Protein 5VKV (pdb70)

Nearest PDB structures (foldseek):
  5vkv-assembly1_A  TM=8.725E-01  e=1.472E-22  Thermus thermophilus HB8
  5vkv-assembly1_A  TM=9.016E-01  e=1.190E-23  Thermus thermophilus HB8
  6rw8-assembly1_A  TM=1.552E-01  e=3.972E+00  Xenorhabdus nematophila
  5vkv-assembly1_A  TM=8.978E-01  e=5.930E-21  Thermus thermophilus HB8
  5vkv-assembly1_A  TM=8.792E-01  e=1.315E-22  Thermus thermophilus HB8

Structure (mmCIF, N/CA/C/O backbone):
data_5VKV
#
_entry.id   5VKV
#
loop_
_atom_site.group_PDB
_atom_site.id
_atom_site.type_symbol
_atom_site.label_atom_id
_atom_site.label_alt_id
_atom_site.label_comp_id
_atom_site.label_asym_id
_atom_site.label_entity_id
_atom_site.label_seq_id
_atom_site.pdbx_PDB_ins_code
_atom_site.Cartn_x
_atom_site.Cartn_y
_atom_site.Cartn_z
_atom_site.occupancy
_atom_site.B_iso_or_equiv
_atom_site.auth_seq_id
_atom_site.auth_comp_id
_atom_site.auth_asym_id
_atom_site.auth_atom_id
_atom_site.pdbx_PDB_model_num
ATOM 1 N N . MET A 1 1 ? 167.194 -23.948 -17.124 1.00 0.00 1 MET A N 1
ATOM 2 C CA . MET A 1 1 ? 168.499 -24.053 -17.830 1.00 0.00 1 MET A CA 1
ATOM 3 C C . MET A 1 1 ? 169.249 -22.727 -17.769 1.00 0.00 1 MET A C 1
ATOM 4 O O . MET A 1 1 ? 170.447 -22.663 -18.043 1.00 0.00 1 MET A O 1
ATOM 20 N N . SER A 1 2 ? 168.528 -21.672 -17.410 1.00 0.00 2 SER A N 1
ATOM 21 C CA . SER A 1 2 ? 169.113 -20.341 -17.301 1.00 0.00 2 SER A CA 1
ATOM 22 C C . SER A 1 2 ? 169.471 -20.036 -15.851 1.00 0.00 2 SER A C 1
ATOM 23 O O . SER A 1 2 ? 168.699 -20.332 -14.939 1.00 0.00 2 SER A O 1
ATOM 31 N N . LEU A 1 3 ? 170.640 -19.445 -15.638 1.00 0.00 3 LEU A N 1
ATOM 32 C CA . LEU A 1 3 ? 171.082 -19.112 -14.290 1.00 0.00 3 LEU A CA 1
ATOM 33 C C . LEU A 1 3 ? 171.228 -17.604 -14.118 1.00 0.00 3 LEU A C 1
ATOM 34 O O . LEU A 1 3 ? 172.211 -17.008 -14.564 1.00 0.00 3 LEU A O 1
ATOM 50 N N . SER A 1 4 ? 170.243 -16.994 -13.465 1.00 0.00 4 SER A N 1
ATOM 51 C CA . SER A 1 4 ? 170.252 -15.556 -13.219 1.00 0.00 4 SER A CA 1
ATOM 52 C C . SER A 1 4 ? 171.270 -15.194 -12.141 1.00 0.00 4 SER A C 1
ATOM 53 O O . SER A 1 4 ? 171.681 -14.038 -12.023 1.00 0.00 4 SER A O 1
ATOM 61 N N . LEU A 1 5 ? 171.671 -16.194 -11.355 1.00 0.00 5 LEU A N 1
ATOM 62 C CA . LEU A 1 5 ? 172.648 -15.994 -10.290 1.00 0.00 5 LEU A CA 1
ATOM 63 C C . LEU A 1 5 ? 173.996 -15.562 -10.859 1.00 0.00 5 LEU A C 1
ATOM 64 O O . LEU A 1 5 ? 174.762 -14.880 -10.188 1.00 0.00 5 LEU A O 1
ATOM 80 N N . THR A 1 6 ? 174.280 -15.961 -12.099 1.00 0.00 6 THR A N 1
ATOM 81 C CA . THR A 1 6 ? 175.532 -15.592 -12.756 1.00 0.00 6 THR A CA 1
ATOM 82 C C . THR A 1 6 ? 175.649 -14.074 -12.875 1.00 0.00 6 THR A C 1
ATOM 83 O O . THR A 1 6 ? 176.686 -13.493 -12.545 1.00 0.00 6 THR A O 1
ATOM 94 N N . ALA A 1 7 ? 174.577 -13.444 -13.356 1.00 0.00 7 ALA A N 1
ATOM 95 C CA . ALA A 1 7 ? 174.534 -11.992 -13.504 1.00 0.00 7 ALA A CA 1
ATOM 96 C C . ALA A 1 7 ? 174.670 -11.306 -12.149 1.00 0.00 7 ALA A C 1
ATOM 97 O O . ALA A 1 7 ? 175.438 -10.356 -12.002 1.00 0.00 7 ALA A O 1
ATOM 104 N N . ALA A 1 8 ? 173.927 -11.803 -11.162 1.00 0.00 8 ALA A N 1
ATOM 105 C CA . ALA A 1 8 ? 173.966 -11.246 -9.812 1.00 0.00 8 ALA A CA 1
ATOM 106 C C . ALA A 1 8 ? 175.347 -11.427 -9.186 1.00 0.00 8 ALA A C 1
ATOM 107 O O . ALA A 1 8 ? 175.808 -10.584 -8.419 1.00 0.00 8 ALA A O 1
ATOM 114 N N . PHE A 1 9 ? 176.001 -12.531 -9.530 1.00 0.00 9 PHE A N 1
ATOM 115 C CA . PHE A 1 9 ? 177.332 -12.828 -9.017 1.00 0.00 9 PHE A CA 1
ATOM 116 C C . PHE A 1 9 ? 178.340 -11.821 -9.553 1.00 0.00 9 PHE A C 1
ATOM 117 O O . PHE A 1 9 ? 179.087 -11.213 -8.787 1.00 0.00 9 PHE A O 1
ATOM 134 N N . LEU A 1 10 ? 178.361 -11.654 -10.876 1.00 0.00 10 LEU A N 1
ATOM 135 C CA . LEU A 1 10 ? 179.266 -10.695 -11.504 1.00 0.00 10 LEU A CA 1
ATOM 136 C C . LEU A 1 10 ? 178.958 -9.283 -11.012 1.00 0.00 10 LEU A C 1
ATOM 137 O O . LEU A 1 10 ? 179.866 -8.481 -10.794 1.00 0.00 10 LEU A O 1
ATOM 153 N N . ALA A 1 11 ? 177.669 -8.992 -10.834 1.00 0.00 11 ALA A N 1
ATOM 154 C CA . ALA A 1 11 ? 177.237 -7.690 -10.336 1.00 0.00 11 ALA A CA 1
ATOM 155 C C . ALA A 1 11 ? 177.769 -7.455 -8.925 1.00 0.00 11 ALA A C 1
ATOM 156 O O . ALA A 1 11 ? 178.237 -6.364 -8.604 1.00 0.00 11 ALA A O 1
ATOM 163 N N . GLY A 1 12 ? 177.691 -8.491 -8.086 1.00 0.00 12 GLY A N 1
ATOM 164 C CA . GLY A 1 12 ? 178.189 -8.392 -6.724 1.00 0.00 12 GLY A CA 1
ATOM 165 C C . GLY A 1 12 ? 179.671 -8.079 -6.683 1.00 0.00 12 GLY A C 1
ATOM 166 O O . GLY A 1 12 ? 180.119 -7.261 -5.877 1.00 0.00 12 GLY A O 1
ATOM 170 N N . VAL A 1 13 ? 180.434 -8.729 -7.559 1.00 0.00 13 VAL A N 1
ATOM 171 C CA . VAL A 1 13 ? 181.873 -8.498 -7.641 1.00 0.00 13 VAL A CA 1
ATOM 172 C C . VAL A 1 13 ? 182.143 -7.062 -8.087 1.00 0.00 13 VAL A C 1
ATOM 173 O O . VAL A 1 13 ? 183.064 -6.405 -7.597 1.00 0.00 13 VAL A O 1
ATOM 186 N N . LEU A 1 14 ? 181.318 -6.577 -9.013 1.00 0.00 14 LEU A N 1
ATOM 187 C CA . LEU A 1 14 ? 181.448 -5.216 -9.516 1.00 0.00 14 LEU A CA 1
ATOM 188 C C . LEU A 1 14 ? 181.200 -4.207 -8.398 1.00 0.00 14 LEU A C 1
ATOM 189 O O . LEU A 1 14 ? 181.905 -3.206 -8.293 1.00 0.00 14 LEU A O 1
ATOM 205 N N . SER A 1 15 ? 180.199 -4.475 -7.559 1.00 0.00 15 SER A N 1
ATOM 206 C CA . SER A 1 15 ? 179.884 -3.590 -6.438 1.00 0.00 15 SER A CA 1
ATOM 207 C C . SER A 1 15 ? 181.025 -3.571 -5.422 1.00 0.00 15 SER A C 1
ATOM 208 O O . SER A 1 15 ? 181.282 -2.549 -4.784 1.00 0.00 15 SER A O 1
ATOM 216 N N . PHE A 1 16 ? 181.706 -4.707 -5.277 1.00 0.00 16 PHE A N 1
ATOM 217 C CA . PHE A 1 16 ? 182.824 -4.819 -4.346 1.00 0.00 16 PHE A CA 1
ATOM 218 C C . PHE A 1 16 ? 184.019 -4.001 -4.825 1.00 0.00 16 PHE A C 1
ATOM 219 O O . PHE A 1 16 ? 184.739 -3.411 -4.022 1.00 0.00 16 PHE A O 1
ATOM 236 N N . LEU A 1 17 ? 184.229 -3.975 -6.137 1.00 0.00 17 LEU A N 1
ATOM 237 C CA . LEU A 1 17 ? 185.339 -3.219 -6.712 1.00 0.00 17 LEU A CA 1
ATOM 238 C C . LEU A 1 17 ? 184.911 -1.792 -7.050 1.00 0.00 17 LEU A C 1
ATOM 239 O O . LEU A 1 17 ? 185.724 -0.975 -7.480 1.00 0.00 17 LEU A O 1
ATOM 255 N N . SER A 1 18 ? 183.627 -1.503 -6.863 1.00 0.00 18 SER A N 1
ATOM 256 C CA . SER A 1 18 ? 183.094 -0.174 -7.131 1.00 0.00 18 SER A CA 1
ATOM 257 C C . SER A 1 18 ? 183.424 0.772 -5.981 1.00 0.00 18 SER A C 1
ATOM 258 O O . SER A 1 18 ? 183.071 0.505 -4.831 1.00 0.00 18 SER A O 1
ATOM 266 N N . PRO A 1 19 ? 184.090 1.901 -6.279 1.00 0.00 19 PRO A N 1
ATOM 267 C CA . PRO A 1 19 ? 184.471 2.890 -5.261 1.00 0.00 19 PRO A CA 1
ATOM 268 C C . PRO A 1 19 ? 183.266 3.600 -4.649 1.00 0.00 19 PRO A C 1
ATOM 269 O O . PRO A 1 19 ? 183.396 4.339 -3.674 1.00 0.00 19 PRO A O 1
ATOM 280 N N . CYS A 1 20 ? 182.095 3.367 -5.229 1.00 0.00 20 CYS A N 1
ATOM 281 C CA . CYS A 1 20 ? 180.863 3.974 -4.746 1.00 0.00 20 CYS A CA 1
ATOM 282 C C . CYS A 1 20 ? 180.218 3.113 -3.666 1.00 0.00 20 CYS A C 1
ATOM 283 O O . CYS A 1 20 ? 179.320 3.562 -2.958 1.00 0.00 20 CYS A O 1
ATOM 290 N N . VAL A 1 21 ? 180.673 1.869 -3.554 1.00 0.00 21 VAL A N 1
ATOM 291 C CA . VAL A 1 21 ? 180.141 0.951 -2.555 1.00 0.00 21 VAL A CA 1
ATOM 292 C C . VAL A 1 21 ? 181.233 0.555 -1.571 1.00 0.00 21 VAL A C 1
ATOM 293 O O . VAL A 1 21 ? 181.310 1.109 -0.475 1.00 0.00 21 VAL A O 1
ATOM 306 N N . LEU A 1 22 ? 182.083 -0.392 -1.986 1.00 0.00 22 LEU A N 1
ATOM 307 C CA . LEU A 1 22 ? 183.189 -0.884 -1.159 1.00 0.00 22 LEU A CA 1
ATOM 308 C C . LEU A 1 22 ? 182.713 -1.296 0.235 1.00 0.00 22 LEU A C 1
ATOM 309 O O . LEU A 1 22 ? 182.845 -0.532 1.190 1.00 0.00 22 LEU A O 1
ATOM 325 N N . PRO A 1 23 ? 182.178 -2.527 0.375 1.00 0.00 23 PRO A N 1
ATOM 326 C CA . PRO A 1 23 ? 181.667 -3.039 1.660 1.00 0.00 23 PRO A CA 1
ATOM 327 C C . PRO A 1 23 ? 182.700 -2.984 2.786 1.00 0.00 23 PRO A C 1
ATOM 328 O O . PRO A 1 23 ? 182.341 -2.953 3.961 1.00 0.00 23 PRO A O 1
ATOM 339 N N . LEU A 1 24 ? 183.979 -2.981 2.424 1.00 0.00 24 LEU A N 1
ATOM 340 C CA . LEU A 1 24 ? 185.052 -2.908 3.411 1.00 0.00 24 LEU A CA 1
ATOM 341 C C . LEU A 1 24 ? 185.016 -1.578 4.168 1.00 0.00 24 LEU A C 1
ATOM 342 O O . LEU A 1 24 ? 185.466 -1.496 5.311 1.00 0.00 24 LEU A O 1
ATOM 358 N N . VAL A 1 25 ? 184.466 -0.542 3.530 1.00 0.00 25 VAL A N 1
ATOM 359 C CA . VAL A 1 25 ? 184.369 0.778 4.152 1.00 0.00 25 VAL A CA 1
ATOM 360 C C . VAL A 1 25 ? 183.390 0.762 5.340 1.00 0.00 25 VAL A C 1
ATOM 361 O O . VAL A 1 25 ? 183.800 1.040 6.469 1.00 0.00 25 VAL A O 1
ATOM 374 N N . PRO A 1 26 ? 182.085 0.443 5.125 1.00 0.00 26 PRO A N 1
ATOM 375 C CA . PRO A 1 26 ? 181.105 0.385 6.221 1.00 0.00 26 PRO A CA 1
ATOM 376 C C . PRO A 1 26 ? 181.491 -0.627 7.300 1.00 0.00 26 PRO A C 1
ATOM 377 O O . PRO A 1 26 ? 181.243 -0.402 8.485 1.00 0.00 26 PRO A O 1
ATOM 388 N N . THR A 1 27 ? 182.101 -1.740 6.889 1.00 0.00 27 THR A N 1
ATOM 389 C CA . THR A 1 27 ? 182.526 -2.774 7.831 1.00 0.00 27 THR A CA 1
ATOM 390 C C . THR A 1 27 ? 183.615 -2.249 8.766 1.00 0.00 27 THR A C 1
ATOM 391 O O . THR A 1 27 ? 183.647 -2.591 9.950 1.00 0.00 27 THR A O 1
ATOM 402 N N . TYR A 1 28 ? 184.498 -1.407 8.232 1.00 0.00 28 TYR A N 1
ATOM 403 C CA . TYR A 1 28 ? 185.579 -0.830 9.025 1.00 0.00 28 TYR A CA 1
ATOM 404 C C . TYR A 1 28 ? 185.021 0.107 10.089 1.00 0.00 28 TYR A C 1
ATOM 405 O O . TYR A 1 28 ? 185.620 0.287 11.148 1.00 0.00 28 TYR A O 1
ATOM 423 N N . LEU A 1 29 ? 183.870 0.701 9.799 1.00 0.00 29 LEU A N 1
ATOM 424 C CA . LEU A 1 29 ? 183.221 1.602 10.740 1.00 0.00 29 LEU A CA 1
ATOM 425 C C . LEU A 1 29 ? 182.369 0.807 11.723 1.00 0.00 29 LEU A C 1
ATOM 426 O O . LEU A 1 29 ? 182.269 1.158 12.899 1.00 0.00 29 LEU A O 1
ATOM 442 N N . PHE A 1 30 ? 181.749 -0.263 11.227 1.00 0.00 30 PHE A N 1
ATOM 443 C CA . PHE A 1 30 ? 180.924 -1.132 12.062 1.00 0.00 30 PHE A CA 1
ATOM 444 C C . PHE A 1 30 ? 181.770 -1.796 13.143 1.00 0.00 30 PHE A C 1
ATOM 445 O O . PHE A 1 30 ? 181.371 -1.856 14.306 1.00 0.00 30 PHE A O 1
ATOM 462 N N . TYR A 1 31 ? 182.947 -2.284 12.754 1.00 0.00 31 TYR A N 1
ATOM 463 C CA . TYR A 1 31 ? 183.851 -2.929 13.700 1.00 0.00 31 TYR A CA 1
ATOM 464 C C . TYR A 1 31 ? 184.510 -1.895 14.610 1.00 0.00 31 TYR A C 1
ATOM 465 O O . TYR A 1 31 ? 184.971 -2.221 15.702 1.00 0.00 31 TYR A O 1
ATOM 483 N N . LEU A 1 32 ? 184.540 -0.644 14.154 1.00 0.00 32 LEU A N 1
ATOM 484 C CA . LEU A 1 32 ? 185.127 0.442 14.933 1.00 0.00 32 LEU A CA 1
ATOM 485 C C . LEU A 1 32 ? 184.185 0.858 16.060 1.00 0.00 32 LEU A C 1
ATOM 486 O O . LEU A 1 32 ? 184.598 1.497 17.027 1.00 0.00 32 LEU A O 1
ATOM 502 N N . GLY A 1 33 ? 182.913 0.491 15.922 1.00 0.00 33 GLY A N 1
ATOM 503 C CA . GLY A 1 33 ? 181.930 0.811 16.939 1.00 0.00 33 GLY A CA 1
ATOM 504 C C . GLY A 1 33 ? 181.838 -0.276 17.989 1.00 0.00 33 GLY A C 1
ATOM 505 O O . GLY A 1 33 ? 181.107 -0.145 18.972 1.00 0.00 33 GLY A O 1
ATOM 509 N N . GLY A 1 34 ? 182.579 -1.360 17.773 1.00 0.00 34 GLY A N 1
ATOM 510 C CA . GLY A 1 34 ? 182.578 -2.469 18.709 1.00 0.00 34 GLY A CA 1
ATOM 511 C C . GLY A 1 34 ? 181.427 -3.427 18.478 1.00 0.00 34 GLY A C 1
ATOM 512 O O . GLY A 1 34 ? 181.647 -4.609 18.209 1.00 0.00 34 GLY A O 1
ATOM 516 N N . ALA A 1 35 ? 180.202 -2.902 18.574 1.00 0.00 35 ALA A N 1
ATOM 517 C CA . ALA A 1 35 ? 178.985 -3.693 18.389 1.00 0.00 35 ALA A CA 1
ATOM 518 C C . ALA A 1 35 ? 178.936 -4.864 19.374 1.00 0.00 35 ALA A C 1
ATOM 519 O O . ALA A 1 35 ? 178.825 -4.660 20.582 1.00 0.00 35 ALA A O 1
ATOM 526 N N . ARG A 1 36 ? 179.024 -6.084 18.855 1.00 0.00 36 ARG A N 1
ATOM 527 C CA . ARG A 1 36 ? 178.996 -7.277 19.696 1.00 0.00 36 ARG A CA 1
ATOM 528 C C . ARG A 1 36 ? 180.126 -8.231 19.318 1.00 0.00 36 ARG A C 1
ATOM 529 O O . ARG A 1 36 ? 180.723 -8.876 20.178 1.00 0.00 36 ARG A O 1
ATOM 550 N N . GLY A 1 37 ? 180.414 -8.311 18.022 1.00 0.00 37 GLY A N 1
ATOM 551 C CA . GLY A 1 37 ? 181.464 -9.193 17.545 1.00 0.00 37 GLY A CA 1
ATOM 552 C C . GLY A 1 37 ? 180.907 -10.420 16.854 1.00 0.00 37 GLY A C 1
ATOM 553 O O . GLY A 1 37 ? 181.604 -11.419 16.684 1.00 0.00 37 GLY A O 1
ATOM 557 N N . ARG A 1 38 ? 179.641 -10.342 16.456 1.00 0.00 38 ARG A N 1
ATOM 558 C CA . ARG A 1 38 ? 178.974 -11.450 15.779 1.00 0.00 38 ARG A CA 1
ATOM 559 C C . ARG A 1 38 ? 178.682 -11.093 14.321 1.00 0.00 38 ARG A C 1
ATOM 560 O O . ARG A 1 38 ? 177.678 -10.441 14.025 1.00 0.00 38 ARG A O 1
ATOM 581 N N . PRO A 1 39 ? 179.556 -11.517 13.389 1.00 0.00 39 PRO A N 1
ATOM 582 C CA . PRO A 1 39 ? 179.389 -11.225 11.960 1.00 0.00 39 PRO A CA 1
ATOM 583 C C . PRO A 1 39 ? 178.210 -11.967 11.335 1.00 0.00 39 PRO A C 1
ATOM 584 O O . PRO A 1 39 ? 177.566 -11.457 10.421 1.00 0.00 39 PRO A O 1
ATOM 595 N N . LEU A 1 40 ? 177.927 -13.165 11.841 1.00 0.00 40 LEU A N 1
ATOM 596 C CA . LEU A 1 40 ? 176.823 -13.977 11.332 1.00 0.00 40 LEU A CA 1
ATOM 597 C C . LEU A 1 40 ? 175.478 -13.299 11.586 1.00 0.00 40 LEU A C 1
ATOM 598 O O . LEU A 1 40 ? 174.620 -13.250 10.703 1.00 0.00 40 LEU A O 1
ATOM 614 N N . PHE A 1 41 ? 175.306 -12.771 12.794 1.00 0.00 41 PHE A N 1
ATOM 615 C CA . PHE A 1 41 ? 174.066 -12.098 13.163 1.00 0.00 41 PHE A CA 1
ATOM 616 C C . PHE A 1 41 ? 173.970 -10.734 12.492 1.00 0.00 41 PHE A C 1
ATOM 617 O O . PHE A 1 41 ? 172.885 -10.305 12.099 1.00 0.00 41 PHE A O 1
ATOM 634 N N . ASN A 1 42 ? 175.110 -10.060 12.359 1.00 0.00 42 ASN A N 1
ATOM 635 C CA . ASN A 1 42 ? 175.151 -8.752 11.712 1.00 0.00 42 ASN A CA 1
ATOM 636 C C . ASN A 1 42 ? 174.784 -8.883 10.238 1.00 0.00 42 ASN A C 1
ATOM 637 O O . ASN A 1 42 ? 174.031 -8.070 9.700 1.00 0.00 42 ASN A O 1
ATOM 648 N N . ALA A 1 43 ? 175.314 -9.923 9.592 1.00 0.00 43 ALA A N 1
ATOM 649 C CA . ALA A 1 43 ? 175.032 -10.177 8.185 1.00 0.00 43 ALA A CA 1
ATOM 650 C C . ALA A 1 43 ? 173.562 -10.520 7.986 1.00 0.00 43 ALA A C 1
ATOM 651 O O . ALA A 1 43 ? 172.893 -9.923 7.149 1.00 0.00 43 ALA A O 1
ATOM 658 N N . LEU A 1 44 ? 173.070 -11.491 8.759 1.00 0.00 44 LEU A N 1
ATOM 659 C CA . LEU A 1 44 ? 171.668 -11.907 8.676 1.00 0.00 44 LEU A CA 1
ATOM 660 C C . LEU A 1 44 ? 170.727 -10.723 8.879 1.00 0.00 44 LEU A C 1
ATOM 661 O O . LEU A 1 44 ? 169.725 -10.590 8.172 1.00 0.00 44 LEU A O 1
ATOM 677 N N . PHE A 1 45 ? 171.056 -9.866 9.844 1.00 0.00 45 PHE A N 1
ATOM 678 C CA . PHE A 1 45 ? 170.244 -8.688 10.134 1.00 0.00 45 PHE A CA 1
ATOM 679 C C . PHE A 1 45 ? 170.235 -7.730 8.949 1.00 0.00 45 PHE A C 1
ATOM 680 O O . PHE A 1 45 ? 169.183 -7.213 8.568 1.00 0.00 45 PHE A O 1
ATOM 697 N N . PHE A 1 46 ? 171.410 -7.498 8.367 1.00 0.00 46 PHE A N 1
ATOM 698 C CA . PHE A 1 46 ? 171.528 -6.613 7.214 1.00 0.00 46 PHE A CA 1
ATOM 699 C C . PHE A 1 46 ? 170.814 -7.208 6.005 1.00 0.00 46 PHE A C 1
ATOM 700 O O . PHE A 1 46 ? 170.151 -6.493 5.254 1.00 0.00 46 PHE A O 1
ATOM 717 N N . ILE A 1 47 ? 170.953 -8.522 5.826 1.00 0.00 47 ILE A N 1
ATOM 718 C CA . ILE A 1 47 ? 170.308 -9.225 4.720 1.00 0.00 47 ILE A CA 1
ATOM 719 C C . ILE A 1 47 ? 168.790 -9.084 4.807 1.00 0.00 47 ILE A C 1
ATOM 720 O O . ILE A 1 47 ? 168.132 -8.742 3.822 1.00 0.00 47 ILE A O 1
ATOM 736 N N . LEU A 1 48 ? 168.242 -9.340 5.993 1.00 0.00 48 LEU A N 1
ATOM 737 C CA . LEU A 1 48 ? 166.803 -9.243 6.206 1.00 0.00 48 LEU A CA 1
ATOM 738 C C . LEU A 1 48 ? 166.327 -7.804 6.055 1.00 0.00 48 LEU A C 1
ATOM 739 O O . LEU A 1 48 ? 165.318 -7.547 5.398 1.00 0.00 48 LEU A O 1
ATOM 755 N N . GLY A 1 49 ? 167.055 -6.873 6.671 1.00 0.00 49 GLY A N 1
ATOM 756 C CA . GLY A 1 49 ? 166.698 -5.468 6.582 1.00 0.00 49 GLY A CA 1
ATOM 757 C C . GLY A 1 49 ? 166.696 -4.962 5.154 1.00 0.00 49 GLY A C 1
ATOM 758 O O . GLY A 1 49 ? 165.736 -4.328 4.720 1.00 0.00 49 GLY A O 1
ATOM 762 N N . PHE A 1 50 ? 167.765 -5.258 4.416 1.00 0.00 50 PHE A N 1
ATOM 763 C CA . PHE A 1 50 ? 167.880 -4.827 3.026 1.00 0.00 50 PHE A CA 1
ATOM 764 C C . PHE A 1 50 ? 166.833 -5.510 2.154 1.00 0.00 50 PHE A C 1
ATOM 765 O O . PHE A 1 50 ? 166.227 -4.875 1.290 1.00 0.00 50 PHE A O 1
ATOM 782 N N . GLY A 1 51 ? 166.623 -6.806 2.385 1.00 0.00 51 GLY A N 1
ATOM 783 C CA . GLY A 1 51 ? 165.637 -7.547 1.619 1.00 0.00 51 GLY A CA 1
ATOM 784 C C . GLY A 1 51 ? 164.239 -6.999 1.810 1.00 0.00 51 GLY A C 1
ATOM 785 O O . GLY A 1 51 ? 163.493 -6.838 0.844 1.00 0.00 51 GLY A O 1
ATOM 789 N N . ALA A 1 52 ? 163.886 -6.704 3.060 1.00 0.00 52 ALA A N 1
ATOM 790 C CA . ALA A 1 52 ? 162.571 -6.158 3.382 1.00 0.00 52 ALA A CA 1
ATOM 791 C C . ALA A 1 52 ? 162.339 -4.829 2.671 1.00 0.00 52 ALA A C 1
ATOM 792 O O . ALA A 1 52 ? 161.280 -4.608 2.083 1.00 0.00 52 ALA A O 1
ATOM 799 N N . VAL A 1 53 ? 163.339 -3.951 2.722 1.00 0.00 53 VAL A N 1
ATOM 800 C CA . VAL A 1 53 ? 163.244 -2.643 2.078 1.00 0.00 53 VAL A CA 1
ATOM 801 C C . VAL A 1 53 ? 163.152 -2.783 0.560 1.00 0.00 53 VAL A C 1
ATOM 802 O O . VAL A 1 53 ? 162.357 -2.099 -0.084 1.00 0.00 53 VAL A O 1
ATOM 815 N N . PHE A 1 54 ? 163.955 -3.682 -0.005 1.00 0.00 54 PHE A N 1
ATOM 816 C CA . PHE A 1 54 ? 163.961 -3.904 -1.450 1.00 0.00 54 PHE A CA 1
ATOM 817 C C . PHE A 1 54 ? 162.623 -4.451 -1.938 1.00 0.00 54 PHE A C 1
ATOM 818 O O . PHE A 1 54 ? 162.238 -4.233 -3.085 1.00 0.00 54 PHE A O 1
ATOM 835 N N . PHE A 1 55 ? 161.921 -5.166 -1.068 1.00 0.00 55 PHE A N 1
ATOM 836 C CA . PHE A 1 55 ? 160.624 -5.729 -1.419 1.00 0.00 55 PHE A CA 1
ATOM 837 C C . PHE A 1 55 ? 159.512 -4.707 -1.207 1.00 0.00 55 PHE A C 1
ATOM 838 O O . PHE A 1 55 ? 158.663 -4.511 -2.080 1.00 0.00 55 PHE A O 1
ATOM 855 N N . LEU A 1 56 ? 159.532 -4.038 -0.054 1.00 0.00 56 LEU A N 1
ATOM 856 C CA . LEU A 1 56 ? 158.517 -3.037 0.266 1.00 0.00 56 LEU A CA 1
ATOM 857 C C . LEU A 1 56 ? 158.597 -1.850 -0.688 1.00 0.00 56 LEU A C 1
ATOM 858 O O . LEU A 1 56 ? 157.573 -1.309 -1.098 1.00 0.00 56 LEU A O 1
ATOM 874 N N . LEU A 1 57 ? 159.815 -1.446 -1.034 1.00 0.00 57 LEU A N 1
ATOM 875 C CA . LEU A 1 57 ? 160.009 -0.329 -1.951 1.00 0.00 57 LEU A CA 1
ATOM 876 C C . LEU A 1 57 ? 159.963 -0.811 -3.396 1.00 0.00 57 LEU A C 1
ATOM 877 O O . LEU A 1 57 ? 159.745 -0.024 -4.311 1.00 0.00 57 LEU A O 1
ATOM 893 N N . GLY A 1 58 ? 160.157 -2.112 -3.592 1.00 0.00 58 GLY A N 1
ATOM 894 C CA . GLY A 1 58 ? 160.121 -2.679 -4.930 1.00 0.00 58 GLY A CA 1
ATOM 895 C C . GLY A 1 58 ? 158.708 -2.784 -5.470 1.00 0.00 58 GLY A C 1
ATOM 896 O O . GLY A 1 58 ? 158.497 -2.767 -6.682 1.00 0.00 58 GLY A O 1
ATOM 900 N N . LEU A 1 59 ? 157.742 -2.897 -4.562 1.00 0.00 59 LEU A N 1
ATOM 901 C CA . LEU A 1 59 ? 156.329 -2.995 -4.935 1.00 0.00 59 LEU A CA 1
ATOM 902 C C . LEU A 1 59 ? 155.842 -1.742 -5.687 1.00 0.00 59 LEU A C 1
ATOM 903 O O . LEU A 1 59 ? 155.345 -1.858 -6.810 1.00 0.00 59 LEU A O 1
ATOM 919 N N . PRO A 1 60 ? 155.977 -0.521 -5.098 1.00 0.00 60 PRO A N 1
ATOM 920 C CA . PRO A 1 60 ? 155.532 0.721 -5.751 1.00 0.00 60 PRO A CA 1
ATOM 921 C C . PRO A 1 60 ? 156.326 1.054 -7.013 1.00 0.00 60 PRO A C 1
ATOM 922 O O . PRO A 1 60 ? 155.915 1.908 -7.797 1.00 0.00 60 PRO A O 1
ATOM 933 N N . PHE A 1 61 ? 157.461 0.380 -7.205 1.00 0.00 61 PHE A N 1
ATOM 934 C CA . PHE A 1 61 ? 158.307 0.604 -8.379 1.00 0.00 61 PHE A CA 1
ATOM 935 C C . PHE A 1 61 ? 157.563 0.277 -9.674 1.00 0.00 61 PHE A C 1
ATOM 936 O O . PHE A 1 61 ? 157.967 0.705 -10.755 1.00 0.00 61 PHE A O 1
ATOM 953 N N . THR A 1 62 ? 156.473 -0.478 -9.558 1.00 0.00 62 THR A N 1
ATOM 954 C CA . THR A 1 62 ? 155.664 -0.835 -10.715 1.00 0.00 62 THR A CA 1
ATOM 955 C C . THR A 1 62 ? 154.891 0.385 -11.215 1.00 0.00 62 THR A C 1
ATOM 956 O O . THR A 1 62 ? 154.785 0.622 -12.418 1.00 0.00 62 THR A O 1
ATOM 967 N N . LEU A 1 63 ? 154.362 1.159 -10.270 1.00 0.00 63 LEU A N 1
ATOM 968 C CA . LEU A 1 63 ? 153.600 2.361 -10.591 1.00 0.00 63 LEU A CA 1
ATOM 969 C C . LEU A 1 63 ? 154.521 3.575 -10.708 1.00 0.00 63 LEU A C 1
ATOM 970 O O . LEU A 1 63 ? 154.174 4.569 -11.347 1.00 0.00 63 LEU A O 1
ATOM 986 N N . LEU A 1 64 ? 155.700 3.481 -10.094 1.00 0.00 64 LEU A N 1
ATOM 987 C CA . LEU A 1 64 ? 156.681 4.566 -10.132 1.00 0.00 64 LEU A CA 1
ATOM 988 C C . LEU A 1 64 ? 157.257 4.730 -11.535 1.00 0.00 64 LEU A C 1
ATOM 989 O O . LEU A 1 64 ? 157.836 5.768 -11.858 1.00 0.00 64 LEU A O 1
ATOM 1005 N N . GLY A 1 65 ? 157.096 3.699 -12.367 1.00 0.00 65 GLY A N 1
ATOM 1006 C CA . GLY A 1 65 ? 157.594 3.754 -13.731 1.00 0.00 65 GLY A CA 1
ATOM 1007 C C . GLY A 1 65 ? 156.907 4.837 -14.542 1.00 0.00 65 GLY A C 1
ATOM 1008 O O . GLY A 1 65 ? 157.463 5.342 -15.517 1.00 0.00 65 GLY A O 1
ATOM 1012 N N . GLY A 1 66 ? 155.692 5.198 -14.127 1.00 0.00 66 GLY A N 1
ATOM 1013 C CA . GLY A 1 66 ? 154.944 6.237 -14.812 1.00 0.00 66 GLY A CA 1
ATOM 1014 C C . GLY A 1 66 ? 155.471 7.624 -14.496 1.00 0.00 66 GLY A C 1
ATOM 1015 O O . GLY A 1 66 ? 155.258 8.566 -15.260 1.00 0.00 66 GLY A O 1
ATOM 1019 N N . LEU A 1 67 ? 156.172 7.748 -13.369 1.00 0.00 67 LEU A N 1
ATOM 1020 C CA . LEU A 1 67 ? 156.739 9.027 -12.949 1.00 0.00 67 LEU A CA 1
ATOM 1021 C C . LEU A 1 67 ? 158.031 9.316 -13.705 1.00 0.00 67 LEU A C 1
ATOM 1022 O O . LEU A 1 67 ? 158.461 10.465 -13.803 1.00 0.00 67 LEU A O 1
ATOM 1038 N N . LEU A 1 68 ? 158.639 8.260 -14.246 1.00 0.00 68 LEU A N 1
ATOM 1039 C CA . LEU A 1 68 ? 159.886 8.384 -15.001 1.00 0.00 68 LEU A CA 1
ATOM 1040 C C . LEU A 1 68 ? 159.678 9.208 -16.269 1.00 0.00 68 LEU A C 1
ATOM 1041 O O . LEU A 1 68 ? 160.635 9.708 -16.859 1.00 0.00 68 LEU A O 1
ATOM 1057 N N . PHE A 1 69 ? 158.419 9.326 -16.690 1.00 0.00 69 PHE A N 1
ATOM 1058 C CA . PHE A 1 69 ? 158.068 10.102 -17.876 1.00 0.00 69 PHE A CA 1
ATOM 1059 C C . PHE A 1 69 ? 158.263 11.598 -17.624 1.00 0.00 69 PHE A C 1
ATOM 1060 O O . PHE A 1 69 ? 158.319 12.393 -18.562 1.00 0.00 69 PHE A O 1
ATOM 1077 N N . GLU A 1 70 ? 158.345 11.975 -16.349 1.00 0.00 70 GLU A N 1
ATOM 1078 C CA . GLU A 1 70 ? 158.552 13.367 -15.971 1.00 0.00 70 GLU A CA 1
ATOM 1079 C C . GLU A 1 70 ? 160.037 13.616 -15.691 1.00 0.00 70 GLU A C 1
ATOM 1080 O O . GLU A 1 70 ? 160.898 13.205 -16.470 1.00 0.00 70 GLU A O 1
ATOM 1092 N N . HIS A 1 71 ? 160.341 14.286 -14.583 1.00 0.00 71 HIS A N 1
ATOM 1093 C CA . HIS A 1 71 ? 161.725 14.566 -14.222 1.00 0.00 71 HIS A CA 1
ATOM 1094 C C . HIS A 1 71 ? 161.881 14.666 -12.711 1.00 0.00 71 HIS A C 1
ATOM 1095 O O . HIS A 1 71 ? 161.174 15.426 -12.052 1.00 0.00 71 HIS A O 1
ATOM 1109 N N . ARG A 1 72 ? 162.811 13.886 -12.170 1.00 0.00 72 ARG A N 1
ATOM 1110 C CA . ARG A 1 72 ? 163.066 13.871 -10.734 1.00 0.00 72 ARG A CA 1
ATOM 1111 C C . ARG A 1 72 ? 164.568 13.919 -10.454 1.00 0.00 72 ARG A C 1
ATOM 1112 O O . ARG A 1 72 ? 165.059 13.285 -9.518 1.00 0.00 72 ARG A O 1
ATOM 1133 N N . GLN A 1 73 ? 165.289 14.690 -11.265 1.00 0.00 73 GLN A N 1
ATOM 1134 C CA . GLN A 1 73 ? 166.739 14.825 -11.125 1.00 0.00 73 GLN A CA 1
ATOM 1135 C C . GLN A 1 73 ? 167.110 15.540 -9.826 1.00 0.00 73 GLN A C 1
ATOM 1136 O O . GLN A 1 73 ? 168.248 15.456 -9.365 1.00 0.00 73 GLN A O 1
ATOM 1150 N N . THR A 1 74 ? 166.140 16.237 -9.240 1.00 0.00 74 THR A N 1
ATOM 1151 C CA . THR A 1 74 ? 166.349 16.962 -7.992 1.00 0.00 74 THR A CA 1
ATOM 1152 C C . THR A 1 74 ? 166.641 16.006 -6.833 1.00 0.00 74 THR A C 1
ATOM 1153 O O . THR A 1 74 ? 167.169 16.414 -5.798 1.00 0.00 74 THR A O 1
ATOM 1164 N N . LEU A 1 75 ? 166.302 14.731 -7.018 1.00 0.00 75 LEU A N 1
ATOM 1165 C CA . LEU A 1 75 ? 166.538 13.717 -5.993 1.00 0.00 75 LEU A CA 1
ATOM 1166 C C . LEU A 1 75 ? 168.022 13.363 -5.918 1.00 0.00 75 LEU A C 1
ATOM 1167 O O . LEU A 1 75 ? 168.504 12.882 -4.893 1.00 0.00 75 LEU A O 1
ATOM 1183 N N . ALA A 1 76 ? 168.742 13.613 -7.010 1.00 0.00 76 ALA A N 1
ATOM 1184 C CA . ALA A 1 76 ? 170.172 13.331 -7.065 1.00 0.00 76 ALA A CA 1
ATOM 1185 C C . ALA A 1 76 ? 170.956 14.401 -6.316 1.00 0.00 76 ALA A C 1
ATOM 1186 O O . ALA A 1 76 ? 172.072 14.163 -5.853 1.00 0.00 76 ALA A O 1
ATOM 1193 N N . ARG A 1 77 ? 170.356 15.582 -6.198 1.00 0.00 77 ARG A N 1
ATOM 1194 C CA . ARG A 1 77 ? 170.985 16.698 -5.503 1.00 0.00 77 ARG A CA 1
ATOM 1195 C C . ARG A 1 77 ? 171.009 16.457 -3.998 1.00 0.00 77 ARG A C 1
ATOM 1196 O O . ARG A 1 77 ? 171.948 16.862 -3.313 1.00 0.00 77 ARG A O 1
ATOM 1217 N N . VAL A 1 78 ? 169.976 15.784 -3.496 1.00 0.00 78 VAL A N 1
ATOM 1218 C CA . VAL A 1 78 ? 169.874 15.480 -2.071 1.00 0.00 78 VAL A CA 1
ATOM 1219 C C . VAL A 1 78 ? 171.029 14.584 -1.625 1.00 0.00 78 VAL A C 1
ATOM 1220 O O . VAL A 1 78 ? 171.556 14.739 -0.521 1.00 0.00 78 VAL A O 1
ATOM 1233 N N . GLY A 1 79 ? 171.427 13.660 -2.500 1.00 0.00 79 GLY A N 1
ATOM 1234 C CA . GLY A 1 79 ? 172.527 12.760 -2.191 1.00 0.00 79 GLY A CA 1
ATOM 1235 C C . GLY A 1 79 ? 173.837 13.502 -2.012 1.00 0.00 79 GLY A C 1
ATOM 1236 O O . GLY A 1 79 ? 174.651 13.145 -1.159 1.00 0.00 79 GLY A O 1
ATOM 1240 N N . GLY A 1 80 ? 174.035 14.545 -2.815 1.00 0.00 80 GLY A N 1
ATOM 1241 C CA . GLY A 1 80 ? 175.248 15.337 -2.722 1.00 0.00 80 GLY A CA 1
ATOM 1242 C C . GLY A 1 80 ? 175.332 16.083 -1.407 1.00 0.00 80 GLY A C 1
ATOM 1243 O O . GLY A 1 80 ? 176.395 16.146 -0.791 1.00 0.00 80 GLY A O 1
ATOM 1247 N N . VAL A 1 81 ? 174.201 16.640 -0.975 1.00 0.00 81 VAL A N 1
ATOM 1248 C CA . VAL A 1 81 ? 174.136 17.378 0.285 1.00 0.00 81 VAL A CA 1
ATOM 1249 C C . VAL A 1 81 ? 174.508 16.475 1.460 1.00 0.00 81 VAL A C 1
ATOM 1250 O O . VAL A 1 81 ? 175.267 16.873 2.348 1.00 0.00 81 VAL A O 1
ATOM 1263 N N . VAL A 1 82 ? 173.975 15.253 1.453 1.00 0.00 82 VAL A N 1
ATOM 1264 C CA . VAL A 1 82 ? 174.256 14.287 2.512 1.00 0.00 82 VAL A CA 1
ATOM 1265 C C . VAL A 1 82 ? 175.739 13.916 2.522 1.00 0.00 82 VAL A C 1
ATOM 1266 O O . VAL A 1 82 ? 176.354 13.801 3.584 1.00 0.00 82 VAL A O 1
ATOM 1279 N N . LEU A 1 83 ? 176.308 13.739 1.330 1.00 0.00 83 LEU A N 1
ATOM 1280 C CA . LEU A 1 83 ? 177.720 13.393 1.196 1.00 0.00 83 LEU A CA 1
ATOM 1281 C C . LEU A 1 83 ? 178.606 14.506 1.754 1.00 0.00 83 LEU A C 1
ATOM 1282 O O . LEU A 1 83 ? 179.583 14.237 2.454 1.00 0.00 83 LEU A O 1
ATOM 1298 N N . VAL A 1 84 ? 178.260 15.755 1.443 1.00 0.00 84 VAL A N 1
ATOM 1299 C CA . VAL A 1 84 ? 179.019 16.904 1.933 1.00 0.00 84 VAL A CA 1
ATOM 1300 C C . VAL A 1 84 ? 178.957 16.973 3.459 1.00 0.00 84 VAL A C 1
ATOM 1301 O O . VAL A 1 84 ? 179.974 17.183 4.124 1.00 0.00 84 VAL A O 1
ATOM 1314 N N . LEU A 1 85 ? 177.756 16.783 4.007 1.00 0.00 85 LEU A N 1
ATOM 1315 C CA . LEU A 1 85 ? 177.560 16.808 5.455 1.00 0.00 85 LEU A CA 1
ATOM 1316 C C . LEU A 1 85 ? 178.365 15.700 6.128 1.00 0.00 85 LEU A C 1
ATOM 1317 O O . LEU A 1 85 ? 178.972 15.911 7.179 1.00 0.00 85 LEU A O 1
ATOM 1333 N N . PHE A 1 86 ? 178.369 14.517 5.515 1.00 0.00 86 PHE A N 1
ATOM 1334 C CA . PHE A 1 86 ? 179.114 13.383 6.052 1.00 0.00 86 PHE A CA 1
ATOM 1335 C C . PHE A 1 86 ? 180.613 13.648 5.993 1.00 0.00 86 PHE A C 1
ATOM 1336 O O . PHE A 1 86 ? 181.345 13.309 6.922 1.00 0.00 86 PHE A O 1
ATOM 1353 N N . GLY A 1 87 ? 181.064 14.254 4.896 1.00 0.00 87 GLY A N 1
ATOM 1354 C CA . GLY A 1 87 ? 182.472 14.579 4.746 1.00 0.00 87 GLY A CA 1
ATOM 1355 C C . GLY A 1 87 ? 182.949 15.538 5.821 1.00 0.00 87 GLY A C 1
ATOM 1356 O O . GLY A 1 87 ? 184.053 15.395 6.344 1.00 0.00 87 GLY A O 1
ATOM 1360 N N . LEU A 1 88 ? 182.103 16.511 6.158 1.00 0.00 88 LEU A N 1
ATOM 1361 C CA . LEU A 1 88 ? 182.432 17.491 7.189 1.00 0.00 88 LEU A CA 1
ATOM 1362 C C . LEU A 1 88 ? 182.598 16.812 8.545 1.00 0.00 88 LEU A C 1
ATOM 1363 O O . LEU A 1 88 ? 183.503 17.145 9.311 1.00 0.00 88 LEU A O 1
ATOM 1379 N N . TYR A 1 89 ? 181.720 15.855 8.834 1.00 0.00 89 TYR A N 1
ATOM 1380 C CA . TYR A 1 89 ? 181.781 15.122 10.094 1.00 0.00 89 TYR A CA 1
ATOM 1381 C C . TYR A 1 89 ? 182.975 14.173 10.104 1.00 0.00 89 TYR A C 1
ATOM 1382 O O . TYR A 1 89 ? 183.563 13.909 11.153 1.00 0.00 89 TYR A O 1
ATOM 1400 N N . MET A 1 90 ? 183.332 13.667 8.923 1.00 0.00 90 MET A N 1
ATOM 1401 C CA . MET A 1 90 ? 184.470 12.763 8.783 1.00 0.00 90 MET A CA 1
ATOM 1402 C C . MET A 1 90 ? 185.775 13.498 9.077 1.00 0.00 90 MET A C 1
ATOM 1403 O O . MET A 1 90 ? 186.759 12.891 9.499 1.00 0.00 90 MET A O 1
ATOM 1417 N N . LEU A 1 91 ? 185.775 14.811 8.839 1.00 0.00 91 LEU A N 1
ATOM 1418 C CA . LEU A 1 91 ? 186.947 15.648 9.102 1.00 0.00 91 LEU A CA 1
ATOM 1419 C C . LEU A 1 91 ? 187.208 15.770 10.603 1.00 0.00 91 LEU A C 1
ATOM 1420 O O . LEU A 1 91 ? 188.243 16.291 11.021 1.00 0.00 91 LEU A O 1
ATOM 1436 N N . GLY A 1 92 ? 186.262 15.294 11.411 1.00 0.00 92 GLY A N 1
ATOM 1437 C CA . GLY A 1 92 ? 186.412 15.358 12.852 1.00 0.00 92 GLY A CA 1
ATOM 1438 C C . GLY A 1 92 ? 186.041 16.710 13.422 1.00 0.00 92 GLY A C 1
ATOM 1439 O O . GLY A 1 92 ? 186.301 16.987 14.592 1.00 0.00 92 GLY A O 1
ATOM 1443 N N . LEU A 1 93 ? 185.425 17.554 12.603 1.00 0.00 93 LEU A N 1
ATOM 1444 C CA . LEU A 1 93 ? 185.032 18.883 13.044 1.00 0.00 93 LEU A CA 1
ATOM 1445 C C . LEU A 1 93 ? 183.575 18.899 13.483 1.00 0.00 93 LEU A C 1
ATOM 1446 O O . LEU A 1 93 ? 182.735 18.198 12.916 1.00 0.00 93 LEU A O 1
ATOM 1462 N N . ARG A 1 94 ? 183.283 19.702 14.495 1.00 0.00 94 ARG A N 1
ATOM 1463 C CA . ARG A 1 94 ? 181.930 19.810 15.016 1.00 0.00 94 ARG A CA 1
ATOM 1464 C C . ARG A 1 94 ? 181.301 21.140 14.607 1.00 0.00 94 ARG A C 1
ATOM 1465 O O . ARG A 1 94 ? 181.974 22.172 14.591 1.00 0.00 94 ARG A O 1
ATOM 1486 N N . PRO A 1 95 ? 179.999 21.127 14.260 1.00 0.00 95 PRO A N 1
ATOM 1487 C CA . PRO A 1 95 ? 179.275 22.338 13.846 1.00 0.00 95 PRO A CA 1
ATOM 1488 C C . PRO A 1 95 ? 179.106 23.342 14.986 1.00 0.00 95 PRO A C 1
ATOM 1489 O O . PRO A 1 95 ? 179.155 24.554 14.773 1.00 0.00 95 PRO A O 1
ATOM 1500 N N . ARG A 1 96 ? 178.903 22.831 16.194 1.00 0.00 96 ARG A N 1
ATOM 1501 C CA . ARG A 1 96 ? 178.729 23.679 17.364 1.00 0.00 96 ARG A CA 1
ATOM 1502 C C . ARG A 1 96 ? 180.036 23.788 18.142 1.00 0.00 96 ARG A C 1
ATOM 1503 O O . ARG A 1 96 ? 180.434 22.853 18.840 1.00 0.00 96 ARG A O 1
ATOM 1524 N N . TRP A 1 97 ? 180.699 24.934 18.024 1.00 0.00 97 TRP A N 1
ATOM 1525 C CA . TRP A 1 97 ? 181.965 25.158 18.715 1.00 0.00 97 TRP A CA 1
ATOM 1526 C C . TRP A 1 97 ? 181.732 25.603 20.156 1.00 0.00 97 TRP A C 1
ATOM 1527 O O . TRP A 1 97 ? 182.089 26.715 20.548 1.00 0.00 97 TRP A O 1
ATOM 1548 N N . GLY A 1 98 ? 181.125 24.718 20.935 1.00 0.00 98 GLY A N 1
ATOM 1549 C CA . GLY A 1 98 ? 180.842 25.002 22.329 1.00 0.00 98 GLY A CA 1
ATOM 1550 C C . GLY A 1 98 ? 180.402 23.759 23.068 1.00 0.00 98 GLY A C 1
ATOM 1551 O O . GLY A 1 98 ? 179.328 23.730 23.669 1.00 0.00 98 GLY A O 1
ATOM 1555 N N . VAL A 1 99 ? 181.233 22.726 23.012 1.00 0.00 99 VAL A N 1
ATOM 1556 C CA . VAL A 1 99 ? 180.931 21.460 23.667 1.00 0.00 99 VAL A CA 1
ATOM 1557 C C . VAL A 1 99 ? 181.284 21.510 25.150 1.00 0.00 99 VAL A C 1
ATOM 1558 O O . VAL A 1 99 ? 182.426 21.787 25.519 1.00 0.00 99 VAL A O 1
ATOM 1571 N N . SER A 1 100 ? 180.293 21.248 25.994 1.00 0.00 100 SER A N 1
ATOM 1572 C CA . SER A 1 100 ? 180.489 21.253 27.436 1.00 0.00 100 SER A CA 1
ATOM 1573 C C . SER A 1 100 ? 180.987 19.894 27.924 1.00 0.00 100 SER A C 1
ATOM 1574 O O . SER A 1 100 ? 181.100 18.945 27.148 1.00 0.00 100 SER A O 1
ATOM 1582 N N . LEU A 1 101 ? 181.284 19.809 29.216 1.00 0.00 101 LEU A N 1
ATOM 1583 C CA . LEU A 1 101 ? 181.760 18.567 29.811 1.00 0.00 101 LEU A CA 1
ATOM 1584 C C . LEU A 1 101 ? 180.685 17.967 30.712 1.00 0.00 101 LEU A C 1
ATOM 1585 O O . LEU A 1 101 ? 179.635 18.579 30.913 1.00 0.00 101 LEU A O 1
ATOM 1601 N N . ARG A 1 102 ? 180.959 16.774 31.251 1.00 0.00 102 ARG A N 1
ATOM 1602 C CA . ARG A 1 102 ? 180.014 16.067 32.124 1.00 0.00 102 ARG A CA 1
ATOM 1603 C C . ARG A 1 102 ? 178.715 15.768 31.379 1.00 0.00 102 ARG A C 1
ATOM 1604 O O . ARG A 1 102 ? 177.623 16.130 31.820 1.00 0.00 102 ARG A O 1
ATOM 1625 N N . TYR A 1 103 ? 178.856 15.095 30.245 1.00 0.00 103 TYR A N 1
ATOM 1626 C CA . TYR A 1 103 ? 177.722 14.739 29.403 1.00 0.00 103 TYR A CA 1
ATOM 1627 C C . TYR A 1 103 ? 177.298 13.293 29.639 1.00 0.00 103 TYR A C 1
ATOM 1628 O O . TYR A 1 103 ? 177.909 12.573 30.431 1.00 0.00 103 TYR A O 1
ATOM 1646 N N . GLU A 1 104 ? 176.250 12.871 28.943 1.00 0.00 104 GLU A N 1
ATOM 1647 C CA . GLU A 1 104 ? 175.750 11.510 29.067 1.00 0.00 104 GLU A CA 1
ATOM 1648 C C . GLU A 1 104 ? 175.992 10.728 27.780 1.00 0.00 104 GLU A C 1
ATOM 1649 O O . GLU A 1 104 ? 176.128 11.310 26.703 1.00 0.00 104 GLU A O 1
ATOM 1661 N N . GLY A 1 105 ? 176.041 9.408 27.901 1.00 0.00 105 GLY A N 1
ATOM 1662 C CA . GLY A 1 105 ? 176.267 8.559 26.746 1.00 0.00 105 GLY A CA 1
ATOM 1663 C C . GLY A 1 105 ? 175.991 7.103 27.052 1.00 0.00 105 GLY A C 1
ATOM 1664 O O . GLY A 1 105 ? 175.014 6.540 26.560 1.00 0.00 105 GLY A O 1
ATOM 1668 N N . GLU A 1 106 ? 176.855 6.508 27.880 1.00 0.00 106 GLU A N 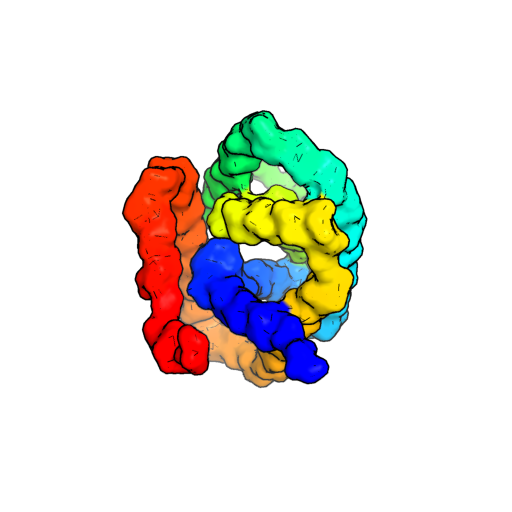1
ATOM 1669 C CA . GLU A 1 106 ? 176.733 5.103 28.283 1.00 0.00 106 GLU A CA 1
ATOM 1670 C C . GLU A 1 106 ? 176.848 4.164 27.082 1.00 0.00 106 GLU A C 1
ATOM 1671 O O . GLU A 1 106 ? 177.949 3.783 26.684 1.00 0.00 106 GLU A O 1
ATOM 1683 N N . THR A 1 107 ? 175.710 3.799 26.505 1.00 0.00 107 THR A N 1
ATOM 1684 C CA . THR A 1 107 ? 175.682 2.909 25.355 1.00 0.00 107 THR A CA 1
ATOM 1685 C C . THR A 1 107 ? 175.812 3.694 24.052 1.00 0.00 107 THR A C 1
ATOM 1686 O O . THR A 1 107 ? 174.904 3.692 23.219 1.00 0.00 107 THR A O 1
ATOM 1697 N N . SER A 1 108 ? 176.946 4.366 23.882 1.00 0.00 108 SER A N 1
ATOM 1698 C CA . SER A 1 108 ? 177.199 5.156 22.682 1.00 0.00 108 SER A CA 1
ATOM 1699 C C . SER A 1 108 ? 177.815 4.302 21.575 1.00 0.00 108 SER A C 1
ATOM 1700 O O . SER A 1 108 ? 177.866 4.717 20.417 1.00 0.00 108 SER A O 1
ATOM 1708 N N . ARG A 1 109 ? 178.278 3.107 21.937 1.00 0.00 109 ARG A N 1
ATOM 1709 C CA . ARG A 1 109 ? 178.889 2.190 20.972 1.00 0.00 109 ARG A CA 1
ATOM 1710 C C . ARG A 1 109 ? 177.867 1.675 19.941 1.00 0.00 109 ARG A C 1
ATOM 1711 O O . ARG A 1 109 ? 178.111 1.778 18.737 1.00 0.00 109 ARG A O 1
ATOM 1732 N N . PRO A 1 110 ? 176.704 1.114 20.378 1.00 0.00 110 PRO A N 1
ATOM 1733 C CA . PRO A 1 110 ? 175.678 0.611 19.445 1.00 0.00 110 PRO A CA 1
ATOM 1734 C C . PRO A 1 110 ? 175.046 1.721 18.605 1.00 0.00 110 PRO A C 1
ATOM 1735 O O . PRO A 1 110 ? 174.395 1.450 17.593 1.00 0.00 110 PRO A O 1
ATOM 1746 N N . LEU A 1 111 ? 175.245 2.967 19.028 1.00 0.00 111 LEU A N 1
ATOM 1747 C CA . LEU A 1 111 ? 174.701 4.120 18.319 1.00 0.00 111 LEU A CA 1
ATOM 1748 C C . LEU A 1 111 ? 175.377 4.286 16.962 1.00 0.00 111 LEU A C 1
ATOM 1749 O O . LEU A 1 111 ? 174.722 4.605 15.970 1.00 0.00 111 LEU A O 1
ATOM 1765 N N . GLY A 1 112 ? 176.690 4.057 16.922 1.00 0.00 112 GLY A N 1
ATOM 1766 C CA . GLY A 1 112 ? 177.425 4.170 15.673 1.00 0.00 112 GLY A CA 1
ATOM 1767 C C . GLY A 1 112 ? 177.057 3.064 14.707 1.00 0.00 112 GLY A C 1
ATOM 1768 O O . GLY A 1 112 ? 177.061 3.259 13.491 1.00 0.00 112 GLY A O 1
ATOM 1772 N N . ALA A 1 113 ? 176.726 1.900 15.259 1.00 0.00 113 ALA A N 1
ATOM 1773 C CA . ALA A 1 113 ? 176.338 0.747 14.459 1.00 0.00 113 ALA A CA 1
ATOM 1774 C C . ALA A 1 113 ? 174.959 0.957 13.840 1.00 0.00 113 ALA A C 1
ATOM 1775 O O . ALA A 1 113 ? 174.755 0.708 12.651 1.00 0.00 113 ALA A O 1
ATOM 1782 N N . PHE A 1 114 ? 174.014 1.424 14.654 1.00 0.00 114 PHE A N 1
ATOM 1783 C CA . PHE A 1 114 ? 172.653 1.671 14.184 1.00 0.00 114 PHE A CA 1
ATOM 1784 C C . PHE A 1 114 ? 172.616 2.834 13.200 1.00 0.00 114 PHE A C 1
ATOM 1785 O O . PHE A 1 114 ? 171.886 2.795 12.207 1.00 0.00 114 PHE A O 1
ATOM 1802 N N . LEU A 1 115 ? 173.407 3.867 13.480 1.00 0.00 115 LEU A N 1
ATOM 1803 C CA . LEU A 1 115 ? 173.471 5.036 12.611 1.00 0.00 115 LEU A CA 1
ATOM 1804 C C . LEU A 1 115 ? 174.053 4.668 11.251 1.00 0.00 115 LEU A C 1
ATOM 1805 O O . LEU A 1 115 ? 173.576 5.140 10.221 1.00 0.00 115 LEU A O 1
ATOM 1821 N N . LEU A 1 116 ? 175.078 3.814 11.251 1.00 0.00 116 LEU A N 1
ATOM 1822 C CA . LEU A 1 116 ? 175.710 3.381 10.007 1.00 0.00 116 LEU A CA 1
ATOM 1823 C C . LEU A 1 116 ? 174.726 2.581 9.157 1.00 0.00 116 LEU A C 1
ATOM 1824 O O . LEU A 1 116 ? 174.762 2.643 7.927 1.00 0.00 116 LEU A O 1
ATOM 1840 N N . GLY A 1 117 ? 173.844 1.833 9.822 1.00 0.00 117 GLY A N 1
ATOM 1841 C CA . GLY A 1 117 ? 172.843 1.058 9.110 1.00 0.00 117 GLY A CA 1
ATOM 1842 C C . GLY A 1 117 ? 171.853 1.960 8.402 1.00 0.00 117 GLY A C 1
ATOM 1843 O O . GLY A 1 117 ? 171.569 1.779 7.217 1.00 0.00 117 GLY A O 1
ATOM 1847 N N . ALA A 1 118 ? 171.333 2.941 9.138 1.00 0.00 118 ALA A N 1
ATOM 1848 C CA . ALA A 1 118 ? 170.385 3.902 8.582 1.00 0.00 118 ALA A CA 1
ATOM 1849 C C . ALA A 1 118 ? 171.053 4.762 7.511 1.00 0.00 118 ALA A C 1
ATOM 1850 O O . ALA A 1 118 ? 170.400 5.218 6.572 1.00 0.00 118 ALA A O 1
ATOM 1857 N N . THR A 1 119 ? 172.359 4.978 7.664 1.00 0.00 119 THR A N 1
ATOM 1858 C CA . THR A 1 119 ? 173.130 5.765 6.706 1.00 0.00 119 THR A CA 1
ATOM 1859 C C . THR A 1 119 ? 173.111 5.111 5.327 1.00 0.00 119 THR A C 1
ATOM 1860 O O . THR A 1 119 ? 172.911 5.781 4.319 1.00 0.00 119 THR A O 1
ATOM 1871 N N . LEU A 1 120 ? 173.312 3.797 5.293 1.00 0.00 120 LEU A N 1
ATOM 1872 C CA . LEU A 1 120 ? 173.317 3.057 4.034 1.00 0.00 120 LEU A CA 1
ATOM 1873 C C . LEU A 1 120 ? 171.918 2.986 3.424 1.00 0.00 120 LEU A C 1
ATOM 1874 O O . LEU A 1 120 ? 171.766 2.756 2.226 1.00 0.00 120 LEU A O 1
ATOM 1890 N N . ALA A 1 121 ? 170.900 3.172 4.257 1.00 0.00 121 ALA A N 1
ATOM 1891 C CA . ALA A 1 121 ? 169.519 3.137 3.791 1.00 0.00 121 ALA A CA 1
ATOM 1892 C C . ALA A 1 121 ? 169.076 4.496 3.251 1.00 0.00 121 ALA A C 1
ATOM 1893 O O . ALA A 1 121 ? 168.386 4.574 2.236 1.00 0.00 121 ALA A O 1
ATOM 1900 N N . LEU A 1 122 ? 169.474 5.563 3.938 1.00 0.00 122 LEU A N 1
ATOM 1901 C CA . LEU A 1 122 ? 169.107 6.919 3.532 1.00 0.00 122 LEU A CA 1
ATOM 1902 C C . LEU A 1 122 ? 170.080 7.483 2.498 1.00 0.00 122 LEU A C 1
ATOM 1903 O O . LEU A 1 122 ? 169.690 8.261 1.627 1.00 0.00 122 LEU A O 1
ATOM 1919 N N . GLY A 1 123 ? 171.345 7.096 2.603 1.00 0.00 123 GLY A N 1
ATOM 1920 C CA . GLY A 1 123 ? 172.350 7.578 1.673 1.00 0.00 123 GLY A CA 1
ATOM 1921 C C . GLY A 1 123 ? 172.331 6.823 0.361 1.00 0.00 123 GLY A C 1
ATOM 1922 O O . GLY A 1 123 ? 172.987 5.792 0.222 1.00 0.00 123 GLY A O 1
ATOM 1926 N N . TRP A 1 124 ? 171.578 7.337 -0.604 1.00 0.00 124 TRP A N 1
ATOM 1927 C CA . TRP A 1 124 ? 171.480 6.699 -1.908 1.00 0.00 124 TRP A CA 1
ATOM 1928 C C . TRP A 1 124 ? 172.667 7.069 -2.784 1.00 0.00 124 TRP A C 1
ATOM 1929 O O . TRP A 1 124 ? 173.038 8.239 -2.885 1.00 0.00 124 TRP A O 1
ATOM 1950 N N . THR A 1 125 ? 173.258 6.063 -3.412 1.00 0.00 125 THR A N 1
ATOM 1951 C CA . THR A 1 125 ? 174.402 6.269 -4.281 1.00 0.00 125 THR A CA 1
ATOM 1952 C C . THR A 1 125 ? 173.951 6.671 -5.686 1.00 0.00 125 THR A C 1
ATOM 1953 O O . THR A 1 125 ? 173.358 5.866 -6.406 1.00 0.00 125 THR A O 1
ATOM 1964 N N . PRO A 1 126 ? 174.249 7.920 -6.101 1.00 0.00 126 PRO A N 1
ATOM 1965 C CA . PRO A 1 126 ? 173.854 8.438 -7.422 1.00 0.00 126 PRO A CA 1
ATOM 1966 C C . PRO A 1 126 ? 174.505 7.682 -8.577 1.00 0.00 126 PRO A C 1
ATOM 1967 O O . PRO A 1 126 ? 173.997 7.682 -9.698 1.00 0.00 126 PRO A O 1
ATOM 1978 N N . CYS A 1 127 ? 175.622 7.031 -8.288 1.00 0.00 127 CYS A N 1
ATOM 1979 C CA . CYS A 1 127 ? 176.357 6.262 -9.287 1.00 0.00 127 CYS A CA 1
ATOM 1980 C C . CYS A 1 127 ? 175.597 5.000 -9.682 1.00 0.00 127 CYS A C 1
ATOM 1981 O O . CYS A 1 127 ? 175.768 4.480 -10.783 1.00 0.00 127 CYS A O 1
ATOM 1988 N N . ILE A 1 128 ? 174.754 4.514 -8.777 1.00 0.00 128 ILE A N 1
ATOM 1989 C CA . ILE A 1 128 ? 173.973 3.311 -9.032 1.00 0.00 128 ILE A CA 1
ATOM 1990 C C . ILE A 1 128 ? 172.525 3.676 -9.368 1.00 0.00 128 ILE A C 1
ATOM 1991 O O . ILE A 1 128 ? 171.684 2.804 -9.590 1.00 0.00 128 ILE A O 1
ATOM 2007 N N . GLY A 1 129 ? 172.254 4.980 -9.417 1.00 0.00 129 GLY A N 1
ATOM 2008 C CA . GLY A 1 129 ? 170.919 5.463 -9.739 1.00 0.00 129 GLY A CA 1
ATOM 2009 C C . GLY A 1 129 ? 170.464 5.042 -11.128 1.00 0.00 129 GLY A C 1
ATOM 2010 O O . GLY A 1 129 ? 169.441 4.370 -11.260 1.00 0.00 129 GLY A O 1
ATOM 2014 N N . PRO A 1 130 ? 171.199 5.436 -12.194 1.00 0.00 130 PRO A N 1
ATOM 2015 C CA . PRO A 1 130 ? 170.859 5.063 -13.576 1.00 0.00 130 PRO A CA 1
ATOM 2016 C C . PRO A 1 130 ? 170.790 3.550 -13.768 1.00 0.00 130 PRO A C 1
ATOM 2017 O O . PRO A 1 130 ? 169.972 3.049 -14.539 1.00 0.00 130 PRO A O 1
ATOM 2028 N N . ILE A 1 131 ? 171.654 2.831 -13.055 1.00 0.00 131 ILE A N 1
ATOM 2029 C CA . ILE A 1 131 ? 171.700 1.376 -13.138 1.00 0.00 131 ILE A CA 1
ATOM 2030 C C . ILE A 1 131 ? 170.434 0.758 -12.545 1.00 0.00 131 ILE A C 1
ATOM 2031 O O . ILE A 1 131 ? 169.857 -0.166 -13.118 1.00 0.00 131 ILE A O 1
ATOM 2047 N N . LEU A 1 132 ? 170.001 1.279 -11.398 1.00 0.00 132 LEU A N 1
ATOM 2048 C CA . LEU A 1 132 ? 168.796 0.782 -10.742 1.00 0.00 132 LEU A CA 1
ATOM 2049 C C . LEU A 1 132 ? 167.551 1.235 -11.499 1.00 0.00 132 LEU A C 1
ATOM 2050 O O . LEU A 1 132 ? 166.573 0.493 -11.602 1.00 0.00 132 LEU A O 1
ATOM 2066 N N . GLY A 1 133 ? 167.593 2.462 -12.017 1.00 0.00 133 GLY A N 1
ATOM 2067 C CA . GLY A 1 133 ? 166.476 2.992 -12.784 1.00 0.00 133 GLY A CA 1
ATOM 2068 C C . GLY A 1 133 ? 166.195 2.172 -14.028 1.00 0.00 133 GLY A C 1
ATOM 2069 O O . GLY A 1 133 ? 165.049 2.066 -14.464 1.00 0.00 133 GLY A O 1
ATOM 2073 N N . ALA A 1 134 ? 167.249 1.582 -14.592 1.00 0.00 134 ALA A N 1
ATOM 2074 C CA . ALA A 1 134 ? 167.125 0.750 -15.785 1.00 0.00 134 ALA A CA 1
ATOM 2075 C C . ALA A 1 134 ? 166.423 -0.567 -15.461 1.00 0.00 134 ALA A C 1
ATOM 2076 O O . ALA A 1 134 ? 165.863 -1.220 -16.344 1.00 0.00 134 ALA A O 1
ATOM 2083 N N . ILE A 1 135 ? 166.455 -0.947 -14.187 1.00 0.00 135 ILE A N 1
ATOM 2084 C CA . ILE A 1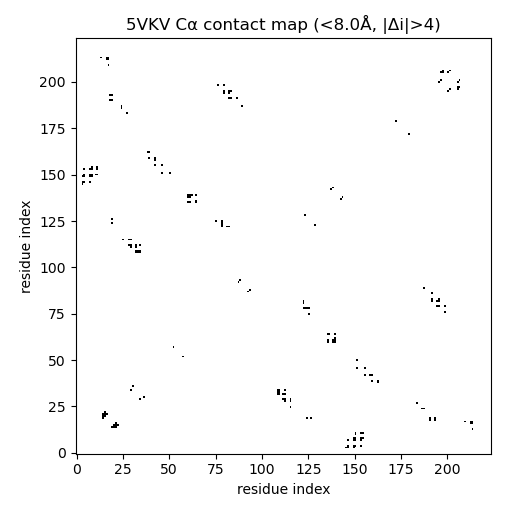 135 ? 165.825 -2.180 -13.733 1.00 0.00 135 ILE A CA 1
ATOM 2085 C C . ILE A 1 135 ? 164.317 -1.987 -13.568 1.00 0.00 135 ILE A C 1
ATOM 2086 O O . ILE A 1 135 ? 163.538 -2.921 -13.762 1.00 0.00 135 ILE A O 1
ATOM 2102 N N . LEU A 1 136 ? 163.910 -0.762 -13.232 1.00 0.00 136 LEU A N 1
ATOM 2103 C CA . LEU A 1 136 ? 162.492 -0.445 -13.049 1.00 0.00 136 LEU A CA 1
ATOM 2104 C C . LEU A 1 136 ? 161.727 -0.633 -14.357 1.00 0.00 136 LEU A C 1
ATOM 2105 O O . LEU A 1 136 ? 160.597 -1.123 -14.360 1.00 0.00 136 LEU A O 1
ATOM 2121 N N . THR A 1 137 ? 162.354 -0.241 -15.465 1.00 0.00 137 THR A N 1
ATOM 2122 C CA . THR A 1 137 ? 161.752 -0.384 -16.788 1.00 0.00 137 THR A CA 1
ATOM 2123 C C . THR A 1 137 ? 161.568 -1.858 -17.153 1.00 0.00 137 THR A C 1
ATOM 2124 O O . THR A 1 137 ? 160.718 -2.205 -17.972 1.00 0.00 137 THR A O 1
ATOM 2135 N N . LEU A 1 138 ? 162.369 -2.720 -16.530 1.00 0.00 138 LEU A N 1
ATOM 2136 C CA . LEU A 1 138 ? 162.299 -4.156 -16.777 1.00 0.00 138 LEU A CA 1
ATOM 2137 C C . LEU A 1 138 ? 161.255 -4.810 -15.874 1.00 0.00 138 LEU A C 1
ATOM 2138 O O . LEU A 1 138 ? 160.598 -5.775 -16.265 1.00 0.00 138 LEU A O 1
ATOM 2154 N N . THR A 1 139 ? 161.104 -4.280 -14.662 1.00 0.00 139 THR A N 1
ATOM 2155 C CA . THR A 1 139 ? 160.134 -4.815 -13.713 1.00 0.00 139 THR A CA 1
ATOM 2156 C C . THR A 1 139 ? 158.724 -4.311 -14.015 1.00 0.00 139 THR A C 1
ATOM 2157 O O . THR A 1 139 ? 157.739 -4.875 -13.542 1.00 0.00 139 THR A O 1
ATOM 2168 N N . ALA A 1 140 ? 158.637 -3.244 -14.805 1.00 0.00 140 ALA A N 1
ATOM 2169 C CA . ALA A 1 140 ? 157.350 -2.668 -15.179 1.00 0.00 140 ALA A CA 1
ATOM 2170 C C . ALA A 1 140 ? 156.659 -3.518 -16.240 1.00 0.00 140 ALA A C 1
ATOM 2171 O O . ALA A 1 140 ? 155.433 -3.560 -16.317 1.00 0.00 140 ALA A O 1
ATOM 2178 N N . VAL A 1 141 ? 157.459 -4.196 -17.057 1.00 0.00 141 VAL A N 1
ATOM 2179 C CA . VAL A 1 141 ? 156.930 -5.047 -18.117 1.00 0.00 141 VAL A CA 1
ATOM 2180 C C . VAL A 1 141 ? 156.943 -6.518 -17.705 1.00 0.00 141 VAL A C 1
ATOM 2181 O O . VAL A 1 141 ? 156.581 -7.395 -18.490 1.00 0.00 141 VAL A O 1
ATOM 2194 N N . GLY A 1 142 ? 157.359 -6.781 -16.471 1.00 0.00 142 GLY A N 1
ATOM 2195 C CA . GLY A 1 142 ? 157.413 -8.145 -15.981 1.00 0.00 142 GLY A CA 1
ATOM 2196 C C . GLY A 1 142 ? 157.760 -8.218 -14.509 1.00 0.00 142 GLY A C 1
ATOM 2197 O O . GLY A 1 142 ? 156.875 -8.196 -13.655 1.00 0.00 142 GLY A O 1
ATOM 2201 N N . GLY A 1 143 ? 159.051 -8.301 -14.208 1.00 0.00 143 GLY A N 1
ATOM 2202 C CA . GLY A 1 143 ? 159.483 -8.375 -12.826 1.00 0.00 143 GLY A CA 1
ATOM 2203 C C . GLY A 1 143 ? 160.787 -9.127 -12.668 1.00 0.00 143 GLY A C 1
ATOM 2204 O O . GLY A 1 143 ? 161.604 -9.162 -13.588 1.00 0.00 143 GLY A O 1
ATOM 2208 N N . GLY A 1 144 ? 160.980 -9.729 -11.501 1.00 0.00 144 GLY A N 1
ATOM 2209 C CA . GLY A 1 144 ? 162.195 -10.477 -11.241 1.00 0.00 144 GLY A CA 1
ATOM 2210 C C . GLY A 1 144 ? 162.353 -10.823 -9.776 1.00 0.00 144 GLY A C 1
ATOM 2211 O O . GLY A 1 144 ? 163.300 -10.380 -9.126 1.00 0.00 144 GLY A O 1
ATOM 2215 N N . VAL A 1 145 ? 161.420 -11.617 -9.255 1.00 0.00 145 VAL A N 1
ATOM 2216 C CA . VAL A 1 145 ? 161.451 -12.027 -7.852 1.00 0.00 145 VAL A CA 1
ATOM 2217 C C . VAL A 1 145 ? 162.708 -12.840 -7.556 1.00 0.00 145 VAL A C 1
ATOM 2218 O O . VAL A 1 145 ? 163.420 -12.573 -6.586 1.00 0.00 145 VAL A O 1
ATOM 2231 N N . GLY A 1 146 ? 162.974 -13.835 -8.399 1.00 0.00 146 GLY A N 1
ATOM 2232 C CA . GLY A 1 146 ? 164.156 -14.660 -8.227 1.00 0.00 146 GLY A CA 1
ATOM 2233 C C . GLY A 1 146 ? 165.433 -13.870 -8.434 1.00 0.00 146 GLY A C 1
ATOM 2234 O O . GLY A 1 146 ? 166.464 -14.180 -7.841 1.00 0.00 146 GLY A O 1
ATOM 2238 N N . PHE A 1 147 ? 165.354 -12.836 -9.269 1.00 0.00 147 PHE A N 1
ATOM 2239 C CA . PHE A 1 147 ? 166.505 -11.985 -9.554 1.00 0.00 147 PHE A CA 1
ATOM 2240 C C . PHE A 1 147 ? 166.915 -11.210 -8.309 1.00 0.00 147 PHE A C 1
ATOM 2241 O O . PHE A 1 147 ? 168.101 -11.101 -7.996 1.00 0.00 147 PHE A O 1
ATOM 2258 N N . LEU A 1 148 ? 165.924 -10.666 -7.608 1.00 0.00 148 LEU A N 1
ATOM 2259 C CA . LEU A 1 148 ? 166.177 -9.916 -6.384 1.00 0.00 148 LEU A CA 1
ATOM 2260 C C . LEU A 1 148 ? 166.821 -10.813 -5.336 1.00 0.00 148 LEU A C 1
ATOM 2261 O O . LEU A 1 148 ? 167.759 -10.406 -4.650 1.00 0.00 148 LEU A O 1
ATOM 2277 N N . LEU A 1 149 ? 166.316 -12.038 -5.222 1.00 0.00 149 LEU A N 1
ATOM 2278 C CA . LEU A 1 149 ? 166.855 -12.999 -4.268 1.00 0.00 149 LEU A CA 1
ATOM 2279 C C . LEU A 1 149 ? 168.276 -13.390 -4.654 1.00 0.00 149 LEU A C 1
ATOM 2280 O O . LEU A 1 149 ? 169.140 -13.543 -3.791 1.00 0.00 149 LEU A O 1
ATOM 2296 N N . ALA A 1 150 ? 168.508 -13.546 -5.958 1.00 0.00 150 ALA A N 1
ATOM 2297 C CA . ALA A 1 150 ? 169.829 -13.891 -6.470 1.00 0.00 150 ALA A CA 1
ATOM 2298 C C . ALA A 1 150 ? 170.839 -12.805 -6.120 1.00 0.00 150 ALA A C 1
ATOM 2299 O O . ALA A 1 150 ? 171.982 -13.098 -5.789 1.00 0.00 150 ALA A O 1
ATOM 2306 N N . TYR A 1 151 ? 170.404 -11.548 -6.197 1.00 0.00 151 TYR A N 1
ATOM 2307 C CA . TYR A 1 151 ? 171.266 -10.414 -5.872 1.00 0.00 151 TYR A CA 1
ATOM 2308 C C . TYR A 1 151 ? 171.698 -10.468 -4.409 1.00 0.00 151 TYR A C 1
ATOM 2309 O O . TYR A 1 151 ? 172.880 -10.311 -4.095 1.00 0.00 151 TYR A O 1
ATOM 2327 N N . ILE A 1 152 ? 170.735 -10.694 -3.518 1.00 0.00 152 ILE A N 1
ATOM 2328 C CA . ILE A 1 152 ? 171.026 -10.781 -2.092 1.00 0.00 152 ILE A CA 1
ATOM 2329 C C . ILE A 1 152 ? 171.912 -11.990 -1.803 1.00 0.00 152 ILE A C 1
ATOM 2330 O O . ILE A 1 152 ? 172.909 -11.887 -1.090 1.00 0.00 152 ILE A O 1
ATOM 2346 N N . LEU A 1 153 ? 171.544 -13.137 -2.372 1.00 0.00 153 LEU A N 1
ATOM 2347 C CA . LEU A 1 153 ? 172.312 -14.365 -2.190 1.00 0.00 153 LEU A CA 1
ATOM 2348 C C . LEU A 1 153 ? 173.723 -14.214 -2.750 1.00 0.00 153 LEU A C 1
ATOM 2349 O O . LEU A 1 153 ? 174.682 -14.729 -2.174 1.00 0.00 153 LEU A O 1
ATOM 2365 N N . GLY A 1 154 ? 173.839 -13.509 -3.876 1.00 0.00 154 GLY A N 1
ATOM 2366 C CA . GLY A 1 154 ? 175.133 -13.278 -4.490 1.00 0.00 154 GLY A CA 1
ATOM 2367 C C . GLY A 1 154 ? 176.074 -12.533 -3.569 1.00 0.00 154 GLY A C 1
ATOM 2368 O O . GLY A 1 154 ? 177.265 -12.813 -3.545 1.00 0.00 154 GLY A O 1
ATOM 2372 N N . LEU A 1 155 ? 175.539 -11.564 -2.828 1.00 0.00 155 LEU A N 1
ATOM 2373 C CA . LEU A 1 155 ? 176.342 -10.795 -1.880 1.00 0.00 155 LEU A CA 1
ATOM 2374 C C . LEU A 1 155 ? 176.548 -11.573 -0.580 1.00 0.00 155 LEU A C 1
ATOM 2375 O O . LEU A 1 155 ? 177.529 -11.357 0.133 1.00 0.00 155 LEU A O 1
ATOM 2391 N N . ALA A 1 156 ? 175.613 -12.469 -0.275 1.00 0.00 156 ALA A N 1
ATOM 2392 C CA . ALA A 1 156 ? 175.695 -13.289 0.931 1.00 0.00 156 ALA A CA 1
ATOM 2393 C C . ALA A 1 156 ? 176.901 -14.223 0.881 1.00 0.00 156 ALA A C 1
ATOM 2394 O O . ALA A 1 156 ? 177.547 -14.462 1.902 1.00 0.00 156 ALA A O 1
ATOM 2401 N N . VAL A 1 157 ? 177.193 -14.749 -0.312 1.00 0.00 157 VAL A N 1
ATOM 2402 C CA . VAL A 1 157 ? 178.324 -15.659 -0.504 1.00 0.00 157 VAL A CA 1
ATOM 2403 C C . VAL A 1 157 ? 179.649 -15.036 -0.022 1.00 0.00 157 VAL A C 1
ATOM 2404 O O . VAL A 1 157 ? 180.263 -15.559 0.910 1.00 0.00 157 VAL A O 1
ATOM 2417 N N . PRO A 1 158 ? 180.118 -13.913 -0.629 1.00 0.00 158 PRO A N 1
ATOM 2418 C CA . PRO A 1 158 ? 181.366 -13.261 -0.209 1.00 0.00 158 PRO A CA 1
ATOM 2419 C C . PRO A 1 158 ? 181.324 -12.813 1.248 1.00 0.00 158 PRO A C 1
ATOM 2420 O O . PRO A 1 158 ? 182.328 -12.893 1.952 1.00 0.00 158 PRO A O 1
ATOM 2431 N N . PHE A 1 159 ? 180.156 -12.352 1.696 1.00 0.00 159 PHE A N 1
ATOM 2432 C CA . PHE A 1 159 ? 179.992 -11.890 3.070 1.00 0.00 159 PHE A CA 1
ATOM 2433 C C . PHE A 1 159 ? 180.269 -13.010 4.067 1.00 0.00 159 PHE A C 1
ATOM 2434 O O . PHE A 1 159 ? 180.971 -12.804 5.057 1.00 0.00 159 PHE A O 1
ATOM 2451 N N . PHE A 1 160 ? 179.731 -14.196 3.798 1.00 0.00 160 PHE A N 1
ATOM 2452 C CA . PHE A 1 160 ? 179.935 -15.341 4.681 1.00 0.00 160 PHE A CA 1
ATOM 2453 C C . PHE A 1 160 ? 181.399 -15.767 4.682 1.00 0.00 160 PHE A C 1
ATOM 2454 O O . PHE A 1 160 ? 181.957 -16.095 5.731 1.00 0.00 160 PHE A O 1
ATOM 2471 N N . VAL A 1 161 ? 182.022 -15.748 3.504 1.00 0.00 161 VAL A N 1
ATOM 2472 C CA . VAL A 1 161 ? 183.429 -16.119 3.377 1.00 0.00 161 VAL A CA 1
ATOM 2473 C C . VAL A 1 161 ? 184.313 -15.140 4.151 1.00 0.00 161 VAL A C 1
ATOM 2474 O O . VAL A 1 161 ? 185.218 -15.550 4.882 1.00 0.00 161 VAL A O 1
ATOM 2487 N N . VAL A 1 162 ? 184.040 -13.845 3.993 1.00 0.00 162 VAL A N 1
ATOM 2488 C CA . VAL A 1 162 ? 184.802 -12.812 4.688 1.00 0.00 162 VAL A CA 1
ATOM 2489 C C . VAL A 1 162 ? 184.589 -12.911 6.199 1.00 0.00 162 VAL A C 1
ATOM 2490 O O . VAL A 1 162 ? 185.530 -12.760 6.972 1.00 0.00 162 VAL A O 1
ATOM 2503 N N . ALA A 1 163 ? 183.349 -13.181 6.609 1.00 0.00 163 ALA A N 1
ATOM 2504 C CA . ALA A 1 163 ? 183.014 -13.313 8.027 1.00 0.00 163 ALA A CA 1
ATOM 2505 C C . ALA A 1 163 ? 183.828 -14.419 8.695 1.00 0.00 163 ALA A C 1
ATOM 2506 O O . ALA A 1 163 ? 184.304 -14.258 9.819 1.00 0.00 163 ALA A O 1
ATOM 2513 N N . LEU A 1 164 ? 183.984 -15.540 7.997 1.00 0.00 164 LEU A N 1
ATOM 2514 C CA . LEU A 1 164 ? 184.738 -16.670 8.527 1.00 0.00 164 LEU A CA 1
ATOM 2515 C C . LEU A 1 164 ? 186.238 -16.393 8.504 1.00 0.00 164 LEU A C 1
ATOM 2516 O O . LEU A 1 164 ? 186.956 -16.752 9.438 1.00 0.00 164 LEU A O 1
ATOM 2532 N N . PHE A 1 165 ? 186.707 -15.749 7.440 1.00 0.00 165 PHE A N 1
ATOM 2533 C CA . PHE A 1 165 ? 188.125 -15.427 7.312 1.00 0.00 165 PHE A CA 1
ATOM 2534 C C . PHE A 1 165 ? 188.523 -14.331 8.297 1.00 0.00 165 PHE A C 1
ATOM 2535 O O . PHE A 1 165 ? 189.672 -14.266 8.736 1.00 0.00 165 PHE A O 1
ATOM 2552 N N . ALA A 1 166 ? 187.556 -13.485 8.654 1.00 0.00 166 ALA A N 1
ATOM 2553 C CA . ALA A 1 166 ? 187.785 -12.392 9.596 1.00 0.00 166 ALA A CA 1
ATOM 2554 C C . ALA A 1 166 ? 188.142 -12.915 10.985 1.00 0.00 166 ALA A C 1
ATOM 2555 O O . ALA A 1 166 ? 188.689 -12.182 11.804 1.00 0.00 166 ALA A O 1
ATOM 2562 N N . ASP A 1 167 ? 187.825 -14.182 11.246 1.00 0.00 167 ASP A N 1
ATOM 2563 C CA . ASP A 1 167 ? 188.121 -14.799 12.537 1.00 0.00 167 ASP A CA 1
ATOM 2564 C C . ASP A 1 167 ? 189.626 -14.844 12.791 1.00 0.00 167 ASP A C 1
ATOM 2565 O O . ASP A 1 167 ? 190.092 -14.493 13.874 1.00 0.00 167 ASP A O 1
ATOM 2574 N N . ARG A 1 168 ? 190.383 -15.278 11.786 1.00 0.00 168 ARG A N 1
ATOM 2575 C CA . ARG A 1 168 ? 191.836 -15.359 11.905 1.00 0.00 168 ARG A CA 1
ATOM 2576 C C . ARG A 1 168 ? 192.470 -13.979 11.741 1.00 0.00 168 ARG A C 1
ATOM 2577 O O . ARG A 1 168 ? 193.480 -13.669 12.374 1.00 0.00 168 ARG A O 1
ATOM 2598 N N . ILE A 1 169 ? 191.863 -13.151 10.892 1.00 0.00 169 ILE A N 1
ATOM 2599 C CA . ILE A 1 169 ? 192.360 -11.797 10.649 1.00 0.00 169 ILE A CA 1
ATOM 2600 C C . ILE A 1 169 ? 192.147 -10.906 11.880 1.00 0.00 169 ILE A C 1
ATOM 2601 O O . ILE A 1 169 ? 192.850 -9.911 12.068 1.00 0.00 169 ILE A O 1
ATOM 2617 N N . LYS A 1 170 ? 191.185 -11.282 12.725 1.00 0.00 170 LYS A N 1
ATOM 2618 C CA . LYS A 1 170 ? 190.885 -10.531 13.945 1.00 0.00 170 LYS A CA 1
ATOM 2619 C C . LYS A 1 170 ? 192.107 -10.465 14.859 1.00 0.00 170 LYS A C 1
ATOM 2620 O O . LYS A 1 170 ? 192.373 -9.434 15.480 1.00 0.00 170 LYS A O 1
ATOM 2639 N N . GLY A 1 171 ? 192.848 -11.569 14.936 1.00 0.00 171 GLY A N 1
ATOM 2640 C CA . GLY A 1 171 ? 194.042 -11.606 15.762 1.00 0.00 171 GLY A CA 1
ATOM 2641 C C . GLY A 1 171 ? 195.162 -10.779 15.164 1.00 0.00 171 GLY A C 1
ATOM 2642 O O . GLY A 1 171 ? 196.061 -10.328 15.874 1.00 0.00 171 GLY A O 1
ATOM 2646 N N . TRP A 1 172 ? 195.101 -10.581 13.849 1.00 0.00 172 TRP A N 1
ATOM 2647 C CA . TRP A 1 172 ? 196.105 -9.799 13.142 1.00 0.00 172 TRP A CA 1
ATOM 2648 C C . TRP A 1 172 ? 195.824 -8.303 13.264 1.00 0.00 172 TRP A C 1
ATOM 2649 O O . TRP A 1 172 ? 196.747 -7.506 13.383 1.00 0.00 172 TRP A O 1
ATOM 2670 N N . LEU A 1 173 ? 194.547 -7.929 13.223 1.00 0.00 173 LEU A N 1
ATOM 2671 C CA . LEU A 1 173 ? 194.148 -6.521 13.332 1.00 0.00 173 LEU A CA 1
ATOM 2672 C C . LEU A 1 173 ? 194.756 -5.853 14.567 1.00 0.00 173 LEU A C 1
ATOM 2673 O O . LEU A 1 173 ? 195.154 -4.689 14.519 1.00 0.00 173 LEU A O 1
ATOM 2689 N N . ARG A 1 174 ? 194.828 -6.596 15.665 1.00 0.00 174 ARG A N 1
ATOM 2690 C CA . ARG A 1 174 ? 195.391 -6.074 16.907 1.00 0.00 174 ARG A CA 1
ATOM 2691 C C . ARG A 1 174 ? 196.907 -6.274 16.963 1.00 0.00 174 ARG A C 1
ATOM 2692 O O . ARG A 1 174 ? 197.593 -5.662 17.782 1.00 0.00 174 ARG A O 1
ATOM 2713 N N . ARG A 1 175 ? 197.421 -7.137 16.093 1.00 0.00 175 ARG A N 1
ATOM 2714 C CA . ARG A 1 175 ? 198.853 -7.422 16.041 1.00 0.00 175 ARG A CA 1
ATOM 2715 C C . ARG A 1 175 ? 199.573 -6.496 15.058 1.00 0.00 175 ARG A C 1
ATOM 2716 O O . ARG A 1 175 ? 200.767 -6.237 15.208 1.00 0.00 175 ARG A O 1
ATOM 2737 N N . ALA A 1 176 ? 198.843 -6.027 14.041 1.00 0.00 176 ALA A N 1
ATOM 2738 C CA . ALA A 1 176 ? 199.392 -5.122 13.027 1.00 0.00 176 ALA A CA 1
ATOM 2739 C C . ALA A 1 176 ? 200.046 -3.895 13.658 1.00 0.00 176 ALA A C 1
ATOM 2740 O O . ALA A 1 176 ? 201.256 -3.699 13.546 1.00 0.00 176 ALA A O 1
ATOM 2747 N N . GLY A 1 177 ? 199.240 -3.060 14.304 1.00 0.00 177 GLY A N 1
ATOM 2748 C CA . GLY A 1 177 ? 199.772 -1.874 14.944 1.00 0.00 177 GLY A CA 1
ATOM 2749 C C . GLY A 1 177 ? 198.994 -0.622 14.599 1.00 0.00 177 GLY A C 1
ATOM 2750 O O . GLY A 1 177 ? 197.780 -0.565 14.789 1.00 0.00 177 GLY A O 1
ATOM 2754 N N . ARG A 1 178 ? 199.695 0.381 14.081 1.00 0.00 178 ARG A N 1
ATOM 2755 C CA . ARG A 1 178 ? 199.068 1.649 13.717 1.00 0.00 178 ARG A CA 1
ATOM 2756 C C . ARG A 1 178 ? 198.806 1.729 12.213 1.00 0.00 178 ARG A C 1
ATOM 2757 O O . ARG A 1 178 ? 198.285 2.730 11.718 1.00 0.00 178 ARG A O 1
ATOM 2778 N N . ILE A 1 179 ? 199.163 0.668 11.493 1.00 0.00 179 ILE A N 1
ATOM 2779 C CA . ILE A 1 179 ? 198.965 0.617 10.045 1.00 0.00 179 ILE A CA 1
ATOM 2780 C C . ILE A 1 179 ? 197.475 0.590 9.700 1.00 0.00 179 ILE A C 1
ATOM 2781 O O . ILE A 1 179 ? 197.047 1.156 8.692 1.00 0.00 179 ILE A O 1
ATOM 2797 N N . SER A 1 180 ? 196.689 -0.055 10.559 1.00 0.00 180 SER A N 1
ATOM 2798 C CA . SER A 1 180 ? 195.245 -0.153 10.369 1.00 0.00 180 SER A CA 1
ATOM 2799 C C . SER A 1 180 ? 194.580 1.221 10.446 1.00 0.00 180 SER A C 1
ATOM 2800 O O . SER A 1 180 ? 193.469 1.411 9.953 1.00 0.00 180 SER A O 1
ATOM 2808 N N . HIS A 1 181 ? 195.270 2.178 11.060 1.00 0.00 181 HIS A N 1
ATOM 2809 C CA . HIS A 1 181 ? 194.744 3.531 11.200 1.00 0.00 181 HIS A CA 1
ATOM 2810 C C . HIS A 1 181 ? 195.023 4.354 9.946 1.00 0.00 181 HIS A C 1
ATOM 2811 O O . HIS A 1 181 ? 194.346 5.347 9.682 1.00 0.00 181 HIS A O 1
ATOM 2825 N N . TYR A 1 182 ? 196.016 3.928 9.171 1.00 0.00 182 TYR A N 1
ATOM 2826 C CA . TYR A 1 182 ? 196.384 4.623 7.942 1.00 0.00 182 TYR A CA 1
ATOM 2827 C C . TYR A 1 182 ? 195.340 4.382 6.859 1.00 0.00 182 TYR A C 1
ATOM 2828 O O . TYR A 1 182 ? 194.902 5.312 6.184 1.00 0.00 182 TYR A O 1
ATOM 2846 N N . VAL A 1 183 ? 194.937 3.124 6.710 1.00 0.00 183 VAL A N 1
ATOM 2847 C CA . VAL A 1 183 ? 193.939 2.749 5.714 1.00 0.00 183 VAL A CA 1
ATOM 2848 C C . VAL A 1 183 ? 192.541 3.202 6.135 1.00 0.00 183 VAL A C 1
ATOM 2849 O O . VAL A 1 183 ? 191.639 3.317 5.304 1.00 0.00 183 VAL A O 1
ATOM 2862 N N . GLU A 1 184 ? 192.379 3.466 7.431 1.00 0.00 184 GLU A N 1
ATOM 2863 C CA . GLU A 1 184 ? 191.100 3.910 7.977 1.00 0.00 184 GLU A CA 1
ATOM 2864 C C . GLU A 1 184 ? 190.723 5.279 7.422 1.00 0.00 184 GLU A C 1
ATOM 2865 O O . GLU A 1 184 ? 189.614 5.477 6.926 1.00 0.00 184 GLU A O 1
ATOM 2877 N N . VAL A 1 185 ? 191.657 6.220 7.508 1.00 0.00 185 VAL A N 1
ATOM 2878 C CA . VAL A 1 185 ? 191.421 7.573 7.020 1.00 0.00 185 VAL A CA 1
ATOM 2879 C C . VAL A 1 185 ? 191.634 7.669 5.509 1.00 0.00 185 VAL A C 1
ATOM 2880 O O . VAL A 1 185 ? 191.020 8.502 4.846 1.00 0.00 185 VAL A O 1
ATOM 2893 N N . LEU A 1 186 ? 192.500 6.806 4.972 1.00 0.00 186 LEU A N 1
ATOM 2894 C CA . LEU A 1 186 ? 192.792 6.794 3.537 1.00 0.00 186 LEU A CA 1
ATOM 2895 C C . LEU A 1 186 ? 191.527 6.556 2.719 1.00 0.00 186 LEU A C 1
ATOM 2896 O O . LEU A 1 186 ? 191.237 7.299 1.780 1.00 0.00 186 LEU A O 1
ATOM 2912 N N . ALA A 1 187 ? 190.783 5.512 3.081 1.00 0.00 187 ALA A N 1
ATOM 2913 C CA . ALA A 1 187 ? 189.544 5.175 2.388 1.00 0.00 187 ALA A CA 1
ATOM 2914 C C . ALA A 1 187 ? 188.526 6.304 2.519 1.00 0.00 187 ALA A C 1
ATOM 2915 O O . ALA A 1 187 ? 187.762 6.574 1.591 1.00 0.00 187 ALA A O 1
ATOM 2922 N N . GLY A 1 188 ? 188.530 6.963 3.676 1.00 0.00 188 GLY A N 1
ATOM 2923 C CA . GLY A 1 188 ? 187.615 8.066 3.912 1.00 0.00 188 GLY A CA 1
ATOM 2924 C C . GLY A 1 188 ? 187.892 9.245 3.000 1.00 0.00 188 GLY A C 1
ATOM 2925 O O . GLY A 1 188 ? 186.963 9.852 2.465 1.00 0.00 188 GLY A O 1
ATOM 2929 N N . VAL A 1 189 ? 189.173 9.565 2.818 1.00 0.00 189 VAL A N 1
ATOM 2930 C CA . VAL A 1 189 ? 189.576 10.673 1.954 1.00 0.00 189 VAL A CA 1
ATOM 2931 C C . VAL A 1 189 ? 189.150 10.415 0.510 1.00 0.00 189 VAL A C 1
ATOM 2932 O O . VAL A 1 189 ? 188.571 11.288 -0.143 1.00 0.00 189 VAL A O 1
ATOM 2945 N N . VAL A 1 190 ? 189.432 9.209 0.017 1.00 0.00 190 VAL A N 1
ATOM 2946 C CA . VAL A 1 190 ? 189.075 8.840 -1.350 1.00 0.00 190 VAL A CA 1
ATOM 2947 C C . VAL A 1 190 ? 187.560 8.879 -1.547 1.00 0.00 190 VAL A C 1
ATOM 2948 O O . VAL A 1 190 ? 187.077 9.325 -2.587 1.00 0.00 190 VAL A O 1
ATOM 2961 N N . LEU A 1 191 ? 186.819 8.425 -0.536 1.00 0.00 191 LEU A N 1
ATOM 2962 C CA . LEU A 1 191 ? 185.358 8.417 -0.593 1.00 0.00 191 LEU A CA 1
ATOM 2963 C C . LEU A 1 191 ? 184.815 9.828 -0.803 1.00 0.00 191 LEU A C 1
ATOM 2964 O O . LEU A 1 191 ? 183.949 10.049 -1.651 1.00 0.00 191 LEU A O 1
ATOM 2980 N N . VAL A 1 192 ? 185.338 10.782 -0.035 1.00 0.00 192 VAL A N 1
ATOM 2981 C CA . VAL A 1 192 ? 184.911 12.174 -0.149 1.00 0.00 192 VAL A CA 1
ATOM 2982 C C . VAL A 1 192 ? 185.323 12.749 -1.504 1.00 0.00 192 VAL A C 1
ATOM 2983 O O . VAL A 1 192 ? 184.558 13.478 -2.137 1.00 0.00 192 VAL A O 1
ATOM 2996 N N . LEU A 1 193 ? 186.534 12.405 -1.945 1.00 0.00 193 LEU A N 1
ATOM 2997 C CA . LEU A 1 193 ? 187.048 12.874 -3.230 1.00 0.00 193 LEU A CA 1
ATOM 2998 C C . LEU A 1 193 ? 186.163 12.396 -4.380 1.00 0.00 193 LEU A C 1
ATOM 2999 O O . LEU A 1 193 ? 185.805 13.178 -5.258 1.00 0.00 193 LEU A O 1
ATOM 3015 N N . VAL A 1 194 ? 185.804 11.114 -4.368 1.00 0.00 194 VAL A N 1
ATOM 3016 C CA . VAL A 1 194 ? 184.949 10.558 -5.413 1.00 0.00 194 VAL A CA 1
ATOM 3017 C C . VAL A 1 194 ? 183.549 11.165 -5.330 1.00 0.00 194 VAL A C 1
ATOM 3018 O O . VAL A 1 194 ? 182.948 11.505 -6.349 1.00 0.00 194 VAL A O 1
ATOM 3031 N N . GLY A 1 195 ? 183.046 11.321 -4.106 1.00 0.00 195 GLY A N 1
ATOM 3032 C CA . GLY A 1 195 ? 181.728 11.898 -3.908 1.00 0.00 195 GLY A CA 1
ATOM 3033 C C . GLY A 1 195 ? 181.633 13.330 -4.406 1.00 0.00 195 GLY A C 1
ATOM 3034 O O . GLY A 1 195 ? 180.657 13.701 -5.060 1.00 0.00 195 GLY A O 1
ATOM 3038 N N . VAL A 1 196 ? 182.653 14.138 -4.112 1.00 0.00 196 VAL A N 1
ATOM 3039 C CA . VAL A 1 196 ? 182.662 15.534 -4.537 1.00 0.00 196 VAL A CA 1
ATOM 3040 C C . VAL A 1 196 ? 182.911 15.655 -6.046 1.00 0.00 196 VAL A C 1
ATOM 3041 O O . VAL A 1 196 ? 182.385 16.561 -6.700 1.00 0.00 196 VAL A O 1
ATOM 3054 N N . LEU A 1 197 ? 183.694 14.727 -6.599 1.00 0.00 197 LEU A N 1
ATOM 3055 C CA . LEU A 1 197 ? 184.003 14.732 -8.026 1.00 0.00 197 LEU A CA 1
ATOM 3056 C C . LEU A 1 197 ? 182.811 14.254 -8.848 1.00 0.00 197 LEU A C 1
ATOM 3057 O O . LEU A 1 197 ? 182.713 14.546 -10.037 1.00 0.00 197 LEU A O 1
ATOM 3073 N N . LEU A 1 198 ? 181.916 13.504 -8.217 1.00 0.00 198 LEU A N 1
ATOM 3074 C CA . LEU A 1 198 ? 180.730 13.008 -8.902 1.00 0.00 198 LEU A CA 1
ATOM 3075 C C . LEU A 1 198 ? 179.626 14.057 -8.878 1.00 0.00 198 LEU A C 1
ATOM 3076 O O . LEU A 1 198 ? 178.909 14.234 -9.863 1.00 0.00 198 LEU A O 1
ATOM 3092 N N . PHE A 1 199 ? 179.500 14.756 -7.750 1.00 0.00 199 PHE A N 1
ATOM 3093 C CA . PHE A 1 199 ? 178.485 15.794 -7.605 1.00 0.00 199 PHE A CA 1
ATOM 3094 C C . PHE A 1 199 ? 178.774 16.977 -8.522 1.00 0.00 199 PHE A C 1
ATOM 3095 O O . PHE A 1 199 ? 177.888 17.460 -9.224 1.00 0.00 199 PHE A O 1
ATOM 3112 N N . THR A 1 200 ? 180.018 17.442 -8.511 1.00 0.00 200 THR A N 1
ATOM 3113 C CA . THR A 1 200 ? 180.410 18.572 -9.344 1.00 0.00 200 THR A CA 1
ATOM 3114 C C . THR A 1 200 ? 180.772 18.119 -10.757 1.00 0.00 200 THR A C 1
ATOM 3115 O O . THR A 1 200 ? 180.765 18.916 -11.695 1.00 0.00 200 THR A O 1
ATOM 3126 N N . GLY A 1 201 ? 181.085 16.834 -10.901 1.00 0.00 201 GLY A N 1
ATOM 3127 C CA . GLY A 1 201 ? 181.437 16.295 -12.202 1.00 0.00 201 GLY A CA 1
ATOM 3128 C C . GLY A 1 201 ? 180.221 16.042 -13.065 1.00 0.00 201 GLY A C 1
ATOM 3129 O O . GLY A 1 201 ? 180.181 16.459 -14.222 1.00 0.00 201 GLY A O 1
ATOM 3133 N N . THR A 1 202 ? 179.221 15.370 -12.491 1.00 0.00 202 THR A N 1
ATOM 3134 C CA . THR A 1 202 ? 177.982 15.055 -13.201 1.00 0.00 202 THR A CA 1
ATOM 3135 C C . THR A 1 202 ? 178.256 14.251 -14.484 1.00 0.00 202 THR A C 1
ATOM 3136 O O . THR A 1 202 ? 179.019 13.282 -14.468 1.00 0.00 202 THR A O 1
ATOM 3147 N N . PHE A 1 203 ? 177.629 14.655 -15.586 1.00 0.00 203 PHE A N 1
ATOM 3148 C CA . PHE A 1 203 ? 177.795 13.986 -16.874 1.00 0.00 203 PHE A CA 1
ATOM 3149 C C . PHE A 1 203 ? 179.077 14.444 -17.573 1.00 0.00 203 PHE A C 1
ATOM 3150 O O . PHE A 1 203 ? 179.052 15.341 -18.416 1.00 0.00 203 PHE A O 1
ATOM 3167 N N . THR A 1 204 ? 180.195 13.826 -17.221 1.00 0.00 204 THR A N 1
ATOM 3168 C CA . THR A 1 204 ? 181.478 14.179 -17.816 1.00 0.00 204 THR A CA 1
ATOM 3169 C C . THR A 1 204 ? 182.414 12.967 -17.840 1.00 0.00 204 THR A C 1
ATOM 3170 O O . THR A 1 204 ? 181.958 11.828 -17.713 1.00 0.00 204 THR A O 1
ATOM 3181 N N . ALA A 1 205 ? 183.719 13.216 -17.997 1.00 0.00 205 ALA A N 1
ATOM 3182 C CA . ALA A 1 205 ? 184.728 12.154 -18.029 1.00 0.00 205 ALA A CA 1
ATOM 3183 C C . ALA A 1 205 ? 184.735 11.338 -16.735 1.00 0.00 205 ALA A C 1
ATOM 3184 O O . ALA A 1 205 ? 185.317 10.256 -16.678 1.00 0.00 205 ALA A O 1
ATOM 3191 N N . LEU A 1 206 ? 184.082 11.867 -15.705 1.00 0.00 206 LEU A N 1
ATOM 3192 C CA . LEU A 1 206 ? 183.998 11.194 -14.413 1.00 0.00 206 LEU A CA 1
ATOM 3193 C C . LEU A 1 206 ? 183.167 9.915 -14.525 1.00 0.00 206 LEU A C 1
ATOM 3194 O O . LEU A 1 206 ? 183.431 8.931 -13.834 1.00 0.00 206 LEU A O 1
ATOM 3210 N N . ASN A 1 207 ? 182.162 9.937 -15.402 1.00 0.00 207 ASN A N 1
ATOM 3211 C CA . ASN A 1 207 ? 181.306 8.772 -15.618 1.00 0.00 207 ASN A CA 1
ATOM 3212 C C . ASN A 1 207 ? 182.075 7.681 -16.359 1.00 0.00 207 ASN A C 1
ATOM 3213 O O . ASN A 1 207 ? 181.811 6.491 -16.187 1.00 0.00 207 ASN A O 1
ATOM 3224 N N . THR A 1 208 ? 183.046 8.100 -17.166 1.00 0.00 208 THR A N 1
ATOM 3225 C CA . THR A 1 208 ? 183.867 7.169 -17.929 1.00 0.00 208 THR A CA 1
ATOM 3226 C C . THR A 1 208 ? 185.019 6.641 -17.079 1.00 0.00 208 THR A C 1
ATOM 3227 O O . THR A 1 208 ? 185.583 5.585 -17.366 1.00 0.00 208 THR A O 1
ATOM 3238 N N . PHE A 1 209 ? 185.358 7.384 -16.023 1.00 0.00 209 PHE A N 1
ATOM 3239 C CA . PHE A 1 209 ? 186.440 6.996 -15.120 1.00 0.00 209 PHE A CA 1
ATOM 3240 C C . PHE A 1 209 ? 186.078 5.733 -14.349 1.00 0.00 209 PHE A C 1
ATOM 3241 O O . PHE A 1 209 ? 186.954 5.024 -13.854 1.00 0.00 209 PHE A O 1
ATOM 3258 N N . PHE A 1 210 ? 184.780 5.456 -14.252 1.00 0.00 210 PHE A N 1
ATOM 3259 C CA . PHE A 1 210 ? 184.295 4.269 -13.556 1.00 0.00 210 PHE A CA 1
ATOM 3260 C C . PHE A 1 210 ? 184.697 2.998 -14.302 1.00 0.00 210 PHE A C 1
ATOM 3261 O O . PHE A 1 210 ? 184.713 1.908 -13.730 1.00 0.00 210 PHE A O 1
ATOM 3278 N N . LEU A 1 211 ? 185.033 3.154 -15.581 1.00 0.00 211 LEU A N 1
ATOM 3279 C CA . LEU A 1 211 ? 185.450 2.031 -16.413 1.00 0.00 211 LEU A CA 1
ATOM 3280 C C . LEU A 1 211 ? 186.949 1.776 -16.265 1.00 0.00 211 LEU A C 1
ATOM 3281 O O . LEU A 1 211 ? 187.464 0.759 -16.730 1.00 0.00 211 LEU A O 1
ATOM 3297 N N . ARG A 1 212 ? 187.646 2.710 -15.620 1.00 0.00 212 ARG A N 1
ATOM 3298 C CA . ARG A 1 212 ? 189.084 2.581 -15.400 1.00 0.00 212 ARG A CA 1
ATOM 3299 C C . ARG A 1 212 ? 189.360 1.695 -14.188 1.00 0.00 212 ARG A C 1
ATOM 3300 O O . ARG A 1 212 ? 190.447 1.137 -14.046 1.00 0.00 212 ARG A O 1
ATOM 3321 N N . ILE A 1 213 ? 188.365 1.580 -13.311 1.00 0.00 213 ILE A N 1
ATOM 3322 C CA . ILE A 1 213 ? 188.488 0.757 -12.112 1.00 0.00 213 ILE A CA 1
ATOM 3323 C C . ILE A 1 213 ? 188.085 -0.687 -12.413 1.00 0.00 213 ILE A C 1
ATOM 3324 O O . ILE A 1 213 ? 188.521 -1.621 -11.737 1.00 0.00 213 ILE A O 1
ATOM 3340 N N . THR A 1 214 ? 187.253 -0.862 -13.436 1.00 0.00 214 THR A N 1
ATOM 3341 C CA . THR A 1 214 ? 186.805 -2.188 -13.838 1.00 0.00 214 THR A CA 1
ATOM 3342 C C . THR A 1 214 ? 187.951 -2.962 -14.490 1.00 0.00 214 THR A C 1
ATOM 3343 O O . THR A 1 214 ? 188.505 -2.526 -15.501 1.00 0.00 214 THR A O 1
ATOM 3354 N N . PRO A 1 215 ? 188.324 -4.120 -13.917 1.00 0.00 215 PRO A N 1
ATOM 3355 C CA . PRO A 1 215 ? 189.418 -4.941 -14.443 1.00 0.00 215 PRO A CA 1
ATOM 3356 C C . PRO A 1 215 ? 189.103 -5.535 -15.813 1.00 0.00 215 PRO A C 1
ATOM 3357 O O . PRO A 1 215 ? 188.046 -6.137 -16.018 1.00 0.00 215 PRO A O 1
ATOM 3368 N N . GLU A 1 216 ? 190.037 -5.373 -16.746 1.00 0.00 216 GLU A N 1
ATOM 3369 C CA . GLU A 1 216 ? 189.869 -5.887 -18.102 1.00 0.00 216 GLU A CA 1
ATOM 3370 C C . GLU A 1 216 ? 189.909 -7.414 -18.124 1.00 0.00 216 GLU A C 1
ATOM 3371 O O . GLU A 1 216 ? 189.427 -8.039 -19.067 1.00 0.00 216 GLU A O 1
ATOM 3383 N N . TRP A 1 217 ? 190.472 -8.004 -17.070 1.00 0.00 217 TRP A N 1
ATOM 3384 C CA . TRP A 1 217 ? 190.572 -9.458 -16.965 1.00 0.00 217 TRP A CA 1
ATOM 3385 C C . TRP A 1 217 ? 189.199 -10.096 -16.753 1.00 0.00 217 TRP A C 1
ATOM 3386 O O . TRP A 1 217 ? 189.022 -11.295 -16.970 1.00 0.00 217 TRP A O 1
ATOM 3407 N N . LEU A 1 218 ? 188.231 -9.292 -16.321 1.00 0.00 218 LEU A N 1
ATOM 3408 C CA . LEU A 1 218 ? 186.875 -9.783 -16.101 1.00 0.00 218 LEU A CA 1
ATOM 3409 C C . LEU A 1 218 ? 186.042 -9.623 -17.370 1.00 0.00 218 LEU A C 1
ATOM 3410 O O . LEU A 1 218 ? 185.154 -10.429 -17.648 1.00 0.00 218 LEU A O 1
ATOM 3426 N N . GLN A 1 219 ? 186.342 -8.578 -18.140 1.00 0.00 219 GLN A N 1
ATOM 3427 C CA . GLN A 1 219 ? 185.631 -8.312 -19.388 1.00 0.00 219 GLN A CA 1
ATOM 3428 C C . GLN A 1 219 ? 186.068 -9.291 -20.475 1.00 0.00 219 GLN A C 1
ATOM 3429 O O . GLN A 1 219 ? 185.268 -9.699 -21.316 1.00 0.00 219 GLN A O 1
ATOM 3443 N N . ARG A 1 220 ? 187.345 -9.668 -20.445 1.00 0.00 220 ARG A N 1
ATOM 3444 C CA . ARG A 1 220 ? 187.894 -10.611 -21.419 1.00 0.00 220 ARG A CA 1
ATOM 3445 C C . ARG A 1 220 ? 187.456 -12.040 -21.100 1.00 0.00 220 ARG A C 1
ATOM 3446 O O . ARG A 1 220 ? 187.674 -12.960 -21.888 1.00 0.00 220 ARG A O 1
ATOM 3467 N N . TYR A 1 221 ? 186.833 -12.215 -19.939 1.00 0.00 221 TYR A N 1
ATOM 3468 C CA . TYR A 1 221 ? 186.373 -13.527 -19.505 1.00 0.00 221 TYR A CA 1
ATOM 3469 C C . TYR A 1 221 ? 184.914 -13.758 -19.888 1.00 0.00 221 TYR A C 1
ATOM 3470 O O . TYR A 1 221 ? 184.287 -14.715 -19.431 1.00 0.00 221 TYR A O 1
ATOM 3488 N N . LEU A 1 222 ? 184.376 -12.880 -20.724 1.00 0.00 222 LEU A N 1
ATOM 3489 C CA . LEU A 1 222 ? 182.996 -13.006 -21.165 1.00 0.00 222 LEU A CA 1
ATOM 3490 C C . LEU A 1 222 ? 182.925 -13.779 -22.479 1.00 0.00 222 LEU A C 1
ATOM 3491 O O . LEU A 1 222 ? 183.579 -13.416 -23.456 1.00 0.00 222 LEU A O 1
ATOM 3507 N N . PRO A 1 223 ? 182.132 -14.865 -22.514 1.00 0.00 223 PRO A N 1
ATOM 3508 C CA . PRO A 1 223 ? 181.978 -15.693 -23.716 1.00 0.00 223 PRO A CA 1
ATOM 3509 C C . PRO A 1 223 ? 181.216 -14.974 -24.827 1.00 0.00 223 PRO A C 1
ATOM 3510 O O . PRO A 1 223 ? 181.467 -15.195 -26.011 1.00 0.00 223 PRO A O 1
ATOM 3521 N N . SER A 1 224 ? 180.280 -14.119 -24.436 1.00 0.00 224 SER A N 1
ATOM 3522 C CA . SER A 1 224 ? 179.484 -13.361 -25.391 1.00 0.00 224 SER A CA 1
ATOM 3523 C C . SER A 1 224 ? 180.213 -12.091 -25.821 1.00 0.00 224 SER A C 1
ATOM 3524 O O . SER A 1 224 ? 180.667 -11.341 -24.931 1.00 0.00 224 SER A O 1
ATOM 3532 N N . MET A 1 1 ? 169.246 -23.710 -19.952 1.00 0.00 1 MET A N 2
ATOM 3533 C CA . MET A 1 1 ? 169.406 -23.039 -18.638 1.00 0.00 1 MET A CA 2
ATOM 3534 C C . MET A 1 1 ? 169.452 -21.524 -18.810 1.00 0.00 1 MET A C 2
ATOM 3535 O O . MET A 1 1 ? 169.384 -21.016 -19.930 1.00 0.00 1 MET A O 2
ATOM 3551 N N . SER A 1 2 ? 169.562 -20.806 -17.698 1.00 0.00 2 SER A N 2
ATOM 3552 C CA . SER A 1 2 ? 169.615 -19.350 -17.734 1.00 0.00 2 SER A CA 2
ATOM 3553 C C . SER A 1 2 ? 170.957 -18.837 -17.218 1.00 0.00 2 SER A C 2
ATOM 3554 O O . SER A 1 2 ? 171.823 -19.618 -16.826 1.00 0.00 2 SER A O 2
ATOM 3562 N N . LEU A 1 3 ? 171.114 -17.517 -17.210 1.00 0.00 3 LEU A N 2
ATOM 3563 C CA . LEU A 1 3 ? 172.353 -16.895 -16.755 1.00 0.00 3 LEU A CA 2
ATOM 3564 C C . LEU A 1 3 ? 172.088 -15.894 -15.631 1.00 0.00 3 LEU A C 2
ATOM 3565 O O . LEU A 1 3 ? 172.907 -15.016 -15.364 1.00 0.00 3 LEU A O 2
ATOM 3581 N N . SER A 1 4 ? 170.939 -16.040 -14.976 1.00 0.00 4 SER A N 2
ATOM 3582 C CA . SER A 1 4 ? 170.551 -15.155 -13.883 1.00 0.00 4 SER A CA 2
ATOM 3583 C C . SER A 1 4 ? 171.473 -15.330 -12.680 1.00 0.00 4 SER A C 2
ATOM 3584 O O . SER A 1 4 ? 171.763 -14.374 -11.960 1.00 0.00 4 SER A O 2
ATOM 3592 N N . LEU A 1 5 ? 171.934 -16.558 -12.474 1.00 0.00 5 LEU A N 2
ATOM 3593 C CA . LEU A 1 5 ? 172.827 -16.870 -11.365 1.00 0.00 5 LEU A CA 2
ATOM 3594 C C . LEU A 1 5 ? 174.228 -16.334 -11.639 1.00 0.00 5 LEU A C 2
ATOM 3595 O O . LEU A 1 5 ? 174.836 -15.696 -10.779 1.00 0.00 5 LEU A O 2
ATOM 3611 N N . THR A 1 6 ? 174.738 -16.603 -12.841 1.00 0.00 6 THR A N 2
ATOM 3612 C CA . THR A 1 6 ? 176.057 -16.129 -13.244 1.00 0.00 6 THR A CA 2
ATOM 3613 C C . THR A 1 6 ? 176.119 -14.603 -13.206 1.00 0.00 6 THR A C 2
ATOM 3614 O O . THR A 1 6 ? 177.120 -14.025 -12.775 1.00 0.00 6 THR A O 2
ATOM 3625 N N . ALA A 1 7 ? 175.041 -13.961 -13.663 1.00 0.00 7 ALA A N 2
ATOM 3626 C CA . ALA A 1 7 ? 174.953 -12.504 -13.664 1.00 0.00 7 ALA A CA 2
ATOM 3627 C C . ALA A 1 7 ? 174.979 -11.962 -12.241 1.00 0.00 7 ALA A C 2
ATOM 3628 O O . ALA A 1 7 ? 175.732 -11.038 -11.939 1.00 0.00 7 ALA A O 2
ATOM 3635 N N . ALA A 1 8 ? 174.153 -12.548 -11.374 1.00 0.00 8 ALA A N 2
ATOM 3636 C CA . ALA A 1 8 ? 174.081 -12.140 -9.972 1.00 0.00 8 ALA A CA 2
ATOM 3637 C C . ALA A 1 8 ? 175.437 -12.281 -9.287 1.00 0.00 8 ALA A C 2
ATOM 3638 O O . ALA A 1 8 ? 175.808 -11.460 -8.445 1.00 0.00 8 ALA A O 2
ATOM 3645 N N . PHE A 1 9 ? 176.175 -13.322 -9.660 1.00 0.00 9 PHE A N 2
ATOM 3646 C CA . PHE A 1 9 ? 177.493 -13.567 -9.090 1.00 0.00 9 PHE A CA 2
ATOM 3647 C C . PHE A 1 9 ? 178.480 -12.503 -9.560 1.00 0.00 9 PHE A C 2
ATOM 3648 O O . PHE A 1 9 ? 179.164 -11.876 -8.748 1.00 0.00 9 PHE A O 2
ATOM 3665 N N . LEU A 1 10 ? 178.550 -12.305 -10.877 1.00 0.00 10 LEU A N 2
ATOM 3666 C CA . LEU A 1 10 ? 179.442 -11.302 -11.453 1.00 0.00 10 LEU A CA 2
ATOM 3667 C C . LEU A 1 10 ? 179.096 -9.913 -10.924 1.00 0.00 10 LEU A C 2
ATOM 3668 O O . LEU A 1 10 ? 179.985 -9.106 -10.661 1.00 0.00 10 LEU A O 2
ATOM 3684 N N . ALA A 1 11 ? 177.799 -9.644 -10.764 1.00 0.00 11 ALA A N 2
ATOM 3685 C CA . ALA A 1 11 ? 177.335 -8.361 -10.246 1.00 0.00 11 ALA A CA 2
ATOM 3686 C C . ALA A 1 11 ? 177.866 -8.122 -8.837 1.00 0.00 11 ALA A C 2
ATOM 3687 O O . ALA A 1 11 ? 178.335 -7.029 -8.523 1.00 0.00 11 ALA A O 2
ATOM 3694 N N . GLY A 1 12 ? 177.794 -9.155 -7.994 1.00 0.00 12 GLY A N 2
ATOM 3695 C CA . GLY A 1 12 ? 178.286 -9.045 -6.631 1.00 0.00 12 GLY A CA 2
ATOM 3696 C C . GLY A 1 12 ? 179.759 -8.689 -6.581 1.00 0.00 12 GLY A C 2
ATOM 3697 O O . GLY A 1 12 ? 180.172 -7.819 -5.811 1.00 0.00 12 GLY A O 2
ATOM 3701 N N . VAL A 1 13 ? 180.550 -9.348 -7.421 1.00 0.00 13 VAL A N 2
ATOM 3702 C CA . VAL A 1 13 ? 181.985 -9.083 -7.478 1.00 0.00 13 VAL A CA 2
ATOM 3703 C C . VAL A 1 13 ? 182.247 -7.706 -8.089 1.00 0.00 13 VAL A C 2
ATOM 3704 O O . VAL A 1 13 ? 183.172 -7.003 -7.688 1.00 0.00 13 VAL A O 2
ATOM 3717 N N . LEU A 1 14 ? 181.415 -7.324 -9.054 1.00 0.00 14 LEU A N 2
ATOM 3718 C CA . LEU A 1 14 ? 181.543 -6.027 -9.710 1.00 0.00 14 LEU A CA 2
ATOM 3719 C C . LEU A 1 14 ? 181.303 -4.894 -8.719 1.00 0.00 14 LEU A C 2
ATOM 3720 O O . LEU A 1 14 ? 182.024 -3.902 -8.720 1.00 0.00 14 LEU A O 2
ATOM 3736 N N . SER A 1 15 ? 180.285 -5.045 -7.873 1.00 0.00 15 SER A N 2
ATOM 3737 C CA . SER A 1 15 ? 179.975 -4.031 -6.869 1.00 0.00 15 SER A CA 2
ATOM 3738 C C . SER A 1 15 ? 181.090 -3.942 -5.829 1.00 0.00 15 SER A C 2
ATOM 3739 O O . SER A 1 15 ? 181.378 -2.867 -5.304 1.00 0.00 15 SER A O 2
ATOM 3747 N N . PHE A 1 16 ? 181.718 -5.080 -5.542 1.00 0.00 16 PHE A N 2
ATOM 3748 C CA . PHE A 1 16 ? 182.804 -5.133 -4.570 1.00 0.00 16 PHE A CA 2
ATOM 3749 C C . PHE A 1 16 ? 184.093 -4.547 -5.139 1.00 0.00 16 PHE A C 2
ATOM 3750 O O . PHE A 1 16 ? 184.895 -3.971 -4.405 1.00 0.00 16 PHE A O 2
ATOM 3767 N N . LEU A 1 17 ? 184.297 -4.703 -6.443 1.00 0.00 17 LEU A N 2
ATOM 3768 C CA . LEU A 1 17 ? 185.495 -4.180 -7.092 1.00 0.00 17 LEU A CA 2
ATOM 3769 C C . LEU A 1 17 ? 185.244 -2.800 -7.689 1.00 0.00 17 LEU A C 2
ATOM 3770 O O . LEU A 1 17 ? 186.143 -2.197 -8.276 1.00 0.00 17 LEU A O 2
ATOM 3786 N N . SER A 1 18 ? 184.014 -2.318 -7.555 1.00 0.00 18 SER A N 2
ATOM 3787 C CA . SER A 1 18 ? 183.648 -1.003 -8.065 1.00 0.00 18 SER A CA 2
ATOM 3788 C C . SER A 1 18 ? 184.454 0.084 -7.358 1.00 0.00 18 SER A C 2
ATOM 3789 O O . SER A 1 18 ? 184.737 -0.020 -6.162 1.00 0.00 18 SER A O 2
ATOM 3797 N N . PRO A 1 19 ? 184.833 1.148 -8.090 1.00 0.00 19 PRO A N 2
ATOM 3798 C CA . PRO A 1 19 ? 185.616 2.254 -7.528 1.00 0.00 19 PRO A CA 2
ATOM 3799 C C . PRO A 1 19 ? 184.847 3.048 -6.472 1.00 0.00 19 PRO A C 2
ATOM 3800 O O . PRO A 1 19 ? 185.409 3.918 -5.812 1.00 0.00 19 PRO A O 2
ATOM 3811 N N . CYS A 1 20 ? 183.558 2.747 -6.333 1.00 0.00 20 CYS A N 2
ATOM 3812 C CA . CYS A 1 20 ? 182.710 3.422 -5.358 1.00 0.00 20 CYS A CA 2
ATOM 3813 C C . CYS A 1 20 ? 183.184 3.144 -3.940 1.00 0.00 20 CYS A C 2
ATOM 3814 O O . CYS A 1 20 ? 183.319 4.067 -3.137 1.00 0.00 20 CYS A O 2
ATOM 3821 N N . VAL A 1 21 ? 183.446 1.862 -3.652 1.00 0.00 21 VAL A N 2
ATOM 3822 C CA . VAL A 1 21 ? 183.899 1.428 -2.328 1.00 0.00 21 VAL A CA 2
ATOM 3823 C C . VAL A 1 21 ? 182.766 1.527 -1.302 1.00 0.00 21 VAL A C 2
ATOM 3824 O O . VAL A 1 21 ? 182.004 2.494 -1.279 1.00 0.00 21 VAL A O 2
ATOM 3837 N N . LEU A 1 22 ? 182.642 0.510 -0.464 1.00 0.00 22 LEU A N 2
ATOM 3838 C CA . LEU A 1 22 ? 181.600 0.491 0.550 1.00 0.00 22 LEU A CA 2
ATOM 3839 C C . LEU A 1 22 ? 182.188 0.777 1.927 1.00 0.00 22 LEU A C 2
ATOM 3840 O O . LEU A 1 22 ? 183.157 0.137 2.338 1.00 0.00 22 LEU A O 2
ATOM 3856 N N . PRO A 1 23 ? 181.604 1.744 2.665 1.00 0.00 23 PRO A N 2
ATOM 3857 C CA . PRO A 1 23 ? 182.084 2.119 4.002 1.00 0.00 23 PRO A CA 2
ATOM 3858 C C . PRO A 1 23 ? 181.927 0.992 5.014 1.00 0.00 23 PRO A C 2
ATOM 3859 O O . PRO A 1 23 ? 182.571 0.988 6.058 1.00 0.00 23 PRO A O 2
ATOM 3870 N N . LEU A 1 24 ? 181.074 0.032 4.685 1.00 0.00 24 LEU A N 2
ATOM 3871 C CA . LEU A 1 24 ? 180.821 -1.108 5.553 1.00 0.00 24 LEU A CA 2
ATOM 3872 C C . LEU A 1 24 ? 181.989 -2.092 5.529 1.00 0.00 24 LEU A C 2
ATOM 3873 O O . LEU A 1 24 ? 182.064 -2.990 6.361 1.00 0.00 24 LEU A O 2
ATOM 3889 N N . VAL A 1 25 ? 182.898 -1.918 4.574 1.00 0.00 25 VAL A N 2
ATOM 3890 C CA . VAL A 1 25 ? 184.054 -2.803 4.453 1.00 0.00 25 VAL A CA 2
ATOM 3891 C C . VAL A 1 25 ? 185.119 -2.502 5.527 1.00 0.00 25 VAL A C 2
ATOM 3892 O O . VAL A 1 25 ? 185.431 -3.375 6.336 1.00 0.00 25 VAL A O 2
ATOM 3905 N N . PRO A 1 26 ? 185.692 -1.270 5.577 1.00 0.00 26 PRO A N 2
ATOM 3906 C CA . PRO A 1 26 ? 186.717 -0.931 6.576 1.00 0.00 26 PRO A CA 2
ATOM 3907 C C . PRO A 1 26 ? 186.156 -0.750 7.990 1.00 0.00 26 PRO A C 2
ATOM 3908 O O . PRO A 1 26 ? 186.818 -1.085 8.974 1.00 0.00 26 PRO A O 2
ATOM 3919 N N . THR A 1 27 ? 184.936 -0.228 8.087 1.00 0.00 27 THR A N 2
ATOM 3920 C CA . THR A 1 27 ? 184.302 0.004 9.383 1.00 0.00 27 THR A CA 2
ATOM 3921 C C . THR A 1 27 ? 183.897 -1.307 10.064 1.00 0.00 27 THR A C 2
ATOM 3922 O O . THR A 1 27 ? 183.687 -1.340 11.276 1.00 0.00 27 THR A O 2
ATOM 3933 N N . TYR A 1 28 ? 183.814 -2.388 9.290 1.00 0.00 28 TYR A N 2
ATOM 3934 C CA . TYR A 1 28 ? 183.436 -3.691 9.838 1.00 0.00 28 TYR A CA 2
ATOM 3935 C C . TYR A 1 28 ? 184.499 -4.214 10.803 1.00 0.00 28 TYR A C 2
ATOM 3936 O O . TYR A 1 28 ? 184.219 -5.064 11.647 1.00 0.00 28 TYR A O 2
ATOM 3954 N N . LEU A 1 29 ? 185.714 -3.696 10.674 1.00 0.00 29 LEU A N 2
ATOM 3955 C CA . LEU A 1 29 ? 186.813 -4.109 11.536 1.00 0.00 29 LEU A CA 2
ATOM 3956 C C . LEU A 1 29 ? 186.766 -3.369 12.865 1.00 0.00 29 LEU A C 2
ATOM 3957 O O . LEU A 1 29 ? 186.788 -3.988 13.929 1.00 0.00 29 LEU A O 2
ATOM 3973 N N . PHE A 1 30 ? 186.702 -2.038 12.798 1.00 0.00 30 PHE A N 2
ATOM 3974 C CA . PHE A 1 30 ? 186.637 -1.216 14.003 1.00 0.00 30 PHE A CA 2
ATOM 3975 C C . PHE A 1 30 ? 185.371 -1.523 14.789 1.00 0.00 30 PHE A C 2
ATOM 3976 O O . PHE A 1 30 ? 185.336 -1.374 16.008 1.00 0.00 30 PHE A O 2
ATOM 3993 N N . TYR A 1 31 ? 184.331 -1.943 14.074 1.00 0.00 31 TYR A N 2
ATOM 3994 C CA . TYR A 1 31 ? 183.066 -2.304 14.701 1.00 0.00 31 TYR A CA 2
ATOM 3995 C C . TYR A 1 31 ? 183.257 -3.461 15.678 1.00 0.00 31 TYR A C 2
ATOM 3996 O O . TYR A 1 31 ? 182.728 -3.437 16.787 1.00 0.00 31 TYR A O 2
ATOM 4014 N N . LEU A 1 32 ? 184.032 -4.461 15.266 1.00 0.00 32 LEU A N 2
ATOM 4015 C CA . LEU A 1 32 ? 184.287 -5.627 16.108 1.00 0.00 32 LEU A CA 2
ATOM 4016 C C . LEU A 1 32 ? 185.250 -5.284 17.239 1.00 0.00 32 LEU A C 2
ATOM 4017 O O . LEU A 1 32 ? 185.291 -5.968 18.261 1.00 0.00 32 LEU A O 2
ATOM 4033 N N . GLY A 1 33 ? 186.031 -4.226 17.048 1.00 0.00 33 GLY A N 2
ATOM 4034 C CA . GLY A 1 33 ? 186.961 -3.795 18.076 1.00 0.00 33 GLY A CA 2
ATOM 4035 C C . GLY A 1 33 ? 186.293 -2.862 19.064 1.00 0.00 33 GLY A C 2
ATOM 4036 O O . GLY A 1 33 ? 186.863 -2.523 20.102 1.00 0.00 33 GLY A O 2
ATOM 4040 N N . GLY A 1 34 ? 185.076 -2.444 18.730 1.00 0.00 34 GLY A N 2
ATOM 4041 C CA . GLY A 1 34 ? 184.321 -1.554 19.589 1.00 0.00 34 GLY A CA 2
ATOM 4042 C C . GLY A 1 34 ? 183.157 -2.257 20.256 1.00 0.00 34 GLY A C 2
ATOM 4043 O O . GLY A 1 34 ? 182.946 -2.114 21.461 1.00 0.00 34 GLY A O 2
ATOM 4047 N N . ALA A 1 35 ? 182.397 -3.017 19.474 1.00 0.00 35 ALA A N 2
ATOM 4048 C CA . ALA A 1 35 ? 181.255 -3.751 19.998 1.00 0.00 35 ALA A CA 2
ATOM 4049 C C . ALA A 1 35 ? 181.459 -5.250 19.824 1.00 0.00 35 ALA A C 2
ATOM 4050 O O . ALA A 1 35 ? 181.700 -5.729 18.716 1.00 0.00 35 ALA A O 2
ATOM 4057 N N . ARG A 1 36 ? 181.367 -5.986 20.924 1.00 0.00 36 ARG A N 2
ATOM 4058 C CA . ARG A 1 36 ? 181.541 -7.432 20.891 1.00 0.00 36 ARG A CA 2
ATOM 4059 C C . ARG A 1 36 ? 180.289 -8.120 20.357 1.00 0.00 36 ARG A C 2
ATOM 4060 O O . ARG A 1 36 ? 179.409 -8.519 21.119 1.00 0.00 36 ARG A O 2
ATOM 4081 N N . GLY A 1 37 ? 180.216 -8.245 19.040 1.00 0.00 37 GLY A N 2
ATOM 4082 C CA . GLY A 1 37 ? 179.080 -8.887 18.413 1.00 0.00 37 GLY A CA 2
ATOM 4083 C C . GLY A 1 37 ? 179.501 -9.802 17.285 1.00 0.00 37 GLY A C 2
ATOM 4084 O O . GLY A 1 37 ? 180.669 -9.818 16.899 1.00 0.00 37 GLY A O 2
ATOM 4088 N N . ARG A 1 38 ? 178.556 -10.562 16.754 1.00 0.00 38 ARG A N 2
ATOM 4089 C CA . ARG A 1 38 ? 178.852 -11.481 15.665 1.00 0.00 38 ARG A CA 2
ATOM 4090 C C . ARG A 1 38 ? 178.513 -10.851 14.315 1.00 0.00 38 ARG A C 2
ATOM 4091 O O . ARG A 1 38 ? 177.382 -10.407 14.102 1.00 0.00 38 ARG A O 2
ATOM 4112 N N . PRO A 1 39 ? 179.494 -10.801 13.388 1.00 0.00 39 PRO A N 2
ATOM 4113 C CA . PRO A 1 39 ? 179.299 -10.224 12.047 1.00 0.00 39 PRO A CA 2
ATOM 4114 C C . PRO A 1 39 ? 178.144 -10.869 11.289 1.00 0.00 39 PRO A C 2
ATOM 4115 O O . PRO A 1 39 ? 177.490 -10.222 10.473 1.00 0.00 39 PRO A O 2
ATOM 4126 N N . LEU A 1 40 ? 177.904 -12.147 11.567 1.00 0.00 40 LEU A N 2
ATOM 4127 C CA . LEU A 1 40 ? 176.826 -12.890 10.920 1.00 0.00 40 LEU A CA 2
ATOM 4128 C C . LEU A 1 40 ? 175.464 -12.305 11.283 1.00 0.00 40 LEU A C 2
ATOM 4129 O O . LEU A 1 40 ? 174.574 -12.213 10.436 1.00 0.00 40 LEU A O 2
ATOM 4145 N N . PHE A 1 41 ? 175.309 -11.899 12.542 1.00 0.00 41 PHE A N 2
ATOM 4146 C CA . PHE A 1 41 ? 174.053 -11.319 13.007 1.00 0.00 41 PHE A CA 2
ATOM 4147 C C . PHE A 1 41 ? 173.882 -9.914 12.445 1.00 0.00 41 PHE A C 2
ATOM 4148 O O . PHE A 1 41 ? 172.774 -9.505 12.099 1.00 0.00 41 PHE A O 2
ATOM 4165 N N . ASN A 1 42 ? 174.993 -9.185 12.354 1.00 0.00 42 ASN A N 2
ATOM 4166 C CA . ASN A 1 42 ? 174.978 -7.830 11.812 1.00 0.00 42 ASN A CA 2
ATOM 4167 C C . ASN A 1 42 ? 174.590 -7.860 10.338 1.00 0.00 42 ASN A C 2
ATOM 4168 O O . ASN A 1 42 ? 173.781 -7.054 9.880 1.00 0.00 42 ASN A O 2
ATOM 4179 N N . ALA A 1 43 ? 175.173 -8.809 9.604 1.00 0.00 43 ALA A N 2
ATOM 4180 C CA . ALA A 1 43 ? 174.886 -8.966 8.183 1.00 0.00 43 ALA A CA 2
ATOM 4181 C C . ALA A 1 43 ? 173.424 -9.337 7.968 1.00 0.00 43 ALA A C 2
ATOM 4182 O O . ALA A 1 43 ? 172.737 -8.722 7.155 1.00 0.00 43 ALA A O 2
ATOM 4189 N N . LEU A 1 44 ? 172.956 -10.344 8.708 1.00 0.00 44 LEU A N 2
ATOM 4190 C CA . LEU A 1 44 ? 171.568 -10.795 8.615 1.00 0.00 44 LEU A CA 2
ATOM 4191 C C . LEU A 1 44 ? 170.599 -9.642 8.869 1.00 0.00 44 LEU A C 2
ATOM 4192 O O . LEU A 1 44 ? 169.624 -9.466 8.137 1.00 0.00 44 LEU A O 2
ATOM 4208 N N . PHE A 1 45 ? 170.883 -8.854 9.904 1.00 0.00 45 PHE A N 2
ATOM 4209 C CA . PHE A 1 45 ? 170.042 -7.715 10.257 1.00 0.00 45 PHE A CA 2
ATOM 4210 C C . PHE A 1 45 ? 170.071 -6.649 9.167 1.00 0.00 45 PHE A C 2
ATOM 4211 O O . PHE A 1 45 ? 169.028 -6.116 8.782 1.00 0.00 45 PHE A O 2
ATOM 4228 N N . PHE A 1 46 ? 171.270 -6.341 8.674 1.00 0.00 46 PHE A N 2
ATOM 4229 C CA . PHE A 1 46 ? 171.434 -5.341 7.623 1.00 0.00 46 PHE A CA 2
ATOM 4230 C C . PHE A 1 46 ? 170.721 -5.765 6.344 1.00 0.00 46 PHE A C 2
ATOM 4231 O O . PHE A 1 46 ? 170.070 -4.948 5.689 1.00 0.00 46 PHE A O 2
ATOM 4248 N N . ILE A 1 47 ? 170.847 -7.043 5.993 1.00 0.00 47 ILE A N 2
ATOM 4249 C CA . ILE A 1 47 ? 170.204 -7.574 4.796 1.00 0.00 47 ILE A CA 2
ATOM 4250 C C . ILE A 1 47 ? 168.683 -7.525 4.937 1.00 0.00 47 ILE A C 2
ATOM 4251 O O . ILE A 1 47 ? 167.981 -7.144 4.001 1.00 0.00 47 ILE A O 2
ATOM 4267 N N . LEU A 1 48 ? 168.181 -7.902 6.113 1.00 0.00 48 LEU A N 2
ATOM 4268 C CA . LEU A 1 48 ? 166.742 -7.880 6.369 1.00 0.00 48 LEU A CA 2
ATOM 4269 C C . LEU A 1 48 ? 166.210 -6.455 6.273 1.00 0.00 48 LEU A C 2
ATOM 4270 O O . LEU A 1 48 ? 165.158 -6.216 5.677 1.00 0.00 48 LEU A O 2
ATOM 4286 N N . GLY A 1 49 ? 166.945 -5.516 6.867 1.00 0.00 49 GLY A N 2
ATOM 4287 C CA . GLY A 1 49 ? 166.549 -4.119 6.822 1.00 0.00 49 GLY A CA 2
ATOM 4288 C C . GLY A 1 49 ? 166.505 -3.585 5.404 1.00 0.00 49 GLY A C 2
ATOM 4289 O O . GLY A 1 49 ? 165.553 -2.903 5.023 1.00 0.00 49 GLY A O 2
ATOM 4293 N N . PHE A 1 50 ? 167.529 -3.908 4.617 1.00 0.00 50 PHE A N 2
ATOM 4294 C CA . PHE A 1 50 ? 167.597 -3.463 3.229 1.00 0.00 50 PHE A CA 2
ATOM 4295 C C . PHE A 1 50 ? 166.531 -4.157 2.390 1.00 0.00 50 PHE A C 2
ATOM 4296 O O . PHE A 1 50 ? 165.954 -3.553 1.484 1.00 0.00 50 PHE A O 2
ATOM 4313 N N . GLY A 1 51 ? 166.277 -5.429 2.694 1.00 0.00 51 GLY A N 2
ATOM 4314 C CA . GLY A 1 51 ? 165.261 -6.177 1.978 1.00 0.00 51 GLY A CA 2
ATOM 4315 C C . GLY A 1 51 ? 163.886 -5.576 2.179 1.00 0.00 51 GLY A C 2
ATOM 4316 O O . GLY A 1 51 ? 163.107 -5.461 1.232 1.00 0.00 51 GLY A O 2
ATOM 4320 N N . ALA A 1 52 ? 163.594 -5.186 3.419 1.00 0.00 52 ALA A N 2
ATOM 4321 C CA . ALA A 1 52 ? 162.317 -4.568 3.752 1.00 0.00 52 ALA A CA 2
ATOM 4322 C C . ALA A 1 52 ? 162.140 -3.260 2.990 1.00 0.00 52 ALA A C 2
ATOM 4323 O O . ALA A 1 52 ? 161.070 -2.992 2.447 1.00 0.00 52 ALA A O 2
ATOM 4330 N N . VAL A 1 53 ? 163.200 -2.457 2.947 1.00 0.00 53 VAL A N 2
ATOM 4331 C CA . VAL A 1 53 ? 163.167 -1.179 2.239 1.00 0.00 53 VAL A CA 2
ATOM 4332 C C . VAL A 1 53 ? 162.955 -1.396 0.740 1.00 0.00 53 VAL A C 2
ATOM 4333 O O . VAL A 1 53 ? 162.163 -0.696 0.110 1.00 0.00 53 VAL A O 2
ATOM 4346 N N . PHE A 1 54 ? 163.660 -2.377 0.180 1.00 0.00 54 PHE A N 2
ATOM 4347 C CA . PHE A 1 54 ? 163.546 -2.683 -1.243 1.00 0.00 54 PHE A CA 2
ATOM 4348 C C . PHE A 1 54 ? 162.138 -3.154 -1.596 1.00 0.00 54 PHE A C 2
ATOM 4349 O O . PHE A 1 54 ? 161.629 -2.848 -2.670 1.00 0.00 54 PHE A O 2
ATOM 4366 N N . PHE A 1 55 ? 161.517 -3.901 -0.690 1.00 0.00 55 PHE A N 2
ATOM 4367 C CA . PHE A 1 55 ? 160.163 -4.394 -0.918 1.00 0.00 55 PHE A CA 2
ATOM 4368 C C . PHE A 1 55 ? 159.137 -3.288 -0.711 1.00 0.00 55 PHE A C 2
ATOM 4369 O O . PHE A 1 55 ? 158.219 -3.125 -1.516 1.00 0.00 55 PHE A O 2
ATOM 4386 N N . LEU A 1 56 ? 159.305 -2.520 0.365 1.00 0.00 56 LEU A N 2
ATOM 4387 C CA . LEU A 1 56 ? 158.395 -1.423 0.676 1.00 0.00 56 LEU A CA 2
ATOM 4388 C C . LEU A 1 56 ? 158.433 -0.358 -0.412 1.00 0.00 56 LEU A C 2
ATOM 4389 O O . LEU A 1 56 ? 157.441 0.320 -0.656 1.00 0.00 56 LEU A O 2
ATOM 4405 N N . LEU A 1 57 ? 159.588 -0.203 -1.052 1.00 0.00 57 LEU A N 2
ATOM 4406 C CA . LEU A 1 57 ? 159.738 0.768 -2.129 1.00 0.00 57 LEU A CA 2
ATOM 4407 C C . LEU A 1 57 ? 159.384 0.135 -3.472 1.00 0.00 57 LEU A C 2
ATOM 4408 O O . LEU A 1 57 ? 159.075 0.833 -4.434 1.00 0.00 57 LEU A O 2
ATOM 4424 N N . GLY A 1 58 ? 159.427 -1.196 -3.523 1.00 0.00 58 GLY A N 2
ATOM 4425 C CA . GLY A 1 58 ? 159.105 -1.913 -4.745 1.00 0.00 58 GLY A CA 2
ATOM 4426 C C . GLY A 1 58 ? 157.623 -1.883 -5.062 1.00 0.00 58 GLY A C 2
ATOM 4427 O O . GLY A 1 58 ? 157.233 -1.905 -6.227 1.00 0.00 58 GLY A O 2
ATOM 4431 N N . LEU A 1 59 ? 156.798 -1.837 -4.018 1.00 0.00 59 LEU A N 2
ATOM 4432 C CA . LEU A 1 59 ? 155.344 -1.794 -4.183 1.00 0.00 59 LEU A CA 2
ATOM 4433 C C . LEU A 1 59 ? 154.899 -0.521 -4.926 1.00 0.00 59 LEU A C 2
ATOM 4434 O O . LEU A 1 59 ? 154.247 -0.614 -5.969 1.00 0.00 59 LEU A O 2
ATOM 4450 N N . PRO A 1 60 ? 155.238 0.692 -4.415 1.00 0.00 60 PRO A N 2
ATOM 4451 C CA . PRO A 1 60 ? 154.858 1.947 -5.073 1.00 0.00 60 PRO A CA 2
ATOM 4452 C C . PRO A 1 60 ? 155.684 2.221 -6.328 1.00 0.00 60 PRO A C 2
ATOM 4453 O O . PRO A 1 60 ? 155.334 3.094 -7.122 1.00 0.00 60 PRO A O 2
ATOM 4464 N N . PHE A 1 61 ? 156.781 1.479 -6.496 1.00 0.00 61 PHE A N 2
ATOM 4465 C CA . PHE A 1 61 ? 157.655 1.641 -7.659 1.00 0.00 61 PHE A CA 2
ATOM 4466 C C . PHE A 1 61 ? 156.884 1.456 -8.963 1.00 0.00 61 PHE A C 2
ATOM 4467 O O . PHE A 1 61 ? 157.212 2.071 -9.977 1.00 0.00 61 PHE A O 2
ATOM 4484 N N . THR A 1 62 ? 155.860 0.606 -8.932 1.00 0.00 62 THR A N 2
ATOM 4485 C CA . THR A 1 62 ? 155.033 0.360 -10.108 1.00 0.00 62 THR A CA 2
ATOM 4486 C C . THR A 1 62 ? 154.282 1.626 -10.520 1.00 0.00 62 THR A C 2
ATOM 4487 O O . THR A 1 62 ? 154.033 1.854 -11.703 1.00 0.00 62 THR A O 2
ATOM 4498 N N . LEU A 1 63 ? 153.933 2.450 -9.536 1.00 0.00 63 LEU A N 2
ATOM 4499 C CA . LEU A 1 63 ? 153.224 3.699 -9.797 1.00 0.00 63 LEU A CA 2
ATOM 4500 C C . LEU A 1 63 ? 154.219 4.815 -10.097 1.00 0.00 63 LEU A C 2
ATOM 4501 O O . LEU A 1 63 ? 153.887 5.802 -10.755 1.00 0.00 63 LEU A O 2
ATOM 4517 N N . LEU A 1 64 ? 155.449 4.642 -9.616 1.00 0.00 64 LEU A N 2
ATOM 4518 C CA . LEU A 1 64 ? 156.507 5.622 -9.832 1.00 0.00 64 LEU A CA 2
ATOM 4519 C C . LEU A 1 64 ? 156.934 5.650 -11.295 1.00 0.00 64 LEU A C 2
ATOM 4520 O O . LEU A 1 64 ? 157.564 6.605 -11.745 1.00 0.00 64 LEU A O 2
ATOM 4536 N N . GLY A 1 65 ? 156.590 4.589 -12.031 1.00 0.00 65 GLY A N 2
ATOM 4537 C CA . GLY A 1 65 ? 156.926 4.516 -13.444 1.00 0.00 65 GLY A CA 2
ATOM 4538 C C . GLY A 1 65 ? 156.312 5.656 -14.236 1.00 0.00 65 GLY A C 2
ATOM 4539 O O . GLY A 1 65 ? 156.866 6.090 -15.244 1.00 0.00 65 GLY A O 2
ATOM 4543 N N . GLY A 1 66 ? 155.164 6.143 -13.768 1.00 0.00 66 GLY A N 2
ATOM 4544 C CA . GLY A 1 66 ? 154.498 7.250 -14.432 1.00 0.00 66 GLY A CA 2
ATOM 4545 C C . GLY A 1 66 ? 155.197 8.569 -14.171 1.00 0.00 66 GLY A C 2
ATOM 4546 O O . GLY A 1 66 ? 155.166 9.472 -15.006 1.00 0.00 66 GLY A O 2
ATOM 4550 N N . LEU A 1 67 ? 155.839 8.674 -13.010 1.00 0.00 67 LEU A N 2
ATOM 4551 C CA . LEU A 1 67 ? 156.559 9.887 -12.635 1.00 0.00 67 LEU A CA 2
ATOM 4552 C C . LEU A 1 67 ? 157.956 9.888 -13.240 1.00 0.00 67 LEU A C 2
ATOM 4553 O O . LEU A 1 67 ? 158.579 10.940 -13.392 1.00 0.00 67 LEU A O 2
ATOM 4569 N N . LEU A 1 68 ? 158.443 8.697 -13.589 1.00 0.00 68 LEU A N 2
ATOM 4570 C CA . LEU A 1 68 ? 159.761 8.545 -14.197 1.00 0.00 68 LEU A CA 2
ATOM 4571 C C . LEU A 1 68 ? 159.794 9.208 -15.570 1.00 0.00 68 LEU A C 2
ATOM 4572 O O . LEU A 1 68 ? 160.863 9.498 -16.105 1.00 0.00 68 LEU A O 2
ATOM 4588 N N . PHE A 1 69 ? 158.608 9.431 -16.137 1.00 0.00 69 PHE A N 2
ATOM 4589 C CA . PHE A 1 69 ? 158.479 10.077 -17.437 1.00 0.00 69 PHE A CA 2
ATOM 4590 C C . PHE A 1 69 ? 158.927 11.535 -17.369 1.00 0.00 69 PHE A C 2
ATOM 4591 O O . PHE A 1 69 ? 159.191 12.163 -18.394 1.00 0.00 69 PHE A O 2
ATOM 4608 N N . GLU A 1 70 ? 158.993 12.074 -16.155 1.00 0.00 70 GLU A N 2
ATOM 4609 C CA . GLU A 1 70 ? 159.430 13.447 -15.952 1.00 0.00 70 GLU A CA 2
ATOM 4610 C C . GLU A 1 70 ? 160.928 13.473 -15.642 1.00 0.00 70 GLU A C 2
ATOM 4611 O O . GLU A 1 70 ? 161.751 13.191 -16.513 1.00 0.00 70 GLU A O 2
ATOM 4623 N N . HIS A 1 71 ? 161.279 13.801 -14.401 1.00 0.00 71 HIS A N 2
ATOM 4624 C CA . HIS A 1 71 ? 162.677 13.846 -13.992 1.00 0.00 71 HIS A CA 2
ATOM 4625 C C . HIS A 1 71 ? 162.800 13.810 -12.475 1.00 0.00 71 HIS A C 2
ATOM 4626 O O . HIS A 1 71 ? 161.929 14.309 -11.762 1.00 0.00 71 HIS A O 2
ATOM 4640 N N . ARG A 1 72 ? 163.885 13.220 -11.991 1.00 0.00 72 ARG A N 2
ATOM 4641 C CA . ARG A 1 72 ? 164.123 13.113 -10.558 1.00 0.00 72 ARG A CA 2
ATOM 4642 C C . ARG A 1 72 ? 165.471 13.722 -10.182 1.00 0.00 72 ARG A C 2
ATOM 4643 O O . ARG A 1 72 ? 166.297 13.080 -9.532 1.00 0.00 72 ARG A O 2
ATOM 4664 N N . GLN A 1 73 ? 165.682 14.970 -10.589 1.00 0.00 73 GLN A N 2
ATOM 4665 C CA . GLN A 1 73 ? 166.931 15.671 -10.297 1.00 0.00 73 GLN A CA 2
ATOM 4666 C C . GLN A 1 73 ? 166.971 16.127 -8.843 1.00 0.00 73 GLN A C 2
ATOM 4667 O O . GLN A 1 73 ? 168.037 16.432 -8.309 1.00 0.00 73 GLN A O 2
ATOM 4681 N N . THR A 1 74 ? 165.804 16.172 -8.209 1.00 0.00 74 THR A N 2
ATOM 4682 C CA . THR A 1 74 ? 165.698 16.580 -6.815 1.00 0.00 74 THR A CA 2
ATOM 4683 C C . THR A 1 74 ? 166.371 15.566 -5.896 1.00 0.00 74 THR A C 2
ATOM 4684 O O . THR A 1 74 ? 166.841 15.909 -4.812 1.00 0.00 74 THR A O 2
ATOM 4695 N N . LEU A 1 75 ? 166.425 14.315 -6.347 1.00 0.00 75 LEU A N 2
ATOM 4696 C CA . LEU A 1 75 ? 167.039 13.244 -5.569 1.00 0.00 75 LEU A CA 2
ATOM 4697 C C . LEU A 1 75 ? 168.560 13.322 -5.641 1.00 0.00 75 LEU A C 2
ATOM 4698 O O . LEU A 1 75 ? 169.258 12.811 -4.765 1.00 0.00 75 LEU A O 2
ATOM 4714 N N . ALA A 1 76 ? 169.070 13.974 -6.684 1.00 0.00 76 ALA A N 2
ATOM 4715 C CA . ALA A 1 76 ? 170.510 14.130 -6.860 1.00 0.00 76 ALA A CA 2
ATOM 4716 C C . ALA A 1 76 ? 171.077 15.059 -5.794 1.00 0.00 76 ALA A C 2
ATOM 4717 O O . ALA A 1 76 ? 172.214 14.899 -5.353 1.00 0.00 76 ALA A O 2
ATOM 4724 N N . ARG A 1 77 ? 170.265 16.028 -5.382 1.00 0.00 77 ARG A N 2
ATOM 4725 C CA . ARG A 1 77 ? 170.667 16.988 -4.360 1.00 0.00 77 ARG A CA 2
ATOM 4726 C C . ARG A 1 77 ? 170.690 16.332 -2.982 1.00 0.00 77 ARG A C 2
ATOM 4727 O O . ARG A 1 77 ? 171.559 16.630 -2.163 1.00 0.00 77 ARG A O 2
ATOM 4748 N N . VAL A 1 78 ? 169.738 15.429 -2.740 1.00 0.00 78 VAL A N 2
ATOM 4749 C CA . VAL A 1 78 ? 169.646 14.727 -1.459 1.00 0.00 78 VAL A CA 2
ATOM 4750 C C . VAL A 1 78 ? 170.936 13.963 -1.163 1.00 0.00 78 VAL A C 2
ATOM 4751 O O . VAL A 1 78 ? 171.450 14.012 -0.042 1.00 0.00 78 VAL A O 2
ATOM 4764 N N . GLY A 1 79 ? 171.452 13.264 -2.173 1.00 0.00 79 GLY A N 2
ATOM 4765 C CA . GLY A 1 79 ? 172.689 12.516 -2.007 1.00 0.00 79 GLY A CA 2
ATOM 4766 C C . GLY A 1 79 ? 173.851 13.418 -1.639 1.00 0.00 79 GLY A C 2
ATOM 4767 O O . GLY A 1 79 ? 174.681 13.065 -0.799 1.00 0.00 79 GLY A O 2
ATOM 4771 N N . GLY A 1 80 ? 173.899 14.593 -2.262 1.00 0.00 80 GLY A N 2
ATOM 4772 C CA . GLY A 1 80 ? 174.955 15.548 -1.980 1.00 0.00 80 GLY A CA 2
ATOM 4773 C C . GLY A 1 80 ? 174.875 16.078 -0.562 1.00 0.00 80 GLY A C 2
ATOM 4774 O O . GLY A 1 80 ? 175.898 16.267 0.094 1.00 0.00 80 GLY A O 2
ATOM 4778 N N . VAL A 1 81 ? 173.651 16.309 -0.087 1.00 0.00 81 VAL A N 2
ATOM 4779 C CA . VAL A 1 81 ? 173.432 16.811 1.269 1.00 0.00 81 VAL A CA 2
ATOM 4780 C C . VAL A 1 81 ? 173.950 15.814 2.307 1.00 0.00 81 VAL A C 2
ATOM 4781 O O . VAL A 1 81 ? 174.593 16.199 3.285 1.00 0.00 81 VAL A O 2
ATOM 4794 N N . VAL A 1 82 ? 173.675 14.530 2.081 1.00 0.00 82 VAL A N 2
ATOM 4795 C CA . VAL A 1 82 ? 174.121 13.476 2.990 1.00 0.00 82 VAL A CA 2
ATOM 4796 C C . VAL A 1 82 ? 175.649 13.425 3.044 1.00 0.00 82 VAL A C 2
ATOM 4797 O O . VAL A 1 82 ? 176.236 13.218 4.109 1.00 0.00 82 VAL A O 2
ATOM 4810 N N . LEU A 1 83 ? 176.283 13.627 1.892 1.00 0.00 83 LEU A N 2
ATOM 4811 C CA . LEU A 1 83 ? 177.739 13.619 1.806 1.00 0.00 83 LEU A CA 2
ATOM 4812 C C . LEU A 1 83 ? 178.334 14.774 2.611 1.00 0.00 83 LEU A C 2
ATOM 4813 O O . LEU A 1 83 ? 179.317 14.597 3.331 1.00 0.00 83 LEU A O 2
ATOM 4829 N N . VAL A 1 84 ? 177.727 15.954 2.491 1.00 0.00 84 VAL A N 2
ATOM 4830 C CA . VAL A 1 84 ? 178.190 17.127 3.230 1.00 0.00 84 VAL A CA 2
ATOM 4831 C C . VAL A 1 84 ? 177.974 16.927 4.733 1.00 0.00 84 VAL A C 2
ATOM 4832 O O . VAL A 1 84 ? 178.818 17.306 5.547 1.00 0.00 84 VAL A O 2
ATOM 4845 N N . LEU A 1 85 ? 176.842 16.319 5.087 1.00 0.00 85 LEU A N 2
ATOM 4846 C CA . LEU A 1 85 ? 176.518 16.044 6.486 1.00 0.00 85 LEU A CA 2
ATOM 4847 C C . LEU A 1 85 ? 177.556 15.113 7.106 1.00 0.00 85 LEU A C 2
ATOM 4848 O O . LEU A 1 85 ? 177.997 15.325 8.238 1.00 0.00 85 LEU A O 2
ATOM 4864 N N . PHE A 1 86 ? 177.945 14.081 6.357 1.00 0.00 86 PHE A N 2
ATOM 4865 C CA . PHE A 1 86 ? 178.945 13.129 6.830 1.00 0.00 86 PHE A CA 2
ATOM 4866 C C . PHE A 1 86 ? 180.305 13.804 6.956 1.00 0.00 86 PHE A C 2
ATOM 4867 O O . PHE A 1 86 ? 181.069 13.509 7.876 1.00 0.00 86 PHE A O 2
ATOM 4884 N N . GLY A 1 87 ? 180.601 14.712 6.028 1.00 0.00 87 GLY A N 2
ATOM 4885 C CA . GLY A 1 87 ? 181.859 15.438 6.069 1.00 0.00 87 GLY A CA 2
ATOM 4886 C C . GLY A 1 87 ? 181.956 16.325 7.298 1.00 0.00 87 GLY A C 2
ATOM 4887 O O . GLY A 1 87 ? 183.013 16.419 7.923 1.00 0.00 87 GLY A O 2
ATOM 4891 N N . LEU A 1 88 ? 180.841 16.965 7.647 1.00 0.00 88 LEU A N 2
ATOM 4892 C CA . LEU A 1 88 ? 180.786 17.837 8.816 1.00 0.00 88 LEU A CA 2
ATOM 4893 C C . LEU A 1 88 ? 181.012 17.038 10.100 1.00 0.00 88 LEU A C 2
ATOM 4894 O O . LEU A 1 88 ? 181.651 17.519 11.036 1.00 0.00 88 LEU A O 2
ATOM 4910 N N . TYR A 1 89 ? 180.488 15.814 10.133 1.00 0.00 89 TYR A N 2
ATOM 4911 C CA . TYR A 1 89 ? 180.651 14.948 11.294 1.00 0.00 89 TYR A CA 2
ATOM 4912 C C . TYR A 1 89 ? 182.062 14.369 11.334 1.00 0.00 89 TYR A C 2
ATOM 4913 O O . TYR A 1 89 ? 182.613 14.126 12.408 1.00 0.00 89 TYR A O 2
ATOM 4931 N N . MET A 1 90 ? 182.644 14.159 10.154 1.00 0.00 90 MET A N 2
ATOM 4932 C CA . MET A 1 90 ? 184.000 13.627 10.045 1.00 0.00 90 MET A CA 2
ATOM 4933 C C . MET A 1 90 ? 185.020 14.652 10.532 1.00 0.00 90 MET A C 2
ATOM 4934 O O . MET A 1 90 ? 186.119 14.294 10.956 1.00 0.00 90 MET A O 2
ATOM 4948 N N . LEU A 1 91 ? 184.648 15.931 10.461 1.00 0.00 91 LEU A N 2
ATOM 4949 C CA . LEU A 1 91 ? 185.514 17.018 10.915 1.00 0.00 91 LEU A CA 2
ATOM 4950 C C . LEU A 1 91 ? 185.666 17.000 12.438 1.00 0.00 91 LEU A C 2
ATOM 4951 O O . LEU A 1 91 ? 186.502 17.711 12.995 1.00 0.00 91 LEU A O 2
ATOM 4967 N N . GLY A 1 92 ? 184.843 16.190 13.100 1.00 0.00 92 GLY A N 2
ATOM 4968 C CA . GLY A 1 92 ? 184.903 16.086 14.545 1.00 0.00 92 GLY A CA 2
ATOM 4969 C C . GLY A 1 92 ? 184.133 17.185 15.241 1.00 0.00 92 GLY A C 2
ATOM 4970 O O . GLY A 1 92 ? 184.418 17.514 16.392 1.00 0.00 92 GLY A O 2
ATOM 4974 N N . LEU A 1 93 ? 183.156 17.760 14.547 1.00 0.00 93 LEU A N 2
ATOM 4975 C CA . LEU A 1 93 ? 182.346 18.828 15.113 1.00 0.00 93 LEU A CA 2
ATOM 4976 C C . LEU A 1 93 ? 181.341 18.271 16.115 1.00 0.00 93 LEU A C 2
ATOM 4977 O O . LEU A 1 93 ? 180.445 17.509 15.750 1.00 0.00 93 LEU A O 2
ATOM 4993 N N . ARG A 1 94 ? 181.502 18.652 17.376 1.00 0.00 94 ARG A N 2
ATOM 4994 C CA . ARG A 1 94 ? 180.609 18.199 18.434 1.00 0.00 94 ARG A CA 2
ATOM 4995 C C . ARG A 1 94 ? 179.227 18.833 18.279 1.00 0.00 94 ARG A C 2
ATOM 4996 O O . ARG A 1 94 ? 179.116 20.017 17.958 1.00 0.00 94 ARG A O 2
ATOM 5017 N N . PRO A 1 95 ? 178.158 18.045 18.491 1.00 0.00 95 PRO A N 2
ATOM 5018 C CA . PRO A 1 95 ? 176.781 18.538 18.379 1.00 0.00 95 PRO A CA 2
ATOM 5019 C C . PRO A 1 95 ? 176.420 19.513 19.500 1.00 0.00 95 PRO A C 2
ATOM 5020 O O . PRO A 1 95 ? 177.116 19.596 20.513 1.00 0.00 95 PRO A O 2
ATOM 5031 N N . ARG A 1 96 ? 175.331 20.246 19.312 1.00 0.00 96 ARG A N 2
ATOM 5032 C CA . ARG A 1 96 ? 174.888 21.209 20.310 1.00 0.00 96 ARG A CA 2
ATOM 5033 C C . ARG A 1 96 ? 173.960 20.544 21.320 1.00 0.00 96 ARG A C 2
ATOM 5034 O O . ARG A 1 96 ? 173.384 19.492 21.040 1.00 0.00 96 ARG A O 2
ATOM 5055 N N . TRP A 1 97 ? 173.827 21.170 22.493 1.00 0.00 97 TRP A N 2
ATOM 5056 C CA . TRP A 1 97 ? 172.975 20.656 23.568 1.00 0.00 97 TRP A CA 2
ATOM 5057 C C . TRP A 1 97 ? 173.463 19.295 24.062 1.00 0.00 97 TRP A C 2
ATOM 5058 O O . TRP A 1 97 ? 172.669 18.434 24.447 1.00 0.00 97 TRP A O 2
ATOM 5079 N N . GLY A 1 98 ? 174.781 19.117 24.053 1.00 0.00 98 GLY A N 2
ATOM 5080 C CA . GLY A 1 98 ? 175.376 17.872 24.508 1.00 0.00 98 GLY A CA 2
ATOM 5081 C C . GLY A 1 98 ? 176.687 18.106 25.230 1.00 0.00 98 GLY A C 2
ATOM 5082 O O . GLY A 1 98 ? 177.686 17.444 24.953 1.00 0.00 98 GLY A O 2
ATOM 5086 N N . VAL A 1 99 ? 176.686 19.068 26.148 1.00 0.00 99 VAL A N 2
ATOM 5087 C CA . VAL A 1 99 ? 177.882 19.402 26.915 1.00 0.00 99 VAL A CA 2
ATOM 5088 C C . VAL A 1 99 ? 177.748 18.948 28.369 1.00 0.00 99 VAL A C 2
ATOM 5089 O O . VAL A 1 99 ? 178.718 18.508 28.986 1.00 0.00 99 VAL A O 2
ATOM 5102 N N . SER A 1 100 ? 176.542 19.068 28.913 1.00 0.00 100 SER A N 2
ATOM 5103 C CA . SER A 1 100 ? 176.277 18.667 30.292 1.00 0.00 100 SER A CA 2
ATOM 5104 C C . SER A 1 100 ? 175.905 17.190 30.366 1.00 0.00 100 SER A C 2
ATOM 5105 O O . SER A 1 100 ? 176.067 16.547 31.403 1.00 0.00 100 SER A O 2
ATOM 5113 N N . LEU A 1 101 ? 175.403 16.664 29.257 1.00 0.00 101 LEU A N 2
ATOM 5114 C CA . LEU A 1 101 ? 174.996 15.270 29.181 1.00 0.00 101 LEU A CA 2
ATOM 5115 C C . LEU A 1 101 ? 175.486 14.652 27.878 1.00 0.00 101 LEU A C 2
ATOM 5116 O O . LEU A 1 101 ? 175.347 15.250 26.811 1.00 0.00 101 LEU A O 2
ATOM 5132 N N . ARG A 1 102 ? 176.062 13.460 27.967 1.00 0.00 102 ARG A N 2
ATOM 5133 C CA . ARG A 1 102 ? 176.582 12.776 26.788 1.00 0.00 102 ARG A CA 2
ATOM 5134 C C . ARG A 1 102 ? 175.888 11.434 26.591 1.00 0.00 102 ARG A C 2
ATOM 5135 O O . ARG A 1 102 ? 174.986 11.072 27.346 1.00 0.00 102 ARG A O 2
ATOM 5156 N N . TYR A 1 103 ? 176.315 10.695 25.575 1.00 0.00 103 TYR A N 2
ATOM 5157 C CA . TYR A 1 103 ? 175.735 9.391 25.290 1.00 0.00 103 TYR A CA 2
ATOM 5158 C C . TYR A 1 103 ? 176.626 8.280 25.830 1.00 0.00 103 TYR A C 2
ATOM 5159 O O . TYR A 1 103 ? 177.360 7.633 25.084 1.00 0.00 103 TYR A O 2
ATOM 5177 N N . GLU A 1 104 ? 176.561 8.077 27.140 1.00 0.00 104 GLU A N 2
ATOM 5178 C CA . GLU A 1 104 ? 177.356 7.051 27.798 1.00 0.00 104 GLU A CA 2
ATOM 5179 C C . GLU A 1 104 ? 176.608 5.724 27.828 1.00 0.00 104 GLU A C 2
ATOM 5180 O O . GLU A 1 104 ? 175.411 5.682 28.108 1.00 0.00 104 GLU A O 2
ATOM 5192 N N . GLY A 1 105 ? 177.321 4.646 27.538 1.00 0.00 105 GLY A N 2
ATOM 5193 C CA . GLY A 1 105 ? 176.711 3.333 27.533 1.00 0.00 105 GLY A CA 2
ATOM 5194 C C . GLY A 1 105 ? 177.556 2.322 26.791 1.00 0.00 105 GLY A C 2
ATOM 5195 O O . GLY A 1 105 ? 178.730 2.571 26.516 1.00 0.00 105 GLY A O 2
ATOM 5199 N N . GLU A 1 106 ? 176.964 1.180 26.469 1.00 0.00 106 GLU A N 2
ATOM 5200 C CA . GLU A 1 106 ? 177.674 0.128 25.750 1.00 0.00 106 GLU A CA 2
ATOM 5201 C C . GLU A 1 106 ? 177.049 -0.109 24.378 1.00 0.00 106 GLU A C 2
ATOM 5202 O O . GLU A 1 106 ? 177.678 -0.674 23.484 1.00 0.00 106 GLU A O 2
ATOM 5214 N N . THR A 1 107 ? 175.807 0.335 24.217 1.00 0.00 107 THR A N 2
ATOM 5215 C CA . THR A 1 107 ? 175.083 0.173 22.963 1.00 0.00 107 THR A CA 2
ATOM 5216 C C . THR A 1 107 ? 175.293 1.368 22.034 1.00 0.00 107 THR A C 2
ATOM 5217 O O . THR A 1 107 ? 174.575 1.533 21.046 1.00 0.00 107 THR A O 2
ATOM 5228 N N . SER A 1 108 ? 176.280 2.197 22.356 1.00 0.00 108 SER A N 2
ATOM 5229 C CA . SER A 1 108 ? 176.595 3.374 21.555 1.00 0.00 108 SER A CA 2
ATOM 5230 C C . SER A 1 108 ? 177.256 2.978 20.235 1.00 0.00 108 SER A C 2
ATOM 5231 O O . SER A 1 108 ? 177.054 3.626 19.209 1.00 0.00 108 SER A O 2
ATOM 5239 N N . ARG A 1 109 ? 178.041 1.903 20.272 1.00 0.00 109 ARG A N 2
ATOM 5240 C CA . ARG A 1 109 ? 178.733 1.411 19.082 1.00 0.00 109 ARG A CA 2
ATOM 5241 C C . ARG A 1 109 ? 177.770 0.729 18.095 1.00 0.00 109 ARG A C 2
ATOM 5242 O O . ARG A 1 109 ? 177.752 1.091 16.917 1.00 0.00 109 ARG A O 2
ATOM 5263 N N . PRO A 1 110 ? 176.953 -0.267 18.538 1.00 0.00 110 PRO A N 2
ATOM 5264 C CA . PRO A 1 110 ? 175.998 -0.952 17.650 1.00 0.00 110 PRO A CA 2
ATOM 5265 C C . PRO A 1 110 ? 174.993 0.007 17.018 1.00 0.00 110 PRO A C 2
ATOM 5266 O O . PRO A 1 110 ? 174.504 -0.230 15.913 1.00 0.00 110 PRO A O 2
ATOM 5277 N N . LEU A 1 111 ? 174.692 1.094 17.721 1.00 0.00 111 LEU A N 2
ATOM 5278 C CA . LEU A 1 111 ? 173.746 2.087 17.225 1.00 0.00 111 LEU A CA 2
ATOM 5279 C C . LEU A 1 111 ? 174.371 2.935 16.120 1.00 0.00 111 LEU A C 2
ATOM 5280 O O . LEU A 1 111 ? 173.668 3.453 15.251 1.00 0.00 111 LEU A O 2
ATOM 5296 N N . GLY A 1 112 ? 175.697 3.068 16.153 1.00 0.00 112 GLY A N 2
ATOM 5297 C CA . GLY A 1 112 ? 176.393 3.838 15.135 1.00 0.00 112 GLY A CA 2
ATOM 5298 C C . GLY A 1 112 ? 176.329 3.157 13.784 1.00 0.00 112 GLY A C 2
ATOM 5299 O O . GLY A 1 112 ? 176.274 3.815 12.745 1.00 0.00 112 GLY A O 2
ATOM 5303 N N . ALA A 1 113 ? 176.322 1.826 13.808 1.00 0.00 113 ALA A N 2
ATOM 5304 C CA . ALA A 1 113 ? 176.245 1.033 12.585 1.00 0.00 113 ALA A CA 2
ATOM 5305 C C . ALA A 1 113 ? 174.868 1.166 11.946 1.00 0.00 113 ALA A C 2
ATOM 5306 O O . ALA A 1 113 ? 174.732 1.131 10.725 1.00 0.00 113 ALA A O 2
ATOM 5313 N N . PHE A 1 114 ? 173.851 1.329 12.787 1.00 0.00 114 PHE A N 2
ATOM 5314 C CA . PHE A 1 114 ? 172.477 1.470 12.316 1.00 0.00 114 PHE A CA 2
ATOM 5315 C C . PHE A 1 114 ? 172.269 2.821 11.645 1.00 0.00 114 PHE A C 2
ATOM 5316 O O . PHE A 1 114 ? 171.517 2.934 10.676 1.00 0.00 114 PHE A O 2
ATOM 5333 N N . LEU A 1 115 ? 172.942 3.845 12.161 1.00 0.00 115 LEU A N 2
ATOM 5334 C CA . LEU A 1 115 ? 172.829 5.185 11.599 1.00 0.00 115 LEU A CA 2
ATOM 5335 C C . LEU A 1 115 ? 173.493 5.249 10.230 1.00 0.00 115 LEU A C 2
ATOM 5336 O O . LEU A 1 115 ? 173.034 5.969 9.341 1.00 0.00 115 LEU A O 2
ATOM 5352 N N . LEU A 1 116 ? 174.566 4.479 10.062 1.00 0.00 116 LEU A N 2
ATOM 5353 C CA . LEU A 1 116 ? 175.287 4.435 8.794 1.00 0.00 116 LEU A CA 2
ATOM 5354 C C . LEU A 1 116 ? 174.442 3.751 7.721 1.00 0.00 116 LEU A C 2
ATOM 5355 O O . LEU A 1 116 ? 174.652 3.950 6.526 1.00 0.00 116 LEU A O 2
ATOM 5371 N N . GLY A 1 117 ? 173.482 2.943 8.164 1.00 0.00 117 GLY A N 2
ATOM 5372 C CA . GLY A 1 117 ? 172.603 2.258 7.238 1.00 0.00 117 GLY A CA 2
ATOM 5373 C C . GLY A 1 117 ? 171.454 3.143 6.805 1.00 0.00 117 GLY A C 2
ATOM 5374 O O . GLY A 1 117 ? 171.000 3.073 5.664 1.00 0.00 117 GLY A O 2
ATOM 5378 N N . ALA A 1 118 ? 170.991 3.987 7.724 1.00 0.00 118 ALA A N 2
ATOM 5379 C CA . ALA A 1 118 ? 169.891 4.903 7.445 1.00 0.00 118 ALA A CA 2
ATOM 5380 C C . ALA A 1 118 ? 170.314 5.991 6.463 1.00 0.00 118 ALA A C 2
ATOM 5381 O O . ALA A 1 118 ? 169.572 6.331 5.542 1.00 0.00 118 ALA A O 2
ATOM 5388 N N . THR A 1 119 ? 171.517 6.528 6.657 1.00 0.00 119 THR A N 2
ATOM 5389 C CA . THR A 1 119 ? 172.031 7.580 5.787 1.00 0.00 119 THR A CA 2
ATOM 5390 C C . THR A 1 119 ? 172.264 7.067 4.369 1.00 0.00 119 THR A C 2
ATOM 5391 O O . THR A 1 119 ? 171.983 7.768 3.395 1.00 0.00 119 THR A O 2
ATOM 5402 N N . LEU A 1 120 ? 172.767 5.840 4.257 1.00 0.00 120 LEU A N 2
ATOM 5403 C CA . LEU A 1 120 ? 173.030 5.234 2.953 1.00 0.00 120 LEU A CA 2
ATOM 5404 C C . LEU A 1 120 ? 171.724 4.913 2.231 1.00 0.00 120 LEU A C 2
ATOM 5405 O O . LEU A 1 120 ? 171.695 4.780 1.009 1.00 0.00 120 LEU A O 2
ATOM 5421 N N . ALA A 1 121 ? 170.646 4.788 2.998 1.00 0.00 121 ALA A N 2
ATOM 5422 C CA . ALA A 1 121 ? 169.332 4.498 2.434 1.00 0.00 121 ALA A CA 2
ATOM 5423 C C . ALA A 1 121 ? 168.651 5.779 1.960 1.00 0.00 121 ALA A C 2
ATOM 5424 O O . ALA A 1 121 ? 167.952 5.783 0.949 1.00 0.00 121 ALA A O 2
ATOM 5431 N N . LEU A 1 122 ? 168.861 6.861 2.701 1.00 0.00 122 LEU A N 2
ATOM 5432 C CA . LEU A 1 122 ? 168.267 8.151 2.361 1.00 0.00 122 LEU A CA 2
ATOM 5433 C C . LEU A 1 122 ? 169.071 8.865 1.279 1.00 0.00 122 LEU A C 2
ATOM 5434 O O . LEU A 1 122 ? 168.502 9.498 0.390 1.00 0.00 122 LEU A O 2
ATOM 5450 N N . GLY A 1 123 ? 170.395 8.773 1.363 1.00 0.00 123 GLY A N 2
ATOM 5451 C CA . GLY A 1 123 ? 171.244 9.408 0.371 1.00 0.00 123 GLY A CA 2
ATOM 5452 C C . GLY A 1 123 ? 171.374 8.567 -0.879 1.00 0.00 123 GLY A C 2
ATOM 5453 O O . GLY A 1 123 ? 171.738 9.077 -1.942 1.00 0.00 123 GLY A O 2
ATOM 5457 N N . TRP A 1 124 ? 171.066 7.275 -0.736 1.00 0.00 124 TRP A N 2
ATOM 5458 C CA . TRP A 1 124 ? 171.135 6.312 -1.836 1.00 0.00 124 TRP A CA 2
ATOM 5459 C C . TRP A 1 124 ? 172.567 6.155 -2.345 1.00 0.00 124 TRP A C 2
ATOM 5460 O O . TRP A 1 124 ? 173.518 6.630 -1.725 1.00 0.00 124 TRP A O 2
ATOM 5481 N N . THR A 1 125 ? 172.717 5.460 -3.463 1.00 0.00 125 THR A N 2
ATOM 5482 C CA . THR A 1 125 ? 174.029 5.245 -4.051 1.00 0.00 125 THR A CA 2
ATOM 5483 C C . THR A 1 125 ? 173.998 5.508 -5.553 1.00 0.00 125 THR A C 2
ATOM 5484 O O . THR A 1 125 ? 173.439 4.718 -6.314 1.00 0.00 125 THR A O 2
ATOM 5495 N N . PRO A 1 126 ? 174.604 6.628 -5.996 1.00 0.00 126 PRO A N 2
ATOM 5496 C CA . PRO A 1 126 ? 174.649 7.008 -7.419 1.00 0.00 126 PRO A CA 2
ATOM 5497 C C . PRO A 1 126 ? 175.295 5.941 -8.300 1.00 0.00 126 PRO A C 2
ATOM 5498 O O . PRO A 1 126 ? 175.038 5.878 -9.503 1.00 0.00 126 PRO A O 2
ATOM 5509 N N . CYS A 1 127 ? 176.124 5.096 -7.692 1.00 0.00 127 CYS A N 2
ATOM 5510 C CA . CYS A 1 127 ? 176.801 4.026 -8.418 1.00 0.00 127 CYS A CA 2
ATOM 5511 C C . CYS A 1 127 ? 175.808 2.964 -8.879 1.00 0.00 127 CYS A C 2
ATOM 5512 O O . CYS A 1 127 ? 176.089 2.194 -9.795 1.00 0.00 127 CYS A O 2
ATOM 5519 N N . ILE A 1 128 ? 174.645 2.929 -8.238 1.00 0.00 128 ILE A N 2
ATOM 5520 C CA . ILE A 1 128 ? 173.608 1.969 -8.595 1.00 0.00 128 ILE A CA 2
ATOM 5521 C C . ILE A 1 128 ? 172.517 2.656 -9.415 1.00 0.00 128 ILE A C 2
ATOM 5522 O O . ILE A 1 128 ? 171.502 2.051 -9.752 1.00 0.00 128 ILE A O 2
ATOM 5538 N N . GLY A 1 129 ? 172.748 3.928 -9.742 1.00 0.00 129 GLY A N 2
ATOM 5539 C CA . GLY A 1 129 ? 171.792 4.694 -10.532 1.00 0.00 129 GLY A CA 2
ATOM 5540 C C . GLY A 1 129 ? 171.487 4.042 -11.870 1.00 0.00 129 GLY A C 2
ATOM 5541 O O . GLY A 1 129 ? 170.343 3.658 -12.120 1.00 0.00 129 GLY A O 2
ATOM 5545 N N . PRO A 1 130 ? 172.491 3.915 -12.765 1.00 0.00 130 PRO A N 2
ATOM 5546 C CA . PRO A 1 130 ? 172.303 3.276 -14.074 1.00 0.00 130 PRO A CA 2
ATOM 5547 C C . PRO A 1 130 ? 171.815 1.836 -13.947 1.00 0.00 130 PRO A C 2
ATOM 5548 O O . PRO A 1 130 ? 170.997 1.378 -14.740 1.00 0.00 130 PRO A O 2
ATOM 5559 N N . ILE A 1 131 ? 172.320 1.134 -12.933 1.00 0.00 131 ILE A N 2
ATOM 5560 C CA . ILE A 1 131 ? 171.938 -0.254 -12.695 1.00 0.00 131 ILE A CA 2
ATOM 5561 C C . ILE A 1 131 ? 170.457 -0.356 -12.334 1.00 0.00 131 ILE A C 2
ATOM 5562 O O . ILE A 1 131 ? 169.743 -1.219 -12.843 1.00 0.00 131 ILE A O 2
ATOM 5578 N N . LEU A 1 132 ? 169.998 0.538 -11.458 1.00 0.00 132 LEU A N 2
ATOM 5579 C CA . LEU A 1 132 ? 168.599 0.556 -11.047 1.00 0.00 132 LEU A CA 2
ATOM 5580 C C . LEU A 1 132 ? 167.710 0.964 -12.216 1.00 0.00 132 LEU A C 2
ATOM 5581 O O . LEU A 1 132 ? 166.644 0.387 -12.427 1.00 0.00 132 LEU A O 2
ATOM 5597 N N . GLY A 1 133 ? 168.150 1.972 -12.967 1.00 0.00 133 GLY A N 2
ATOM 5598 C CA . GLY A 1 133 ? 167.397 2.423 -14.125 1.00 0.00 133 GLY A CA 2
ATOM 5599 C C . GLY A 1 133 ? 167.256 1.330 -15.168 1.00 0.00 133 GLY A C 2
ATOM 5600 O O . GLY A 1 133 ? 166.182 1.138 -15.735 1.00 0.00 133 GLY A O 2
ATOM 5604 N N . ALA A 1 134 ? 168.348 0.608 -15.413 1.00 0.00 134 ALA A N 2
ATOM 5605 C CA . ALA A 1 134 ? 168.347 -0.484 -16.379 1.00 0.00 134 ALA A CA 2
ATOM 5606 C C . ALA A 1 134 ? 167.494 -1.651 -15.885 1.00 0.00 134 ALA A C 2
ATOM 5607 O O . ALA A 1 134 ? 166.848 -2.339 -16.677 1.00 0.00 134 ALA A O 2
ATOM 5614 N N . ILE A 1 135 ? 167.496 -1.863 -14.571 1.00 0.00 135 ILE A N 2
ATOM 5615 C CA . ILE A 1 135 ? 166.723 -2.942 -13.965 1.00 0.00 135 ILE A CA 2
ATOM 5616 C C . ILE A 1 135 ? 165.222 -2.631 -13.997 1.00 0.00 135 ILE A C 2
ATOM 5617 O O . ILE A 1 135 ? 164.391 -3.540 -14.009 1.00 0.00 135 ILE A O 2
ATOM 5633 N N . LEU A 1 136 ? 164.883 -1.341 -14.025 1.00 0.00 136 LEU A N 2
ATOM 5634 C CA . LEU A 1 136 ? 163.486 -0.916 -14.057 1.00 0.00 136 LEU A CA 2
ATOM 5635 C C . LEU A 1 136 ? 162.827 -1.308 -15.376 1.00 0.00 136 LEU A C 2
ATOM 5636 O O . LEU A 1 136 ? 161.642 -1.644 -15.408 1.00 0.00 136 LEU A O 2
ATOM 5652 N N . THR A 1 137 ? 163.598 -1.257 -16.460 1.00 0.00 137 THR A N 2
ATOM 5653 C CA . THR A 1 137 ? 163.092 -1.639 -17.776 1.00 0.00 137 THR A CA 2
ATOM 5654 C C . THR A 1 137 ? 162.718 -3.122 -17.805 1.00 0.00 137 THR A C 2
ATOM 5655 O O . THR A 1 137 ? 161.914 -3.553 -18.632 1.00 0.00 137 THR A O 2
ATOM 5666 N N . LEU A 1 138 ? 163.303 -3.898 -16.893 1.00 0.00 138 LEU A N 2
ATOM 5667 C CA . LEU A 1 138 ? 163.017 -5.326 -16.799 1.00 0.00 138 LEU A CA 2
ATOM 5668 C C . LEU A 1 138 ? 161.709 -5.554 -16.043 1.00 0.00 138 LEU A C 2
ATOM 5669 O O . LEU A 1 138 ? 160.882 -6.372 -16.448 1.00 0.00 138 LEU A O 2
ATOM 5685 N N . THR A 1 139 ? 161.523 -4.811 -14.951 1.00 0.00 139 THR A N 2
ATOM 5686 C CA . THR A 1 139 ? 160.312 -4.921 -14.139 1.00 0.00 139 THR A CA 2
ATOM 5687 C C . THR A 1 139 ? 159.098 -4.367 -14.883 1.00 0.00 139 THR A C 2
ATOM 5688 O O . THR A 1 139 ? 157.955 -4.628 -14.510 1.00 0.00 139 THR A O 2
ATOM 5699 N N . ALA A 1 140 ? 159.360 -3.594 -15.937 1.00 0.00 140 ALA A N 2
ATOM 5700 C CA . ALA A 1 140 ? 158.298 -3.012 -16.751 1.00 0.00 140 ALA A CA 2
ATOM 5701 C C . ALA A 1 140 ? 157.622 -4.083 -17.604 1.00 0.00 140 ALA A C 2
ATOM 5702 O O . ALA A 1 140 ? 156.457 -3.950 -17.977 1.00 0.00 140 ALA A O 2
ATOM 5709 N N . VAL A 1 141 ? 158.365 -5.141 -17.909 1.00 0.00 141 VAL A N 2
ATOM 5710 C CA . VAL A 1 141 ? 157.845 -6.242 -18.716 1.00 0.00 141 VAL A CA 2
ATOM 5711 C C . VAL A 1 141 ? 157.388 -7.398 -17.826 1.00 0.00 141 VAL A C 2
ATOM 5712 O O . VAL A 1 141 ? 156.613 -8.256 -18.249 1.00 0.00 141 VAL A O 2
ATOM 5725 N N . GLY A 1 142 ? 157.874 -7.411 -16.591 1.00 0.00 142 GLY A N 2
ATOM 5726 C CA . GLY A 1 142 ? 157.513 -8.459 -15.658 1.00 0.00 142 GLY A CA 2
ATOM 5727 C C . GLY A 1 142 ? 158.583 -8.683 -14.608 1.00 0.00 142 GLY A C 2
ATOM 5728 O O . GLY A 1 142 ? 158.989 -7.748 -13.921 1.00 0.00 142 GLY A O 2
ATOM 5732 N N . GLY A 1 143 ? 159.041 -9.921 -14.486 1.00 0.00 143 GLY A N 2
ATOM 5733 C CA . GLY A 1 143 ? 160.068 -10.235 -13.512 1.00 0.00 143 GLY A CA 2
ATOM 5734 C C . GLY A 1 143 ? 159.657 -11.362 -12.588 1.00 0.00 143 GLY A C 2
ATOM 5735 O O . GLY A 1 143 ? 158.858 -12.218 -12.967 1.00 0.00 143 GLY A O 2
ATOM 5739 N N . GLY A 1 144 ? 160.197 -11.362 -11.375 1.00 0.00 144 GLY A N 2
ATOM 5740 C CA . GLY A 1 144 ? 159.865 -12.398 -10.418 1.00 0.00 144 GLY A CA 2
ATOM 5741 C C . GLY A 1 144 ? 160.701 -12.302 -9.161 1.00 0.00 144 GLY A C 2
ATOM 5742 O O . GLY A 1 144 ? 161.680 -11.556 -9.118 1.00 0.00 144 GLY A O 2
ATOM 5746 N N . VAL A 1 145 ? 160.324 -13.064 -8.139 1.00 0.00 145 VAL A N 2
ATOM 5747 C CA . VAL A 1 145 ? 161.046 -13.059 -6.870 1.00 0.00 145 VAL A CA 2
ATOM 5748 C C . VAL A 1 145 ? 162.363 -13.824 -6.976 1.00 0.00 145 VAL A C 2
ATOM 5749 O O . VAL A 1 145 ? 163.290 -13.593 -6.195 1.00 0.00 145 VAL A O 2
ATOM 5762 N N . GLY A 1 146 ? 162.435 -14.737 -7.945 1.00 0.00 146 GLY A N 2
ATOM 5763 C CA . GLY A 1 146 ? 163.643 -15.520 -8.149 1.00 0.00 146 GLY A CA 2
ATOM 5764 C C . GLY A 1 146 ? 164.837 -14.664 -8.516 1.00 0.00 146 GLY A C 2
ATOM 5765 O O . GLY A 1 146 ? 165.971 -14.997 -8.178 1.00 0.00 146 GLY A O 2
ATOM 5769 N N . PHE A 1 147 ? 164.578 -13.547 -9.196 1.00 0.00 147 PHE A N 2
ATOM 5770 C CA . PHE A 1 147 ? 165.638 -12.630 -9.607 1.00 0.00 147 PHE A CA 2
ATOM 5771 C C . PHE A 1 147 ? 166.321 -12.013 -8.392 1.00 0.00 147 PHE A C 2
ATOM 5772 O O . PHE A 1 147 ? 167.548 -12.009 -8.296 1.00 0.00 147 PHE A O 2
ATOM 5789 N N . LEU A 1 148 ? 165.517 -11.496 -7.468 1.00 0.00 148 LEU A N 2
ATOM 5790 C CA . LEU A 1 148 ? 166.043 -10.885 -6.253 1.00 0.00 148 LEU A CA 2
ATOM 5791 C C . LEU A 1 148 ? 166.780 -11.918 -5.409 1.00 0.00 148 LEU A C 2
ATOM 5792 O O . LEU A 1 148 ? 167.853 -11.641 -4.875 1.00 0.00 148 LEU A O 2
ATOM 5808 N N . LEU A 1 149 ? 166.199 -13.114 -5.296 1.00 0.00 149 LEU A N 2
ATOM 5809 C CA . LEU A 1 149 ? 166.809 -14.193 -4.523 1.00 0.00 149 LEU A CA 2
ATOM 5810 C C . LEU A 1 149 ? 168.160 -14.593 -5.110 1.00 0.00 149 LEU A C 2
ATOM 5811 O O . LEU A 1 149 ? 169.114 -14.852 -4.370 1.00 0.00 149 LEU A O 2
ATOM 5827 N N . ALA A 1 150 ? 168.239 -14.647 -6.442 1.00 0.00 150 ALA A N 2
ATOM 5828 C CA . ALA A 1 150 ? 169.480 -14.994 -7.125 1.00 0.00 150 ALA A CA 2
ATOM 5829 C C . ALA A 1 150 ? 170.563 -13.967 -6.817 1.00 0.00 150 ALA A C 2
ATOM 5830 O O . ALA A 1 150 ? 171.708 -14.322 -6.534 1.00 0.00 150 ALA A O 2
ATOM 5837 N N . TYR A 1 151 ? 170.185 -12.691 -6.864 1.00 0.00 151 TYR A N 2
ATOM 5838 C CA . TYR A 1 151 ? 171.116 -11.602 -6.586 1.00 0.00 151 TYR A CA 2
ATOM 5839 C C . TYR A 1 151 ? 171.585 -11.640 -5.135 1.00 0.00 151 TYR A C 2
ATOM 5840 O O . TYR A 1 151 ? 172.752 -11.375 -4.846 1.00 0.00 151 TYR A O 2
ATOM 5858 N N . ILE A 1 152 ? 170.670 -11.975 -4.228 1.00 0.00 152 ILE A N 2
ATOM 5859 C CA . ILE A 1 152 ? 170.999 -12.071 -2.810 1.00 0.00 152 ILE A CA 2
ATOM 5860 C C . ILE A 1 152 ? 172.041 -13.166 -2.584 1.00 0.00 152 ILE A C 2
ATOM 5861 O O . ILE A 1 152 ? 173.029 -12.954 -1.883 1.00 0.00 152 ILE A O 2
ATOM 5877 N N . LEU A 1 153 ? 171.826 -14.335 -3.190 1.00 0.00 153 LEU A N 2
ATOM 5878 C CA . LEU A 1 153 ? 172.765 -15.445 -3.056 1.00 0.00 153 LEU A CA 2
ATOM 5879 C C . LEU A 1 153 ? 174.114 -15.092 -3.681 1.00 0.00 153 LEU A C 2
ATOM 5880 O O . LEU A 1 153 ? 175.167 -15.454 -3.149 1.00 0.00 153 LEU A O 2
ATOM 5896 N N . GLY A 1 154 ? 174.067 -14.381 -4.810 1.00 0.00 154 GLY A N 2
ATOM 5897 C CA . GLY A 1 154 ? 175.284 -13.968 -5.490 1.00 0.00 154 GLY A CA 2
ATOM 5898 C C . GLY A 1 154 ? 176.172 -13.107 -4.614 1.00 0.00 154 GLY A C 2
ATOM 5899 O O . GLY A 1 154 ? 177.392 -13.239 -4.649 1.00 0.00 154 GLY A O 2
ATOM 5903 N N . LEU A 1 155 ? 175.559 -12.217 -3.835 1.00 0.00 155 LEU A N 2
ATOM 5904 C CA . LEU A 1 155 ? 176.306 -11.345 -2.930 1.00 0.00 155 LEU A CA 2
ATOM 5905 C C . LEU A 1 155 ? 176.598 -12.057 -1.608 1.00 0.00 155 LEU A C 2
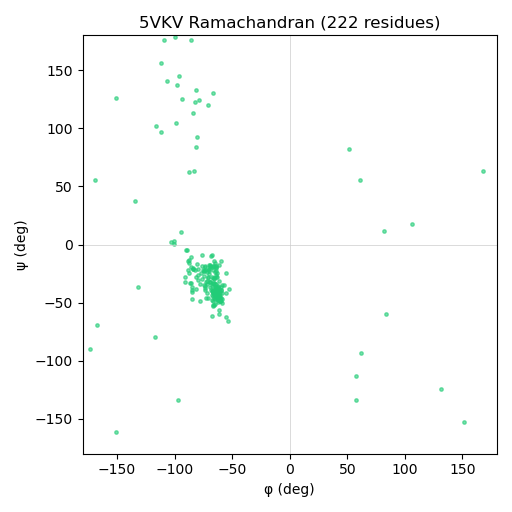ATOM 5906 O O . LEU A 1 155 ? 177.519 -11.681 -0.879 1.00 0.00 155 LEU A O 2
ATOM 5922 N N . ALA A 1 156 ? 175.801 -13.080 -1.309 1.00 0.00 156 ALA A N 2
ATOM 5923 C CA . ALA A 1 156 ? 175.968 -13.868 -0.090 1.00 0.00 156 ALA A CA 2
ATOM 5924 C C . ALA A 1 156 ? 177.323 -14.571 -0.061 1.00 0.00 156 ALA A C 2
ATOM 5925 O O . ALA A 1 156 ? 177.992 -14.590 0.976 1.00 0.00 156 ALA A O 2
ATOM 5932 N N . VAL A 1 157 ? 177.717 -15.148 -1.201 1.00 0.00 157 VAL A N 2
ATOM 5933 C CA . VAL A 1 157 ? 179.004 -15.855 -1.303 1.00 0.00 157 VAL A CA 2
ATOM 5934 C C . VAL A 1 157 ? 180.189 -14.970 -0.878 1.00 0.00 157 VAL A C 2
ATOM 5935 O O . VAL A 1 157 ? 180.931 -15.345 0.033 1.00 0.00 157 VAL A O 2
ATOM 5948 N N . PRO A 1 158 ? 180.394 -13.785 -1.511 1.00 0.00 158 PRO A N 2
ATOM 5949 C CA . PRO A 1 158 ? 181.504 -12.889 -1.158 1.00 0.00 158 PRO A CA 2
ATOM 5950 C C . PRO A 1 158 ? 181.416 -12.381 0.277 1.00 0.00 158 PRO A C 2
ATOM 5951 O O . PRO A 1 158 ? 182.427 -12.301 0.973 1.00 0.00 158 PRO A O 2
ATOM 5962 N N . PHE A 1 159 ? 180.201 -12.050 0.717 1.00 0.00 159 PHE A N 2
ATOM 5963 C CA . PHE A 1 159 ? 179.988 -11.540 2.069 1.00 0.00 159 PHE A CA 2
ATOM 5964 C C . PHE A 1 159 ? 180.444 -12.545 3.121 1.00 0.00 159 PHE A C 2
ATOM 5965 O O . PHE A 1 159 ? 181.108 -12.174 4.088 1.00 0.00 159 PHE A O 2
ATOM 5982 N N . PHE A 1 160 ? 180.098 -13.815 2.924 1.00 0.00 160 PHE A N 2
ATOM 5983 C CA . PHE A 1 160 ? 180.478 -14.861 3.867 1.00 0.00 160 PHE A CA 2
ATOM 5984 C C . PHE A 1 160 ? 181.988 -15.069 3.875 1.00 0.00 160 PHE A C 2
ATOM 5985 O O . PHE A 1 160 ? 182.599 -15.184 4.939 1.00 0.00 160 PHE A O 2
ATOM 6002 N N . VAL A 1 161 ? 182.587 -15.107 2.686 1.00 0.00 161 VAL A N 2
ATOM 6003 C CA . VAL A 1 161 ? 184.031 -15.294 2.563 1.00 0.00 161 VAL A CA 2
ATOM 6004 C C . VAL A 1 161 ? 184.782 -14.151 3.246 1.00 0.00 161 VAL A C 2
ATOM 6005 O O . VAL A 1 161 ? 185.745 -14.381 3.983 1.00 0.00 161 VAL A O 2
ATOM 6018 N N . VAL A 1 162 ? 184.328 -12.921 3.009 1.00 0.00 162 VAL A N 2
ATOM 6019 C CA . VAL A 1 162 ? 184.953 -11.748 3.606 1.00 0.00 162 VAL A CA 2
ATOM 6020 C C . VAL A 1 162 ? 184.766 -11.744 5.122 1.00 0.00 162 VAL A C 2
ATOM 6021 O O . VAL A 1 162 ? 185.719 -11.517 5.859 1.00 0.00 162 VAL A O 2
ATOM 6034 N N . ALA A 1 163 ? 183.543 -12.010 5.581 1.00 0.00 163 ALA A N 2
ATOM 6035 C CA . ALA A 1 163 ? 183.239 -12.038 7.016 1.00 0.00 163 ALA A CA 2
ATOM 6036 C C . ALA A 1 163 ? 184.166 -12.987 7.774 1.00 0.00 163 ALA A C 2
ATOM 6037 O O . ALA A 1 163 ? 184.583 -12.697 8.895 1.00 0.00 163 ALA A O 2
ATOM 6044 N N . LEU A 1 164 ? 184.486 -14.119 7.155 1.00 0.00 164 LEU A N 2
ATOM 6045 C CA . LEU A 1 164 ? 185.359 -15.109 7.774 1.00 0.00 164 LEU A CA 2
ATOM 6046 C C . LEU A 1 164 ? 186.820 -14.667 7.745 1.00 0.00 164 LEU A C 2
ATOM 6047 O O . LEU A 1 164 ? 187.517 -14.733 8.760 1.00 0.00 164 LEU A O 2
ATOM 6063 N N . PHE A 1 165 ? 187.280 -14.203 6.585 1.00 0.00 165 PHE A N 2
ATOM 6064 C CA . PHE A 1 165 ? 188.668 -13.768 6.437 1.00 0.00 165 PHE A CA 2
ATOM 6065 C C . PHE A 1 165 ? 188.931 -12.471 7.199 1.00 0.00 165 PHE A C 2
ATOM 6066 O O . PHE A 1 165 ? 190.062 -12.199 7.600 1.00 0.00 165 PHE A O 2
ATOM 6083 N N . ALA A 1 166 ? 187.877 -11.680 7.402 1.00 0.00 166 ALA A N 2
ATOM 6084 C CA . ALA A 1 166 ? 187.983 -10.416 8.129 1.00 0.00 166 ALA A CA 2
ATOM 6085 C C . ALA A 1 166 ? 188.372 -10.650 9.584 1.00 0.00 166 ALA A C 2
ATOM 6086 O O . ALA A 1 166 ? 188.958 -9.783 10.223 1.00 0.00 166 ALA A O 2
ATOM 6093 N N . ASP A 1 167 ? 188.042 -11.831 10.099 1.00 0.00 167 ASP A N 2
ATOM 6094 C CA . ASP A 1 167 ? 188.362 -12.179 11.481 1.00 0.00 167 ASP A CA 2
ATOM 6095 C C . ASP A 1 167 ? 189.834 -12.556 11.619 1.00 0.00 167 ASP A C 2
ATOM 6096 O O . ASP A 1 167 ? 190.498 -12.157 12.575 1.00 0.00 167 ASP A O 2
ATOM 6105 N N . ARG A 1 168 ? 190.332 -13.326 10.657 1.00 0.00 168 ARG A N 2
ATOM 6106 C CA . ARG A 1 168 ? 191.726 -13.764 10.659 1.00 0.00 168 ARG A CA 2
ATOM 6107 C C . ARG A 1 168 ? 192.676 -12.574 10.564 1.00 0.00 168 ARG A C 2
ATOM 6108 O O . ARG A 1 168 ? 193.653 -12.480 11.309 1.00 0.00 168 ARG A O 2
ATOM 6129 N N . ILE A 1 169 ? 192.375 -11.660 9.648 1.00 0.00 169 ILE A N 2
ATOM 6130 C CA . ILE A 1 169 ? 193.202 -10.477 9.449 1.00 0.00 169 ILE A CA 2
ATOM 6131 C C . ILE A 1 169 ? 192.986 -9.444 10.556 1.00 0.00 169 ILE A C 2
ATOM 6132 O O . ILE A 1 169 ? 193.833 -8.583 10.781 1.00 0.00 169 ILE A O 2
ATOM 6148 N N . LYS A 1 170 ? 191.850 -9.543 11.247 1.00 0.00 170 LYS A N 2
ATOM 6149 C CA . LYS A 1 170 ? 191.519 -8.619 12.332 1.00 0.00 170 LYS A CA 2
ATOM 6150 C C . LYS A 1 170 ? 192.540 -8.716 13.460 1.00 0.00 170 LYS A C 2
ATOM 6151 O O . LYS A 1 170 ? 192.953 -7.700 14.025 1.00 0.00 170 LYS A O 2
ATOM 6170 N N . GLY A 1 171 ? 192.945 -9.941 13.781 1.00 0.00 171 GLY A N 2
ATOM 6171 C CA . GLY A 1 171 ? 193.925 -10.151 14.833 1.00 0.00 171 GLY A CA 2
ATOM 6172 C C . GLY A 1 171 ? 195.275 -9.560 14.478 1.00 0.00 171 GLY A C 2
ATOM 6173 O O . GLY A 1 171 ? 195.956 -8.991 15.330 1.00 0.00 171 GLY A O 2
ATOM 6177 N N . TRP A 1 172 ? 195.655 -9.688 13.210 1.00 0.00 172 TRP A N 2
ATOM 6178 C CA . TRP A 1 172 ? 196.928 -9.160 12.739 1.00 0.00 172 TRP A CA 2
ATOM 6179 C C . TRP A 1 172 ? 196.870 -7.645 12.583 1.00 0.00 172 TRP A C 2
ATOM 6180 O O . TRP A 1 172 ? 197.878 -6.963 12.733 1.00 0.00 172 TRP A O 2
ATOM 6201 N N . LEU A 1 173 ? 195.685 -7.126 12.271 1.00 0.00 173 LEU A N 2
ATOM 6202 C CA . LEU A 1 173 ? 195.494 -5.684 12.113 1.00 0.00 173 LEU A CA 2
ATOM 6203 C C . LEU A 1 173 ? 195.826 -4.940 13.407 1.00 0.00 173 LEU A C 2
ATOM 6204 O O . LEU A 1 173 ? 196.311 -3.810 13.375 1.00 0.00 173 LEU A O 2
ATOM 6220 N N . ARG A 1 174 ? 195.568 -5.582 14.543 1.00 0.00 174 ARG A N 2
ATOM 6221 C CA . ARG A 1 174 ? 195.852 -4.980 15.843 1.00 0.00 174 ARG A CA 2
ATOM 6222 C C . ARG A 1 174 ? 197.308 -5.215 16.244 1.00 0.00 174 ARG A C 2
ATOM 6223 O O . ARG A 1 174 ? 197.839 -4.537 17.122 1.00 0.00 174 ARG A O 2
ATOM 6244 N N . ARG A 1 175 ? 197.947 -6.178 15.590 1.00 0.00 175 ARG A N 2
ATOM 6245 C CA . ARG A 1 175 ? 199.339 -6.505 15.876 1.00 0.00 175 ARG A CA 2
ATOM 6246 C C . ARG A 1 175 ? 200.282 -5.703 14.982 1.00 0.00 175 ARG A C 2
ATOM 6247 O O . ARG A 1 175 ? 201.446 -5.497 15.323 1.00 0.00 175 ARG A O 2
ATOM 6268 N N . ALA A 1 176 ? 199.774 -5.275 13.825 1.00 0.00 176 ALA A N 2
ATOM 6269 C CA . ALA A 1 176 ? 200.557 -4.482 12.879 1.00 0.00 176 ALA A CA 2
ATOM 6270 C C . ALA A 1 176 ? 201.042 -3.184 13.516 1.00 0.00 176 ALA A C 2
ATOM 6271 O O . ALA A 1 176 ? 202.218 -2.834 13.422 1.00 0.00 176 ALA A O 2
ATOM 6278 N N . GLY A 1 177 ? 200.126 -2.467 14.158 1.00 0.00 177 GLY A N 2
ATOM 6279 C CA . GLY A 1 177 ? 200.487 -1.223 14.806 1.00 0.00 177 GLY A CA 2
ATOM 6280 C C . GLY A 1 177 ? 199.523 -0.101 14.488 1.00 0.00 177 GLY A C 2
ATOM 6281 O O . GLY A 1 177 ? 198.309 -0.270 14.586 1.00 0.00 177 GLY A O 2
ATOM 6285 N N . ARG A 1 178 ? 200.064 1.046 14.098 1.00 0.00 178 ARG A N 2
ATOM 6286 C CA . ARG A 1 178 ? 199.246 2.207 13.767 1.00 0.00 178 ARG A CA 2
ATOM 6287 C C . ARG A 1 178 ? 199.066 2.342 12.256 1.00 0.00 178 ARG A C 2
ATOM 6288 O O . ARG A 1 178 ? 198.347 3.222 11.782 1.00 0.00 178 ARG A O 2
ATOM 6309 N N . ILE A 1 179 ? 199.715 1.455 11.506 1.00 0.00 179 ILE A N 2
ATOM 6310 C CA . ILE A 1 179 ? 199.640 1.477 10.049 1.00 0.00 179 ILE A CA 2
ATOM 6311 C C . ILE A 1 179 ? 198.251 1.071 9.560 1.00 0.00 179 ILE A C 2
ATOM 6312 O O . ILE A 1 179 ? 197.777 1.561 8.533 1.00 0.00 179 ILE A O 2
ATOM 6328 N N . SER A 1 180 ? 197.598 0.187 10.307 1.00 0.00 180 SER A N 2
ATOM 6329 C CA . SER A 1 180 ? 196.261 -0.280 9.964 1.00 0.00 180 SER A CA 2
ATOM 6330 C C . SER A 1 180 ? 195.253 0.868 9.973 1.00 0.00 180 SER A C 2
ATOM 6331 O O . SER A 1 180 ? 194.243 0.826 9.271 1.00 0.00 180 SER A O 2
ATOM 6339 N N . HIS A 1 181 ? 195.538 1.896 10.770 1.00 0.00 181 HIS A N 2
ATOM 6340 C CA . HIS A 1 181 ? 194.659 3.057 10.864 1.00 0.00 181 HIS A CA 2
ATOM 6341 C C . HIS A 1 181 ? 194.726 3.890 9.588 1.00 0.00 181 HIS A C 2
ATOM 6342 O O . HIS A 1 181 ? 193.749 4.533 9.203 1.00 0.00 181 HIS A O 2
ATOM 6356 N N . TYR A 1 182 ? 195.879 3.861 8.926 1.00 0.00 182 TYR A N 2
ATOM 6357 C CA . TYR A 1 182 ? 196.072 4.615 7.693 1.00 0.00 182 TYR A CA 2
ATOM 6358 C C . TYR A 1 182 ? 195.227 4.035 6.566 1.00 0.00 182 TYR A C 2
ATOM 6359 O O . TYR A 1 182 ? 194.753 4.762 5.696 1.00 0.00 182 TYR A O 2
ATOM 6377 N N . VAL A 1 183 ? 195.034 2.722 6.595 1.00 0.00 183 VAL A N 2
ATOM 6378 C CA . VAL A 1 183 ? 194.235 2.045 5.582 1.00 0.00 183 VAL A CA 2
ATOM 6379 C C . VAL A 1 183 ? 192.742 2.271 5.835 1.00 0.00 183 VAL A C 2
ATOM 6380 O O . VAL A 1 183 ? 191.922 2.177 4.920 1.00 0.00 183 VAL A O 2
ATOM 6393 N N . GLU A 1 184 ? 192.402 2.592 7.079 1.00 0.00 184 GLU A N 2
ATOM 6394 C CA . GLU A 1 184 ? 191.014 2.840 7.455 1.00 0.00 184 GLU A CA 2
ATOM 6395 C C . GLU A 1 184 ? 190.568 4.220 6.979 1.00 0.00 184 GLU A C 2
ATOM 6396 O O . GLU A 1 184 ? 189.491 4.368 6.400 1.00 0.00 184 GLU A O 2
ATOM 6408 N N . VAL A 1 185 ? 191.405 5.226 7.220 1.00 0.00 185 VAL A N 2
ATOM 6409 C CA . VAL A 1 185 ? 191.091 6.594 6.819 1.00 0.00 185 VAL A CA 2
ATOM 6410 C C . VAL A 1 185 ? 191.258 6.795 5.314 1.00 0.00 185 VAL A C 2
ATOM 6411 O O . VAL A 1 185 ? 190.607 7.658 4.724 1.00 0.00 185 VAL A O 2
ATOM 6424 N N . LEU A 1 186 ? 192.123 5.990 4.696 1.00 0.00 186 LEU A N 2
ATOM 6425 C CA . LEU A 1 186 ? 192.375 6.085 3.259 1.00 0.00 186 LEU A CA 2
ATOM 6426 C C . LEU A 1 186 ? 191.099 5.838 2.461 1.00 0.00 186 LEU A C 2
ATOM 6427 O O . LEU A 1 186 ? 190.776 6.597 1.547 1.00 0.00 186 LEU A O 2
ATOM 6443 N N . ALA A 1 187 ? 190.376 4.776 2.818 1.00 0.00 187 ALA A N 2
ATOM 6444 C CA . ALA A 1 187 ? 189.130 4.434 2.137 1.00 0.00 187 ALA A CA 2
ATOM 6445 C C . ALA A 1 187 ? 188.085 5.527 2.335 1.00 0.00 187 ALA A C 2
ATOM 6446 O O . ALA A 1 187 ? 187.273 5.794 1.446 1.00 0.00 187 ALA A O 2
ATOM 6453 N N . GLY A 1 188 ? 188.116 6.160 3.506 1.00 0.00 188 GLY A N 2
ATOM 6454 C CA . GLY A 1 188 ? 187.178 7.226 3.805 1.00 0.00 188 GLY A CA 2
ATOM 6455 C C . GLY A 1 188 ? 187.423 8.457 2.953 1.00 0.00 188 GLY A C 2
ATOM 6456 O O . GLY A 1 188 ? 186.478 9.063 2.449 1.00 0.00 188 GLY A O 2
ATOM 6460 N N . VAL A 1 189 ? 188.694 8.822 2.791 1.00 0.00 189 VAL A N 2
ATOM 6461 C CA . VAL A 1 189 ? 189.067 9.982 1.983 1.00 0.00 189 VAL A CA 2
ATOM 6462 C C . VAL A 1 189 ? 188.616 9.801 0.535 1.00 0.00 189 VAL A C 2
ATOM 6463 O O . VAL A 1 189 ? 188.062 10.720 -0.073 1.00 0.00 189 VAL A O 2
ATOM 6476 N N . VAL A 1 190 ? 188.844 8.606 -0.007 1.00 0.00 190 VAL A N 2
ATOM 6477 C CA . VAL A 1 190 ? 188.459 8.303 -1.383 1.00 0.00 190 VAL A CA 2
ATOM 6478 C C . VAL A 1 190 ? 186.944 8.391 -1.557 1.00 0.00 190 VAL A C 2
ATOM 6479 O O . VAL A 1 190 ? 186.461 8.935 -2.550 1.00 0.00 190 VAL A O 2
ATOM 6492 N N . LEU A 1 191 ? 186.203 7.865 -0.583 1.00 0.00 191 LEU A N 2
ATOM 6493 C CA . LEU A 1 191 ? 184.744 7.896 -0.628 1.00 0.00 191 LEU A CA 2
ATOM 6494 C C . LEU A 1 191 ? 184.236 9.333 -0.685 1.00 0.00 191 LEU A C 2
ATOM 6495 O O . LEU A 1 191 ? 183.324 9.648 -1.451 1.00 0.00 191 LEU A O 2
ATOM 6511 N N . VAL A 1 192 ? 184.841 10.205 0.118 1.00 0.00 192 VAL A N 2
ATOM 6512 C CA . VAL A 1 192 ? 184.458 11.611 0.139 1.00 0.00 192 VAL A CA 2
ATOM 6513 C C . VAL A 1 192 ? 184.830 12.279 -1.184 1.00 0.00 192 VAL A C 2
ATOM 6514 O O . VAL A 1 192 ? 184.037 13.031 -1.750 1.00 0.00 192 VAL A O 2
ATOM 6527 N N . LEU A 1 193 ? 186.035 11.988 -1.677 1.00 0.00 193 LEU A N 2
ATOM 6528 C CA . LEU A 1 193 ? 186.503 12.548 -2.943 1.00 0.00 193 LEU A CA 2
ATOM 6529 C C . LEU A 1 193 ? 185.562 12.177 -4.083 1.00 0.00 193 LEU A C 2
ATOM 6530 O O . LEU A 1 193 ? 185.194 13.030 -4.886 1.00 0.00 193 LEU A O 2
ATOM 6546 N N . VAL A 1 194 ? 185.165 10.907 -4.141 1.00 0.00 194 VAL A N 2
ATOM 6547 C CA . VAL A 1 194 ? 184.250 10.443 -5.181 1.00 0.00 194 VAL A CA 2
ATOM 6548 C C . VAL A 1 194 ? 182.902 11.156 -5.067 1.00 0.00 194 VAL A C 2
ATOM 6549 O O . VAL A 1 194 ? 182.330 11.583 -6.071 1.00 0.00 194 VAL A O 2
ATOM 6562 N N . GLY A 1 195 ? 182.415 11.305 -3.836 1.00 0.00 195 GLY A N 2
ATOM 6563 C CA . GLY A 1 195 ? 181.146 11.979 -3.613 1.00 0.00 195 GLY A CA 2
ATOM 6564 C C . GLY A 1 195 ? 181.175 13.428 -4.066 1.00 0.00 195 GLY A C 2
ATOM 6565 O O . GLY A 1 195 ? 180.216 13.919 -4.666 1.00 0.00 195 GLY A O 2
ATOM 6569 N N . VAL A 1 196 ? 182.286 14.107 -3.794 1.00 0.00 196 VAL A N 2
ATOM 6570 C CA . VAL A 1 196 ? 182.442 15.506 -4.178 1.00 0.00 196 VAL A CA 2
ATOM 6571 C C . VAL A 1 196 ? 182.703 15.638 -5.680 1.00 0.00 196 VAL A C 2
ATOM 6572 O O . VAL A 1 196 ? 182.148 16.521 -6.337 1.00 0.00 196 VAL A O 2
ATOM 6585 N N . LEU A 1 197 ? 183.532 14.747 -6.222 1.00 0.00 197 LEU A N 2
ATOM 6586 C CA . LEU A 1 197 ? 183.861 14.764 -7.647 1.00 0.00 197 LEU A CA 2
ATOM 6587 C C . LEU A 1 197 ? 182.634 14.455 -8.499 1.00 0.00 197 LEU A C 2
ATOM 6588 O O . LEU A 1 197 ? 182.581 14.811 -9.673 1.00 0.00 197 LEU A O 2
ATOM 6604 N N . LEU A 1 198 ? 181.659 13.773 -7.914 1.00 0.00 198 LEU A N 2
ATOM 6605 C CA . LEU A 1 198 ? 180.437 13.443 -8.627 1.00 0.00 198 LEU A CA 2
ATOM 6606 C C . LEU A 1 198 ? 179.443 14.599 -8.562 1.00 0.00 198 LEU A C 2
ATOM 6607 O O . LEU A 1 198 ? 178.866 14.985 -9.577 1.00 0.00 198 LEU A O 2
ATOM 6623 N N . PHE A 1 199 ? 179.263 15.158 -7.363 1.00 0.00 199 PHE A N 2
ATOM 6624 C CA . PHE A 1 199 ? 178.329 16.265 -7.168 1.00 0.00 199 PHE A CA 2
ATOM 6625 C C . PHE A 1 199 ? 178.820 17.549 -7.832 1.00 0.00 199 PHE A C 2
ATOM 6626 O O . PHE A 1 199 ? 178.076 18.202 -8.558 1.00 0.00 199 PHE A O 2
ATOM 6643 N N . THR A 1 200 ? 180.072 17.910 -7.580 1.00 0.00 200 THR A N 2
ATOM 6644 C CA . THR A 1 200 ? 180.641 19.125 -8.156 1.00 0.00 200 THR A CA 2
ATOM 6645 C C . THR A 1 200 ? 181.181 18.867 -9.560 1.00 0.00 200 THR A C 2
ATOM 6646 O O . THR A 1 200 ? 181.487 19.800 -10.301 1.00 0.00 200 THR A O 2
ATOM 6657 N N . GLY A 1 201 ? 181.301 17.594 -9.911 1.00 0.00 201 GLY A N 2
ATOM 6658 C CA . GLY A 1 201 ? 181.796 17.230 -11.225 1.00 0.00 201 GLY A CA 2
ATOM 6659 C C . GLY A 1 201 ? 180.689 17.130 -12.253 1.00 0.00 201 GLY A C 2
ATOM 6660 O O . GLY A 1 201 ? 180.664 17.899 -13.212 1.00 0.00 201 GLY A O 2
ATOM 6664 N N . THR A 1 202 ? 179.766 16.185 -12.037 1.00 0.00 202 THR A N 2
ATOM 6665 C CA . THR A 1 202 ? 178.640 15.964 -12.950 1.00 0.00 202 THR A CA 2
ATOM 6666 C C . THR A 1 202 ? 179.111 15.821 -14.399 1.00 0.00 202 THR A C 2
ATOM 6667 O O . THR A 1 202 ? 178.569 16.452 -15.307 1.00 0.00 202 THR A O 2
ATOM 6678 N N . PHE A 1 203 ? 180.120 14.984 -14.616 1.00 0.00 203 PHE A N 2
ATOM 6679 C CA . PHE A 1 203 ? 180.660 14.783 -15.956 1.00 0.00 203 PHE A CA 2
ATOM 6680 C C . PHE A 1 203 ? 180.536 13.331 -16.397 1.00 0.00 203 PHE A C 2
ATOM 6681 O O . PHE A 1 203 ? 180.569 12.416 -15.576 1.00 0.00 203 PHE A O 2
ATOM 6698 N N . THR A 1 204 ? 180.406 13.134 -17.705 1.00 0.00 204 THR A N 2
ATOM 6699 C CA . THR A 1 204 ? 180.270 11.799 -18.276 1.00 0.00 204 THR A CA 2
ATOM 6700 C C . THR A 1 204 ? 181.605 11.053 -18.273 1.00 0.00 204 THR A C 2
ATOM 6701 O O . THR A 1 204 ? 181.639 9.839 -18.058 1.00 0.00 204 THR A O 2
ATOM 6712 N N . ALA A 1 205 ? 182.698 11.784 -18.505 1.00 0.00 205 ALA A N 2
ATOM 6713 C CA . ALA A 1 205 ? 184.041 11.198 -18.530 1.00 0.00 205 ALA A CA 2
ATOM 6714 C C . ALA A 1 205 ? 184.388 10.543 -17.197 1.00 0.00 205 ALA A C 2
ATOM 6715 O O . ALA A 1 205 ? 185.185 9.605 -17.141 1.00 0.00 205 ALA A O 2
ATOM 6722 N N . LEU A 1 206 ? 183.777 11.041 -16.128 1.00 0.00 206 LEU A N 2
ATOM 6723 C CA . LEU A 1 206 ? 184.008 10.504 -14.794 1.00 0.00 206 LEU A CA 2
ATOM 6724 C C . LEU A 1 206 ? 183.452 9.088 -14.692 1.00 0.00 206 LEU A C 2
ATOM 6725 O O . LEU A 1 206 ? 184.057 8.215 -14.072 1.00 0.00 206 LEU A O 2
ATOM 6741 N N . ASN A 1 207 ? 182.300 8.866 -15.319 1.00 0.00 207 ASN A N 2
ATOM 6742 C CA . ASN A 1 207 ? 181.667 7.552 -15.318 1.00 0.00 207 ASN A CA 2
ATOM 6743 C C . ASN A 1 207 ? 182.409 6.608 -16.257 1.00 0.00 207 ASN A C 2
ATOM 6744 O O . ASN A 1 207 ? 182.434 5.397 -16.043 1.00 0.00 207 ASN A O 2
ATOM 6755 N N . THR A 1 208 ? 183.020 7.173 -17.299 1.00 0.00 208 THR A N 2
ATOM 6756 C CA . THR A 1 208 ? 183.776 6.382 -18.264 1.00 0.00 208 THR A CA 2
ATOM 6757 C C . THR A 1 208 ? 185.034 5.812 -17.620 1.00 0.00 208 THR A C 2
ATOM 6758 O O . THR A 1 208 ? 185.388 4.654 -17.840 1.00 0.00 208 THR A O 2
ATOM 6769 N N . PHE A 1 209 ? 185.699 6.632 -16.810 1.00 0.00 209 PHE A N 2
ATOM 6770 C CA . PHE A 1 209 ? 186.914 6.208 -16.125 1.00 0.00 209 PHE A CA 2
ATOM 6771 C C . PHE A 1 209 ? 186.595 5.187 -15.043 1.00 0.00 209 PHE A C 2
ATOM 6772 O O . PHE A 1 209 ? 187.426 4.345 -14.708 1.00 0.00 209 PHE A O 2
ATOM 6789 N N . PHE A 1 210 ? 185.379 5.259 -14.508 1.00 0.00 210 PHE A N 2
ATOM 6790 C CA . PHE A 1 210 ? 184.942 4.335 -13.468 1.00 0.00 210 PHE A CA 2
ATOM 6791 C C . PHE A 1 210 ? 184.691 2.947 -14.051 1.00 0.00 210 PHE A C 2
ATOM 6792 O O . PHE A 1 210 ? 184.756 1.944 -13.341 1.00 0.00 210 PHE A O 2
ATOM 6809 N N . LEU A 1 211 ? 184.412 2.897 -15.349 1.00 0.00 211 LEU A N 2
ATOM 6810 C CA . LEU A 1 211 ? 184.164 1.632 -16.030 1.00 0.00 211 LEU A CA 2
ATOM 6811 C C . LEU A 1 211 ? 185.480 0.947 -16.384 1.00 0.00 211 LEU A C 2
ATOM 6812 O O . LEU A 1 211 ? 185.530 -0.269 -16.565 1.00 0.00 211 LEU A O 2
ATOM 6828 N N . ARG A 1 212 ? 186.549 1.739 -16.467 1.00 0.00 212 ARG A N 2
ATOM 6829 C CA . ARG A 1 212 ? 187.874 1.214 -16.790 1.00 0.00 212 ARG A CA 2
ATOM 6830 C C . ARG A 1 212 ? 188.517 0.579 -15.560 1.00 0.00 212 ARG A C 2
ATOM 6831 O O . ARG A 1 212 ? 189.578 -0.038 -15.647 1.00 0.00 212 ARG A O 2
ATOM 6852 N N . ILE A 1 213 ? 187.865 0.744 -14.414 1.00 0.00 213 ILE A N 2
ATOM 6853 C CA . ILE A 1 213 ? 188.354 0.181 -13.163 1.00 0.00 213 ILE A CA 2
ATOM 6854 C C . ILE A 1 213 ? 187.948 -1.293 -13.054 1.00 0.00 213 ILE A C 2
ATOM 6855 O O . ILE A 1 213 ? 188.481 -2.040 -12.232 1.00 0.00 213 ILE A O 2
ATOM 6871 N N . THR A 1 214 ? 187.005 -1.701 -13.900 1.00 0.00 214 THR A N 2
ATOM 6872 C CA . THR A 1 214 ? 186.537 -3.082 -13.922 1.00 0.00 214 THR A CA 2
ATOM 6873 C C . THR A 1 214 ? 187.653 -4.015 -14.380 1.00 0.00 214 THR A C 2
ATOM 6874 O O . THR A 1 214 ? 188.147 -3.887 -15.502 1.00 0.00 214 THR A O 2
ATOM 6885 N N . PRO A 1 215 ? 188.073 -4.959 -13.517 1.00 0.00 215 PRO A N 2
ATOM 6886 C CA . PRO A 1 215 ? 189.135 -5.912 -13.854 1.00 0.00 215 PRO A CA 2
ATOM 6887 C C . PRO A 1 215 ? 188.798 -6.724 -15.099 1.00 0.00 215 PRO A C 2
ATOM 6888 O O . PRO A 1 215 ? 187.719 -7.316 -15.193 1.00 0.00 215 PRO A O 2
ATOM 6899 N N . GLU A 1 216 ? 189.729 -6.755 -16.051 1.00 0.00 216 GLU A N 2
ATOM 6900 C CA . GLU A 1 216 ? 189.532 -7.489 -17.299 1.00 0.00 216 GLU A CA 2
ATOM 6901 C C . GLU A 1 216 ? 189.399 -8.988 -17.044 1.00 0.00 216 GLU A C 2
ATOM 6902 O O . GLU A 1 216 ? 188.916 -9.730 -17.896 1.00 0.00 216 GLU A O 2
ATOM 6914 N N . TRP A 1 217 ? 189.821 -9.421 -15.858 1.00 0.00 217 TRP A N 2
ATOM 6915 C CA . TRP A 1 217 ? 189.740 -10.827 -15.472 1.00 0.00 217 TRP A CA 2
ATOM 6916 C C . TRP A 1 217 ? 188.290 -11.247 -15.247 1.00 0.00 217 TRP A C 2
ATOM 6917 O O . TRP A 1 217 ? 187.959 -12.429 -15.308 1.00 0.00 217 TRP A O 2
ATOM 6938 N N . LEU A 1 218 ? 187.430 -10.266 -14.987 1.00 0.00 218 LEU A N 2
ATOM 6939 C CA . LEU A 1 218 ? 186.013 -10.530 -14.770 1.00 0.00 218 LEU A CA 2
ATOM 6940 C C . LEU A 1 218 ? 185.258 -10.491 -16.094 1.00 0.00 218 LEU A C 2
ATOM 6941 O O . LEU A 1 218 ? 184.270 -11.202 -16.279 1.00 0.00 218 LEU A O 2
ATOM 6957 N N . GLN A 1 219 ? 185.735 -9.660 -17.018 1.00 0.00 219 GLN A N 2
ATOM 6958 C CA . GLN A 1 219 ? 185.115 -9.537 -18.333 1.00 0.00 219 GLN A CA 2
ATOM 6959 C C . GLN A 1 219 ? 185.546 -10.692 -19.232 1.00 0.00 219 GLN A C 2
ATOM 6960 O O . GLN A 1 219 ? 184.843 -11.055 -20.172 1.00 0.00 219 GLN A O 2
ATOM 6974 N N . ARG A 1 220 ? 186.710 -11.267 -18.929 1.00 0.00 220 ARG A N 2
ATOM 6975 C CA . ARG A 1 220 ? 187.241 -12.394 -19.694 1.00 0.00 220 ARG A CA 2
ATOM 6976 C C . ARG A 1 220 ? 186.558 -13.696 -19.286 1.00 0.00 220 ARG A C 2
ATOM 6977 O O . ARG A 1 220 ? 186.856 -14.759 -19.828 1.00 0.00 220 ARG A O 2
ATOM 6998 N N . TYR A 1 221 ? 185.642 -13.605 -18.328 1.00 0.00 221 TYR A N 2
ATOM 6999 C CA . TYR A 1 221 ? 184.912 -14.771 -17.852 1.00 0.00 221 TYR A CA 2
ATOM 7000 C C . TYR A 1 221 ? 183.640 -14.989 -18.669 1.00 0.00 221 TYR A C 2
ATOM 7001 O O . TYR A 1 221 ? 182.753 -15.746 -18.272 1.00 0.00 221 TYR A O 2
ATOM 7019 N N . LEU A 1 222 ? 183.559 -14.300 -19.804 1.00 0.00 222 LEU A N 2
ATOM 7020 C CA . LEU A 1 222 ? 182.417 -14.412 -20.702 1.00 0.00 222 LEU A CA 2
ATOM 7021 C C . LEU A 1 222 ? 182.342 -15.816 -21.304 1.00 0.00 222 LEU A C 2
ATOM 7022 O O . LEU A 1 222 ? 183.370 -16.413 -21.636 1.00 0.00 222 LEU A O 2
ATOM 7038 N N . PRO A 1 223 ? 181.126 -16.368 -21.459 1.00 0.00 223 PRO A N 2
ATOM 7039 C CA . PRO A 1 223 ? 180.940 -17.704 -22.028 1.00 0.00 223 PRO A CA 2
ATOM 7040 C C . PRO A 1 223 ? 181.028 -17.710 -23.556 1.00 0.00 223 PRO A C 2
ATOM 7041 O O . PRO A 1 223 ? 180.135 -18.214 -24.238 1.00 0.00 223 PRO A O 2
ATOM 7052 N N . SER A 1 224 ? 182.124 -17.153 -24.079 1.00 0.00 224 SER A N 2
ATOM 7053 C CA . SER A 1 224 ? 182.361 -17.074 -25.522 1.00 0.00 224 SER A CA 2
ATOM 7054 C C . SER A 1 224 ? 181.216 -16.357 -26.241 1.00 0.00 224 SER A C 2
ATOM 7055 O O . SER A 1 224 ? 180.739 -15.330 -25.715 1.00 0.00 224 SER A O 2
ATOM 7063 N N . MET A 1 1 ? 168.954 -19.900 -19.609 1.00 0.00 1 MET A N 3
ATOM 7064 C CA . MET A 1 1 ? 168.615 -18.711 -18.780 1.00 0.00 1 MET A CA 3
ATOM 7065 C C . MET A 1 1 ? 169.176 -18.864 -17.371 1.00 0.00 1 MET A C 3
ATOM 7066 O O . MET A 1 1 ? 169.027 -17.979 -16.527 1.00 0.00 1 MET A O 3
ATOM 7082 N N . SER A 1 2 ? 169.830 -19.996 -17.131 1.00 0.00 2 SER A N 3
ATOM 7083 C CA . SER A 1 2 ? 170.430 -20.278 -15.829 1.00 0.00 2 SER A CA 3
ATOM 7084 C C . SER A 1 2 ? 171.782 -19.577 -15.699 1.00 0.00 2 SER A C 3
ATOM 7085 O O . SER A 1 2 ? 172.815 -20.219 -15.508 1.00 0.00 2 SER A O 3
ATOM 7093 N N . LEU A 1 3 ? 171.761 -18.253 -15.802 1.00 0.00 3 LEU A N 3
ATOM 7094 C CA . LEU A 1 3 ? 172.976 -17.452 -15.711 1.00 0.00 3 LEU A CA 3
ATOM 7095 C C . LEU A 1 3 ? 172.795 -16.295 -14.733 1.00 0.00 3 LEU A C 3
ATOM 7096 O O . LEU A 1 3 ? 173.538 -15.312 -14.768 1.00 0.00 3 LEU A O 3
ATOM 7112 N N . SER A 1 4 ? 171.802 -16.423 -13.861 1.00 0.00 4 SER A N 3
ATOM 7113 C CA . SER A 1 4 ? 171.504 -15.397 -12.869 1.00 0.00 4 SER A CA 3
ATOM 7114 C C . SER A 1 4 ? 172.618 -15.300 -11.828 1.00 0.00 4 SER A C 3
ATOM 7115 O O . SER A 1 4 ? 172.922 -14.215 -11.333 1.00 0.00 4 SER A O 3
ATOM 7123 N N . LEU A 1 5 ? 173.222 -16.442 -11.509 1.00 0.00 5 LEU A N 3
ATOM 7124 C CA . LEU A 1 5 ? 174.306 -16.488 -10.533 1.00 0.00 5 LEU A CA 3
ATOM 7125 C C . LEU A 1 5 ? 175.547 -15.785 -11.067 1.00 0.00 5 LEU A C 3
ATOM 7126 O O . LEU A 1 5 ? 176.191 -15.021 -10.351 1.00 0.00 5 LEU A O 3
ATOM 7142 N N . THR A 1 6 ? 175.878 -16.044 -12.330 1.00 0.00 6 THR A N 3
ATOM 7143 C CA . THR A 1 6 ? 177.036 -15.424 -12.961 1.00 0.00 6 THR A CA 3
ATOM 7144 C C . THR A 1 6 ? 176.883 -13.906 -12.999 1.00 0.00 6 THR A C 3
ATOM 7145 O O . THR A 1 6 ? 177.836 -13.172 -12.728 1.00 0.00 6 THR A O 3
ATOM 7156 N N . ALA A 1 7 ? 175.677 -13.449 -13.332 1.00 0.00 7 ALA A N 3
ATOM 7157 C CA . ALA A 1 7 ? 175.378 -12.021 -13.385 1.00 0.00 7 ALA A CA 3
ATOM 7158 C C . ALA A 1 7 ? 175.538 -11.377 -12.011 1.00 0.00 7 ALA A C 3
ATOM 7159 O O . ALA A 1 7 ? 176.144 -10.312 -11.881 1.00 0.00 7 ALA A O 3
ATOM 7166 N N . ALA A 1 8 ? 174.997 -12.036 -10.987 1.00 0.00 8 ALA A N 3
ATOM 7167 C CA . ALA A 1 8 ? 175.082 -11.537 -9.617 1.00 0.00 8 ALA A CA 3
ATOM 7168 C C . ALA A 1 8 ? 176.524 -11.550 -9.121 1.00 0.00 8 ALA A C 3
ATOM 7169 O O . ALA A 1 8 ? 176.936 -10.678 -8.356 1.00 0.00 8 ALA A O 3
ATOM 7176 N N . PHE A 1 9 ? 177.288 -12.537 -9.576 1.00 0.00 9 PHE A N 3
ATOM 7177 C CA . PHE A 1 9 ? 178.685 -12.665 -9.182 1.00 0.00 9 PHE A CA 3
ATOM 7178 C C . PHE A 1 9 ? 179.520 -11.542 -9.783 1.00 0.00 9 PHE A C 3
ATOM 7179 O O . PHE A 1 9 ? 180.294 -10.896 -9.078 1.00 0.00 9 PHE A O 3
ATOM 7196 N N . LEU A 1 10 ? 179.365 -11.319 -11.088 1.00 0.00 10 LEU A N 3
ATOM 7197 C CA . LEU A 1 10 ? 180.096 -10.256 -11.771 1.00 0.00 10 LEU A CA 3
ATOM 7198 C C . LEU A 1 10 ? 179.784 -8.902 -11.141 1.00 0.00 10 LEU A C 3
ATOM 7199 O O . LEU A 1 10 ? 180.680 -8.081 -10.939 1.00 0.00 10 LEU A O 3
ATOM 7215 N N . ALA A 1 11 ? 178.508 -8.680 -10.824 1.00 0.00 11 ALA A N 3
ATOM 7216 C CA . ALA A 1 11 ? 178.084 -7.437 -10.188 1.00 0.00 11 ALA A CA 3
ATOM 7217 C C . ALA A 1 11 ? 178.733 -7.298 -8.815 1.00 0.00 11 ALA A C 3
ATOM 7218 O O . ALA A 1 11 ? 179.183 -6.215 -8.438 1.00 0.00 11 ALA A O 3
ATOM 7225 N N . GLY A 1 12 ? 178.782 -8.404 -8.075 1.00 0.00 12 GLY A N 3
ATOM 7226 C CA . GLY A 1 12 ? 179.392 -8.401 -6.756 1.00 0.00 12 GLY A CA 3
ATOM 7227 C C . GLY A 1 12 ? 180.871 -8.084 -6.809 1.00 0.00 12 GLY A C 3
ATOM 7228 O O . GLY A 1 12 ? 181.367 -7.295 -6.006 1.00 0.00 12 GLY A O 3
ATOM 7232 N N . VAL A 1 13 ? 181.573 -8.694 -7.759 1.00 0.00 13 VAL A N 3
ATOM 7233 C CA . VAL A 1 13 ? 183.002 -8.457 -7.924 1.00 0.00 13 VAL A CA 3
ATOM 7234 C C . VAL A 1 13 ? 183.256 -6.994 -8.279 1.00 0.00 13 VAL A C 3
ATOM 7235 O O . VAL A 1 13 ? 184.168 -6.364 -7.742 1.00 0.00 13 VAL A O 3
ATOM 7248 N N . LEU A 1 14 ? 182.429 -6.454 -9.172 1.00 0.00 14 LEU A N 3
ATOM 7249 C CA . LEU A 1 14 ? 182.553 -5.061 -9.580 1.00 0.00 14 LEU A CA 3
ATOM 7250 C C . LEU A 1 14 ? 182.294 -4.133 -8.396 1.00 0.00 14 LEU A C 3
ATOM 7251 O O . LEU A 1 14 ? 183.006 -3.152 -8.202 1.00 0.00 14 LEU A O 3
ATOM 7267 N N . SER A 1 15 ? 181.279 -4.458 -7.597 1.00 0.00 15 SER A N 3
ATOM 7268 C CA . SER A 1 15 ? 180.950 -3.658 -6.423 1.00 0.00 15 SER A CA 3
ATOM 7269 C C . SER A 1 15 ? 182.068 -3.730 -5.389 1.00 0.00 15 SER A C 3
ATOM 7270 O O . SER A 1 15 ? 182.423 -2.723 -4.783 1.00 0.00 15 SER A O 3
ATOM 7278 N N . PHE A 1 16 ? 182.623 -4.925 -5.196 1.00 0.00 16 PHE A N 3
ATOM 7279 C CA . PHE A 1 16 ? 183.708 -5.123 -4.238 1.00 0.00 16 PHE A CA 3
ATOM 7280 C C . PHE A 1 16 ? 184.939 -4.318 -4.634 1.00 0.00 16 PHE A C 3
ATOM 7281 O O . PHE A 1 16 ? 185.628 -3.763 -3.781 1.00 0.00 16 PHE A O 3
ATOM 7298 N N . LEU A 1 17 ? 185.218 -4.272 -5.930 1.00 0.00 17 LEU A N 3
ATOM 7299 C CA . LEU A 1 17 ? 186.360 -3.520 -6.427 1.00 0.00 17 LEU A CA 3
ATOM 7300 C C . LEU A 1 17 ? 186.034 -2.034 -6.530 1.00 0.00 17 LEU A C 3
ATOM 7301 O O . LEU A 1 17 ? 186.927 -1.204 -6.690 1.00 0.00 17 LEU A O 3
ATOM 7317 N N . SER A 1 18 ? 184.752 -1.701 -6.437 1.00 0.00 18 SER A N 3
ATOM 7318 C CA . SER A 1 18 ? 184.320 -0.314 -6.510 1.00 0.00 18 SER A CA 3
ATOM 7319 C C . SER A 1 18 ? 184.440 0.360 -5.141 1.00 0.00 18 SER A C 3
ATOM 7320 O O . SER A 1 18 ? 184.087 -0.229 -4.119 1.00 0.00 18 SER A O 3
ATOM 7328 N N . PRO A 1 19 ? 184.937 1.612 -5.102 1.00 0.00 19 PRO A N 3
ATOM 7329 C CA . PRO A 1 19 ? 185.093 2.363 -3.851 1.00 0.00 19 PRO A CA 3
ATOM 7330 C C . PRO A 1 19 ? 183.752 2.680 -3.189 1.00 0.00 19 PRO A C 3
ATOM 7331 O O . PRO A 1 19 ? 183.706 3.161 -2.058 1.00 0.00 19 PRO A O 3
ATOM 7342 N N . CYS A 1 20 ? 182.665 2.403 -3.900 1.00 0.00 20 CYS A N 3
ATOM 7343 C CA . CYS A 1 20 ? 181.322 2.649 -3.387 1.00 0.00 20 CYS A CA 3
ATOM 7344 C C . CYS A 1 20 ? 181.020 1.760 -2.185 1.00 0.00 20 CYS A C 3
ATOM 7345 O O . CYS A 1 20 ? 180.176 2.090 -1.355 1.00 0.00 20 CYS A O 3
ATOM 7352 N N . VAL A 1 21 ? 181.712 0.629 -2.099 1.00 0.00 21 VAL A N 3
ATOM 7353 C CA . VAL A 1 21 ? 181.521 -0.293 -0.988 1.00 0.00 21 VAL A CA 3
ATOM 7354 C C . VAL A 1 21 ? 182.765 -0.310 -0.092 1.00 0.00 21 VAL A C 3
ATOM 7355 O O . VAL A 1 21 ? 182.968 -1.225 0.706 1.00 0.00 21 VAL A O 3
ATOM 7368 N N . LEU A 1 22 ? 183.590 0.725 -0.229 1.00 0.00 22 LEU A N 3
ATOM 7369 C CA . LEU A 1 22 ? 184.807 0.858 0.572 1.00 0.00 22 LEU A CA 3
ATOM 7370 C C . LEU A 1 22 ? 184.482 1.213 2.031 1.00 0.00 22 LEU A C 3
ATOM 7371 O O . LEU A 1 22 ? 185.021 0.588 2.944 1.00 0.00 22 LEU A O 3
ATOM 7387 N N . PRO A 1 23 ? 183.606 2.224 2.289 1.00 0.00 23 PRO A N 3
ATOM 7388 C CA . PRO A 1 23 ? 183.228 2.609 3.661 1.00 0.00 23 PRO A CA 3
ATOM 7389 C C . PRO A 1 23 ? 182.585 1.460 4.442 1.00 0.00 23 PRO A C 3
ATOM 7390 O O . PRO A 1 23 ? 182.469 1.523 5.666 1.00 0.00 23 PRO A O 3
ATOM 7401 N N . LEU A 1 24 ? 182.173 0.415 3.730 1.00 0.00 24 LEU A N 3
ATOM 7402 C CA . LEU A 1 24 ? 181.552 -0.752 4.351 1.00 0.00 24 LEU A CA 3
ATOM 7403 C C . LEU A 1 24 ? 182.590 -1.618 5.071 1.00 0.00 24 LEU A C 3
ATOM 7404 O O . LEU A 1 24 ? 182.237 -2.511 5.839 1.00 0.00 24 LEU A O 3
ATOM 7420 N N . VAL A 1 25 ? 183.867 -1.354 4.813 1.00 0.00 25 VAL A N 3
ATOM 7421 C CA . VAL A 1 25 ? 184.943 -2.113 5.444 1.00 0.00 25 VAL A CA 3
ATOM 7422 C C . VAL A 1 25 ? 185.165 -1.657 6.898 1.00 0.00 25 VAL A C 3
ATOM 7423 O O . VAL A 1 25 ? 185.061 -2.470 7.817 1.00 0.00 25 VAL A O 3
ATOM 7436 N N . PRO A 1 26 ? 185.465 -0.352 7.142 1.00 0.00 26 PRO A N 3
ATOM 7437 C CA . PRO A 1 26 ? 185.679 0.163 8.506 1.00 0.00 26 PRO A CA 3
ATOM 7438 C C . PRO A 1 26 ? 184.429 0.059 9.380 1.00 0.00 26 PRO A C 3
ATOM 7439 O O . PRO A 1 26 ? 184.527 -0.103 10.597 1.00 0.00 26 PRO A O 3
ATOM 7450 N N . THR A 1 27 ? 183.256 0.148 8.756 1.00 0.00 27 THR A N 3
ATOM 7451 C CA . THR A 1 27 ? 181.995 0.063 9.486 1.00 0.00 27 THR A CA 3
ATOM 7452 C C . THR A 1 27 ? 181.802 -1.327 10.079 1.00 0.00 27 THR A C 3
ATOM 7453 O O . THR A 1 27 ? 181.205 -1.472 11.147 1.00 0.00 27 THR A O 3
ATOM 7464 N N . TYR A 1 28 ? 182.317 -2.343 9.391 1.00 0.00 28 TYR A N 3
ATOM 7465 C CA . TYR A 1 28 ? 182.205 -3.715 9.867 1.00 0.00 28 TYR A CA 3
ATOM 7466 C C . TYR A 1 28 ? 182.983 -3.890 11.161 1.00 0.00 28 TYR A C 3
ATOM 7467 O O . TYR A 1 28 ? 182.529 -4.569 12.079 1.00 0.00 28 TYR A O 3
ATOM 7485 N N . LEU A 1 29 ? 184.154 -3.264 11.231 1.00 0.00 29 LEU A N 3
ATOM 7486 C CA . LEU A 1 29 ? 184.988 -3.336 12.424 1.00 0.00 29 LEU A CA 3
ATOM 7487 C C . LEU A 1 29 ? 184.315 -2.611 13.582 1.00 0.00 29 LEU A C 3
ATOM 7488 O O . LEU A 1 29 ? 184.395 -3.049 14.730 1.00 0.00 29 LEU A O 3
ATOM 7504 N N . PHE A 1 30 ? 183.646 -1.503 13.272 1.00 0.00 30 PHE A N 3
ATOM 7505 C CA . PHE A 1 30 ? 182.937 -0.732 14.286 1.00 0.00 30 PHE A CA 3
ATOM 7506 C C . PHE A 1 30 ? 181.750 -1.530 14.810 1.00 0.00 30 PHE A C 3
ATOM 7507 O O . PHE A 1 30 ? 181.443 -1.495 16.001 1.00 0.00 30 PHE A O 3
ATOM 7524 N N . TYR A 1 31 ? 181.081 -2.241 13.907 1.00 0.00 31 TYR A N 3
ATOM 7525 C CA . TYR A 1 31 ? 179.944 -3.075 14.278 1.00 0.00 31 TYR A CA 3
ATOM 7526 C C . TYR A 1 31 ? 180.410 -4.273 15.100 1.00 0.00 31 TYR A C 3
ATOM 7527 O O . TYR A 1 31 ? 179.750 -4.668 16.058 1.00 0.00 31 TYR A O 3
ATOM 7545 N N . LEU A 1 32 ? 181.557 -4.837 14.724 1.00 0.00 32 LEU A N 3
ATOM 7546 C CA . LEU A 1 32 ? 182.123 -5.981 15.439 1.00 0.00 32 LEU A CA 3
ATOM 7547 C C . LEU A 1 32 ? 182.547 -5.575 16.846 1.00 0.00 32 LEU A C 3
ATOM 7548 O O . LEU A 1 32 ? 182.445 -6.360 17.788 1.00 0.00 32 LEU A O 3
ATOM 7564 N N . GLY A 1 33 ? 183.025 -4.340 16.979 1.00 0.00 33 GLY A N 3
ATOM 7565 C CA . GLY A 1 33 ? 183.437 -3.835 18.276 1.00 0.00 33 GLY A CA 3
ATOM 7566 C C . GLY A 1 33 ? 182.277 -3.219 19.036 1.00 0.00 33 GLY A C 3
ATOM 7567 O O . GLY A 1 33 ? 182.453 -2.679 20.127 1.00 0.00 33 GLY A O 3
ATOM 7571 N N . GLY A 1 34 ? 181.083 -3.316 18.456 1.00 0.00 34 GLY A N 3
ATOM 7572 C CA . GLY A 1 34 ? 179.894 -2.772 19.083 1.00 0.00 34 GLY A CA 3
ATOM 7573 C C . GLY A 1 34 ? 179.188 -3.790 19.955 1.00 0.00 34 GLY A C 3
ATOM 7574 O O . GLY A 1 34 ? 178.004 -4.066 19.757 1.00 0.00 34 GLY A O 3
ATOM 7578 N N . ALA A 1 35 ? 179.929 -4.343 20.921 1.00 0.00 35 ALA A N 3
ATOM 7579 C CA . ALA A 1 35 ? 179.408 -5.347 21.853 1.00 0.00 35 ALA A CA 3
ATOM 7580 C C . ALA A 1 35 ? 178.981 -6.625 21.126 1.00 0.00 35 ALA A C 3
ATOM 7581 O O . ALA A 1 35 ? 179.819 -7.450 20.761 1.00 0.00 35 ALA A O 3
ATOM 7588 N N . ARG A 1 36 ? 177.681 -6.780 20.910 1.00 0.00 36 ARG A N 3
ATOM 7589 C CA . ARG A 1 36 ? 177.151 -7.961 20.236 1.00 0.00 36 ARG A CA 3
ATOM 7590 C C . ARG A 1 36 ? 177.065 -7.739 18.728 1.00 0.00 36 ARG A C 3
ATOM 7591 O O . ARG A 1 36 ? 175.987 -7.802 18.134 1.00 0.00 36 ARG A O 3
ATOM 7612 N N . GLY A 1 37 ? 178.215 -7.484 18.115 1.00 0.00 37 GLY A N 3
ATOM 7613 C CA . GLY A 1 37 ? 178.264 -7.259 16.683 1.00 0.00 37 GLY A CA 3
ATOM 7614 C C . GLY A 1 37 ? 178.789 -8.462 15.932 1.00 0.00 37 GLY A C 3
ATOM 7615 O O . GLY A 1 37 ? 179.936 -8.473 15.484 1.00 0.00 37 GLY A O 3
ATOM 7619 N N . ARG A 1 38 ? 177.948 -9.478 15.790 1.00 0.00 38 ARG A N 3
ATOM 7620 C CA . ARG A 1 38 ? 178.335 -10.696 15.089 1.00 0.00 38 ARG A CA 3
ATOM 7621 C C . ARG A 1 38 ? 178.151 -10.539 13.579 1.00 0.00 38 ARG A C 3
ATOM 7622 O O . ARG A 1 38 ? 177.139 -10.005 13.125 1.00 0.00 38 ARG A O 3
ATOM 7643 N N . PRO A 1 39 ? 179.133 -11.017 12.785 1.00 0.00 39 PRO A N 3
ATOM 7644 C CA . PRO A 1 39 ? 179.090 -10.928 11.318 1.00 0.00 39 PRO A CA 3
ATOM 7645 C C . PRO A 1 39 ? 177.844 -11.577 10.725 1.00 0.00 39 PRO A C 3
ATOM 7646 O O . PRO A 1 39 ? 177.175 -10.992 9.874 1.00 0.00 39 PRO A O 3
ATOM 7657 N N . LEU A 1 40 ? 177.540 -12.785 11.188 1.00 0.00 40 LEU A N 3
ATOM 7658 C CA . LEU A 1 40 ? 176.378 -13.526 10.708 1.00 0.00 40 LEU A CA 3
ATOM 7659 C C . LEU A 1 40 ? 175.084 -12.783 11.020 1.00 0.00 40 LEU A C 3
ATOM 7660 O O . LEU A 1 40 ? 174.163 -12.764 10.207 1.00 0.00 40 LEU A O 3
ATOM 7676 N N . PHE A 1 41 ? 175.023 -12.168 12.199 1.00 0.00 41 PHE A N 3
ATOM 7677 C CA . PHE A 1 41 ? 173.838 -11.422 12.606 1.00 0.00 41 PHE A CA 3
ATOM 7678 C C . PHE A 1 41 ? 173.708 -10.144 11.787 1.00 0.00 41 PHE A C 3
ATOM 7679 O O . PHE A 1 41 ? 172.605 -9.752 11.401 1.00 0.00 41 PHE A O 3
ATOM 7696 N N . ASN A 1 42 ? 174.843 -9.501 11.524 1.00 0.00 42 ASN A N 3
ATOM 7697 C CA . ASN A 1 42 ? 174.866 -8.277 10.731 1.00 0.00 42 ASN A CA 3
ATOM 7698 C C . ASN A 1 42 ? 174.419 -8.566 9.303 1.00 0.00 42 ASN A C 3
ATOM 7699 O O . ASN A 1 42 ? 173.598 -7.843 8.743 1.00 0.00 42 ASN A O 3
ATOM 7710 N N . ALA A 1 43 ? 174.954 -9.640 8.727 1.00 0.00 43 ALA A N 3
ATOM 7711 C CA . ALA A 1 43 ? 174.603 -10.039 7.366 1.00 0.00 43 ALA A CA 3
ATOM 7712 C C . ALA A 1 43 ? 173.139 -10.468 7.286 1.00 0.00 43 ALA A C 3
ATOM 7713 O O . ALA A 1 43 ? 172.461 -10.202 6.295 1.00 0.00 43 ALA A O 3
ATOM 7720 N N . LEU A 1 44 ? 172.660 -11.114 8.347 1.00 0.00 44 LEU A N 3
ATOM 7721 C CA . LEU A 1 44 ? 171.276 -11.578 8.405 1.00 0.00 44 LEU A CA 3
ATOM 7722 C C . LEU A 1 44 ? 170.314 -10.398 8.463 1.00 0.00 44 LEU A C 3
ATOM 7723 O O . LEU A 1 44 ? 169.331 -10.348 7.720 1.00 0.00 44 LEU A O 3
ATOM 7739 N N . PHE A 1 45 ? 170.602 -9.450 9.351 1.00 0.00 45 PHE A N 3
ATOM 7740 C CA . PHE A 1 45 ? 169.762 -8.268 9.499 1.00 0.00 45 PHE A CA 3
ATOM 7741 C C . PHE A 1 45 ? 169.834 -7.404 8.248 1.00 0.00 45 PHE A C 3
ATOM 7742 O O . PHE A 1 45 ? 168.886 -6.692 7.928 1.00 0.00 45 PHE A O 3
ATOM 7759 N N . PHE A 1 46 ? 170.961 -7.476 7.546 1.00 0.00 46 PHE A N 3
ATOM 7760 C CA . PHE A 1 46 ? 171.149 -6.720 6.315 1.00 0.00 46 PHE A CA 3
ATOM 7761 C C . PHE A 1 46 ? 170.165 -7.182 5.248 1.00 0.00 46 PHE A C 3
ATOM 7762 O O . PHE A 1 46 ? 169.461 -6.368 4.654 1.00 0.00 46 PHE A O 3
ATOM 7779 N N . ILE A 1 47 ? 170.106 -8.493 5.024 1.00 0.00 47 ILE A N 3
ATOM 7780 C CA . ILE A 1 47 ? 169.200 -9.055 4.027 1.00 0.00 47 ILE A CA 3
ATOM 7781 C C . ILE A 1 47 ? 167.745 -8.825 4.424 1.00 0.00 47 ILE A C 3
ATOM 7782 O O . ILE A 1 47 ? 166.901 -8.526 3.580 1.00 0.00 47 ILE A O 3
ATOM 7798 N N . LEU A 1 48 ? 167.458 -8.955 5.714 1.00 0.00 48 LEU A N 3
ATOM 7799 C CA . LEU A 1 48 ? 166.103 -8.759 6.217 1.00 0.00 48 LEU A CA 3
ATOM 7800 C C . LEU A 1 48 ? 165.685 -7.294 6.116 1.00 0.00 48 LEU A C 3
ATOM 7801 O O . LEU A 1 48 ? 164.621 -6.985 5.576 1.00 0.00 48 LEU A O 3
ATOM 7817 N N . GLY A 1 49 ? 166.520 -6.403 6.650 1.00 0.00 49 GLY A N 3
ATOM 7818 C CA . GLY A 1 49 ? 166.231 -4.979 6.591 1.00 0.00 49 GLY A CA 3
ATOM 7819 C C . GLY A 1 49 ? 166.088 -4.483 5.166 1.00 0.00 49 GLY A C 3
ATOM 7820 O O . GLY A 1 49 ? 165.171 -3.722 4.856 1.00 0.00 49 GLY A O 3
ATOM 7824 N N . PHE A 1 50 ? 166.988 -4.927 4.291 1.00 0.00 50 PHE A N 3
ATOM 7825 C CA . PHE A 1 50 ? 166.949 -4.531 2.890 1.00 0.00 50 PHE A CA 3
ATOM 7826 C C . PHE A 1 50 ? 165.741 -5.140 2.194 1.00 0.00 50 PHE A C 3
ATOM 7827 O O . PHE A 1 50 ? 165.133 -4.509 1.331 1.00 0.00 50 PHE A O 3
ATOM 7844 N N . GLY A 1 51 ? 165.403 -6.373 2.569 1.00 0.00 51 GLY A N 3
ATOM 7845 C CA . GLY A 1 51 ? 164.254 -7.041 1.988 1.00 0.00 51 GLY A CA 3
ATOM 7846 C C . GLY A 1 51 ? 162.971 -6.287 2.270 1.00 0.00 51 GLY A C 3
ATOM 7847 O O . GLY A 1 51 ? 162.154 -6.085 1.375 1.00 0.00 51 GLY A O 3
ATOM 7851 N N . ALA A 1 52 ? 162.803 -5.866 3.523 1.00 0.00 52 ALA A N 3
ATOM 7852 C CA . ALA A 1 52 ? 161.624 -5.110 3.929 1.00 0.00 52 ALA A CA 3
ATOM 7853 C C . ALA A 1 52 ? 161.521 -3.806 3.145 1.00 0.00 52 ALA A C 3
ATOM 7854 O O . ALA A 1 52 ? 160.447 -3.439 2.667 1.00 0.00 52 ALA A O 3
ATOM 7861 N N . VAL A 1 53 ? 162.649 -3.113 3.010 1.00 0.00 53 VAL A N 3
ATOM 7862 C CA . VAL A 1 53 ? 162.693 -1.853 2.276 1.00 0.00 53 VAL A CA 3
ATOM 7863 C C . VAL A 1 53 ? 162.407 -2.073 0.791 1.00 0.00 53 VAL A C 3
ATOM 7864 O O . VAL A 1 53 ? 161.625 -1.338 0.189 1.00 0.00 53 VAL A O 3
ATOM 7877 N N . PHE A 1 54 ? 163.033 -3.094 0.212 1.00 0.00 54 PHE A N 3
ATOM 7878 C CA . PHE A 1 54 ? 162.843 -3.404 -1.202 1.00 0.00 54 PHE A CA 3
ATOM 7879 C C . PHE A 1 54 ? 161.399 -3.796 -1.493 1.00 0.00 54 PHE A C 3
ATOM 7880 O O . PHE A 1 54 ? 160.900 -3.571 -2.591 1.00 0.00 54 PHE A O 3
ATOM 7897 N N . PHE A 1 55 ? 160.734 -4.391 -0.510 1.00 0.00 55 PHE A N 3
ATOM 7898 C CA . PHE A 1 55 ? 159.343 -4.792 -0.669 1.00 0.00 55 PHE A CA 3
ATOM 7899 C C . PHE A 1 55 ? 158.417 -3.592 -0.521 1.00 0.00 55 PHE A C 3
ATOM 7900 O O . PHE A 1 55 ? 157.498 -3.404 -1.318 1.00 0.00 55 PHE A O 3
ATOM 7917 N N . LEU A 1 56 ? 158.676 -2.768 0.493 1.00 0.00 56 LEU A N 3
ATOM 7918 C CA . LEU A 1 56 ? 157.864 -1.581 0.736 1.00 0.00 56 LEU A CA 3
ATOM 7919 C C . LEU A 1 56 ? 158.030 -0.575 -0.397 1.00 0.00 56 LEU A C 3
ATOM 7920 O O . LEU A 1 56 ? 157.110 0.178 -0.704 1.00 0.00 56 LEU A O 3
ATOM 7936 N N . LEU A 1 57 ? 159.211 -0.556 -1.009 1.00 0.00 57 LEU A N 3
ATOM 7937 C CA . LEU A 1 57 ? 159.478 0.343 -2.126 1.00 0.00 57 LEU A CA 3
ATOM 7938 C C . LEU A 1 57 ? 159.095 -0.324 -3.446 1.00 0.00 57 LEU A C 3
ATOM 7939 O O . LEU A 1 57 ? 158.910 0.345 -4.460 1.00 0.00 57 LEU A O 3
ATOM 7955 N N . GLY A 1 58 ? 158.973 -1.649 -3.415 1.00 0.00 58 GLY A N 3
ATOM 7956 C CA . GLY A 1 58 ? 158.599 -2.397 -4.602 1.00 0.00 58 GLY A CA 3
ATOM 7957 C C . GLY A 1 58 ? 157.127 -2.254 -4.926 1.00 0.00 58 GLY A C 3
ATOM 7958 O O . GLY A 1 58 ? 156.728 -2.347 -6.084 1.00 0.00 58 GLY A O 3
ATOM 7962 N N . LEU A 1 59 ? 156.315 -2.049 -3.893 1.00 0.00 59 LEU A N 3
ATOM 7963 C CA . LEU A 1 59 ? 154.873 -1.866 -4.072 1.00 0.00 59 LEU A CA 3
ATOM 7964 C C . LEU A 1 59 ? 154.573 -0.631 -4.941 1.00 0.00 59 LEU A C 3
ATOM 7965 O O . LEU A 1 59 ? 153.887 -0.747 -5.952 1.00 0.00 59 LEU A O 3
ATOM 7981 N N . PRO A 1 60 ? 155.076 0.572 -4.562 1.00 0.00 60 PRO A N 3
ATOM 7982 C CA . PRO A 1 60 ? 154.853 1.793 -5.343 1.00 0.00 60 PRO A CA 3
ATOM 7983 C C . PRO A 1 60 ? 155.606 1.786 -6.673 1.00 0.00 60 PRO A C 3
ATOM 7984 O O . PRO A 1 60 ? 155.353 2.632 -7.528 1.00 0.00 60 PRO A O 3
ATOM 7995 N N . PHE A 1 61 ? 156.544 0.844 -6.831 1.00 0.00 61 PHE A N 3
ATOM 7996 C CA . PHE A 1 61 ? 157.342 0.721 -8.059 1.00 0.00 61 PHE A CA 3
ATOM 7997 C C . PHE A 1 61 ? 156.466 0.709 -9.312 1.00 0.00 61 PHE A C 3
ATOM 7998 O O . PHE A 1 61 ? 156.869 1.219 -10.357 1.00 0.00 61 PHE A O 3
ATOM 8015 N N . THR A 1 62 ? 155.275 0.123 -9.205 1.00 0.00 62 THR A N 3
ATOM 8016 C CA . THR A 1 62 ? 154.342 0.066 -10.327 1.00 0.00 62 THR A CA 3
ATOM 8017 C C . THR A 1 62 ? 153.943 1.471 -10.775 1.00 0.00 62 THR A C 3
ATOM 8018 O O . THR A 1 62 ? 153.845 1.753 -11.967 1.00 0.00 62 THR A O 3
ATOM 8029 N N . LEU A 1 63 ? 153.730 2.351 -9.803 1.00 0.00 63 LEU A N 3
ATOM 8030 C CA . LEU A 1 63 ? 153.349 3.729 -10.082 1.00 0.00 63 LEU A CA 3
ATOM 8031 C C . LEU A 1 63 ? 154.585 4.585 -10.353 1.00 0.00 63 LEU A C 3
ATOM 8032 O O . LEU A 1 63 ? 154.492 5.653 -10.959 1.00 0.00 63 LEU A O 3
ATOM 8048 N N . LEU A 1 64 ? 155.743 4.101 -9.911 1.00 0.00 64 LEU A N 3
ATOM 8049 C CA . LEU A 1 64 ? 157.001 4.816 -10.102 1.00 0.00 64 LEU A CA 3
ATOM 8050 C C . LEU A 1 64 ? 157.433 4.776 -11.563 1.00 0.00 64 LEU A C 3
ATOM 8051 O O . LEU A 1 64 ? 158.256 5.581 -11.998 1.00 0.00 64 LEU A O 3
ATOM 8067 N N . GLY A 1 65 ? 156.866 3.835 -12.319 1.00 0.00 65 GLY A N 3
ATOM 8068 C CA . GLY A 1 65 ? 157.187 3.715 -13.730 1.00 0.00 65 GLY A CA 3
ATOM 8069 C C . GLY A 1 65 ? 156.755 4.941 -14.511 1.00 0.00 65 GLY A C 3
ATOM 8070 O O . GLY A 1 65 ? 157.393 5.321 -15.493 1.00 0.00 65 GLY A O 3
ATOM 8074 N N . GLY A 1 66 ? 155.665 5.559 -14.065 1.00 0.00 66 GLY A N 3
ATOM 8075 C CA . GLY A 1 66 ? 155.166 6.755 -14.717 1.00 0.00 66 GLY A CA 3
ATOM 8076 C C . GLY A 1 66 ? 155.921 7.994 -14.275 1.00 0.00 66 GLY A C 3
ATOM 8077 O O . GLY A 1 66 ? 155.959 8.996 -14.986 1.00 0.00 66 GLY A O 3
ATOM 8081 N N . LEU A 1 67 ? 156.535 7.916 -13.097 1.00 0.00 67 LEU A N 3
ATOM 8082 C CA . LEU A 1 67 ? 157.297 9.031 -12.550 1.00 0.00 67 LEU A CA 3
ATOM 8083 C C . LEU A 1 67 ? 158.704 9.067 -13.134 1.00 0.00 67 LEU A C 3
ATOM 8084 O O . LEU A 1 67 ? 159.373 10.098 -13.094 1.00 0.00 67 LEU A O 3
ATOM 8100 N N . LEU A 1 68 ? 159.156 7.932 -13.663 1.00 0.00 68 LEU A N 3
ATOM 8101 C CA . LEU A 1 68 ? 160.484 7.842 -14.266 1.00 0.00 68 LEU A CA 3
ATOM 8102 C C . LEU A 1 68 ? 160.564 8.686 -15.535 1.00 0.00 68 LEU A C 3
ATOM 8103 O O . LEU A 1 68 ? 161.649 9.085 -15.957 1.00 0.00 68 LEU A O 3
ATOM 8119 N N . PHE A 1 69 ? 159.407 8.956 -16.133 1.00 0.00 69 PHE A N 3
ATOM 8120 C CA . PHE A 1 69 ? 159.337 9.757 -17.350 1.00 0.00 69 PHE A CA 3
ATOM 8121 C C . PHE A 1 69 ? 159.664 11.219 -17.058 1.00 0.00 69 PHE A C 3
ATOM 8122 O O . PHE A 1 69 ? 160.323 11.890 -17.852 1.00 0.00 69 PHE A O 3
ATOM 8139 N N . GLU A 1 70 ? 159.196 11.705 -15.915 1.00 0.00 70 GLU A N 3
ATOM 8140 C CA . GLU A 1 70 ? 159.452 13.079 -15.509 1.00 0.00 70 GLU A CA 3
ATOM 8141 C C . GLU A 1 70 ? 160.137 13.105 -14.147 1.00 0.00 70 GLU A C 3
ATOM 8142 O O . GLU A 1 70 ? 159.585 13.619 -13.173 1.00 0.00 70 GLU A O 3
ATOM 8154 N N . HIS A 1 71 ? 161.336 12.537 -14.086 1.00 0.00 71 HIS A N 3
ATOM 8155 C CA . HIS A 1 71 ? 162.093 12.493 -12.840 1.00 0.00 71 HIS A CA 3
ATOM 8156 C C . HIS A 1 71 ? 162.755 13.835 -12.562 1.00 0.00 71 HIS A C 3
ATOM 8157 O O . HIS A 1 71 ? 163.055 14.598 -13.481 1.00 0.00 71 HIS A O 3
ATOM 8171 N N . ARG A 1 72 ? 162.985 14.117 -11.287 1.00 0.00 72 ARG A N 3
ATOM 8172 C CA . ARG A 1 72 ? 163.597 15.373 -10.883 1.00 0.00 72 ARG A CA 3
ATOM 8173 C C . ARG A 1 72 ? 165.019 15.154 -10.380 1.00 0.00 72 ARG A C 3
ATOM 8174 O O . ARG A 1 72 ? 165.265 14.296 -9.533 1.00 0.00 72 ARG A O 3
ATOM 8195 N N . GLN A 1 73 ? 165.953 15.942 -10.904 1.00 0.00 73 GLN A N 3
ATOM 8196 C CA . GLN A 1 73 ? 167.353 15.838 -10.505 1.00 0.00 73 GLN A CA 3
ATOM 8197 C C . GLN A 1 73 ? 167.565 16.419 -9.110 1.00 0.00 73 GLN A C 3
ATOM 8198 O O . GLN A 1 73 ? 168.528 16.076 -8.427 1.00 0.00 73 GLN A O 3
ATOM 8212 N N . THR A 1 74 ? 166.648 17.287 -8.690 1.00 0.00 74 THR A N 3
ATOM 8213 C CA . THR A 1 74 ? 166.718 17.915 -7.376 1.00 0.00 74 THR A CA 3
ATOM 8214 C C . THR A 1 74 ? 166.585 16.880 -6.258 1.00 0.00 74 THR A C 3
ATOM 8215 O O . THR A 1 74 ? 167.075 17.086 -5.148 1.00 0.00 74 THR A O 3
ATOM 8226 N N . LEU A 1 75 ? 165.926 15.766 -6.562 1.00 0.00 75 LEU A N 3
ATOM 8227 C CA . LEU A 1 75 ? 165.738 14.699 -5.586 1.00 0.00 75 LEU A CA 3
ATOM 8228 C C . LEU A 1 75 ? 166.991 13.831 -5.486 1.00 0.00 75 LEU A C 3
ATOM 8229 O O . LEU A 1 75 ? 167.292 13.278 -4.429 1.00 0.00 75 LEU A O 3
ATOM 8245 N N . ALA A 1 76 ? 167.719 13.725 -6.592 1.00 0.00 76 ALA A N 3
ATOM 8246 C CA . ALA A 1 76 ? 168.944 12.930 -6.630 1.00 0.00 76 ALA A CA 3
ATOM 8247 C C . ALA A 1 76 ? 170.101 13.682 -5.982 1.00 0.00 76 ALA A C 3
ATOM 8248 O O . ALA A 1 76 ? 171.081 13.079 -5.546 1.00 0.00 76 ALA A O 3
ATOM 8255 N N . ARG A 1 77 ? 169.975 15.005 -5.917 1.00 0.00 77 ARG A N 3
ATOM 8256 C CA . ARG A 1 77 ? 171.004 15.849 -5.321 1.00 0.00 77 ARG A CA 3
ATOM 8257 C C . ARG A 1 77 ? 171.073 15.651 -3.810 1.00 0.00 77 ARG A C 3
ATOM 8258 O O . ARG A 1 77 ? 172.102 15.916 -3.190 1.00 0.00 77 ARG A O 3
ATOM 8279 N N . VAL A 1 78 ? 169.974 15.179 -3.224 1.00 0.00 78 VAL A N 3
ATOM 8280 C CA . VAL A 1 78 ? 169.916 14.935 -1.785 1.00 0.00 78 VAL A CA 3
ATOM 8281 C C . VAL A 1 78 ? 170.915 13.848 -1.388 1.00 0.00 78 VAL A C 3
ATOM 8282 O O . VAL A 1 78 ? 171.537 13.918 -0.327 1.00 0.00 78 VAL A O 3
ATOM 8295 N N . GLY A 1 79 ? 171.074 12.854 -2.261 1.00 0.00 79 GLY A N 3
ATOM 8296 C CA . GLY A 1 79 ? 172.014 11.778 -1.998 1.00 0.00 79 GLY A CA 3
ATOM 8297 C C . GLY A 1 79 ? 173.444 12.276 -1.977 1.00 0.00 79 GLY A C 3
ATOM 8298 O O . GLY A 1 79 ? 174.269 11.797 -1.195 1.00 0.00 79 GLY A O 3
ATOM 8302 N N . GLY A 1 80 ? 173.734 13.251 -2.834 1.00 0.00 80 GLY A N 3
ATOM 8303 C CA . GLY A 1 80 ? 175.066 13.824 -2.884 1.00 0.00 80 GLY A CA 3
ATOM 8304 C C . GLY A 1 80 ? 175.392 14.569 -1.610 1.00 0.00 80 GLY A C 3
ATOM 8305 O O . GLY A 1 80 ? 176.521 14.519 -1.124 1.00 0.00 80 GLY A O 3
ATOM 8309 N N . VAL A 1 81 ? 174.391 15.265 -1.069 1.00 0.00 81 VAL A N 3
ATOM 8310 C CA . VAL A 1 81 ? 174.551 16.008 0.176 1.00 0.00 81 VAL A CA 3
ATOM 8311 C C . VAL A 1 81 ? 174.944 15.059 1.307 1.00 0.00 81 VAL A C 3
ATOM 8312 O O . VAL A 1 81 ? 175.836 15.358 2.103 1.00 0.00 81 VAL A O 3
ATOM 8325 N N . VAL A 1 82 ? 174.273 13.907 1.361 1.00 0.00 82 VAL A N 3
ATOM 8326 C CA . VAL A 1 82 ? 174.561 12.901 2.378 1.00 0.00 82 VAL A CA 3
ATOM 8327 C C . VAL A 1 82 ? 175.998 12.397 2.239 1.00 0.00 82 VAL A C 3
ATOM 8328 O O . VAL A 1 82 ? 176.690 12.183 3.234 1.00 0.00 82 VAL A O 3
ATOM 8341 N N . LEU A 1 83 ? 176.442 12.219 0.997 1.00 0.00 83 LEU A N 3
ATOM 8342 C CA . LEU A 1 83 ? 177.803 11.761 0.728 1.00 0.00 83 LEU A CA 3
ATOM 8343 C C . LEU A 1 83 ? 178.821 12.780 1.236 1.00 0.00 83 LEU A C 3
ATOM 8344 O O . LEU A 1 83 ? 179.824 12.413 1.850 1.00 0.00 83 LEU A O 3
ATOM 8360 N N . VAL A 1 84 ? 178.554 14.059 0.977 1.00 0.00 84 VAL A N 3
ATOM 8361 C CA . VAL A 1 84 ? 179.434 15.130 1.433 1.00 0.00 84 VAL A CA 3
ATOM 8362 C C . VAL A 1 84 ? 179.481 15.155 2.961 1.00 0.00 84 VAL A C 3
ATOM 8363 O O . VAL A 1 84 ? 180.548 15.297 3.561 1.00 0.00 84 VAL A O 3
ATOM 8376 N N . LEU A 1 85 ? 178.313 15.007 3.585 1.00 0.00 85 LEU A N 3
ATOM 8377 C CA . LEU A 1 85 ? 178.221 14.987 5.041 1.00 0.00 85 LEU A CA 3
ATOM 8378 C C . LEU A 1 85 ? 178.989 13.796 5.608 1.00 0.00 85 LEU A C 3
ATOM 8379 O O . LEU A 1 85 ? 179.661 13.914 6.635 1.00 0.00 85 LEU A O 3
ATOM 8395 N N . PHE A 1 86 ? 178.882 12.646 4.942 1.00 0.00 86 PHE A N 3
ATOM 8396 C CA . PHE A 1 86 ? 179.595 11.449 5.373 1.00 0.00 86 PHE A CA 3
ATOM 8397 C C . PHE A 1 86 ? 181.099 11.678 5.285 1.00 0.00 86 PHE A C 3
ATOM 8398 O O . PHE A 1 86 ? 181.848 11.276 6.175 1.00 0.00 86 PHE A O 3
ATOM 8415 N N . GLY A 1 87 ? 181.528 12.323 4.203 1.00 0.00 87 GLY A N 3
ATOM 8416 C CA . GLY A 1 87 ? 182.940 12.620 4.023 1.00 0.00 87 GLY A CA 3
ATOM 8417 C C . GLY A 1 87 ? 183.480 13.479 5.149 1.00 0.00 87 GLY A C 3
ATOM 8418 O O . GLY A 1 87 ? 184.589 13.258 5.631 1.00 0.00 87 GLY A O 3
ATOM 8422 N N . LEU A 1 88 ? 182.682 14.453 5.578 1.00 0.00 88 LEU A N 3
ATOM 8423 C CA . LEU A 1 88 ? 183.068 15.341 6.668 1.00 0.00 88 LEU A CA 3
ATOM 8424 C C . LEU A 1 88 ? 183.187 14.567 7.978 1.00 0.00 88 LEU A C 3
ATOM 8425 O O . LEU A 1 88 ? 184.068 14.839 8.791 1.00 0.00 88 LEU A O 3
ATOM 8441 N N . TYR A 1 89 ? 182.299 13.599 8.175 1.00 0.00 89 TYR A N 3
ATOM 8442 C CA . TYR A 1 89 ? 182.320 12.778 9.380 1.00 0.00 89 TYR A CA 3
ATOM 8443 C C . TYR A 1 89 ? 183.503 11.817 9.355 1.00 0.00 89 TYR A C 3
ATOM 8444 O O . TYR A 1 89 ? 184.114 11.540 10.386 1.00 0.00 89 TYR A O 3
ATOM 8462 N N . MET A 1 90 ? 183.827 11.317 8.163 1.00 0.00 90 MET A N 3
ATOM 8463 C CA . MET A 1 90 ? 184.947 10.397 7.995 1.00 0.00 90 MET A CA 3
ATOM 8464 C C . MET A 1 90 ? 186.278 11.119 8.192 1.00 0.00 90 MET A C 3
ATOM 8465 O O . MET A 1 90 ? 187.295 10.491 8.482 1.00 0.00 90 MET A O 3
ATOM 8479 N N . LEU A 1 91 ? 186.261 12.440 8.021 1.00 0.00 91 LEU A N 3
ATOM 8480 C CA . LEU A 1 91 ? 187.455 13.263 8.202 1.00 0.00 91 LEU A CA 3
ATOM 8481 C C . LEU A 1 91 ? 187.846 13.348 9.678 1.00 0.00 91 LEU A C 3
ATOM 8482 O O . LEU A 1 91 ? 188.857 13.958 10.027 1.00 0.00 91 LEU A O 3
ATOM 8498 N N . GLY A 1 92 ? 187.035 12.738 10.535 1.00 0.00 92 GLY A N 3
ATOM 8499 C CA . GLY A 1 92 ? 187.311 12.748 11.956 1.00 0.00 92 GLY A CA 3
ATOM 8500 C C . GLY A 1 92 ? 186.711 13.942 12.664 1.00 0.00 92 GLY A C 3
ATOM 8501 O O . GLY A 1 92 ? 187.028 14.200 13.824 1.00 0.00 92 GLY A O 3
ATOM 8505 N N . LEU A 1 93 ? 185.851 14.683 11.972 1.00 0.00 93 LEU A N 3
ATOM 8506 C CA . LEU A 1 93 ? 185.213 15.848 12.564 1.00 0.00 93 LEU A CA 3
ATOM 8507 C C . LEU A 1 93 ? 184.072 15.426 13.478 1.00 0.00 93 LEU A C 3
ATOM 8508 O O . LEU A 1 93 ? 183.136 14.750 13.049 1.00 0.00 93 LEU A O 3
ATOM 8524 N N . ARG A 1 94 ? 184.156 15.829 14.738 1.00 0.00 94 ARG A N 3
ATOM 8525 C CA . ARG A 1 94 ? 183.140 15.483 15.717 1.00 0.00 94 ARG A CA 3
ATOM 8526 C C . ARG A 1 94 ? 182.452 16.736 16.249 1.00 0.00 94 ARG A C 3
ATOM 8527 O O . ARG A 1 94 ? 183.112 17.732 16.549 1.00 0.00 94 ARG A O 3
ATOM 8548 N N . PRO A 1 95 ? 181.113 16.706 16.354 1.00 0.00 95 PRO A N 3
ATOM 8549 C CA . PRO A 1 95 ? 180.331 17.843 16.853 1.00 0.00 95 PRO A CA 3
ATOM 8550 C C . PRO A 1 95 ? 180.534 18.084 18.351 1.00 0.00 95 PRO A C 3
ATOM 8551 O O . PRO A 1 95 ? 180.007 17.350 19.186 1.00 0.00 95 PRO A O 3
ATOM 8562 N N . ARG A 1 96 ? 181.303 19.119 18.683 1.00 0.00 96 ARG A N 3
ATOM 8563 C CA . ARG A 1 96 ? 181.566 19.460 20.079 1.00 0.00 96 ARG A CA 3
ATOM 8564 C C . ARG A 1 96 ? 180.395 20.232 20.678 1.00 0.00 96 ARG A C 3
ATOM 8565 O O . ARG A 1 96 ? 180.212 20.258 21.895 1.00 0.00 96 ARG A O 3
ATOM 8586 N N . TRP A 1 97 ? 179.607 20.865 19.814 1.00 0.00 97 TRP A N 3
ATOM 8587 C CA . TRP A 1 97 ? 178.448 21.624 20.256 1.00 0.00 97 TRP A CA 3
ATOM 8588 C C . TRP A 1 97 ? 177.216 21.248 19.444 1.00 0.00 97 TRP A C 3
ATOM 8589 O O . TRP A 1 97 ? 177.202 21.372 18.220 1.00 0.00 97 TRP A O 3
ATOM 8610 N N . GLY A 1 98 ? 176.184 20.788 20.138 1.00 0.00 98 GLY A N 3
ATOM 8611 C CA . GLY A 1 98 ? 174.956 20.395 19.481 1.00 0.00 98 GLY A CA 3
ATOM 8612 C C . GLY A 1 98 ? 173.926 19.887 20.467 1.00 0.00 98 GLY A C 3
ATOM 8613 O O . GLY A 1 98 ? 173.671 20.525 21.489 1.00 0.00 98 GLY A O 3
ATOM 8617 N N . VAL A 1 99 ? 173.340 18.735 20.172 1.00 0.00 99 VAL A N 3
ATOM 8618 C CA . VAL A 1 99 ? 172.336 18.147 21.048 1.00 0.00 99 VAL A CA 3
ATOM 8619 C C . VAL A 1 99 ? 172.956 17.097 21.967 1.00 0.00 99 VAL A C 3
ATOM 8620 O O . VAL A 1 99 ? 173.071 15.926 21.604 1.00 0.00 99 VAL A O 3
ATOM 8633 N N . SER A 1 100 ? 173.356 17.524 23.160 1.00 0.00 100 SER A N 3
ATOM 8634 C CA . SER A 1 100 ? 173.967 16.626 24.134 1.00 0.00 100 SER A CA 3
ATOM 8635 C C . SER A 1 100 ? 172.914 15.981 25.033 1.00 0.00 100 SER A C 3
ATOM 8636 O O . SER A 1 100 ? 173.013 16.032 26.261 1.00 0.00 100 SER A O 3
ATOM 8644 N N . LEU A 1 101 ? 171.908 15.372 24.421 1.00 0.00 101 LEU A N 3
ATOM 8645 C CA . LEU A 1 101 ? 170.846 14.717 25.173 1.00 0.00 101 LEU A CA 3
ATOM 8646 C C . LEU A 1 101 ? 170.944 13.203 25.028 1.00 0.00 101 LEU A C 3
ATOM 8647 O O . LEU A 1 101 ? 170.204 12.587 24.262 1.00 0.00 101 LEU A O 3
ATOM 8663 N N . ARG A 1 102 ? 171.868 12.612 25.773 1.00 0.00 102 ARG A N 3
ATOM 8664 C CA . ARG A 1 102 ? 172.083 11.175 25.732 1.00 0.00 102 ARG A CA 3
ATOM 8665 C C . ARG A 1 102 ? 172.237 10.615 27.141 1.00 0.00 102 ARG A C 3
ATOM 8666 O O . ARG A 1 102 ? 172.301 11.370 28.113 1.00 0.00 102 ARG A O 3
ATOM 8687 N N . TYR A 1 103 ? 172.302 9.294 27.248 1.00 0.00 103 TYR A N 3
ATOM 8688 C CA . TYR A 1 103 ? 172.452 8.642 28.543 1.00 0.00 103 TYR A CA 3
ATOM 8689 C C . TYR A 1 103 ? 173.923 8.407 28.870 1.00 0.00 103 TYR A C 3
ATOM 8690 O O . TYR A 1 103 ? 174.257 7.983 29.978 1.00 0.00 103 TYR A O 3
ATOM 8708 N N . GLU A 1 104 ? 174.791 8.703 27.896 1.00 0.00 104 GLU A N 3
ATOM 8709 C CA . GLU A 1 104 ? 176.238 8.537 28.047 1.00 0.00 104 GLU A CA 3
ATOM 8710 C C . GLU A 1 104 ? 176.607 7.071 28.295 1.00 0.00 104 GLU A C 3
ATOM 8711 O O . GLU A 1 104 ? 175.856 6.163 27.934 1.00 0.00 104 GLU A O 3
ATOM 8723 N N . GLY A 1 105 ? 177.773 6.844 28.890 1.00 0.00 105 GLY A N 3
ATOM 8724 C CA . GLY A 1 105 ? 178.209 5.489 29.168 1.00 0.00 105 GLY A CA 3
ATOM 8725 C C . GLY A 1 105 ? 179.039 4.911 28.041 1.00 0.00 105 GLY A C 3
ATOM 8726 O O . GLY A 1 105 ? 179.957 5.561 27.542 1.00 0.00 105 GLY A O 3
ATOM 8730 N N . GLU A 1 106 ? 178.724 3.685 27.639 1.00 0.00 106 GLU A N 3
ATOM 8731 C CA . GLU A 1 106 ? 179.450 3.026 26.559 1.00 0.00 106 GLU A CA 3
ATOM 8732 C C . GLU A 1 106 ? 178.495 2.579 25.457 1.00 0.00 106 GLU A C 3
ATOM 8733 O O . GLU A 1 106 ? 178.853 1.773 24.598 1.00 0.00 106 GLU A O 3
ATOM 8745 N N . THR A 1 107 ? 177.279 3.114 25.485 1.00 0.00 107 THR A N 3
ATOM 8746 C CA . THR A 1 107 ? 176.266 2.779 24.490 1.00 0.00 107 THR A CA 3
ATOM 8747 C C . THR A 1 107 ? 176.366 3.695 23.275 1.00 0.00 107 THR A C 3
ATOM 8748 O O . THR A 1 107 ? 175.568 3.598 22.342 1.00 0.00 107 THR A O 3
ATOM 8759 N N . SER A 1 108 ? 177.353 4.584 23.293 1.00 0.00 108 SER A N 3
ATOM 8760 C CA . SER A 1 108 ? 177.575 5.517 22.196 1.00 0.00 108 SER A CA 3
ATOM 8761 C C . SER A 1 108 ? 178.285 4.830 21.028 1.00 0.00 108 SER A C 3
ATOM 8762 O O . SER A 1 108 ? 178.236 5.308 19.896 1.00 0.00 108 SER A O 3
ATOM 8770 N N . ARG A 1 109 ? 178.947 3.711 21.313 1.00 0.00 109 ARG A N 3
ATOM 8771 C CA . ARG A 1 109 ? 179.666 2.962 20.281 1.00 0.00 109 ARG A CA 3
ATOM 8772 C C . ARG A 1 109 ? 178.709 2.126 19.416 1.00 0.00 109 ARG A C 3
ATOM 8773 O O . ARG A 1 109 ? 178.695 2.290 18.196 1.00 0.00 109 ARG A O 3
ATOM 8794 N N . PRO A 1 110 ? 177.888 1.223 20.020 1.00 0.00 110 PRO A N 3
ATOM 8795 C CA . PRO A 1 110 ? 176.942 0.395 19.255 1.00 0.00 110 PRO A CA 3
ATOM 8796 C C . PRO A 1 110 ? 175.896 1.237 18.527 1.00 0.00 110 PRO A C 3
ATOM 8797 O O . PRO A 1 110 ? 175.479 0.902 17.417 1.00 0.00 110 PRO A O 3
ATOM 8808 N N . LEU A 1 111 ? 175.485 2.334 19.153 1.00 0.00 111 LEU A N 3
ATOM 8809 C CA . LEU A 1 111 ? 174.489 3.219 18.565 1.00 0.00 111 LEU A CA 3
ATOM 8810 C C . LEU A 1 111 ? 175.126 4.166 17.551 1.00 0.00 111 LEU A C 3
ATOM 8811 O O . LEU A 1 111 ? 174.445 4.692 16.672 1.00 0.00 111 LEU A O 3
ATOM 8827 N N . GLY A 1 112 ? 176.435 4.373 17.676 1.00 0.00 112 GLY A N 3
ATOM 8828 C CA . GLY A 1 112 ? 177.143 5.240 16.748 1.00 0.00 112 GLY A CA 3
ATOM 8829 C C . GLY A 1 112 ? 177.205 4.632 15.363 1.00 0.00 112 GLY A C 3
ATOM 8830 O O . GLY A 1 112 ? 177.022 5.324 14.360 1.00 0.00 112 GLY A O 3
ATOM 8834 N N . ALA A 1 113 ? 177.451 3.327 15.316 1.00 0.00 113 ALA A N 3
ATOM 8835 C CA . ALA A 1 113 ? 177.516 2.601 14.054 1.00 0.00 113 ALA A CA 3
ATOM 8836 C C . ALA A 1 113 ? 176.123 2.448 13.453 1.00 0.00 113 ALA A C 3
ATOM 8837 O O . ALA A 1 113 ? 175.959 2.461 12.232 1.00 0.00 113 ALA A O 3
ATOM 8844 N N . PHE A 1 114 ? 175.123 2.304 14.317 1.00 0.00 114 PHE A N 3
ATOM 8845 C CA . PHE A 1 114 ? 173.741 2.151 13.870 1.00 0.00 114 PHE A CA 3
ATOM 8846 C C . PHE A 1 114 ? 173.204 3.455 13.294 1.00 0.00 114 PHE A C 3
ATOM 8847 O O . PHE A 1 114 ? 172.435 3.445 12.334 1.00 0.00 114 PHE A O 3
ATOM 8864 N N . LEU A 1 115 ? 173.612 4.577 13.883 1.00 0.00 115 LEU A N 3
ATOM 8865 C CA . LEU A 1 115 ? 173.176 5.888 13.410 1.00 0.00 115 LEU A CA 3
ATOM 8866 C C . LEU A 1 115 ? 173.750 6.181 12.029 1.00 0.00 115 LEU A C 3
ATOM 8867 O O . LEU A 1 115 ? 173.025 6.585 11.122 1.00 0.00 115 LEU A O 3
ATOM 8883 N N . LEU A 1 116 ? 175.055 5.967 11.876 1.00 0.00 116 LEU A N 3
ATOM 8884 C CA . LEU A 1 116 ? 175.718 6.205 10.599 1.00 0.00 116 LEU A CA 3
ATOM 8885 C C . LEU A 1 116 ? 175.235 5.203 9.552 1.00 0.00 116 LEU A C 3
ATOM 8886 O O . LEU A 1 116 ? 175.202 5.507 8.359 1.00 0.00 116 LEU A O 3
ATOM 8902 N N . GLY A 1 117 ? 174.854 4.013 10.011 1.00 0.00 117 GLY A N 3
ATOM 8903 C CA . GLY A 1 117 ? 174.350 2.994 9.110 1.00 0.00 117 GLY A CA 3
ATOM 8904 C C . GLY A 1 117 ? 172.960 3.335 8.615 1.00 0.00 117 GLY A C 3
ATOM 8905 O O . GLY A 1 117 ? 172.690 3.280 7.414 1.00 0.00 117 GLY A O 3
ATOM 8909 N N . ALA A 1 118 ? 172.076 3.692 9.547 1.00 0.00 118 ALA A N 3
ATOM 8910 C CA . ALA A 1 118 ? 170.707 4.068 9.210 1.00 0.00 118 ALA A CA 3
ATOM 8911 C C . ALA A 1 118 ? 170.691 5.301 8.312 1.00 0.00 118 ALA A C 3
ATOM 8912 O O . ALA A 1 118 ? 169.858 5.414 7.413 1.00 0.00 118 ALA A O 3
ATOM 8919 N N . THR A 1 119 ? 171.620 6.223 8.560 1.00 0.00 119 THR A N 3
ATOM 8920 C CA . THR A 1 119 ? 171.723 7.441 7.763 1.00 0.00 119 THR A CA 3
ATOM 8921 C C . THR A 1 119 ? 172.098 7.116 6.317 1.00 0.00 119 THR A C 3
ATOM 8922 O O . THR A 1 119 ? 171.531 7.672 5.377 1.00 0.00 119 THR A O 3
ATOM 8933 N N . LEU A 1 120 ? 173.051 6.202 6.144 1.00 0.00 120 LEU A N 3
ATOM 8934 C CA . LEU A 1 120 ? 173.490 5.802 4.811 1.00 0.00 120 LEU A CA 3
ATOM 8935 C C . LEU A 1 120 ? 172.392 5.024 4.089 1.00 0.00 120 LEU A C 3
ATOM 8936 O O . LEU A 1 120 ? 172.305 5.053 2.865 1.00 0.00 120 LEU A O 3
ATOM 8952 N N . ALA A 1 121 ? 171.564 4.323 4.859 1.00 0.00 121 ALA A N 3
ATOM 8953 C CA . ALA A 1 121 ? 170.462 3.551 4.294 1.00 0.00 121 ALA A CA 3
ATOM 8954 C C . ALA A 1 121 ? 169.297 4.460 3.911 1.00 0.00 121 ALA A C 3
ATOM 8955 O O . ALA A 1 121 ? 168.561 4.179 2.967 1.00 0.00 121 ALA A O 3
ATOM 8962 N N . LEU A 1 122 ? 169.130 5.547 4.661 1.00 0.00 122 LEU A N 3
ATOM 8963 C CA . LEU A 1 122 ? 168.061 6.506 4.400 1.00 0.00 122 LEU A CA 3
ATOM 8964 C C . LEU A 1 122 ? 168.427 7.433 3.247 1.00 0.00 122 LEU A C 3
ATOM 8965 O O . LEU A 1 122 ? 167.552 7.993 2.586 1.00 0.00 122 LEU A O 3
ATOM 8981 N N . GLY A 1 123 ? 169.723 7.601 3.020 1.00 0.00 123 GLY A N 3
ATOM 8982 C CA . GLY A 1 123 ? 170.184 8.451 1.940 1.00 0.00 123 GLY A CA 3
ATOM 8983 C C . GLY A 1 123 ? 170.280 7.694 0.632 1.00 0.00 123 GLY A C 3
ATOM 8984 O O . GLY A 1 123 ? 170.334 6.465 0.624 1.00 0.00 123 GLY A O 3
ATOM 8988 N N . TRP A 1 124 ? 170.296 8.414 -0.482 1.00 0.00 124 TRP A N 3
ATOM 8989 C CA . TRP A 1 124 ? 170.385 7.770 -1.784 1.00 0.00 124 TRP A CA 3
ATOM 8990 C C . TRP A 1 124 ? 171.821 7.746 -2.283 1.00 0.00 124 TRP A C 3
ATOM 8991 O O . TRP A 1 124 ? 172.452 8.789 -2.437 1.00 0.00 124 TRP A O 3
ATOM 9012 N N . THR A 1 125 ? 172.335 6.549 -2.528 1.00 0.00 125 THR A N 3
ATOM 9013 C CA . THR A 1 125 ? 173.695 6.387 -3.015 1.00 0.00 125 THR A CA 3
ATOM 9014 C C . THR A 1 125 ? 173.764 6.621 -4.523 1.00 0.00 125 THR A C 3
ATOM 9015 O O . THR A 1 125 ? 173.206 5.847 -5.300 1.00 0.00 125 THR A O 3
ATOM 9026 N N . PRO A 1 126 ? 174.460 7.691 -4.957 1.00 0.00 126 PRO A N 3
ATOM 9027 C CA . PRO A 1 126 ? 174.600 8.025 -6.384 1.00 0.00 126 PRO A CA 3
ATOM 9028 C C . PRO A 1 126 ? 175.274 6.917 -7.193 1.00 0.00 126 PRO A C 3
ATOM 9029 O O . PRO A 1 126 ? 175.182 6.890 -8.419 1.00 0.00 126 PRO A O 3
ATOM 9040 N N . CYS A 1 127 ? 175.941 5.998 -6.502 1.00 0.00 127 CYS A N 3
ATOM 9041 C CA . CYS A 1 127 ? 176.625 4.891 -7.160 1.00 0.00 127 CYS A CA 3
ATOM 9042 C C . CYS A 1 127 ? 175.630 3.819 -7.598 1.00 0.00 127 CYS A C 3
ATOM 9043 O O . CYS A 1 127 ? 175.876 3.086 -8.553 1.00 0.00 127 CYS A O 3
ATOM 9050 N N . ILE A 1 128 ? 174.501 3.739 -6.901 1.00 0.00 128 ILE A N 3
ATOM 9051 C CA . ILE A 1 128 ? 173.480 2.748 -7.219 1.00 0.00 128 ILE A CA 3
ATOM 9052 C C . ILE A 1 128 ? 172.342 3.370 -8.038 1.00 0.00 128 ILE A C 3
ATOM 9053 O O . ILE A 1 128 ? 171.437 2.669 -8.492 1.00 0.00 128 ILE A O 3
ATOM 9069 N N . GLY A 1 129 ? 172.416 4.686 -8.233 1.00 0.00 129 GLY A N 3
ATOM 9070 C CA . GLY A 1 129 ? 171.402 5.399 -9.002 1.00 0.00 129 GLY A CA 3
ATOM 9071 C C . GLY A 1 129 ? 171.223 4.850 -10.411 1.00 0.00 129 GLY A C 3
ATOM 9072 O O . GLY A 1 129 ? 170.151 4.343 -10.741 1.00 0.00 129 GLY A O 3
ATOM 9076 N N . PRO A 1 130 ? 172.262 4.944 -11.275 1.00 0.00 130 PRO A N 3
ATOM 9077 C CA . PRO A 1 130 ? 172.193 4.430 -12.652 1.00 0.00 130 PRO A CA 3
ATOM 9078 C C . PRO A 1 130 ? 171.875 2.938 -12.701 1.00 0.00 130 PRO A C 3
ATOM 9079 O O . PRO A 1 130 ? 171.134 2.482 -13.571 1.00 0.00 130 PRO A O 3
ATOM 9090 N N . ILE A 1 131 ? 172.438 2.188 -11.757 1.00 0.00 131 ILE A N 3
ATOM 9091 C CA . ILE A 1 131 ? 172.213 0.750 -11.683 1.00 0.00 131 ILE A CA 3
ATOM 9092 C C . ILE A 1 131 ? 170.736 0.442 -11.447 1.00 0.00 131 ILE A C 3
ATOM 9093 O O . ILE A 1 131 ? 170.159 -0.415 -12.116 1.00 0.00 131 ILE A O 3
ATOM 9109 N N . LEU A 1 132 ? 170.128 1.156 -10.504 1.00 0.00 132 LEU A N 3
ATOM 9110 C CA . LEU A 1 132 ? 168.719 0.961 -10.183 1.00 0.00 132 LEU A CA 3
ATOM 9111 C C . LEU A 1 132 ? 167.832 1.317 -11.374 1.00 0.00 132 LEU A C 3
ATOM 9112 O O . LEU A 1 132 ? 166.845 0.631 -11.646 1.00 0.00 132 LEU A O 3
ATOM 9128 N N . GLY A 1 133 ? 168.189 2.391 -12.074 1.00 0.00 133 GLY A N 3
ATOM 9129 C CA . GLY A 1 133 ? 167.428 2.802 -13.243 1.00 0.00 133 GLY A CA 3
ATOM 9130 C C . GLY A 1 133 ? 167.464 1.752 -14.335 1.00 0.00 133 GLY A C 3
ATOM 9131 O O . GLY A 1 133 ? 166.472 1.531 -15.029 1.00 0.00 133 GLY A O 3
ATOM 9135 N N . ALA A 1 134 ? 168.612 1.093 -14.475 1.00 0.00 134 ALA A N 3
ATOM 9136 C CA . ALA A 1 134 ? 168.786 0.046 -15.475 1.00 0.00 134 ALA A CA 3
ATOM 9137 C C . ALA A 1 134 ? 167.943 -1.181 -15.137 1.00 0.00 134 ALA A C 3
ATOM 9138 O O . ALA A 1 134 ? 167.352 -1.798 -16.023 1.00 0.00 134 ALA A O 3
ATOM 9145 N N . ILE A 1 135 ? 167.887 -1.525 -13.850 1.00 0.00 135 ILE A N 3
ATOM 9146 C CA . ILE A 1 135 ? 167.108 -2.676 -13.392 1.00 0.00 135 ILE A CA 3
ATOM 9147 C C . ILE A 1 135 ? 165.616 -2.478 -13.673 1.00 0.00 135 ILE A C 3
ATOM 9148 O O . ILE A 1 135 ? 164.895 -3.439 -13.957 1.00 0.00 135 ILE A O 3
ATOM 9164 N N . LEU A 1 136 ? 165.163 -1.229 -13.607 1.00 0.00 136 LEU A N 3
ATOM 9165 C CA . LEU A 1 136 ? 163.760 -0.902 -13.864 1.00 0.00 136 LEU A CA 3
ATOM 9166 C C . LEU A 1 136 ? 163.378 -1.213 -15.313 1.00 0.00 136 LEU A C 3
ATOM 9167 O O . LEU A 1 136 ? 162.250 -1.615 -15.594 1.00 0.00 136 LEU A O 3
ATOM 9183 N N . THR A 1 137 ? 164.320 -1.015 -16.228 1.00 0.00 137 THR A N 3
ATOM 9184 C CA . THR A 1 137 ? 164.081 -1.297 -17.640 1.00 0.00 137 THR A CA 3
ATOM 9185 C C . THR A 1 137 ? 164.335 -2.770 -17.952 1.00 0.00 137 THR A C 3
ATOM 9186 O O . THR A 1 137 ? 163.824 -3.301 -18.936 1.00 0.00 137 THR A O 3
ATOM 9197 N N . LEU A 1 138 ? 165.126 -3.420 -17.103 1.00 0.00 138 LEU A N 3
ATOM 9198 C CA . LEU A 1 138 ? 165.449 -4.834 -17.280 1.00 0.00 138 LEU A CA 3
ATOM 9199 C C . LEU A 1 138 ? 164.274 -5.718 -16.873 1.00 0.00 138 LEU A C 3
ATOM 9200 O O . LEU A 1 138 ? 164.093 -6.809 -17.412 1.00 0.00 138 LEU A O 3
ATOM 9216 N N . THR A 1 139 ? 163.473 -5.243 -15.924 1.00 0.00 139 THR A N 3
ATOM 9217 C CA . THR A 1 139 ? 162.311 -5.994 -15.459 1.00 0.00 139 THR A CA 3
ATOM 9218 C C . THR A 1 139 ? 161.129 -5.801 -16.406 1.00 0.00 139 THR A C 3
ATOM 9219 O O . THR A 1 139 ? 160.162 -6.560 -16.376 1.00 0.00 139 THR A O 3
ATOM 9230 N N . ALA A 1 140 ? 161.221 -4.775 -17.250 1.00 0.00 140 ALA A N 3
ATOM 9231 C CA . ALA A 1 140 ? 160.174 -4.481 -18.221 1.00 0.00 140 ALA A CA 3
ATOM 9232 C C . ALA A 1 140 ? 160.263 -5.429 -19.412 1.00 0.00 140 ALA A C 3
ATOM 9233 O O . ALA A 1 140 ? 159.262 -5.727 -20.063 1.00 0.00 140 ALA A O 3
ATOM 9240 N N . VAL A 1 141 ? 161.475 -5.895 -19.693 1.00 0.00 141 VAL A N 3
ATOM 9241 C CA . VAL A 1 141 ? 161.706 -6.814 -20.801 1.00 0.00 141 VAL A CA 3
ATOM 9242 C C . VAL A 1 141 ? 161.878 -8.247 -20.297 1.00 0.00 141 VAL A C 3
ATOM 9243 O O . VAL A 1 141 ? 162.169 -9.160 -21.071 1.00 0.00 141 VAL A O 3
ATOM 9256 N N . GLY A 1 142 ? 161.693 -8.432 -18.994 1.00 0.00 142 GLY A N 3
ATOM 9257 C CA . GLY A 1 142 ? 161.830 -9.746 -18.396 1.00 0.00 142 GLY A CA 3
ATOM 9258 C C . GLY A 1 142 ? 161.336 -9.777 -16.962 1.00 0.00 142 GLY A C 3
ATOM 9259 O O . GLY A 1 142 ? 162.058 -9.392 -16.040 1.00 0.00 142 GLY A O 3
ATOM 9263 N N . GLY A 1 143 ? 160.102 -10.229 -16.775 1.00 0.00 143 GLY A N 3
ATOM 9264 C CA . GLY A 1 143 ? 159.529 -10.296 -15.440 1.00 0.00 143 GLY A CA 3
ATOM 9265 C C . GLY A 1 143 ? 159.890 -11.577 -14.712 1.00 0.00 143 GLY A C 3
ATOM 9266 O O . GLY A 1 143 ? 159.100 -12.519 -14.672 1.00 0.00 143 GLY A O 3
ATOM 9270 N N . GLY A 1 144 ? 161.085 -11.608 -14.136 1.00 0.00 144 GLY A N 3
ATOM 9271 C CA . GLY A 1 144 ? 161.528 -12.785 -13.411 1.00 0.00 144 GLY A CA 3
ATOM 9272 C C . GLY A 1 144 ? 161.937 -12.469 -11.986 1.00 0.00 144 GLY A C 3
ATOM 9273 O O . GLY A 1 144 ? 162.995 -11.886 -11.754 1.00 0.00 144 GLY A O 3
ATOM 9277 N N . VAL A 1 145 ? 161.100 -12.862 -11.029 1.00 0.00 145 VAL A N 3
ATOM 9278 C CA . VAL A 1 145 ? 161.380 -12.619 -9.613 1.00 0.00 145 VAL A CA 3
ATOM 9279 C C . VAL A 1 145 ? 162.554 -13.469 -9.132 1.00 0.00 145 VAL A C 3
ATOM 9280 O O . VAL A 1 145 ? 163.228 -13.128 -8.157 1.00 0.00 145 VAL A O 3
ATOM 9293 N N . GLY A 1 146 ? 162.797 -14.577 -9.830 1.00 0.00 146 GLY A N 3
ATOM 9294 C CA . GLY A 1 146 ? 163.893 -15.456 -9.472 1.00 0.00 146 GLY A CA 3
ATOM 9295 C C . GLY A 1 146 ? 165.242 -14.795 -9.667 1.00 0.00 146 GLY A C 3
ATOM 9296 O O . GLY A 1 146 ? 166.191 -15.088 -8.940 1.00 0.00 146 GLY A O 3
ATOM 9300 N N . PHE A 1 147 ? 165.320 -13.886 -10.639 1.00 0.00 147 PHE A N 3
ATOM 9301 C CA . PHE A 1 147 ? 166.559 -13.172 -10.929 1.00 0.00 147 PHE A CA 3
ATOM 9302 C C . PHE A 1 147 ? 166.938 -12.262 -9.768 1.00 0.00 147 PHE A C 3
ATOM 9303 O O . PHE A 1 147 ? 168.098 -12.202 -9.369 1.00 0.00 147 PHE A O 3
ATOM 9320 N N . LEU A 1 148 ? 165.948 -11.560 -9.225 1.00 0.00 148 LEU A N 3
ATOM 9321 C CA . LEU A 1 148 ? 166.184 -10.654 -8.107 1.00 0.00 148 LEU A CA 3
ATOM 9322 C C . LEU A 1 148 ? 166.614 -11.424 -6.865 1.00 0.00 148 LEU A C 3
ATOM 9323 O O . LEU A 1 148 ? 167.498 -10.983 -6.130 1.00 0.00 148 LEU A O 3
ATOM 9339 N N . LEU A 1 149 ? 165.984 -12.574 -6.634 1.00 0.00 149 LEU A N 3
ATOM 9340 C CA . LEU A 1 149 ? 166.321 -13.410 -5.484 1.00 0.00 149 LEU A CA 3
ATOM 9341 C C . LEU A 1 149 ? 167.730 -13.973 -5.633 1.00 0.00 149 LEU A C 3
ATOM 9342 O O . LEU A 1 149 ? 168.498 -14.013 -4.668 1.00 0.00 149 LEU A O 3
ATOM 9358 N N . ALA A 1 150 ? 168.059 -14.409 -6.848 1.00 0.00 150 ALA A N 3
ATOM 9359 C CA . ALA A 1 150 ? 169.380 -14.953 -7.136 1.00 0.00 150 ALA A CA 3
ATOM 9360 C C . ALA A 1 150 ? 170.447 -13.884 -6.951 1.00 0.00 150 ALA A C 3
ATOM 9361 O O . ALA A 1 150 ? 171.568 -14.182 -6.556 1.00 0.00 150 ALA A O 3
ATOM 9368 N N . TYR A 1 151 ? 170.087 -12.638 -7.241 1.00 0.00 151 TYR A N 3
ATOM 9369 C CA . TYR A 1 151 ? 171.008 -11.519 -7.087 1.00 0.00 151 TYR A CA 3
ATOM 9370 C C . TYR A 1 151 ? 171.403 -11.343 -5.628 1.00 0.00 151 TYR A C 3
ATOM 9371 O O . TYR A 1 151 ? 172.592 -11.261 -5.305 1.00 0.00 151 TYR A O 3
ATOM 9389 N N . ILE A 1 152 ? 170.407 -11.308 -4.748 1.00 0.00 152 ILE A N 3
ATOM 9390 C CA . ILE A 1 152 ? 170.654 -11.148 -3.320 1.00 0.00 152 ILE A CA 3
ATOM 9391 C C . ILE A 1 152 ? 171.495 -12.306 -2.789 1.00 0.00 152 ILE A C 3
ATOM 9392 O O . ILE A 1 152 ? 172.451 -12.104 -2.043 1.00 0.00 152 ILE A O 3
ATOM 9408 N N . LEU A 1 153 ? 171.145 -13.520 -3.197 1.00 0.00 153 LEU A N 3
ATOM 9409 C CA . LEU A 1 153 ? 171.874 -14.704 -2.758 1.00 0.00 153 LEU A CA 3
ATOM 9410 C C . LEU A 1 153 ? 173.272 -14.751 -3.360 1.00 0.00 153 LEU A C 3
ATOM 9411 O O . LEU A 1 153 ? 174.205 -15.232 -2.720 1.00 0.00 153 LEU A O 3
ATOM 9427 N N . GLY A 1 154 ? 173.408 -14.259 -4.593 1.00 0.00 154 GLY A N 3
ATOM 9428 C CA . GLY A 1 154 ? 174.699 -14.234 -5.256 1.00 0.00 154 GLY A CA 3
ATOM 9429 C C . GLY A 1 154 ? 175.717 -13.420 -4.489 1.00 0.00 154 GLY A C 3
ATOM 9430 O O . GLY A 1 154 ? 176.895 -13.760 -4.463 1.00 0.00 154 GLY A O 3
ATOM 9434 N N . LEU A 1 155 ? 175.264 -12.326 -3.885 1.00 0.00 155 LEU A N 3
ATOM 9435 C CA . LEU A 1 155 ? 176.140 -11.472 -3.088 1.00 0.00 155 LEU A CA 3
ATOM 9436 C C . LEU A 1 155 ? 176.231 -11.975 -1.646 1.00 0.00 155 LEU A C 3
ATOM 9437 O O . LEU A 1 155 ? 177.197 -11.683 -0.933 1.00 0.00 155 LEU A O 3
ATOM 9453 N N . ALA A 1 156 ? 175.222 -12.734 -1.231 1.00 0.00 156 ALA A N 3
ATOM 9454 C CA . ALA A 1 156 ? 175.174 -13.295 0.117 1.00 0.00 156 ALA A CA 3
ATOM 9455 C C . ALA A 1 156 ? 176.351 -14.233 0.391 1.00 0.00 156 ALA A C 3
ATOM 9456 O O . ALA A 1 156 ? 177.029 -14.099 1.412 1.00 0.00 156 ALA A O 3
ATOM 9463 N N . VAL A 1 157 ? 176.595 -15.174 -0.525 1.00 0.00 157 VAL A N 3
ATOM 9464 C CA . VAL A 1 157 ? 177.690 -16.142 -0.364 1.00 0.00 157 VAL A CA 3
ATOM 9465 C C . VAL A 1 157 ? 179.055 -15.453 -0.130 1.00 0.00 157 VAL A C 3
ATOM 9466 O O . VAL A 1 157 ? 179.748 -15.799 0.830 1.00 0.00 157 VAL A O 3
ATOM 9479 N N . PRO A 1 158 ? 179.473 -14.480 -0.983 1.00 0.00 158 PRO A N 3
ATOM 9480 C CA . PRO A 1 158 ? 180.748 -13.773 -0.798 1.00 0.00 158 PRO A CA 3
ATOM 9481 C C . PRO A 1 158 ? 180.824 -13.058 0.544 1.00 0.00 158 PRO A C 3
ATOM 9482 O O . PRO A 1 158 ? 181.863 -13.078 1.203 1.00 0.00 158 PRO A O 3
ATOM 9493 N N . PHE A 1 159 ? 179.716 -12.435 0.949 1.00 0.00 159 PHE A N 3
ATOM 9494 C CA . PHE A 1 159 ? 179.668 -11.706 2.212 1.00 0.00 159 PHE A CA 3
ATOM 9495 C C . PHE A 1 159 ? 179.948 -12.625 3.393 1.00 0.00 159 PHE A C 3
ATOM 9496 O O . PHE A 1 159 ? 180.657 -12.244 4.321 1.00 0.00 159 PHE A O 3
ATOM 9513 N N . PHE A 1 160 ? 179.402 -13.835 3.346 1.00 0.00 160 PHE A N 3
ATOM 9514 C CA . PHE A 1 160 ? 179.603 -14.805 4.417 1.00 0.00 160 PHE A CA 3
ATOM 9515 C C . PHE A 1 160 ? 181.066 -15.229 4.496 1.00 0.00 160 PHE A C 3
ATOM 9516 O O . PHE A 1 160 ? 181.637 -15.309 5.581 1.00 0.00 160 PHE A O 3
ATOM 9533 N N . VAL A 1 161 ? 181.672 -15.479 3.338 1.00 0.00 161 VAL A N 3
ATOM 9534 C CA . VAL A 1 161 ? 183.074 -15.885 3.280 1.00 0.00 161 VAL A CA 3
ATOM 9535 C C . VAL A 1 161 ? 183.983 -14.778 3.817 1.00 0.00 161 VAL A C 3
ATOM 9536 O O . VAL A 1 161 ? 184.905 -15.039 4.591 1.00 0.00 161 VAL A O 3
ATOM 9549 N N . VAL A 1 162 ? 183.705 -13.540 3.410 1.00 0.00 162 VAL A N 3
ATOM 9550 C CA . VAL A 1 162 ? 184.494 -12.396 3.852 1.00 0.00 162 VAL A CA 3
ATOM 9551 C C . VAL A 1 162 ? 184.293 -12.139 5.346 1.00 0.00 162 VAL A C 3
ATOM 9552 O O . VAL A 1 162 ? 185.262 -11.993 6.086 1.00 0.00 162 VAL A O 3
ATOM 9565 N N . ALA A 1 163 ? 183.032 -12.096 5.778 1.00 0.00 163 ALA A N 3
ATOM 9566 C CA . ALA A 1 163 ? 182.700 -11.860 7.184 1.00 0.00 163 ALA A CA 3
ATOM 9567 C C . ALA A 1 163 ? 183.335 -12.907 8.096 1.00 0.00 163 ALA A C 3
ATOM 9568 O O . ALA A 1 163 ? 183.686 -12.614 9.239 1.00 0.00 163 ALA A O 3
ATOM 9575 N N . LEU A 1 164 ? 183.476 -14.125 7.587 1.00 0.00 164 LEU A N 3
ATOM 9576 C CA . LEU A 1 164 ? 184.069 -15.209 8.356 1.00 0.00 164 LEU A CA 3
ATOM 9577 C C . LEU A 1 164 ? 185.565 -14.993 8.555 1.00 0.00 164 LEU A C 3
ATOM 9578 O O . LEU A 1 164 ? 186.069 -15.089 9.675 1.00 0.00 164 LEU A O 3
ATOM 9594 N N . PHE A 1 165 ? 186.271 -14.686 7.471 1.00 0.00 165 PHE A N 3
ATOM 9595 C CA . PHE A 1 165 ? 187.713 -14.462 7.542 1.00 0.00 165 PHE A CA 3
ATOM 9596 C C . PHE A 1 165 ? 188.023 -13.148 8.250 1.00 0.00 165 PHE A C 3
ATOM 9597 O O . PHE A 1 165 ? 189.024 -13.037 8.961 1.00 0.00 165 PHE A O 3
ATOM 9614 N N . ALA A 1 166 ? 187.149 -12.160 8.067 1.00 0.00 166 ALA A N 3
ATOM 9615 C CA . ALA A 1 166 ? 187.319 -10.855 8.699 1.00 0.00 166 ALA A CA 3
ATOM 9616 C C . ALA A 1 166 ? 187.120 -10.948 10.208 1.00 0.00 166 ALA A C 3
ATOM 9617 O O . ALA A 1 166 ? 187.578 -10.089 10.955 1.00 0.00 166 ALA A O 3
ATOM 9624 N N . ASP A 1 167 ? 186.431 -11.997 10.648 1.00 0.00 167 ASP A N 3
ATOM 9625 C CA . ASP A 1 167 ? 186.170 -12.207 12.068 1.00 0.00 167 ASP A CA 3
ATOM 9626 C C . ASP A 1 167 ? 187.437 -12.634 12.804 1.00 0.00 167 ASP A C 3
ATOM 9627 O O . ASP A 1 167 ? 187.652 -12.257 13.956 1.00 0.00 167 ASP A O 3
ATOM 9636 N N . ARG A 1 168 ? 188.270 -13.419 12.131 1.00 0.00 168 ARG A N 3
ATOM 9637 C CA . ARG A 1 168 ? 189.512 -13.903 12.722 1.00 0.00 168 ARG A CA 3
ATOM 9638 C C . ARG A 1 168 ? 190.634 -12.882 12.563 1.00 0.00 168 ARG A C 3
ATOM 9639 O O . ARG A 1 168 ? 191.399 -12.636 13.497 1.00 0.00 168 ARG A O 3
ATOM 9660 N N . ILE A 1 169 ? 190.725 -12.282 11.380 1.00 0.00 169 ILE A N 3
ATOM 9661 C CA . ILE A 1 169 ? 191.758 -11.288 11.107 1.00 0.00 169 ILE A CA 3
ATOM 9662 C C . ILE A 1 169 ? 191.525 -10.007 11.916 1.00 0.00 169 ILE A C 3
ATOM 9663 O O . ILE A 1 169 ? 192.447 -9.218 12.118 1.00 0.00 169 ILE A O 3
ATOM 9679 N N . LYS A 1 170 ? 190.287 -9.819 12.379 1.00 0.00 170 LYS A N 3
ATOM 9680 C CA . LYS A 1 170 ? 189.921 -8.646 13.174 1.00 0.00 170 LYS A CA 3
ATOM 9681 C C . LYS A 1 170 ? 190.787 -8.533 14.429 1.00 0.00 170 LYS A C 3
ATOM 9682 O O . LYS A 1 170 ? 191.150 -7.434 14.841 1.00 0.00 170 LYS A O 3
ATOM 9701 N N . GLY A 1 171 ? 191.124 -9.676 15.023 1.00 0.00 171 GLY A N 3
ATOM 9702 C CA . GLY A 1 171 ? 191.949 -9.677 16.220 1.00 0.00 171 GLY A CA 3
ATOM 9703 C C . GLY A 1 171 ? 193.381 -9.268 15.940 1.00 0.00 171 GLY A C 3
ATOM 9704 O O . GLY A 1 171 ? 194.050 -8.693 16.797 1.00 0.00 171 GLY A O 3
ATOM 9708 N N . TRP A 1 172 ? 193.854 -9.567 14.735 1.00 0.00 172 TRP A N 3
ATOM 9709 C CA . TRP A 1 172 ? 195.216 -9.231 14.340 1.00 0.00 172 TRP A CA 3
ATOM 9710 C C . TRP A 1 172 ? 195.300 -7.818 13.772 1.00 0.00 172 TRP A C 3
ATOM 9711 O O . TRP A 1 172 ? 196.172 -7.038 14.152 1.00 0.00 172 TRP A O 3
ATOM 9732 N N . LEU A 1 173 ? 194.383 -7.492 12.864 1.00 0.00 173 LEU A N 3
ATOM 9733 C CA . LEU A 1 173 ? 194.353 -6.175 12.231 1.00 0.00 173 LEU A CA 3
ATOM 9734 C C . LEU A 1 173 ? 194.004 -5.076 13.231 1.00 0.00 173 LEU A C 3
ATOM 9735 O O . LEU A 1 173 ? 194.201 -3.896 12.953 1.00 0.00 173 LEU A O 3
ATOM 9751 N N . ARG A 1 174 ? 193.462 -5.468 14.379 1.00 0.00 174 ARG A N 3
ATOM 9752 C CA . ARG A 1 174 ? 193.104 -4.518 15.429 1.00 0.00 174 ARG A CA 3
ATOM 9753 C C . ARG A 1 174 ? 194.315 -3.688 15.852 1.00 0.00 174 ARG A C 3
ATOM 9754 O O . ARG A 1 174 ? 194.271 -2.458 15.854 1.00 0.00 174 ARG A O 3
ATOM 9775 N N . ARG A 1 175 ? 195.398 -4.373 16.204 1.00 0.00 175 ARG A N 3
ATOM 9776 C CA . ARG A 1 175 ? 196.621 -3.702 16.633 1.00 0.00 175 ARG A CA 3
ATOM 9777 C C . ARG A 1 175 ? 197.584 -3.500 15.464 1.00 0.00 175 ARG A C 3
ATOM 9778 O O . ARG A 1 175 ? 198.515 -2.701 15.547 1.00 0.00 175 ARG A O 3
ATOM 9799 N N . ALA A 1 176 ? 197.354 -4.224 14.371 1.00 0.00 176 ALA A N 3
ATOM 9800 C CA . ALA A 1 176 ? 198.206 -4.117 13.188 1.00 0.00 176 ALA A CA 3
ATOM 9801 C C . ALA A 1 176 ? 197.643 -3.119 12.180 1.00 0.00 176 ALA A C 3
ATOM 9802 O O . ALA A 1 176 ? 198.183 -2.958 11.087 1.00 0.00 176 ALA A O 3
ATOM 9809 N N . GLY A 1 177 ? 196.559 -2.447 12.554 1.00 0.00 177 GLY A N 3
ATOM 9810 C CA . GLY A 1 177 ? 195.939 -1.474 11.669 1.00 0.00 177 GLY A CA 3
ATOM 9811 C C . GLY A 1 177 ? 196.610 -0.115 11.732 1.00 0.00 177 GLY A C 3
ATOM 9812 O O . GLY A 1 177 ? 196.101 0.861 11.184 1.00 0.00 177 GLY A O 3
ATOM 9816 N N . ARG A 1 178 ? 197.752 -0.057 12.408 1.00 0.00 178 ARG A N 3
ATOM 9817 C CA . ARG A 1 178 ? 198.509 1.182 12.539 1.00 0.00 178 ARG A CA 3
ATOM 9818 C C . ARG A 1 178 ? 199.083 1.605 11.192 1.00 0.00 178 ARG A C 3
ATOM 9819 O O . ARG A 1 178 ? 199.110 2.788 10.860 1.00 0.00 178 ARG A O 3
ATOM 9840 N N . ILE A 1 179 ? 199.536 0.627 10.416 1.00 0.00 179 ILE A N 3
ATOM 9841 C CA . ILE A 1 179 ? 200.104 0.899 9.100 1.00 0.00 179 ILE A CA 3
ATOM 9842 C C . ILE A 1 179 ? 198.995 1.075 8.066 1.00 0.00 179 ILE A C 3
ATOM 9843 O O . ILE A 1 179 ? 199.149 1.812 7.089 1.00 0.00 179 ILE A O 3
ATOM 9859 N N . SER A 1 180 ? 197.870 0.401 8.298 1.00 0.00 180 SER A N 3
ATOM 9860 C CA . SER A 1 180 ? 196.718 0.479 7.405 1.00 0.00 180 SER A CA 3
ATOM 9861 C C . SER A 1 180 ? 196.084 1.866 7.446 1.00 0.00 180 SER A C 3
ATOM 9862 O O . SER A 1 180 ? 195.305 2.225 6.563 1.00 0.00 180 SER A O 3
ATOM 9870 N N . HIS A 1 181 ? 196.419 2.636 8.482 1.00 0.00 181 HIS A N 3
ATOM 9871 C CA . HIS A 1 181 ? 195.893 3.989 8.646 1.00 0.00 181 HIS A CA 3
ATOM 9872 C C . HIS A 1 181 ? 196.217 4.858 7.435 1.00 0.00 181 HIS A C 3
ATOM 9873 O O . HIS A 1 181 ? 195.444 5.746 7.077 1.00 0.00 181 HIS A O 3
ATOM 9887 N N . TYR A 1 182 ? 197.359 4.594 6.801 1.00 0.00 182 TYR A N 3
ATOM 9888 C CA . TYR A 1 182 ? 197.770 5.351 5.622 1.00 0.00 182 TYR A CA 3
ATOM 9889 C C . TYR A 1 182 ? 196.803 5.105 4.468 1.00 0.00 182 TYR A C 3
ATOM 9890 O O . TYR A 1 182 ? 196.387 6.037 3.778 1.00 0.00 182 TYR A O 3
ATOM 9908 N N . VAL A 1 183 ? 196.443 3.841 4.278 1.00 0.00 183 VAL A N 3
ATOM 9909 C CA . VAL A 1 183 ? 195.518 3.452 3.220 1.00 0.00 183 VAL A CA 3
ATOM 9910 C C . VAL A 1 183 ? 194.092 3.896 3.555 1.00 0.00 183 VAL A C 3
ATOM 9911 O O . VAL A 1 183 ? 193.242 4.021 2.674 1.00 0.00 183 VAL A O 3
ATOM 9924 N N . GLU A 1 184 ? 193.851 4.159 4.835 1.00 0.00 184 GLU A N 3
ATOM 9925 C CA . GLU A 1 184 ? 192.539 4.595 5.295 1.00 0.00 184 GLU A CA 3
ATOM 9926 C C . GLU A 1 184 ? 192.324 6.064 4.951 1.00 0.00 184 GLU A C 3
ATOM 9927 O O . GLU A 1 184 ? 191.258 6.450 4.466 1.00 0.00 184 GLU A O 3
ATOM 9939 N N . VAL A 1 185 ? 193.345 6.879 5.205 1.00 0.00 185 VAL A N 3
ATOM 9940 C CA . VAL A 1 185 ? 193.279 8.306 4.908 1.00 0.00 185 VAL A CA 3
ATOM 9941 C C . VAL A 1 185 ? 193.233 8.538 3.399 1.00 0.00 185 VAL A C 3
ATOM 9942 O O . VAL A 1 185 ? 192.484 9.387 2.918 1.00 0.00 185 VAL A O 3
ATOM 9955 N N . LEU A 1 186 ? 194.035 7.773 2.659 1.00 0.00 186 LEU A N 3
ATOM 9956 C CA . LEU A 1 186 ? 194.075 7.891 1.204 1.00 0.00 186 LEU A CA 3
ATOM 9957 C C . LEU A 1 186 ? 192.711 7.582 0.600 1.00 0.00 186 LEU A C 3
ATOM 9958 O O . LEU A 1 186 ? 192.215 8.334 -0.241 1.00 0.00 186 LEU A O 3
ATOM 9974 N N . ALA A 1 187 ? 192.108 6.474 1.036 1.00 0.00 187 ALA A N 3
ATOM 9975 C CA . ALA A 1 187 ? 190.792 6.080 0.550 1.00 0.00 187 ALA A CA 3
ATOM 9976 C C . ALA A 1 187 ? 189.754 7.134 0.915 1.00 0.00 187 ALA A C 3
ATOM 9977 O O . ALA A 1 187 ? 188.833 7.405 0.145 1.00 0.00 187 ALA A O 3
ATOM 9984 N N . GLY A 1 188 ? 189.918 7.725 2.099 1.00 0.00 188 GLY A N 3
ATOM 9985 C CA . GLY A 1 188 ? 189.009 8.762 2.548 1.00 0.00 188 GLY A CA 3
ATOM 9986 C C . GLY A 1 188 ? 189.067 9.989 1.661 1.00 0.00 188 GLY A C 3
ATOM 9987 O O . GLY A 1 188 ? 188.032 10.519 1.261 1.00 0.00 188 GLY A O 3
ATOM 9991 N N . VAL A 1 189 ? 190.284 10.433 1.347 1.00 0.00 189 VAL A N 3
ATOM 9992 C CA . VAL A 1 189 ? 190.477 11.597 0.487 1.00 0.00 189 VAL A CA 3
ATOM 9993 C C . VAL A 1 189 ? 189.899 11.340 -0.904 1.00 0.00 189 VAL A C 3
ATOM 9994 O O . VAL A 1 189 ? 189.151 12.163 -1.433 1.00 0.00 189 VAL A O 3
ATOM 10007 N N . VAL A 1 190 ? 190.247 10.191 -1.487 1.00 0.00 190 VAL A N 3
ATOM 10008 C CA . VAL A 1 190 ? 189.753 9.824 -2.811 1.00 0.00 190 VAL A CA 3
ATOM 10009 C C . VAL A 1 190 ? 188.223 9.757 -2.824 1.00 0.00 190 VAL A C 3
ATOM 10010 O O . VAL A 1 190 ? 187.587 10.165 -3.797 1.00 0.00 190 VAL A O 3
ATOM 10023 N N . LEU A 1 191 ? 187.645 9.251 -1.734 1.00 0.00 191 LEU A N 3
ATOM 10024 C CA . LEU A 1 191 ? 186.193 9.144 -1.609 1.00 0.00 191 LEU A CA 3
ATOM 10025 C C . LEU A 1 191 ? 185.543 10.523 -1.654 1.00 0.00 191 LEU A C 3
ATOM 10026 O O . LEU A 1 191 ? 184.554 10.731 -2.355 1.00 0.00 191 LEU A O 3
ATOM 10042 N N . VAL A 1 192 ? 186.105 11.466 -0.903 1.00 0.00 192 VAL A N 3
ATOM 10043 C CA . VAL A 1 192 ? 185.582 12.827 -0.878 1.00 0.00 192 VAL A CA 3
ATOM 10044 C C . VAL A 1 192 ? 185.770 13.491 -2.241 1.00 0.00 192 VAL A C 3
ATOM 10045 O O . VAL A 1 192 ? 184.900 14.229 -2.709 1.00 0.00 192 VAL A O 3
ATOM 10058 N N . LEU A 1 193 ? 186.911 13.212 -2.873 1.00 0.00 193 LEU A N 3
ATOM 10059 C CA . LEU A 1 193 ? 187.224 13.760 -4.190 1.00 0.00 193 LEU A CA 3
ATOM 10060 C C . LEU A 1 193 ? 186.176 13.357 -5.221 1.00 0.00 193 LEU A C 3
ATOM 10061 O O . LEU A 1 193 ? 185.591 14.212 -5.884 1.00 0.00 193 LEU A O 3
ATOM 10077 N N . VAL A 1 194 ? 185.929 12.055 -5.344 1.00 0.00 194 VAL A N 3
ATOM 10078 C CA . VAL A 1 194 ? 184.949 11.566 -6.305 1.00 0.00 194 VAL A CA 3
ATOM 10079 C C . VAL A 1 194 ? 183.534 11.967 -5.891 1.00 0.00 194 VAL A C 3
ATOM 10080 O O . VAL A 1 194 ? 182.666 12.177 -6.739 1.00 0.00 194 VAL A O 3
ATOM 10093 N N . GLY A 1 195 ? 183.320 12.094 -4.583 1.00 0.00 195 GLY A N 3
ATOM 10094 C CA . GLY A 1 195 ? 182.022 12.484 -4.073 1.00 0.00 195 GLY A CA 3
ATOM 10095 C C . GLY A 1 195 ? 181.655 13.903 -4.451 1.00 0.00 195 GLY A C 3
ATOM 10096 O O . GLY A 1 195 ? 180.546 14.158 -4.922 1.00 0.00 195 GLY A O 3
ATOM 10100 N N . VAL A 1 196 ? 182.589 14.832 -4.262 1.00 0.00 196 VAL A N 3
ATOM 10101 C CA . VAL A 1 196 ? 182.342 16.227 -4.593 1.00 0.00 196 VAL A CA 3
ATOM 10102 C C . VAL A 1 196 ? 182.315 16.429 -6.111 1.00 0.00 196 VAL A C 3
ATOM 10103 O O . VAL A 1 196 ? 181.589 17.284 -6.619 1.00 0.00 196 VAL A O 3
ATOM 10116 N N . LEU A 1 197 ? 183.096 15.619 -6.829 1.00 0.00 197 LEU A N 3
ATOM 10117 C CA . LEU A 1 197 ? 183.159 15.700 -8.283 1.00 0.00 197 LEU A CA 3
ATOM 10118 C C . LEU A 1 197 ? 181.840 15.271 -8.918 1.00 0.00 197 LEU A C 3
ATOM 10119 O O . LEU A 1 197 ? 181.409 15.848 -9.914 1.00 0.00 197 LEU A O 3
ATOM 10135 N N . LEU A 1 198 ? 181.207 14.254 -8.345 1.00 0.00 198 LEU A N 3
ATOM 10136 C CA . LEU A 1 198 ? 179.934 13.773 -8.865 1.00 0.00 198 LEU A CA 3
ATOM 10137 C C . LEU A 1 198 ? 178.802 14.721 -8.484 1.00 0.00 198 LEU A C 3
ATOM 10138 O O . LEU A 1 198 ? 177.850 14.897 -9.246 1.00 0.00 198 LEU A O 3
ATOM 10154 N N . PHE A 1 199 ? 178.915 15.337 -7.308 1.00 0.00 199 PHE A N 3
ATOM 10155 C CA . PHE A 1 199 ? 177.901 16.279 -6.839 1.00 0.00 199 PHE A CA 3
ATOM 10156 C C . PHE A 1 199 ? 177.872 17.524 -7.717 1.00 0.00 199 PHE A C 3
ATOM 10157 O O . PHE A 1 199 ? 176.805 17.972 -8.138 1.00 0.00 199 PHE A O 3
ATOM 10174 N N . THR A 1 200 ? 179.047 18.078 -7.994 1.00 0.00 200 THR A N 3
ATOM 10175 C CA . THR A 1 200 ? 179.140 19.271 -8.826 1.00 0.00 200 THR A CA 3
ATOM 10176 C C . THR A 1 200 ? 179.083 18.915 -10.312 1.00 0.00 200 THR A C 3
ATOM 10177 O O . THR A 1 200 ? 178.947 19.791 -11.167 1.00 0.00 200 THR A O 3
ATOM 10188 N N . GLY A 1 201 ? 179.193 17.625 -10.610 1.00 0.00 201 GLY A N 3
ATOM 10189 C CA . GLY A 1 201 ? 179.152 17.172 -11.985 1.00 0.00 201 GLY A CA 3
ATOM 10190 C C . GLY A 1 201 ? 177.742 16.903 -12.466 1.00 0.00 201 GLY A C 3
ATOM 10191 O O . GLY A 1 201 ? 177.335 17.415 -13.509 1.00 0.00 201 GLY A O 3
ATOM 10195 N N . THR A 1 202 ? 176.997 16.101 -11.696 1.00 0.00 202 THR A N 3
ATOM 10196 C CA . THR A 1 202 ? 175.618 15.743 -12.040 1.00 0.00 202 THR A CA 3
ATOM 10197 C C . THR A 1 202 ? 175.533 15.157 -13.453 1.00 0.00 202 THR A C 3
ATOM 10198 O O . THR A 1 202 ? 174.575 15.405 -14.187 1.00 0.00 202 THR A O 3
ATOM 10209 N N . PHE A 1 203 ? 176.537 14.370 -13.820 1.00 0.00 203 PHE A N 3
ATOM 10210 C CA . PHE A 1 203 ? 176.585 13.762 -15.141 1.00 0.00 203 PHE A CA 3
ATOM 10211 C C . PHE A 1 203 ? 177.089 12.326 -15.055 1.00 0.00 203 PHE A C 3
ATOM 10212 O O . PHE A 1 203 ? 177.185 11.757 -13.966 1.00 0.00 203 PHE A O 3
ATOM 10229 N N . THR A 1 204 ? 177.419 11.752 -16.207 1.00 0.00 204 THR A N 3
ATOM 10230 C CA . THR A 1 204 ? 177.912 10.382 -16.277 1.00 0.00 204 THR A CA 3
ATOM 10231 C C . THR A 1 204 ? 179.379 10.287 -15.855 1.00 0.00 204 THR A C 3
ATOM 10232 O O . THR A 1 204 ? 180.220 9.791 -16.605 1.00 0.00 204 THR A O 3
ATOM 10243 N N . ALA A 1 205 ? 179.672 10.757 -14.646 1.00 0.00 205 ALA A N 3
ATOM 10244 C CA . ALA A 1 205 ? 181.029 10.729 -14.112 1.00 0.00 205 ALA A CA 3
ATOM 10245 C C . ALA A 1 205 ? 181.354 9.364 -13.517 1.00 0.00 205 ALA A C 3
ATOM 10246 O O . ALA A 1 205 ? 182.519 9.012 -13.344 1.00 0.00 205 ALA A O 3
ATOM 10253 N N . LEU A 1 206 ? 180.315 8.595 -13.206 1.00 0.00 206 LEU A N 3
ATOM 10254 C CA . LEU A 1 206 ? 180.499 7.268 -12.636 1.00 0.00 206 LEU A CA 3
ATOM 10255 C C . LEU A 1 206 ? 181.056 6.305 -13.676 1.00 0.00 206 LEU A C 3
ATOM 10256 O O . LEU A 1 206 ? 181.827 5.408 -13.349 1.00 0.00 206 LEU A O 3
ATOM 10272 N N . ASN A 1 207 ? 180.674 6.506 -14.935 1.00 0.00 207 ASN A N 3
ATOM 10273 C CA . ASN A 1 207 ? 181.140 5.648 -16.023 1.00 0.00 207 ASN A CA 3
ATOM 10274 C C . ASN A 1 207 ? 182.622 5.878 -16.305 1.00 0.00 207 ASN A C 3
ATOM 10275 O O . ASN A 1 207 ? 183.370 4.930 -16.538 1.00 0.00 207 ASN A O 3
ATOM 10286 N N . THR A 1 208 ? 183.039 7.140 -16.274 1.00 0.00 208 THR A N 3
ATOM 10287 C CA . THR A 1 208 ? 184.431 7.493 -16.525 1.00 0.00 208 THR A CA 3
ATOM 10288 C C . THR A 1 208 ? 185.329 7.009 -15.393 1.00 0.00 208 THR A C 3
ATOM 10289 O O . THR A 1 208 ? 186.487 6.658 -15.613 1.00 0.00 208 THR A O 3
ATOM 10300 N N . PHE A 1 209 ? 184.783 6.988 -14.181 1.00 0.00 209 PHE A N 3
ATOM 10301 C CA . PHE A 1 209 ? 185.533 6.541 -13.017 1.00 0.00 209 PHE A CA 3
ATOM 10302 C C . PHE A 1 209 ? 185.555 5.020 -12.932 1.00 0.00 209 PHE A C 3
ATOM 10303 O O . PHE A 1 209 ? 186.601 4.425 -12.678 1.00 0.00 209 PHE A O 3
ATOM 10320 N N . PHE A 1 210 ? 184.404 4.392 -13.164 1.00 0.00 210 PHE A N 3
ATOM 10321 C CA . PHE A 1 210 ? 184.297 2.932 -13.109 1.00 0.00 210 PHE A CA 3
ATOM 10322 C C . PHE A 1 210 ? 185.187 2.268 -14.153 1.00 0.00 210 PHE A C 3
ATOM 10323 O O . PHE A 1 210 ? 185.718 1.183 -13.920 1.00 0.00 210 PHE A O 3
ATOM 10340 N N . LEU A 1 211 ? 185.362 2.926 -15.295 1.00 0.00 211 LEU A N 3
ATOM 10341 C CA . LEU A 1 211 ? 186.199 2.393 -16.369 1.00 0.00 211 LEU A CA 3
ATOM 10342 C C . LEU A 1 211 ? 187.670 2.346 -15.952 1.00 0.00 211 LEU A C 3
ATOM 10343 O O . LEU A 1 211 ? 188.473 1.641 -16.559 1.00 0.00 211 LEU A O 3
ATOM 10359 N N . ARG A 1 212 ? 188.014 3.099 -14.911 1.00 0.00 212 ARG A N 3
ATOM 10360 C CA . ARG A 1 212 ? 189.383 3.136 -14.411 1.00 0.00 212 ARG A CA 3
ATOM 10361 C C . ARG A 1 212 ? 189.584 2.107 -13.301 1.00 0.00 212 ARG A C 3
ATOM 10362 O O . ARG A 1 212 ? 190.702 1.659 -13.053 1.00 0.00 212 ARG A O 3
ATOM 10383 N N . ILE A 1 213 ? 188.494 1.739 -12.637 1.00 0.00 213 ILE A N 3
ATOM 10384 C CA . ILE A 1 213 ? 188.554 0.767 -11.549 1.00 0.00 213 ILE A CA 3
ATOM 10385 C C . ILE A 1 213 ? 188.307 -0.652 -12.059 1.00 0.00 213 ILE A C 3
ATOM 10386 O O . ILE A 1 213 ? 188.646 -1.631 -11.392 1.00 0.00 213 ILE A O 3
ATOM 10402 N N . THR A 1 214 ? 187.710 -0.759 -13.241 1.00 0.00 214 THR A N 3
ATOM 10403 C CA . THR A 1 214 ? 187.432 -2.057 -13.847 1.00 0.00 214 THR A CA 3
ATOM 10404 C C . THR A 1 214 ? 188.727 -2.729 -14.304 1.00 0.00 214 THR A C 3
ATOM 10405 O O . THR A 1 214 ? 189.456 -2.185 -15.134 1.00 0.00 214 THR A O 3
ATOM 10416 N N . PRO A 1 215 ? 189.032 -3.922 -13.762 1.00 0.00 215 PRO A N 3
ATOM 10417 C CA . PRO A 1 215 ? 190.241 -4.662 -14.125 1.00 0.00 215 PRO A CA 3
ATOM 10418 C C . PRO A 1 215 ? 190.150 -5.257 -15.528 1.00 0.00 215 PRO A C 3
ATOM 10419 O O . PRO A 1 215 ? 189.062 -5.578 -16.009 1.00 0.00 215 PRO A O 3
ATOM 10430 N N . GLU A 1 216 ? 191.300 -5.414 -16.180 1.00 0.00 216 GLU A N 3
ATOM 10431 C CA . GLU A 1 216 ? 191.345 -5.970 -17.529 1.00 0.00 216 GLU A CA 3
ATOM 10432 C C . GLU A 1 216 ? 190.977 -7.453 -17.532 1.00 0.00 216 GLU A C 3
ATOM 10433 O O . GLU A 1 216 ? 190.659 -8.020 -18.576 1.00 0.00 216 GLU A O 3
ATOM 10445 N N . TRP A 1 217 ? 191.011 -8.070 -16.355 1.00 0.00 217 TRP A N 3
ATOM 10446 C CA . TRP A 1 217 ? 190.672 -9.483 -16.217 1.00 0.00 217 TRP A CA 3
ATOM 10447 C C . TRP A 1 217 ? 189.178 -9.715 -16.432 1.00 0.00 217 TRP A C 3
ATOM 10448 O O . TRP A 1 217 ? 188.760 -10.805 -16.818 1.00 0.00 217 TRP A O 3
ATOM 10469 N N . LEU A 1 218 ? 188.380 -8.683 -16.182 1.00 0.00 218 LEU A N 3
ATOM 10470 C CA . LEU A 1 218 ? 186.936 -8.775 -16.365 1.00 0.00 218 LEU A CA 3
ATOM 10471 C C . LEU A 1 218 ? 186.572 -8.546 -17.829 1.00 0.00 218 LEU A C 3
ATOM 10472 O O . LEU A 1 218 ? 185.523 -8.985 -18.296 1.00 0.00 218 LEU A O 3
ATOM 10488 N N . GLN A 1 219 ? 187.454 -7.857 -18.546 1.00 0.00 219 GLN A N 3
ATOM 10489 C CA . GLN A 1 219 ? 187.243 -7.576 -19.960 1.00 0.00 219 GLN A CA 3
ATOM 10490 C C . GLN A 1 219 ? 187.568 -8.807 -20.801 1.00 0.00 219 GLN A C 3
ATOM 10491 O O . GLN A 1 219 ? 187.096 -8.948 -21.927 1.00 0.00 219 GLN A O 3
ATOM 10505 N N . ARG A 1 220 ? 188.377 -9.701 -20.235 1.00 0.00 220 ARG A N 3
ATOM 10506 C CA . ARG A 1 220 ? 188.767 -10.933 -20.918 1.00 0.00 220 ARG A CA 3
ATOM 10507 C C . ARG A 1 220 ? 187.680 -11.996 -20.789 1.00 0.00 220 ARG A C 3
ATOM 10508 O O . ARG A 1 220 ? 187.801 -13.092 -21.336 1.00 0.00 220 ARG A O 3
ATOM 10529 N N . TYR A 1 221 ? 186.621 -11.670 -20.055 1.00 0.00 221 TYR A N 3
ATOM 10530 C CA . TYR A 1 221 ? 185.513 -12.594 -19.863 1.00 0.00 221 TYR A CA 3
ATOM 10531 C C . TYR A 1 221 ? 184.414 -12.338 -20.884 1.00 0.00 221 TYR A C 3
ATOM 10532 O O . TYR A 1 221 ? 183.462 -13.113 -21.000 1.00 0.00 221 TYR A O 3
ATOM 10550 N N . LEU A 1 222 ? 184.549 -11.245 -21.621 1.00 0.00 222 LEU A N 3
ATOM 10551 C CA . LEU A 1 222 ? 183.576 -10.889 -22.641 1.00 0.00 222 LEU A CA 3
ATOM 10552 C C . LEU A 1 222 ? 184.021 -11.394 -24.010 1.00 0.00 222 LEU A C 3
ATOM 10553 O O . LEU A 1 222 ? 185.193 -11.262 -24.374 1.00 0.00 222 LEU A O 3
ATOM 10569 N N . PRO A 1 223 ? 183.092 -11.987 -24.782 1.00 0.00 223 PRO A N 3
ATOM 10570 C CA . PRO A 1 223 ? 183.393 -12.520 -26.117 1.00 0.00 223 PRO A CA 3
ATOM 10571 C C . PRO A 1 223 ? 183.669 -11.420 -27.145 1.00 0.00 223 PRO A C 3
ATOM 10572 O O . PRO A 1 223 ? 182.819 -11.097 -27.975 1.00 0.00 223 PRO A O 3
ATOM 10583 N N . SER A 1 224 ? 184.866 -10.853 -27.083 1.00 0.00 224 SER A N 3
ATOM 10584 C CA . SER A 1 224 ? 185.263 -9.792 -28.000 1.00 0.00 224 SER A CA 3
ATOM 10585 C C . SER A 1 224 ? 185.892 -10.368 -29.266 1.00 0.00 224 SER A C 3
ATOM 10586 O O . SER A 1 224 ? 185.440 -10.001 -30.371 1.00 0.00 224 SER A O 3
ATOM 10594 N N . MET A 1 1 ? 167.007 -23.017 -16.172 1.00 0.00 1 MET A N 4
ATOM 10595 C CA . MET A 1 1 ? 168.170 -22.244 -16.677 1.00 0.00 1 MET A CA 4
ATOM 10596 C C . MET A 1 1 ? 169.088 -21.835 -15.527 1.00 0.00 1 MET A C 4
ATOM 10597 O O . MET A 1 1 ? 168.653 -21.724 -14.381 1.00 0.00 1 MET A O 4
ATOM 10613 N N . SER A 1 2 ? 170.362 -21.618 -15.840 1.00 0.00 2 SER A N 4
ATOM 10614 C CA . SER A 1 2 ? 171.340 -21.223 -14.833 1.00 0.00 2 SER A CA 4
ATOM 10615 C C . SER A 1 2 ? 171.861 -19.813 -15.100 1.00 0.00 2 SER A C 4
ATOM 10616 O O . SER A 1 2 ? 172.953 -19.450 -14.662 1.00 0.00 2 SER A O 4
ATOM 10624 N N . LEU A 1 3 ? 171.063 -19.017 -15.811 1.00 0.00 3 LEU A N 4
ATOM 10625 C CA . LEU A 1 3 ? 171.447 -17.646 -16.146 1.00 0.00 3 LEU A CA 4
ATOM 10626 C C . LEU A 1 3 ? 171.358 -16.727 -14.930 1.00 0.00 3 LEU A C 4
ATOM 10627 O O . LEU A 1 3 ? 171.999 -15.675 -14.887 1.00 0.00 3 LEU A O 4
ATOM 10643 N N . SER A 1 4 ? 170.562 -17.132 -13.944 1.00 0.00 4 SER A N 4
ATOM 10644 C CA . SER A 1 4 ? 170.397 -16.359 -12.721 1.00 0.00 4 SER A CA 4
ATOM 10645 C C . SER A 1 4 ? 171.688 -16.355 -11.909 1.00 0.00 4 SER A C 4
ATOM 10646 O O . SER A 1 4 ? 171.989 -15.393 -11.203 1.00 0.00 4 SER A O 4
ATOM 10654 N N . LEU A 1 5 ? 172.451 -17.439 -12.028 1.00 0.00 5 LEU A N 4
ATOM 10655 C CA . LEU A 1 5 ? 173.713 -17.574 -11.308 1.00 0.00 5 LEU A CA 4
ATOM 10656 C C . LEU A 1 5 ? 174.789 -16.695 -11.938 1.00 0.00 5 LEU A C 4
ATOM 10657 O O . LEU A 1 5 ? 175.542 -16.028 -11.230 1.00 0.00 5 LEU A O 4
ATOM 10673 N N . THR A 1 6 ? 174.863 -16.707 -13.269 1.00 0.00 6 THR A N 4
ATOM 10674 C CA . THR A 1 6 ? 175.838 -15.893 -13.992 1.00 0.00 6 THR A CA 4
ATOM 10675 C C . THR A 1 6 ? 175.658 -14.413 -13.661 1.00 0.00 6 THR A C 4
ATOM 10676 O O . THR A 1 6 ? 176.631 -13.705 -13.388 1.00 0.00 6 THR A O 4
ATOM 10687 N N . ALA A 1 7 ? 174.406 -13.956 -13.693 1.00 0.00 7 ALA A N 4
ATOM 10688 C CA . ALA A 1 7 ? 174.085 -12.567 -13.379 1.00 0.00 7 ALA A CA 4
ATOM 10689 C C . ALA A 1 7 ? 174.428 -12.243 -11.929 1.00 0.00 7 ALA A C 4
ATOM 10690 O O . ALA A 1 7 ? 175.061 -11.225 -11.650 1.00 0.00 7 ALA A O 4
ATOM 10697 N N . ALA A 1 8 ? 174.001 -13.114 -11.015 1.00 0.00 8 ALA A N 4
ATOM 10698 C CA . ALA A 1 8 ? 174.268 -12.937 -9.589 1.00 0.00 8 ALA A CA 4
ATOM 10699 C C . ALA A 1 8 ? 175.767 -12.869 -9.310 1.00 0.00 8 ALA A C 4
ATOM 10700 O O . ALA A 1 8 ? 176.221 -12.061 -8.500 1.00 0.00 8 ALA A O 4
ATOM 10707 N N . PHE A 1 9 ? 176.527 -13.717 -9.996 1.00 0.00 9 PHE A N 4
ATOM 10708 C CA . PHE A 1 9 ? 177.972 -13.750 -9.825 1.00 0.00 9 PHE A CA 4
ATOM 10709 C C . PHE A 1 9 ? 178.600 -12.458 -10.337 1.00 0.00 9 PHE A C 4
ATOM 10710 O O . PHE A 1 9 ? 179.406 -11.839 -9.643 1.00 0.00 9 PHE A O 4
ATOM 10727 N N . LEU A 1 10 ? 178.232 -12.067 -11.560 1.00 0.00 10 LEU A N 4
ATOM 10728 C CA . LEU A 1 10 ? 178.743 -10.829 -12.152 1.00 0.00 10 LEU A CA 4
ATOM 10729 C C . LEU A 1 10 ? 178.416 -9.633 -11.262 1.00 0.00 10 LEU A C 4
ATOM 10730 O O . LEU A 1 10 ? 179.265 -8.776 -11.030 1.00 0.00 10 LEU A O 4
ATOM 10746 N N . ALA A 1 11 ? 177.182 -9.590 -10.759 1.00 0.00 11 ALA A N 4
ATOM 10747 C CA . ALA A 1 11 ? 176.747 -8.507 -9.884 1.00 0.00 11 ALA A CA 4
ATOM 10748 C C . ALA A 1 11 ? 177.576 -8.469 -8.606 1.00 0.00 11 ALA A C 4
ATOM 10749 O O . ALA A 1 11 ? 178.021 -7.403 -8.180 1.00 0.00 11 ALA A O 4
ATOM 10756 N N . GLY A 1 12 ? 177.776 -9.641 -8.002 1.00 0.00 12 GLY A N 4
ATOM 10757 C CA . GLY A 1 12 ? 178.564 -9.729 -6.784 1.00 0.00 12 GLY A CA 4
ATOM 10758 C C . GLY A 1 12 ? 179.983 -9.236 -6.982 1.00 0.00 12 GLY A C 4
ATOM 10759 O O . GLY A 1 12 ? 180.502 -8.475 -6.164 1.00 0.00 12 GLY A O 4
ATOM 10763 N N . VAL A 1 13 ? 180.605 -9.656 -8.079 1.00 0.00 13 VAL A N 4
ATOM 10764 C CA . VAL A 1 13 ? 181.969 -9.244 -8.385 1.00 0.00 13 VAL A CA 4
ATOM 10765 C C . VAL A 1 13 ? 182.019 -7.753 -8.716 1.00 0.00 13 VAL A C 4
ATOM 10766 O O . VAL A 1 13 ? 182.946 -7.052 -8.307 1.00 0.00 13 VAL A O 4
ATOM 10779 N N . LEU A 1 14 ? 181.014 -7.270 -9.444 1.00 0.00 14 LEU A N 4
ATOM 10780 C CA . LEU A 1 14 ? 180.944 -5.859 -9.816 1.00 0.00 14 LEU A CA 4
ATOM 10781 C C . LEU A 1 14 ? 180.868 -4.973 -8.576 1.00 0.00 14 LEU A C 4
ATOM 10782 O O . LEU A 1 14 ? 181.584 -3.980 -8.477 1.00 0.00 14 LEU A O 4
ATOM 10798 N N . SER A 1 15 ? 180.002 -5.336 -7.630 1.00 0.00 15 SER A N 4
ATOM 10799 C CA . SER A 1 15 ? 179.852 -4.564 -6.397 1.00 0.00 15 SER A CA 4
ATOM 10800 C C . SER A 1 15 ? 181.134 -4.592 -5.570 1.00 0.00 15 SER A C 4
ATOM 10801 O O . SER A 1 15 ? 181.492 -3.604 -4.933 1.00 0.00 15 SER A O 4
ATOM 10809 N N . PHE A 1 16 ? 181.822 -5.731 -5.586 1.00 0.00 16 PHE A N 4
ATOM 10810 C CA . PHE A 1 16 ? 183.065 -5.886 -4.835 1.00 0.00 16 PHE A CA 4
ATOM 10811 C C . PHE A 1 16 ? 184.211 -5.100 -5.469 1.00 0.00 16 PHE A C 4
ATOM 10812 O O . PHE A 1 16 ? 185.044 -4.531 -4.765 1.00 0.00 16 PHE A O 4
ATOM 10829 N N . LEU A 1 17 ? 184.260 -5.082 -6.798 1.00 0.00 17 LEU A N 4
ATOM 10830 C CA . LEU A 1 17 ? 185.309 -4.351 -7.508 1.00 0.00 17 LEU A CA 4
ATOM 10831 C C . LEU A 1 17 ? 184.974 -2.863 -7.605 1.00 0.00 17 LEU A C 4
ATOM 10832 O O . LEU A 1 17 ? 185.818 -2.049 -7.981 1.00 0.00 17 LEU A O 4
ATOM 10848 N N . SER A 1 18 ? 183.737 -2.514 -7.273 1.00 0.00 18 SER A N 4
ATOM 10849 C CA . SER A 1 18 ? 183.300 -1.126 -7.308 1.00 0.00 18 SER A CA 4
ATOM 10850 C C . SER A 1 18 ? 183.618 -0.435 -5.985 1.00 0.00 18 SER A C 4
ATOM 10851 O O . SER A 1 18 ? 183.360 -0.981 -4.916 1.00 0.00 18 SER A O 4
ATOM 10859 N N . PRO A 1 19 ? 184.183 0.784 -6.044 1.00 0.00 19 PRO A N 4
ATOM 10860 C CA . PRO A 1 19 ? 184.534 1.554 -4.843 1.00 0.00 19 PRO A CA 4
ATOM 10861 C C . PRO A 1 19 ? 183.305 2.101 -4.118 1.00 0.00 19 PRO A C 4
ATOM 10862 O O . PRO A 1 19 ? 183.409 2.655 -3.024 1.00 0.00 19 PRO A O 4
ATOM 10873 N N . CYS A 1 20 ? 182.145 1.954 -4.742 1.00 0.00 20 CYS A N 4
ATOM 10874 C CA . CYS A 1 20 ? 180.899 2.429 -4.162 1.00 0.00 20 CYS A CA 4
ATOM 10875 C C . CYS A 1 20 ? 180.066 1.258 -3.656 1.00 0.00 20 CYS A C 4
ATOM 10876 O O . CYS A 1 20 ? 180.094 0.175 -4.241 1.00 0.00 20 CYS A O 4
ATOM 10883 N N . VAL A 1 21 ? 179.315 1.495 -2.576 1.00 0.00 21 VAL A N 4
ATOM 10884 C CA . VAL A 1 21 ? 178.463 0.472 -1.959 1.00 0.00 21 VAL A CA 4
ATOM 10885 C C . VAL A 1 21 ? 179.298 -0.716 -1.480 1.00 0.00 21 VAL A C 4
ATOM 10886 O O . VAL A 1 21 ? 179.182 -1.832 -1.994 1.00 0.00 21 VAL A O 4
ATOM 10899 N N . LEU A 1 22 ? 180.149 -0.467 -0.492 1.00 0.00 22 LEU A N 4
ATOM 10900 C CA . LEU A 1 22 ? 181.001 -1.510 0.057 1.00 0.00 22 LEU A CA 4
ATOM 10901 C C . LEU A 1 22 ? 180.536 -1.889 1.460 1.00 0.00 22 LEU A C 4
ATOM 10902 O O . LEU A 1 22 ? 180.574 -1.064 2.374 1.00 0.00 22 LEU A O 4
ATOM 10918 N N . PRO A 1 23 ? 180.098 -3.148 1.652 1.00 0.00 23 PRO A N 4
ATOM 10919 C CA . PRO A 1 23 ? 179.612 -3.632 2.953 1.00 0.00 23 PRO A CA 4
ATOM 10920 C C . PRO A 1 23 ? 180.715 -3.704 4.003 1.00 0.00 23 PRO A C 4
ATOM 10921 O O . PRO A 1 23 ? 180.445 -3.668 5.202 1.00 0.00 23 PRO A O 4
ATOM 10932 N N . LEU A 1 24 ? 181.954 -3.827 3.540 1.00 0.00 24 LEU A N 4
ATOM 10933 C CA . LEU A 1 24 ? 183.115 -3.891 4.425 1.00 0.00 24 LEU A CA 4
ATOM 10934 C C . LEU A 1 24 ? 183.348 -2.558 5.141 1.00 0.00 24 LEU A C 4
ATOM 10935 O O . LEU A 1 24 ? 184.032 -2.508 6.164 1.00 0.00 24 LEU A O 4
ATOM 10951 N N . VAL A 1 25 ? 182.777 -1.483 4.599 1.00 0.00 25 VAL A N 4
ATOM 10952 C CA . VAL A 1 25 ? 182.924 -0.151 5.188 1.00 0.00 25 VAL A CA 4
ATOM 10953 C C . VAL A 1 25 ? 182.261 -0.077 6.575 1.00 0.00 25 VAL A C 4
ATOM 10954 O O . VAL A 1 25 ? 182.945 0.204 7.561 1.00 0.00 25 VAL A O 4
ATOM 10967 N N . PRO A 1 26 ? 180.927 -0.319 6.691 1.00 0.00 26 PRO A N 4
ATOM 10968 C CA . PRO A 1 26 ? 180.240 -0.287 7.990 1.00 0.00 26 PRO A CA 4
ATOM 10969 C C . PRO A 1 26 ? 180.807 -1.308 8.979 1.00 0.00 26 PRO A C 4
ATOM 10970 O O . PRO A 1 26 ? 180.697 -1.131 10.192 1.00 0.00 26 PRO A O 4
ATOM 10981 N N . THR A 1 27 ? 181.415 -2.376 8.455 1.00 0.00 27 THR A N 4
ATOM 10982 C CA . THR A 1 27 ? 182.007 -3.410 9.300 1.00 0.00 27 THR A CA 4
ATOM 10983 C C . THR A 1 27 ? 183.181 -2.851 10.099 1.00 0.00 27 THR A C 4
ATOM 10984 O O . THR A 1 27 ? 183.354 -3.172 11.277 1.00 0.00 27 THR A O 4
ATOM 10995 N N . TYR A 1 28 ? 183.980 -2.004 9.454 1.00 0.00 28 TYR A N 4
ATOM 10996 C CA . TYR A 1 28 ? 185.134 -1.400 10.109 1.00 0.00 28 TYR A CA 4
ATOM 10997 C C . TYR A 1 28 ? 184.690 -0.409 11.179 1.00 0.00 28 TYR A C 4
ATOM 10998 O O . TYR A 1 28 ? 185.367 -0.230 12.190 1.00 0.00 28 TYR A O 4
ATOM 11016 N N . LEU A 1 29 ? 183.546 0.226 10.954 1.00 0.00 29 LEU A N 4
ATOM 11017 C CA . LEU A 1 29 ? 183.009 1.188 11.910 1.00 0.00 29 LEU A CA 4
ATOM 11018 C C . LEU A 1 29 ? 182.375 0.463 13.094 1.00 0.00 29 LEU A C 4
ATOM 11019 O O . LEU A 1 29 ? 182.530 0.879 14.243 1.00 0.00 29 LEU A O 4
ATOM 11035 N N . PHE A 1 30 ? 181.650 -0.615 12.800 1.00 0.00 30 PHE A N 4
ATOM 11036 C CA . PHE A 1 30 ? 181.005 -1.415 13.841 1.00 0.00 30 PHE A CA 4
ATOM 11037 C C . PHE A 1 30 ? 182.034 -1.970 14.822 1.00 0.00 30 PHE A C 4
ATOM 11038 O O . PHE A 1 30 ? 181.813 -1.968 16.034 1.00 0.00 30 PHE A O 4
ATOM 11055 N N . TYR A 1 31 ? 183.162 -2.442 14.295 1.00 0.00 31 TYR A N 4
ATOM 11056 C CA . TYR A 1 31 ? 184.224 -2.986 15.135 1.00 0.00 31 TYR A CA 4
ATOM 11057 C C . TYR A 1 31 ? 184.967 -1.869 15.860 1.00 0.00 31 TYR A C 4
ATOM 11058 O O . TYR A 1 31 ? 185.501 -2.074 16.950 1.00 0.00 31 TYR A O 4
ATOM 11076 N N . LEU A 1 32 ? 184.999 -0.689 15.245 1.00 0.00 32 LEU A N 4
ATOM 11077 C CA . LEU A 1 32 ? 185.662 0.468 15.836 1.00 0.00 32 LEU A CA 4
ATOM 11078 C C . LEU A 1 32 ? 184.857 0.990 17.020 1.00 0.00 32 LEU A C 4
ATOM 11079 O O . LEU A 1 32 ? 185.408 1.569 17.956 1.00 0.00 32 LEU A O 4
ATOM 11095 N N . GLY A 1 33 ? 183.543 0.784 16.963 1.00 0.00 33 GLY A N 4
ATOM 11096 C CA . GLY A 1 33 ? 182.676 1.220 18.037 1.00 0.00 33 GLY A CA 4
ATOM 11097 C C . GLY A 1 33 ? 182.800 0.338 19.262 1.00 0.00 33 GLY A C 4
ATOM 11098 O O . GLY A 1 33 ? 182.663 0.808 20.391 1.00 0.00 33 GLY A O 4
ATOM 11102 N N . GLY A 1 34 ? 183.071 -0.944 19.036 1.00 0.00 34 GLY A N 4
ATOM 11103 C CA . GLY A 1 34 ? 183.212 -1.877 20.137 1.00 0.00 34 GLY A CA 4
ATOM 11104 C C . GLY A 1 34 ? 181.911 -2.574 20.470 1.00 0.00 34 GLY A C 4
ATOM 11105 O O . GLY A 1 34 ? 181.185 -2.150 21.368 1.00 0.00 34 GLY A O 4
ATOM 11109 N N . ALA A 1 35 ? 181.610 -3.644 19.743 1.00 0.00 35 ALA A N 4
ATOM 11110 C CA . ALA A 1 35 ? 180.382 -4.394 19.971 1.00 0.00 35 ALA A CA 4
ATOM 11111 C C . ALA A 1 35 ? 180.675 -5.866 20.236 1.00 0.00 35 ALA A C 4
ATOM 11112 O O . ALA A 1 35 ? 180.477 -6.350 21.349 1.00 0.00 35 ALA A O 4
ATOM 11119 N N . ARG A 1 36 ? 181.148 -6.565 19.199 1.00 0.00 36 ARG A N 4
ATOM 11120 C CA . ARG A 1 36 ? 181.474 -7.994 19.289 1.00 0.00 36 ARG A CA 4
ATOM 11121 C C . ARG A 1 36 ? 180.257 -8.815 19.723 1.00 0.00 36 ARG A C 4
ATOM 11122 O O . ARG A 1 36 ? 180.376 -9.773 20.489 1.00 0.00 36 ARG A O 4
ATOM 11143 N N . GLY A 1 37 ? 179.085 -8.439 19.215 1.00 0.00 37 GLY A N 4
ATOM 11144 C CA . GLY A 1 37 ? 177.863 -9.143 19.562 1.00 0.00 37 GLY A CA 4
ATOM 11145 C C . GLY A 1 37 ? 177.385 -10.051 18.448 1.00 0.00 37 GLY A C 4
ATOM 11146 O O . GLY A 1 37 ? 176.290 -9.862 17.922 1.00 0.00 37 GLY A O 4
ATOM 11150 N N . ARG A 1 38 ? 178.218 -11.034 18.100 1.00 0.00 38 ARG A N 4
ATOM 11151 C CA . ARG A 1 38 ? 177.911 -12.001 17.039 1.00 0.00 38 ARG A CA 4
ATOM 11152 C C . ARG A 1 38 ? 177.658 -11.303 15.698 1.00 0.00 38 ARG A C 4
ATOM 11153 O O . ARG A 1 38 ? 176.509 -11.083 15.307 1.00 0.00 38 ARG A O 4
ATOM 11174 N N . PRO A 1 39 ? 178.740 -10.970 14.961 1.00 0.00 39 PRO A N 4
ATOM 11175 C CA . PRO A 1 39 ? 178.641 -10.294 13.657 1.00 0.00 39 PRO A CA 4
ATOM 11176 C C . PRO A 1 39 ? 177.798 -11.077 12.653 1.00 0.00 39 PRO A C 4
ATOM 11177 O O . PRO A 1 39 ? 177.157 -10.492 11.781 1.00 0.00 39 PRO A O 4
ATOM 11188 N N . LEU A 1 40 ? 177.802 -12.401 12.788 1.00 0.00 40 LEU A N 4
ATOM 11189 C CA . LEU A 1 40 ? 177.036 -13.273 11.901 1.00 0.00 40 LEU A CA 4
ATOM 11190 C C . LEU A 1 40 ? 175.533 -13.009 12.022 1.00 0.00 40 LEU A C 4
ATOM 11191 O O . LEU A 1 40 ? 174.808 -13.034 11.027 1.00 0.00 40 LEU A O 4
ATOM 11207 N N . PHE A 1 41 ? 175.072 -12.750 13.245 1.00 0.00 41 PHE A N 4
ATOM 11208 C CA . PHE A 1 41 ? 173.657 -12.484 13.480 1.00 0.00 41 PHE A CA 4
ATOM 11209 C C . PHE A 1 41 ? 173.302 -11.064 13.051 1.00 0.00 41 PHE A C 4
ATOM 11210 O O . PHE A 1 41 ? 172.219 -10.820 12.514 1.00 0.00 41 PHE A O 4
ATOM 11227 N N . ASN A 1 42 ? 174.226 -10.136 13.286 1.00 0.00 42 ASN A N 4
ATOM 11228 C CA . ASN A 1 42 ? 174.019 -8.740 12.905 1.00 0.00 42 ASN A CA 4
ATOM 11229 C C . ASN A 1 42 ? 173.947 -8.613 11.387 1.00 0.00 42 ASN A C 4
ATOM 11230 O O . ASN A 1 42 ? 173.190 -7.801 10.855 1.00 0.00 42 ASN A O 4
ATOM 11241 N N . ALA A 1 43 ? 174.750 -9.427 10.700 1.00 0.00 43 ALA A N 4
ATOM 11242 C CA . ALA A 1 43 ? 174.777 -9.437 9.243 1.00 0.00 43 ALA A CA 4
ATOM 11243 C C . ALA A 1 43 ? 173.416 -9.832 8.684 1.00 0.00 43 ALA A C 4
ATOM 11244 O O . ALA A 1 43 ? 172.842 -9.110 7.871 1.00 0.00 43 ALA A O 4
ATOM 11251 N N . LEU A 1 44 ? 172.916 -10.987 9.122 1.00 0.00 44 LEU A N 4
ATOM 11252 C CA . LEU A 1 44 ? 171.611 -11.481 8.678 1.00 0.00 44 LEU A CA 4
ATOM 11253 C C . LEU A 1 44 ? 170.511 -10.460 8.955 1.00 0.00 44 LEU A C 4
ATOM 11254 O O . LEU A 1 44 ? 169.616 -10.266 8.131 1.00 0.00 44 LEU A O 4
ATOM 11270 N N . PHE A 1 45 ? 170.586 -9.803 10.112 1.00 0.00 45 PHE A N 4
ATOM 11271 C CA . PHE A 1 45 ? 169.597 -8.795 10.484 1.00 0.00 45 PHE A CA 4
ATOM 11272 C C . PHE A 1 45 ? 169.640 -7.611 9.521 1.00 0.00 45 PHE A C 4
ATOM 11273 O O . PHE A 1 45 ? 168.600 -7.141 9.056 1.00 0.00 45 PHE A O 4
ATOM 11290 N N . PHE A 1 46 ? 170.848 -7.140 9.225 1.00 0.00 46 PHE A N 4
ATOM 11291 C CA . PHE A 1 46 ? 171.031 -6.015 8.314 1.00 0.00 46 PHE A CA 4
ATOM 11292 C C . PHE A 1 46 ? 170.553 -6.368 6.908 1.00 0.00 46 PHE A C 4
ATOM 11293 O O . PHE A 1 46 ? 169.894 -5.563 6.250 1.00 0.00 46 PHE A O 4
ATOM 11310 N N . ILE A 1 47 ? 170.886 -7.575 6.457 1.00 0.00 47 ILE A N 4
ATOM 11311 C CA . ILE A 1 47 ? 170.479 -8.032 5.131 1.00 0.00 47 ILE A CA 4
ATOM 11312 C C . ILE A 1 47 ? 168.957 -8.160 5.048 1.00 0.00 47 ILE A C 4
ATOM 11313 O O . ILE A 1 47 ? 168.352 -7.785 4.043 1.00 0.00 47 ILE A O 4
ATOM 11329 N N . LEU A 1 48 ? 168.340 -8.682 6.111 1.00 0.00 48 LEU A N 4
ATOM 11330 C CA . LEU A 1 48 ? 166.887 -8.833 6.147 1.00 0.00 48 LEU A CA 4
ATOM 11331 C C . LEU A 1 48 ? 166.217 -7.465 6.130 1.00 0.00 48 LEU A C 4
ATOM 11332 O O . LEU A 1 48 ? 165.262 -7.241 5.382 1.00 0.00 48 LEU A O 4
ATOM 11348 N N . GLY A 1 49 ? 166.725 -6.554 6.958 1.00 0.00 49 GLY A N 4
ATOM 11349 C CA . GLY A 1 49 ? 166.177 -5.212 7.011 1.00 0.00 49 GLY A CA 4
ATOM 11350 C C . GLY A 1 49 ? 166.291 -4.506 5.676 1.00 0.00 49 GLY A C 4
ATOM 11351 O O . GLY A 1 49 ? 165.347 -3.854 5.230 1.00 0.00 49 GLY A O 4
ATOM 11355 N N . PHE A 1 50 ? 167.446 -4.650 5.030 1.00 0.00 50 PHE A N 4
ATOM 11356 C CA . PHE A 1 50 ? 167.683 -4.033 3.730 1.00 0.00 50 PHE A CA 4
ATOM 11357 C C . PHE A 1 50 ? 166.797 -4.660 2.659 1.00 0.00 50 PHE A C 4
ATOM 11358 O O . PHE A 1 50 ? 166.261 -3.960 1.800 1.00 0.00 50 PHE A O 4
ATOM 11375 N N . GLY A 1 51 ? 166.651 -5.984 2.715 1.00 0.00 51 GLY A N 4
ATOM 11376 C CA . GLY A 1 51 ? 165.815 -6.685 1.755 1.00 0.00 51 GLY A CA 4
ATOM 11377 C C . GLY A 1 51 ? 164.368 -6.245 1.840 1.00 0.00 51 GLY A C 4
ATOM 11378 O O . GLY A 1 51 ? 163.696 -6.091 0.818 1.00 0.00 51 GLY A O 4
ATOM 11382 N N . ALA A 1 52 ? 163.896 -6.030 3.066 1.00 0.00 52 ALA A N 4
ATOM 11383 C CA . ALA A 1 52 ? 162.527 -5.588 3.297 1.00 0.00 52 ALA A CA 4
ATOM 11384 C C . ALA A 1 52 ? 162.308 -4.185 2.742 1.00 0.00 52 ALA A C 4
ATOM 11385 O O . ALA A 1 52 ? 161.333 -3.940 2.033 1.00 0.00 52 ALA A O 4
ATOM 11392 N N . VAL A 1 53 ? 163.227 -3.272 3.058 1.00 0.00 53 VAL A N 4
ATOM 11393 C CA . VAL A 1 53 ? 163.135 -1.890 2.588 1.00 0.00 53 VAL A CA 4
ATOM 11394 C C . VAL A 1 53 ? 163.186 -1.825 1.060 1.00 0.00 53 VAL A C 4
ATOM 11395 O O . VAL A 1 53 ? 162.452 -1.054 0.438 1.00 0.00 53 VAL A O 4
ATOM 11408 N N . PHE A 1 54 ? 164.046 -2.646 0.462 1.00 0.00 54 PHE A N 4
ATOM 11409 C CA . PHE A 1 54 ? 164.188 -2.677 -0.992 1.00 0.00 54 PHE A CA 4
ATOM 11410 C C . PHE A 1 54 ? 162.919 -3.199 -1.663 1.00 0.00 54 PHE A C 4
ATOM 11411 O O . PHE A 1 54 ? 162.452 -2.623 -2.642 1.00 0.00 54 PHE A O 4
ATOM 11428 N N . PHE A 1 55 ? 162.372 -4.289 -1.137 1.00 0.00 55 PHE A N 4
ATOM 11429 C CA . PHE A 1 55 ? 161.155 -4.876 -1.696 1.00 0.00 55 PHE A CA 4
ATOM 11430 C C . PHE A 1 55 ? 159.947 -3.968 -1.477 1.00 0.00 55 PHE A C 4
ATOM 11431 O O . PHE A 1 55 ? 159.098 -3.835 -2.357 1.00 0.00 55 PHE A O 4
ATOM 11448 N N . LEU A 1 56 ? 159.885 -3.331 -0.308 1.00 0.00 56 LEU A N 4
ATOM 11449 C CA . LEU A 1 56 ? 158.777 -2.435 0.016 1.00 0.00 56 LEU A CA 4
ATOM 11450 C C . LEU A 1 56 ? 158.789 -1.199 -0.880 1.00 0.00 56 LEU A C 4
ATOM 11451 O O . LEU A 1 56 ? 157.738 -0.654 -1.206 1.00 0.00 56 LEU A O 4
ATOM 11467 N N . LEU A 1 57 ? 159.983 -0.752 -1.265 1.00 0.00 57 LEU A N 4
ATOM 11468 C CA . LEU A 1 57 ? 160.116 0.412 -2.138 1.00 0.00 57 LEU A CA 4
ATOM 11469 C C . LEU A 1 57 ? 160.098 -0.007 -3.608 1.00 0.00 57 LEU A C 4
ATOM 11470 O O . LEU A 1 57 ? 159.856 0.810 -4.497 1.00 0.00 57 LEU A O 4
ATOM 11486 N N . GLY A 1 58 ? 160.358 -1.289 -3.856 1.00 0.00 58 GLY A N 4
ATOM 11487 C CA . GLY A 1 58 ? 160.356 -1.807 -5.214 1.00 0.00 58 GLY A CA 4
ATOM 11488 C C . GLY A 1 58 ? 158.954 -2.068 -5.728 1.00 0.00 58 GLY A C 4
ATOM 11489 O O . GLY A 1 58 ? 158.721 -2.063 -6.935 1.00 0.00 58 GLY A O 4
ATOM 11493 N N . LEU A 1 59 ? 158.024 -2.306 -4.805 1.00 0.00 59 LEU A N 4
ATOM 11494 C CA . LEU A 1 59 ? 156.626 -2.557 -5.161 1.00 0.00 59 LEU A CA 4
ATOM 11495 C C . LEU A 1 59 ? 155.993 -1.336 -5.854 1.00 0.00 59 LEU A C 4
ATOM 11496 O O . LEU A 1 59 ? 155.488 -1.459 -6.974 1.00 0.00 59 LEU A O 4
ATOM 11512 N N . PRO A 1 60 ? 156.003 -0.134 -5.214 1.00 0.00 60 PRO A N 4
ATOM 11513 C CA . PRO A 1 60 ? 155.428 1.076 -5.819 1.00 0.00 60 PRO A CA 4
ATOM 11514 C C . PRO A 1 60 ? 156.250 1.591 -7.000 1.00 0.00 60 PRO A C 4
ATOM 11515 O O . PRO A 1 60 ? 155.780 2.425 -7.773 1.00 0.00 60 PRO A O 4
ATOM 11526 N N . PHE A 1 61 ? 157.478 1.083 -7.134 1.00 0.00 61 PHE A N 4
ATOM 11527 C CA . PHE A 1 61 ? 158.369 1.488 -8.221 1.00 0.00 61 PHE A CA 4
ATOM 11528 C C . PHE A 1 61 ? 157.797 1.096 -9.584 1.00 0.00 61 PHE A C 4
ATOM 11529 O O . PHE A 1 61 ? 158.189 1.649 -10.611 1.00 0.00 61 PHE A O 4
ATOM 11546 N N . THR A 1 62 ? 156.866 0.143 -9.586 1.00 0.00 62 THR A N 4
ATOM 11547 C CA . THR A 1 62 ? 156.232 -0.302 -10.822 1.00 0.00 62 THR A CA 4
ATOM 11548 C C . THR A 1 62 ? 155.441 0.837 -11.462 1.00 0.00 62 THR A C 4
ATOM 11549 O O . THR A 1 62 ? 155.525 1.068 -12.668 1.00 0.00 62 THR A O 4
ATOM 11560 N N . LEU A 1 63 ? 154.676 1.554 -10.640 1.00 0.00 63 LEU A N 4
ATOM 11561 C CA . LEU A 1 63 ? 153.873 2.672 -11.123 1.00 0.00 63 LEU A CA 4
ATOM 11562 C C . LEU A 1 63 ? 154.671 3.976 -11.094 1.00 0.00 63 LEU A C 4
ATOM 11563 O O . LEU A 1 63 ? 154.345 4.930 -11.799 1.00 0.00 63 LEU A O 4
ATOM 11579 N N . LEU A 1 64 ? 155.724 4.009 -10.278 1.00 0.00 64 LEU A N 4
ATOM 11580 C CA . LEU A 1 64 ? 156.568 5.197 -10.166 1.00 0.00 64 LEU A CA 4
ATOM 11581 C C . LEU A 1 64 ? 157.505 5.311 -11.366 1.00 0.00 64 LEU A C 4
ATOM 11582 O O . LEU A 1 64 ? 158.048 6.382 -11.640 1.00 0.00 64 LEU A O 4
ATOM 11598 N N . GLY A 1 65 ? 157.685 4.199 -12.082 1.00 0.00 65 GLY A N 4
ATOM 11599 C CA . GLY A 1 65 ? 158.545 4.194 -13.255 1.00 0.00 65 GLY A CA 4
ATOM 11600 C C . GLY A 1 65 ? 158.026 5.111 -14.346 1.00 0.00 65 GLY A C 4
ATOM 11601 O O . GLY A 1 65 ? 158.797 5.612 -15.163 1.00 0.00 65 GLY A O 4
ATOM 11605 N N . GLY A 1 66 ? 156.713 5.333 -14.354 1.00 0.00 66 GLY A N 4
ATOM 11606 C CA . GLY A 1 66 ? 156.112 6.212 -15.340 1.00 0.00 66 GLY A CA 4
ATOM 11607 C C . GLY A 1 66 ? 156.303 7.672 -14.982 1.00 0.00 66 GLY A C 4
ATOM 11608 O O . GLY A 1 66 ? 156.292 8.541 -15.854 1.00 0.00 66 GLY A O 4
ATOM 11612 N N . LEU A 1 67 ? 156.490 7.937 -13.692 1.00 0.00 67 LEU A N 4
ATOM 11613 C CA . LEU A 1 67 ? 156.691 9.298 -13.207 1.00 0.00 67 LEU A CA 4
ATOM 11614 C C . LEU A 1 67 ? 158.168 9.677 -13.264 1.00 0.00 67 LEU A C 4
ATOM 11615 O O . LEU A 1 67 ? 158.514 10.860 -13.274 1.00 0.00 67 LEU A O 4
ATOM 11631 N N . LEU A 1 68 ? 159.032 8.660 -13.306 1.00 0.00 68 LEU A N 4
ATOM 11632 C CA . LEU A 1 68 ? 160.480 8.867 -13.384 1.00 0.00 68 LEU A CA 4
ATOM 11633 C C . LEU A 1 68 ? 160.854 9.569 -14.687 1.00 0.00 68 LEU A C 4
ATOM 11634 O O . LEU A 1 68 ? 161.945 10.123 -14.816 1.00 0.00 68 LEU A O 4
ATOM 11650 N N . PHE A 1 69 ? 159.943 9.507 -15.659 1.00 0.00 69 PHE A N 4
ATOM 11651 C CA . PHE A 1 69 ? 160.140 10.149 -16.954 1.00 0.00 69 PHE A CA 4
ATOM 11652 C C . PHE A 1 69 ? 160.191 11.669 -16.805 1.00 0.00 69 PHE A C 4
ATOM 11653 O O . PHE A 1 69 ? 160.642 12.377 -17.707 1.00 0.00 69 PHE A O 4
ATOM 11670 N N . GLU A 1 70 ? 159.705 12.163 -15.668 1.00 0.00 70 GLU A N 4
ATOM 11671 C CA . GLU A 1 70 ? 159.714 13.591 -15.385 1.00 0.00 70 GLU A CA 4
ATOM 11672 C C . GLU A 1 70 ? 161.064 14.009 -14.802 1.00 0.00 70 GLU A C 4
ATOM 11673 O O . GLU A 1 70 ? 161.955 13.186 -14.602 1.00 0.00 70 GLU A O 4
ATOM 11685 N N . HIS A 1 71 ? 161.199 15.295 -14.521 1.00 0.00 71 HIS A N 4
ATOM 11686 C CA . HIS A 1 71 ? 162.435 15.846 -13.967 1.00 0.00 71 HIS A CA 4
ATOM 11687 C C . HIS A 1 71 ? 162.526 15.601 -12.459 1.00 0.00 71 HIS A C 4
ATOM 11688 O O . HIS A 1 71 ? 162.378 16.524 -11.659 1.00 0.00 71 HIS A O 4
ATOM 11702 N N . ARG A 1 72 ? 162.768 14.352 -12.077 1.00 0.00 72 ARG A N 4
ATOM 11703 C CA . ARG A 1 72 ? 162.878 14.000 -10.663 1.00 0.00 72 ARG A CA 4
ATOM 11704 C C . ARG A 1 72 ? 164.293 13.543 -10.311 1.00 0.00 72 ARG A C 4
ATOM 11705 O O . ARG A 1 72 ? 164.496 12.802 -9.348 1.00 0.00 72 ARG A O 4
ATOM 11726 N N . GLN A 1 73 ? 165.270 14.000 -11.088 1.00 0.00 73 GLN A N 4
ATOM 11727 C CA . GLN A 1 73 ? 166.668 13.640 -10.858 1.00 0.00 73 GLN A CA 4
ATOM 11728 C C . GLN A 1 73 ? 167.260 14.453 -9.710 1.00 0.00 73 GLN A C 4
ATOM 11729 O O . GLN A 1 73 ? 168.287 14.083 -9.137 1.00 0.00 73 GLN A O 4
ATOM 11743 N N . THR A 1 74 ? 166.600 15.559 -9.376 1.00 0.00 74 THR A N 4
ATOM 11744 C CA . THR A 1 74 ? 167.046 16.433 -8.296 1.00 0.00 74 THR A CA 4
ATOM 11745 C C . THR A 1 74 ? 166.992 15.724 -6.945 1.00 0.00 74 THR A C 4
ATOM 11746 O O . THR A 1 74 ? 167.654 16.136 -5.994 1.00 0.00 74 THR A O 4
ATOM 11757 N N . LEU A 1 75 ? 166.200 14.656 -6.872 1.00 0.00 75 LEU A N 4
ATOM 11758 C CA . LEU A 1 75 ? 166.066 13.881 -5.643 1.00 0.00 75 LEU A CA 4
ATOM 11759 C C . LEU A 1 75 ? 167.372 13.163 -5.314 1.00 0.00 75 LEU A C 4
ATOM 11760 O O . LEU A 1 75 ? 167.676 12.907 -4.150 1.00 0.00 75 LEU A O 4
ATOM 11776 N N . ALA A 1 76 ? 168.147 12.848 -6.347 1.00 0.00 76 ALA A N 4
ATOM 11777 C CA . ALA A 1 76 ? 169.424 12.173 -6.164 1.00 0.00 76 ALA A CA 4
ATOM 11778 C C . ALA A 1 76 ? 170.525 13.187 -5.872 1.00 0.00 76 ALA A C 4
ATOM 11779 O O . ALA A 1 76 ? 171.540 12.856 -5.259 1.00 0.00 76 ALA A O 4
ATOM 11786 N N . ARG A 1 77 ? 170.296 14.428 -6.300 1.00 0.00 77 ARG A N 4
ATOM 11787 C CA . ARG A 1 77 ? 171.254 15.514 -6.095 1.00 0.00 77 ARG A CA 4
ATOM 11788 C C . ARG A 1 77 ? 171.429 15.821 -4.611 1.00 0.00 77 ARG A C 4
ATOM 11789 O O . ARG A 1 77 ? 172.495 16.262 -4.179 1.00 0.00 77 ARG A O 4
ATOM 11810 N N . VAL A 1 78 ? 170.375 15.578 -3.833 1.00 0.00 78 VAL A N 4
ATOM 11811 C CA . VAL A 1 78 ? 170.406 15.816 -2.389 1.00 0.00 78 VAL A CA 4
ATOM 11812 C C . VAL A 1 78 ? 171.432 14.905 -1.715 1.00 0.00 78 VAL A C 4
ATOM 11813 O O . VAL A 1 78 ? 171.908 15.193 -0.614 1.00 0.00 78 VAL A O 4
ATOM 11826 N N . GLY A 1 79 ? 171.772 13.806 -2.394 1.00 0.00 79 GLY A N 4
ATOM 11827 C CA . GLY A 1 79 ? 172.751 12.872 -1.869 1.00 0.00 79 GLY A CA 4
ATOM 11828 C C . GLY A 1 79 ? 174.134 13.488 -1.802 1.00 0.00 79 GLY A C 4
ATOM 11829 O O . GLY A 1 79 ? 174.938 13.137 -0.943 1.00 0.00 79 GLY A O 4
ATOM 11833 N N . GLY A 1 80 ? 174.406 14.422 -2.707 1.00 0.00 80 GLY A N 4
ATOM 11834 C CA . GLY A 1 80 ? 175.692 15.086 -2.714 1.00 0.00 80 GLY A CA 4
ATOM 11835 C C . GLY A 1 80 ? 175.800 16.080 -1.578 1.00 0.00 80 GLY A C 4
ATOM 11836 O O . GLY A 1 80 ? 176.852 16.210 -0.955 1.00 0.00 80 GLY A O 4
ATOM 11840 N N . VAL A 1 81 ? 174.695 16.774 -1.310 1.00 0.00 81 VAL A N 4
ATOM 11841 C CA . VAL A 1 81 ? 174.638 17.762 -0.235 1.00 0.00 81 VAL A CA 4
ATOM 11842 C C . VAL A 1 81 ? 174.958 17.123 1.115 1.00 0.00 81 VAL A C 4
ATOM 11843 O O . VAL A 1 81 ? 175.792 17.628 1.872 1.00 0.00 81 VAL A O 4
ATOM 11856 N N . VAL A 1 82 ? 174.307 15.999 1.408 1.00 0.00 82 VAL A N 4
ATOM 11857 C CA . VAL A 1 82 ? 174.533 15.301 2.670 1.00 0.00 82 VAL A CA 4
ATOM 11858 C C . VAL A 1 82 ? 175.929 14.682 2.714 1.00 0.00 82 VAL A C 4
ATOM 11859 O O . VAL A 1 82 ? 176.538 14.580 3.780 1.00 0.00 82 VAL A O 4
ATOM 11872 N N . LEU A 1 83 ? 176.437 14.282 1.548 1.00 0.00 83 LEU A N 4
ATOM 11873 C CA . LEU A 1 83 ? 177.769 13.692 1.449 1.00 0.00 83 LEU A CA 4
ATOM 11874 C C . LEU A 1 83 ? 178.840 14.711 1.833 1.00 0.00 83 LEU A C 4
ATOM 11875 O O . LEU A 1 83 ? 179.785 14.392 2.555 1.00 0.00 83 LEU A O 4
ATOM 11891 N N . VAL A 1 84 ? 178.683 15.943 1.348 1.00 0.00 84 VAL A N 4
ATOM 11892 C CA . VAL A 1 84 ? 179.629 17.011 1.659 1.00 0.00 84 VAL A CA 4
ATOM 11893 C C . VAL A 1 84 ? 179.580 17.342 3.150 1.00 0.00 84 VAL A C 4
ATOM 11894 O O . VAL A 1 84 ? 180.614 17.569 3.782 1.00 0.00 84 VAL A O 4
ATOM 11907 N N . LEU A 1 85 ? 178.369 17.353 3.708 1.00 0.00 85 LEU A N 4
ATOM 11908 C CA . LEU A 1 85 ? 178.179 17.635 5.131 1.00 0.00 85 LEU A CA 4
ATOM 11909 C C . LEU A 1 85 ? 178.903 16.597 5.987 1.00 0.00 85 LEU A C 4
ATOM 11910 O O . LEU A 1 85 ? 179.519 16.933 7.001 1.00 0.00 85 LEU A O 4
ATOM 11926 N N . PHE A 1 86 ? 178.824 15.333 5.573 1.00 0.00 86 PHE A N 4
ATOM 11927 C CA . PHE A 1 86 ? 179.488 14.251 6.294 1.00 0.00 86 PHE A CA 4
ATOM 11928 C C . PHE A 1 86 ? 181.003 14.408 6.211 1.00 0.00 86 PHE A C 4
ATOM 11929 O O . PHE A 1 86 ? 181.717 14.139 7.176 1.00 0.00 86 PHE A O 4
ATOM 11946 N N . GLY A 1 87 ? 181.486 14.851 5.050 1.00 0.00 87 GLY A N 4
ATOM 11947 C CA . GLY A 1 87 ? 182.909 15.067 4.869 1.00 0.00 87 GLY A CA 4
ATOM 11948 C C . GLY A 1 87 ? 183.425 16.181 5.759 1.00 0.00 87 GLY A C 4
ATOM 11949 O O . GLY A 1 87 ? 184.515 16.083 6.324 1.00 0.00 87 GLY A O 4
ATOM 11953 N N . LEU A 1 88 ? 182.629 17.243 5.892 1.00 0.00 88 LEU A N 4
ATOM 11954 C CA . LEU A 1 88 ? 182.995 18.379 6.737 1.00 0.00 88 LEU A CA 4
ATOM 11955 C C . LEU A 1 88 ? 183.100 17.951 8.199 1.00 0.00 88 LEU A C 4
ATOM 11956 O O . LEU A 1 88 ? 183.995 18.390 8.920 1.00 0.00 88 LEU A O 4
ATOM 11972 N N . TYR A 1 89 ? 182.179 17.094 8.628 1.00 0.00 89 TYR A N 4
ATOM 11973 C CA . TYR A 1 89 ? 182.183 16.597 10.001 1.00 0.00 89 TYR A CA 4
ATOM 11974 C C . TYR A 1 89 ? 183.342 15.623 10.216 1.00 0.00 89 TYR A C 4
ATOM 11975 O O . TYR A 1 89 ? 183.906 15.548 11.308 1.00 0.00 89 TYR A O 4
ATOM 11993 N N . MET A 1 90 ? 183.701 14.891 9.160 1.00 0.00 90 MET A N 4
ATOM 11994 C CA . MET A 1 90 ? 184.804 13.934 9.229 1.00 0.00 90 MET A CA 4
ATOM 11995 C C . MET A 1 90 ? 186.152 14.657 9.277 1.00 0.00 90 MET A C 4
ATOM 11996 O O . MET A 1 90 ? 187.158 14.082 9.687 1.00 0.00 90 MET A O 4
ATOM 12010 N N . LEU A 1 91 ? 186.160 15.923 8.846 1.00 0.00 91 LEU A N 4
ATOM 12011 C CA . LEU A 1 91 ? 187.373 16.753 8.867 1.00 0.00 91 LEU A CA 4
ATOM 12012 C C . LEU A 1 91 ? 187.810 17.066 10.300 1.00 0.00 91 LEU A C 4
ATOM 12013 O O . LEU A 1 91 ? 188.841 17.700 10.522 1.00 0.00 91 LEU A O 4
ATOM 12029 N N . GLY A 1 92 ? 187.017 16.621 11.269 1.00 0.00 92 GLY A N 4
ATOM 12030 C CA . GLY A 1 92 ? 187.342 16.862 12.658 1.00 0.00 92 GLY A CA 4
ATOM 12031 C C . GLY A 1 92 ? 186.432 17.875 13.314 1.00 0.00 92 GLY A C 4
ATOM 12032 O O . GLY A 1 92 ? 186.673 18.275 14.454 1.00 0.00 92 GLY A O 4
ATOM 12036 N N . LEU A 1 93 ? 185.391 18.309 12.600 1.00 0.00 93 LEU A N 4
ATOM 12037 C CA . LEU A 1 93 ? 184.444 19.277 13.145 1.00 0.00 93 LEU A CA 4
ATOM 12038 C C . LEU A 1 93 ? 183.742 18.705 14.370 1.00 0.00 93 LEU A C 4
ATOM 12039 O O . LEU A 1 93 ? 183.084 17.666 14.294 1.00 0.00 93 LEU A O 4
ATOM 12055 N N . ARG A 1 94 ? 183.885 19.385 15.497 1.00 0.00 94 ARG A N 4
ATOM 12056 C CA . ARG A 1 94 ? 183.271 18.936 16.735 1.00 0.00 94 ARG A CA 4
ATOM 12057 C C . ARG A 1 94 ? 182.413 20.040 17.341 1.00 0.00 94 ARG A C 4
ATOM 12058 O O . ARG A 1 94 ? 182.760 21.217 17.258 1.00 0.00 94 ARG A O 4
ATOM 12079 N N . PRO A 1 95 ? 181.271 19.672 17.944 1.00 0.00 95 PRO A N 4
ATOM 12080 C CA . PRO A 1 95 ? 180.374 20.637 18.575 1.00 0.00 95 PRO A CA 4
ATOM 12081 C C . PRO A 1 95 ? 180.896 21.102 19.934 1.00 0.00 95 PRO A C 4
ATOM 12082 O O . PRO A 1 95 ? 181.973 20.694 20.371 1.00 0.00 95 PRO A O 4
ATOM 12093 N N . ARG A 1 96 ? 180.129 21.955 20.598 1.00 0.00 96 ARG A N 4
ATOM 12094 C CA . ARG A 1 96 ? 180.524 22.483 21.901 1.00 0.00 96 ARG A CA 4
ATOM 12095 C C . ARG A 1 96 ? 180.109 21.545 23.030 1.00 0.00 96 ARG A C 4
ATOM 12096 O O . ARG A 1 96 ? 180.893 21.255 23.933 1.00 0.00 96 ARG A O 4
ATOM 12117 N N . TRP A 1 97 ? 178.869 21.080 22.972 1.00 0.00 97 TRP A N 4
ATOM 12118 C CA . TRP A 1 97 ? 178.330 20.188 23.992 1.00 0.00 97 TRP A CA 4
ATOM 12119 C C . TRP A 1 97 ? 177.839 18.890 23.364 1.00 0.00 97 TRP A C 4
ATOM 12120 O O . TRP A 1 97 ? 177.657 18.809 22.149 1.00 0.00 97 TRP A O 4
ATOM 12141 N N . GLY A 1 98 ? 177.619 17.880 24.197 1.00 0.00 98 GLY A N 4
ATOM 12142 C CA . GLY A 1 98 ? 177.146 16.602 23.699 1.00 0.00 98 GLY A CA 4
ATOM 12143 C C . GLY A 1 98 ? 176.799 15.640 24.817 1.00 0.00 98 GLY A C 4
ATOM 12144 O O . GLY A 1 98 ? 175.789 15.808 25.497 1.00 0.00 98 GLY A O 4
ATOM 12148 N N . VAL A 1 99 ? 177.644 14.637 25.014 1.00 0.00 99 VAL A N 4
ATOM 12149 C CA . VAL A 1 99 ? 177.422 13.642 26.057 1.00 0.00 99 VAL A CA 4
ATOM 12150 C C . VAL A 1 99 ? 178.604 13.602 27.032 1.00 0.00 99 VAL A C 4
ATOM 12151 O O . VAL A 1 99 ? 178.419 13.567 28.249 1.00 0.00 99 VAL A O 4
ATOM 12164 N N . SER A 1 100 ? 179.815 13.623 26.487 1.00 0.00 100 SER A N 4
ATOM 12165 C CA . SER A 1 100 ? 181.028 13.588 27.293 1.00 0.00 100 SER A CA 4
ATOM 12166 C C . SER A 1 100 ? 181.341 14.962 27.886 1.00 0.00 100 SER A C 4
ATOM 12167 O O . SER A 1 100 ? 182.135 15.724 27.330 1.00 0.00 100 SER A O 4
ATOM 12175 N N . LEU A 1 101 ? 180.721 15.271 29.020 1.00 0.00 101 LEU A N 4
ATOM 12176 C CA . LEU A 1 101 ? 180.938 16.552 29.689 1.00 0.00 101 LEU A CA 4
ATOM 12177 C C . LEU A 1 101 ? 182.122 16.469 30.654 1.00 0.00 101 LEU A C 4
ATOM 12178 O O . LEU A 1 101 ? 181.942 16.529 31.872 1.00 0.00 101 LEU A O 4
ATOM 12194 N N . ARG A 1 102 ? 183.327 16.330 30.084 1.00 0.00 102 ARG A N 4
ATOM 12195 C CA . ARG A 1 102 ? 184.578 16.228 30.852 1.00 0.00 102 ARG A CA 4
ATOM 12196 C C . ARG A 1 102 ? 184.670 14.890 31.583 1.00 0.00 102 ARG A C 4
ATOM 12197 O O . ARG A 1 102 ? 185.447 14.015 31.205 1.00 0.00 102 ARG A O 4
ATOM 12218 N N . TYR A 1 103 ? 183.866 14.739 32.625 1.00 0.00 103 TYR A N 4
ATOM 12219 C CA . TYR A 1 103 ? 183.854 13.516 33.410 1.00 0.00 103 TYR A CA 4
ATOM 12220 C C . TYR A 1 103 ? 182.638 12.670 33.049 1.00 0.00 103 TYR A C 4
ATOM 12221 O O . TYR A 1 103 ? 181.715 13.158 32.397 1.00 0.00 103 TYR A O 4
ATOM 12239 N N . GLU A 1 104 ? 182.651 11.405 33.478 1.00 0.00 104 GLU A N 4
ATOM 12240 C CA . GLU A 1 104 ? 181.560 10.467 33.194 1.00 0.00 104 GLU A CA 4
ATOM 12241 C C . GLU A 1 104 ? 181.413 10.241 31.689 1.00 0.00 104 GLU A C 4
ATOM 12242 O O . GLU A 1 104 ? 180.336 10.423 31.119 1.00 0.00 104 GLU A O 4
ATOM 12254 N N . GLY A 1 105 ? 182.510 9.845 31.051 1.00 0.00 105 GLY A N 4
ATOM 12255 C CA . GLY A 1 105 ? 182.493 9.594 29.624 1.00 0.00 105 GLY A CA 4
ATOM 12256 C C . GLY A 1 105 ? 182.039 8.186 29.305 1.00 0.00 105 GLY A C 4
ATOM 12257 O O . GLY A 1 105 ? 182.616 7.218 29.798 1.00 0.00 105 GLY A O 4
ATOM 12261 N N . GLU A 1 106 ? 181.005 8.066 28.482 1.00 0.00 106 GLU A N 4
ATOM 12262 C CA . GLU A 1 106 ? 180.477 6.757 28.114 1.00 0.00 106 GLU A CA 4
ATOM 12263 C C . GLU A 1 106 ? 180.791 6.427 26.657 1.00 0.00 106 GLU A C 4
ATOM 12264 O O . GLU A 1 106 ? 181.095 7.315 25.858 1.00 0.00 106 GLU A O 4
ATOM 12276 N N . THR A 1 107 ? 180.709 5.145 26.323 1.00 0.00 107 THR A N 4
ATOM 12277 C CA . THR A 1 107 ? 180.983 4.681 24.970 1.00 0.00 107 THR A CA 4
ATOM 12278 C C . THR A 1 107 ? 179.778 4.885 24.055 1.00 0.00 107 THR A C 4
ATOM 12279 O O . THR A 1 107 ? 178.921 4.011 23.934 1.00 0.00 107 THR A O 4
ATOM 12290 N N . SER A 1 108 ? 179.719 6.045 23.412 1.00 0.00 108 SER A N 4
ATOM 12291 C CA . SER A 1 108 ? 178.621 6.365 22.504 1.00 0.00 108 SER A CA 4
ATOM 12292 C C . SER A 1 108 ? 178.928 5.893 21.083 1.00 0.00 108 SER A C 4
ATOM 12293 O O . SER A 1 108 ? 178.101 6.025 20.182 1.00 0.00 108 SER A O 4
ATOM 12301 N N . ARG A 1 109 ? 180.122 5.336 20.899 1.00 0.00 109 ARG A N 4
ATOM 12302 C CA . ARG A 1 109 ? 180.558 4.842 19.592 1.00 0.00 109 ARG A CA 4
ATOM 12303 C C . ARG A 1 109 ? 179.698 3.664 19.094 1.00 0.00 109 ARG A C 4
ATOM 12304 O O . ARG A 1 109 ? 179.193 3.716 17.973 1.00 0.00 109 ARG A O 4
ATOM 12325 N N . PRO A 1 110 ? 179.521 2.578 19.896 1.00 0.00 110 PRO A N 4
ATOM 12326 C CA . PRO A 1 110 ? 178.705 1.422 19.483 1.00 0.00 110 PRO A CA 4
ATOM 12327 C C . PRO A 1 110 ? 177.268 1.809 19.144 1.00 0.00 110 PRO A C 4
ATOM 12328 O O . PRO A 1 110 ? 176.664 1.253 18.226 1.00 0.00 110 PRO A O 4
ATOM 12339 N N . LEU A 1 111 ? 176.728 2.770 19.890 1.00 0.00 111 LEU A N 4
ATOM 12340 C CA . LEU A 1 111 ? 175.366 3.238 19.665 1.00 0.00 111 LEU A CA 4
ATOM 12341 C C . LEU A 1 111 ? 175.307 4.121 18.421 1.00 0.00 111 LEU A C 4
ATOM 12342 O O . LEU A 1 111 ? 174.296 4.158 17.717 1.00 0.00 111 LEU A O 4
ATOM 12358 N N . GLY A 1 112 ? 176.404 4.826 18.152 1.00 0.00 112 GLY A N 4
ATOM 12359 C CA . GLY A 1 112 ? 176.471 5.681 16.983 1.00 0.00 112 GLY A CA 4
ATOM 12360 C C . GLY A 1 112 ? 176.632 4.868 15.714 1.00 0.00 112 GLY A C 4
ATOM 12361 O O . GLY A 1 112 ? 176.244 5.305 14.632 1.00 0.00 112 GLY A O 4
ATOM 12365 N N . ALA A 1 113 ? 177.204 3.674 15.861 1.00 0.00 113 ALA A N 4
ATOM 12366 C CA . ALA A 1 113 ? 177.416 2.769 14.737 1.00 0.00 113 ALA A CA 4
ATOM 12367 C C . ALA A 1 113 ? 176.086 2.318 14.144 1.00 0.00 113 ALA A C 4
ATOM 12368 O O . ALA A 1 113 ? 175.957 2.165 12.930 1.00 0.00 113 ALA A O 4
ATOM 12375 N N . PHE A 1 114 ? 175.096 2.114 15.011 1.00 0.00 114 PHE A N 4
ATOM 12376 C CA . PHE A 1 114 ? 173.773 1.691 14.566 1.00 0.00 114 PHE A CA 4
ATOM 12377 C C . PHE A 1 114 ? 173.059 2.829 13.844 1.00 0.00 114 PHE A C 4
ATOM 12378 O O . PHE A 1 114 ? 172.405 2.614 12.822 1.00 0.00 114 PHE A O 4
ATOM 12395 N N . LEU A 1 115 ? 173.197 4.043 14.375 1.00 0.00 115 LEU A N 4
ATOM 12396 C CA . LEU A 1 115 ? 172.574 5.213 13.765 1.00 0.00 115 LEU A CA 4
ATOM 12397 C C . LEU A 1 115 ? 173.244 5.537 12.433 1.00 0.00 115 LEU A C 4
ATOM 12398 O O . LEU A 1 115 ? 172.583 5.961 11.481 1.00 0.00 115 LEU A O 4
ATOM 12414 N N . LEU A 1 116 ? 174.559 5.330 12.368 1.00 0.00 116 LEU A N 4
ATOM 12415 C CA . LEU A 1 116 ? 175.315 5.575 11.142 1.00 0.00 116 LEU A CA 4
ATOM 12416 C C . LEU A 1 116 ? 174.997 4.503 10.103 1.00 0.00 116 LEU A C 4
ATOM 12417 O O . LEU A 1 116 ? 175.182 4.703 8.905 1.00 0.00 116 LEU A O 4
ATOM 12433 N N . GLY A 1 117 ? 174.518 3.358 10.579 1.00 0.00 117 GLY A N 4
ATOM 12434 C CA . GLY A 1 117 ? 174.150 2.281 9.684 1.00 0.00 117 GLY A CA 4
ATOM 12435 C C . GLY A 1 117 ? 172.784 2.518 9.082 1.00 0.00 117 GLY A C 4
ATOM 12436 O O . GLY A 1 117 ? 172.582 2.329 7.883 1.00 0.00 117 GLY A O 4
ATOM 12440 N N . ALA A 1 118 ? 171.842 2.934 9.926 1.00 0.00 118 ALA A N 4
ATOM 12441 C CA . ALA A 1 118 ? 170.481 3.224 9.486 1.00 0.00 118 ALA A CA 4
ATOM 12442 C C . ALA A 1 118 ? 170.459 4.376 8.485 1.00 0.00 118 ALA A C 4
ATOM 12443 O O . ALA A 1 118 ? 169.721 4.335 7.501 1.00 0.00 118 ALA A O 4
ATOM 12450 N N . THR A 1 119 ? 171.277 5.396 8.735 1.00 0.00 119 THR A N 4
ATOM 12451 C CA . THR A 1 119 ? 171.352 6.553 7.846 1.00 0.00 119 THR A CA 4
ATOM 12452 C C . THR A 1 119 ? 171.904 6.157 6.480 1.00 0.00 119 THR A C 4
ATOM 12453 O O . THR A 1 119 ? 171.440 6.644 5.449 1.00 0.00 119 THR A O 4
ATOM 12464 N N . LEU A 1 120 ? 172.892 5.264 6.477 1.00 0.00 120 LEU A N 4
ATOM 12465 C CA . LEU A 1 120 ? 173.496 4.795 5.231 1.00 0.00 120 LEU A CA 4
ATOM 12466 C C . LEU A 1 120 ? 172.533 3.882 4.476 1.00 0.00 120 LEU A C 4
ATOM 12467 O O . LEU A 1 120 ? 172.627 3.739 3.258 1.00 0.00 120 LEU A O 4
ATOM 12483 N N . ALA A 1 121 ? 171.613 3.260 5.209 1.00 0.00 121 ALA A N 4
ATOM 12484 C CA . ALA A 1 121 ? 170.621 2.377 4.607 1.00 0.00 121 ALA A CA 4
ATOM 12485 C C . ALA A 1 121 ? 169.484 3.191 4.002 1.00 0.00 121 ALA A C 4
ATOM 12486 O O . ALA A 1 121 ? 168.913 2.817 2.979 1.00 0.00 121 ALA A O 4
ATOM 12493 N N . LEU A 1 122 ? 169.155 4.301 4.659 1.00 0.00 122 LEU A N 4
ATOM 12494 C CA . LEU A 1 122 ? 168.099 5.188 4.185 1.00 0.00 122 LEU A CA 4
ATOM 12495 C C . LEU A 1 122 ? 168.611 6.057 3.044 1.00 0.00 122 LEU A C 4
ATOM 12496 O O . LEU A 1 122 ? 167.839 6.523 2.205 1.00 0.00 122 LEU A O 4
ATOM 12512 N N . GLY A 1 123 ? 169.920 6.283 3.033 1.00 0.00 123 GLY A N 4
ATOM 12513 C CA . GLY A 1 123 ? 170.528 7.075 1.985 1.00 0.00 123 GLY A CA 4
ATOM 12514 C C . GLY A 1 123 ? 170.663 6.292 0.696 1.00 0.00 123 GLY A C 4
ATOM 12515 O O . GLY A 1 123 ? 170.629 5.062 0.699 1.00 0.00 123 GLY A O 4
ATOM 12519 N N . TRP A 1 124 ? 170.820 6.998 -0.410 1.00 0.00 124 TRP A N 4
ATOM 12520 C CA . TRP A 1 124 ? 170.943 6.359 -1.710 1.00 0.00 124 TRP A CA 4
ATOM 12521 C C . TRP A 1 124 ? 172.339 6.557 -2.281 1.00 0.00 124 TRP A C 4
ATOM 12522 O O . TRP A 1 124 ? 173.030 7.521 -1.947 1.00 0.00 124 TRP A O 4
ATOM 12543 N N . THR A 1 125 ? 172.749 5.642 -3.143 1.00 0.00 125 THR A N 4
ATOM 12544 C CA . THR A 1 125 ? 174.054 5.721 -3.769 1.00 0.00 125 THR A CA 4
ATOM 12545 C C . THR A 1 125 ? 173.917 6.068 -5.252 1.00 0.00 125 THR A C 4
ATOM 12546 O O . THR A 1 125 ? 173.551 5.215 -6.062 1.00 0.00 125 THR A O 4
ATOM 12557 N N . PRO A 1 126 ? 174.214 7.331 -5.622 1.00 0.00 126 PRO A N 4
ATOM 12558 C CA . PRO A 1 126 ? 174.112 7.808 -7.014 1.00 0.00 126 PRO A CA 4
ATOM 12559 C C . PRO A 1 126 ? 175.025 7.053 -7.977 1.00 0.00 126 PRO A C 4
ATOM 12560 O O . PRO A 1 126 ? 174.828 7.090 -9.190 1.00 0.00 126 PRO A O 4
ATOM 12571 N N . CYS A 1 127 ? 176.022 6.373 -7.426 1.00 0.00 127 CYS A N 4
ATOM 12572 C CA . CYS A 1 127 ? 176.976 5.604 -8.219 1.00 0.00 127 CYS A CA 4
ATOM 12573 C C . CYS A 1 127 ? 176.291 4.444 -8.929 1.00 0.00 127 CYS A C 4
ATOM 12574 O O . CYS A 1 127 ? 176.624 4.117 -10.064 1.00 0.00 127 CYS A O 4
ATOM 12581 N N . ILE A 1 128 ? 175.332 3.828 -8.251 1.00 0.00 128 ILE A N 4
ATOM 12582 C CA . ILE A 1 128 ? 174.607 2.700 -8.815 1.00 0.00 128 ILE A CA 4
ATOM 12583 C C . ILE A 1 128 ? 173.218 3.116 -9.286 1.00 0.00 128 ILE A C 4
ATOM 12584 O O . ILE A 1 128 ? 172.425 2.280 -9.716 1.00 0.00 128 ILE A O 4
ATOM 12600 N N . GLY A 1 129 ? 172.937 4.418 -9.204 1.00 0.00 129 GLY A N 4
ATOM 12601 C CA . GLY A 1 129 ? 171.645 4.942 -9.623 1.00 0.00 129 GLY A CA 4
ATOM 12602 C C . GLY A 1 129 ? 171.336 4.647 -11.081 1.00 0.00 129 GLY A C 4
ATOM 12603 O O . GLY A 1 129 ? 170.429 3.866 -11.372 1.00 0.00 129 GLY A O 4
ATOM 12607 N N . PRO A 1 130 ? 172.067 5.269 -12.030 1.00 0.00 130 PRO A N 4
ATOM 12608 C CA . PRO A 1 130 ? 171.856 5.034 -13.464 1.00 0.00 130 PRO A CA 4
ATOM 12609 C C . PRO A 1 130 ? 172.085 3.571 -13.841 1.00 0.00 130 PRO A C 4
ATOM 12610 O O . PRO A 1 130 ? 171.449 3.051 -14.757 1.00 0.00 130 PRO A O 4
ATOM 12621 N N . ILE A 1 131 ? 172.998 2.918 -13.122 1.00 0.00 131 ILE A N 4
ATOM 12622 C CA . ILE A 1 131 ? 173.312 1.513 -13.367 1.00 0.00 131 ILE A CA 4
ATOM 12623 C C . ILE A 1 131 ? 172.097 0.627 -13.092 1.00 0.00 131 ILE A C 4
ATOM 12624 O O . ILE A 1 131 ? 171.657 -0.122 -13.965 1.00 0.00 131 ILE A O 4
ATOM 12640 N N . LEU A 1 132 ? 171.552 0.723 -11.881 1.00 0.00 132 LEU A N 4
ATOM 12641 C CA . LEU A 1 132 ? 170.390 -0.075 -11.505 1.00 0.00 132 LEU A CA 4
ATOM 12642 C C . LEU A 1 132 ? 169.161 0.356 -12.297 1.00 0.00 132 LEU A C 4
ATOM 12643 O O . LEU A 1 132 ? 168.318 -0.469 -12.645 1.00 0.00 132 LEU A O 4
ATOM 12659 N N . GLY A 1 133 ? 169.070 1.655 -12.582 1.00 0.00 133 GLY A N 4
ATOM 12660 C CA . GLY A 1 133 ? 167.950 2.172 -13.349 1.00 0.00 133 GLY A CA 4
ATOM 12661 C C . GLY A 1 133 ? 167.888 1.580 -14.744 1.00 0.00 133 GLY A C 4
ATOM 12662 O O . GLY A 1 133 ? 166.805 1.331 -15.272 1.00 0.00 133 GLY A O 4
ATOM 12666 N N . ALA A 1 134 ? 169.060 1.351 -15.336 1.00 0.00 134 ALA A N 4
ATOM 12667 C CA . ALA A 1 134 ? 169.150 0.776 -16.675 1.00 0.00 134 ALA A CA 4
ATOM 12668 C C . ALA A 1 134 ? 168.859 -0.722 -16.650 1.00 0.00 134 ALA A C 4
ATOM 12669 O O . ALA A 1 134 ? 168.245 -1.261 -17.571 1.00 0.00 134 ALA A O 4
ATOM 12676 N N . ILE A 1 135 ? 169.307 -1.390 -15.589 1.00 0.00 135 ILE A N 4
ATOM 12677 C CA . ILE A 1 135 ? 169.093 -2.828 -15.442 1.00 0.00 135 ILE A CA 4
ATOM 12678 C C . ILE A 1 135 ? 167.620 -3.137 -15.164 1.00 0.00 135 ILE A C 4
ATOM 12679 O O . ILE A 1 135 ? 167.088 -4.143 -15.638 1.00 0.00 135 ILE A O 4
ATOM 12695 N N . LEU A 1 136 ? 166.957 -2.252 -14.413 1.00 0.00 136 LEU A N 4
ATOM 12696 C CA . LEU A 1 136 ? 165.542 -2.432 -14.080 1.00 0.00 136 LEU A CA 4
ATOM 12697 C C . LEU A 1 136 ? 164.675 -2.436 -15.341 1.00 0.00 136 LEU A C 4
ATOM 12698 O O . LEU A 1 136 ? 163.630 -3.088 -15.383 1.00 0.00 136 LEU A O 4
ATOM 12714 N N . THR A 1 137 ? 165.115 -1.708 -16.368 1.00 0.00 137 THR A N 4
ATOM 12715 C CA . THR A 1 137 ? 164.388 -1.648 -17.634 1.00 0.00 137 THR A CA 4
ATOM 12716 C C . THR A 1 137 ? 164.473 -2.984 -18.371 1.00 0.00 137 THR A C 4
ATOM 12717 O O . THR A 1 137 ? 163.586 -3.335 -19.150 1.00 0.00 137 THR A O 4
ATOM 12728 N N . LEU A 1 138 ? 165.544 -3.727 -18.112 1.00 0.00 138 LEU A N 4
ATOM 12729 C CA . LEU A 1 138 ? 165.749 -5.023 -18.748 1.00 0.00 138 LEU A CA 4
ATOM 12730 C C . LEU A 1 138 ? 165.012 -6.125 -17.989 1.00 0.00 138 LEU A C 4
ATOM 12731 O O . LEU A 1 138 ? 164.435 -7.028 -18.598 1.00 0.00 138 LEU A O 4
ATOM 12747 N N . THR A 1 139 ? 165.019 -6.036 -16.659 1.00 0.00 139 THR A N 4
ATOM 12748 C CA . THR A 1 139 ? 164.346 -7.027 -15.818 1.00 0.00 139 THR A CA 4
ATOM 12749 C C . THR A 1 139 ? 162.824 -6.920 -15.935 1.00 0.00 139 THR A C 4
ATOM 12750 O O . THR A 1 139 ? 162.098 -7.836 -15.545 1.00 0.00 139 THR A O 4
ATOM 12761 N N . ALA A 1 140 ? 162.352 -5.795 -16.468 1.00 0.00 140 ALA A N 4
ATOM 12762 C CA . ALA A 1 140 ? 160.923 -5.570 -16.650 1.00 0.00 140 ALA A CA 4
ATOM 12763 C C . ALA A 1 140 ? 160.397 -6.366 -17.839 1.00 0.00 140 ALA A C 4
ATOM 12764 O O . ALA A 1 140 ? 159.232 -6.760 -17.872 1.00 0.00 140 ALA A O 4
ATOM 12771 N N . VAL A 1 141 ? 161.267 -6.594 -18.817 1.00 0.00 141 VAL A N 4
ATOM 12772 C CA . VAL A 1 141 ? 160.903 -7.349 -20.010 1.00 0.00 141 VAL A CA 4
ATOM 12773 C C . VAL A 1 141 ? 161.328 -8.809 -19.872 1.00 0.00 141 VAL A C 4
ATOM 12774 O O . VAL A 1 141 ? 160.668 -9.714 -20.383 1.00 0.00 141 VAL A O 4
ATOM 12787 N N . GLY A 1 142 ? 162.437 -9.031 -19.171 1.00 0.00 142 GLY A N 4
ATOM 12788 C CA . GLY A 1 142 ? 162.932 -10.380 -18.969 1.00 0.00 142 GLY A CA 4
ATOM 12789 C C . GLY A 1 142 ? 163.682 -10.528 -17.660 1.00 0.00 142 GLY A C 4
ATOM 12790 O O . GLY A 1 142 ? 164.892 -10.313 -17.604 1.00 0.00 142 GLY A O 4
ATOM 12794 N N . GLY A 1 143 ? 162.964 -10.891 -16.603 1.00 0.00 143 GLY A N 4
ATOM 12795 C CA . GLY A 1 143 ? 163.590 -11.060 -15.304 1.00 0.00 143 GLY A CA 4
ATOM 12796 C C . GLY A 1 143 ? 162.731 -11.855 -14.343 1.00 0.00 143 GLY A C 4
ATOM 12797 O O . GLY A 1 143 ? 162.728 -13.085 -14.376 1.00 0.00 143 GLY A O 4
ATOM 12801 N N . GLY A 1 144 ? 162.000 -11.155 -13.483 1.00 0.00 144 GLY A N 4
ATOM 12802 C CA . GLY A 1 144 ? 161.141 -11.827 -12.523 1.00 0.00 144 GLY A CA 4
ATOM 12803 C C . GLY A 1 144 ? 161.630 -11.668 -11.096 1.00 0.00 144 GLY A C 4
ATOM 12804 O O . GLY A 1 144 ? 162.654 -11.029 -10.851 1.00 0.00 144 GLY A O 4
ATOM 12808 N N . VAL A 1 145 ? 160.901 -12.259 -10.149 1.00 0.00 145 VAL A N 4
ATOM 12809 C CA . VAL A 1 145 ? 161.264 -12.180 -8.735 1.00 0.00 145 VAL A CA 4
ATOM 12810 C C . VAL A 1 145 ? 162.452 -13.089 -8.423 1.00 0.00 145 VAL A C 4
ATOM 12811 O O . VAL A 1 145 ? 163.259 -12.789 -7.539 1.00 0.00 145 VAL A O 4
ATOM 12824 N N . GLY A 1 146 ? 162.557 -14.198 -9.157 1.00 0.00 146 GLY A N 4
ATOM 12825 C CA . GLY A 1 146 ? 163.657 -15.129 -8.955 1.00 0.00 146 GLY A CA 4
ATOM 12826 C C . GLY A 1 146 ? 165.012 -14.493 -9.194 1.00 0.00 146 GLY A C 4
ATOM 12827 O O . GLY A 1 146 ? 165.993 -14.846 -8.540 1.00 0.00 146 GLY A O 4
ATOM 12831 N N . PHE A 1 147 ? 165.064 -13.542 -10.125 1.00 0.00 147 PHE A N 4
ATOM 12832 C CA . PHE A 1 147 ? 166.308 -12.847 -10.441 1.00 0.00 147 PHE A CA 4
ATOM 12833 C C . PHE A 1 147 ? 166.742 -11.975 -9.270 1.00 0.00 147 PHE A C 4
ATOM 12834 O O . PHE A 1 147 ? 167.924 -11.910 -8.936 1.00 0.00 147 PHE A O 4
ATOM 12851 N N . LEU A 1 148 ? 165.771 -11.309 -8.648 1.00 0.00 148 LEU A N 4
ATOM 12852 C CA . LEU A 1 148 ? 166.043 -10.449 -7.500 1.00 0.00 148 LEU A CA 4
ATOM 12853 C C . LEU A 1 148 ? 166.611 -11.265 -6.345 1.00 0.00 148 LEU A C 4
ATOM 12854 O O . LEU A 1 148 ? 167.563 -10.842 -5.685 1.00 0.00 148 LEU A O 4
ATOM 12870 N N . LEU A 1 149 ? 166.030 -12.442 -6.113 1.00 0.00 149 LEU A N 4
ATOM 12871 C CA . LEU A 1 149 ? 166.487 -13.326 -5.046 1.00 0.00 149 LEU A CA 4
ATOM 12872 C C . LEU A 1 149 ? 167.895 -13.832 -5.338 1.00 0.00 149 LEU A C 4
ATOM 12873 O O . LEU A 1 149 ? 168.727 -13.939 -4.434 1.00 0.00 149 LEU A O 4
ATOM 12889 N N . ALA A 1 150 ? 168.149 -14.147 -6.609 1.00 0.00 150 ALA A N 4
ATOM 12890 C CA . ALA A 1 150 ? 169.461 -14.619 -7.033 1.00 0.00 150 ALA A CA 4
ATOM 12891 C C . ALA A 1 150 ? 170.510 -13.541 -6.808 1.00 0.00 150 ALA A C 4
ATOM 12892 O O . ALA A 1 150 ? 171.619 -13.831 -6.381 1.00 0.00 150 ALA A O 4
ATOM 12899 N N . TYR A 1 151 ? 170.144 -12.293 -7.094 1.00 0.00 151 TYR A N 4
ATOM 12900 C CA . TYR A 1 151 ? 171.054 -11.163 -6.913 1.00 0.00 151 TYR A CA 4
ATOM 12901 C C . TYR A 1 151 ? 171.462 -11.017 -5.448 1.00 0.00 151 TYR A C 4
ATOM 12902 O O . TYR A 1 151 ? 172.640 -10.824 -5.140 1.00 0.00 151 TYR A O 4
ATOM 12920 N N . ILE A 1 152 ? 170.482 -11.123 -4.548 1.00 0.00 152 ILE A N 4
ATOM 12921 C CA . ILE A 1 152 ? 170.745 -11.012 -3.114 1.00 0.00 152 ILE A CA 4
ATOM 12922 C C . ILE A 1 152 ? 171.638 -12.158 -2.640 1.00 0.00 152 ILE A C 4
ATOM 12923 O O . ILE A 1 152 ? 172.644 -11.933 -1.965 1.00 0.00 152 ILE A O 4
ATOM 12939 N N . LEU A 1 153 ? 171.275 -13.383 -3.013 1.00 0.00 153 LEU A N 4
ATOM 12940 C CA . LEU A 1 153 ? 172.049 -14.558 -2.620 1.00 0.00 153 LEU A CA 4
ATOM 12941 C C . LEU A 1 153 ? 173.429 -14.548 -3.278 1.00 0.00 153 LEU A C 4
ATOM 12942 O O . LEU A 1 153 ? 174.408 -14.994 -2.683 1.00 0.00 153 LEU A O 4
ATOM 12958 N N . GLY A 1 154 ? 173.491 -14.037 -4.504 1.00 0.00 154 GLY A N 4
ATOM 12959 C CA . GLY A 1 154 ? 174.751 -13.956 -5.222 1.00 0.00 154 GLY A CA 4
ATOM 12960 C C . GLY A 1 154 ? 175.769 -13.102 -4.496 1.00 0.00 154 GLY A C 4
ATOM 12961 O O . GLY A 1 154 ? 176.928 -13.480 -4.395 1.00 0.00 154 GLY A O 4
ATOM 12965 N N . LEU A 1 155 ? 175.333 -11.943 -4.003 1.00 0.00 155 LEU A N 4
ATOM 12966 C CA . LEU A 1 155 ? 176.217 -11.047 -3.258 1.00 0.00 155 LEU A CA 4
ATOM 12967 C C . LEU A 1 155 ? 176.501 -11.609 -1.865 1.00 0.00 155 LEU A C 4
ATOM 12968 O O . LEU A 1 155 ? 177.551 -11.346 -1.272 1.00 0.00 155 LEU A O 4
ATOM 12984 N N . ALA A 1 156 ? 175.549 -12.383 -1.349 1.00 0.00 156 ALA A N 4
ATOM 12985 C CA . ALA A 1 156 ? 175.683 -12.999 -0.034 1.00 0.00 156 ALA A CA 4
ATOM 12986 C C . ALA A 1 156 ? 176.832 -14.004 -0.003 1.00 0.00 156 ALA A C 4
ATOM 12987 O O . ALA A 1 156 ? 177.511 -14.135 1.013 1.00 0.00 156 ALA A O 4
ATOM 12994 N N . VAL A 1 157 ? 177.039 -14.710 -1.120 1.00 0.00 157 VAL A N 4
ATOM 12995 C CA . VAL A 1 157 ? 178.114 -15.703 -1.218 1.00 0.00 157 VAL A CA 4
ATOM 12996 C C . VAL A 1 157 ? 179.487 -15.088 -0.881 1.00 0.00 157 VAL A C 4
ATOM 12997 O O . VAL A 1 157 ? 180.118 -15.508 0.090 1.00 0.00 157 VAL A O 4
ATOM 13010 N N . PRO A 1 158 ? 179.985 -14.093 -1.662 1.00 0.00 158 PRO A N 4
ATOM 13011 C CA . PRO A 1 158 ? 181.277 -13.455 -1.381 1.00 0.00 158 PRO A CA 4
ATOM 13012 C C . PRO A 1 158 ? 181.305 -12.788 -0.009 1.00 0.00 158 PRO A C 4
ATOM 13013 O O . PRO A 1 158 ? 182.331 -12.804 0.669 1.00 0.00 158 PRO A O 4
ATOM 13024 N N . PHE A 1 159 ? 180.173 -12.208 0.399 1.00 0.00 159 PHE A N 4
ATOM 13025 C CA . PHE A 1 159 ? 180.081 -11.549 1.700 1.00 0.00 159 PHE A CA 4
ATOM 13026 C C . PHE A 1 159 ? 180.375 -12.530 2.830 1.00 0.00 159 PHE A C 4
ATOM 13027 O O . PHE A 1 159 ? 181.144 -12.227 3.742 1.00 0.00 159 PHE A O 4
ATOM 13044 N N . PHE A 1 160 ? 179.766 -13.713 2.762 1.00 0.00 160 PHE A N 4
ATOM 13045 C CA . PHE A 1 160 ? 179.966 -14.733 3.786 1.00 0.00 160 PHE A CA 4
ATOM 13046 C C . PHE A 1 160 ? 181.420 -15.195 3.819 1.00 0.00 160 PHE A C 4
ATOM 13047 O O . PHE A 1 160 ? 181.982 -15.412 4.892 1.00 0.00 160 PHE A O 4
ATOM 13064 N N . VAL A 1 161 ? 182.025 -15.331 2.640 1.00 0.00 161 VAL A N 4
ATOM 13065 C CA . VAL A 1 161 ? 183.423 -15.748 2.542 1.00 0.00 161 VAL A CA 4
ATOM 13066 C C . VAL A 1 161 ? 184.330 -14.734 3.241 1.00 0.00 161 VAL A C 4
ATOM 13067 O O . VAL A 1 161 ? 185.245 -15.106 3.982 1.00 0.00 161 VAL A O 4
ATOM 13080 N N . VAL A 1 162 ? 184.061 -13.450 3.012 1.00 0.00 162 VAL A N 4
ATOM 13081 C CA . VAL A 1 162 ? 184.841 -12.384 3.630 1.00 0.00 162 VAL A CA 4
ATOM 13082 C C . VAL A 1 162 ? 184.594 -12.340 5.137 1.00 0.00 162 VAL A C 4
ATOM 13083 O O . VAL A 1 162 ? 185.517 -12.110 5.911 1.00 0.00 162 VAL A O 4
ATOM 13096 N N . ALA A 1 163 ? 183.346 -12.567 5.543 1.00 0.00 163 ALA A N 4
ATOM 13097 C CA . ALA A 1 163 ? 182.985 -12.565 6.961 1.00 0.00 163 ALA A CA 4
ATOM 13098 C C . ALA A 1 163 ? 183.789 -13.604 7.740 1.00 0.00 163 ALA A C 4
ATOM 13099 O O . ALA A 1 163 ? 184.154 -13.382 8.894 1.00 0.00 163 ALA A O 4
ATOM 13106 N N . LEU A 1 164 ? 184.062 -14.735 7.100 1.00 0.00 164 LEU A N 4
ATOM 13107 C CA . LEU A 1 164 ? 184.824 -15.807 7.732 1.00 0.00 164 LEU A CA 4
ATOM 13108 C C . LEU A 1 164 ? 186.321 -15.504 7.716 1.00 0.00 164 LEU A C 4
ATOM 13109 O O . LEU A 1 164 ? 187.015 -15.713 8.711 1.00 0.00 164 LEU A O 4
ATOM 13125 N N . PHE A 1 165 ? 186.812 -15.000 6.585 1.00 0.00 165 PHE A N 4
ATOM 13126 C CA . PHE A 1 165 ? 188.232 -14.672 6.454 1.00 0.00 165 PHE A CA 4
ATOM 13127 C C . PHE A 1 165 ? 188.591 -13.434 7.272 1.00 0.00 165 PHE A C 4
ATOM 13128 O O . PHE A 1 165 ? 189.761 -13.203 7.584 1.00 0.00 165 PHE A O 4
ATOM 13145 N N . ALA A 1 166 ? 187.576 -12.643 7.621 1.00 0.00 166 ALA A N 4
ATOM 13146 C CA . ALA A 1 166 ? 187.772 -11.435 8.420 1.00 0.00 166 ALA A CA 4
ATOM 13147 C C . ALA A 1 166 ? 188.248 -11.777 9.826 1.00 0.00 166 ALA A C 4
ATOM 13148 O O . ALA A 1 166 ? 188.810 -10.933 10.523 1.00 0.00 166 ALA A O 4
ATOM 13155 N N . ASP A 1 167 ? 188.021 -13.024 10.238 1.00 0.00 167 ASP A N 4
ATOM 13156 C CA . ASP A 1 167 ? 188.434 -13.486 11.560 1.00 0.00 167 ASP A CA 4
ATOM 13157 C C . ASP A 1 167 ? 189.953 -13.463 11.691 1.00 0.00 167 ASP A C 4
ATOM 13158 O O . ASP A 1 167 ? 190.489 -13.096 12.737 1.00 0.00 167 ASP A O 4
ATOM 13167 N N . ARG A 1 168 ? 190.641 -13.855 10.622 1.00 0.00 168 ARG A N 4
ATOM 13168 C CA . ARG A 1 168 ? 192.103 -13.867 10.611 1.00 0.00 168 ARG A CA 4
ATOM 13169 C C . ARG A 1 168 ? 192.654 -12.441 10.629 1.00 0.00 168 ARG A C 4
ATOM 13170 O O . ARG A 1 168 ? 193.782 -12.202 11.062 1.00 0.00 168 ARG A O 4
ATOM 13191 N N . ILE A 1 169 ? 191.843 -11.497 10.160 1.00 0.00 169 ILE A N 4
ATOM 13192 C CA . ILE A 1 169 ? 192.235 -10.094 10.129 1.00 0.00 169 ILE A CA 4
ATOM 13193 C C . ILE A 1 169 ? 191.981 -9.438 11.489 1.00 0.00 169 ILE A C 4
ATOM 13194 O O . ILE A 1 169 ? 192.603 -8.431 11.827 1.00 0.00 169 ILE A O 4
ATOM 13210 N N . LYS A 1 170 ? 191.077 -10.029 12.271 1.00 0.00 170 LYS A N 4
ATOM 13211 C CA . LYS A 1 170 ? 190.749 -9.509 13.600 1.00 0.00 170 LYS A CA 4
ATOM 13212 C C . LYS A 1 170 ? 191.971 -9.555 14.516 1.00 0.00 170 LYS A C 4
ATOM 13213 O O . LYS A 1 170 ? 192.191 -8.648 15.318 1.00 0.00 170 LYS A O 4
ATOM 13232 N N . GLY A 1 171 ? 192.760 -10.618 14.389 1.00 0.00 171 GLY A N 4
ATOM 13233 C CA . GLY A 1 171 ? 193.959 -10.751 15.197 1.00 0.00 171 GLY A CA 4
ATOM 13234 C C . GLY A 1 171 ? 195.075 -9.854 14.703 1.00 0.00 171 GLY A C 4
ATOM 13235 O O . GLY A 1 171 ? 195.841 -9.305 15.494 1.00 0.00 171 GLY A O 4
ATOM 13239 N N . TRP A 1 172 ? 195.158 -9.703 13.384 1.00 0.00 172 TRP A N 4
ATOM 13240 C CA . TRP A 1 172 ? 196.184 -8.867 12.769 1.00 0.00 172 TRP A CA 4
ATOM 13241 C C . TRP A 1 172 ? 195.885 -7.381 12.960 1.00 0.00 172 TRP A C 4
ATOM 13242 O O . TRP A 1 172 ? 196.797 -6.557 12.956 1.00 0.00 172 TRP A O 4
ATOM 13263 N N . LEU A 1 173 ? 194.604 -7.045 13.106 1.00 0.00 173 LEU A N 4
ATOM 13264 C CA . LEU A 1 173 ? 194.184 -5.656 13.317 1.00 0.00 173 LEU A CA 4
ATOM 13265 C C . LEU A 1 173 ? 194.851 -5.054 14.555 1.00 0.00 173 LEU A C 4
ATOM 13266 O O . LEU A 1 173 ? 195.205 -3.873 14.568 1.00 0.00 173 LEU A O 4
ATOM 13282 N N . ARG A 1 174 ? 195.024 -5.876 15.587 1.00 0.00 174 ARG A N 4
ATOM 13283 C CA . ARG A 1 174 ? 195.650 -5.428 16.827 1.00 0.00 174 ARG A CA 4
ATOM 13284 C C . ARG A 1 174 ? 197.172 -5.564 16.757 1.00 0.00 174 ARG A C 4
ATOM 13285 O O . ARG A 1 174 ? 197.895 -4.920 17.515 1.00 0.00 174 ARG A O 4
ATOM 13306 N N . ARG A 1 175 ? 197.647 -6.409 15.846 1.00 0.00 175 ARG A N 4
ATOM 13307 C CA . ARG A 1 175 ? 199.083 -6.624 15.670 1.00 0.00 175 ARG A CA 4
ATOM 13308 C C . ARG A 1 175 ? 199.689 -5.551 14.763 1.00 0.00 175 ARG A C 4
ATOM 13309 O O . ARG A 1 175 ? 200.843 -5.161 14.938 1.00 0.00 175 ARG A O 4
ATOM 13330 N N . ALA A 1 176 ? 198.908 -5.101 13.781 1.00 0.00 176 ALA A N 4
ATOM 13331 C CA . ALA A 1 176 ? 199.350 -4.071 12.841 1.00 0.00 176 ALA A CA 4
ATOM 13332 C C . ALA A 1 176 ? 199.650 -2.750 13.547 1.00 0.00 176 ALA A C 4
ATOM 13333 O O . ALA A 1 176 ? 200.792 -2.291 13.557 1.00 0.00 176 ALA A O 4
ATOM 13340 N N . GLY A 1 177 ? 198.619 -2.130 14.118 1.00 0.00 177 GLY A N 4
ATOM 13341 C CA . GLY A 1 177 ? 198.806 -0.868 14.820 1.00 0.00 177 GLY A CA 4
ATOM 13342 C C . GLY A 1 177 ? 198.889 0.325 13.883 1.00 0.00 177 GLY A C 4
ATOM 13343 O O . GLY A 1 177 ? 198.022 1.199 13.904 1.00 0.00 177 GLY A O 4
ATOM 13347 N N . ARG A 1 178 ? 199.931 0.356 13.060 1.00 0.00 178 ARG A N 4
ATOM 13348 C CA . ARG A 1 178 ? 200.134 1.452 12.117 1.00 0.00 178 ARG A CA 4
ATOM 13349 C C . ARG A 1 178 ? 199.284 1.268 10.862 1.00 0.00 178 ARG A C 4
ATOM 13350 O O . ARG A 1 178 ? 198.714 2.230 10.340 1.00 0.00 178 ARG A O 4
ATOM 13371 N N . ILE A 1 179 ? 199.195 0.029 10.386 1.00 0.00 179 ILE A N 4
ATOM 13372 C CA . ILE A 1 179 ? 198.417 -0.278 9.187 1.00 0.00 179 ILE A CA 4
ATOM 13373 C C . ILE A 1 179 ? 196.919 -0.113 9.447 1.00 0.00 179 ILE A C 4
ATOM 13374 O O . ILE A 1 179 ? 196.162 0.257 8.550 1.00 0.00 179 ILE A O 4
ATOM 13390 N N . SER A 1 180 ? 196.503 -0.374 10.687 1.00 0.00 180 SER A N 4
ATOM 13391 C CA . SER A 1 180 ? 195.098 -0.246 11.076 1.00 0.00 180 SER A CA 4
ATOM 13392 C C . SER A 1 180 ? 194.622 1.201 10.950 1.00 0.00 180 SER A C 4
ATOM 13393 O O . SER A 1 180 ? 193.437 1.464 10.745 1.00 0.00 180 SER A O 4
ATOM 13401 N N . HIS A 1 181 ? 195.560 2.136 11.070 1.00 0.00 181 HIS A N 4
ATOM 13402 C CA . HIS A 1 181 ? 195.242 3.554 10.964 1.00 0.00 181 HIS A CA 4
ATOM 13403 C C . HIS A 1 181 ? 195.229 4.008 9.505 1.00 0.00 181 HIS A C 4
ATOM 13404 O O . HIS A 1 181 ? 194.603 5.010 9.163 1.00 0.00 181 HIS A O 4
ATOM 13418 N N . TYR A 1 182 ? 195.914 3.257 8.644 1.00 0.00 182 TYR A N 4
ATOM 13419 C CA . TYR A 1 182 ? 195.977 3.590 7.222 1.00 0.00 182 TYR A CA 4
ATOM 13420 C C . TYR A 1 182 ? 194.670 3.232 6.523 1.00 0.00 182 TYR A C 4
ATOM 13421 O O . TYR A 1 182 ? 194.290 3.866 5.536 1.00 0.00 182 TYR A O 4
ATOM 13439 N N . VAL A 1 183 ? 193.982 2.219 7.048 1.00 0.00 183 VAL A N 4
ATOM 13440 C CA . VAL A 1 183 ? 192.708 1.778 6.484 1.00 0.00 183 VAL A CA 4
ATOM 13441 C C . VAL A 1 183 ? 191.643 2.867 6.636 1.00 0.00 183 VAL A C 4
ATOM 13442 O O . VAL A 1 183 ? 190.693 2.937 5.856 1.00 0.00 183 VAL A O 4
ATOM 13455 N N . GLU A 1 184 ? 191.821 3.730 7.634 1.00 0.00 184 GLU A N 4
ATOM 13456 C CA . GLU A 1 184 ? 190.880 4.818 7.882 1.00 0.00 184 GLU A CA 4
ATOM 13457 C C . GLU A 1 184 ? 191.172 6.005 6.968 1.00 0.00 184 GLU A C 4
ATOM 13458 O O . GLU A 1 184 ? 190.254 6.665 6.484 1.00 0.00 184 GLU A O 4
ATOM 13470 N N . VAL A 1 185 ? 192.456 6.269 6.736 1.00 0.00 185 VAL A N 4
ATOM 13471 C CA . VAL A 1 185 ? 192.869 7.377 5.877 1.00 0.00 185 VAL A CA 4
ATOM 13472 C C . VAL A 1 185 ? 192.552 7.078 4.411 1.00 0.00 185 VAL A C 4
ATOM 13473 O O . VAL A 1 185 ? 191.995 7.924 3.707 1.00 0.00 185 VAL A O 4
ATOM 13486 N N . LEU A 1 186 ? 192.892 5.867 3.964 1.00 0.00 186 LEU A N 4
ATOM 13487 C CA . LEU A 1 186 ? 192.648 5.459 2.579 1.00 0.00 186 LEU A CA 4
ATOM 13488 C C . LEU A 1 186 ? 191.156 5.456 2.257 1.00 0.00 186 LEU A C 4
ATOM 13489 O O . LEU A 1 186 ? 190.725 6.073 1.281 1.00 0.00 186 LEU A O 4
ATOM 13505 N N . ALA A 1 187 ? 190.371 4.764 3.085 1.00 0.00 187 ALA A N 4
ATOM 13506 C CA . ALA A 1 187 ? 188.925 4.687 2.882 1.00 0.00 187 ALA A CA 4
ATOM 13507 C C . ALA A 1 187 ? 188.278 6.059 3.032 1.00 0.00 187 ALA A C 4
ATOM 13508 O O . ALA A 1 187 ? 187.312 6.374 2.338 1.00 0.00 187 ALA A O 4
ATOM 13515 N N . GLY A 1 188 ? 188.816 6.868 3.944 1.00 0.00 188 GLY A N 4
ATOM 13516 C CA . GLY A 1 188 ? 188.290 8.204 4.164 1.00 0.00 188 GLY A CA 4
ATOM 13517 C C . GLY A 1 188 ? 188.415 9.080 2.931 1.00 0.00 188 GLY A C 4
ATOM 13518 O O . GLY A 1 188 ? 187.443 9.710 2.513 1.00 0.00 188 GLY A O 4
ATOM 13522 N N . VAL A 1 189 ? 189.616 9.117 2.351 1.00 0.00 189 VAL A N 4
ATOM 13523 C CA . VAL A 1 189 ? 189.862 9.912 1.149 1.00 0.00 189 VAL A CA 4
ATOM 13524 C C . VAL A 1 189 ? 188.998 9.422 -0.011 1.00 0.00 189 VAL A C 4
ATOM 13525 O O . VAL A 1 189 ? 188.361 10.223 -0.698 1.00 0.00 189 VAL A O 4
ATOM 13538 N N . VAL A 1 190 ? 188.973 8.106 -0.217 1.00 0.00 190 VAL A N 4
ATOM 13539 C CA . VAL A 1 190 ? 188.183 7.513 -1.295 1.00 0.00 190 VAL A CA 4
ATOM 13540 C C . VAL A 1 190 ? 186.700 7.855 -1.136 1.00 0.00 190 VAL A C 4
ATOM 13541 O O . VAL A 1 190 ? 186.036 8.205 -2.111 1.00 0.00 190 VAL A O 4
ATOM 13554 N N . LEU A 1 191 ? 186.197 7.767 0.097 1.00 0.00 191 LEU A N 4
ATOM 13555 C CA . LEU A 1 191 ? 184.794 8.073 0.384 1.00 0.00 191 LEU A CA 4
ATOM 13556 C C . LEU A 1 191 ? 184.445 9.502 -0.025 1.00 0.00 191 LEU A C 4
ATOM 13557 O O . LEU A 1 191 ? 183.446 9.736 -0.709 1.00 0.00 191 LEU A O 4
ATOM 13573 N N . VAL A 1 192 ? 185.278 10.457 0.388 1.00 0.00 192 VAL A N 4
ATOM 13574 C CA . VAL A 1 192 ? 185.051 11.859 0.053 1.00 0.00 192 VAL A CA 4
ATOM 13575 C C . VAL A 1 192 ? 185.196 12.079 -1.453 1.00 0.00 192 VAL A C 4
ATOM 13576 O O . VAL A 1 192 ? 184.411 12.813 -2.058 1.00 0.00 192 VAL A O 4
ATOM 13589 N N . LEU A 1 193 ? 186.198 11.430 -2.051 1.00 0.00 193 LEU A N 4
ATOM 13590 C CA . LEU A 1 193 ? 186.436 11.540 -3.490 1.00 0.00 193 LEU A CA 4
ATOM 13591 C C . LEU A 1 193 ? 185.211 11.083 -4.275 1.00 0.00 193 LEU A C 4
ATOM 13592 O O . LEU A 1 193 ? 184.742 11.789 -5.165 1.00 0.00 193 LEU A O 4
ATOM 13608 N N . VAL A 1 194 ? 184.694 9.900 -3.935 1.00 0.00 194 VAL A N 4
ATOM 13609 C CA . VAL A 1 194 ? 183.518 9.359 -4.610 1.00 0.00 194 VAL A CA 4
ATOM 13610 C C . VAL A 1 194 ? 182.320 10.288 -4.421 1.00 0.00 194 VAL A C 4
ATOM 13611 O O . VAL A 1 194 ? 181.549 10.511 -5.353 1.00 0.00 194 VAL A O 4
ATOM 13624 N N . GLY A 1 195 ? 182.184 10.843 -3.217 1.00 0.00 195 GLY A N 4
ATOM 13625 C CA . GLY A 1 195 ? 181.088 11.756 -2.933 1.00 0.00 195 GLY A CA 4
ATOM 13626 C C . GLY A 1 195 ? 181.072 12.956 -3.863 1.00 0.00 195 GLY A C 4
ATOM 13627 O O . GLY A 1 195 ? 180.030 13.300 -4.429 1.00 0.00 195 GLY A O 4
ATOM 13631 N N . VAL A 1 196 ? 182.228 13.591 -4.034 1.00 0.00 196 VAL A N 4
ATOM 13632 C CA . VAL A 1 196 ? 182.331 14.754 -4.911 1.00 0.00 196 VAL A CA 4
ATOM 13633 C C . VAL A 1 196 ? 182.278 14.326 -6.376 1.00 0.00 196 VAL A C 4
ATOM 13634 O O . VAL A 1 196 ? 181.722 15.033 -7.219 1.00 0.00 196 VAL A O 4
ATOM 13647 N N . LEU A 1 197 ? 182.853 13.158 -6.668 1.00 0.00 197 LEU A N 4
ATOM 13648 C CA . LEU A 1 197 ? 182.865 12.613 -8.026 1.00 0.00 197 LEU A CA 4
ATOM 13649 C C . LEU A 1 197 ? 181.446 12.330 -8.506 1.00 0.00 197 LEU A C 4
ATOM 13650 O O . LEU A 1 197 ? 181.172 12.340 -9.702 1.00 0.00 197 LEU A O 4
ATOM 13666 N N . LEU A 1 198 ? 180.555 12.042 -7.567 1.00 0.00 198 LEU A N 4
ATOM 13667 C CA . LEU A 1 198 ? 179.163 11.776 -7.895 1.00 0.00 198 LEU A CA 4
ATOM 13668 C C . LEU A 1 198 ? 178.398 13.078 -8.108 1.00 0.00 198 LEU A C 4
ATOM 13669 O O . LEU A 1 198 ? 177.609 13.196 -9.048 1.00 0.00 198 LEU A O 4
ATOM 13685 N N . PHE A 1 199 ? 178.643 14.060 -7.243 1.00 0.00 199 PHE A N 4
ATOM 13686 C CA . PHE A 1 199 ? 177.965 15.351 -7.342 1.00 0.00 199 PHE A CA 4
ATOM 13687 C C . PHE A 1 199 ? 178.447 16.154 -8.546 1.00 0.00 199 PHE A C 4
ATOM 13688 O O . PHE A 1 199 ? 177.657 16.524 -9.409 1.00 0.00 199 PHE A O 4
ATOM 13705 N N . THR A 1 200 ? 179.749 16.417 -8.609 1.00 0.00 200 THR A N 4
ATOM 13706 C CA . THR A 1 200 ? 180.312 17.195 -9.707 1.00 0.00 200 THR A CA 4
ATOM 13707 C C . THR A 1 200 ? 180.541 16.337 -10.948 1.00 0.00 200 THR A C 4
ATOM 13708 O O . THR A 1 200 ? 180.846 16.852 -12.022 1.00 0.00 200 THR A O 4
ATOM 13719 N N . GLY A 1 201 ? 180.388 15.028 -10.793 1.00 0.00 201 GLY A N 4
ATOM 13720 C CA . GLY A 1 201 ? 180.579 14.126 -11.909 1.00 0.00 201 GLY A CA 4
ATOM 13721 C C . GLY A 1 201 ? 179.333 13.986 -12.759 1.00 0.00 201 GLY A C 4
ATOM 13722 O O . GLY A 1 201 ? 179.383 14.200 -13.974 1.00 0.00 201 GLY A O 4
ATOM 13726 N N . THR A 1 202 ? 178.217 13.632 -12.113 1.00 0.00 202 THR A N 4
ATOM 13727 C CA . THR A 1 202 ? 176.929 13.450 -12.791 1.00 0.00 202 THR A CA 4
ATOM 13728 C C . THR A 1 202 ? 176.956 12.242 -13.735 1.00 0.00 202 THR A C 4
ATOM 13729 O O . THR A 1 202 ? 176.350 11.211 -13.446 1.00 0.00 202 THR A O 4
ATOM 13740 N N . PHE A 1 203 ? 177.662 12.378 -14.852 1.00 0.00 203 PHE A N 4
ATOM 13741 C CA . PHE A 1 203 ? 177.779 11.305 -15.834 1.00 0.00 203 PHE A CA 4
ATOM 13742 C C . PHE A 1 203 ? 178.936 11.577 -16.787 1.00 0.00 203 PHE A C 4
ATOM 13743 O O . PHE A 1 203 ? 179.785 10.717 -17.001 1.00 0.00 203 PHE A O 4
ATOM 13760 N N . THR A 1 204 ? 178.966 12.784 -17.345 1.00 0.00 204 THR A N 4
ATOM 13761 C CA . THR A 1 204 ? 180.016 13.179 -18.276 1.00 0.00 204 THR A CA 4
ATOM 13762 C C . THR A 1 204 ? 181.395 13.105 -17.623 1.00 0.00 204 THR A C 4
ATOM 13763 O O . THR A 1 204 ? 182.336 12.568 -18.203 1.00 0.00 204 THR A O 4
ATOM 13774 N N . ALA A 1 205 ? 181.503 13.638 -16.408 1.00 0.00 205 ALA A N 4
ATOM 13775 C CA . ALA A 1 205 ? 182.768 13.624 -15.685 1.00 0.00 205 ALA A CA 4
ATOM 13776 C C . ALA A 1 205 ? 182.948 12.307 -14.937 1.00 0.00 205 ALA A C 4
ATOM 13777 O O . ALA A 1 205 ? 184.065 11.934 -14.572 1.00 0.00 205 ALA A O 4
ATOM 13784 N N . LEU A 1 206 ? 181.841 11.604 -14.720 1.00 0.00 206 LEU A N 4
ATOM 13785 C CA . LEU A 1 206 ? 181.872 10.327 -14.018 1.00 0.00 206 LEU A CA 4
ATOM 13786 C C . LEU A 1 206 ? 182.378 9.214 -14.934 1.00 0.00 206 LEU A C 4
ATOM 13787 O O . LEU A 1 206 ? 183.097 8.322 -14.490 1.00 0.00 206 LEU A O 4
ATOM 13803 N N . ASN A 1 207 ? 182.004 9.276 -16.213 1.00 0.00 207 ASN A N 4
ATOM 13804 C CA . ASN A 1 207 ? 182.428 8.270 -17.189 1.00 0.00 207 ASN A CA 4
ATOM 13805 C C . ASN A 1 207 ? 183.945 8.278 -17.357 1.00 0.00 207 ASN A C 4
ATOM 13806 O O . ASN A 1 207 ? 184.564 7.224 -17.498 1.00 0.00 207 ASN A O 4
ATOM 13817 N N . THR A 1 208 ? 184.527 9.475 -17.361 1.00 0.00 208 THR A N 4
ATOM 13818 C CA . THR A 1 208 ? 185.974 9.632 -17.488 1.00 0.00 208 THR A CA 4
ATOM 13819 C C . THR A 1 208 ? 186.713 8.884 -16.382 1.00 0.00 208 THR A C 4
ATOM 13820 O O . THR A 1 208 ? 187.769 8.297 -16.610 1.00 0.00 208 THR A O 4
ATOM 13831 N N . PHE A 1 209 ? 186.143 8.906 -15.181 1.00 0.00 209 PHE A N 4
ATOM 13832 C CA . PHE A 1 209 ? 186.745 8.232 -14.039 1.00 0.00 209 PHE A CA 4
ATOM 13833 C C . PHE A 1 209 ? 186.310 6.773 -13.969 1.00 0.00 209 PHE A C 4
ATOM 13834 O O . PHE A 1 209 ? 187.011 5.933 -13.403 1.00 0.00 209 PHE A O 4
ATOM 13851 N N . PHE A 1 210 ? 185.152 6.475 -14.556 1.00 0.00 210 PHE A N 4
ATOM 13852 C CA . PHE A 1 210 ? 184.624 5.113 -14.568 1.00 0.00 210 PHE A CA 4
ATOM 13853 C C . PHE A 1 210 ? 185.492 4.199 -15.424 1.00 0.00 210 PHE A C 4
ATOM 13854 O O . PHE A 1 210 ? 185.411 2.980 -15.311 1.00 0.00 210 PHE A O 4
ATOM 13871 N N . LEU A 1 211 ? 186.323 4.800 -16.274 1.00 0.00 211 LEU A N 4
ATOM 13872 C CA . LEU A 1 211 ? 187.223 4.043 -17.139 1.00 0.00 211 LEU A CA 4
ATOM 13873 C C . LEU A 1 211 ? 188.201 3.211 -16.307 1.00 0.00 211 LEU A C 4
ATOM 13874 O O . LEU A 1 211 ? 188.638 2.139 -16.726 1.00 0.00 211 LEU A O 4
ATOM 13890 N N . ARG A 1 212 ? 188.543 3.717 -15.126 1.00 0.00 212 ARG A N 4
ATOM 13891 C CA . ARG A 1 212 ? 189.453 3.014 -14.226 1.00 0.00 212 ARG A CA 4
ATOM 13892 C C . ARG A 1 212 ? 188.674 2.146 -13.240 1.00 0.00 212 ARG A C 4
ATOM 13893 O O . ARG A 1 212 ? 189.259 1.421 -12.435 1.00 0.00 212 ARG A O 4
ATOM 13914 N N . ILE A 1 213 ? 187.350 2.229 -13.309 1.00 0.00 213 ILE A N 4
ATOM 13915 C CA . ILE A 1 213 ? 186.479 1.465 -12.421 1.00 0.00 213 ILE A CA 4
ATOM 13916 C C . ILE A 1 213 ? 185.872 0.262 -13.151 1.00 0.00 213 ILE A C 4
ATOM 13917 O O . ILE A 1 213 ? 185.422 -0.697 -12.521 1.00 0.00 213 ILE A O 4
ATOM 13933 N N . THR A 1 214 ? 185.864 0.321 -14.481 1.00 0.00 214 THR A N 4
ATOM 13934 C CA . THR A 1 214 ? 185.324 -0.761 -15.299 1.00 0.00 214 THR A CA 4
ATOM 13935 C C . THR A 1 214 ? 186.083 -2.062 -15.057 1.00 0.00 214 THR A C 4
ATOM 13936 O O . THR A 1 214 ? 187.290 -2.137 -15.286 1.00 0.00 214 THR A O 4
ATOM 13947 N N . PRO A 1 215 ? 185.381 -3.109 -14.590 1.00 0.00 215 PRO A N 4
ATOM 13948 C CA . PRO A 1 215 ? 186.000 -4.406 -14.317 1.00 0.00 215 PRO A CA 4
ATOM 13949 C C . PRO A 1 215 ? 186.406 -5.132 -15.594 1.00 0.00 215 PRO A C 4
ATOM 13950 O O . PRO A 1 215 ? 185.790 -4.952 -16.650 1.00 0.00 215 PRO A O 4
ATOM 13961 N N . GLU A 1 216 ? 187.438 -5.965 -15.491 1.00 0.00 216 GLU A N 4
ATOM 13962 C CA . GLU A 1 216 ? 187.934 -6.721 -16.639 1.00 0.00 216 GLU A CA 4
ATOM 13963 C C . GLU A 1 216 ? 186.889 -7.713 -17.139 1.00 0.00 216 GLU A C 4
ATOM 13964 O O . GLU A 1 216 ? 186.914 -8.117 -18.298 1.00 0.00 216 GLU A O 4
ATOM 13976 N N . TRP A 1 217 ? 185.957 -8.080 -16.263 1.00 0.00 217 TRP A N 4
ATOM 13977 C CA . TRP A 1 217 ? 184.895 -9.022 -16.609 1.00 0.00 217 TRP A CA 4
ATOM 13978 C C . TRP A 1 217 ? 183.991 -8.461 -17.704 1.00 0.00 217 TRP A C 4
ATOM 13979 O O . TRP A 1 217 ? 183.351 -9.214 -18.438 1.00 0.00 217 TRP A O 4
ATOM 14000 N N . LEU A 1 218 ? 183.940 -7.137 -17.808 1.00 0.00 218 LEU A N 4
ATOM 14001 C CA . LEU A 1 218 ? 183.118 -6.488 -18.821 1.00 0.00 218 LEU A CA 4
ATOM 14002 C C . LEU A 1 218 ? 183.915 -6.291 -20.106 1.00 0.00 218 LEU A C 4
ATOM 14003 O O . LEU A 1 218 ? 183.352 -6.250 -21.200 1.00 0.00 218 LEU A O 4
ATOM 14019 N N . GLN A 1 219 ? 185.234 -6.180 -19.967 1.00 0.00 219 GLN A N 4
ATOM 14020 C CA . GLN A 1 219 ? 186.111 -5.996 -21.119 1.00 0.00 219 GLN A CA 4
ATOM 14021 C C . GLN A 1 219 ? 186.384 -7.334 -21.797 1.00 0.00 219 GLN A C 4
ATOM 14022 O O . GLN A 1 219 ? 186.495 -7.408 -23.020 1.00 0.00 219 GLN A O 4
ATOM 14036 N N . ARG A 1 220 ? 186.483 -8.390 -20.993 1.00 0.00 220 ARG A N 4
ATOM 14037 C CA . ARG A 1 220 ? 186.732 -9.733 -21.512 1.00 0.00 220 ARG A CA 4
ATOM 14038 C C . ARG A 1 220 ? 185.478 -10.309 -22.166 1.00 0.00 220 ARG A C 4
ATOM 14039 O O . ARG A 1 220 ? 185.517 -11.380 -22.772 1.00 0.00 220 ARG A O 4
ATOM 14060 N N . TYR A 1 221 ? 184.362 -9.597 -22.031 1.00 0.00 221 TYR A N 4
ATOM 14061 C CA . TYR A 1 221 ? 183.103 -10.034 -22.623 1.00 0.00 221 TYR A CA 4
ATOM 14062 C C . TYR A 1 221 ? 182.983 -9.517 -24.053 1.00 0.00 221 TYR A C 4
ATOM 14063 O O . TYR A 1 221 ? 182.081 -9.909 -24.796 1.00 0.00 221 TYR A O 4
ATOM 14081 N N . LEU A 1 222 ? 183.895 -8.634 -24.431 1.00 0.00 222 LEU A N 4
ATOM 14082 C CA . LEU A 1 222 ? 183.895 -8.068 -25.770 1.00 0.00 222 LEU A CA 4
ATOM 14083 C C . LEU A 1 222 ? 184.729 -8.933 -26.710 1.00 0.00 222 LEU A C 4
ATOM 14084 O O . LEU A 1 222 ? 185.872 -9.269 -26.397 1.00 0.00 222 LEU A O 4
ATOM 14100 N N . PRO A 1 223 ? 184.162 -9.312 -27.876 1.00 0.00 223 PRO A N 4
ATOM 14101 C CA . PRO A 1 223 ? 184.857 -10.151 -28.866 1.00 0.00 223 PRO A CA 4
ATOM 14102 C C . PRO A 1 223 ? 186.171 -9.534 -29.340 1.00 0.00 223 PRO A C 4
ATOM 14103 O O . PRO A 1 223 ? 187.158 -10.237 -29.555 1.00 0.00 223 PRO A O 4
ATOM 14114 N N . SER A 1 224 ? 186.173 -8.220 -29.512 1.00 0.00 224 SER A N 4
ATOM 14115 C CA . SER A 1 224 ? 187.364 -7.510 -29.957 1.00 0.00 224 SER A CA 4
ATOM 14116 C C . SER A 1 224 ? 187.803 -6.490 -28.911 1.00 0.00 224 SER A C 4
ATOM 14117 O O . SER A 1 224 ? 186.921 -5.960 -28.201 1.00 0.00 224 SER A O 4
ATOM 14125 N N . MET A 1 1 ? 172.280 -23.402 -12.602 1.00 0.00 1 MET A N 5
ATOM 14126 C CA . MET A 1 1 ? 172.803 -23.261 -13.988 1.00 0.00 1 MET A CA 5
ATOM 14127 C C . MET A 1 1 ? 171.991 -22.234 -14.773 1.00 0.00 1 MET A C 5
ATOM 14128 O O . MET A 1 1 ? 171.925 -22.280 -16.002 1.00 0.00 1 MET A O 5
ATOM 14144 N N . SER A 1 2 ? 171.371 -21.313 -14.049 1.00 0.00 2 SER A N 5
ATOM 14145 C CA . SER A 1 2 ? 170.565 -20.264 -14.663 1.00 0.00 2 SER A CA 5
ATOM 14146 C C . SER A 1 2 ? 171.410 -19.024 -14.951 1.00 0.00 2 SER A C 5
ATOM 14147 O O . SER A 1 2 ? 172.428 -18.794 -14.296 1.00 0.00 2 SER A O 5
ATOM 14155 N N . LEU A 1 3 ? 170.974 -18.220 -15.918 1.00 0.00 3 LEU A N 5
ATOM 14156 C CA . LEU A 1 3 ? 171.701 -17.006 -16.290 1.00 0.00 3 LEU A CA 5
ATOM 14157 C C . LEU A 1 3 ? 171.486 -15.890 -15.270 1.00 0.00 3 LEU A C 5
ATOM 14158 O O . LEU A 1 3 ? 172.286 -14.955 -15.184 1.00 0.00 3 LEU A O 5
ATOM 14174 N N . SER A 1 4 ? 170.407 -15.997 -14.499 1.00 0.00 4 SER A N 5
ATOM 14175 C CA . SER A 1 4 ? 170.092 -15.008 -13.475 1.00 0.00 4 SER A CA 5
ATOM 14176 C C . SER A 1 4 ? 171.090 -15.088 -12.323 1.00 0.00 4 SER A C 5
ATOM 14177 O O . SER A 1 4 ? 171.332 -14.103 -11.625 1.00 0.00 4 SER A O 5
ATOM 14185 N N . LEU A 1 5 ? 171.674 -16.270 -12.139 1.00 0.00 5 LEU A N 5
ATOM 14186 C CA . LEU A 1 5 ? 172.649 -16.490 -11.077 1.00 0.00 5 LEU A CA 5
ATOM 14187 C C . LEU A 1 5 ? 174.002 -15.902 -11.462 1.00 0.00 5 LEU A C 5
ATOM 14188 O O . LEU A 1 5 ? 174.640 -15.223 -10.658 1.00 0.00 5 LEU A O 5
ATOM 14204 N N . THR A 1 6 ? 174.438 -16.167 -12.692 1.00 0.00 6 THR A N 5
ATOM 14205 C CA . THR A 1 6 ? 175.709 -15.644 -13.185 1.00 0.00 6 THR A CA 5
ATOM 14206 C C . THR A 1 6 ? 175.707 -14.116 -13.176 1.00 0.00 6 THR A C 5
ATOM 14207 O O . THR A 1 6 ? 176.714 -13.488 -12.844 1.00 0.00 6 THR A O 5
ATOM 14218 N N . ALA A 1 7 ? 174.569 -13.531 -13.553 1.00 0.00 7 ALA A N 5
ATOM 14219 C CA . ALA A 1 7 ? 174.416 -12.077 -13.568 1.00 0.00 7 ALA A CA 5
ATOM 14220 C C . ALA A 1 7 ? 174.560 -11.504 -12.161 1.00 0.00 7 ALA A C 5
ATOM 14221 O O . ALA A 1 7 ? 175.264 -10.516 -11.955 1.00 0.00 7 ALA A O 5
ATOM 14228 N N . ALA A 1 8 ? 173.890 -12.137 -11.197 1.00 0.00 8 ALA A N 5
ATOM 14229 C CA . ALA A 1 8 ? 173.949 -11.702 -9.804 1.00 0.00 8 ALA A CA 5
ATOM 14230 C C . ALA A 1 8 ? 175.368 -11.819 -9.261 1.00 0.00 8 ALA A C 5
ATOM 14231 O O . ALA A 1 8 ? 175.808 -10.998 -8.457 1.00 0.00 8 ALA A O 5
ATOM 14238 N N . PHE A 1 9 ? 176.077 -12.847 -9.715 1.00 0.00 9 PHE A N 5
ATOM 14239 C CA . PHE A 1 9 ? 177.454 -13.072 -9.293 1.00 0.00 9 PHE A CA 5
ATOM 14240 C C . PHE A 1 9 ? 178.348 -11.941 -9.790 1.00 0.00 9 PHE A C 5
ATOM 14241 O O . PHE A 1 9 ? 179.098 -11.348 -9.014 1.00 0.00 9 PHE A O 5
ATOM 14258 N N . LEU A 1 10 ? 178.273 -11.657 -11.092 1.00 0.00 10 LEU A N 5
ATOM 14259 C CA . LEU A 1 10 ? 179.057 -10.572 -11.682 1.00 0.00 10 LEU A CA 5
ATOM 14260 C C . LEU A 1 10 ? 178.706 -9.244 -11.018 1.00 0.00 10 LEU A C 5
ATOM 14261 O O . LEU A 1 10 ? 179.580 -8.412 -10.776 1.00 0.00 10 LEU A O 5
ATOM 14277 N N . ALA A 1 11 ? 177.418 -9.057 -10.725 1.00 0.00 11 ALA A N 5
ATOM 14278 C CA . ALA A 1 11 ? 176.947 -7.845 -10.062 1.00 0.00 11 ALA A CA 5
ATOM 14279 C C . ALA A 1 11 ? 177.594 -7.704 -8.689 1.00 0.00 11 ALA A C 5
ATOM 14280 O O . ALA A 1 11 ? 178.032 -6.617 -8.308 1.00 0.00 11 ALA A O 5
ATOM 14287 N N . GLY A 1 12 ? 177.645 -8.813 -7.950 1.00 0.00 12 GLY A N 5
ATOM 14288 C CA . GLY A 1 12 ? 178.261 -8.805 -6.636 1.00 0.00 12 GLY A CA 5
ATOM 14289 C C . GLY A 1 12 ? 179.730 -8.446 -6.705 1.00 0.00 12 GLY A C 5
ATOM 14290 O O . GLY A 1 12 ? 180.224 -7.658 -5.897 1.00 0.00 12 GLY A O 5
ATOM 14294 N N . VAL A 1 13 ? 180.430 -9.015 -7.685 1.00 0.00 13 VAL A N 5
ATOM 14295 C CA . VAL A 1 13 ? 181.851 -8.740 -7.873 1.00 0.00 13 VAL A CA 5
ATOM 14296 C C . VAL A 1 13 ? 182.061 -7.277 -8.267 1.00 0.00 13 VAL A C 5
ATOM 14297 O O . VAL A 1 13 ? 182.981 -6.620 -7.779 1.00 0.00 13 VAL A O 5
ATOM 14310 N N . LEU A 1 14 ? 181.195 -6.769 -9.142 1.00 0.00 14 LEU A N 5
ATOM 14311 C CA . LEU A 1 14 ? 181.282 -5.378 -9.579 1.00 0.00 14 LEU A CA 5
ATOM 14312 C C . LEU A 1 14 ? 181.044 -4.434 -8.404 1.00 0.00 14 LEU A C 5
ATOM 14313 O O . LEU A 1 14 ? 181.734 -3.429 -8.258 1.00 0.00 14 LEU A O 5
ATOM 14329 N N . SER A 1 15 ? 180.065 -4.767 -7.564 1.00 0.00 15 SER A N 5
ATOM 14330 C CA . SER A 1 15 ? 179.752 -3.951 -6.395 1.00 0.00 15 SER A CA 5
ATOM 14331 C C . SER A 1 15 ? 180.922 -3.940 -5.415 1.00 0.00 15 SER A C 5
ATOM 14332 O O . SER A 1 15 ? 181.191 -2.927 -4.773 1.00 0.00 15 SER A O 5
ATOM 14340 N N . PHE A 1 16 ? 181.613 -5.071 -5.309 1.00 0.00 16 PHE A N 5
ATOM 14341 C CA . PHE A 1 16 ? 182.760 -5.186 -4.416 1.00 0.00 16 PHE A CA 5
ATOM 14342 C C . PHE A 1 16 ? 183.955 -4.404 -4.957 1.00 0.00 16 PHE A C 5
ATOM 14343 O O . PHE A 1 16 ? 184.725 -3.826 -4.193 1.00 0.00 16 PHE A O 5
ATOM 14360 N N . LEU A 1 17 ? 184.112 -4.399 -6.278 1.00 0.00 17 LEU A N 5
ATOM 14361 C CA . LEU A 1 17 ? 185.209 -3.674 -6.912 1.00 0.00 17 LEU A CA 5
ATOM 14362 C C . LEU A 1 17 ? 184.836 -2.211 -7.150 1.00 0.00 17 LEU A C 5
ATOM 14363 O O . LEU A 1 17 ? 185.657 -1.418 -7.609 1.00 0.00 17 LEU A O 5
ATOM 14379 N N . SER A 1 18 ? 183.588 -1.867 -6.851 1.00 0.00 18 SER A N 5
ATOM 14380 C CA . SER A 1 18 ? 183.104 -0.500 -7.014 1.00 0.00 18 SER A CA 5
ATOM 14381 C C . SER A 1 18 ? 183.763 0.433 -6.001 1.00 0.00 18 SER A C 5
ATOM 14382 O O . SER A 1 18 ? 183.612 0.253 -4.792 1.00 0.00 18 SER A O 5
ATOM 14390 N N . PRO A 1 19 ? 184.489 1.464 -6.484 1.00 0.00 19 PRO A N 5
ATOM 14391 C CA . PRO A 1 19 ? 185.177 2.430 -5.616 1.00 0.00 19 PRO A CA 5
ATOM 14392 C C . PRO A 1 19 ? 184.208 3.304 -4.823 1.00 0.00 19 PRO A C 5
ATOM 14393 O O . PRO A 1 19 ? 184.616 4.064 -3.950 1.00 0.00 19 PRO A O 5
ATOM 14404 N N . CYS A 1 20 ? 182.924 3.194 -5.141 1.00 0.00 20 CYS A N 5
ATOM 14405 C CA . CYS A 1 20 ? 181.894 3.965 -4.456 1.00 0.00 20 CYS A CA 5
ATOM 14406 C C . CYS A 1 20 ? 181.655 3.423 -3.051 1.00 0.00 20 CYS A C 5
ATOM 14407 O O . CYS A 1 20 ? 181.204 4.148 -2.167 1.00 0.00 20 CYS A O 5
ATOM 14414 N N . VAL A 1 21 ? 181.955 2.142 -2.849 1.00 0.00 21 VAL A N 5
ATOM 14415 C CA . VAL A 1 21 ? 181.757 1.515 -1.548 1.00 0.00 21 VAL A CA 5
ATOM 14416 C C . VAL A 1 21 ? 183.000 0.748 -1.096 1.00 0.00 21 VAL A C 5
ATOM 14417 O O . VAL A 1 21 ? 182.980 0.075 -0.066 1.00 0.00 21 VAL A O 5
ATOM 14430 N N . LEU A 1 22 ? 184.081 0.860 -1.864 1.00 0.00 22 LEU A N 5
ATOM 14431 C CA . LEU A 1 22 ? 185.334 0.176 -1.537 1.00 0.00 22 LEU A CA 5
ATOM 14432 C C . LEU A 1 22 ? 186.022 0.796 -0.309 1.00 0.00 22 LEU A C 5
ATOM 14433 O O . LEU A 1 22 ? 186.334 0.080 0.641 1.00 0.00 22 LEU A O 5
ATOM 14449 N N . PRO A 1 23 ? 186.275 2.133 -0.294 1.00 0.00 23 PRO A N 5
ATOM 14450 C CA . PRO A 1 23 ? 186.919 2.789 0.854 1.00 0.00 23 PRO A CA 5
ATOM 14451 C C . PRO A 1 23 ? 186.019 2.821 2.087 1.00 0.00 23 PRO A C 5
ATOM 14452 O O . PRO A 1 23 ? 186.477 3.100 3.192 1.00 0.00 23 PRO A O 5
ATOM 14463 N N . LEU A 1 24 ? 184.733 2.553 1.881 1.00 0.00 24 LEU A N 5
ATOM 14464 C CA . LEU A 1 24 ? 183.768 2.550 2.974 1.00 0.00 24 LEU A CA 5
ATOM 14465 C C . LEU A 1 24 ? 183.805 1.233 3.749 1.00 0.00 24 LEU A C 5
ATOM 14466 O O . LEU A 1 24 ? 183.279 1.151 4.859 1.00 0.00 24 LEU A O 5
ATOM 14482 N N . VAL A 1 25 ? 184.414 0.200 3.162 1.00 0.00 25 VAL A N 5
ATOM 14483 C CA . VAL A 1 25 ? 184.528 -1.098 3.830 1.00 0.00 25 VAL A CA 5
ATOM 14484 C C . VAL A 1 25 ? 185.363 -0.992 5.118 1.00 0.00 25 VAL A C 5
ATOM 14485 O O . VAL A 1 25 ? 184.889 -1.380 6.187 1.00 0.00 25 VAL A O 5
ATOM 14498 N N . PRO A 1 26 ? 186.620 -0.473 5.049 1.00 0.00 26 PRO A N 5
ATOM 14499 C CA . PRO A 1 26 ? 187.473 -0.318 6.239 1.00 0.00 26 PRO A CA 5
ATOM 14500 C C . PRO A 1 26 ? 186.825 0.556 7.314 1.00 0.00 26 PRO A C 5
ATOM 14501 O O . PRO A 1 26 ? 187.028 0.337 8.509 1.00 0.00 26 PRO A O 5
ATOM 14512 N N . THR A 1 27 ? 186.045 1.545 6.884 1.00 0.00 27 THR A N 5
ATOM 14513 C CA . THR A 1 27 ? 185.367 2.442 7.812 1.00 0.00 27 THR A CA 5
ATOM 14514 C C . THR A 1 27 ? 184.197 1.738 8.495 1.00 0.00 27 THR A C 5
ATOM 14515 O O . THR A 1 27 ? 183.929 1.962 9.675 1.00 0.00 27 THR A O 5
ATOM 14526 N N . TYR A 1 28 ? 183.508 0.879 7.744 1.00 0.00 28 TYR A N 5
ATOM 14527 C CA . TYR A 1 28 ? 182.371 0.134 8.278 1.00 0.00 28 TYR A CA 5
ATOM 14528 C C . TYR A 1 28 ? 182.821 -0.865 9.338 1.00 0.00 28 TYR A C 5
ATOM 14529 O O . TYR A 1 28 ? 182.063 -1.197 10.249 1.00 0.00 28 TYR A O 5
ATOM 14547 N N . LEU A 1 29 ? 184.059 -1.339 9.215 1.00 0.00 29 LEU A N 5
ATOM 14548 C CA . LEU A 1 29 ? 184.616 -2.289 10.172 1.00 0.00 29 LEU A CA 5
ATOM 14549 C C . LEU A 1 29 ? 184.707 -1.666 11.559 1.00 0.00 29 LEU A C 5
ATOM 14550 O O . LEU A 1 29 ? 184.469 -2.334 12.565 1.00 0.00 29 LEU A O 5
ATOM 14566 N N . PHE A 1 30 ? 185.046 -0.381 11.608 1.00 0.00 30 PHE A N 5
ATOM 14567 C CA . PHE A 1 30 ? 185.148 0.326 12.879 1.00 0.00 30 PHE A CA 5
ATOM 14568 C C . PHE A 1 30 ? 183.759 0.572 13.453 1.00 0.00 30 PHE A C 5
ATOM 14569 O O . PHE A 1 30 ? 183.562 0.531 14.666 1.00 0.00 30 PHE A O 5
ATOM 14586 N N . TYR A 1 31 ? 182.798 0.829 12.568 1.00 0.00 31 TYR A N 5
ATOM 14587 C CA . TYR A 1 31 ? 181.419 1.057 12.981 1.00 0.00 31 TYR A CA 5
ATOM 14588 C C . TYR A 1 31 ? 180.822 -0.220 13.563 1.00 0.00 31 TYR A C 5
ATOM 14589 O O . TYR A 1 31 ? 180.056 -0.176 14.525 1.00 0.00 31 TYR A O 5
ATOM 14607 N N . LEU A 1 32 ? 181.185 -1.360 12.979 1.00 0.00 32 LEU A N 5
ATOM 14608 C CA . LEU A 1 32 ? 180.702 -2.651 13.459 1.00 0.00 32 LEU A CA 5
ATOM 14609 C C . LEU A 1 32 ? 181.413 -3.032 14.753 1.00 0.00 32 LEU A C 5
ATOM 14610 O O . LEU A 1 32 ? 180.973 -3.927 15.473 1.00 0.00 32 LEU A O 5
ATOM 14626 N N . GLY A 1 33 ? 182.515 -2.341 15.041 1.00 0.00 33 GLY A N 5
ATOM 14627 C CA . GLY A 1 33 ? 183.268 -2.597 16.257 1.00 0.00 33 GLY A CA 5
ATOM 14628 C C . GLY A 1 33 ? 182.492 -2.195 17.493 1.00 0.00 33 GLY A C 5
ATOM 14629 O O . GLY A 1 33 ? 182.723 -2.724 18.581 1.00 0.00 33 GLY A O 5
ATOM 14633 N N . GLY A 1 34 ? 181.563 -1.255 17.322 1.00 0.00 34 GLY A N 5
ATOM 14634 C CA . GLY A 1 34 ? 180.740 -0.807 18.431 1.00 0.00 34 GLY A CA 5
ATOM 14635 C C . GLY A 1 34 ? 179.686 -1.834 18.792 1.00 0.00 34 GLY A C 5
ATOM 14636 O O . GLY A 1 34 ? 179.096 -1.786 19.870 1.00 0.00 34 GLY A O 5
ATOM 14640 N N . ALA A 1 35 ? 179.457 -2.769 17.875 1.00 0.00 35 ALA A N 5
ATOM 14641 C CA . ALA A 1 35 ? 178.485 -3.833 18.075 1.00 0.00 35 ALA A CA 5
ATOM 14642 C C . ALA A 1 35 ? 179.140 -5.189 17.836 1.00 0.00 35 ALA A C 5
ATOM 14643 O O . ALA A 1 35 ? 178.638 -6.009 17.064 1.00 0.00 35 ALA A O 5
ATOM 14650 N N . ARG A 1 36 ? 180.274 -5.411 18.498 1.00 0.00 36 ARG A N 5
ATOM 14651 C CA . ARG A 1 36 ? 181.019 -6.662 18.365 1.00 0.00 36 ARG A CA 5
ATOM 14652 C C . ARG A 1 36 ? 180.319 -7.808 19.095 1.00 0.00 36 ARG A C 5
ATOM 14653 O O . ARG A 1 36 ? 180.787 -8.286 20.129 1.00 0.00 36 ARG A O 5
ATOM 14674 N N . GLY A 1 37 ? 179.193 -8.239 18.546 1.00 0.00 37 GLY A N 5
ATOM 14675 C CA . GLY A 1 37 ? 178.436 -9.326 19.131 1.00 0.00 37 GLY A CA 5
ATOM 14676 C C . GLY A 1 37 ? 177.755 -10.162 18.071 1.00 0.00 37 GLY A C 5
ATOM 14677 O O . GLY A 1 37 ? 176.591 -9.925 17.748 1.00 0.00 37 GLY A O 5
ATOM 14681 N N . ARG A 1 38 ? 178.498 -11.128 17.524 1.00 0.00 38 ARG A N 5
ATOM 14682 C CA . ARG A 1 38 ? 177.997 -12.021 16.473 1.00 0.00 38 ARG A CA 5
ATOM 14683 C C . ARG A 1 38 ? 177.722 -11.251 15.178 1.00 0.00 38 ARG A C 5
ATOM 14684 O O . ARG A 1 38 ? 176.616 -10.745 14.965 1.00 0.00 38 ARG A O 5
ATOM 14705 N N . PRO A 1 39 ? 178.728 -11.169 14.284 1.00 0.00 39 PRO A N 5
ATOM 14706 C CA . PRO A 1 39 ? 178.592 -10.453 13.008 1.00 0.00 39 PRO A CA 5
ATOM 14707 C C . PRO A 1 39 ? 177.550 -11.089 12.090 1.00 0.00 39 PRO A C 5
ATOM 14708 O O . PRO A 1 39 ? 176.904 -10.399 11.304 1.00 0.00 39 PRO A O 5
ATOM 14719 N N . LEU A 1 40 ? 177.387 -12.404 12.208 1.00 0.00 40 LEU A N 5
ATOM 14720 C CA . LEU A 1 40 ? 176.426 -13.144 11.394 1.00 0.00 40 LEU A CA 5
ATOM 14721 C C . LEU A 1 40 ? 174.997 -12.679 11.664 1.00 0.00 40 LEU A C 5
ATOM 14722 O O . LEU A 1 40 ? 174.198 -12.537 10.737 1.00 0.00 40 LEU A O 5
ATOM 14738 N N . PHE A 1 41 ? 174.684 -12.435 12.933 1.00 0.00 41 PHE A N 5
ATOM 14739 C CA . PHE A 1 41 ? 173.348 -11.983 13.315 1.00 0.00 41 PHE A CA 5
ATOM 14740 C C . PHE A 1 41 ? 173.130 -10.535 12.892 1.00 0.00 41 PHE A C 5
ATOM 14741 O O . PHE A 1 41 ? 172.036 -10.159 12.471 1.00 0.00 41 PHE A O 5
ATOM 14758 N N . ASN A 1 42 ? 174.181 -9.727 13.003 1.00 0.00 42 ASN A N 5
ATOM 14759 C CA . ASN A 1 42 ? 174.110 -8.319 12.621 1.00 0.00 42 ASN A CA 5
ATOM 14760 C C . ASN A 1 42 ? 173.933 -8.186 11.112 1.00 0.00 42 ASN A C 5
ATOM 14761 O O . ASN A 1 42 ? 173.125 -7.388 10.635 1.00 0.00 42 ASN A O 5
ATOM 14772 N N . ALA A 1 43 ? 174.698 -8.982 10.368 1.00 0.00 43 ALA A N 5
ATOM 14773 C CA . ALA A 1 43 ? 174.627 -8.976 8.912 1.00 0.00 43 ALA A CA 5
ATOM 14774 C C . ALA A 1 43 ? 173.256 -9.440 8.436 1.00 0.00 43 ALA A C 5
ATOM 14775 O O . ALA A 1 43 ? 172.624 -8.781 7.612 1.00 0.00 43 ALA A O 5
ATOM 14782 N N . LEU A 1 44 ? 172.808 -10.585 8.953 1.00 0.00 44 LEU A N 5
ATOM 14783 C CA . LEU A 1 44 ? 171.501 -11.138 8.597 1.00 0.00 44 LEU A CA 5
ATOM 14784 C C . LEU A 1 44 ? 170.385 -10.132 8.862 1.00 0.00 44 LEU A C 5
ATOM 14785 O O . LEU A 1 44 ? 169.476 -9.975 8.047 1.00 0.00 44 LEU A O 5
ATOM 14801 N N . PHE A 1 45 ? 170.461 -9.451 10.003 1.00 0.00 45 PHE A N 5
ATOM 14802 C CA . PHE A 1 45 ? 169.458 -8.454 10.365 1.00 0.00 45 PHE A CA 5
ATOM 14803 C C . PHE A 1 45 ? 169.466 -7.291 9.377 1.00 0.00 45 PHE A C 5
ATOM 14804 O O . PHE A 1 45 ? 168.410 -6.795 8.985 1.00 0.00 45 PHE A O 5
ATOM 14821 N N . PHE A 1 46 ? 170.660 -6.858 8.977 1.00 0.00 46 PHE A N 5
ATOM 14822 C CA . PHE A 1 46 ? 170.792 -5.764 8.018 1.00 0.00 46 PHE A CA 5
ATOM 14823 C C . PHE A 1 46 ? 170.226 -6.176 6.660 1.00 0.00 46 PHE A C 5
ATOM 14824 O O . PHE A 1 46 ? 169.549 -5.388 5.997 1.00 0.00 46 PHE A O 5
ATOM 14841 N N . ILE A 1 47 ? 170.510 -7.414 6.254 1.00 0.00 47 ILE A N 5
ATOM 14842 C CA . ILE A 1 47 ? 170.007 -7.939 4.987 1.00 0.00 47 ILE A CA 5
ATOM 14843 C C . ILE A 1 47 ? 168.481 -7.994 5.015 1.00 0.00 47 ILE A C 5
ATOM 14844 O O . ILE A 1 47 ? 167.818 -7.631 4.043 1.00 0.00 47 ILE A O 5
ATOM 14860 N N . LEU A 1 48 ? 167.932 -8.439 6.145 1.00 0.00 48 LEU A N 5
ATOM 14861 C CA . LEU A 1 48 ? 166.484 -8.525 6.307 1.00 0.00 48 LEU A CA 5
ATOM 14862 C C . LEU A 1 48 ? 165.859 -7.137 6.256 1.00 0.00 48 LEU A C 5
ATOM 14863 O O . LEU A 1 48 ? 164.830 -6.937 5.611 1.00 0.00 48 LEU A O 5
ATOM 14879 N N . GLY A 1 49 ? 166.483 -6.182 6.948 1.00 0.00 49 GLY A N 5
ATOM 14880 C CA . GLY A 1 49 ? 165.989 -4.816 6.945 1.00 0.00 49 GLY A CA 5
ATOM 14881 C C . GLY A 1 49 ? 165.950 -4.238 5.546 1.00 0.00 49 GLY A C 5
ATOM 14882 O O . GLY A 1 49 ? 164.973 -3.599 5.155 1.00 0.00 49 GLY A O 5
ATOM 14886 N N . PHE A 1 50 ? 167.015 -4.479 4.783 1.00 0.00 50 PHE A N 5
ATOM 14887 C CA . PHE A 1 50 ? 167.098 -3.995 3.410 1.00 0.00 50 PHE A CA 5
ATOM 14888 C C . PHE A 1 50 ? 166.082 -4.719 2.533 1.00 0.00 50 PHE A C 5
ATOM 14889 O O . PHE A 1 50 ? 165.489 -4.123 1.632 1.00 0.00 50 PHE A O 5
ATOM 14906 N N . GLY A 1 51 ? 165.895 -6.009 2.803 1.00 0.00 51 GLY A N 5
ATOM 14907 C CA . GLY A 1 51 ? 164.934 -6.797 2.057 1.00 0.00 51 GLY A CA 5
ATOM 14908 C C . GLY A 1 51 ? 163.526 -6.283 2.256 1.00 0.00 51 GLY A C 5
ATOM 14909 O O . GLY A 1 51 ? 162.745 -6.208 1.308 1.00 0.00 51 GLY A O 5
ATOM 14913 N N . ALA A 1 52 ? 163.202 -5.932 3.501 1.00 0.00 52 ALA A N 5
ATOM 14914 C CA . ALA A 1 52 ? 161.888 -5.392 3.833 1.00 0.00 52 ALA A CA 5
ATOM 14915 C C . ALA A 1 52 ? 161.608 -4.128 3.029 1.00 0.00 52 ALA A C 5
ATOM 14916 O O . ALA A 1 52 ? 160.524 -3.971 2.470 1.00 0.00 52 ALA A O 5
ATOM 14923 N N . VAL A 1 53 ? 162.594 -3.234 2.975 1.00 0.00 53 VAL A N 5
ATOM 14924 C CA . VAL A 1 53 ? 162.457 -1.986 2.225 1.00 0.00 53 VAL A CA 5
ATOM 14925 C C . VAL A 1 53 ? 162.278 -2.265 0.734 1.00 0.00 53 VAL A C 5
ATOM 14926 O O . VAL A 1 53 ? 161.434 -1.655 0.078 1.00 0.00 53 VAL A O 5
ATOM 14939 N N . PHE A 1 54 ? 163.064 -3.203 0.208 1.00 0.00 54 PHE A N 5
ATOM 14940 C CA . PHE A 1 54 ? 162.993 -3.561 -1.206 1.00 0.00 54 PHE A CA 5
ATOM 14941 C C . PHE A 1 54 ? 161.653 -4.210 -1.551 1.00 0.00 54 PHE A C 5
ATOM 14942 O O . PHE A 1 54 ? 161.192 -4.128 -2.686 1.00 0.00 54 PHE A O 5
ATOM 14959 N N . PHE A 1 55 ? 161.041 -4.866 -0.573 1.00 0.00 55 PHE A N 5
ATOM 14960 C CA . PHE A 1 55 ? 159.749 -5.508 -0.783 1.00 0.00 55 PHE A CA 5
ATOM 14961 C C . PHE A 1 55 ? 158.618 -4.495 -0.640 1.00 0.00 55 PHE A C 5
ATOM 14962 O O . PHE A 1 55 ? 157.724 -4.427 -1.489 1.00 0.00 55 PHE A O 5
ATOM 14979 N N . LEU A 1 56 ? 158.674 -3.701 0.430 1.00 0.00 56 LEU A N 5
ATOM 14980 C CA . LEU A 1 56 ? 157.657 -2.686 0.692 1.00 0.00 56 LEU A CA 5
ATOM 14981 C C . LEU A 1 56 ? 157.634 -1.643 -0.417 1.00 0.00 56 LEU A C 5
ATOM 14982 O O . LEU A 1 56 ? 156.576 -1.125 -0.760 1.00 0.00 56 LEU A O 5
ATOM 14998 N N . LEU A 1 57 ? 158.806 -1.320 -0.960 1.00 0.00 57 LEU A N 5
ATOM 14999 C CA . LEU A 1 57 ? 158.895 -0.357 -2.051 1.00 0.00 57 LEU A CA 5
ATOM 15000 C C . LEU A 1 57 ? 158.769 -1.062 -3.397 1.00 0.00 57 LEU A C 5
ATOM 15001 O O . LEU A 1 57 ? 158.476 -0.433 -4.412 1.00 0.00 57 LEU A O 5
ATOM 15017 N N . GLY A 1 58 ? 158.985 -2.374 -3.391 1.00 0.00 58 GLY A N 5
ATOM 15018 C CA . GLY A 1 58 ? 158.891 -3.158 -4.611 1.00 0.00 58 GLY A CA 5
ATOM 15019 C C . GLY A 1 58 ? 157.473 -3.248 -5.131 1.00 0.00 58 GLY A C 5
ATOM 15020 O O . GLY A 1 58 ? 157.252 -3.264 -6.341 1.00 0.00 58 GLY A O 5
ATOM 15024 N N . LEU A 1 59 ? 156.509 -3.317 -4.216 1.00 0.00 59 LEU A N 5
ATOM 15025 C CA . LEU A 1 59 ? 155.096 -3.390 -4.596 1.00 0.00 59 LEU A CA 5
ATOM 15026 C C . LEU A 1 59 ? 154.646 -2.119 -5.346 1.00 0.00 59 LEU A C 5
ATOM 15027 O O . LEU A 1 59 ? 154.137 -2.216 -6.466 1.00 0.00 59 LEU A O 5
ATOM 15043 N N . PRO A 1 60 ? 154.820 -0.905 -4.757 1.00 0.00 60 PRO A N 5
ATOM 15044 C CA . PRO A 1 60 ? 154.431 0.353 -5.410 1.00 0.00 60 PRO A CA 5
ATOM 15045 C C . PRO A 1 60 ? 155.332 0.705 -6.590 1.00 0.00 60 PRO A C 5
ATOM 15046 O O . PRO A 1 60 ? 154.998 1.577 -7.389 1.00 0.00 60 PRO A O 5
ATOM 15057 N N . PHE A 1 61 ? 156.476 0.026 -6.691 1.00 0.00 61 PHE A N 5
ATOM 15058 C CA . PHE A 1 61 ? 157.426 0.266 -7.779 1.00 0.00 61 PHE A CA 5
ATOM 15059 C C . PHE A 1 61 ? 156.781 0.010 -9.139 1.00 0.00 61 PHE A C 5
ATOM 15060 O O . PHE A 1 61 ? 157.201 0.573 -10.148 1.00 0.00 61 PHE A O 5
ATOM 15077 N N . THR A 1 62 ? 155.760 -0.842 -9.157 1.00 0.00 62 THR A N 5
ATOM 15078 C CA . THR A 1 62 ? 155.047 -1.152 -10.388 1.00 0.00 62 THR A CA 5
ATOM 15079 C C . THR A 1 62 ? 154.258 0.066 -10.868 1.00 0.00 62 THR A C 5
ATOM 15080 O O . THR A 1 62 ? 154.124 0.302 -12.067 1.00 0.00 62 THR A O 5
ATOM 15091 N N . LEU A 1 63 ? 153.743 0.841 -9.916 1.00 0.00 63 LEU A N 5
ATOM 15092 C CA . LEU A 1 63 ? 152.973 2.039 -10.233 1.00 0.00 63 LEU A CA 5
ATOM 15093 C C . LEU A 1 63 ? 153.892 3.248 -10.367 1.00 0.00 63 LEU A C 5
ATOM 15094 O O . LEU A 1 63 ? 153.528 4.254 -10.977 1.00 0.00 63 LEU A O 5
ATOM 15110 N N . LEU A 1 64 ? 155.092 3.139 -9.799 1.00 0.00 64 LEU A N 5
ATOM 15111 C CA . LEU A 1 64 ? 156.073 4.220 -9.853 1.00 0.00 64 LEU A CA 5
ATOM 15112 C C . LEU A 1 64 ? 156.567 4.434 -11.279 1.00 0.00 64 LEU A C 5
ATOM 15113 O O . LEU A 1 64 ? 157.134 5.480 -11.593 1.00 0.00 64 LEU A O 5
ATOM 15129 N N . GLY A 1 65 ? 156.351 3.437 -12.139 1.00 0.00 65 GLY A N 5
ATOM 15130 C CA . GLY A 1 65 ? 156.766 3.545 -13.529 1.00 0.00 65 GLY A CA 5
ATOM 15131 C C . GLY A 1 65 ? 156.092 4.708 -14.232 1.00 0.00 65 GLY A C 5
ATOM 15132 O O . GLY A 1 65 ? 156.640 5.272 -15.178 1.00 0.00 65 GLY A O 5
ATOM 15136 N N . GLY A 1 66 ? 154.901 5.070 -13.761 1.00 0.00 66 GLY A N 5
ATOM 15137 C CA . GLY A 1 66 ? 154.178 6.184 -14.346 1.00 0.00 66 GLY A CA 5
ATOM 15138 C C . GLY A 1 66 ? 154.724 7.514 -13.870 1.00 0.00 66 GLY A C 5
ATOM 15139 O O . GLY A 1 66 ? 154.550 8.540 -14.525 1.00 0.00 66 GLY A O 5
ATOM 15143 N N . LEU A 1 67 ? 155.398 7.487 -12.723 1.00 0.00 67 LEU A N 5
ATOM 15144 C CA . LEU A 1 67 ? 155.986 8.687 -12.144 1.00 0.00 67 LEU A CA 5
ATOM 15145 C C . LEU A 1 67 ? 157.385 8.917 -12.704 1.00 0.00 67 LEU A C 5
ATOM 15146 O O . LEU A 1 67 ? 157.904 10.033 -12.658 1.00 0.00 67 LEU A O 5
ATOM 15162 N N . LEU A 1 68 ? 157.986 7.850 -13.237 1.00 0.00 68 LEU A N 5
ATOM 15163 C CA . LEU A 1 68 ? 159.325 7.919 -13.826 1.00 0.00 68 LEU A CA 5
ATOM 15164 C C . LEU A 1 68 ? 159.348 8.874 -15.017 1.00 0.00 68 LEU A C 5
ATOM 15165 O O . LEU A 1 68 ? 160.412 9.330 -15.435 1.00 0.00 68 LEU A O 5
ATOM 15181 N N . PHE A 1 69 ? 158.165 9.152 -15.568 1.00 0.00 69 PHE A N 5
ATOM 15182 C CA . PHE A 1 69 ? 158.026 10.066 -16.699 1.00 0.00 69 PHE A CA 5
ATOM 15183 C C . PHE A 1 69 ? 158.529 11.463 -16.332 1.00 0.00 69 PHE A C 5
ATOM 15184 O O . PHE A 1 69 ? 158.934 12.238 -17.197 1.00 0.00 69 PHE A O 5
ATOM 15201 N N . GLU A 1 70 ? 158.484 11.780 -15.040 1.00 0.00 70 GLU A N 5
ATOM 15202 C CA . GLU A 1 70 ? 158.957 13.067 -14.550 1.00 0.00 70 GLU A CA 5
ATOM 15203 C C . GLU A 1 70 ? 160.381 12.921 -14.021 1.00 0.00 70 GLU A C 5
ATOM 15204 O O . GLU A 1 70 ? 160.648 12.076 -13.166 1.00 0.00 70 GLU A O 5
ATOM 15216 N N . HIS A 1 71 ? 161.293 13.736 -14.536 1.00 0.00 71 HIS A N 5
ATOM 15217 C CA . HIS A 1 71 ? 162.691 13.675 -14.119 1.00 0.00 71 HIS A CA 5
ATOM 15218 C C . HIS A 1 71 ? 162.886 14.282 -12.732 1.00 0.00 71 HIS A C 5
ATOM 15219 O O . HIS A 1 71 ? 162.992 15.501 -12.581 1.00 0.00 71 HIS A O 5
ATOM 15233 N N . ARG A 1 72 ? 162.946 13.421 -11.722 1.00 0.00 72 ARG A N 5
ATOM 15234 C CA . ARG A 1 72 ? 163.132 13.862 -10.346 1.00 0.00 72 ARG A CA 5
ATOM 15235 C C . ARG A 1 72 ? 164.617 14.005 -10.013 1.00 0.00 72 ARG A C 5
ATOM 15236 O O . ARG A 1 72 ? 165.148 13.290 -9.161 1.00 0.00 72 ARG A O 5
ATOM 15257 N N . GLN A 1 73 ? 165.277 14.944 -10.686 1.00 0.00 73 GLN A N 5
ATOM 15258 C CA . GLN A 1 73 ? 166.701 15.197 -10.470 1.00 0.00 73 GLN A CA 5
ATOM 15259 C C . GLN A 1 73 ? 166.953 15.775 -9.078 1.00 0.00 73 GLN A C 5
ATOM 15260 O O . GLN A 1 73 ? 168.067 15.714 -8.558 1.00 0.00 73 GLN A O 5
ATOM 15274 N N . THR A 1 74 ? 165.900 16.325 -8.479 1.00 0.00 74 THR A N 5
ATOM 15275 C CA . THR A 1 74 ? 165.985 16.917 -7.149 1.00 0.00 74 THR A CA 5
ATOM 15276 C C . THR A 1 74 ? 166.184 15.845 -6.075 1.00 0.00 74 THR A C 5
ATOM 15277 O O . THR A 1 74 ? 166.606 16.144 -4.958 1.00 0.00 74 THR A O 5
ATOM 15288 N N . LEU A 1 75 ? 165.887 14.593 -6.423 1.00 0.00 75 LEU A N 5
ATOM 15289 C CA . LEU A 1 75 ? 166.034 13.486 -5.485 1.00 0.00 75 LEU A CA 5
ATOM 15290 C C . LEU A 1 75 ? 167.468 12.965 -5.479 1.00 0.00 75 LEU A C 5
ATOM 15291 O O . LEU A 1 75 ? 167.911 12.352 -4.509 1.00 0.00 75 LEU A O 5
ATOM 15307 N N . ALA A 1 76 ? 168.192 13.220 -6.565 1.00 0.00 76 ALA A N 5
ATOM 15308 C CA . ALA A 1 76 ? 169.578 12.777 -6.678 1.00 0.00 76 ALA A CA 5
ATOM 15309 C C . ALA A 1 76 ? 170.516 13.737 -5.953 1.00 0.00 76 ALA A C 5
ATOM 15310 O O . ALA A 1 76 ? 171.624 13.365 -5.564 1.00 0.00 76 ALA A O 5
ATOM 15317 N N . ARG A 1 77 ? 170.055 14.972 -5.767 1.00 0.00 77 ARG A N 5
ATOM 15318 C CA . ARG A 1 77 ? 170.841 15.997 -5.083 1.00 0.00 77 ARG A CA 5
ATOM 15319 C C . ARG A 1 77 ? 171.016 15.654 -3.604 1.00 0.00 77 ARG A C 5
ATOM 15320 O O . ARG A 1 77 ? 172.000 16.052 -2.978 1.00 0.00 77 ARG A O 5
ATOM 15341 N N . VAL A 1 78 ? 170.059 14.904 -3.057 1.00 0.00 78 VAL A N 5
ATOM 15342 C CA . VAL A 1 78 ? 170.102 14.498 -1.654 1.00 0.00 78 VAL A CA 5
ATOM 15343 C C . VAL A 1 78 ? 171.319 13.612 -1.382 1.00 0.00 78 VAL A C 5
ATOM 15344 O O . VAL A 1 78 ? 171.892 13.646 -0.291 1.00 0.00 78 VAL A O 5
ATOM 15357 N N . GLY A 1 79 ? 171.714 12.827 -2.385 1.00 0.00 79 GLY A N 5
ATOM 15358 C CA . GLY A 1 79 ? 172.869 11.955 -2.240 1.00 0.00 79 GLY A CA 5
ATOM 15359 C C . GLY A 1 79 ? 174.151 12.738 -2.041 1.00 0.00 79 GLY A C 5
ATOM 15360 O O . GLY A 1 79 ? 175.041 12.314 -1.300 1.00 0.00 79 GLY A O 5
ATOM 15364 N N . GLY A 1 80 ? 174.239 13.894 -2.696 1.00 0.00 80 GLY A N 5
ATOM 15365 C CA . GLY A 1 80 ? 175.415 14.735 -2.568 1.00 0.00 80 GLY A CA 5
ATOM 15366 C C . GLY A 1 80 ? 175.550 15.298 -1.169 1.00 0.00 80 GLY A C 5
ATOM 15367 O O . GLY A 1 80 ? 176.655 15.391 -0.634 1.00 0.00 80 GLY A O 5
ATOM 15371 N N . VAL A 1 81 ? 174.417 15.671 -0.578 1.00 0.00 81 VAL A N 5
ATOM 15372 C CA . VAL A 1 81 ? 174.394 16.215 0.779 1.00 0.00 81 VAL A CA 5
ATOM 15373 C C . VAL A 1 81 ? 174.900 15.176 1.780 1.00 0.00 81 VAL A C 5
ATOM 15374 O O . VAL A 1 81 ? 175.656 15.501 2.699 1.00 0.00 81 VAL A O 5
ATOM 15387 N N . VAL A 1 82 ? 174.485 13.923 1.588 1.00 0.00 82 VAL A N 5
ATOM 15388 C CA . VAL A 1 82 ? 174.907 12.830 2.461 1.00 0.00 82 VAL A CA 5
ATOM 15389 C C . VAL A 1 82 ? 176.420 12.619 2.358 1.00 0.00 82 VAL A C 5
ATOM 15390 O O . VAL A 1 82 ? 177.095 12.388 3.364 1.00 0.00 82 VAL A O 5
ATOM 15403 N N . LEU A 1 83 ? 176.946 12.711 1.135 1.00 0.00 83 LEU A N 5
ATOM 15404 C CA . LEU A 1 83 ? 178.380 12.547 0.901 1.00 0.00 83 LEU A CA 5
ATOM 15405 C C . LEU A 1 83 ? 179.172 13.640 1.614 1.00 0.00 83 LEU A C 5
ATOM 15406 O O . LEU A 1 83 ? 180.210 13.369 2.222 1.00 0.00 83 LEU A O 5
ATOM 15422 N N . VAL A 1 84 ? 178.677 14.877 1.537 1.00 0.00 84 VAL A N 5
ATOM 15423 C CA . VAL A 1 84 ? 179.331 16.008 2.192 1.00 0.00 84 VAL A CA 5
ATOM 15424 C C . VAL A 1 84 ? 179.320 15.824 3.708 1.00 0.00 84 VAL A C 5
ATOM 15425 O O . VAL A 1 84 ? 180.327 16.059 4.379 1.00 0.00 84 VAL A O 5
ATOM 15438 N N . LEU A 1 85 ? 178.176 15.391 4.240 1.00 0.00 85 LEU A N 5
ATOM 15439 C CA . LEU A 1 85 ? 178.033 15.163 5.675 1.00 0.00 85 LEU A CA 5
ATOM 15440 C C . LEU A 1 85 ? 179.014 14.098 6.159 1.00 0.00 85 LEU A C 5
ATOM 15441 O O . LEU A 1 85 ? 179.646 14.259 7.204 1.00 0.00 85 LEU A O 5
ATOM 15457 N N . PHE A 1 86 ? 179.145 13.014 5.393 1.00 0.00 86 PHE A N 5
ATOM 15458 C CA . PHE A 1 86 ? 180.066 11.939 5.750 1.00 0.00 86 PHE A CA 5
ATOM 15459 C C . PHE A 1 86 ? 181.513 12.422 5.683 1.00 0.00 86 PHE A C 5
ATOM 15460 O O . PHE A 1 86 ? 182.311 12.126 6.571 1.00 0.00 86 PHE A O 5
ATOM 15477 N N . GLY A 1 87 ? 181.844 13.167 4.628 1.00 0.00 87 GLY A N 5
ATOM 15478 C CA . GLY A 1 87 ? 183.193 13.690 4.477 1.00 0.00 87 GLY A CA 5
ATOM 15479 C C . GLY A 1 87 ? 183.564 14.648 5.595 1.00 0.00 87 GLY A C 5
ATOM 15480 O O . GLY A 1 87 ? 184.688 14.624 6.101 1.00 0.00 87 GLY A O 5
ATOM 15484 N N . LEU A 1 88 ? 182.608 15.486 5.988 1.00 0.00 88 LEU A N 5
ATOM 15485 C CA . LEU A 1 88 ? 182.823 16.448 7.064 1.00 0.00 88 LEU A CA 5
ATOM 15486 C C . LEU A 1 88 ? 183.101 15.728 8.381 1.00 0.00 88 LEU A C 5
ATOM 15487 O O . LEU A 1 88 ? 183.906 16.188 9.192 1.00 0.00 88 LEU A O 5
ATOM 15503 N N . TYR A 1 89 ? 182.430 14.598 8.591 1.00 0.00 89 TYR A N 5
ATOM 15504 C CA . TYR A 1 89 ? 182.629 13.812 9.803 1.00 0.00 89 TYR A CA 5
ATOM 15505 C C . TYR A 1 89 ? 183.959 13.065 9.737 1.00 0.00 89 TYR A C 5
ATOM 15506 O O . TYR A 1 89 ? 184.594 12.818 10.762 1.00 0.00 89 TYR A O 5
ATOM 15524 N N . MET A 1 90 ? 184.379 12.718 8.519 1.00 0.00 90 MET A N 5
ATOM 15525 C CA . MET A 1 90 ? 185.647 12.023 8.308 1.00 0.00 90 MET A CA 5
ATOM 15526 C C . MET A 1 90 ? 186.816 12.936 8.663 1.00 0.00 90 MET A C 5
ATOM 15527 O O . MET A 1 90 ? 187.890 12.468 9.040 1.00 0.00 90 MET A O 5
ATOM 15541 N N . LEU A 1 91 ? 186.596 14.244 8.523 1.00 0.00 91 LEU A N 5
ATOM 15542 C CA . LEU A 1 91 ? 187.613 15.245 8.853 1.00 0.00 91 LEU A CA 5
ATOM 15543 C C . LEU A 1 91 ? 187.897 15.273 10.357 1.00 0.00 91 LEU A C 5
ATOM 15544 O O . LEU A 1 91 ? 188.850 15.914 10.803 1.00 0.00 91 LEU A O 5
ATOM 15560 N N . GLY A 1 92 ? 187.065 14.583 11.137 1.00 0.00 92 GLY A N 5
ATOM 15561 C CA . GLY A 1 92 ? 187.255 14.542 12.575 1.00 0.00 92 GLY A CA 5
ATOM 15562 C C . GLY A 1 92 ? 186.641 15.727 13.294 1.00 0.00 92 GLY A C 5
ATOM 15563 O O . GLY A 1 92 ? 187.021 16.033 14.425 1.00 0.00 92 GLY A O 5
ATOM 15567 N N . LEU A 1 93 ? 185.695 16.398 12.648 1.00 0.00 93 LEU A N 5
ATOM 15568 C CA . LEU A 1 93 ? 185.039 17.550 13.253 1.00 0.00 93 LEU A CA 5
ATOM 15569 C C . LEU A 1 93 ? 183.986 17.100 14.260 1.00 0.00 93 LEU A C 5
ATOM 15570 O O . LEU A 1 93 ? 183.077 16.341 13.925 1.00 0.00 93 LEU A O 5
ATOM 15586 N N . ARG A 1 94 ? 184.109 17.575 15.494 1.00 0.00 94 ARG A N 5
ATOM 15587 C CA . ARG A 1 94 ? 183.173 17.211 16.549 1.00 0.00 94 ARG A CA 5
ATOM 15588 C C . ARG A 1 94 ? 182.625 18.459 17.238 1.00 0.00 94 ARG A C 5
ATOM 15589 O O . ARG A 1 94 ? 183.390 19.272 17.758 1.00 0.00 94 ARG A O 5
ATOM 15610 N N . PRO A 1 95 ? 181.290 18.634 17.236 1.00 0.00 95 PRO A N 5
ATOM 15611 C CA . PRO A 1 95 ? 180.650 19.788 17.873 1.00 0.00 95 PRO A CA 5
ATOM 15612 C C . PRO A 1 95 ? 180.659 19.691 19.400 1.00 0.00 95 PRO A C 5
ATOM 15613 O O . PRO A 1 95 ? 179.893 18.926 19.993 1.00 0.00 95 PRO A O 5
ATOM 15624 N N . ARG A 1 96 ? 181.531 20.471 20.033 1.00 0.00 96 ARG A N 5
ATOM 15625 C CA . ARG A 1 96 ? 181.646 20.472 21.490 1.00 0.00 96 ARG A CA 5
ATOM 15626 C C . ARG A 1 96 ? 180.519 21.274 22.139 1.00 0.00 96 ARG A C 5
ATOM 15627 O O . ARG A 1 96 ? 180.223 21.089 23.321 1.00 0.00 96 ARG A O 5
ATOM 15648 N N . TRP A 1 97 ? 179.903 22.159 21.349 1.00 0.00 97 TRP A N 5
ATOM 15649 C CA . TRP A 1 97 ? 178.794 23.005 21.806 1.00 0.00 97 TRP A CA 5
ATOM 15650 C C . TRP A 1 97 ? 179.241 24.005 22.874 1.00 0.00 97 TRP A C 5
ATOM 15651 O O . TRP A 1 97 ? 179.663 25.115 22.551 1.00 0.00 97 TRP A O 5
ATOM 15672 N N . GLY A 1 98 ? 179.152 23.606 24.139 1.00 0.00 98 GLY A N 5
ATOM 15673 C CA . GLY A 1 98 ? 179.537 24.490 25.227 1.00 0.00 98 GLY A CA 5
ATOM 15674 C C . GLY A 1 98 ? 178.407 25.415 25.634 1.00 0.00 98 GLY A C 5
ATOM 15675 O O . GLY A 1 98 ? 178.454 26.617 25.374 1.00 0.00 98 GLY A O 5
ATOM 15679 N N . VAL A 1 99 ? 177.388 24.853 26.273 1.00 0.00 99 VAL A N 5
ATOM 15680 C CA . VAL A 1 99 ? 176.234 25.632 26.708 1.00 0.00 99 VAL A CA 5
ATOM 15681 C C . VAL A 1 99 ? 176.044 25.546 28.222 1.00 0.00 99 VAL A C 5
ATOM 15682 O O . VAL A 1 99 ? 176.578 26.362 28.972 1.00 0.00 99 VAL A O 5
ATOM 15695 N N . SER A 1 100 ? 175.279 24.554 28.664 1.00 0.00 100 SER A N 5
ATOM 15696 C CA . SER A 1 100 ? 175.018 24.359 30.083 1.00 0.00 100 SER A CA 5
ATOM 15697 C C . SER A 1 100 ? 176.027 23.388 30.690 1.00 0.00 100 SER A C 5
ATOM 15698 O O . SER A 1 100 ? 176.532 22.497 30.004 1.00 0.00 100 SER A O 5
ATOM 15706 N N . LEU A 1 101 ? 176.316 23.557 31.976 1.00 0.00 101 LEU A N 5
ATOM 15707 C CA . LEU A 1 101 ? 177.263 22.685 32.663 1.00 0.00 101 LEU A CA 5
ATOM 15708 C C . LEU A 1 101 ? 176.563 21.431 33.172 1.00 0.00 101 LEU A C 5
ATOM 15709 O O . LEU A 1 101 ? 176.229 21.327 34.354 1.00 0.00 101 LEU A O 5
ATOM 15725 N N . ARG A 1 102 ? 176.336 20.485 32.271 1.00 0.00 102 ARG A N 5
ATOM 15726 C CA . ARG A 1 102 ? 175.675 19.235 32.620 1.00 0.00 102 ARG A CA 5
ATOM 15727 C C . ARG A 1 102 ? 176.506 18.043 32.158 1.00 0.00 102 ARG A C 5
ATOM 15728 O O . ARG A 1 102 ? 177.571 18.210 31.566 1.00 0.00 102 ARG A O 5
ATOM 15749 N N . TYR A 1 103 ? 176.015 16.838 32.429 1.00 0.00 103 TYR A N 5
ATOM 15750 C CA . TYR A 1 103 ? 176.724 15.627 32.037 1.00 0.00 103 TYR A CA 5
ATOM 15751 C C . TYR A 1 103 ? 175.898 14.809 31.054 1.00 0.00 103 TYR A C 5
ATOM 15752 O O . TYR A 1 103 ? 174.774 14.406 31.354 1.00 0.00 103 TYR A O 5
ATOM 15770 N N . GLU A 1 104 ? 176.465 14.561 29.880 1.00 0.00 104 GLU A N 5
ATOM 15771 C CA . GLU A 1 104 ? 175.777 13.799 28.846 1.00 0.00 104 GLU A CA 5
ATOM 15772 C C . GLU A 1 104 ? 176.181 12.327 28.879 1.00 0.00 104 GLU A C 5
ATOM 15773 O O . GLU A 1 104 ? 176.949 11.863 28.035 1.00 0.00 104 GLU A O 5
ATOM 15785 N N . GLY A 1 105 ? 175.657 11.595 29.854 1.00 0.00 105 GLY A N 5
ATOM 15786 C CA . GLY A 1 105 ? 175.968 10.181 29.968 1.00 0.00 105 GLY A CA 5
ATOM 15787 C C . GLY A 1 105 ? 175.037 9.330 29.130 1.00 0.00 105 GLY A C 5
ATOM 15788 O O . GLY A 1 105 ? 174.193 8.610 29.664 1.00 0.00 105 GLY A O 5
ATOM 15792 N N . GLU A 1 106 ? 175.183 9.418 27.812 1.00 0.00 106 GLU A N 5
ATOM 15793 C CA . GLU A 1 106 ? 174.340 8.659 26.897 1.00 0.00 106 GLU A CA 5
ATOM 15794 C C . GLU A 1 106 ? 175.177 7.736 26.016 1.00 0.00 106 GLU A C 5
ATOM 15795 O O . GLU A 1 106 ? 176.351 8.002 25.757 1.00 0.00 106 GLU A O 5
ATOM 15807 N N . THR A 1 107 ? 174.562 6.653 25.557 1.00 0.00 107 THR A N 5
ATOM 15808 C CA . THR A 1 107 ? 175.237 5.685 24.703 1.00 0.00 107 THR A CA 5
ATOM 15809 C C . THR A 1 107 ? 175.191 6.119 23.238 1.00 0.00 107 THR A C 5
ATOM 15810 O O . THR A 1 107 ? 174.491 5.521 22.419 1.00 0.00 107 THR A O 5
ATOM 15821 N N . SER A 1 108 ? 175.955 7.158 22.915 1.00 0.00 108 SER A N 5
ATOM 15822 C CA . SER A 1 108 ? 176.002 7.694 21.559 1.00 0.00 108 SER A CA 5
ATOM 15823 C C . SER A 1 108 ? 176.854 6.831 20.627 1.00 0.00 108 SER A C 5
ATOM 15824 O O . SER A 1 108 ? 176.817 7.006 19.412 1.00 0.00 108 SER A O 5
ATOM 15832 N N . ARG A 1 109 ? 177.620 5.905 21.194 1.00 0.00 109 ARG A N 5
ATOM 15833 C CA . ARG A 1 109 ? 178.480 5.033 20.394 1.00 0.00 109 ARG A CA 5
ATOM 15834 C C . ARG A 1 109 ? 177.676 3.953 19.649 1.00 0.00 109 ARG A C 5
ATOM 15835 O O . ARG A 1 109 ? 177.732 3.893 18.419 1.00 0.00 109 ARG A O 5
ATOM 15856 N N . PRO A 1 110 ? 176.908 3.087 20.359 1.00 0.00 110 PRO A N 5
ATOM 15857 C CA . PRO A 1 110 ? 176.121 2.028 19.709 1.00 0.00 110 PRO A CA 5
ATOM 15858 C C . PRO A 1 110 ? 175.018 2.590 18.816 1.00 0.00 110 PRO A C 5
ATOM 15859 O O . PRO A 1 110 ? 174.769 2.080 17.723 1.00 0.00 110 PRO A O 5
ATOM 15870 N N . LEU A 1 111 ? 174.364 3.648 19.286 1.00 0.00 111 LEU A N 5
ATOM 15871 C CA . LEU A 1 111 ? 173.289 4.277 18.526 1.00 0.00 111 LEU A CA 5
ATOM 15872 C C . LEU A 1 111 ? 173.853 5.078 17.361 1.00 0.00 111 LEU A C 5
ATOM 15873 O O . LEU A 1 111 ? 173.209 5.206 16.322 1.00 0.00 111 LEU A O 5
ATOM 15889 N N . GLY A 1 112 ? 175.059 5.610 17.540 1.00 0.00 112 GLY A N 5
ATOM 15890 C CA . GLY A 1 112 ? 175.697 6.382 16.489 1.00 0.00 112 GLY A CA 5
ATOM 15891 C C . GLY A 1 112 ? 176.006 5.536 15.273 1.00 0.00 112 GLY A C 5
ATOM 15892 O O . GLY A 1 112 ? 175.813 5.974 14.141 1.00 0.00 112 GLY A O 5
ATOM 15896 N N . ALA A 1 113 ? 176.470 4.313 15.512 1.00 0.00 113 ALA A N 5
ATOM 15897 C CA . ALA A 1 113 ? 176.797 3.390 14.432 1.00 0.00 113 ALA A CA 5
ATOM 15898 C C . ALA A 1 113 ? 175.537 2.939 13.701 1.00 0.00 113 ALA A C 5
ATOM 15899 O O . ALA A 1 113 ? 175.569 2.655 12.504 1.00 0.00 113 ALA A O 5
ATOM 15906 N N . PHE A 1 114 ? 174.428 2.880 14.430 1.00 0.00 114 PHE A N 5
ATOM 15907 C CA . PHE A 1 114 ? 173.156 2.464 13.855 1.00 0.00 114 PHE A CA 5
ATOM 15908 C C . PHE A 1 114 ? 172.495 3.613 13.101 1.00 0.00 114 PHE A C 5
ATOM 15909 O O . PHE A 1 114 ? 172.010 3.432 11.983 1.00 0.00 114 PHE A O 5
ATOM 15926 N N . LEU A 1 115 ? 172.480 4.797 13.713 1.00 0.00 115 LEU A N 5
ATOM 15927 C CA . LEU A 1 115 ? 171.879 5.972 13.088 1.00 0.00 115 LEU A CA 5
ATOM 15928 C C . LEU A 1 115 ? 172.655 6.382 11.844 1.00 0.00 115 LEU A C 5
ATOM 15929 O O . LEU A 1 115 ? 172.062 6.689 10.812 1.00 0.00 115 LEU A O 5
ATOM 15945 N N . LEU A 1 116 ? 173.986 6.373 11.941 1.00 0.00 116 LEU A N 5
ATOM 15946 C CA . LEU A 1 116 ? 174.835 6.733 10.807 1.00 0.00 116 LEU A CA 5
ATOM 15947 C C . LEU A 1 116 ? 174.782 5.641 9.742 1.00 0.00 116 LEU A C 5
ATOM 15948 O O . LEU A 1 116 ? 175.060 5.888 8.566 1.00 0.00 116 LEU A O 5
ATOM 15964 N N . GLY A 1 117 ? 174.426 4.433 10.166 1.00 0.00 117 GLY A N 5
ATOM 15965 C CA . GLY A 1 117 ? 174.312 3.323 9.243 1.00 0.00 117 GLY A CA 5
ATOM 15966 C C . GLY A 1 117 ? 173.020 3.394 8.459 1.00 0.00 117 GLY A C 5
ATOM 15967 O O . GLY A 1 117 ? 173.012 3.210 7.243 1.00 0.00 117 GLY A O 5
ATOM 15971 N N . ALA A 1 118 ? 171.919 3.653 9.168 1.00 0.00 118 ALA A N 5
ATOM 15972 C CA . ALA A 1 118 ? 170.604 3.777 8.543 1.00 0.00 118 ALA A CA 5
ATOM 15973 C C . ALA A 1 118 ? 170.594 4.878 7.486 1.00 0.00 118 ALA A C 5
ATOM 15974 O O . ALA A 1 118 ? 169.974 4.731 6.432 1.00 0.00 118 ALA A O 5
ATOM 15981 N N . THR A 1 119 ? 171.287 5.979 7.772 1.00 0.00 119 THR A N 5
ATOM 15982 C CA . THR A 1 119 ? 171.359 7.098 6.837 1.00 0.00 119 THR A CA 5
ATOM 15983 C C . THR A 1 119 ? 172.162 6.721 5.597 1.00 0.00 119 THR A C 5
ATOM 15984 O O . THR A 1 119 ? 171.849 7.153 4.489 1.00 0.00 119 THR A O 5
ATOM 15995 N N . LEU A 1 120 ? 173.199 5.912 5.790 1.00 0.00 120 LEU A N 5
ATOM 15996 C CA . LEU A 1 120 ? 174.042 5.474 4.684 1.00 0.00 120 LEU A CA 5
ATOM 15997 C C . LEU A 1 120 ? 173.328 4.411 3.858 1.00 0.00 120 LEU A C 5
ATOM 15998 O O . LEU A 1 120 ? 173.515 4.325 2.646 1.00 0.00 120 LEU A O 5
ATOM 16014 N N . ALA A 1 121 ? 172.516 3.597 4.527 1.00 0.00 121 ALA A N 5
ATOM 16015 C CA . ALA A 1 121 ? 171.759 2.545 3.856 1.00 0.00 121 ALA A CA 5
ATOM 16016 C C . ALA A 1 121 ? 170.638 3.143 3.012 1.00 0.00 121 ALA A C 5
ATOM 16017 O O . ALA A 1 121 ? 170.446 2.761 1.859 1.00 0.00 121 ALA A O 5
ATOM 16024 N N . LEU A 1 122 ? 169.889 4.071 3.604 1.00 0.00 122 LEU A N 5
ATOM 16025 C CA . LEU A 1 122 ? 168.795 4.732 2.898 1.00 0.00 122 LEU A CA 5
ATOM 16026 C C . LEU A 1 122 ? 169.333 5.716 1.863 1.00 0.00 122 LEU A C 5
ATOM 16027 O O . LEU A 1 122 ? 168.654 6.047 0.890 1.00 0.00 122 LEU A O 5
ATOM 16043 N N . GLY A 1 123 ? 170.558 6.185 2.084 1.00 0.00 123 GLY A N 5
ATOM 16044 C CA . GLY A 1 123 ? 171.180 7.112 1.158 1.00 0.00 123 GLY A CA 5
ATOM 16045 C C . GLY A 1 123 ? 171.732 6.402 -0.060 1.00 0.00 123 GLY A C 5
ATOM 16046 O O . GLY A 1 123 ? 172.890 5.987 -0.071 1.00 0.00 123 GLY A O 5
ATOM 16050 N N . TRP A 1 124 ? 170.893 6.254 -1.082 1.00 0.00 124 TRP A N 5
ATOM 16051 C CA . TRP A 1 124 ? 171.284 5.577 -2.313 1.00 0.00 124 TRP A CA 5
ATOM 16052 C C . TRP A 1 124 ? 172.473 6.261 -2.980 1.00 0.00 124 TRP A C 5
ATOM 16053 O O . TRP A 1 124 ? 172.450 7.465 -3.241 1.00 0.00 124 TRP A O 5
ATOM 16074 N N . THR A 1 125 ? 173.511 5.478 -3.252 1.00 0.00 125 THR A N 5
ATOM 16075 C CA . THR A 1 125 ? 174.714 5.989 -3.886 1.00 0.00 125 THR A CA 5
ATOM 16076 C C . THR A 1 125 ? 174.479 6.275 -5.368 1.00 0.00 125 THR A C 5
ATOM 16077 O O . THR A 1 125 ? 173.900 5.455 -6.080 1.00 0.00 125 THR A O 5
ATOM 16088 N N . PRO A 1 126 ? 174.947 7.438 -5.855 1.00 0.00 126 PRO A N 5
ATOM 16089 C CA . PRO A 1 126 ? 174.778 7.838 -7.261 1.00 0.00 126 PRO A CA 5
ATOM 16090 C C . PRO A 1 126 ? 175.504 6.916 -8.238 1.00 0.00 126 PRO A C 5
ATOM 16091 O O . PRO A 1 126 ? 175.184 6.879 -9.425 1.00 0.00 126 PRO A O 5
ATOM 16102 N N . CYS A 1 127 ? 176.474 6.163 -7.730 1.00 0.00 127 CYS A N 5
ATOM 16103 C CA . CYS A 1 127 ? 177.243 5.240 -8.558 1.00 0.00 127 CYS A CA 5
ATOM 16104 C C . CYS A 1 127 ? 176.410 4.020 -8.939 1.00 0.00 127 CYS A C 5
ATOM 16105 O O . CYS A 1 127 ? 176.774 3.266 -9.840 1.00 0.00 127 CYS A O 5
ATOM 16112 N N . ILE A 1 128 ? 175.291 3.825 -8.246 1.00 0.00 128 ILE A N 5
ATOM 16113 C CA . ILE A 1 128 ? 174.409 2.702 -8.530 1.00 0.00 128 ILE A CA 5
ATOM 16114 C C . ILE A 1 128 ? 173.260 3.144 -9.435 1.00 0.00 128 ILE A C 5
ATOM 16115 O O . ILE A 1 128 ? 172.449 2.326 -9.864 1.00 0.00 128 ILE A O 5
ATOM 16131 N N . GLY A 1 129 ? 173.216 4.447 -9.728 1.00 0.00 129 GLY A N 5
ATOM 16132 C CA . GLY A 1 129 ? 172.177 5.006 -10.586 1.00 0.00 129 GLY A CA 5
ATOM 16133 C C . GLY A 1 129 ? 172.037 4.270 -11.911 1.00 0.00 129 GLY A C 5
ATOM 16134 O O . GLY A 1 129 ? 170.959 3.755 -12.213 1.00 0.00 129 GLY A O 5
ATOM 16138 N N . PRO A 1 130 ? 173.110 4.214 -12.732 1.00 0.00 130 PRO A N 5
ATOM 16139 C CA . PRO A 1 130 ? 173.080 3.511 -14.025 1.00 0.00 130 PRO A CA 5
ATOM 16140 C C . PRO A 1 130 ? 172.684 2.044 -13.876 1.00 0.00 130 PRO A C 5
ATOM 16141 O O . PRO A 1 130 ? 171.909 1.516 -14.675 1.00 0.00 130 PRO A O 5
ATOM 16152 N N . ILE A 1 131 ? 173.219 1.396 -12.844 1.00 0.00 131 ILE A N 5
ATOM 16153 C CA . ILE A 1 131 ? 172.929 -0.011 -12.580 1.00 0.00 131 ILE A CA 5
ATOM 16154 C C . ILE A 1 131 ? 171.458 -0.208 -12.215 1.00 0.00 131 ILE A C 5
ATOM 16155 O O . ILE A 1 131 ? 170.796 -1.096 -12.750 1.00 0.00 131 ILE A O 5
ATOM 16171 N N . LEU A 1 132 ? 170.952 0.628 -11.308 1.00 0.00 132 LEU A N 5
ATOM 16172 C CA . LEU A 1 132 ? 169.556 0.545 -10.882 1.00 0.00 132 LEU A CA 5
ATOM 16173 C C . LEU A 1 132 ? 168.623 0.797 -12.058 1.00 0.00 132 LEU A C 5
ATOM 16174 O O . LEU A 1 132 ? 167.630 0.089 -12.234 1.00 0.00 132 LEU A O 5
ATOM 16190 N N . GLY A 1 133 ? 168.946 1.815 -12.856 1.00 0.00 133 GLY A N 5
ATOM 16191 C CA . GLY A 1 133 ? 168.142 2.131 -14.027 1.00 0.00 133 GLY A CA 5
ATOM 16192 C C . GLY A 1 133 ? 168.062 0.962 -14.988 1.00 0.00 133 GLY A C 5
ATOM 16193 O O . GLY A 1 133 ? 167.011 0.703 -15.578 1.00 0.00 133 GLY A O 5
ATOM 16197 N N . ALA A 1 134 ? 169.179 0.249 -15.136 1.00 0.00 134 ALA A N 5
ATOM 16198 C CA . ALA A 1 134 ? 169.243 -0.914 -16.014 1.00 0.00 134 ALA A CA 5
ATOM 16199 C C . ALA A 1 134 ? 168.359 -2.039 -15.483 1.00 0.00 134 ALA A C 5
ATOM 16200 O O . ALA A 1 134 ? 167.676 -2.720 -16.248 1.00 0.00 134 ALA A O 5
ATOM 16207 N N . ILE A 1 135 ? 168.379 -2.226 -14.163 1.00 0.00 135 ILE A N 5
ATOM 16208 C CA . ILE A 1 135 ? 167.567 -3.257 -13.519 1.00 0.00 135 ILE A CA 5
ATOM 16209 C C . ILE A 1 135 ? 166.081 -2.938 -13.683 1.00 0.00 135 ILE A C 5
ATOM 16210 O O . ILE A 1 135 ? 165.259 -3.836 -13.885 1.00 0.00 135 ILE A O 5
ATOM 16226 N N . LEU A 1 136 ? 165.747 -1.651 -13.608 1.00 0.00 136 LEU A N 5
ATOM 16227 C CA . LEU A 1 136 ? 164.364 -1.204 -13.758 1.00 0.00 136 LEU A CA 5
ATOM 16228 C C . LEU A 1 136 ? 163.841 -1.507 -15.158 1.00 0.00 136 LEU A C 5
ATOM 16229 O O . LEU A 1 136 ? 162.651 -1.757 -15.343 1.00 0.00 136 LEU A O 5
ATOM 16245 N N . THR A 1 137 ? 164.737 -1.480 -16.141 1.00 0.00 137 THR A N 5
ATOM 16246 C CA . THR A 1 137 ? 164.364 -1.777 -17.521 1.00 0.00 137 THR A CA 5
ATOM 16247 C C . THR A 1 137 ? 163.922 -3.235 -17.661 1.00 0.00 137 THR A C 5
ATOM 16248 O O . THR A 1 137 ? 163.070 -3.562 -18.485 1.00 0.00 137 THR A O 5
ATOM 16259 N N . LEU A 1 138 ? 164.499 -4.104 -16.835 1.00 0.00 138 LEU A N 5
ATOM 16260 C CA . LEU A 1 138 ? 164.170 -5.524 -16.863 1.00 0.00 138 LEU A CA 5
ATOM 16261 C C . LEU A 1 138 ? 162.913 -5.810 -16.047 1.00 0.00 138 LEU A C 5
ATOM 16262 O O . LEU A 1 138 ? 162.091 -6.645 -16.427 1.00 0.00 138 LEU A O 5
ATOM 16278 N N . THR A 1 139 ? 162.759 -5.103 -14.929 1.00 0.00 139 THR A N 5
ATOM 16279 C CA . THR A 1 139 ? 161.593 -5.287 -14.067 1.00 0.00 139 THR A CA 5
ATOM 16280 C C . THR A 1 139 ? 160.340 -4.702 -14.712 1.00 0.00 139 THR A C 5
ATOM 16281 O O . THR A 1 139 ? 159.220 -5.060 -14.351 1.00 0.00 139 THR A O 5
ATOM 16292 N N . ALA A 1 140 ? 160.540 -3.795 -15.668 1.00 0.00 140 ALA A N 5
ATOM 16293 C CA . ALA A 1 140 ? 159.433 -3.170 -16.384 1.00 0.00 140 ALA A CA 5
ATOM 16294 C C . ALA A 1 140 ? 158.729 -4.188 -17.275 1.00 0.00 140 ALA A C 5
ATOM 16295 O O . ALA A 1 140 ? 157.542 -4.056 -17.572 1.00 0.00 140 ALA A O 5
ATOM 16302 N N . VAL A 1 141 ? 159.477 -5.199 -17.707 1.00 0.00 141 VAL A N 5
ATOM 16303 C CA . VAL A 1 141 ? 158.930 -6.249 -18.557 1.00 0.00 141 VAL A CA 5
ATOM 16304 C C . VAL A 1 141 ? 158.472 -7.432 -17.707 1.00 0.00 141 VAL A C 5
ATOM 16305 O O . VAL A 1 141 ? 157.547 -8.156 -18.074 1.00 0.00 141 VAL A O 5
ATOM 16318 N N . GLY A 1 142 ? 159.130 -7.623 -16.569 1.00 0.00 142 GLY A N 5
ATOM 16319 C CA . GLY A 1 142 ? 158.776 -8.712 -15.680 1.00 0.00 142 GLY A CA 5
ATOM 16320 C C . GLY A 1 142 ? 159.974 -9.275 -14.946 1.00 0.00 142 GLY A C 5
ATOM 16321 O O . GLY A 1 142 ? 160.371 -8.757 -13.902 1.00 0.00 142 GLY A O 5
ATOM 16325 N N . GLY A 1 143 ? 160.553 -10.339 -15.488 1.00 0.00 143 GLY A N 5
ATOM 16326 C CA . GLY A 1 143 ? 161.708 -10.954 -14.861 1.00 0.00 143 GLY A CA 5
ATOM 16327 C C . GLY A 1 143 ? 161.342 -12.193 -14.069 1.00 0.00 143 GLY A C 5
ATOM 16328 O O . GLY A 1 143 ? 161.731 -13.304 -14.429 1.00 0.00 143 GLY A O 5
ATOM 16332 N N . GLY A 1 144 ? 160.591 -12.003 -12.991 1.00 0.00 144 GLY A N 5
ATOM 16333 C CA . GLY A 1 144 ? 160.182 -13.126 -12.168 1.00 0.00 144 GLY A CA 5
ATOM 16334 C C . GLY A 1 144 ? 160.805 -13.096 -10.785 1.00 0.00 144 GLY A C 5
ATOM 16335 O O . GLY A 1 144 ? 161.785 -12.388 -10.555 1.00 0.00 144 GLY A O 5
ATOM 16339 N N . VAL A 1 145 ? 160.238 -13.878 -9.865 1.00 0.00 145 VAL A N 5
ATOM 16340 C CA . VAL A 1 145 ? 160.740 -13.943 -8.493 1.00 0.00 145 VAL A CA 5
ATOM 16341 C C . VAL A 1 145 ? 162.120 -14.607 -8.438 1.00 0.00 145 VAL A C 5
ATOM 16342 O O . VAL A 1 145 ? 162.907 -14.355 -7.520 1.00 0.00 145 VAL A O 5
ATOM 16355 N N . GLY A 1 146 ? 162.404 -15.454 -9.429 1.00 0.00 146 GLY A N 5
ATOM 16356 C CA . GLY A 1 146 ? 163.685 -16.134 -9.492 1.00 0.00 146 GLY A CA 5
ATOM 16357 C C . GLY A 1 146 ? 164.854 -15.173 -9.578 1.00 0.00 146 GLY A C 5
ATOM 16358 O O . GLY A 1 146 ? 165.918 -15.443 -9.029 1.00 0.00 146 GLY A O 5
ATOM 16362 N N . PHE A 1 147 ? 164.652 -14.045 -10.259 1.00 0.00 147 PHE A N 5
ATOM 16363 C CA . PHE A 1 147 ? 165.704 -13.042 -10.405 1.00 0.00 147 PHE A CA 5
ATOM 16364 C C . PHE A 1 147 ? 166.040 -12.422 -9.052 1.00 0.00 147 PHE A C 5
ATOM 16365 O O . PHE A 1 147 ? 167.210 -12.228 -8.720 1.00 0.00 147 PHE A O 5
ATOM 16382 N N . LEU A 1 148 ? 165.002 -12.115 -8.278 1.00 0.00 148 LEU A N 5
ATOM 16383 C CA . LEU A 1 148 ? 165.181 -11.528 -6.955 1.00 0.00 148 LEU A CA 5
ATOM 16384 C C . LEU A 1 148 ? 165.916 -12.498 -6.035 1.00 0.00 148 LEU A C 5
ATOM 16385 O O . LEU A 1 148 ? 166.846 -12.107 -5.328 1.00 0.00 148 LEU A O 5
ATOM 16401 N N . LEU A 1 149 ? 165.501 -13.764 -6.053 1.00 0.00 149 LEU A N 5
ATOM 16402 C CA . LEU A 1 149 ? 166.133 -14.791 -5.226 1.00 0.00 149 LEU A CA 5
ATOM 16403 C C . LEU A 1 149 ? 167.582 -15.016 -5.647 1.00 0.00 149 LEU A C 5
ATOM 16404 O O . LEU A 1 149 ? 168.460 -15.197 -4.799 1.00 0.00 149 LEU A O 5
ATOM 16420 N N . ALA A 1 150 ? 167.819 -15.013 -6.960 1.00 0.00 150 ALA A N 5
ATOM 16421 C CA . ALA A 1 150 ? 169.161 -15.199 -7.500 1.00 0.00 150 ALA A CA 5
ATOM 16422 C C . ALA A 1 150 ? 170.092 -14.092 -7.026 1.00 0.00 150 ALA A C 5
ATOM 16423 O O . ALA A 1 150 ? 171.239 -14.350 -6.678 1.00 0.00 150 ALA A O 5
ATOM 16430 N N . TYR A 1 151 ? 169.584 -12.861 -7.009 1.00 0.00 151 TYR A N 5
ATOM 16431 C CA . TYR A 1 151 ? 170.371 -11.712 -6.569 1.00 0.00 151 TYR A CA 5
ATOM 16432 C C . TYR A 1 151 ? 170.752 -11.842 -5.098 1.00 0.00 151 TYR A C 5
ATOM 16433 O O . TYR A 1 151 ? 171.897 -11.573 -4.724 1.00 0.00 151 TYR A O 5
ATOM 16451 N N . ILE A 1 152 ? 169.790 -12.259 -4.274 1.00 0.00 152 ILE A N 5
ATOM 16452 C CA . ILE A 1 152 ? 170.024 -12.438 -2.843 1.00 0.00 152 ILE A CA 5
ATOM 16453 C C . ILE A 1 152 ? 171.078 -13.517 -2.598 1.00 0.00 152 ILE A C 5
ATOM 16454 O O . ILE A 1 152 ? 172.047 -13.299 -1.871 1.00 0.00 152 ILE A O 5
ATOM 16470 N N . LEU A 1 153 ? 170.888 -14.678 -3.218 1.00 0.00 153 LEU A N 5
ATOM 16471 C CA . LEU A 1 153 ? 171.821 -15.787 -3.056 1.00 0.00 153 LEU A CA 5
ATOM 16472 C C . LEU A 1 153 ? 173.170 -15.481 -3.702 1.00 0.00 153 LEU A C 5
ATOM 16473 O O . LEU A 1 153 ? 174.208 -15.931 -3.215 1.00 0.00 153 LEU A O 5
ATOM 16489 N N . GLY A 1 154 ? 173.148 -14.718 -4.795 1.00 0.00 154 GLY A N 5
ATOM 16490 C CA . GLY A 1 154 ? 174.376 -14.352 -5.479 1.00 0.00 154 GLY A CA 5
ATOM 16491 C C . GLY A 1 154 ? 175.316 -13.561 -4.592 1.00 0.00 154 GLY A C 5
ATOM 16492 O O . GLY A 1 154 ? 176.514 -13.818 -4.576 1.00 0.00 154 GLY A O 5
ATOM 16496 N N . LEU A 1 155 ? 174.772 -12.585 -3.866 1.00 0.00 155 LEU A N 5
ATOM 16497 C CA . LEU A 1 155 ? 175.579 -11.771 -2.956 1.00 0.00 155 LEU A CA 5
ATOM 16498 C C . LEU A 1 155 ? 175.838 -12.512 -1.643 1.00 0.00 155 LEU A C 5
ATOM 16499 O O . LEU A 1 155 ? 176.785 -12.198 -0.919 1.00 0.00 155 LEU A O 5
ATOM 16515 N N . ALA A 1 156 ? 174.987 -13.489 -1.343 1.00 0.00 156 ALA A N 5
ATOM 16516 C CA . ALA A 1 156 ? 175.124 -14.289 -0.128 1.00 0.00 156 ALA A CA 5
ATOM 16517 C C . ALA A 1 156 ? 176.395 -15.138 -0.157 1.00 0.00 156 ALA A C 5
ATOM 16518 O O . ALA A 1 156 ? 177.045 -15.321 0.872 1.00 0.00 156 ALA A O 5
ATOM 16525 N N . VAL A 1 157 ? 176.743 -15.658 -1.338 1.00 0.00 157 VAL A N 5
ATOM 16526 C CA . VAL A 1 157 ? 177.942 -16.486 -1.492 1.00 0.00 157 VAL A CA 5
ATOM 16527 C C . VAL A 1 157 ? 179.213 -15.735 -1.051 1.00 0.00 157 VAL A C 5
ATOM 16528 O O . VAL A 1 157 ? 179.919 -16.208 -0.157 1.00 0.00 157 VAL A O 5
ATOM 16541 N N . PRO A 1 158 ? 179.544 -14.571 -1.673 1.00 0.00 158 PRO A N 5
ATOM 16542 C CA . PRO A 1 158 ? 180.721 -13.785 -1.284 1.00 0.00 158 PRO A CA 5
ATOM 16543 C C . PRO A 1 158 ? 180.663 -13.345 0.176 1.00 0.00 158 PRO A C 5
ATOM 16544 O O . PRO A 1 158 ? 181.685 -13.309 0.855 1.00 0.00 158 PRO A O 5
ATOM 16555 N N . PHE A 1 159 ? 179.466 -13.014 0.660 1.00 0.00 159 PHE A N 5
ATOM 16556 C CA . PHE A 1 159 ? 179.303 -12.588 2.046 1.00 0.00 159 PHE A CA 5
ATOM 16557 C C . PHE A 1 159 ? 179.663 -13.718 3.012 1.00 0.00 159 PHE A C 5
ATOM 16558 O O . PHE A 1 159 ? 180.262 -13.478 4.060 1.00 0.00 159 PHE A O 5
ATOM 16575 N N . PHE A 1 160 ? 179.300 -14.947 2.648 1.00 0.00 160 PHE A N 5
ATOM 16576 C CA . PHE A 1 160 ? 179.589 -16.114 3.481 1.00 0.00 160 PHE A CA 5
ATOM 16577 C C . PHE A 1 160 ? 181.092 -16.367 3.587 1.00 0.00 160 PHE A C 5
ATOM 16578 O O . PHE A 1 160 ? 181.621 -16.541 4.687 1.00 0.00 160 PHE A O 5
ATOM 16595 N N . VAL A 1 161 ? 181.783 -16.382 2.445 1.00 0.00 161 VAL A N 5
ATOM 16596 C CA . VAL A 1 161 ? 183.225 -16.617 2.448 1.00 0.00 161 VAL A CA 5
ATOM 16597 C C . VAL A 1 161 ? 183.969 -15.462 3.122 1.00 0.00 161 VAL A C 5
ATOM 16598 O O . VAL A 1 161 ? 185.005 -15.671 3.756 1.00 0.00 161 VAL A O 5
ATOM 16611 N N . VAL A 1 162 ? 183.436 -14.245 2.986 1.00 0.00 162 VAL A N 5
ATOM 16612 C CA . VAL A 1 162 ? 184.036 -13.074 3.612 1.00 0.00 162 VAL A CA 5
ATOM 16613 C C . VAL A 1 162 ? 183.904 -13.172 5.132 1.00 0.00 162 VAL A C 5
ATOM 16614 O O . VAL A 1 162 ? 184.850 -12.885 5.861 1.00 0.00 162 VAL A O 5
ATOM 16627 N N . ALA A 1 163 ? 182.724 -13.587 5.599 1.00 0.00 163 ALA A N 5
ATOM 16628 C CA . ALA A 1 163 ? 182.474 -13.745 7.031 1.00 0.00 163 ALA A CA 5
ATOM 16629 C C . ALA A 1 163 ? 183.433 -14.764 7.644 1.00 0.00 163 ALA A C 5
ATOM 16630 O O . ALA A 1 163 ? 183.841 -14.628 8.798 1.00 0.00 163 ALA A O 5
ATOM 16637 N N . LEU A 1 164 ? 183.787 -15.785 6.866 1.00 0.00 164 LEU A N 5
ATOM 16638 C CA . LEU A 1 164 ? 184.713 -16.814 7.330 1.00 0.00 164 LEU A CA 5
ATOM 16639 C C . LEU A 1 164 ? 186.149 -16.294 7.326 1.00 0.00 164 LEU A C 5
ATOM 16640 O O . LEU A 1 164 ? 186.890 -16.486 8.291 1.00 0.00 164 LEU A O 5
ATOM 16656 N N . PHE A 1 165 ? 186.535 -15.624 6.239 1.00 0.00 165 PHE A N 5
ATOM 16657 C CA . PHE A 1 165 ? 187.885 -15.073 6.116 1.00 0.00 165 PHE A CA 5
ATOM 16658 C C . PHE A 1 165 ? 188.094 -13.909 7.084 1.00 0.00 165 PHE A C 5
ATOM 16659 O O . PHE A 1 165 ? 189.229 -13.539 7.388 1.00 0.00 165 PHE A O 5
ATOM 16676 N N . ALA A 1 166 ? 186.989 -13.335 7.560 1.00 0.00 166 ALA A N 5
ATOM 16677 C CA . ALA A 1 166 ? 187.036 -12.226 8.511 1.00 0.00 166 ALA A CA 5
ATOM 16678 C C . ALA A 1 166 ? 187.672 -12.662 9.828 1.00 0.00 166 ALA A C 5
ATOM 16679 O O . ALA A 1 166 ? 188.112 -11.828 10.617 1.00 0.00 166 ALA A O 5
ATOM 16686 N N . ASP A 1 167 ? 187.707 -13.975 10.058 1.00 0.00 167 ASP A N 5
ATOM 16687 C CA . ASP A 1 167 ? 188.303 -14.531 11.270 1.00 0.00 167 ASP A CA 5
ATOM 16688 C C . ASP A 1 167 ? 189.786 -14.176 11.347 1.00 0.00 167 ASP A C 5
ATOM 16689 O O . ASP A 1 167 ? 190.301 -13.852 12.416 1.00 0.00 167 ASP A O 5
ATOM 16698 N N . ARG A 1 168 ? 190.464 -14.241 10.202 1.00 0.00 168 ARG A N 5
ATOM 16699 C CA . ARG A 1 168 ? 191.885 -13.907 10.132 1.00 0.00 168 ARG A CA 5
ATOM 16700 C C . ARG A 1 168 ? 192.092 -12.411 10.349 1.00 0.00 168 ARG A C 5
ATOM 16701 O O . ARG A 1 168 ? 193.065 -11.990 10.979 1.00 0.00 168 ARG A O 5
ATOM 16722 N N . ILE A 1 169 ? 191.158 -11.611 9.836 1.00 0.00 169 ILE A N 5
ATOM 16723 C CA . ILE A 1 169 ? 191.227 -10.160 9.977 1.00 0.00 169 ILE A CA 5
ATOM 16724 C C . ILE A 1 169 ? 190.956 -9.752 11.427 1.00 0.00 169 ILE A C 5
ATOM 16725 O O . ILE A 1 169 ? 191.474 -8.743 11.905 1.00 0.00 169 ILE A O 5
ATOM 16741 N N . LYS A 1 170 ? 190.144 -10.551 12.120 1.00 0.00 170 LYS A N 5
ATOM 16742 C CA . LYS A 1 170 ? 189.814 -10.294 13.521 1.00 0.00 170 LYS A CA 5
ATOM 16743 C C . LYS A 1 170 ? 191.075 -10.321 14.379 1.00 0.00 170 LYS A C 5
ATOM 16744 O O . LYS A 1 170 ? 191.206 -9.553 15.332 1.00 0.00 170 LYS A O 5
ATOM 16763 N N . GLY A 1 171 ? 191.994 -11.221 14.039 1.00 0.00 171 GLY A N 5
ATOM 16764 C CA . GLY A 1 171 ? 193.241 -11.317 14.774 1.00 0.00 171 GLY A CA 5
ATOM 16765 C C . GLY A 1 171 ? 194.241 -10.277 14.314 1.00 0.00 171 GLY A C 5
ATOM 16766 O O . GLY A 1 171 ? 195.020 -9.756 15.112 1.00 0.00 171 GLY A O 5
ATOM 16770 N N . TRP A 1 172 ? 194.208 -9.972 13.020 1.00 0.00 172 TRP A N 5
ATOM 16771 C CA . TRP A 1 172 ? 195.111 -8.983 12.439 1.00 0.00 172 TRP A CA 5
ATOM 16772 C C . TRP A 1 172 ? 194.762 -7.570 12.902 1.00 0.00 172 TRP A C 5
ATOM 16773 O O . TRP A 1 172 ? 195.618 -6.693 12.914 1.00 0.00 172 TRP A O 5
ATOM 16794 N N . LEU A 1 173 ? 193.500 -7.354 13.263 1.00 0.00 173 LEU A N 5
ATOM 16795 C CA . LEU A 1 173 ? 193.043 -6.046 13.737 1.00 0.00 173 LEU A CA 5
ATOM 16796 C C . LEU A 1 173 ? 193.892 -5.545 14.907 1.00 0.00 173 LEU A C 5
ATOM 16797 O O . LEU A 1 173 ? 194.180 -4.352 15.010 1.00 0.00 173 LEU A O 5
ATOM 16813 N N . ARG A 1 174 ? 194.294 -6.462 15.782 1.00 0.00 174 ARG A N 5
ATOM 16814 C CA . ARG A 1 174 ? 195.112 -6.110 16.941 1.00 0.00 174 ARG A CA 5
ATOM 16815 C C . ARG A 1 174 ? 196.600 -6.121 16.596 1.00 0.00 174 ARG A C 5
ATOM 16816 O O . ARG A 1 174 ? 197.413 -5.523 17.300 1.00 0.00 174 ARG A O 5
ATOM 16837 N N . ARG A 1 175 ? 196.952 -6.808 15.514 1.00 0.00 175 ARG A N 5
ATOM 16838 C CA . ARG A 1 175 ? 198.345 -6.903 15.081 1.00 0.00 175 ARG A CA 5
ATOM 16839 C C . ARG A 1 175 ? 198.739 -5.722 14.194 1.00 0.00 175 ARG A C 5
ATOM 16840 O O . ARG A 1 175 ? 199.872 -5.245 14.259 1.00 0.00 175 ARG A O 5
ATOM 16861 N N . ALA A 1 176 ? 197.808 -5.274 13.353 1.00 0.00 176 ALA A N 5
ATOM 16862 C CA . ALA A 1 176 ? 198.047 -4.149 12.450 1.00 0.00 176 ALA A CA 5
ATOM 16863 C C . ALA A 1 176 ? 198.417 -2.879 13.211 1.00 0.00 176 ALA A C 5
ATOM 16864 O O . ALA A 1 176 ? 199.559 -2.422 13.150 1.00 0.00 176 ALA A O 5
ATOM 16871 N N . GLY A 1 177 ? 197.445 -2.307 13.919 1.00 0.00 177 GLY A N 5
ATOM 16872 C CA . GLY A 1 177 ? 197.690 -1.095 14.684 1.00 0.00 177 GLY A CA 5
ATOM 16873 C C . GLY A 1 177 ? 197.925 0.126 13.812 1.00 0.00 177 GLY A C 5
ATOM 16874 O O . GLY A 1 177 ? 197.000 0.896 13.547 1.00 0.00 177 GLY A O 5
ATOM 16878 N N . ARG A 1 178 ? 199.163 0.289 13.353 1.00 0.00 178 ARG A N 5
ATOM 16879 C CA . ARG A 1 178 ? 199.537 1.426 12.516 1.00 0.00 178 ARG A CA 5
ATOM 16880 C C . ARG A 1 178 ? 198.873 1.345 11.146 1.00 0.00 178 ARG A C 5
ATOM 16881 O O . ARG A 1 178 ? 198.419 2.356 10.610 1.00 0.00 178 ARG A O 5
ATOM 16902 N N . ILE A 1 179 ? 198.819 0.137 10.589 1.00 0.00 179 ILE A N 5
ATOM 16903 C CA . ILE A 1 179 ? 198.209 -0.081 9.278 1.00 0.00 179 ILE A CA 5
ATOM 16904 C C . ILE A 1 179 ? 196.743 0.346 9.284 1.00 0.00 179 ILE A C 5
ATOM 16905 O O . ILE A 1 179 ? 196.290 1.046 8.379 1.00 0.00 179 ILE A O 5
ATOM 16921 N N . SER A 1 180 ? 196.016 -0.064 10.320 1.00 0.00 180 SER A N 5
ATOM 16922 C CA . SER A 1 180 ? 194.603 0.274 10.450 1.00 0.00 180 SER A CA 5
ATOM 16923 C C . SER A 1 180 ? 194.405 1.785 10.529 1.00 0.00 180 SER A C 5
ATOM 16924 O O . SER A 1 180 ? 193.492 2.332 9.912 1.00 0.00 180 SER A O 5
ATOM 16932 N N . HIS A 1 181 ? 195.278 2.455 11.279 1.00 0.00 181 HIS A N 5
ATOM 16933 C CA . HIS A 1 181 ? 195.200 3.905 11.441 1.00 0.00 181 HIS A CA 5
ATOM 16934 C C . HIS A 1 181 ? 195.476 4.625 10.123 1.00 0.00 181 HIS A C 5
ATOM 16935 O O . HIS A 1 181 ? 194.917 5.691 9.863 1.00 0.00 181 HIS A O 5
ATOM 16949 N N . TYR A 1 182 ? 196.335 4.039 9.293 1.00 0.00 182 TYR A N 5
ATOM 16950 C CA . TYR A 1 182 ? 196.671 4.628 7.999 1.00 0.00 182 TYR A CA 5
ATOM 16951 C C . TYR A 1 182 ? 195.488 4.540 7.039 1.00 0.00 182 TYR A C 5
ATOM 16952 O O . TYR A 1 182 ? 195.177 5.499 6.333 1.00 0.00 182 TYR A O 5
ATOM 16970 N N . VAL A 1 183 ? 194.824 3.385 7.027 1.00 0.00 183 VAL A N 5
ATOM 16971 C CA . VAL A 1 183 ? 193.667 3.170 6.158 1.00 0.00 183 VAL A CA 5
ATOM 16972 C C . VAL A 1 183 ? 192.464 3.988 6.640 1.00 0.00 183 VAL A C 5
ATOM 16973 O O . VAL A 1 183 ? 191.539 4.268 5.875 1.00 0.00 183 VAL A O 5
ATOM 16986 N N . GLU A 1 184 ? 192.503 4.392 7.907 1.00 0.00 184 GLU A N 5
ATOM 16987 C CA . GLU A 1 184 ? 191.425 5.179 8.499 1.00 0.00 184 GLU A CA 5
ATOM 16988 C C . GLU A 1 184 ? 191.366 6.567 7.870 1.00 0.00 184 GLU A C 5
ATOM 16989 O O . GLU A 1 184 ? 190.314 7.011 7.412 1.00 0.00 184 GLU A O 5
ATOM 17001 N N . VAL A 1 185 ? 192.510 7.246 7.848 1.00 0.00 185 VAL A N 5
ATOM 17002 C CA . VAL A 1 185 ? 192.590 8.585 7.277 1.00 0.00 185 VAL A CA 5
ATOM 17003 C C . VAL A 1 185 ? 192.568 8.533 5.750 1.00 0.00 185 VAL A C 5
ATOM 17004 O O . VAL A 1 185 ? 192.051 9.443 5.100 1.00 0.00 185 VAL A O 5
ATOM 17017 N N . LEU A 1 186 ? 193.122 7.461 5.183 1.00 0.00 186 LEU A N 5
ATOM 17018 C CA . LEU A 1 186 ? 193.160 7.291 3.730 1.00 0.00 186 LEU A CA 5
ATOM 17019 C C . LEU A 1 186 ? 191.754 7.312 3.143 1.00 0.00 186 LEU A C 5
ATOM 17020 O O . LEU A 1 186 ? 191.493 8.012 2.162 1.00 0.00 186 LEU A O 5
ATOM 17036 N N . ALA A 1 187 ? 190.851 6.544 3.752 1.00 0.00 187 ALA A N 5
ATOM 17037 C CA . ALA A 1 187 ? 189.466 6.479 3.296 1.00 0.00 187 ALA A CA 5
ATOM 17038 C C . ALA A 1 187 ? 188.790 7.838 3.428 1.00 0.00 187 ALA A C 5
ATOM 17039 O O . ALA A 1 187 ? 187.946 8.203 2.611 1.00 0.00 187 ALA A O 5
ATOM 17046 N N . GLY A 1 188 ? 189.178 8.586 4.457 1.00 0.00 188 GLY A N 5
ATOM 17047 C CA . GLY A 1 188 ? 188.610 9.902 4.683 1.00 0.00 188 GLY A CA 5
ATOM 17048 C C . GLY A 1 188 ? 188.990 10.890 3.597 1.00 0.00 188 GLY A C 5
ATOM 17049 O O . GLY A 1 188 ? 188.137 11.620 3.091 1.00 0.00 188 GLY A O 5
ATOM 17053 N N . VAL A 1 189 ? 190.272 10.905 3.233 1.00 0.00 189 VAL A N 5
ATOM 17054 C CA . VAL A 1 189 ? 190.769 11.810 2.195 1.00 0.00 189 VAL A CA 5
ATOM 17055 C C . VAL A 1 189 ? 190.098 11.523 0.854 1.00 0.00 189 VAL A C 5
ATOM 17056 O O . VAL A 1 189 ? 189.630 12.440 0.174 1.00 0.00 189 VAL A O 5
ATOM 17069 N N . VAL A 1 190 ? 190.050 10.246 0.482 1.00 0.00 190 VAL A N 5
ATOM 17070 C CA . VAL A 1 190 ? 189.436 9.841 -0.776 1.00 0.00 190 VAL A CA 5
ATOM 17071 C C . VAL A 1 190 ? 187.948 10.185 -0.788 1.00 0.00 190 VAL A C 5
ATOM 17072 O O . VAL A 1 190 ? 187.427 10.657 -1.795 1.00 0.00 190 VAL A O 5
ATOM 17085 N N . LEU A 1 191 ? 187.276 9.963 0.342 1.00 0.00 191 LEU A N 5
ATOM 17086 C CA . LEU A 1 191 ? 185.847 10.255 0.459 1.00 0.00 191 LEU A CA 5
ATOM 17087 C C . LEU A 1 191 ? 185.555 11.726 0.168 1.00 0.00 191 LEU A C 5
ATOM 17088 O O . LEU A 1 191 ? 184.626 12.043 -0.576 1.00 0.00 191 LEU A O 5
ATOM 17104 N N . VAL A 1 192 ? 186.353 12.618 0.751 1.00 0.00 192 VAL A N 5
ATOM 17105 C CA . VAL A 1 192 ? 186.176 14.053 0.540 1.00 0.00 192 VAL A CA 5
ATOM 17106 C C . VAL A 1 192 ? 186.428 14.415 -0.924 1.00 0.00 192 VAL A C 5
ATOM 17107 O O . VAL A 1 192 ? 185.682 15.197 -1.518 1.00 0.00 192 VAL A O 5
ATOM 17120 N N . LEU A 1 193 ? 187.473 13.826 -1.501 1.00 0.00 193 LEU A N 5
ATOM 17121 C CA . LEU A 1 193 ? 187.825 14.081 -2.896 1.00 0.00 193 LEU A CA 5
ATOM 17122 C C . LEU A 1 193 ? 186.729 13.584 -3.839 1.00 0.00 193 LEU A C 5
ATOM 17123 O O . LEU A 1 193 ? 186.358 14.279 -4.785 1.00 0.00 193 LEU A O 5
ATOM 17139 N N . VAL A 1 194 ? 186.212 12.382 -3.579 1.00 0.00 194 VAL A N 5
ATOM 17140 C CA . VAL A 1 194 ? 185.149 11.813 -4.404 1.00 0.00 194 VAL A CA 5
ATOM 17141 C C . VAL A 1 194 ? 183.884 12.661 -4.299 1.00 0.00 194 VAL A C 5
ATOM 17142 O O . VAL A 1 194 ? 183.190 12.873 -5.292 1.00 0.00 194 VAL A O 5
ATOM 17155 N N . GLY A 1 195 ? 183.599 13.155 -3.093 1.00 0.00 195 GLY A N 5
ATOM 17156 C CA . GLY A 1 195 ? 182.428 13.992 -2.888 1.00 0.00 195 GLY A CA 5
ATOM 17157 C C . GLY A 1 195 ? 182.447 15.230 -3.764 1.00 0.00 195 GLY A C 5
ATOM 17158 O O . GLY A 1 195 ? 181.438 15.584 -4.375 1.00 0.00 195 GLY A O 5
ATOM 17162 N N . VAL A 1 196 ? 183.607 15.881 -3.843 1.00 0.00 196 VAL A N 5
ATOM 17163 C CA . VAL A 1 196 ? 183.760 17.079 -4.661 1.00 0.00 196 VAL A CA 5
ATOM 17164 C C . VAL A 1 196 ? 183.792 16.718 -6.147 1.00 0.00 196 VAL A C 5
ATOM 17165 O O . VAL A 1 196 ? 183.202 17.413 -6.978 1.00 0.00 196 VAL A O 5
ATOM 17178 N N . LEU A 1 197 ? 184.473 15.619 -6.475 1.00 0.00 197 LEU A N 5
ATOM 17179 C CA . LEU A 1 197 ? 184.576 15.162 -7.861 1.00 0.00 197 LEU A CA 5
ATOM 17180 C C . LEU A 1 197 ? 183.208 14.763 -8.412 1.00 0.00 197 LEU A C 5
ATOM 17181 O O . LEU A 1 197 ? 182.930 14.955 -9.594 1.00 0.00 197 LEU A O 5
ATOM 17197 N N . LEU A 1 198 ? 182.364 14.199 -7.555 1.00 0.00 198 LEU A N 5
ATOM 17198 C CA . LEU A 1 198 ? 181.025 13.786 -7.961 1.00 0.00 198 LEU A CA 5
ATOM 17199 C C . LEU A 1 198 ? 180.093 14.988 -8.081 1.00 0.00 198 LEU A C 5
ATOM 17200 O O . LEU A 1 198 ? 179.296 15.070 -9.016 1.00 0.00 198 LEU A O 5
ATOM 17216 N N . PHE A 1 199 ? 180.199 15.921 -7.133 1.00 0.00 199 PHE A N 5
ATOM 17217 C CA . PHE A 1 199 ? 179.363 17.122 -7.142 1.00 0.00 199 PHE A CA 5
ATOM 17218 C C . PHE A 1 199 ? 179.667 17.994 -8.359 1.00 0.00 199 PHE A C 5
ATOM 17219 O O . PHE A 1 199 ? 178.759 18.535 -8.987 1.00 0.00 199 PHE A O 5
ATOM 17236 N N . THR A 1 200 ? 180.949 18.131 -8.683 1.00 0.00 200 THR A N 5
ATOM 17237 C CA . THR A 1 200 ? 181.364 18.925 -9.837 1.00 0.00 200 THR A CA 5
ATOM 17238 C C . THR A 1 200 ? 181.287 18.091 -11.115 1.00 0.00 200 THR A C 5
ATOM 17239 O O . THR A 1 200 ? 181.345 18.624 -12.225 1.00 0.00 200 THR A O 5
ATOM 17250 N N . GLY A 1 201 ? 181.153 16.782 -10.948 1.00 0.00 201 GLY A N 5
ATOM 17251 C CA . GLY A 1 201 ? 181.069 15.888 -12.087 1.00 0.00 201 GLY A CA 5
ATOM 17252 C C . GLY A 1 201 ? 179.657 15.755 -12.618 1.00 0.00 201 GLY A C 5
ATOM 17253 O O . GLY A 1 201 ? 179.434 15.885 -13.822 1.00 0.00 201 GLY A O 5
ATOM 17257 N N . THR A 1 202 ? 178.707 15.495 -11.712 1.00 0.00 202 THR A N 5
ATOM 17258 C CA . THR A 1 202 ? 177.290 15.334 -12.064 1.00 0.00 202 THR A CA 5
ATOM 17259 C C . THR A 1 202 ? 177.046 14.029 -12.831 1.00 0.00 202 THR A C 5
ATOM 17260 O O . THR A 1 202 ? 176.365 13.130 -12.339 1.00 0.00 202 THR A O 5
ATOM 17271 N N . PHE A 1 203 ? 177.611 13.932 -14.031 1.00 0.00 203 PHE A N 5
ATOM 17272 C CA . PHE A 1 203 ? 177.467 12.744 -14.863 1.00 0.00 203 PHE A CA 5
ATOM 17273 C C . PHE A 1 203 ? 178.655 12.629 -15.809 1.00 0.00 203 PHE A C 5
ATOM 17274 O O . PHE A 1 203 ? 179.365 13.611 -16.029 1.00 0.00 203 PHE A O 5
ATOM 17291 N N . THR A 1 204 ? 178.875 11.427 -16.354 1.00 0.00 204 THR A N 5
ATOM 17292 C CA . THR A 1 204 ? 179.986 11.159 -17.281 1.00 0.00 204 THR A CA 5
ATOM 17293 C C . THR A 1 204 ? 181.334 11.104 -16.549 1.00 0.00 204 THR A C 5
ATOM 17294 O O . THR A 1 204 ? 182.169 10.240 -16.829 1.00 0.00 204 THR A O 5
ATOM 17305 N N . ALA A 1 205 ? 181.530 12.021 -15.605 1.00 0.00 205 ALA A N 5
ATOM 17306 C CA . ALA A 1 205 ? 182.760 12.084 -14.819 1.00 0.00 205 ALA A CA 5
ATOM 17307 C C . ALA A 1 205 ? 182.964 10.796 -14.024 1.00 0.00 205 ALA A C 5
ATOM 17308 O O . ALA A 1 205 ? 184.089 10.322 -13.861 1.00 0.00 205 ALA A O 5
ATOM 17315 N N . LEU A 1 206 ? 181.863 10.233 -13.540 1.00 0.00 206 LEU A N 5
ATOM 17316 C CA . LEU A 1 206 ? 181.903 8.998 -12.767 1.00 0.00 206 LEU A CA 5
ATOM 17317 C C . LEU A 1 206 ? 181.999 7.782 -13.687 1.00 0.00 206 LEU A C 5
ATOM 17318 O O . LEU A 1 206 ? 182.472 6.722 -13.283 1.00 0.00 206 LEU A O 5
ATOM 17334 N N . ASN A 1 207 ? 181.557 7.951 -14.930 1.00 0.00 207 ASN A N 5
ATOM 17335 C CA . ASN A 1 207 ? 181.576 6.864 -15.903 1.00 0.00 207 ASN A CA 5
ATOM 17336 C C . ASN A 1 207 ? 182.986 6.611 -16.417 1.00 0.00 207 ASN A C 5
ATOM 17337 O O . ASN A 1 207 ? 183.451 5.472 -16.433 1.00 0.00 207 ASN A O 5
ATOM 17348 N N . THR A 1 208 ? 183.658 7.677 -16.844 1.00 0.00 208 THR A N 5
ATOM 17349 C CA . THR A 1 208 ? 185.024 7.569 -17.349 1.00 0.00 208 THR A CA 5
ATOM 17350 C C . THR A 1 208 ? 185.964 7.044 -16.267 1.00 0.00 208 THR A C 5
ATOM 17351 O O . THR A 1 208 ? 186.910 6.313 -16.554 1.00 0.00 208 THR A O 5
ATOM 17362 N N . PHE A 1 209 ? 185.685 7.412 -15.021 1.00 0.00 209 PHE A N 5
ATOM 17363 C CA . PHE A 1 209 ? 186.500 6.973 -13.897 1.00 0.00 209 PHE A CA 5
ATOM 17364 C C . PHE A 1 209 ? 186.232 5.508 -13.567 1.00 0.00 209 PHE A C 5
ATOM 17365 O O . PHE A 1 209 ? 187.145 4.771 -13.199 1.00 0.00 209 PHE A O 5
ATOM 17382 N N . PHE A 1 210 ? 184.977 5.088 -13.707 1.00 0.00 210 PHE A N 5
ATOM 17383 C CA . PHE A 1 210 ? 184.601 3.705 -13.425 1.00 0.00 210 PHE A CA 5
ATOM 17384 C C . PHE A 1 210 ? 185.168 2.762 -14.480 1.00 0.00 210 PHE A C 5
ATOM 17385 O O . PHE A 1 210 ? 185.456 1.601 -14.192 1.00 0.00 210 PHE A O 5
ATOM 17402 N N . LEU A 1 211 ? 185.333 3.269 -15.701 1.00 0.00 211 LEU A N 5
ATOM 17403 C CA . LEU A 1 211 ? 185.876 2.471 -16.799 1.00 0.00 211 LEU A CA 5
ATOM 17404 C C . LEU A 1 211 ? 187.328 2.077 -16.531 1.00 0.00 211 LEU A C 5
ATOM 17405 O O . LEU A 1 211 ? 187.856 1.152 -17.147 1.00 0.00 211 LEU A O 5
ATOM 17421 N N . ARG A 1 212 ? 187.967 2.784 -15.605 1.00 0.00 212 ARG A N 5
ATOM 17422 C CA . ARG A 1 212 ? 189.349 2.499 -15.243 1.00 0.00 212 ARG A CA 5
ATOM 17423 C C . ARG A 1 212 ? 189.402 1.527 -14.066 1.00 0.00 212 ARG A C 5
ATOM 17424 O O . ARG A 1 212 ? 190.474 1.069 -13.671 1.00 0.00 212 ARG A O 5
ATOM 17445 N N . ILE A 1 213 ? 188.234 1.219 -13.510 1.00 0.00 213 ILE A N 5
ATOM 17446 C CA . ILE A 1 213 ? 188.138 0.303 -12.378 1.00 0.00 213 ILE A CA 5
ATOM 17447 C C . ILE A 1 213 ? 187.534 -1.034 -12.814 1.00 0.00 213 ILE A C 5
ATOM 17448 O O . ILE A 1 213 ? 187.572 -2.015 -12.070 1.00 0.00 213 ILE A O 5
ATOM 17464 N N . THR A 1 214 ? 186.973 -1.063 -14.022 1.00 0.00 214 THR A N 5
ATOM 17465 C CA . THR A 1 214 ? 186.376 -2.279 -14.566 1.00 0.00 214 THR A CA 5
ATOM 17466 C C . THR A 1 214 ? 187.386 -3.427 -14.564 1.00 0.00 214 THR A C 5
ATOM 17467 O O . THR A 1 214 ? 188.503 -3.273 -15.062 1.00 0.00 214 THR A O 5
ATOM 17478 N N . PRO A 1 215 ? 187.007 -4.590 -13.995 1.00 0.00 215 PRO A N 5
ATOM 17479 C CA . PRO A 1 215 ? 187.890 -5.760 -13.926 1.00 0.00 215 PRO A CA 5
ATOM 17480 C C . PRO A 1 215 ? 188.380 -6.201 -15.301 1.00 0.00 215 PRO A C 5
ATOM 17481 O O . PRO A 1 215 ? 187.637 -6.145 -16.285 1.00 0.00 215 PRO A O 5
ATOM 17492 N N . GLU A 1 216 ? 189.629 -6.654 -15.359 1.00 0.00 216 GLU A N 5
ATOM 17493 C CA . GLU A 1 216 ? 190.229 -7.110 -16.612 1.00 0.00 216 GLU A CA 5
ATOM 17494 C C . GLU A 1 216 ? 189.465 -8.304 -17.177 1.00 0.00 216 GLU A C 5
ATOM 17495 O O . GLU A 1 216 ? 189.467 -8.542 -18.383 1.00 0.00 216 GLU A O 5
ATOM 17507 N N . TRP A 1 217 ? 188.805 -9.040 -16.290 1.00 0.00 217 TRP A N 5
ATOM 17508 C CA . TRP A 1 217 ? 188.024 -10.205 -16.681 1.00 0.00 217 TRP A CA 5
ATOM 17509 C C . TRP A 1 217 ? 186.774 -9.790 -17.454 1.00 0.00 217 TRP A C 5
ATOM 17510 O O . TRP A 1 217 ? 186.214 -10.579 -18.211 1.00 0.00 217 TRP A O 5
ATOM 17531 N N . LEU A 1 218 ? 186.344 -8.544 -17.264 1.00 0.00 218 LEU A N 5
ATOM 17532 C CA . LEU A 1 218 ? 185.171 -8.027 -17.960 1.00 0.00 218 LEU A CA 5
ATOM 17533 C C . LEU A 1 218 ? 185.558 -7.584 -19.365 1.00 0.00 218 LEU A C 5
ATOM 17534 O O . LEU A 1 218 ? 184.808 -7.779 -20.321 1.00 0.00 218 LEU A O 5
ATOM 17550 N N . GLN A 1 219 ? 186.746 -6.995 -19.479 1.00 0.00 219 GLN A N 5
ATOM 17551 C CA . GLN A 1 219 ? 187.255 -6.528 -20.765 1.00 0.00 219 GLN A CA 5
ATOM 17552 C C . GLN A 1 219 ? 187.641 -7.708 -21.649 1.00 0.00 219 GLN A C 5
ATOM 17553 O O . GLN A 1 219 ? 187.549 -7.638 -22.874 1.00 0.00 219 GLN A O 5
ATOM 17567 N N . ARG A 1 220 ? 188.070 -8.797 -21.014 1.00 0.00 220 ARG A N 5
ATOM 17568 C CA . ARG A 1 220 ? 188.464 -10.003 -21.736 1.00 0.00 220 ARG A CA 5
ATOM 17569 C C . ARG A 1 220 ? 187.240 -10.801 -22.180 1.00 0.00 220 ARG A C 5
ATOM 17570 O O . ARG A 1 220 ? 187.365 -11.838 -22.830 1.00 0.00 220 ARG A O 5
ATOM 17591 N N . TYR A 1 221 ? 186.056 -10.313 -21.821 1.00 0.00 221 TYR A N 5
ATOM 17592 C CA . TYR A 1 221 ? 184.815 -10.978 -22.191 1.00 0.00 221 TYR A CA 5
ATOM 17593 C C . TYR A 1 221 ? 184.177 -10.297 -23.398 1.00 0.00 221 TYR A C 5
ATOM 17594 O O . TYR A 1 221 ? 183.029 -10.576 -23.748 1.00 0.00 221 TYR A O 5
ATOM 17612 N N . LEU A 1 222 ? 184.928 -9.400 -24.026 1.00 0.00 222 LEU A N 5
ATOM 17613 C CA . LEU A 1 222 ? 184.442 -8.688 -25.201 1.00 0.00 222 LEU A CA 5
ATOM 17614 C C . LEU A 1 222 ? 184.711 -9.508 -26.459 1.00 0.00 222 LEU A C 5
ATOM 17615 O O . LEU A 1 222 ? 185.832 -9.970 -26.674 1.00 0.00 222 LEU A O 5
ATOM 17631 N N . PRO A 1 223 ? 183.682 -9.700 -27.305 1.00 0.00 223 PRO A N 5
ATOM 17632 C CA . PRO A 1 223 ? 183.806 -10.485 -28.540 1.00 0.00 223 PRO A CA 5
ATOM 17633 C C . PRO A 1 223 ? 184.771 -9.864 -29.548 1.00 0.00 223 PRO A C 5
ATOM 17634 O O . PRO A 1 223 ? 185.647 -10.551 -30.076 1.00 0.00 223 PRO A O 5
ATOM 17645 N N . SER A 1 224 ? 184.605 -8.567 -29.807 1.00 0.00 224 SER A N 5
ATOM 17646 C CA . SER A 1 224 ? 185.453 -7.841 -30.753 1.00 0.00 224 SER A CA 5
ATOM 17647 C C . SER A 1 224 ? 185.478 -8.530 -32.121 1.00 0.00 224 SER A C 5
ATOM 17648 O O . SER A 1 224 ? 184.386 -8.820 -32.654 1.00 0.00 224 SER A O 5
ATOM 17656 N N . MET A 1 1 ? 174.412 -18.865 -20.646 1.00 0.00 1 MET A N 6
ATOM 17657 C CA . MET A 1 1 ? 173.136 -19.559 -20.338 1.00 0.00 1 MET A CA 6
ATOM 17658 C C . MET A 1 1 ? 172.242 -18.688 -19.464 1.00 0.00 1 MET A C 6
ATOM 17659 O O . MET A 1 1 ? 172.728 -17.940 -18.614 1.00 0.00 1 MET A O 6
ATOM 17675 N N . SER A 1 2 ? 170.936 -18.794 -19.672 1.00 0.00 2 SER A N 6
ATOM 17676 C CA . SER A 1 2 ? 169.969 -18.018 -18.907 1.00 0.00 2 SER A CA 6
ATOM 17677 C C . SER A 1 2 ? 169.715 -18.653 -17.541 1.00 0.00 2 SER A C 6
ATOM 17678 O O . SER A 1 2 ? 168.618 -19.146 -17.268 1.00 0.00 2 SER A O 6
ATOM 17686 N N . LEU A 1 3 ? 170.731 -18.645 -16.686 1.00 0.00 3 LEU A N 6
ATOM 17687 C CA . LEU A 1 3 ? 170.608 -19.217 -15.353 1.00 0.00 3 LEU A CA 6
ATOM 17688 C C . LEU A 1 3 ? 170.832 -18.160 -14.279 1.00 0.00 3 LEU A C 6
ATOM 17689 O O . LEU A 1 3 ? 171.609 -17.220 -14.468 1.00 0.00 3 LEU A O 6
ATOM 17705 N N . SER A 1 4 ? 170.152 -18.329 -13.148 1.00 0.00 4 SER A N 6
ATOM 17706 C CA . SER A 1 4 ? 170.262 -17.397 -12.033 1.00 0.00 4 SER A CA 6
ATOM 17707 C C . SER A 1 4 ? 171.636 -17.485 -11.369 1.00 0.00 4 SER A C 6
ATOM 17708 O O . SER A 1 4 ? 172.106 -16.514 -10.781 1.00 0.00 4 SER A O 6
ATOM 17716 N N . LEU A 1 5 ? 172.271 -18.653 -11.471 1.00 0.00 5 LEU A N 6
ATOM 17717 C CA . LEU A 1 5 ? 173.592 -18.863 -10.881 1.00 0.00 5 LEU A CA 6
ATOM 17718 C C . LEU A 1 5 ? 174.636 -17.974 -11.549 1.00 0.00 5 LEU A C 6
ATOM 17719 O O . LEU A 1 5 ? 175.430 -17.320 -10.873 1.00 0.00 5 LEU A O 6
ATOM 17735 N N . THR A 1 6 ? 174.631 -17.962 -12.880 1.00 0.00 6 THR A N 6
ATOM 17736 C CA . THR A 1 6 ? 175.564 -17.142 -13.644 1.00 0.00 6 THR A CA 6
ATOM 17737 C C . THR A 1 6 ? 175.373 -15.666 -13.320 1.00 0.00 6 THR A C 6
ATOM 17738 O O . THR A 1 6 ? 176.340 -14.937 -13.093 1.00 0.00 6 THR A O 6
ATOM 17749 N N . ALA A 1 7 ? 174.112 -15.234 -13.311 1.00 0.00 7 ALA A N 6
ATOM 17750 C CA . ALA A 1 7 ? 173.769 -13.851 -12.997 1.00 0.00 7 ALA A CA 6
ATOM 17751 C C . ALA A 1 7 ? 174.231 -13.478 -11.591 1.00 0.00 7 ALA A C 6
ATOM 17752 O O . ALA A 1 7 ? 174.817 -12.416 -11.386 1.00 0.00 7 ALA A O 6
ATOM 17759 N N . ALA A 1 8 ? 173.968 -14.362 -10.630 1.00 0.00 8 ALA A N 6
ATOM 17760 C CA . ALA A 1 8 ? 174.366 -14.138 -9.243 1.00 0.00 8 ALA A CA 6
ATOM 17761 C C . ALA A 1 8 ? 175.880 -14.000 -9.124 1.00 0.00 8 ALA A C 6
ATOM 17762 O O . ALA A 1 8 ? 176.381 -13.122 -8.421 1.00 0.00 8 ALA A O 6
ATOM 17769 N N . PHE A 1 9 ? 176.598 -14.870 -9.826 1.00 0.00 9 PHE A N 6
ATOM 17770 C CA . PHE A 1 9 ? 178.056 -14.845 -9.811 1.00 0.00 9 PHE A CA 6
ATOM 17771 C C . PHE A 1 9 ? 178.578 -13.530 -10.382 1.00 0.00 9 PHE A C 6
ATOM 17772 O O . PHE A 1 9 ? 179.409 -12.867 -9.762 1.00 0.00 9 PHE A O 6
ATOM 17789 N N . LEU A 1 10 ? 178.092 -13.161 -11.567 1.00 0.00 10 LEU A N 6
ATOM 17790 C CA . LEU A 1 10 ? 178.505 -11.910 -12.204 1.00 0.00 10 LEU A CA 6
ATOM 17791 C C . LEU A 1 10 ? 178.160 -10.715 -11.320 1.00 0.00 10 LEU A C 6
ATOM 17792 O O . LEU A 1 10 ? 178.939 -9.768 -11.216 1.00 0.00 10 LEU A O 6
ATOM 17808 N N . ALA A 1 11 ? 176.982 -10.766 -10.696 1.00 0.00 11 ALA A N 6
ATOM 17809 C CA . ALA A 1 11 ? 176.541 -9.704 -9.794 1.00 0.00 11 ALA A CA 6
ATOM 17810 C C . ALA A 1 11 ? 177.525 -9.543 -8.642 1.00 0.00 11 ALA A C 6
ATOM 17811 O O . ALA A 1 11 ? 177.915 -8.427 -8.298 1.00 0.00 11 ALA A O 6
ATOM 17818 N N . GLY A 1 12 ? 177.925 -10.669 -8.055 1.00 0.00 12 GLY A N 6
ATOM 17819 C CA . GLY A 1 12 ? 178.875 -10.642 -6.957 1.00 0.00 12 GLY A CA 6
ATOM 17820 C C . GLY A 1 12 ? 180.220 -10.082 -7.382 1.00 0.00 12 GLY A C 6
ATOM 17821 O O . GLY A 1 12 ? 180.816 -9.276 -6.668 1.00 0.00 12 GLY A O 6
ATOM 17825 N N . VAL A 1 13 ? 180.691 -10.500 -8.557 1.00 0.00 13 VAL A N 6
ATOM 17826 C CA . VAL A 1 13 ? 181.967 -10.026 -9.082 1.00 0.00 13 VAL A CA 6
ATOM 17827 C C . VAL A 1 13 ? 181.906 -8.524 -9.369 1.00 0.00 13 VAL A C 6
ATOM 17828 O O . VAL A 1 13 ? 182.841 -7.784 -9.055 1.00 0.00 13 VAL A O 6
ATOM 17841 N N . LEU A 1 14 ? 180.796 -8.079 -9.957 1.00 0.00 14 LEU A N 6
ATOM 17842 C CA . LEU A 1 14 ? 180.613 -6.664 -10.267 1.00 0.00 14 LEU A CA 6
ATOM 17843 C C . LEU A 1 14 ? 180.580 -5.835 -8.987 1.00 0.00 14 LEU A C 6
ATOM 17844 O O . LEU A 1 14 ? 181.145 -4.748 -8.932 1.00 0.00 14 LEU A O 6
ATOM 17860 N N . SER A 1 15 ? 179.920 -6.363 -7.960 1.00 0.00 15 SER A N 6
ATOM 17861 C CA . SER A 1 15 ? 179.829 -5.673 -6.675 1.00 0.00 15 SER A CA 6
ATOM 17862 C C . SER A 1 15 ? 181.187 -5.638 -5.978 1.00 0.00 15 SER A C 6
ATOM 17863 O O . SER A 1 15 ? 181.501 -4.689 -5.264 1.00 0.00 15 SER A O 6
ATOM 17871 N N . PHE A 1 16 ? 181.985 -6.683 -6.189 1.00 0.00 16 PHE A N 6
ATOM 17872 C CA . PHE A 1 16 ? 183.315 -6.771 -5.594 1.00 0.00 16 PHE A CA 6
ATOM 17873 C C . PHE A 1 16 ? 184.253 -5.725 -6.194 1.00 0.00 16 PHE A C 6
ATOM 17874 O O . PHE A 1 16 ? 185.021 -5.084 -5.481 1.00 0.00 16 PHE A O 6
ATOM 17891 N N . LEU A 1 17 ? 184.187 -5.561 -7.514 1.00 0.00 17 LEU A N 6
ATOM 17892 C CA . LEU A 1 17 ? 185.034 -4.589 -8.201 1.00 0.00 17 LEU A CA 6
ATOM 17893 C C . LEU A 1 17 ? 184.414 -3.195 -8.184 1.00 0.00 17 LEU A C 6
ATOM 17894 O O . LEU A 1 17 ? 185.056 -2.222 -8.575 1.00 0.00 17 LEU A O 6
ATOM 17910 N N . SER A 1 18 ? 183.162 -3.106 -7.747 1.00 0.00 18 SER A N 6
ATOM 17911 C CA . SER A 1 18 ? 182.465 -1.827 -7.674 1.00 0.00 18 SER A CA 6
ATOM 17912 C C . SER A 1 18 ? 183.112 -0.913 -6.636 1.00 0.00 18 SER A C 6
ATOM 17913 O O . SER A 1 18 ? 183.154 -1.238 -5.450 1.00 0.00 18 SER A O 6
ATOM 17921 N N . PRO A 1 19 ? 183.612 0.255 -7.076 1.00 0.00 19 PRO A N 6
ATOM 17922 C CA . PRO A 1 19 ? 184.262 1.223 -6.191 1.00 0.00 19 PRO A CA 6
ATOM 17923 C C . PRO A 1 19 ? 183.260 2.010 -5.350 1.00 0.00 19 PRO A C 6
ATOM 17924 O O . PRO A 1 19 ? 183.640 2.751 -4.444 1.00 0.00 19 PRO A O 6
ATOM 17935 N N . CYS A 1 20 ? 181.978 1.838 -5.652 1.00 0.00 20 CYS A N 6
ATOM 17936 C CA . CYS A 1 20 ? 180.913 2.524 -4.928 1.00 0.00 20 CYS A CA 6
ATOM 17937 C C . CYS A 1 20 ? 180.570 1.791 -3.634 1.00 0.00 20 CYS A C 6
ATOM 17938 O O . CYS A 1 20 ? 179.399 1.610 -3.299 1.00 0.00 20 CYS A O 6
ATOM 17945 N N . VAL A 1 21 ? 181.599 1.385 -2.901 1.00 0.00 21 VAL A N 6
ATOM 17946 C CA . VAL A 1 21 ? 181.416 0.668 -1.647 1.00 0.00 21 VAL A CA 6
ATOM 17947 C C . VAL A 1 21 ? 181.451 1.628 -0.459 1.00 0.00 21 VAL A C 6
ATOM 17948 O O . VAL A 1 21 ? 182.224 1.443 0.482 1.00 0.00 21 VAL A O 6
ATOM 17961 N N . LEU A 1 22 ? 180.598 2.648 -0.509 1.00 0.00 22 LEU A N 6
ATOM 17962 C CA . LEU A 1 22 ? 180.525 3.652 0.552 1.00 0.00 22 LEU A CA 6
ATOM 17963 C C . LEU A 1 22 ? 180.098 3.052 1.899 1.00 0.00 22 LEU A C 6
ATOM 17964 O O . LEU A 1 22 ? 180.760 3.295 2.905 1.00 0.00 22 LEU A O 6
ATOM 17980 N N . PRO A 1 23 ? 178.981 2.277 1.959 1.00 0.00 23 PRO A N 6
ATOM 17981 C CA . PRO A 1 23 ? 178.518 1.662 3.217 1.00 0.00 23 PRO A CA 6
ATOM 17982 C C . PRO A 1 23 ? 179.572 0.767 3.868 1.00 0.00 23 PRO A C 6
ATOM 17983 O O . PRO A 1 23 ? 179.617 0.644 5.090 1.00 0.00 23 PRO A O 6
ATOM 17994 N N . LEU A 1 24 ? 180.406 0.132 3.044 1.00 0.00 24 LEU A N 6
ATOM 17995 C CA . LEU A 1 24 ? 181.463 -0.744 3.543 1.00 0.00 24 LEU A CA 6
ATOM 17996 C C . LEU A 1 24 ? 182.633 0.045 4.137 1.00 0.00 24 LEU A C 6
ATOM 17997 O O . LEU A 1 24 ? 183.491 -0.528 4.809 1.00 0.00 24 LEU A O 6
ATOM 18013 N N . VAL A 1 25 ? 182.673 1.353 3.883 1.00 0.00 25 VAL A N 6
ATOM 18014 C CA . VAL A 1 25 ? 183.741 2.201 4.414 1.00 0.00 25 VAL A CA 6
ATOM 18015 C C . VAL A 1 25 ? 183.688 2.271 5.955 1.00 0.00 25 VAL A C 6
ATOM 18016 O O . VAL A 1 25 ? 184.691 1.984 6.613 1.00 0.00 25 VAL A O 6
ATOM 18029 N N . PRO A 1 26 ? 182.531 2.641 6.568 1.00 0.00 26 PRO A N 6
ATOM 18030 C CA . PRO A 1 26 ? 182.412 2.702 8.033 1.00 0.00 26 PRO A CA 6
ATOM 18031 C C . PRO A 1 26 ? 182.534 1.324 8.684 1.00 0.00 26 PRO A C 6
ATOM 18032 O O . PRO A 1 26 ? 182.873 1.215 9.863 1.00 0.00 26 PRO A O 6
ATOM 18043 N N . THR A 1 27 ? 182.273 0.271 7.903 1.00 0.00 27 THR A N 6
ATOM 18044 C CA . THR A 1 27 ? 182.352 -1.102 8.401 1.00 0.00 27 THR A CA 6
ATOM 18045 C C . THR A 1 27 ? 183.777 -1.463 8.816 1.00 0.00 27 THR A C 6
ATOM 18046 O O . THR A 1 27 ? 183.986 -2.343 9.651 1.00 0.00 27 THR A O 6
ATOM 18057 N N . TYR A 1 28 ? 184.754 -0.772 8.234 1.00 0.00 28 TYR A N 6
ATOM 18058 C CA . TYR A 1 28 ? 186.157 -1.014 8.548 1.00 0.00 28 TYR A CA 6
ATOM 18059 C C . TYR A 1 28 ? 186.469 -0.629 9.992 1.00 0.00 28 TYR A C 6
ATOM 18060 O O . TYR A 1 28 ? 187.317 -1.242 10.636 1.00 0.00 28 TYR A O 6
ATOM 18078 N N . LEU A 1 29 ? 185.769 0.383 10.498 1.00 0.00 29 LEU A N 6
ATOM 18079 C CA . LEU A 1 29 ? 185.974 0.849 11.867 1.00 0.00 29 LEU A CA 6
ATOM 18080 C C . LEU A 1 29 ? 185.117 0.044 12.839 1.00 0.00 29 LEU A C 6
ATOM 18081 O O . LEU A 1 29 ? 185.421 -0.051 14.028 1.00 0.00 29 LEU A O 6
ATOM 18097 N N . PHE A 1 30 ? 184.052 -0.549 12.312 1.00 0.00 30 PHE A N 6
ATOM 18098 C CA . PHE A 1 30 ? 183.128 -1.341 13.116 1.00 0.00 30 PHE A CA 6
ATOM 18099 C C . PHE A 1 30 ? 183.726 -2.699 13.473 1.00 0.00 30 PHE A C 6
ATOM 18100 O O . PHE A 1 30 ? 183.283 -3.348 14.419 1.00 0.00 30 PHE A O 6
ATOM 18117 N N . TYR A 1 31 ? 184.732 -3.129 12.715 1.00 0.00 31 TYR A N 6
ATOM 18118 C CA . TYR A 1 31 ? 185.372 -4.417 12.964 1.00 0.00 31 TYR A CA 6
ATOM 18119 C C . TYR A 1 31 ? 186.413 -4.299 14.076 1.00 0.00 31 TYR A C 6
ATOM 18120 O O . TYR A 1 31 ? 186.788 -5.294 14.696 1.00 0.00 31 TYR A O 6
ATOM 18138 N N . LEU A 1 32 ? 186.878 -3.076 14.321 1.00 0.00 32 LEU A N 6
ATOM 18139 C CA . LEU A 1 32 ? 187.866 -2.827 15.365 1.00 0.00 32 LEU A CA 6
ATOM 18140 C C . LEU A 1 32 ? 187.174 -2.588 16.701 1.00 0.00 32 LEU A C 6
ATOM 18141 O O . LEU A 1 32 ? 187.667 -2.994 17.751 1.00 0.00 32 LEU A O 6
ATOM 18157 N N . GLY A 1 33 ? 186.026 -1.920 16.650 1.00 0.00 33 GLY A N 6
ATOM 18158 C CA . GLY A 1 33 ? 185.271 -1.651 17.858 1.00 0.00 33 GLY A CA 6
ATOM 18159 C C . GLY A 1 33 ? 184.239 -2.727 18.136 1.00 0.00 33 GLY A C 6
ATOM 18160 O O . GLY A 1 33 ? 183.455 -2.620 19.078 1.00 0.00 33 GLY A O 6
ATOM 18164 N N . GLY A 1 34 ? 184.243 -3.770 17.312 1.00 0.00 34 GLY A N 6
ATOM 18165 C CA . GLY A 1 34 ? 183.302 -4.862 17.479 1.00 0.00 34 GLY A CA 6
ATOM 18166 C C . GLY A 1 34 ? 183.865 -5.995 18.313 1.00 0.00 34 GLY A C 6
ATOM 18167 O O . GLY A 1 34 ? 183.841 -7.153 17.896 1.00 0.00 34 GLY A O 6
ATOM 18171 N N . ALA A 1 35 ? 184.375 -5.659 19.493 1.00 0.00 35 ALA A N 6
ATOM 18172 C CA . ALA A 1 35 ? 184.944 -6.655 20.393 1.00 0.00 35 ALA A CA 6
ATOM 18173 C C . ALA A 1 35 ? 183.839 -7.437 21.092 1.00 0.00 35 ALA A C 6
ATOM 18174 O O . ALA A 1 35 ? 182.949 -6.846 21.704 1.00 0.00 35 ALA A O 6
ATOM 18181 N N . ARG A 1 36 ? 183.904 -8.770 20.984 1.00 0.00 36 ARG A N 6
ATOM 18182 C CA . ARG A 1 36 ? 182.909 -9.661 21.591 1.00 0.00 36 ARG A CA 6
ATOM 18183 C C . ARG A 1 36 ? 181.521 -9.413 21.000 1.00 0.00 36 ARG A C 6
ATOM 18184 O O . ARG A 1 36 ? 180.504 -9.560 21.681 1.00 0.00 36 ARG A O 6
ATOM 18205 N N . GLY A 1 37 ? 181.488 -9.043 19.722 1.00 0.00 37 GLY A N 6
ATOM 18206 C CA . GLY A 1 37 ? 180.228 -8.775 19.053 1.00 0.00 37 GLY A CA 6
ATOM 18207 C C . GLY A 1 37 ? 179.793 -9.915 18.155 1.00 0.00 37 GLY A C 6
ATOM 18208 O O . GLY A 1 37 ? 180.369 -11.001 18.194 1.00 0.00 37 GLY A O 6
ATOM 18212 N N . ARG A 1 38 ? 178.779 -9.662 17.332 1.00 0.00 38 ARG A N 6
ATOM 18213 C CA . ARG A 1 38 ? 178.261 -10.681 16.425 1.00 0.00 38 ARG A CA 6
ATOM 18214 C C . ARG A 1 38 ? 178.048 -10.112 15.021 1.00 0.00 38 ARG A C 6
ATOM 18215 O O . ARG A 1 38 ? 176.956 -9.638 14.695 1.00 0.00 38 ARG A O 6
ATOM 18236 N N . PRO A 1 39 ? 179.091 -10.159 14.167 1.00 0.00 39 PRO A N 6
ATOM 18237 C CA . PRO A 1 39 ? 179.014 -9.648 12.792 1.00 0.00 39 PRO A CA 6
ATOM 18238 C C . PRO A 1 39 ? 177.940 -10.353 11.966 1.00 0.00 39 PRO A C 6
ATOM 18239 O O . PRO A 1 39 ? 177.304 -9.737 11.117 1.00 0.00 39 PRO A O 6
ATOM 18250 N N . LEU A 1 40 ? 177.742 -11.642 12.236 1.00 0.00 40 LEU A N 6
ATOM 18251 C CA . LEU A 1 40 ? 176.748 -12.441 11.524 1.00 0.00 40 LEU A CA 6
ATOM 18252 C C . LEU A 1 40 ? 175.336 -11.906 11.745 1.00 0.00 40 LEU A C 6
ATOM 18253 O O . LEU A 1 40 ? 174.559 -11.771 10.799 1.00 0.00 40 LEU A O 6
ATOM 18269 N N . PHE A 1 41 ? 175.010 -11.590 12.997 1.00 0.00 41 PHE A N 6
ATOM 18270 C CA . PHE A 1 41 ? 173.686 -11.079 13.334 1.00 0.00 41 PHE A CA 6
ATOM 18271 C C . PHE A 1 41 ? 173.521 -9.636 12.867 1.00 0.00 41 PHE A C 6
ATOM 18272 O O . PHE A 1 41 ? 172.459 -9.257 12.375 1.00 0.00 41 PHE A O 6
ATOM 18289 N N . ASN A 1 42 ? 174.574 -8.834 13.021 1.00 0.00 42 ASN A N 6
ATOM 18290 C CA . ASN A 1 42 ? 174.538 -7.432 12.602 1.00 0.00 42 ASN A CA 6
ATOM 18291 C C . ASN A 1 42 ? 174.358 -7.327 11.090 1.00 0.00 42 ASN A C 6
ATOM 18292 O O . ASN A 1 42 ? 173.581 -6.507 10.603 1.00 0.00 42 ASN A O 6
ATOM 18303 N N . ALA A 1 43 ? 175.081 -8.175 10.362 1.00 0.00 43 ALA A N 6
ATOM 18304 C CA . ALA A 1 43 ? 175.009 -8.197 8.904 1.00 0.00 43 ALA A CA 6
ATOM 18305 C C . ALA A 1 43 ? 173.625 -8.632 8.436 1.00 0.00 43 ALA A C 6
ATOM 18306 O O . ALA A 1 43 ? 173.002 -7.956 7.622 1.00 0.00 43 ALA A O 6
ATOM 18313 N N . LEU A 1 44 ? 173.150 -9.763 8.961 1.00 0.00 44 LEU A N 6
ATOM 18314 C CA . LEU A 1 44 ? 171.834 -10.289 8.599 1.00 0.00 44 LEU A CA 6
ATOM 18315 C C . LEU A 1 44 ? 170.726 -9.282 8.903 1.00 0.00 44 LEU A C 6
ATOM 18316 O O . LEU A 1 44 ? 169.811 -9.105 8.100 1.00 0.00 44 LEU A O 6
ATOM 18332 N N . PHE A 1 45 ? 170.810 -8.626 10.059 1.00 0.00 45 PHE A N 6
ATOM 18333 C CA . PHE A 1 45 ? 169.806 -7.633 10.445 1.00 0.00 45 PHE A CA 6
ATOM 18334 C C . PHE A 1 45 ? 169.814 -6.450 9.480 1.00 0.00 45 PHE A C 6
ATOM 18335 O O . PHE A 1 45 ? 168.755 -5.957 9.086 1.00 0.00 45 PHE A O 6
ATOM 18352 N N . PHE A 1 46 ? 171.011 -5.993 9.113 1.00 0.00 46 PHE A N 6
ATOM 18353 C CA . PHE A 1 46 ? 171.153 -4.877 8.180 1.00 0.00 46 PHE A CA 6
ATOM 18354 C C . PHE A 1 46 ? 170.617 -5.255 6.800 1.00 0.00 46 PHE A C 6
ATOM 18355 O O . PHE A 1 46 ? 169.941 -4.455 6.150 1.00 0.00 46 PHE A O 6
ATOM 18372 N N . ILE A 1 47 ? 170.925 -6.477 6.357 1.00 0.00 47 ILE A N 6
ATOM 18373 C CA . ILE A 1 47 ? 170.453 -6.965 5.062 1.00 0.00 47 ILE A CA 6
ATOM 18374 C C . ILE A 1 47 ? 168.931 -7.100 5.071 1.00 0.00 47 ILE A C 6
ATOM 18375 O O . ILE A 1 47 ? 168.265 -6.729 4.106 1.00 0.00 47 ILE A O 6
ATOM 18391 N N . LEU A 1 48 ? 168.388 -7.629 6.168 1.00 0.00 48 LEU A N 6
ATOM 18392 C CA . LEU A 1 48 ? 166.944 -7.797 6.305 1.00 0.00 48 LEU A CA 6
ATOM 18393 C C . LEU A 1 48 ? 166.239 -6.447 6.219 1.00 0.00 48 LEU A C 6
ATOM 18394 O O . LEU A 1 48 ? 165.279 -6.289 5.460 1.00 0.00 48 LEU A O 6
ATOM 18410 N N . GLY A 1 49 ? 166.722 -5.483 7.003 1.00 0.00 49 GLY A N 6
ATOM 18411 C CA . GLY A 1 49 ? 166.136 -4.152 7.000 1.00 0.00 49 GLY A CA 6
ATOM 18412 C C . GLY A 1 49 ? 166.180 -3.495 5.634 1.00 0.00 49 GLY A C 6
ATOM 18413 O O . GLY A 1 49 ? 165.183 -2.938 5.174 1.00 0.00 49 GLY A O 6
ATOM 18417 N N . PHE A 1 50 ? 167.333 -3.573 4.975 1.00 0.00 50 PHE A N 6
ATOM 18418 C CA . PHE A 1 50 ? 167.497 -2.980 3.653 1.00 0.00 50 PHE A CA 6
ATOM 18419 C C . PHE A 1 50 ? 166.681 -3.737 2.611 1.00 0.00 50 PHE A C 6
ATOM 18420 O O . PHE A 1 50 ? 166.111 -3.134 1.700 1.00 0.00 50 PHE A O 6
ATOM 18437 N N . GLY A 1 51 ? 166.631 -5.059 2.756 1.00 0.00 51 GLY A N 6
ATOM 18438 C CA . GLY A 1 51 ? 165.871 -5.887 1.834 1.00 0.00 51 GLY A CA 6
ATOM 18439 C C . GLY A 1 51 ? 164.397 -5.546 1.856 1.00 0.00 51 GLY A C 6
ATOM 18440 O O . GLY A 1 51 ? 163.759 -5.455 0.806 1.00 0.00 51 GLY A O 6
ATOM 18444 N N . ALA A 1 52 ? 163.855 -5.360 3.058 1.00 0.00 52 ALA A N 6
ATOM 18445 C CA . ALA A 1 52 ? 162.451 -5.005 3.218 1.00 0.00 52 ALA A CA 6
ATOM 18446 C C . ALA A 1 52 ? 162.155 -3.668 2.551 1.00 0.00 52 ALA A C 6
ATOM 18447 O O . ALA A 1 52 ? 161.141 -3.516 1.872 1.00 0.00 52 ALA A O 6
ATOM 18454 N N . VAL A 1 53 ? 163.052 -2.702 2.747 1.00 0.00 53 VAL A N 6
ATOM 18455 C CA . VAL A 1 53 ? 162.895 -1.377 2.156 1.00 0.00 53 VAL A CA 6
ATOM 18456 C C . VAL A 1 53 ? 162.932 -1.449 0.629 1.00 0.00 53 VAL A C 6
ATOM 18457 O O . VAL A 1 53 ? 162.114 -0.828 -0.049 1.00 0.00 53 VAL A O 6
ATOM 18470 N N . PHE A 1 54 ? 163.873 -2.223 0.095 1.00 0.00 54 PHE A N 6
ATOM 18471 C CA . PHE A 1 54 ? 164.013 -2.368 -1.352 1.00 0.00 54 PHE A CA 6
ATOM 18472 C C . PHE A 1 54 ? 162.800 -3.068 -1.963 1.00 0.00 54 PHE A C 6
ATOM 18473 O O . PHE A 1 54 ? 162.403 -2.762 -3.084 1.00 0.00 54 PHE A O 6
ATOM 18490 N N . PHE A 1 55 ? 162.219 -4.010 -1.227 1.00 0.00 55 PHE A N 6
ATOM 18491 C CA . PHE A 1 55 ? 161.047 -4.733 -1.708 1.00 0.00 55 PHE A CA 6
ATOM 18492 C C . PHE A 1 55 ? 159.793 -3.869 -1.596 1.00 0.00 55 PHE A C 6
ATOM 18493 O O . PHE A 1 55 ? 158.977 -3.822 -2.518 1.00 0.00 55 PHE A O 6
ATOM 18510 N N . LEU A 1 56 ? 159.650 -3.175 -0.466 1.00 0.00 56 LEU A N 6
ATOM 18511 C CA . LEU A 1 56 ? 158.497 -2.307 -0.240 1.00 0.00 56 LEU A CA 6
ATOM 18512 C C . LEU A 1 56 ? 158.507 -1.127 -1.205 1.00 0.00 56 LEU A C 6
ATOM 18513 O O . LEU A 1 56 ? 157.458 -0.589 -1.542 1.00 0.00 56 LEU A O 6
ATOM 18529 N N . LEU A 1 57 ? 159.700 -0.712 -1.630 1.00 0.00 57 LEU A N 6
ATOM 18530 C CA . LEU A 1 57 ? 159.832 0.387 -2.584 1.00 0.00 57 LEU A CA 6
ATOM 18531 C C . LEU A 1 57 ? 159.794 -0.153 -4.009 1.00 0.00 57 LEU A C 6
ATOM 18532 O O . LEU A 1 57 ? 159.553 0.589 -4.959 1.00 0.00 57 LEU A O 6
ATOM 18548 N N . GLY A 1 58 ? 160.033 -1.455 -4.144 1.00 0.00 58 GLY A N 6
ATOM 18549 C CA . GLY A 1 58 ? 160.015 -2.089 -5.450 1.00 0.00 58 GLY A CA 6
ATOM 18550 C C . GLY A 1 58 ? 158.605 -2.273 -5.972 1.00 0.00 58 GLY A C 6
ATOM 18551 O O . GLY A 1 58 ? 158.373 -2.222 -7.179 1.00 0.00 58 GLY A O 6
ATOM 18555 N N . LEU A 1 59 ? 157.664 -2.486 -5.054 1.00 0.00 59 LEU A N 6
ATOM 18556 C CA . LEU A 1 59 ? 156.256 -2.665 -5.414 1.00 0.00 59 LEU A CA 6
ATOM 18557 C C . LEU A 1 59 ? 155.689 -1.431 -6.143 1.00 0.00 59 LEU A C 6
ATOM 18558 O O . LEU A 1 59 ? 155.183 -1.557 -7.260 1.00 0.00 59 LEU A O 6
ATOM 18574 N N . PRO A 1 60 ? 155.762 -0.215 -5.537 1.00 0.00 60 PRO A N 6
ATOM 18575 C CA . PRO A 1 60 ? 155.253 1.008 -6.170 1.00 0.00 60 PRO A CA 6
ATOM 18576 C C . PRO A 1 60 ? 156.135 1.488 -7.321 1.00 0.00 60 PRO A C 6
ATOM 18577 O O . PRO A 1 60 ? 155.726 2.341 -8.105 1.00 0.00 60 PRO A O 6
ATOM 18588 N N . PHE A 1 61 ? 157.347 0.936 -7.412 1.00 0.00 61 PHE A N 6
ATOM 18589 C CA . PHE A 1 61 ? 158.293 1.307 -8.466 1.00 0.00 61 PHE A CA 6
ATOM 18590 C C . PHE A 1 61 ? 157.716 1.029 -9.854 1.00 0.00 61 PHE A C 6
ATOM 18591 O O . PHE A 1 61 ? 158.135 1.638 -10.838 1.00 0.00 61 PHE A O 6
ATOM 18608 N N . THR A 1 62 ? 156.758 0.108 -9.931 1.00 0.00 62 THR A N 6
ATOM 18609 C CA . THR A 1 62 ? 156.117 -0.225 -11.198 1.00 0.00 62 THR A CA 6
ATOM 18610 C C . THR A 1 62 ? 155.318 0.965 -11.723 1.00 0.00 62 THR A C 6
ATOM 18611 O O . THR A 1 62 ? 155.346 1.270 -12.915 1.00 0.00 62 THR A O 6
ATOM 18622 N N . LEU A 1 63 ? 154.614 1.642 -10.819 1.00 0.00 63 LEU A N 6
ATOM 18623 C CA . LEU A 1 63 ? 153.809 2.804 -11.182 1.00 0.00 63 LEU A CA 6
ATOM 18624 C C . LEU A 1 63 ? 154.642 4.083 -11.113 1.00 0.00 63 LEU A C 6
ATOM 18625 O O . LEU A 1 63 ? 154.306 5.089 -11.739 1.00 0.00 63 LEU A O 6
ATOM 18641 N N . LEU A 1 64 ? 155.733 4.036 -10.353 1.00 0.00 64 LEU A N 6
ATOM 18642 C CA . LEU A 1 64 ? 156.617 5.190 -10.208 1.00 0.00 64 LEU A CA 6
ATOM 18643 C C . LEU A 1 64 ? 157.571 5.281 -11.392 1.00 0.00 64 LEU A C 6
ATOM 18644 O O . LEU A 1 64 ? 158.157 6.333 -11.643 1.00 0.00 64 LEU A O 6
ATOM 18660 N N . GLY A 1 65 ? 157.720 4.173 -12.118 1.00 0.00 65 GLY A N 6
ATOM 18661 C CA . GLY A 1 65 ? 158.603 4.141 -13.274 1.00 0.00 65 GLY A CA 6
ATOM 18662 C C . GLY A 1 65 ? 158.180 5.116 -14.357 1.00 0.00 65 GLY A C 6
ATOM 18663 O O . GLY A 1 65 ? 159.022 5.660 -15.071 1.00 0.00 65 GLY A O 6
ATOM 18667 N N . GLY A 1 66 ? 156.873 5.337 -14.475 1.00 0.00 66 GLY A N 6
ATOM 18668 C CA . GLY A 1 66 ? 156.365 6.267 -15.468 1.00 0.00 66 GLY A CA 6
ATOM 18669 C C . GLY A 1 66 ? 156.662 7.706 -15.099 1.00 0.00 66 GLY A C 6
ATOM 18670 O O . GLY A 1 66 ? 156.866 8.550 -15.970 1.00 0.00 66 GLY A O 6
ATOM 18674 N N . LEU A 1 67 ? 156.697 7.981 -13.796 1.00 0.00 67 LEU A N 6
ATOM 18675 C CA . LEU A 1 67 ? 156.983 9.324 -13.302 1.00 0.00 67 LEU A CA 6
ATOM 18676 C C . LEU A 1 67 ? 158.488 9.546 -13.221 1.00 0.00 67 LEU A C 6
ATOM 18677 O O . LEU A 1 67 ? 158.959 10.681 -13.267 1.00 0.00 67 LEU A O 6
ATOM 18693 N N . 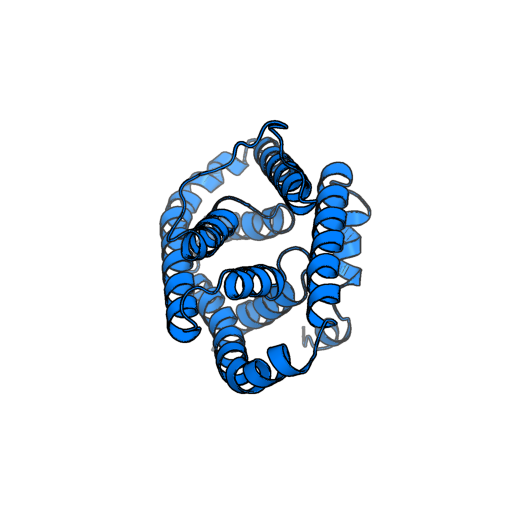LEU A 1 68 ? 159.236 8.449 -13.111 1.00 0.00 68 LEU A N 6
ATOM 18694 C CA . LEU A 1 68 ? 160.695 8.503 -13.029 1.00 0.00 68 LEU A CA 6
ATOM 18695 C C . LEU A 1 68 ? 161.298 8.972 -14.350 1.00 0.00 68 LEU A C 6
ATOM 18696 O O . LEU A 1 68 ? 162.445 9.405 -14.393 1.00 0.00 68 LEU A O 6
ATOM 18712 N N . PHE A 1 69 ? 160.519 8.865 -15.426 1.00 0.00 69 PHE A N 6
ATOM 18713 C CA . PHE A 1 69 ? 160.962 9.289 -16.756 1.00 0.00 69 PHE A CA 6
ATOM 18714 C C . PHE A 1 69 ? 161.343 10.774 -16.768 1.00 0.00 69 PHE A C 6
ATOM 18715 O O . PHE A 1 69 ? 162.088 11.226 -17.639 1.00 0.00 69 PHE A O 6
ATOM 18732 N N . GLU A 1 70 ? 160.820 11.527 -15.804 1.00 0.00 70 GLU A N 6
ATOM 18733 C CA . GLU A 1 70 ? 161.117 12.948 -15.691 1.00 0.00 70 GLU A CA 6
ATOM 18734 C C . GLU A 1 70 ? 161.590 13.280 -14.279 1.00 0.00 70 GLU A C 6
ATOM 18735 O O . GLU A 1 70 ? 161.138 12.668 -13.313 1.00 0.00 70 GLU A O 6
ATOM 18747 N N . HIS A 1 71 ? 162.502 14.250 -14.173 1.00 0.00 71 HIS A N 6
ATOM 18748 C CA . HIS A 1 71 ? 163.048 14.680 -12.879 1.00 0.00 71 HIS A CA 6
ATOM 18749 C C . HIS A 1 71 ? 163.793 13.543 -12.172 1.00 0.00 71 HIS A C 6
ATOM 18750 O O . HIS A 1 71 ? 163.469 13.185 -11.037 1.00 0.00 71 HIS A O 6
ATOM 18764 N N . ARG A 1 72 ? 164.803 12.988 -12.840 1.00 0.00 72 ARG A N 6
ATOM 18765 C CA . ARG A 1 72 ? 165.589 11.895 -12.269 1.00 0.00 72 ARG A CA 6
ATOM 18766 C C . ARG A 1 72 ? 166.773 12.427 -11.463 1.00 0.00 72 ARG A C 6
ATOM 18767 O O . ARG A 1 72 ? 167.227 11.788 -10.513 1.00 0.00 72 ARG A O 6
ATOM 18788 N N . GLN A 1 73 ? 167.263 13.604 -11.843 1.00 0.00 73 GLN A N 6
ATOM 18789 C CA . GLN A 1 73 ? 168.398 14.221 -11.161 1.00 0.00 73 GLN A CA 6
ATOM 18790 C C . GLN A 1 73 ? 168.021 14.691 -9.757 1.00 0.00 73 GLN A C 6
ATOM 18791 O O . GLN A 1 73 ? 168.890 14.882 -8.906 1.00 0.00 73 GLN A O 6
ATOM 18805 N N . THR A 1 74 ? 166.723 14.865 -9.520 1.00 0.00 74 THR A N 6
ATOM 18806 C CA . THR A 1 74 ? 166.222 15.305 -8.221 1.00 0.00 74 THR A CA 6
ATOM 18807 C C . THR A 1 74 ? 166.535 14.286 -7.125 1.00 0.00 74 THR A C 6
ATOM 18808 O O . THR A 1 74 ? 166.765 14.650 -5.974 1.00 0.00 74 THR A O 6
ATOM 18819 N N . LEU A 1 75 ? 166.549 13.007 -7.495 1.00 0.00 75 LEU A N 6
ATOM 18820 C CA . LEU A 1 75 ? 166.837 11.939 -6.542 1.00 0.00 75 LEU A CA 6
ATOM 18821 C C . LEU A 1 75 ? 168.342 11.786 -6.343 1.00 0.00 75 LEU A C 6
ATOM 18822 O O . LEU A 1 75 ? 168.795 11.255 -5.329 1.00 0.00 75 LEU A O 6
ATOM 18838 N N . ALA A 1 76 ? 169.110 12.260 -7.319 1.00 0.00 76 ALA A N 6
ATOM 18839 C CA . ALA A 1 76 ? 170.565 12.189 -7.253 1.00 0.00 76 ALA A CA 6
ATOM 18840 C C . ALA A 1 76 ? 171.118 13.321 -6.393 1.00 0.00 76 ALA A C 6
ATOM 18841 O O . ALA A 1 76 ? 172.178 13.189 -5.779 1.00 0.00 76 ALA A O 6
ATOM 18848 N N . ARG A 1 77 ? 170.387 14.435 -6.355 1.00 0.00 77 ARG A N 6
ATOM 18849 C CA . ARG A 1 77 ? 170.788 15.596 -5.567 1.00 0.00 77 ARG A CA 6
ATOM 18850 C C . ARG A 1 77 ? 170.814 15.264 -4.080 1.00 0.00 77 ARG A C 6
ATOM 18851 O O . ARG A 1 77 ? 171.707 15.709 -3.357 1.00 0.00 77 ARG A O 6
ATOM 18872 N N . VAL A 1 78 ? 169.837 14.476 -3.636 1.00 0.00 78 VAL A N 6
ATOM 18873 C CA . VAL A 1 78 ? 169.756 14.072 -2.235 1.00 0.00 78 VAL A CA 6
ATOM 18874 C C . VAL A 1 78 ? 171.004 13.287 -1.833 1.00 0.00 78 VAL A C 6
ATOM 18875 O O . VAL A 1 78 ? 171.514 13.442 -0.722 1.00 0.00 78 VAL A O 6
ATOM 18888 N N . GLY A 1 79 ? 171.496 12.458 -2.753 1.00 0.00 79 GLY A N 6
ATOM 18889 C CA . GLY A 1 79 ? 172.691 11.673 -2.487 1.00 0.00 79 GLY A CA 6
ATOM 18890 C C . GLY A 1 79 ? 173.907 12.556 -2.294 1.00 0.00 79 GLY A C 6
ATOM 18891 O O . GLY A 1 79 ? 174.744 12.295 -1.429 1.00 0.00 79 GLY A O 6
ATOM 18895 N N . GLY A 1 80 ? 173.995 13.611 -3.101 1.00 0.00 80 GLY A N 6
ATOM 18896 C CA . GLY A 1 80 ? 175.106 14.539 -2.996 1.00 0.00 80 GLY A CA 6
ATOM 18897 C C . GLY A 1 80 ? 175.104 15.263 -1.665 1.00 0.00 80 GLY A C 6
ATOM 18898 O O . GLY A 1 80 ? 176.152 15.428 -1.040 1.00 0.00 80 GLY A O 6
ATOM 18902 N N . VAL A 1 81 ? 173.919 15.695 -1.237 1.00 0.00 81 VAL A N 6
ATOM 18903 C CA . VAL A 1 81 ? 173.766 16.386 0.043 1.00 0.00 81 VAL A CA 6
ATOM 18904 C C . VAL A 1 81 ? 174.242 15.499 1.192 1.00 0.00 81 VAL A C 6
ATOM 18905 O O . VAL A 1 81 ? 174.936 15.962 2.103 1.00 0.00 81 VAL A O 6
ATOM 18918 N N . VAL A 1 82 ? 173.876 14.219 1.142 1.00 0.00 82 VAL A N 6
ATOM 18919 C CA . VAL A 1 82 ? 174.281 13.267 2.170 1.00 0.00 82 VAL A CA 6
ATOM 18920 C C . VAL A 1 82 ? 175.801 13.110 2.182 1.00 0.00 82 VAL A C 6
ATOM 18921 O O . VAL A 1 82 ? 176.413 13.009 3.245 1.00 0.00 82 VAL A O 6
ATOM 18934 N N . LEU A 1 83 ? 176.405 13.105 0.996 1.00 0.00 83 LEU A N 6
ATOM 18935 C CA . LEU A 1 83 ? 177.855 12.976 0.876 1.00 0.00 83 LEU A CA 6
ATOM 18936 C C . LEU A 1 83 ? 178.556 14.143 1.570 1.00 0.00 83 LEU A C 6
ATOM 18937 O O . LEU A 1 83 ? 179.551 13.949 2.269 1.00 0.00 83 LEU A O 6
ATOM 18953 N N . VAL A 1 84 ? 178.025 15.349 1.382 1.00 0.00 84 VAL A N 6
ATOM 18954 C CA . VAL A 1 84 ? 178.590 16.539 2.011 1.00 0.00 84 VAL A CA 6
ATOM 18955 C C . VAL A 1 84 ? 178.437 16.453 3.530 1.00 0.00 84 VAL A C 6
ATOM 18956 O O . VAL A 1 84 ? 179.368 16.760 4.280 1.00 0.00 84 VAL A O 6
ATOM 18969 N N . LEU A 1 85 ? 177.259 16.025 3.976 1.00 0.00 85 LEU A N 6
ATOM 18970 C CA . LEU A 1 85 ? 176.982 15.878 5.403 1.00 0.00 85 LEU A CA 6
ATOM 18971 C C . LEU A 1 85 ? 177.906 14.833 6.025 1.00 0.00 85 LEU A C 6
ATOM 18972 O O . LEU A 1 85 ? 178.400 15.010 7.139 1.00 0.00 85 LEU A O 6
ATOM 18988 N N . PHE A 1 86 ? 178.134 13.742 5.296 1.00 0.00 86 PHE A N 6
ATOM 18989 C CA . PHE A 1 86 ? 179.013 12.675 5.765 1.00 0.00 86 PHE A CA 6
ATOM 18990 C C . PHE A 1 86 ? 180.450 13.173 5.878 1.00 0.00 86 PHE A C 6
ATOM 18991 O O . PHE A 1 86 ? 181.177 12.785 6.792 1.00 0.00 86 PHE A O 6
ATOM 19008 N N . GLY A 1 87 ? 180.853 14.029 4.939 1.00 0.00 87 GLY A N 6
ATOM 19009 C CA . GLY A 1 87 ? 182.194 14.586 4.965 1.00 0.00 87 GLY A CA 6
ATOM 19010 C C . GLY A 1 87 ? 182.443 15.390 6.227 1.00 0.00 87 GLY A C 6
ATOM 19011 O O . GLY A 1 87 ? 183.503 15.282 6.838 1.00 0.00 87 GLY A O 6
ATOM 19015 N N . LEU A 1 88 ? 181.451 16.184 6.624 1.00 0.00 88 LEU A N 6
ATOM 19016 C CA . LEU A 1 88 ? 181.557 16.998 7.831 1.00 0.00 88 LEU A CA 6
ATOM 19017 C C . LEU A 1 88 ? 181.618 16.112 9.073 1.00 0.00 88 LEU A C 6
ATOM 19018 O O . LEU A 1 88 ? 182.304 16.432 10.044 1.00 0.00 88 LEU A O 6
ATOM 19034 N N . TYR A 1 89 ? 180.904 14.990 9.027 1.00 0.00 89 TYR A N 6
ATOM 19035 C CA . TYR A 1 89 ? 180.878 14.045 10.140 1.00 0.00 89 TYR A CA 6
ATOM 19036 C C . TYR A 1 89 ? 182.224 13.336 10.278 1.00 0.00 89 TYR A C 6
ATOM 19037 O O . TYR A 1 89 ? 182.730 13.159 11.386 1.00 0.00 89 TYR A O 6
ATOM 19055 N N . MET A 1 90 ? 182.801 12.933 9.146 1.00 0.00 90 MET A N 6
ATOM 19056 C CA . MET A 1 90 ? 184.094 12.249 9.146 1.00 0.00 90 MET A CA 6
ATOM 19057 C C . MET A 1 90 ? 185.219 13.208 9.532 1.00 0.00 90 MET A C 6
ATOM 19058 O O . MET A 1 90 ? 186.272 12.783 10.004 1.00 0.00 90 MET A O 6
ATOM 19072 N N . LEU A 1 91 ? 184.990 14.503 9.314 1.00 0.00 91 LEU A N 6
ATOM 19073 C CA . LEU A 1 91 ? 185.967 15.536 9.659 1.00 0.00 91 LEU A CA 6
ATOM 19074 C C . LEU A 1 91 ? 186.139 15.656 11.174 1.00 0.00 91 LEU A C 6
ATOM 19075 O O . LEU A 1 91 ? 187.057 16.322 11.651 1.00 0.00 91 LEU A O 6
ATOM 19091 N N . GLY A 1 92 ? 185.249 15.014 11.927 1.00 0.00 92 GLY A N 6
ATOM 19092 C CA . GLY A 1 92 ? 185.331 15.065 13.373 1.00 0.00 92 GLY A CA 6
ATOM 19093 C C . GLY A 1 92 ? 184.466 16.150 13.978 1.00 0.00 92 GLY A C 6
ATOM 19094 O O . GLY A 1 92 ? 184.591 16.456 15.164 1.00 0.00 92 GLY A O 6
ATOM 19098 N N . LEU A 1 93 ? 183.596 16.751 13.170 1.00 0.00 93 LEU A N 6
ATOM 19099 C CA . LEU A 1 93 ? 182.711 17.800 13.661 1.00 0.00 93 LEU A CA 6
ATOM 19100 C C . LEU A 1 93 ? 181.544 17.198 14.434 1.00 0.00 93 LEU A C 6
ATOM 19101 O O . LEU A 1 93 ? 180.822 16.342 13.924 1.00 0.00 93 LEU A O 6
ATOM 19117 N N . ARG A 1 94 ? 181.374 17.651 15.669 1.00 0.00 94 ARG A N 6
ATOM 19118 C CA . ARG A 1 94 ? 180.296 17.175 16.528 1.00 0.00 94 ARG A CA 6
ATOM 19119 C C . ARG A 1 94 ? 178.944 17.715 16.061 1.00 0.00 94 ARG A C 6
ATOM 19120 O O . ARG A 1 94 ? 178.847 18.860 15.618 1.00 0.00 94 ARG A O 6
ATOM 19141 N N . PRO A 1 95 ? 177.880 16.892 16.148 1.00 0.00 95 PRO A N 6
ATOM 19142 C CA . PRO A 1 95 ? 176.533 17.307 15.738 1.00 0.00 95 PRO A CA 6
ATOM 19143 C C . PRO A 1 95 ? 175.961 18.389 16.651 1.00 0.00 95 PRO A C 6
ATOM 19144 O O . PRO A 1 95 ? 176.213 18.398 17.857 1.00 0.00 95 PRO A O 6
ATOM 19155 N N . ARG A 1 96 ? 175.191 19.301 16.071 1.00 0.00 96 ARG A N 6
ATOM 19156 C CA . ARG A 1 96 ? 174.594 20.386 16.836 1.00 0.00 96 ARG A CA 6
ATOM 19157 C C . ARG A 1 96 ? 173.279 19.944 17.466 1.00 0.00 96 ARG A C 6
ATOM 19158 O O . ARG A 1 96 ? 172.468 19.275 16.825 1.00 0.00 96 ARG A O 6
ATOM 19179 N N . TRP A 1 97 ? 173.086 20.333 18.729 1.00 0.00 97 TRP A N 6
ATOM 19180 C CA . TRP A 1 97 ? 171.880 19.992 19.488 1.00 0.00 97 TRP A CA 6
ATOM 19181 C C . TRP A 1 97 ? 171.701 18.478 19.599 1.00 0.00 97 TRP A C 6
ATOM 19182 O O . TRP A 1 97 ? 170.589 17.960 19.488 1.00 0.00 97 TRP A O 6
ATOM 19203 N N . GLY A 1 98 ? 172.807 17.780 19.830 1.00 0.00 98 GLY A N 6
ATOM 19204 C CA . GLY A 1 98 ? 172.768 16.335 19.957 1.00 0.00 98 GLY A CA 6
ATOM 19205 C C . GLY A 1 98 ? 173.957 15.798 20.726 1.00 0.00 98 GLY A C 6
ATOM 19206 O O . GLY A 1 98 ? 174.865 15.205 20.146 1.00 0.00 98 GLY A O 6
ATOM 19210 N N . VAL A 1 99 ? 173.953 16.013 22.035 1.00 0.00 99 VAL A N 6
ATOM 19211 C CA . VAL A 1 99 ? 175.041 15.555 22.887 1.00 0.00 99 VAL A CA 6
ATOM 19212 C C . VAL A 1 99 ? 174.653 14.269 23.621 1.00 0.00 99 VAL A C 6
ATOM 19213 O O . VAL A 1 99 ? 173.491 14.068 23.971 1.00 0.00 99 VAL A O 6
ATOM 19226 N N . SER A 1 100 ? 175.633 13.399 23.846 1.00 0.00 100 SER A N 6
ATOM 19227 C CA . SER A 1 100 ? 175.401 12.138 24.540 1.00 0.00 100 SER A CA 6
ATOM 19228 C C . SER A 1 100 ? 175.485 12.320 26.057 1.00 0.00 100 SER A C 6
ATOM 19229 O O . SER A 1 100 ? 176.037 11.470 26.757 1.00 0.00 100 SER A O 6
ATOM 19237 N N . LEU A 1 101 ? 174.927 13.433 26.547 1.00 0.00 101 LEU A N 6
ATOM 19238 C CA . LEU A 1 101 ? 174.928 13.764 27.976 1.00 0.00 101 LEU A CA 6
ATOM 19239 C C . LEU A 1 101 ? 176.358 13.869 28.518 1.00 0.00 101 LEU A C 6
ATOM 19240 O O . LEU A 1 101 ? 177.061 14.839 28.239 1.00 0.00 101 LEU A O 6
ATOM 19256 N N . ARG A 1 102 ? 176.783 12.871 29.288 1.00 0.00 102 ARG A N 6
ATOM 19257 C CA . ARG A 1 102 ? 178.126 12.857 29.853 1.00 0.00 102 ARG A CA 6
ATOM 19258 C C . ARG A 1 102 ? 178.798 11.517 29.577 1.00 0.00 102 ARG A C 6
ATOM 19259 O O . ARG A 1 102 ? 178.123 10.528 29.282 1.00 0.00 102 ARG A O 6
ATOM 19280 N N . TYR A 1 103 ? 180.123 11.479 29.678 1.00 0.00 103 TYR A N 6
ATOM 19281 C CA . TYR A 1 103 ? 180.866 10.250 29.430 1.00 0.00 103 TYR A CA 6
ATOM 19282 C C . TYR A 1 103 ? 180.827 9.331 30.647 1.00 0.00 103 TYR A C 6
ATOM 19283 O O . TYR A 1 103 ? 181.626 9.472 31.574 1.00 0.00 103 TYR A O 6
ATOM 19301 N N . GLU A 1 104 ? 179.882 8.397 30.640 1.00 0.00 104 GLU A N 6
ATOM 19302 C CA . GLU A 1 104 ? 179.724 7.445 31.730 1.00 0.00 104 GLU A CA 6
ATOM 19303 C C . GLU A 1 104 ? 179.528 6.034 31.181 1.00 0.00 104 GLU A C 6
ATOM 19304 O O . GLU A 1 104 ? 179.392 5.846 29.970 1.00 0.00 104 GLU A O 6
ATOM 19316 N N . GLY A 1 105 ? 179.508 5.046 32.073 1.00 0.00 105 GLY A N 6
ATOM 19317 C CA . GLY A 1 105 ? 179.323 3.666 31.654 1.00 0.00 105 GLY A CA 6
ATOM 19318 C C . GLY A 1 105 ? 177.868 3.331 31.390 1.00 0.00 105 GLY A C 6
ATOM 19319 O O . GLY A 1 105 ? 177.241 2.605 32.161 1.00 0.00 105 GLY A O 6
ATOM 19323 N N . GLU A 1 106 ? 177.327 3.867 30.300 1.00 0.00 106 GLU A N 6
ATOM 19324 C CA . GLU A 1 106 ? 175.935 3.626 29.937 1.00 0.00 106 GLU A CA 6
ATOM 19325 C C . GLU A 1 106 ? 175.826 2.897 28.601 1.00 0.00 106 GLU A C 6
ATOM 19326 O O . GLU A 1 106 ? 174.752 2.859 27.999 1.00 0.00 106 GLU A O 6
ATOM 19338 N N . THR A 1 107 ? 176.938 2.313 28.156 1.00 0.00 107 THR A N 6
ATOM 19339 C CA . THR A 1 107 ? 176.989 1.580 26.888 1.00 0.00 107 THR A CA 6
ATOM 19340 C C . THR A 1 107 ? 176.618 2.481 25.707 1.00 0.00 107 THR A C 6
ATOM 19341 O O . THR A 1 107 ? 175.554 2.333 25.105 1.00 0.00 107 THR A O 6
ATOM 19352 N N . SER A 1 108 ? 177.509 3.410 25.378 1.00 0.00 108 SER A N 6
ATOM 19353 C CA . SER A 1 108 ? 177.281 4.339 24.277 1.00 0.00 108 SER A CA 6
ATOM 19354 C C . SER A 1 108 ? 177.687 3.738 22.930 1.00 0.00 108 SER A C 6
ATOM 19355 O O . SER A 1 108 ? 177.566 4.391 21.893 1.00 0.00 108 SER A O 6
ATOM 19363 N N . ARG A 1 109 ? 178.167 2.496 22.950 1.00 0.00 109 ARG A N 6
ATOM 19364 C CA . ARG A 1 109 ? 178.590 1.812 21.726 1.00 0.00 109 ARG A CA 6
ATOM 19365 C C . ARG A 1 109 ? 177.429 1.633 20.729 1.00 0.00 109 ARG A C 6
ATOM 19366 O O . ARG A 1 109 ? 177.571 1.997 19.560 1.00 0.00 109 ARG A O 6
ATOM 19387 N N . PRO A 1 110 ? 176.266 1.068 21.159 1.00 0.00 110 PRO A N 6
ATOM 19388 C CA . PRO A 1 110 ? 175.108 0.876 20.267 1.00 0.00 110 PRO A CA 6
ATOM 19389 C C . PRO A 1 110 ? 174.606 2.185 19.651 1.00 0.00 110 PRO A C 6
ATOM 19390 O O . PRO A 1 110 ? 174.003 2.179 18.577 1.00 0.00 110 PRO A O 6
ATOM 19401 N N . LEU A 1 111 ? 174.859 3.301 20.333 1.00 0.00 111 LEU A N 6
ATOM 19402 C CA . LEU A 1 111 ? 174.437 4.612 19.843 1.00 0.00 111 LEU A CA 6
ATOM 19403 C C . LEU A 1 111 ? 175.226 4.998 18.597 1.00 0.00 111 LEU A C 6
ATOM 19404 O O . LEU A 1 111 ? 174.697 5.649 17.693 1.00 0.00 111 LEU A O 6
ATOM 19420 N N . GLY A 1 112 ? 176.492 4.586 18.555 1.00 0.00 112 GLY A N 6
ATOM 19421 C CA . GLY A 1 112 ? 177.329 4.879 17.406 1.00 0.00 112 GLY A CA 6
ATOM 19422 C C . GLY A 1 112 ? 176.846 4.150 16.172 1.00 0.00 112 GLY A C 6
ATOM 19423 O O . GLY A 1 112 ? 176.899 4.681 15.062 1.00 0.00 112 GLY A O 6
ATOM 19427 N N . ALA A 1 113 ? 176.360 2.930 16.375 1.00 0.00 113 ALA A N 6
ATOM 19428 C CA . ALA A 1 113 ? 175.841 2.118 15.286 1.00 0.00 113 ALA A CA 6
ATOM 19429 C C . ALA A 1 113 ? 174.470 2.619 14.849 1.00 0.00 113 ALA A C 6
ATOM 19430 O O . ALA A 1 113 ? 174.136 2.583 13.666 1.00 0.00 113 ALA A O 6
ATOM 19437 N N . PHE A 1 114 ? 173.684 3.090 15.814 1.00 0.00 114 PHE A N 6
ATOM 19438 C CA . PHE A 1 114 ? 172.350 3.609 15.531 1.00 0.00 114 PHE A CA 6
ATOM 19439 C C . PHE A 1 114 ? 172.424 4.869 14.676 1.00 0.00 114 PHE A C 6
ATOM 19440 O O . PHE A 1 114 ? 171.707 4.997 13.684 1.00 0.00 114 PHE A O 6
ATOM 19457 N N . LEU A 1 115 ? 173.301 5.795 15.061 1.00 0.00 115 LEU A N 6
ATOM 19458 C CA . LEU A 1 115 ? 173.470 7.044 14.319 1.00 0.00 115 LEU A CA 6
ATOM 19459 C C . LEU A 1 115 ? 174.011 6.766 12.918 1.00 0.00 115 LEU A C 6
ATOM 19460 O O . LEU A 1 115 ? 173.596 7.400 11.946 1.00 0.00 115 LEU A O 6
ATOM 19476 N N . LEU A 1 116 ? 174.931 5.811 12.820 1.00 0.00 116 LEU A N 6
ATOM 19477 C CA . LEU A 1 116 ? 175.512 5.441 11.534 1.00 0.00 116 LEU A CA 6
ATOM 19478 C C . LEU A 1 116 ? 174.474 4.738 10.664 1.00 0.00 116 LEU A C 6
ATOM 19479 O O . LEU A 1 116 ? 174.499 4.851 9.441 1.00 0.00 116 LEU A O 6
ATOM 19495 N N . GLY A 1 117 ? 173.560 4.017 11.308 1.00 0.00 117 GLY A N 6
ATOM 19496 C CA . GLY A 1 117 ? 172.515 3.319 10.583 1.00 0.00 117 GLY A CA 6
ATOM 19497 C C . GLY A 1 117 ? 171.457 4.275 10.079 1.00 0.00 117 GLY A C 6
ATOM 19498 O O . GLY A 1 117 ? 171.011 4.173 8.938 1.00 0.00 117 GLY A O 6
ATOM 19502 N N . ALA A 1 118 ? 171.052 5.202 10.945 1.00 0.00 118 ALA A N 6
ATOM 19503 C CA . ALA A 1 118 ? 170.055 6.210 10.591 1.00 0.00 118 ALA A CA 6
ATOM 19504 C C . ALA A 1 118 ? 170.517 7.032 9.389 1.00 0.00 118 ALA A C 6
ATOM 19505 O O . ALA A 1 118 ? 169.742 7.302 8.471 1.00 0.00 118 ALA A O 6
ATOM 19512 N N . THR A 1 119 ? 171.793 7.410 9.398 1.00 0.00 119 THR A N 6
ATOM 19513 C CA . THR A 1 119 ? 172.367 8.191 8.308 1.00 0.00 119 THR A CA 6
ATOM 19514 C C . THR A 1 119 ? 172.566 7.331 7.058 1.00 0.00 119 THR A C 6
ATOM 19515 O O . THR A 1 119 ? 172.540 7.836 5.938 1.00 0.00 119 THR A O 6
ATOM 19526 N N . LEU A 1 120 ? 172.760 6.029 7.255 1.00 0.00 120 LEU A N 6
ATOM 19527 C CA . LEU A 1 120 ? 172.954 5.107 6.138 1.00 0.00 120 LEU A CA 6
ATOM 19528 C C . LEU A 1 120 ? 171.628 4.804 5.443 1.00 0.00 120 LEU A C 6
ATOM 19529 O O . LEU A 1 120 ? 171.577 4.657 4.225 1.00 0.00 120 LEU A O 6
ATOM 19545 N N . ALA A 1 121 ? 170.557 4.699 6.227 1.00 0.00 121 ALA A N 6
ATOM 19546 C CA . ALA A 1 121 ? 169.231 4.419 5.677 1.00 0.00 121 ALA A CA 6
ATOM 19547 C C . ALA A 1 121 ? 168.662 5.638 4.961 1.00 0.00 121 ALA A C 6
ATOM 19548 O O . ALA A 1 121 ? 168.002 5.513 3.929 1.00 0.00 121 ALA A O 6
ATOM 19555 N N . LEU A 1 122 ? 168.915 6.818 5.518 1.00 0.00 122 LEU A N 6
ATOM 19556 C CA . LEU A 1 122 ? 168.433 8.060 4.925 1.00 0.00 122 LEU A CA 6
ATOM 19557 C C . LEU A 1 122 ? 169.373 8.531 3.818 1.00 0.00 122 LEU A C 6
ATOM 19558 O O . LEU A 1 122 ? 168.995 9.331 2.963 1.00 0.00 122 LEU A O 6
ATOM 19574 N N . GLY A 1 123 ? 170.602 8.026 3.842 1.00 0.00 123 GLY A N 6
ATOM 19575 C CA . GLY A 1 123 ? 171.581 8.405 2.843 1.00 0.00 123 GLY A CA 6
ATOM 19576 C C . GLY A 1 123 ? 171.591 7.473 1.653 1.00 0.00 123 GLY A C 6
ATOM 19577 O O . GLY A 1 123 ? 172.245 6.431 1.678 1.00 0.00 123 GLY A O 6
ATOM 19581 N N . TRP A 1 124 ? 170.871 7.849 0.605 1.00 0.00 124 TRP A N 6
ATOM 19582 C CA . TRP A 1 124 ? 170.800 7.033 -0.599 1.00 0.00 124 TRP A CA 6
ATOM 19583 C C . TRP A 1 124 ? 172.028 7.235 -1.478 1.00 0.00 124 TRP A C 6
ATOM 19584 O O . TRP A 1 124 ? 172.422 8.365 -1.768 1.00 0.00 124 TRP A O 6
ATOM 19605 N N . THR A 1 125 ? 172.625 6.127 -1.899 1.00 0.00 125 THR A N 6
ATOM 19606 C CA . THR A 1 125 ? 173.802 6.162 -2.750 1.00 0.00 125 THR A CA 6
ATOM 19607 C C . THR A 1 125 ? 173.420 6.432 -4.207 1.00 0.00 125 THR A C 6
ATOM 19608 O O . THR A 1 125 ? 172.690 5.650 -4.818 1.00 0.00 125 THR A O 6
ATOM 19619 N N . PRO A 1 126 ? 173.930 7.537 -4.787 1.00 0.00 126 PRO A N 6
ATOM 19620 C CA . PRO A 1 126 ? 173.638 7.919 -6.177 1.00 0.00 126 PRO A CA 6
ATOM 19621 C C . PRO A 1 126 ? 174.222 6.942 -7.198 1.00 0.00 126 PRO A C 6
ATOM 19622 O O . PRO A 1 126 ? 173.833 6.947 -8.364 1.00 0.00 126 PRO A O 6
ATOM 19633 N N . CYS A 1 127 ? 175.157 6.108 -6.748 1.00 0.00 127 CYS A N 6
ATOM 19634 C CA . CYS A 1 127 ? 175.810 5.128 -7.615 1.00 0.00 127 CYS A CA 6
ATOM 19635 C C . CYS A 1 127 ? 174.817 4.111 -8.168 1.00 0.00 127 CYS A C 6
ATOM 19636 O O . CYS A 1 127 ? 175.031 3.544 -9.236 1.00 0.00 127 CYS A O 6
ATOM 19643 N N . ILE A 1 128 ? 173.729 3.880 -7.436 1.00 0.00 128 ILE A N 6
ATOM 19644 C CA . ILE A 1 128 ? 172.718 2.922 -7.865 1.00 0.00 128 ILE A CA 6
ATOM 19645 C C . ILE A 1 128 ? 171.695 3.582 -8.789 1.00 0.00 128 ILE A C 6
ATOM 19646 O O . ILE A 1 128 ? 170.775 2.930 -9.276 1.00 0.00 128 ILE A O 6
ATOM 19662 N N . GLY A 1 129 ? 171.875 4.881 -9.030 1.00 0.00 129 GLY A N 6
ATOM 19663 C CA . GLY A 1 129 ? 170.970 5.619 -9.902 1.00 0.00 129 GLY A CA 6
ATOM 19664 C C . GLY A 1 129 ? 170.922 5.053 -11.315 1.00 0.00 129 GLY A C 6
ATOM 19665 O O . GLY A 1 129 ? 169.873 4.565 -11.745 1.00 0.00 129 GLY A O 6
ATOM 19669 N N . PRO A 1 130 ? 172.040 5.111 -12.070 1.00 0.00 130 PRO A N 6
ATOM 19670 C CA . PRO A 1 130 ? 172.099 4.582 -13.442 1.00 0.00 130 PRO A CA 6
ATOM 19671 C C . PRO A 1 130 ? 171.805 3.083 -13.496 1.00 0.00 130 PRO A C 6
ATOM 19672 O O . PRO A 1 130 ? 171.144 2.605 -14.420 1.00 0.00 130 PRO A O 6
ATOM 19683 N N . ILE A 1 131 ? 172.306 2.353 -12.499 1.00 0.00 131 ILE A N 6
ATOM 19684 C CA . ILE A 1 131 ? 172.096 0.909 -12.412 1.00 0.00 131 ILE A CA 6
ATOM 19685 C C . ILE A 1 131 ? 170.608 0.573 -12.303 1.00 0.00 131 ILE A C 6
ATOM 19686 O O . ILE A 1 131 ? 170.128 -0.366 -12.941 1.00 0.00 131 ILE A O 6
ATOM 19702 N N . LEU A 1 132 ? 169.875 1.352 -11.502 1.00 0.00 132 LEU A N 6
ATOM 19703 C CA . LEU A 1 132 ? 168.441 1.132 -11.331 1.00 0.00 132 LEU A CA 6
ATOM 19704 C C . LEU A 1 132 ? 167.700 1.333 -12.649 1.00 0.00 132 LEU A C 6
ATOM 19705 O O . LEU A 1 132 ? 166.699 0.669 -12.914 1.00 0.00 132 LEU A O 6
ATOM 19721 N N . GLY A 1 133 ? 168.198 2.259 -13.471 1.00 0.00 133 GLY A N 6
ATOM 19722 C CA . GLY A 1 133 ? 167.589 2.520 -14.768 1.00 0.00 133 GLY A CA 6
ATOM 19723 C C . GLY A 1 133 ? 167.617 1.296 -15.665 1.00 0.00 133 GLY A C 6
ATOM 19724 O O . GLY A 1 133 ? 166.663 1.031 -16.400 1.00 0.00 133 GLY A O 6
ATOM 19728 N N . ALA A 1 134 ? 168.714 0.547 -15.596 1.00 0.00 134 ALA A N 6
ATOM 19729 C CA . ALA A 1 134 ? 168.861 -0.669 -16.385 1.00 0.00 134 ALA A CA 6
ATOM 19730 C C . ALA A 1 134 ? 167.929 -1.749 -15.854 1.00 0.00 134 ALA A C 6
ATOM 19731 O O . ALA A 1 134 ? 167.364 -2.534 -16.617 1.00 0.00 134 ALA A O 6
ATOM 19738 N N . ILE A 1 135 ? 167.768 -1.768 -14.531 1.00 0.00 135 ILE A N 6
ATOM 19739 C CA . ILE A 1 135 ? 166.893 -2.729 -13.872 1.00 0.00 135 ILE A CA 6
ATOM 19740 C C . ILE A 1 135 ? 165.435 -2.456 -14.236 1.00 0.00 135 ILE A C 6
ATOM 19741 O O . ILE A 1 135 ? 164.671 -3.381 -14.516 1.00 0.00 135 ILE A O 6
ATOM 19757 N N . LEU A 1 136 ? 165.058 -1.176 -14.247 1.00 0.00 136 LEU A N 6
ATOM 19758 C CA . LEU A 1 136 ? 163.693 -0.781 -14.593 1.00 0.00 136 LEU A CA 6
ATOM 19759 C C . LEU A 1 136 ? 163.366 -1.202 -16.021 1.00 0.00 136 LEU A C 6
ATOM 19760 O O . LEU A 1 136 ? 162.243 -1.604 -16.314 1.00 0.00 136 LEU A O 6
ATOM 19776 N N . THR A 1 137 ? 164.362 -1.105 -16.900 1.00 0.00 137 THR A N 6
ATOM 19777 C CA . THR A 1 137 ? 164.197 -1.501 -18.296 1.00 0.00 137 THR A CA 6
ATOM 19778 C C . THR A 1 137 ? 163.929 -3.005 -18.392 1.00 0.00 137 THR A C 6
ATOM 19779 O O . THR A 1 137 ? 163.111 -3.451 -19.198 1.00 0.00 137 THR A O 6
ATOM 19790 N N . LEU A 1 138 ? 164.609 -3.776 -17.544 1.00 0.00 138 LEU A N 6
ATOM 19791 C CA . LEU A 1 138 ? 164.439 -5.225 -17.517 1.00 0.00 138 LEU A CA 6
ATOM 19792 C C . LEU A 1 138 ? 163.067 -5.595 -16.959 1.00 0.00 138 LEU A C 6
ATOM 19793 O O . LEU A 1 138 ? 162.488 -6.611 -17.337 1.00 0.00 138 LEU A O 6
ATOM 19809 N N . THR A 1 139 ? 162.554 -4.761 -16.059 1.00 0.00 139 THR A N 6
ATOM 19810 C CA . THR A 1 139 ? 161.245 -4.994 -15.459 1.00 0.00 139 THR A CA 6
ATOM 19811 C C . THR A 1 139 ? 160.131 -4.544 -16.408 1.00 0.00 139 THR A C 6
ATOM 19812 O O . THR A 1 139 ? 158.994 -5.004 -16.316 1.00 0.00 139 THR A O 6
ATOM 19823 N N . ALA A 1 140 ? 160.473 -3.645 -17.329 1.00 0.00 140 ALA A N 6
ATOM 19824 C CA . ALA A 1 140 ? 159.513 -3.139 -18.304 1.00 0.00 140 ALA A CA 6
ATOM 19825 C C . ALA A 1 140 ? 159.182 -4.204 -19.346 1.00 0.00 140 ALA A C 6
ATOM 19826 O O . ALA A 1 140 ? 158.078 -4.236 -19.888 1.00 0.00 140 ALA A O 6
ATOM 19833 N N . VAL A 1 141 ? 160.149 -5.074 -19.621 1.00 0.00 141 VAL A N 6
ATOM 19834 C CA . VAL A 1 141 ? 159.963 -6.150 -20.589 1.00 0.00 141 VAL A CA 6
ATOM 19835 C C . VAL A 1 141 ? 159.665 -7.476 -19.885 1.00 0.00 141 VAL A C 6
ATOM 19836 O O . VAL A 1 141 ? 159.565 -8.523 -20.526 1.00 0.00 141 VAL A O 6
ATOM 19849 N N . GLY A 1 142 ? 159.523 -7.419 -18.565 1.00 0.00 142 GLY A N 6
ATOM 19850 C CA . GLY A 1 142 ? 159.243 -8.614 -17.791 1.00 0.00 142 GLY A CA 6
ATOM 19851 C C . GLY A 1 142 ? 159.977 -8.630 -16.464 1.00 0.00 142 GLY A C 6
ATOM 19852 O O . GLY A 1 142 ? 159.481 -8.103 -15.468 1.00 0.00 142 GLY A O 6
ATOM 19856 N N . GLY A 1 143 ? 161.160 -9.232 -16.447 1.00 0.00 143 GLY A N 6
ATOM 19857 C CA . GLY A 1 143 ? 161.941 -9.297 -15.225 1.00 0.00 143 GLY A CA 6
ATOM 19858 C C . GLY A 1 143 ? 161.633 -10.532 -14.404 1.00 0.00 143 GLY A C 6
ATOM 19859 O O . GLY A 1 143 ? 161.748 -11.655 -14.896 1.00 0.00 143 GLY A O 6
ATOM 19863 N N . GLY A 1 144 ? 161.240 -10.330 -13.151 1.00 0.00 144 GLY A N 6
ATOM 19864 C CA . GLY A 1 144 ? 160.921 -11.450 -12.286 1.00 0.00 144 GLY A CA 6
ATOM 19865 C C . GLY A 1 144 ? 161.607 -11.357 -10.936 1.00 0.00 144 GLY A C 6
ATOM 19866 O O . GLY A 1 144 ? 162.609 -10.657 -10.788 1.00 0.00 144 GLY A O 6
ATOM 19870 N N . VAL A 1 145 ? 161.073 -12.075 -9.953 1.00 0.00 145 VAL A N 6
ATOM 19871 C CA . VAL A 1 145 ? 161.632 -12.071 -8.604 1.00 0.00 145 VAL A CA 6
ATOM 19872 C C . VAL A 1 145 ? 162.889 -12.943 -8.519 1.00 0.00 145 VAL A C 6
ATOM 19873 O O . VAL A 1 145 ? 163.735 -12.744 -7.644 1.00 0.00 145 VAL A O 6
ATOM 19886 N N . GLY A 1 146 ? 163.008 -13.903 -9.438 1.00 0.00 146 GLY A N 6
ATOM 19887 C CA . GLY A 1 146 ? 164.165 -14.785 -9.450 1.00 0.00 146 GLY A CA 6
ATOM 19888 C C . GLY A 1 146 ? 165.472 -14.034 -9.588 1.00 0.00 146 GLY A C 6
ATOM 19889 O O . GLY A 1 146 ? 166.468 -14.397 -8.966 1.00 0.00 146 GLY A O 6
ATOM 19893 N N . PHE A 1 147 ? 165.466 -12.973 -10.392 1.00 0.00 147 PHE A N 6
ATOM 19894 C CA . PHE A 1 147 ? 166.664 -12.169 -10.599 1.00 0.00 147 PHE A CA 6
ATOM 19895 C C . PHE A 1 147 ? 167.023 -11.411 -9.325 1.00 0.00 147 PHE A C 6
ATOM 19896 O O . PHE A 1 147 ? 168.193 -11.322 -8.956 1.00 0.00 147 PHE A O 6
ATOM 19913 N N . LEU A 1 148 ? 166.004 -10.869 -8.658 1.00 0.00 148 LEU A N 6
ATOM 19914 C CA . LEU A 1 148 ? 166.208 -10.131 -7.414 1.00 0.00 148 LEU A CA 6
ATOM 19915 C C . LEU A 1 148 ? 166.830 -11.031 -6.352 1.00 0.00 148 LEU A C 6
ATOM 19916 O O . LEU A 1 148 ? 167.788 -10.642 -5.685 1.00 0.00 148 LEU A O 6
ATOM 19932 N N . LEU A 1 149 ? 166.285 -12.240 -6.210 1.00 0.00 149 LEU A N 6
ATOM 19933 C CA . LEU A 1 149 ? 166.798 -13.203 -5.238 1.00 0.00 149 LEU A CA 6
ATOM 19934 C C . LEU A 1 149 ? 168.218 -13.628 -5.597 1.00 0.00 149 LEU A C 6
ATOM 19935 O O . LEU A 1 149 ? 169.073 -13.768 -4.720 1.00 0.00 149 LEU A O 6
ATOM 19951 N N . ALA A 1 150 ? 168.459 -13.832 -6.892 1.00 0.00 150 ALA A N 6
ATOM 19952 C CA . ALA A 1 150 ? 169.777 -14.227 -7.376 1.00 0.00 150 ALA A CA 6
ATOM 19953 C C . ALA A 1 150 ? 170.810 -13.150 -7.070 1.00 0.00 150 ALA A C 6
ATOM 19954 O O . ALA A 1 150 ? 171.930 -13.451 -6.673 1.00 0.00 150 ALA A O 6
ATOM 19961 N N . TYR A 1 151 ? 170.420 -11.892 -7.256 1.00 0.00 151 TYR A N 6
ATOM 19962 C CA . TYR A 1 151 ? 171.311 -10.766 -6.995 1.00 0.00 151 TYR A CA 6
ATOM 19963 C C . TYR A 1 151 ? 171.747 -10.738 -5.532 1.00 0.00 151 TYR A C 6
ATOM 19964 O O . TYR A 1 151 ? 172.928 -10.548 -5.235 1.00 0.00 151 TYR A O 6
ATOM 19982 N N . ILE A 1 152 ? 170.792 -10.938 -4.621 1.00 0.00 152 ILE A N 6
ATOM 19983 C CA . ILE A 1 152 ? 171.092 -10.944 -3.192 1.00 0.00 152 ILE A CA 6
ATOM 19984 C C . ILE A 1 152 ? 172.013 -12.112 -2.848 1.00 0.00 152 ILE A C 6
ATOM 19985 O O . ILE A 1 152 ? 172.989 -11.954 -2.114 1.00 0.00 152 ILE A O 6
ATOM 20001 N N . LEU A 1 153 ? 171.708 -13.285 -3.404 1.00 0.00 153 LEU A N 6
ATOM 20002 C CA . LEU A 1 153 ? 172.518 -14.478 -3.164 1.00 0.00 153 LEU A CA 6
ATOM 20003 C C . LEU A 1 153 ? 173.919 -14.300 -3.742 1.00 0.00 153 LEU A C 6
ATOM 20004 O O . LEU A 1 153 ? 174.903 -14.777 -3.174 1.00 0.00 153 LEU A O 6
ATOM 20020 N N . GLY A 1 154 ? 173.995 -13.614 -4.881 1.00 0.00 154 GLY A N 6
ATOM 20021 C CA . GLY A 1 154 ? 175.272 -13.360 -5.517 1.00 0.00 154 GLY A CA 6
ATOM 20022 C C . GLY A 1 154 ? 176.202 -12.564 -4.630 1.00 0.00 154 GLY A C 6
ATOM 20023 O O . GLY A 1 154 ? 177.375 -12.895 -4.509 1.00 0.00 154 GLY A O 6
ATOM 20027 N N . LEU A 1 155 ? 175.680 -11.501 -4.022 1.00 0.00 155 LEU A N 6
ATOM 20028 C CA . LEU A 1 155 ? 176.471 -10.667 -3.115 1.00 0.00 155 LEU A CA 6
ATOM 20029 C C . LEU A 1 155 ? 176.795 -11.424 -1.827 1.00 0.00 155 LEU A C 6
ATOM 20030 O O . LEU A 1 155 ? 177.827 -11.189 -1.193 1.00 0.00 155 LEU A O 6
ATOM 20046 N N . ALA A 1 156 ? 175.896 -12.329 -1.454 1.00 0.00 156 ALA A N 6
ATOM 20047 C CA . ALA A 1 156 ? 176.063 -13.139 -0.252 1.00 0.00 156 ALA A CA 6
ATOM 20048 C C . ALA A 1 156 ? 177.287 -14.045 -0.351 1.00 0.00 156 ALA A C 6
ATOM 20049 O O . ALA A 1 156 ? 177.960 -14.289 0.653 1.00 0.00 156 ALA A O 6
ATOM 20056 N N . VAL A 1 157 ? 177.568 -14.542 -1.559 1.00 0.00 157 VAL A N 6
ATOM 20057 C CA . VAL A 1 157 ? 178.715 -15.428 -1.780 1.00 0.00 157 VAL A CA 6
ATOM 20058 C C . VAL A 1 157 ? 180.036 -14.788 -1.305 1.00 0.00 157 VAL A C 6
ATOM 20059 O O . VAL A 1 157 ? 180.664 -15.306 -0.381 1.00 0.00 157 VAL A O 6
ATOM 20072 N N . PRO A 1 158 ? 180.489 -13.659 -1.911 1.00 0.00 158 PRO A N 6
ATOM 20073 C CA . PRO A 1 158 ? 181.729 -12.998 -1.491 1.00 0.00 158 PRO A CA 6
ATOM 20074 C C . PRO A 1 158 ? 181.675 -12.530 -0.042 1.00 0.00 158 PRO A C 6
ATOM 20075 O O . PRO A 1 158 ? 182.678 -12.593 0.665 1.00 0.00 158 PRO A O 6
ATOM 20086 N N . PHE A 1 159 ? 180.502 -12.070 0.395 1.00 0.00 159 PHE A N 6
ATOM 20087 C CA . PHE A 1 159 ? 180.329 -11.595 1.767 1.00 0.00 159 PHE A CA 6
ATOM 20088 C C . PHE A 1 159 ? 180.678 -12.686 2.777 1.00 0.00 159 PHE A C 6
ATOM 20089 O O . PHE A 1 159 ? 181.382 -12.432 3.754 1.00 0.00 159 PHE A O 6
ATOM 20106 N N . PHE A 1 160 ? 180.193 -13.902 2.536 1.00 0.00 160 PHE A N 6
ATOM 20107 C CA . PHE A 1 160 ? 180.472 -15.019 3.433 1.00 0.00 160 PHE A CA 6
ATOM 20108 C C . PHE A 1 160 ? 181.936 -15.445 3.333 1.00 0.00 160 PHE A C 6
ATOM 20109 O O . PHE A 1 160 ? 182.550 -15.813 4.335 1.00 0.00 160 PHE A O 6
ATOM 20126 N N . VAL A 1 161 ? 182.493 -15.388 2.123 1.00 0.00 161 VAL A N 6
ATOM 20127 C CA . VAL A 1 161 ? 183.893 -15.752 1.907 1.00 0.00 161 VAL A CA 6
ATOM 20128 C C . VAL A 1 161 ? 184.823 -14.782 2.639 1.00 0.00 161 VAL A C 6
ATOM 20129 O O . VAL A 1 161 ? 185.773 -15.201 3.305 1.00 0.00 161 VAL A O 6
ATOM 20142 N N . VAL A 1 162 ? 184.539 -13.486 2.519 1.00 0.00 162 VAL A N 6
ATOM 20143 C CA . VAL A 1 162 ? 185.341 -12.463 3.183 1.00 0.00 162 VAL A CA 6
ATOM 20144 C C . VAL A 1 162 ? 185.205 -12.578 4.699 1.00 0.00 162 VAL A C 6
ATOM 20145 O O . VAL A 1 162 ? 186.180 -12.421 5.431 1.00 0.00 162 VAL A O 6
ATOM 20158 N N . ALA A 1 163 ? 183.988 -12.865 5.164 1.00 0.00 163 ALA A N 6
ATOM 20159 C CA . ALA A 1 163 ? 183.726 -13.019 6.594 1.00 0.00 163 ALA A CA 6
ATOM 20160 C C . ALA A 1 163 ? 184.545 -14.166 7.188 1.00 0.00 163 ALA A C 6
ATOM 20161 O O . ALA A 1 163 ? 184.982 -14.096 8.335 1.00 0.00 163 ALA A O 6
ATOM 20168 N N . LEU A 1 164 ? 184.749 -15.220 6.399 1.00 0.00 164 LEU A N 6
ATOM 20169 C CA . LEU A 1 164 ? 185.522 -16.374 6.847 1.00 0.00 164 LEU A CA 6
ATOM 20170 C C . LEU A 1 164 ? 187.022 -16.079 6.819 1.00 0.00 164 LEU A C 6
ATOM 20171 O O . LEU A 1 164 ? 187.748 -16.433 7.749 1.00 0.00 164 LEU A O 6
ATOM 20187 N N . PHE A 1 165 ? 187.481 -15.427 5.752 1.00 0.00 165 PHE A N 6
ATOM 20188 C CA . PHE A 1 165 ? 188.900 -15.088 5.612 1.00 0.00 165 PHE A CA 6
ATOM 20189 C C . PHE A 1 165 ? 189.303 -13.971 6.573 1.00 0.00 165 PHE A C 6
ATOM 20190 O O . PHE A 1 165 ? 190.486 -13.788 6.862 1.00 0.00 165 PHE A O 6
ATOM 20207 N N . ALA A 1 166 ? 188.311 -13.228 7.065 1.00 0.00 166 ALA A N 6
ATOM 20208 C CA . ALA A 1 166 ? 188.550 -12.129 8.001 1.00 0.00 166 ALA A CA 6
ATOM 20209 C C . ALA A 1 166 ? 189.199 -12.626 9.290 1.00 0.00 166 ALA A C 6
ATOM 20210 O O . ALA A 1 166 ? 189.788 -11.844 10.036 1.00 0.00 166 ALA A O 6
ATOM 20217 N N . ASP A 1 167 ? 189.087 -13.927 9.546 1.00 0.00 167 ASP A N 6
ATOM 20218 C CA . ASP A 1 167 ? 189.674 -14.530 10.738 1.00 0.00 167 ASP A CA 6
ATOM 20219 C C . ASP A 1 167 ? 191.197 -14.419 10.707 1.00 0.00 167 ASP A C 6
ATOM 20220 O O . ASP A 1 167 ? 191.825 -14.098 11.713 1.00 0.00 167 ASP A O 6
ATOM 20229 N N . ARG A 1 168 ? 191.784 -14.684 9.540 1.00 0.00 168 ARG A N 6
ATOM 20230 C CA . ARG A 1 168 ? 193.233 -14.605 9.375 1.00 0.00 168 ARG A CA 6
ATOM 20231 C C . ARG A 1 168 ? 193.703 -13.153 9.358 1.00 0.00 168 ARG A C 6
ATOM 20232 O O . ARG A 1 168 ? 194.806 -12.841 9.813 1.00 0.00 168 ARG A O 6
ATOM 20253 N N . ILE A 1 169 ? 192.856 -12.266 8.842 1.00 0.00 169 ILE A N 6
ATOM 20254 C CA . ILE A 1 169 ? 193.178 -10.842 8.771 1.00 0.00 169 ILE A CA 6
ATOM 20255 C C . ILE A 1 169 ? 193.116 -10.201 10.160 1.00 0.00 169 ILE A C 6
ATOM 20256 O O . ILE A 1 169 ? 193.791 -9.205 10.427 1.00 0.00 169 ILE A O 6
ATOM 20272 N N . LYS A 1 170 ? 192.310 -10.789 11.045 1.00 0.00 170 LYS A N 6
ATOM 20273 C CA . LYS A 1 170 ? 192.167 -10.288 12.411 1.00 0.00 170 LYS A CA 6
ATOM 20274 C C . LYS A 1 170 ? 193.484 -10.407 13.178 1.00 0.00 170 LYS A C 6
ATOM 20275 O O . LYS A 1 170 ? 193.774 -9.598 14.059 1.00 0.00 170 LYS A O 6
ATOM 20294 N N . GLY A 1 171 ? 194.276 -11.421 12.834 1.00 0.00 171 GLY A N 6
ATOM 20295 C CA . GLY A 1 171 ? 195.559 -11.618 13.491 1.00 0.00 171 GLY A CA 6
ATOM 20296 C C . GLY A 1 171 ? 196.563 -10.557 13.094 1.00 0.00 171 GLY A C 6
ATOM 20297 O O . GLY A 1 171 ? 197.341 -10.080 13.922 1.00 0.00 171 GLY A O 6
ATOM 20301 N N . TRP A 1 172 ? 196.537 -10.186 11.818 1.00 0.00 172 TRP A N 6
ATOM 20302 C CA . TRP A 1 172 ? 197.436 -9.163 11.293 1.00 0.00 172 TRP A CA 6
ATOM 20303 C C . TRP A 1 172 ? 197.003 -7.775 11.749 1.00 0.00 172 TRP A C 6
ATOM 20304 O O . TRP A 1 172 ? 197.811 -6.851 11.795 1.00 0.00 172 TRP A O 6
ATOM 20325 N N . LEU A 1 173 ? 195.718 -7.636 12.073 1.00 0.00 173 LEU A N 6
ATOM 20326 C CA . LEU A 1 173 ? 195.171 -6.364 12.549 1.00 0.00 173 LEU A CA 6
ATOM 20327 C C . LEU A 1 173 ? 195.878 -5.914 13.828 1.00 0.00 173 LEU A C 6
ATOM 20328 O O . LEU A 1 173 ? 196.130 -4.725 14.024 1.00 0.00 173 LEU A O 6
ATOM 20344 N N . ARG A 1 174 ? 196.202 -6.876 14.690 1.00 0.00 174 ARG A N 6
ATOM 20345 C CA . ARG A 1 174 ? 196.891 -6.584 15.945 1.00 0.00 174 ARG A CA 6
ATOM 20346 C C . ARG A 1 174 ? 198.376 -6.310 15.699 1.00 0.00 174 ARG A C 6
ATOM 20347 O O . ARG A 1 174 ? 199.044 -5.672 16.512 1.00 0.00 174 ARG A O 6
ATOM 20368 N N . ARG A 1 175 ? 198.880 -6.801 14.569 1.00 0.00 175 ARG A N 6
ATOM 20369 C CA . ARG A 1 175 ? 200.281 -6.612 14.200 1.00 0.00 175 ARG A CA 6
ATOM 20370 C C . ARG A 1 175 ? 200.484 -5.272 13.495 1.00 0.00 175 ARG A C 6
ATOM 20371 O O . ARG A 1 175 ? 201.546 -4.659 13.607 1.00 0.00 175 ARG A O 6
ATOM 20392 N N . ALA A 1 176 ? 199.464 -4.838 12.758 1.00 0.00 176 ALA A N 6
ATOM 20393 C CA . ALA A 1 176 ? 199.515 -3.571 12.031 1.00 0.00 176 ALA A CA 6
ATOM 20394 C C . ALA A 1 176 ? 199.604 -2.379 12.982 1.00 0.00 176 ALA A C 6
ATOM 20395 O O . ALA A 1 176 ? 200.237 -1.369 12.666 1.00 0.00 176 ALA A O 6
ATOM 20402 N N . GLY A 1 177 ? 198.963 -2.495 14.143 1.00 0.00 177 GLY A N 6
ATOM 20403 C CA . GLY A 1 177 ? 198.996 -1.421 15.122 1.00 0.00 177 GLY A CA 6
ATOM 20404 C C . GLY A 1 177 ? 198.196 -0.207 14.697 1.00 0.00 177 GLY A C 6
ATOM 20405 O O . GLY A 1 177 ? 196.974 -0.174 14.843 1.00 0.00 177 GLY A O 6
ATOM 20409 N N . ARG A 1 178 ? 198.887 0.795 14.164 1.00 0.00 178 ARG A N 6
ATOM 20410 C CA . ARG A 1 178 ? 198.238 2.023 13.723 1.00 0.00 178 ARG A CA 6
ATOM 20411 C C . ARG A 1 178 ? 198.135 2.078 12.201 1.00 0.00 178 ARG A C 6
ATOM 20412 O O . ARG A 1 178 ? 197.512 2.985 11.648 1.00 0.00 178 ARG A O 6
ATOM 20433 N N . ILE A 1 179 ? 198.741 1.101 11.525 1.00 0.00 179 ILE A N 6
ATOM 20434 C CA . ILE A 1 179 ? 198.709 1.050 10.065 1.00 0.00 179 ILE A CA 6
ATOM 20435 C C . ILE A 1 179 ? 197.282 0.841 9.560 1.00 0.00 179 ILE A C 6
ATOM 20436 O O . ILE A 1 179 ? 196.857 1.479 8.597 1.00 0.00 179 ILE A O 6
ATOM 20452 N N . SER A 1 180 ? 196.540 -0.038 10.234 1.00 0.00 180 SER A N 6
ATOM 20453 C CA . SER A 1 180 ? 195.160 -0.330 9.861 1.00 0.00 180 SER A CA 6
ATOM 20454 C C . SER A 1 180 ? 194.287 0.916 9.966 1.00 0.00 180 SER A C 6
ATOM 20455 O O . SER A 1 180 ? 193.360 1.102 9.175 1.00 0.00 180 SER A O 6
ATOM 20463 N N . HIS A 1 181 ? 194.600 1.770 10.936 1.00 0.00 181 HIS A N 6
ATOM 20464 C CA . HIS A 1 181 ? 193.846 3.001 11.157 1.00 0.00 181 HIS A CA 6
ATOM 20465 C C . HIS A 1 181 ? 194.019 3.971 9.994 1.00 0.00 181 HIS A C 6
ATOM 20466 O O . HIS A 1 181 ? 193.102 4.724 9.662 1.00 0.00 181 HIS A O 6
ATOM 20480 N N . TYR A 1 182 ? 195.193 3.943 9.370 1.00 0.00 182 TYR A N 6
ATOM 20481 C CA . TYR A 1 182 ? 195.476 4.823 8.243 1.00 0.00 182 TYR A CA 6
ATOM 20482 C C . TYR A 1 182 ? 194.640 4.432 7.029 1.00 0.00 182 TYR A C 6
ATOM 20483 O O . TYR A 1 182 ? 194.104 5.293 6.335 1.00 0.00 182 TYR A O 6
ATOM 20501 N N . VAL A 1 183 ? 194.517 3.128 6.790 1.00 0.00 183 VAL A N 6
ATOM 20502 C CA . VAL A 1 183 ? 193.738 2.620 5.659 1.00 0.00 183 VAL A CA 6
ATOM 20503 C C . VAL A 1 183 ? 192.245 2.883 5.859 1.00 0.00 183 VAL A C 6
ATOM 20504 O O . VAL A 1 183 ? 191.471 2.895 4.902 1.00 0.00 183 VAL A O 6
ATOM 20517 N N . GLU A 1 184 ? 191.851 3.113 7.109 1.00 0.00 184 GLU A N 6
ATOM 20518 C CA . GLU A 1 184 ? 190.455 3.381 7.436 1.00 0.00 184 GLU A CA 6
ATOM 20519 C C . GLU A 1 184 ? 190.081 4.807 7.051 1.00 0.00 184 GLU A C 6
ATOM 20520 O O . GLU A 1 184 ? 189.052 5.042 6.421 1.00 0.00 184 GLU A O 6
ATOM 20532 N N . VAL A 1 185 ? 190.932 5.758 7.427 1.00 0.00 185 VAL A N 6
ATOM 20533 C CA . VAL A 1 185 ? 190.688 7.162 7.126 1.00 0.00 185 VAL A CA 6
ATOM 20534 C C . VAL A 1 185 ? 191.009 7.479 5.665 1.00 0.00 185 VAL A C 6
ATOM 20535 O O . VAL A 1 185 ? 190.305 8.263 5.027 1.00 0.00 185 VAL A O 6
ATOM 20548 N N . LEU A 1 186 ? 192.064 6.860 5.138 1.00 0.00 186 LEU A N 6
ATOM 20549 C CA . LEU A 1 186 ? 192.478 7.083 3.751 1.00 0.00 186 LEU A CA 6
ATOM 20550 C C . LEU A 1 186 ? 191.363 6.726 2.772 1.00 0.00 186 LEU A C 6
ATOM 20551 O O . LEU A 1 186 ? 191.042 7.513 1.878 1.00 0.00 186 LEU A O 6
ATOM 20567 N N . ALA A 1 187 ? 190.772 5.542 2.946 1.00 0.00 187 ALA A N 6
ATOM 20568 C CA . ALA A 1 187 ? 189.686 5.093 2.075 1.00 0.00 187 ALA A CA 6
ATOM 20569 C C . ALA A 1 187 ? 188.470 6.003 2.207 1.00 0.00 187 ALA A C 6
ATOM 20570 O O . ALA A 1 187 ? 187.741 6.228 1.240 1.00 0.00 187 ALA A O 6
ATOM 20577 N N . GLY A 1 188 ? 188.263 6.524 3.414 1.00 0.00 188 GLY A N 6
ATOM 20578 C CA . GLY A 1 188 ? 187.148 7.419 3.655 1.00 0.00 188 GLY A CA 6
ATOM 20579 C C . GLY A 1 188 ? 187.295 8.719 2.895 1.00 0.00 188 GLY A C 6
ATOM 20580 O O . GLY A 1 188 ? 186.341 9.192 2.275 1.00 0.00 188 GLY A O 6
ATOM 20584 N N . VAL A 1 189 ? 188.499 9.291 2.932 1.00 0.00 189 VAL A N 6
ATOM 20585 C CA . VAL A 1 189 ? 188.777 10.542 2.233 1.00 0.00 189 VAL A CA 6
ATOM 20586 C C . VAL A 1 189 ? 188.555 10.381 0.730 1.00 0.00 189 VAL A C 6
ATOM 20587 O O . VAL A 1 189 ? 187.943 11.240 0.093 1.00 0.00 189 VAL A O 6
ATOM 20600 N N . VAL A 1 190 ? 189.039 9.269 0.175 1.00 0.00 190 VAL A N 6
ATOM 20601 C CA . VAL A 1 190 ? 188.894 8.999 -1.253 1.00 0.00 190 VAL A CA 6
ATOM 20602 C C . VAL A 1 190 ? 187.421 8.920 -1.649 1.00 0.00 190 VAL A C 6
ATOM 20603 O O . VAL A 1 190 ? 187.003 9.542 -2.624 1.00 0.00 190 VAL A O 6
ATOM 20616 N N . LEU A 1 191 ? 186.636 8.166 -0.880 1.00 0.00 191 LEU A N 6
ATOM 20617 C CA . LEU A 1 191 ? 185.210 8.014 -1.160 1.00 0.00 191 LEU A CA 6
ATOM 20618 C C . LEU A 1 191 ? 184.485 9.358 -1.087 1.00 0.00 191 LEU A C 6
ATOM 20619 O O . LEU A 1 191 ? 183.645 9.660 -1.935 1.00 0.00 191 LEU A O 6
ATOM 20635 N N . VAL A 1 192 ? 184.814 10.164 -0.078 1.00 0.00 192 VAL A N 6
ATOM 20636 C CA . VAL A 1 192 ? 184.195 11.480 0.077 1.00 0.00 192 VAL A CA 6
ATOM 20637 C C . VAL A 1 192 ? 184.591 12.392 -1.086 1.00 0.00 192 VAL A C 6
ATOM 20638 O O . VAL A 1 192 ? 183.748 13.094 -1.648 1.00 0.00 192 VAL A O 6
ATOM 20651 N N . LEU A 1 193 ? 185.876 12.373 -1.442 1.00 0.00 193 LEU A N 6
ATOM 20652 C CA . LEU A 1 193 ? 186.383 13.185 -2.546 1.00 0.00 193 LEU A CA 6
ATOM 20653 C C . LEU A 1 193 ? 185.657 12.843 -3.843 1.00 0.00 193 LEU A C 6
ATOM 20654 O O . LEU A 1 193 ? 185.236 13.736 -4.578 1.00 0.00 193 LEU A O 6
ATOM 20670 N N . VAL A 1 194 ? 185.508 11.546 -4.113 1.00 0.00 194 VAL A N 6
ATOM 20671 C CA . VAL A 1 194 ? 184.815 11.092 -5.315 1.00 0.00 194 VAL A CA 6
ATOM 20672 C C . VAL A 1 194 ? 183.354 11.532 -5.288 1.00 0.00 194 VAL A C 6
ATOM 20673 O O . VAL A 1 194 ? 182.807 11.946 -6.305 1.00 0.00 194 VAL A O 6
ATOM 20686 N N . GLY A 1 195 ? 182.734 11.451 -4.111 1.00 0.00 195 GLY A N 6
ATOM 20687 C CA . GLY A 1 195 ? 181.349 11.855 -3.972 1.00 0.00 195 GLY A CA 6
ATOM 20688 C C . GLY A 1 195 ? 181.133 13.311 -4.346 1.00 0.00 195 GLY A C 6
ATOM 20689 O O . GLY A 1 195 ? 180.192 13.641 -5.069 1.00 0.00 195 GLY A O 6
ATOM 20693 N N . VAL A 1 196 ? 182.018 14.179 -3.863 1.00 0.00 196 VAL A N 6
ATOM 20694 C CA . VAL A 1 196 ? 181.930 15.607 -4.156 1.00 0.00 196 VAL A CA 6
ATOM 20695 C C . VAL A 1 196 ? 182.302 15.883 -5.613 1.00 0.00 196 VAL A C 6
ATOM 20696 O O . VAL A 1 196 ? 181.682 16.720 -6.275 1.00 0.00 196 VAL A O 6
ATOM 20709 N N . LEU A 1 197 ? 183.307 15.166 -6.112 1.00 0.00 197 LEU A N 6
ATOM 20710 C CA . LEU A 1 197 ? 183.759 15.329 -7.493 1.00 0.00 197 LEU A CA 6
ATOM 20711 C C . LEU A 1 197 ? 182.726 14.794 -8.484 1.00 0.00 197 LEU A C 6
ATOM 20712 O O . LEU A 1 197 ? 182.701 15.203 -9.643 1.00 0.00 197 LEU A O 6
ATOM 20728 N N . LEU A 1 198 ? 181.883 13.872 -8.030 1.00 0.00 198 LEU A N 6
ATOM 20729 C CA . LEU A 1 198 ? 180.846 13.300 -8.883 1.00 0.00 198 LEU A CA 6
ATOM 20730 C C . LEU A 1 198 ? 179.605 14.186 -8.899 1.00 0.00 198 LEU A C 6
ATOM 20731 O O . LEU A 1 198 ? 179.008 14.403 -9.951 1.00 0.00 198 LEU A O 6
ATOM 20747 N N . PHE A 1 199 ? 179.226 14.707 -7.730 1.00 0.00 199 PHE A N 6
ATOM 20748 C CA . PHE A 1 199 ? 178.050 15.570 -7.624 1.00 0.00 199 PHE A CA 6
ATOM 20749 C C . PHE A 1 199 ? 178.278 16.910 -8.322 1.00 0.00 199 PHE A C 6
ATOM 20750 O O . PHE A 1 199 ? 177.517 17.292 -9.210 1.00 0.00 199 PHE A O 6
ATOM 20767 N N . THR A 1 200 ? 179.330 17.620 -7.921 1.00 0.00 200 THR A N 6
ATOM 20768 C CA . THR A 1 200 ? 179.642 18.916 -8.516 1.00 0.00 200 THR A CA 6
ATOM 20769 C C . THR A 1 200 ? 180.324 18.754 -9.872 1.00 0.00 200 THR A C 6
ATOM 20770 O O . THR A 1 200 ? 180.503 19.723 -10.609 1.00 0.00 200 THR A O 6
ATOM 20781 N N . GLY A 1 201 ? 180.707 17.523 -10.191 1.00 0.00 201 GLY A N 6
ATOM 20782 C CA . GLY A 1 201 ? 181.356 17.254 -11.458 1.00 0.00 201 GLY A CA 6
ATOM 20783 C C . GLY A 1 201 ? 180.366 16.887 -12.543 1.00 0.00 201 GLY A C 6
ATOM 20784 O O . GLY A 1 201 ? 180.330 17.529 -13.594 1.00 0.00 201 GLY A O 6
ATOM 20788 N N . THR A 1 202 ? 179.553 15.857 -12.277 1.00 0.00 202 THR A N 6
ATOM 20789 C CA . THR A 1 202 ? 178.540 15.372 -13.222 1.00 0.00 202 THR A CA 6
ATOM 20790 C C . THR A 1 202 ? 179.183 14.721 -14.450 1.00 0.00 202 THR A C 6
ATOM 20791 O O . THR A 1 202 ? 179.121 13.502 -14.621 1.00 0.00 202 THR A O 6
ATOM 20802 N N . PHE A 1 203 ? 179.806 15.531 -15.296 1.00 0.00 203 PHE A N 6
ATOM 20803 C CA . PHE A 1 203 ? 180.452 15.033 -16.502 1.00 0.00 203 PHE A CA 6
ATOM 20804 C C . PHE A 1 203 ? 181.945 14.855 -16.257 1.00 0.00 203 PHE A C 6
ATOM 20805 O O . PHE A 1 203 ? 182.488 15.416 -15.302 1.00 0.00 203 PHE A O 6
ATOM 20822 N N . THR A 1 204 ? 182.596 14.053 -17.106 1.00 0.00 204 THR A N 6
ATOM 20823 C CA . THR A 1 204 ? 184.035 13.769 -16.989 1.00 0.00 204 THR A CA 6
ATOM 20824 C C . THR A 1 204 ? 184.318 12.810 -15.824 1.00 0.00 204 THR A C 6
ATOM 20825 O O . THR A 1 204 ? 185.130 11.891 -15.948 1.00 0.00 204 THR A O 6
ATOM 20836 N N . ALA A 1 205 ? 183.620 13.009 -14.709 1.00 0.00 205 ALA A N 6
ATOM 20837 C CA . ALA A 1 205 ? 183.796 12.176 -13.526 1.00 0.00 205 ALA A CA 6
ATOM 20838 C C . ALA A 1 205 ? 183.132 10.814 -13.708 1.00 0.00 205 ALA A C 6
ATOM 20839 O O . ALA A 1 205 ? 183.648 9.799 -13.241 1.00 0.00 205 ALA A O 6
ATOM 20846 N N . LEU A 1 206 ? 181.990 10.803 -14.394 1.00 0.00 206 LEU A N 6
ATOM 20847 C CA . LEU A 1 206 ? 181.250 9.565 -14.644 1.00 0.00 206 LEU A CA 6
ATOM 20848 C C . LEU A 1 206 ? 182.089 8.566 -15.439 1.00 0.00 206 LEU A C 6
ATOM 20849 O O . LEU A 1 206 ? 182.131 7.385 -15.106 1.00 0.00 206 LEU A O 6
ATOM 20865 N N . ASN A 1 207 ? 182.764 9.044 -16.485 1.00 0.00 207 ASN A N 6
ATOM 20866 C CA . ASN A 1 207 ? 183.599 8.173 -17.314 1.00 0.00 207 ASN A CA 6
ATOM 20867 C C . ASN A 1 207 ? 184.862 7.749 -16.570 1.00 0.00 207 ASN A C 6
ATOM 20868 O O . ASN A 1 207 ? 185.311 6.610 -16.691 1.00 0.00 207 ASN A O 6
ATOM 20879 N N . THR A 1 208 ? 185.435 8.679 -15.810 1.00 0.00 208 THR A N 6
ATOM 20880 C CA . THR A 1 208 ? 186.643 8.403 -15.034 1.00 0.00 208 THR A CA 6
ATOM 20881 C C . THR A 1 208 ? 186.373 7.350 -13.958 1.00 0.00 208 THR A C 6
ATOM 20882 O O . THR A 1 208 ? 187.173 6.436 -13.757 1.00 0.00 208 THR A O 6
ATOM 20893 N N . PHE A 1 209 ? 185.237 7.474 -13.276 1.00 0.00 209 PHE A N 6
ATOM 20894 C CA . PHE A 1 209 ? 184.874 6.526 -12.227 1.00 0.00 209 PHE A CA 6
ATOM 20895 C C . PHE A 1 209 ? 184.413 5.198 -12.818 1.00 0.00 209 PHE A C 6
ATOM 20896 O O . PHE A 1 209 ? 184.612 4.144 -12.214 1.00 0.00 209 PHE A O 6
ATOM 20913 N N . PHE A 1 210 ? 183.809 5.248 -14.004 1.00 0.00 210 PHE A N 6
ATOM 20914 C CA . PHE A 1 210 ? 183.323 4.037 -14.668 1.00 0.00 210 PHE A CA 6
ATOM 20915 C C . PHE A 1 210 ? 184.474 3.095 -15.013 1.00 0.00 210 PHE A C 6
ATOM 20916 O O . PHE A 1 210 ? 184.277 1.887 -15.136 1.00 0.00 210 PHE A O 6
ATOM 20933 N N . LEU A 1 211 ? 185.676 3.651 -15.155 1.00 0.00 211 LEU A N 6
ATOM 20934 C CA . LEU A 1 211 ? 186.858 2.853 -15.466 1.00 0.00 211 LEU A CA 6
ATOM 20935 C C . LEU A 1 211 ? 187.210 1.935 -14.293 1.00 0.00 211 LEU A C 6
ATOM 20936 O O . LEU A 1 211 ? 187.872 0.911 -14.468 1.00 0.00 211 LEU A O 6
ATOM 20952 N N . ARG A 1 212 ? 186.748 2.304 -13.101 1.00 0.00 212 ARG A N 6
ATOM 20953 C CA . ARG A 1 212 ? 187.005 1.516 -11.903 1.00 0.00 212 ARG A CA 6
ATOM 20954 C C . ARG A 1 212 ? 185.890 0.501 -11.669 1.00 0.00 212 ARG A C 6
ATOM 20955 O O . ARG A 1 212 ? 185.987 -0.344 -10.784 1.00 0.00 212 ARG A O 6
ATOM 20976 N N . ILE A 1 213 ? 184.831 0.590 -12.470 1.00 0.00 213 ILE A N 6
ATOM 20977 C CA . ILE A 1 213 ? 183.698 -0.322 -12.342 1.00 0.00 213 ILE A CA 6
ATOM 20978 C C . ILE A 1 213 ? 183.736 -1.394 -13.429 1.00 0.00 213 ILE A C 6
ATOM 20979 O O . ILE A 1 213 ? 182.824 -2.216 -13.541 1.00 0.00 213 ILE A O 6
ATOM 20995 N N . THR A 1 214 ? 184.792 -1.378 -14.235 1.00 0.00 214 THR A N 6
ATOM 20996 C CA . THR A 1 214 ? 184.943 -2.356 -15.304 1.00 0.00 214 THR A CA 6
ATOM 20997 C C . THR A 1 214 ? 185.275 -3.734 -14.735 1.00 0.00 214 THR A C 6
ATOM 20998 O O . THR A 1 214 ? 186.311 -3.911 -14.092 1.00 0.00 214 THR A O 6
ATOM 21009 N N . PRO A 1 215 ? 184.397 -4.728 -14.960 1.00 0.00 215 PRO A N 6
ATOM 21010 C CA . PRO A 1 215 ? 184.616 -6.090 -14.469 1.00 0.00 215 PRO A CA 6
ATOM 21011 C C . PRO A 1 215 ? 185.720 -6.811 -15.241 1.00 0.00 215 PRO A C 6
ATOM 21012 O O . PRO A 1 215 ? 185.623 -6.998 -16.456 1.00 0.00 215 PRO A O 6
ATOM 21023 N N . GLU A 1 216 ? 186.757 -7.232 -14.522 1.00 0.00 216 GLU A N 6
ATOM 21024 C CA . GLU A 1 216 ? 187.888 -7.928 -15.132 1.00 0.00 216 GLU A CA 6
ATOM 21025 C C . GLU A 1 216 ? 187.468 -9.275 -15.711 1.00 0.00 216 GLU A C 6
ATOM 21026 O O . GLU A 1 216 ? 188.086 -9.777 -16.651 1.00 0.00 216 GLU A O 6
ATOM 21038 N N . TRP A 1 217 ? 186.409 -9.853 -15.153 1.00 0.00 217 TRP A N 6
ATOM 21039 C CA . TRP A 1 217 ? 185.907 -11.140 -15.619 1.00 0.00 217 TRP A CA 6
ATOM 21040 C C . TRP A 1 217 ? 185.212 -10.998 -16.971 1.00 0.00 217 TRP A C 6
ATOM 21041 O O . TRP A 1 217 ? 185.118 -11.957 -17.735 1.00 0.00 217 TRP A O 6
ATOM 21062 N N . LEU A 1 218 ? 184.731 -9.792 -17.265 1.00 0.00 218 LEU A N 6
ATOM 21063 C CA . LEU A 1 218 ? 184.059 -9.533 -18.532 1.00 0.00 218 LEU A CA 6
ATOM 21064 C C . LEU A 1 218 ? 185.092 -9.228 -19.607 1.00 0.00 218 LEU A C 6
ATOM 21065 O O . LEU A 1 218 ? 184.910 -9.570 -20.775 1.00 0.00 218 LEU A O 6
ATOM 21081 N N . GLN A 1 219 ? 186.187 -8.589 -19.196 1.00 0.00 219 GLN A N 6
ATOM 21082 C CA . GLN A 1 219 ? 187.269 -8.250 -20.114 1.00 0.00 219 GLN A CA 6
ATOM 21083 C C . GLN A 1 219 ? 187.957 -9.515 -20.613 1.00 0.00 219 GLN A C 6
ATOM 21084 O O . GLN A 1 219 ? 188.467 -9.556 -21.729 1.00 0.00 219 GLN A O 6
ATOM 21098 N N . ARG A 1 220 ? 187.961 -10.547 -19.771 1.00 0.00 220 ARG A N 6
ATOM 21099 C CA . ARG A 1 220 ? 188.571 -11.826 -20.123 1.00 0.00 220 ARG A CA 6
ATOM 21100 C C . ARG A 1 220 ? 187.647 -12.635 -21.032 1.00 0.00 220 ARG A C 6
ATOM 21101 O O . ARG A 1 220 ? 188.051 -13.648 -21.601 1.00 0.00 220 ARG A O 6
ATOM 21122 N N . TYR A 1 221 ? 186.405 -12.181 -21.160 1.00 0.00 221 TYR A N 6
ATOM 21123 C CA . TYR A 1 221 ? 185.426 -12.857 -22.005 1.00 0.00 221 TYR A CA 6
ATOM 21124 C C . TYR A 1 221 ? 185.487 -12.320 -23.431 1.00 0.00 221 TYR A C 6
ATOM 21125 O O . TYR A 1 221 ? 184.913 -12.904 -24.352 1.00 0.00 221 TYR A O 6
ATOM 21143 N N . LEU A 1 222 ? 186.177 -11.200 -23.604 1.00 0.00 222 LEU A N 6
ATOM 21144 C CA . LEU A 1 222 ? 186.318 -10.585 -24.916 1.00 0.00 222 LEU A CA 6
ATOM 21145 C C . LEU A 1 222 ? 187.623 -11.035 -25.572 1.00 0.00 222 LEU A C 6
ATOM 21146 O O . LEU A 1 222 ? 188.706 -10.748 -25.063 1.00 0.00 222 LEU A O 6
ATOM 21162 N N . PRO A 1 223 ? 187.533 -11.751 -26.711 1.00 0.00 223 PRO A N 6
ATOM 21163 C CA . PRO A 1 223 ? 188.716 -12.243 -27.437 1.00 0.00 223 PRO A CA 6
ATOM 21164 C C . PRO A 1 223 ? 189.632 -11.116 -27.905 1.00 0.00 223 PRO A C 6
ATOM 21165 O O . PRO A 1 223 ? 190.843 -11.154 -27.688 1.00 0.00 223 PRO A O 6
ATOM 21176 N N . SER A 1 224 ? 189.050 -10.118 -28.556 1.00 0.00 224 SER A N 6
ATOM 21177 C CA . SER A 1 224 ? 189.817 -8.983 -29.054 1.00 0.00 224 SER A CA 6
ATOM 21178 C C . SER A 1 224 ? 189.278 -7.675 -28.485 1.00 0.00 224 SER A C 6
ATOM 21179 O O . SER A 1 224 ? 190.055 -6.704 -28.400 1.00 0.00 224 SER A O 6
ATOM 21187 N N . MET A 1 1 ? 166.494 -22.267 -16.981 1.00 0.00 1 MET A N 7
ATOM 21188 C CA . MET A 1 1 ? 167.796 -21.570 -17.135 1.00 0.00 1 MET A CA 7
ATOM 21189 C C . MET A 1 1 ? 168.201 -20.880 -15.836 1.00 0.00 1 MET A C 7
ATOM 21190 O O . MET A 1 1 ? 167.888 -19.709 -15.621 1.00 0.00 1 MET A O 7
ATOM 21206 N N . SER A 1 2 ? 168.902 -21.612 -14.977 1.00 0.00 2 SER A N 7
ATOM 21207 C CA . SER A 1 2 ? 169.351 -21.078 -13.694 1.00 0.00 2 SER A CA 7
ATOM 21208 C C . SER A 1 2 ? 170.586 -20.193 -13.857 1.00 0.00 2 SER A C 7
ATOM 21209 O O . SER A 1 2 ? 171.625 -20.440 -13.245 1.00 0.00 2 SER A O 7
ATOM 21217 N N . LEU A 1 3 ? 170.463 -19.155 -14.678 1.00 0.00 3 LEU A N 7
ATOM 21218 C CA . LEU A 1 3 ? 171.571 -18.236 -14.919 1.00 0.00 3 LEU A CA 7
ATOM 21219 C C . LEU A 1 3 ? 171.458 -16.994 -14.042 1.00 0.00 3 LEU A C 7
ATOM 21220 O O . LEU A 1 3 ? 172.365 -16.161 -14.012 1.00 0.00 3 LEU A O 7
ATOM 21236 N N . SER A 1 4 ? 170.342 -16.877 -13.331 1.00 0.00 4 SER A N 7
ATOM 21237 C CA . SER A 1 4 ? 170.111 -15.743 -12.447 1.00 0.00 4 SER A CA 7
ATOM 21238 C C . SER A 1 4 ? 171.140 -15.725 -11.323 1.00 0.00 4 SER A C 7
ATOM 21239 O O . SER A 1 4 ? 171.607 -14.666 -10.914 1.00 0.00 4 SER A O 7
ATOM 21247 N N . LEU A 1 5 ? 171.491 -16.913 -10.837 1.00 0.00 5 LEU A N 7
ATOM 21248 C CA . LEU A 1 5 ? 172.472 -17.043 -9.766 1.00 0.00 5 LEU A CA 7
ATOM 21249 C C . LEU A 1 5 ? 173.862 -16.668 -10.267 1.00 0.00 5 LEU A C 7
ATOM 21250 O O . LEU A 1 5 ? 174.588 -15.933 -9.602 1.00 0.00 5 LEU A O 7
ATOM 21266 N N . THR A 1 6 ? 174.218 -17.172 -11.448 1.00 0.00 6 THR A N 7
ATOM 21267 C CA . THR A 1 6 ? 175.516 -16.886 -12.048 1.00 0.00 6 THR A CA 7
ATOM 21268 C C . THR A 1 6 ? 175.670 -15.391 -12.311 1.00 0.00 6 THR A C 7
ATOM 21269 O O . THR A 1 6 ? 176.702 -14.797 -11.989 1.00 0.00 6 THR A O 7
ATOM 21280 N N . ALA A 1 7 ? 174.636 -14.794 -12.905 1.00 0.00 7 ALA A N 7
ATOM 21281 C CA . ALA A 1 7 ? 174.637 -13.364 -13.195 1.00 0.00 7 ALA A CA 7
ATOM 21282 C C . ALA A 1 7 ? 174.740 -12.554 -11.906 1.00 0.00 7 ALA A C 7
ATOM 21283 O O . ALA A 1 7 ? 175.481 -11.574 -11.838 1.00 0.00 7 ALA A O 7
ATOM 21290 N N . ALA A 1 8 ? 173.990 -12.976 -10.890 1.00 0.00 8 ALA A N 7
ATOM 21291 C CA . ALA A 1 8 ? 174.000 -12.303 -9.595 1.00 0.00 8 ALA A CA 7
ATOM 21292 C C . ALA A 1 8 ? 175.377 -12.384 -8.952 1.00 0.00 8 ALA A C 7
ATOM 21293 O O . ALA A 1 8 ? 175.900 -11.384 -8.470 1.00 0.00 8 ALA A O 7
ATOM 21300 N N . PHE A 1 9 ? 175.947 -13.586 -8.929 1.00 0.00 9 PHE A N 7
ATOM 21301 C CA . PHE A 1 9 ? 177.277 -13.795 -8.361 1.00 0.00 9 PHE A CA 7
ATOM 21302 C C . PHE A 1 9 ? 178.300 -12.882 -9.036 1.00 0.00 9 PHE A C 7
ATOM 21303 O O . PHE A 1 9 ? 179.102 -12.237 -8.361 1.00 0.00 9 PHE A O 7
ATOM 21320 N N . LEU A 1 10 ? 178.262 -12.828 -10.367 1.00 0.00 10 LEU A N 7
ATOM 21321 C CA . LEU A 1 10 ? 179.175 -11.973 -11.124 1.00 0.00 10 LEU A CA 7
ATOM 21322 C C . LEU A 1 10 ? 178.941 -10.502 -10.780 1.00 0.00 10 LEU A C 7
ATOM 21323 O O . LEU A 1 10 ? 179.890 -9.742 -10.579 1.00 0.00 10 LEU A O 7
ATOM 21339 N N . ALA A 1 11 ? 177.671 -10.107 -10.720 1.00 0.00 11 ALA A N 7
ATOM 21340 C CA . ALA A 1 11 ? 177.308 -8.736 -10.377 1.00 0.00 11 ALA A CA 7
ATOM 21341 C C . ALA A 1 11 ? 177.773 -8.393 -8.967 1.00 0.00 11 ALA A C 7
ATOM 21342 O O . ALA A 1 11 ? 178.242 -7.285 -8.711 1.00 0.00 11 ALA A O 7
ATOM 21349 N N . GLY A 1 12 ? 177.633 -9.357 -8.056 1.00 0.00 12 GLY A N 7
ATOM 21350 C CA . GLY A 1 12 ? 178.056 -9.163 -6.680 1.00 0.00 12 GLY A CA 7
ATOM 21351 C C . GLY A 1 12 ? 179.541 -8.887 -6.575 1.00 0.00 12 GLY A C 7
ATOM 21352 O O . GLY A 1 12 ? 179.967 -8.028 -5.797 1.00 0.00 12 GLY A O 7
ATOM 21356 N N . VAL A 1 13 ? 180.331 -9.611 -7.360 1.00 0.00 13 VAL A N 7
ATOM 21357 C CA . VAL A 1 13 ? 181.776 -9.420 -7.366 1.00 0.00 13 VAL A CA 7
ATOM 21358 C C . VAL A 1 13 ? 182.114 -8.026 -7.893 1.00 0.00 13 VAL A C 7
ATOM 21359 O O . VAL A 1 13 ? 183.040 -7.373 -7.409 1.00 0.00 13 VAL A O 7
ATOM 21372 N N . LEU A 1 14 ? 181.338 -7.563 -8.873 1.00 0.00 14 LEU A N 7
ATOM 21373 C CA . LEU A 1 14 ? 181.548 -6.238 -9.449 1.00 0.00 14 LEU A CA 7
ATOM 21374 C C . LEU A 1 14 ? 181.316 -5.149 -8.403 1.00 0.00 14 LEU A C 7
ATOM 21375 O O . LEU A 1 14 ? 182.087 -4.197 -8.313 1.00 0.00 14 LEU A O 7
ATOM 21391 N N . SER A 1 15 ? 180.254 -5.296 -7.609 1.00 0.00 15 SER A N 7
ATOM 21392 C CA . SER A 1 15 ? 179.946 -4.320 -6.564 1.00 0.00 15 SER A CA 7
ATOM 21393 C C . SER A 1 15 ? 181.056 -4.276 -5.518 1.00 0.00 15 SER A C 7
ATOM 21394 O O . SER A 1 15 ? 181.366 -3.219 -4.974 1.00 0.00 15 SER A O 7
ATOM 21402 N N . PHE A 1 16 ? 181.657 -5.434 -5.244 1.00 0.00 16 PHE A N 7
ATOM 21403 C CA . PHE A 1 16 ? 182.742 -5.520 -4.270 1.00 0.00 16 PHE A CA 7
ATOM 21404 C C . PHE A 1 16 ? 184.018 -4.886 -4.819 1.00 0.00 16 PHE A C 7
ATOM 21405 O O . PHE A 1 16 ? 184.854 -4.398 -4.060 1.00 0.00 16 PHE A O 7
ATOM 21422 N N . LEU A 1 17 ? 184.173 -4.916 -6.139 1.00 0.00 17 LEU A N 7
ATOM 21423 C CA . LEU A 1 17 ? 185.340 -4.320 -6.784 1.00 0.00 17 LEU A CA 7
ATOM 21424 C C . LEU A 1 17 ? 185.117 -2.827 -7.028 1.00 0.00 17 LEU A C 7
ATOM 21425 O O . LEU A 1 17 ? 186.049 -2.090 -7.344 1.00 0.00 17 LEU A O 7
ATOM 21441 N N . SER A 1 18 ? 183.871 -2.396 -6.887 1.00 0.00 18 SER A N 7
ATOM 21442 C CA . SER A 1 18 ? 183.515 -0.996 -7.078 1.00 0.00 18 SER A CA 7
ATOM 21443 C C . SER A 1 18 ? 183.728 -0.213 -5.786 1.00 0.00 18 SER A C 7
ATOM 21444 O O . SER A 1 18 ? 183.359 -0.674 -4.708 1.00 0.00 18 SER A O 7
ATOM 21452 N N . PRO A 1 19 ? 184.328 0.988 -5.876 1.00 0.00 19 PRO A N 7
ATOM 21453 C CA . PRO A 1 19 ? 184.590 1.830 -4.699 1.00 0.00 19 PRO A CA 7
ATOM 21454 C C . PRO A 1 19 ? 183.315 2.410 -4.082 1.00 0.00 19 PRO A C 7
ATOM 21455 O O . PRO A 1 19 ? 183.331 2.911 -2.959 1.00 0.00 19 PRO A O 7
ATOM 21466 N N . CYS A 1 20 ? 182.215 2.347 -4.824 1.00 0.00 20 CYS A N 7
ATOM 21467 C CA . CYS A 1 20 ? 180.937 2.854 -4.339 1.00 0.00 20 CYS A CA 7
ATOM 21468 C C . CYS A 1 20 ? 180.172 1.755 -3.614 1.00 0.00 20 CYS A C 7
ATOM 21469 O O . CYS A 1 20 ? 180.054 0.642 -4.125 1.00 0.00 20 CYS A O 7
ATOM 21476 N N . VAL A 1 21 ? 179.646 2.088 -2.432 1.00 0.00 21 VAL A N 7
ATOM 21477 C CA . VAL A 1 21 ? 178.886 1.140 -1.614 1.00 0.00 21 VAL A CA 7
ATOM 21478 C C . VAL A 1 21 ? 179.753 -0.054 -1.209 1.00 0.00 21 VAL A C 7
ATOM 21479 O O . VAL A 1 21 ? 179.508 -1.190 -1.615 1.00 0.00 21 VAL A O 7
ATOM 21492 N N . LEU A 1 22 ? 180.776 0.213 -0.407 1.00 0.00 22 LEU A N 7
ATOM 21493 C CA . LEU A 1 22 ? 181.668 -0.841 0.051 1.00 0.00 22 LEU A CA 7
ATOM 21494 C C . LEU A 1 22 ? 181.472 -1.111 1.539 1.00 0.00 22 LEU A C 7
ATOM 21495 O O . LEU A 1 22 ? 181.913 -0.326 2.379 1.00 0.00 22 LEU A O 7
ATOM 21511 N N . PRO A 1 23 ? 180.810 -2.236 1.881 1.00 0.00 23 PRO A N 7
ATOM 21512 C CA . PRO A 1 23 ? 180.553 -2.622 3.280 1.00 0.00 23 PRO A CA 7
ATOM 21513 C C . PRO A 1 23 ? 181.836 -2.882 4.068 1.00 0.00 23 PRO A C 7
ATOM 21514 O O . PRO A 1 23 ? 181.814 -2.942 5.299 1.00 0.00 23 PRO A O 7
ATOM 21525 N N . LEU A 1 24 ? 182.948 -3.042 3.355 1.00 0.00 24 LEU A N 7
ATOM 21526 C CA . LEU A 1 24 ? 184.238 -3.287 3.990 1.00 0.00 24 LEU A CA 7
ATOM 21527 C C . LEU A 1 24 ? 184.830 -1.994 4.554 1.00 0.00 24 LEU A C 7
ATOM 21528 O O . LEU A 1 24 ? 185.759 -2.030 5.360 1.00 0.00 24 LEU A O 7
ATOM 21544 N N . VAL A 1 25 ? 184.290 -0.852 4.127 1.00 0.00 25 VAL A N 7
ATOM 21545 C CA . VAL A 1 25 ? 184.765 0.443 4.609 1.00 0.00 25 VAL A CA 7
ATOM 21546 C C . VAL A 1 25 ? 184.337 0.689 6.069 1.00 0.00 25 VAL A C 7
ATOM 21547 O O . VAL A 1 25 ? 185.184 1.002 6.910 1.00 0.00 25 VAL A O 7
ATOM 21560 N N . PRO A 1 26 ? 183.028 0.554 6.411 1.00 0.00 26 PRO A N 7
ATOM 21561 C CA . PRO A 1 26 ? 182.557 0.759 7.788 1.00 0.00 26 PRO A CA 7
ATOM 21562 C C . PRO A 1 26 ? 183.113 -0.282 8.760 1.00 0.00 26 PRO A C 7
ATOM 21563 O O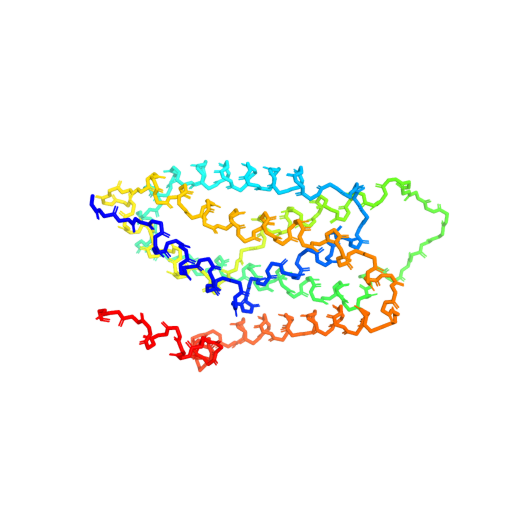 . PRO A 1 26 ? 183.457 0.042 9.898 1.00 0.00 26 PRO A O 7
ATOM 21574 N N . THR A 1 27 ? 183.206 -1.531 8.302 1.00 0.00 27 THR A N 7
ATOM 21575 C CA . THR A 1 27 ? 183.713 -2.619 9.134 1.00 0.00 27 THR A CA 7
ATOM 21576 C C . THR A 1 27 ? 185.188 -2.426 9.479 1.00 0.00 27 THR A C 7
ATOM 21577 O O . THR A 1 27 ? 185.630 -2.798 10.564 1.00 0.00 27 THR A O 7
ATOM 21588 N N . TYR A 1 28 ? 185.945 -1.839 8.552 1.00 0.00 28 TYR A N 7
ATOM 21589 C CA . TYR A 1 28 ? 187.367 -1.593 8.770 1.00 0.00 28 TYR A CA 7
ATOM 21590 C C . TYR A 1 28 ? 187.578 -0.639 9.945 1.00 0.00 28 TYR A C 7
ATOM 21591 O O . TYR A 1 28 ? 188.530 -0.783 10.713 1.00 0.00 28 TYR A O 7
ATOM 21609 N N . LEU A 1 29 ? 186.678 0.329 10.085 1.00 0.00 29 LEU A N 7
ATOM 21610 C CA . LEU A 1 29 ? 186.763 1.292 11.176 1.00 0.00 29 LEU A CA 7
ATOM 21611 C C . LEU A 1 29 ? 186.162 0.712 12.450 1.00 0.00 29 LEU A C 7
ATOM 21612 O O . LEU A 1 29 ? 186.716 0.876 13.535 1.00 0.00 29 LEU A O 7
ATOM 21628 N N . PHE A 1 30 ? 185.021 0.039 12.310 1.00 0.00 30 PHE A N 7
ATOM 21629 C CA . PHE A 1 30 ? 184.344 -0.579 13.452 1.00 0.00 30 PHE A CA 7
ATOM 21630 C C . PHE A 1 30 ? 185.253 -1.579 14.169 1.00 0.00 30 PHE A C 7
ATOM 21631 O O . PHE A 1 30 ? 185.223 -1.686 15.395 1.00 0.00 30 PHE A O 7
ATOM 21648 N N . TYR A 1 31 ? 186.074 -2.300 13.408 1.00 0.00 31 TYR A N 7
ATOM 21649 C CA . TYR A 1 31 ? 186.985 -3.282 13.989 1.00 0.00 31 TYR A CA 7
ATOM 21650 C C . TYR A 1 31 ? 188.118 -2.593 14.744 1.00 0.00 31 TYR A C 7
ATOM 21651 O O . TYR A 1 31 ? 188.605 -3.103 15.751 1.00 0.00 31 TYR A O 7
ATOM 21669 N N . LEU A 1 32 ? 188.528 -1.426 14.254 1.00 0.00 32 LEU A N 7
ATOM 21670 C CA . LEU A 1 32 ? 189.598 -0.661 14.887 1.00 0.00 32 LEU A CA 7
ATOM 21671 C C . LEU A 1 32 ? 189.064 0.107 16.094 1.00 0.00 32 LEU A C 7
ATOM 21672 O O . LEU A 1 32 ? 189.821 0.474 16.993 1.00 0.00 32 LEU A O 7
ATOM 21688 N N . GLY A 1 33 ? 187.757 0.349 16.100 1.00 0.00 33 GLY A N 7
ATOM 21689 C CA . GLY A 1 33 ? 187.132 1.059 17.200 1.00 0.00 33 GLY A CA 7
ATOM 21690 C C . GLY A 1 33 ? 186.927 0.172 18.411 1.00 0.00 33 GLY A C 7
ATOM 21691 O O . GLY A 1 33 ? 186.846 0.656 19.540 1.00 0.00 33 GLY A O 7
ATOM 21695 N N . GLY A 1 34 ? 186.839 -1.133 18.174 1.00 0.00 34 GLY A N 7
ATOM 21696 C CA . GLY A 1 34 ? 186.651 -2.072 19.262 1.00 0.00 34 GLY A CA 7
ATOM 21697 C C . GLY A 1 34 ? 185.277 -2.711 19.262 1.00 0.00 34 GLY A C 7
ATOM 21698 O O . GLY A 1 34 ? 184.647 -2.838 20.313 1.00 0.00 34 GLY A O 7
ATOM 21702 N N . ALA A 1 35 ? 184.806 -3.114 18.089 1.00 0.00 35 ALA A N 7
ATOM 21703 C CA . ALA A 1 35 ? 183.499 -3.748 17.971 1.00 0.00 35 ALA A CA 7
ATOM 21704 C C . ALA A 1 35 ? 183.584 -5.245 18.259 1.00 0.00 35 ALA A C 7
ATOM 21705 O O . ALA A 1 35 ? 183.923 -6.036 17.379 1.00 0.00 35 ALA A O 7
ATOM 21712 N N . ARG A 1 36 ? 183.282 -5.624 19.496 1.00 0.00 36 ARG A N 7
ATOM 21713 C CA . ARG A 1 36 ? 183.321 -7.029 19.891 1.00 0.00 36 ARG A CA 7
ATOM 21714 C C . ARG A 1 36 ? 181.924 -7.638 19.849 1.00 0.00 36 ARG A C 7
ATOM 21715 O O . ARG A 1 36 ? 181.006 -7.164 20.521 1.00 0.00 36 ARG A O 7
ATOM 21736 N N . GLY A 1 37 ? 181.769 -8.694 19.059 1.00 0.00 37 GLY A N 7
ATOM 21737 C CA . GLY A 1 37 ? 180.486 -9.357 18.936 1.00 0.00 37 GLY A CA 7
ATOM 21738 C C . GLY A 1 37 ? 180.492 -10.384 17.825 1.00 0.00 37 GLY A C 7
ATOM 21739 O O . GLY A 1 37 ? 181.554 -10.861 17.424 1.00 0.00 37 GLY A O 7
ATOM 21743 N N . ARG A 1 38 ? 179.313 -10.728 17.320 1.00 0.00 38 ARG A N 7
ATOM 21744 C CA . ARG A 1 38 ? 179.204 -11.705 16.245 1.00 0.00 38 ARG A CA 7
ATOM 21745 C C . ARG A 1 38 ? 178.932 -11.014 14.912 1.00 0.00 38 ARG A C 7
ATOM 21746 O O . ARG A 1 38 ? 177.908 -10.347 14.748 1.00 0.00 38 ARG A O 7
ATOM 21767 N N . PRO A 1 39 ? 179.849 -11.173 13.935 1.00 0.00 39 PRO A N 7
ATOM 21768 C CA . PRO A 1 39 ? 179.710 -10.555 12.609 1.00 0.00 39 PRO A CA 7
ATOM 21769 C C . PRO A 1 39 ? 178.544 -11.132 11.806 1.00 0.00 39 PRO A C 7
ATOM 21770 O O . PRO A 1 39 ? 177.972 -10.452 10.952 1.00 0.00 39 PRO A O 7
ATOM 21781 N N . LEU A 1 40 ? 178.193 -12.383 12.093 1.00 0.00 40 LEU A N 7
ATOM 21782 C CA . LEU A 1 40 ? 177.096 -13.055 11.399 1.00 0.00 40 LEU A CA 7
ATOM 21783 C C . LEU A 1 40 ? 175.750 -12.424 11.755 1.00 0.00 40 LEU A C 7
ATOM 21784 O O . LEU A 1 40 ? 174.857 -12.341 10.915 1.00 0.00 40 LEU A O 7
ATOM 21800 N N . PHE A 1 41 ? 175.612 -11.973 13.001 1.00 0.00 41 PHE A N 7
ATOM 21801 C CA . PHE A 1 41 ? 174.372 -11.344 13.447 1.00 0.00 41 PHE A CA 7
ATOM 21802 C C . PHE A 1 41 ? 174.218 -9.968 12.809 1.00 0.00 41 PHE A C 7
ATOM 21803 O O . PHE A 1 41 ? 173.113 -9.565 12.435 1.00 0.00 41 PHE A O 7
ATOM 21820 N N . ASN A 1 42 ? 175.332 -9.254 12.683 1.00 0.00 42 ASN A N 7
ATOM 21821 C CA . ASN A 1 42 ? 175.327 -7.927 12.079 1.00 0.00 42 ASN A CA 7
ATOM 21822 C C . ASN A 1 42 ? 174.933 -8.017 10.608 1.00 0.00 42 ASN A C 7
ATOM 21823 O O . ASN A 1 42 ? 174.129 -7.223 10.120 1.00 0.00 42 ASN A O 7
ATOM 21834 N N . ALA A 1 43 ? 175.499 -9.000 9.912 1.00 0.00 43 ALA A N 7
ATOM 21835 C CA . ALA A 1 43 ? 175.200 -9.210 8.499 1.00 0.00 43 ALA A CA 7
ATOM 21836 C C . ALA A 1 43 ? 173.750 -9.650 8.315 1.00 0.00 43 ALA A C 7
ATOM 21837 O O . ALA A 1 43 ? 173.072 -9.195 7.396 1.00 0.00 43 ALA A O 7
ATOM 21844 N N . LEU A 1 44 ? 173.284 -10.530 9.202 1.00 0.00 44 LEU A N 7
ATOM 21845 C CA . LEU A 1 44 ? 171.911 -11.031 9.150 1.00 0.00 44 LEU A CA 7
ATOM 21846 C C . LEU A 1 44 ? 170.904 -9.887 9.248 1.00 0.00 44 LEU A C 7
ATOM 21847 O O . LEU A 1 44 ? 169.949 -9.821 8.471 1.00 0.00 44 LEU A O 7
ATOM 21863 N N . PHE A 1 45 ? 171.124 -8.986 10.203 1.00 0.00 45 PHE A N 7
ATOM 21864 C CA . PHE A 1 45 ? 170.232 -7.846 10.386 1.00 0.00 45 PHE A CA 7
ATOM 21865 C C . PHE A 1 45 ? 170.321 -6.891 9.201 1.00 0.00 45 PHE A C 7
ATOM 21866 O O . PHE A 1 45 ? 169.318 -6.306 8.794 1.00 0.00 45 PHE A O 7
ATOM 21883 N N . PHE A 1 46 ? 171.522 -6.736 8.645 1.00 0.00 46 PHE A N 7
ATOM 21884 C CA . PHE A 1 46 ? 171.717 -5.861 7.494 1.00 0.00 46 PHE A CA 7
ATOM 21885 C C . PHE A 1 46 ? 170.964 -6.397 6.279 1.00 0.00 46 PHE A C 7
ATOM 21886 O O . PHE A 1 46 ? 170.331 -5.633 5.548 1.00 0.00 46 PHE A O 7
ATOM 21903 N N . ILE A 1 47 ? 171.040 -7.712 6.067 1.00 0.00 47 ILE A N 7
ATOM 21904 C CA . ILE A 1 47 ? 170.351 -8.352 4.948 1.00 0.00 47 ILE A CA 7
ATOM 21905 C C . ILE A 1 47 ? 168.843 -8.130 5.056 1.00 0.00 47 ILE A C 7
ATOM 21906 O O . ILE A 1 47 ? 168.190 -7.769 4.077 1.00 0.00 47 ILE A O 7
ATOM 21922 N N . LEU A 1 48 ? 168.299 -8.337 6.255 1.00 0.00 48 LEU A N 7
ATOM 21923 C CA . LEU A 1 48 ? 166.871 -8.148 6.481 1.00 0.00 48 LEU A CA 7
ATOM 21924 C C . LEU A 1 48 ? 166.492 -6.682 6.301 1.00 0.00 48 LEU A C 7
ATOM 21925 O O . LEU A 1 48 ? 165.462 -6.371 5.701 1.00 0.00 48 LEU A O 7
ATOM 21941 N N . GLY A 1 49 ? 167.330 -5.790 6.831 1.00 0.00 49 GLY A N 7
ATOM 21942 C CA . GLY A 1 49 ? 167.090 -4.362 6.703 1.00 0.00 49 GLY A CA 7
ATOM 21943 C C . GLY A 1 49 ? 167.058 -3.910 5.255 1.00 0.00 49 GLY A C 7
ATOM 21944 O O . GLY A 1 49 ? 166.144 -3.196 4.843 1.00 0.00 49 GLY A O 7
ATOM 21948 N N . PHE A 1 50 ? 168.056 -4.329 4.479 1.00 0.00 50 PHE A N 7
ATOM 21949 C CA . PHE A 1 50 ? 168.123 -3.963 3.069 1.00 0.00 50 PHE A CA 7
ATOM 21950 C C . PHE A 1 50 ? 167.011 -4.654 2.289 1.00 0.00 50 PHE A C 7
ATOM 21951 O O . PHE A 1 50 ? 166.468 -4.093 1.336 1.00 0.00 50 PHE A O 7
ATOM 21968 N N . GLY A 1 51 ? 166.684 -5.879 2.698 1.00 0.00 51 GLY A N 7
ATOM 21969 C CA . GLY A 1 51 ? 165.618 -6.621 2.053 1.00 0.00 51 GLY A CA 7
ATOM 21970 C C . GLY A 1 51 ? 164.292 -5.904 2.192 1.00 0.00 51 GLY A C 7
ATOM 21971 O O . GLY A 1 51 ? 163.546 -5.765 1.223 1.00 0.00 51 GLY A O 7
ATOM 21975 N N . ALA A 1 52 ? 164.002 -5.450 3.411 1.00 0.00 52 ALA A N 7
ATOM 21976 C CA . ALA A 1 52 ? 162.777 -4.713 3.681 1.00 0.00 52 ALA A CA 7
ATOM 21977 C C . ALA A 1 52 ? 162.728 -3.439 2.849 1.00 0.00 52 ALA A C 7
ATOM 21978 O O . ALA A 1 52 ? 161.692 -3.094 2.290 1.00 0.00 52 ALA A O 7
ATOM 21985 N N . VAL A 1 53 ? 163.865 -2.752 2.761 1.00 0.00 53 VAL A N 7
ATOM 21986 C CA . VAL A 1 53 ? 163.962 -1.520 1.983 1.00 0.00 53 VAL A CA 7
ATOM 21987 C C . VAL A 1 53 ? 163.693 -1.793 0.502 1.00 0.00 53 VAL A C 7
ATOM 21988 O O . VAL A 1 53 ? 162.937 -1.065 -0.145 1.00 0.00 53 VAL A O 7
ATOM 22001 N N . PHE A 1 54 ? 164.298 -2.855 -0.022 1.00 0.00 54 PHE A N 7
ATOM 22002 C CA . PHE A 1 54 ? 164.126 -3.226 -1.426 1.00 0.00 54 PHE A CA 7
ATOM 22003 C C . PHE A 1 54 ? 162.674 -3.582 -1.736 1.00 0.00 54 PHE A C 7
ATOM 22004 O O . PHE A 1 54 ? 162.194 -3.341 -2.841 1.00 0.00 54 PHE A O 7
ATOM 22021 N N . PHE A 1 55 ? 161.981 -4.166 -0.766 1.00 0.00 55 PHE A N 7
ATOM 22022 C CA . PHE A 1 55 ? 160.584 -4.536 -0.956 1.00 0.00 55 PHE A CA 7
ATOM 22023 C C . PHE A 1 55 ? 159.670 -3.329 -0.760 1.00 0.00 55 PHE A C 7
ATOM 22024 O O . PHE A 1 55 ? 158.729 -3.123 -1.530 1.00 0.00 55 PHE A O 7
ATOM 22041 N N . LEU A 1 56 ? 159.960 -2.528 0.265 1.00 0.00 56 LEU A N 7
ATOM 22042 C CA . LEU A 1 56 ? 159.170 -1.335 0.563 1.00 0.00 56 LEU A CA 7
ATOM 22043 C C . LEU A 1 56 ? 159.252 -0.325 -0.575 1.00 0.00 56 LEU A C 7
ATOM 22044 O O . LEU A 1 56 ? 158.276 0.355 -0.871 1.00 0.00 56 LEU A O 7
ATOM 22060 N N . LEU A 1 57 ? 160.424 -0.214 -1.192 1.00 0.00 57 LEU A N 7
ATOM 22061 C CA . LEU A 1 57 ? 160.610 0.708 -2.308 1.00 0.00 57 LEU A CA 7
ATOM 22062 C C . LEU A 1 57 ? 160.282 0.029 -3.634 1.00 0.00 57 LEU A C 7
ATOM 22063 O O . LEU A 1 57 ? 160.015 0.694 -4.633 1.00 0.00 57 LEU A O 7
ATOM 22079 N N . GLY A 1 58 ? 160.299 -1.301 -3.629 1.00 0.00 58 GLY A N 7
ATOM 22080 C CA . GLY A 1 58 ? 160.006 -2.060 -4.834 1.00 0.00 58 GLY A CA 7
ATOM 22081 C C . GLY A 1 58 ? 158.551 -1.981 -5.242 1.00 0.00 58 GLY A C 7
ATOM 22082 O O . GLY A 1 58 ? 158.237 -1.956 -6.431 1.00 0.00 58 GLY A O 7
ATOM 22086 N N . LEU A 1 59 ? 157.655 -1.951 -4.258 1.00 0.00 59 LEU A N 7
ATOM 22087 C CA . LEU A 1 59 ? 156.218 -1.865 -4.530 1.00 0.00 59 LEU A CA 7
ATOM 22088 C C . LEU A 1 59 ? 155.853 -0.565 -5.273 1.00 0.00 59 LEU A C 7
ATOM 22089 O O . LEU A 1 59 ? 155.290 -0.621 -6.368 1.00 0.00 59 LEU A O 7
ATOM 22105 N N . PRO A 1 60 ? 156.171 0.628 -4.705 1.00 0.00 60 PRO A N 7
ATOM 22106 C CA . PRO A 1 60 ? 155.864 1.916 -5.344 1.00 0.00 60 PRO A CA 7
ATOM 22107 C C . PRO A 1 60 ? 156.679 2.164 -6.614 1.00 0.00 60 PRO A C 7
ATOM 22108 O O . PRO A 1 60 ? 156.371 3.075 -7.383 1.00 0.00 60 PRO A O 7
ATOM 22119 N N . PHE A 1 61 ? 157.726 1.362 -6.821 1.00 0.00 61 PHE A N 7
ATOM 22120 C CA . PHE A 1 61 ? 158.587 1.493 -8.000 1.00 0.00 61 PHE A CA 7
ATOM 22121 C C . PHE A 1 61 ? 157.789 1.344 -9.298 1.00 0.00 61 PHE A C 7
ATOM 22122 O O . PHE A 1 61 ? 158.230 1.781 -10.360 1.00 0.00 61 PHE A O 7
ATOM 22139 N N . THR A 1 62 ? 156.613 0.722 -9.205 1.00 0.00 62 THR A N 7
ATOM 22140 C CA . THR A 1 62 ? 155.745 0.537 -10.362 1.00 0.00 62 THR A CA 7
ATOM 22141 C C . THR A 1 62 ? 155.222 1.887 -10.853 1.00 0.00 62 THR A C 7
ATOM 22142 O O . THR A 1 62 ? 155.271 2.194 -12.045 1.00 0.00 62 THR A O 7
ATOM 22153 N N . LEU A 1 63 ? 154.732 2.691 -9.914 1.00 0.00 63 LEU A N 7
ATOM 22154 C CA . LEU A 1 63 ? 154.203 4.016 -10.224 1.00 0.00 63 LEU A CA 7
ATOM 22155 C C . LEU A 1 63 ? 155.337 5.033 -10.347 1.00 0.00 63 LEU A C 7
ATOM 22156 O O . LEU A 1 63 ? 155.172 6.095 -10.946 1.00 0.00 63 LEU A O 7
ATOM 22172 N N . LEU A 1 64 ? 156.492 4.684 -9.786 1.00 0.00 64 LEU A N 7
ATOM 22173 C CA . LEU A 1 64 ? 157.660 5.557 -9.825 1.00 0.00 64 LEU A CA 7
ATOM 22174 C C . LEU A 1 64 ? 158.311 5.519 -11.206 1.00 0.00 64 LEU A C 7
ATOM 22175 O O . LEU A 1 64 ? 159.078 6.412 -11.565 1.00 0.00 64 LEU A O 7
ATOM 22191 N N . GLY A 1 65 ? 157.988 4.483 -11.981 1.00 0.00 65 GLY A N 7
ATOM 22192 C CA . GLY A 1 65 ? 158.544 4.349 -13.316 1.00 0.00 65 GLY A CA 7
ATOM 22193 C C . GLY A 1 65 ? 157.991 5.391 -14.266 1.00 0.00 65 GLY A C 7
ATOM 22194 O O . GLY A 1 65 ? 158.705 5.899 -15.129 1.00 0.00 65 GLY A O 7
ATOM 22198 N N . GLY A 1 66 ? 156.711 5.716 -14.098 1.00 0.00 66 GLY A N 7
ATOM 22199 C CA . GLY A 1 66 ? 156.081 6.716 -14.941 1.00 0.00 66 GLY A CA 7
ATOM 22200 C C . GLY A 1 66 ? 156.479 8.121 -14.537 1.00 0.00 66 GLY A C 7
ATOM 22201 O O . GLY A 1 66 ? 156.466 9.040 -15.355 1.00 0.00 66 GLY A O 7
ATOM 22205 N N . LEU A 1 67 ? 156.845 8.280 -13.267 1.00 0.00 67 LEU A N 7
ATOM 22206 C CA . LEU A 1 67 ? 157.262 9.575 -12.739 1.00 0.00 67 LEU A CA 7
ATOM 22207 C C . LEU A 1 67 ? 158.679 9.911 -13.192 1.00 0.00 67 LEU A C 7
ATOM 22208 O O . LEU A 1 67 ? 159.077 11.075 -13.194 1.00 0.00 67 LEU A O 7
ATOM 22224 N N . LEU A 1 68 ? 159.430 8.881 -13.584 1.00 0.00 68 LEU A N 7
ATOM 22225 C CA . LEU A 1 68 ? 160.807 9.055 -14.047 1.00 0.00 68 LEU A CA 7
ATOM 22226 C C . LEU A 1 68 ? 160.854 9.889 -15.326 1.00 0.00 68 LEU A C 7
ATOM 22227 O O . LEU A 1 68 ? 161.897 10.441 -15.681 1.00 0.00 68 LEU A O 7
ATOM 22243 N N . PHE A 1 69 ? 159.720 9.968 -16.019 1.00 0.00 69 PHE A N 7
ATOM 22244 C CA . PHE A 1 69 ? 159.621 10.746 -17.251 1.00 0.00 69 PHE A CA 7
ATOM 22245 C C . PHE A 1 69 ? 159.690 12.246 -16.953 1.00 0.00 69 PHE A C 7
ATOM 22246 O O . PHE A 1 69 ? 159.952 13.053 -17.844 1.00 0.00 69 PHE A O 7
ATOM 22263 N N . GLU A 1 70 ? 159.458 12.609 -15.693 1.00 0.00 70 GLU A N 7
ATOM 22264 C CA . GLU A 1 70 ? 159.508 14.005 -15.264 1.00 0.00 70 GLU A CA 7
ATOM 22265 C C . GLU A 1 70 ? 160.882 14.339 -14.682 1.00 0.00 70 GLU A C 7
ATOM 22266 O O . GLU A 1 70 ? 160.982 15.057 -13.685 1.00 0.00 70 GLU A O 7
ATOM 22278 N N . HIS A 1 71 ? 161.926 13.802 -15.324 1.00 0.00 71 HIS A N 7
ATOM 22279 C CA . HIS A 1 71 ? 163.323 13.998 -14.904 1.00 0.00 71 HIS A CA 7
ATOM 22280 C C . HIS A 1 71 ? 163.638 13.193 -13.642 1.00 0.00 71 HIS A C 7
ATOM 22281 O O . HIS A 1 71 ? 162.740 12.773 -12.914 1.00 0.00 71 HIS A O 7
ATOM 22295 N N . ARG A 1 72 ? 164.925 12.970 -13.392 1.00 0.00 72 ARG A N 7
ATOM 22296 C CA . ARG A 1 72 ? 165.353 12.210 -12.220 1.00 0.00 72 ARG A CA 7
ATOM 22297 C C . ARG A 1 72 ? 166.584 12.836 -11.570 1.00 0.00 72 ARG A C 7
ATOM 22298 O O . ARG A 1 72 ? 167.215 12.230 -10.702 1.00 0.00 72 ARG A O 7
ATOM 22319 N N . GLN A 1 73 ? 166.915 14.055 -11.983 1.00 0.00 73 GLN A N 7
ATOM 22320 C CA . GLN A 1 73 ? 168.082 14.756 -11.449 1.00 0.00 73 GLN A CA 7
ATOM 22321 C C . GLN A 1 73 ? 167.872 15.163 -9.992 1.00 0.00 73 GLN A C 7
ATOM 22322 O O . GLN A 1 73 ? 168.803 15.124 -9.188 1.00 0.00 73 GLN A O 7
ATOM 22336 N N . THR A 1 74 ? 166.641 15.534 -9.655 1.00 0.00 74 THR A N 7
ATOM 22337 C CA . THR A 1 74 ? 166.303 15.951 -8.300 1.00 0.00 74 THR A CA 7
ATOM 22338 C C . THR A 1 74 ? 166.382 14.782 -7.315 1.00 0.00 74 THR A C 7
ATOM 22339 O O . THR A 1 74 ? 166.584 14.983 -6.118 1.00 0.00 74 THR A O 7
ATOM 22350 N N . LEU A 1 75 ? 166.228 13.564 -7.827 1.00 0.00 75 LEU A N 7
ATOM 22351 C CA . LEU A 1 75 ? 166.287 12.369 -6.992 1.00 0.00 75 LEU A CA 7
ATOM 22352 C C . LEU A 1 75 ? 167.735 11.946 -6.752 1.00 0.00 75 LEU A C 7
ATOM 22353 O O . LEU A 1 75 ? 168.059 11.354 -5.722 1.00 0.00 75 LEU A O 7
ATOM 22369 N N . ALA A 1 76 ? 168.605 12.261 -7.708 1.00 0.00 76 ALA A N 7
ATOM 22370 C CA . ALA A 1 76 ? 170.021 11.923 -7.597 1.00 0.00 76 ALA A CA 7
ATOM 22371 C C . ALA A 1 76 ? 170.753 12.921 -6.704 1.00 0.00 76 ALA A C 7
ATOM 22372 O O . ALA A 1 76 ? 171.749 12.580 -6.065 1.00 0.00 76 ALA A O 7
ATOM 22379 N N . ARG A 1 77 ? 170.248 14.155 -6.667 1.00 0.00 77 ARG A N 7
ATOM 22380 C CA . ARG A 1 77 ? 170.844 15.210 -5.849 1.00 0.00 77 ARG A CA 7
ATOM 22381 C C . ARG A 1 77 ? 170.785 14.860 -4.365 1.00 0.00 77 ARG A C 7
ATOM 22382 O O . ARG A 1 77 ? 171.695 15.197 -3.607 1.00 0.00 77 ARG A O 7
ATOM 22403 N N . VAL A 1 78 ? 169.709 14.183 -3.959 1.00 0.00 78 VAL A N 7
ATOM 22404 C CA . VAL A 1 78 ? 169.534 13.775 -2.566 1.00 0.00 78 VAL A CA 7
ATOM 22405 C C . VAL A 1 78 ? 170.680 12.865 -2.125 1.00 0.00 78 VAL A C 7
ATOM 22406 O O . VAL A 1 78 ? 171.159 12.959 -0.993 1.00 0.00 78 VAL A O 7
ATOM 22419 N N . GLY A 1 79 ? 171.124 11.999 -3.035 1.00 0.00 79 GLY A N 7
ATOM 22420 C CA . GLY A 1 79 ? 172.217 11.095 -2.731 1.00 0.00 79 GLY A CA 7
ATOM 22421 C C . GLY A 1 79 ? 173.523 11.835 -2.518 1.00 0.00 79 GLY A C 7
ATOM 22422 O O . GLY A 1 79 ? 174.350 11.423 -1.703 1.00 0.00 79 GLY A O 7
ATOM 22426 N N . GLY A 1 80 ? 173.701 12.933 -3.248 1.00 0.00 80 GLY A N 7
ATOM 22427 C CA . GLY A 1 80 ? 174.909 13.729 -3.115 1.00 0.00 80 GLY A CA 7
ATOM 22428 C C . GLY A 1 80 ? 175.005 14.384 -1.754 1.00 0.00 80 GLY A C 7
ATOM 22429 O O . GLY A 1 80 ? 176.068 14.380 -1.131 1.00 0.00 80 GLY A O 7
ATOM 22433 N N . VAL A 1 81 ? 173.888 14.940 -1.290 1.00 0.00 81 VAL A N 7
ATOM 22434 C CA . VAL A 1 81 ? 173.837 15.589 0.018 1.00 0.00 81 VAL A CA 7
ATOM 22435 C C . VAL A 1 81 ? 174.136 14.579 1.125 1.00 0.00 81 VAL A C 7
ATOM 22436 O O . VAL A 1 81 ? 174.839 14.884 2.091 1.00 0.00 81 VAL A O 7
ATOM 22449 N N . VAL A 1 82 ? 173.602 13.368 0.969 1.00 0.00 82 VAL A N 7
ATOM 22450 C CA . VAL A 1 82 ? 173.818 12.305 1.943 1.00 0.00 82 VAL A CA 7
ATOM 22451 C C . VAL A 1 82 ? 175.294 11.909 1.993 1.00 0.00 82 VAL A C 7
ATOM 22452 O O . VAL A 1 82 ? 175.851 11.698 3.073 1.00 0.00 82 VAL A O 7
ATOM 22465 N N . LEU A 1 83 ? 175.927 11.820 0.822 1.00 0.00 83 LEU A N 7
ATOM 22466 C CA . LEU A 1 83 ? 177.342 11.464 0.740 1.00 0.00 83 LEU A CA 7
ATOM 22467 C C . LEU A 1 83 ? 178.197 12.480 1.497 1.00 0.00 83 LEU A C 7
ATOM 22468 O O . LEU A 1 83 ? 179.144 12.110 2.194 1.00 0.00 83 LEU A O 7
ATOM 22484 N N . VAL A 1 84 ? 177.851 13.760 1.360 1.00 0.00 84 VAL A N 7
ATOM 22485 C CA . VAL A 1 84 ? 178.575 14.828 2.050 1.00 0.00 84 VAL A CA 7
ATOM 22486 C C . VAL A 1 84 ? 178.424 14.676 3.563 1.00 0.00 84 VAL A C 7
ATOM 22487 O O . VAL A 1 84 ? 179.396 14.804 4.311 1.00 0.00 84 VAL A O 7
ATOM 22500 N N . LEU A 1 85 ? 177.202 14.392 4.004 1.00 0.00 85 LEU A N 7
ATOM 22501 C CA . LEU A 1 85 ? 176.926 14.210 5.426 1.00 0.00 85 LEU A CA 7
ATOM 22502 C C . LEU A 1 85 ? 177.661 12.986 5.969 1.00 0.00 85 LEU A C 7
ATOM 22503 O O . LEU A 1 85 ? 178.185 13.016 7.083 1.00 0.00 85 LEU A O 7
ATOM 22519 N N . PHE A 1 86 ? 177.689 11.908 5.182 1.00 0.00 86 PHE A N 7
ATOM 22520 C CA . PHE A 1 86 ? 178.391 10.691 5.581 1.00 0.00 86 PHE A CA 7
ATOM 22521 C C . PHE A 1 86 ? 179.870 10.992 5.793 1.00 0.00 86 PHE A C 7
ATOM 22522 O O . PHE A 1 86 ? 180.475 10.541 6.766 1.00 0.00 86 PHE A O 7
ATOM 22539 N N . GLY A 1 87 ? 180.445 11.763 4.870 1.00 0.00 87 GLY A N 7
ATOM 22540 C CA . GLY A 1 87 ? 181.843 12.135 4.980 1.00 0.00 87 GLY A CA 7
ATOM 22541 C C . GLY A 1 87 ? 182.096 13.016 6.187 1.00 0.00 87 GLY A C 7
ATOM 22542 O O . GLY A 1 87 ? 183.105 12.867 6.870 1.00 0.00 87 GLY A O 7
ATOM 22546 N N . LEU A 1 88 ? 181.164 13.931 6.451 1.00 0.00 88 LEU A N 7
ATOM 22547 C CA . LEU A 1 88 ? 181.276 14.836 7.592 1.00 0.00 88 LEU A CA 7
ATOM 22548 C C . LEU A 1 88 ? 181.271 14.061 8.909 1.00 0.00 88 LEU A C 7
ATOM 22549 O O . LEU A 1 88 ? 182.024 14.380 9.829 1.00 0.00 88 LEU A O 7
ATOM 22565 N N . TYR A 1 89 ? 180.422 13.043 8.993 1.00 0.00 89 TYR A N 7
ATOM 22566 C CA . TYR A 1 89 ? 180.336 12.221 10.197 1.00 0.00 89 TYR A CA 7
ATOM 22567 C C . TYR A 1 89 ? 181.565 11.324 10.326 1.00 0.00 89 TYR A C 7
ATOM 22568 O O . TYR A 1 89 ? 182.018 11.028 11.432 1.00 0.00 89 TYR A O 7
ATOM 22586 N N . MET A 1 90 ? 182.105 10.900 9.185 1.00 0.00 90 MET A N 7
ATOM 22587 C CA . MET A 1 90 ? 183.295 10.054 9.166 1.00 0.00 90 MET A CA 7
ATOM 22588 C C . MET A 1 90 ? 184.538 10.863 9.526 1.00 0.00 90 MET A C 7
ATOM 22589 O O . MET A 1 90 ? 185.576 10.301 9.869 1.00 0.00 90 MET A O 7
ATOM 22603 N N . LEU A 1 91 ? 184.423 12.192 9.435 1.00 0.00 91 LEU A N 7
ATOM 22604 C CA . LEU A 1 91 ? 185.525 13.096 9.771 1.00 0.00 91 LEU A CA 7
ATOM 22605 C C . LEU A 1 91 ? 185.847 13.055 11.265 1.00 0.00 91 LEU A C 7
ATOM 22606 O O . LEU A 1 91 ? 186.852 13.610 11.705 1.00 0.00 91 LEU A O 7
ATOM 22622 N N . GLY A 1 92 ? 184.985 12.402 12.042 1.00 0.00 92 GLY A N 7
ATOM 22623 C CA . GLY A 1 92 ? 185.207 12.301 13.470 1.00 0.00 92 GLY A CA 7
ATOM 22624 C C . GLY A 1 92 ? 184.632 13.466 14.247 1.00 0.00 92 GLY A C 7
ATOM 22625 O O . GLY A 1 92 ? 184.953 13.653 15.419 1.00 0.00 92 GLY A O 7
ATOM 22629 N N . LEU A 1 93 ? 183.779 14.254 13.603 1.00 0.00 93 LEU A N 7
ATOM 22630 C CA . LEU A 1 93 ? 183.167 15.399 14.260 1.00 0.00 93 LEU A CA 7
ATOM 22631 C C . LEU A 1 93 ? 181.880 14.987 14.966 1.00 0.00 93 LEU A C 7
ATOM 22632 O O . LEU A 1 93 ? 180.961 14.454 14.343 1.00 0.00 93 LEU A O 7
ATOM 22648 N N . ARG A 1 94 ? 181.820 15.239 16.268 1.00 0.00 94 ARG A N 7
ATOM 22649 C CA . ARG A 1 94 ? 180.648 14.889 17.059 1.00 0.00 94 ARG A CA 7
ATOM 22650 C C . ARG A 1 94 ? 179.854 16.134 17.435 1.00 0.00 94 ARG A C 7
ATOM 22651 O O . ARG A 1 94 ? 180.335 16.969 18.202 1.00 0.00 94 ARG A O 7
ATOM 22672 N N . PRO A 1 95 ? 178.630 16.281 16.886 1.00 0.00 95 PRO A N 7
ATOM 22673 C CA . PRO A 1 95 ? 177.765 17.435 17.174 1.00 0.00 95 PRO A CA 7
ATOM 22674 C C . PRO A 1 95 ? 177.376 17.518 18.646 1.00 0.00 95 PRO A C 7
ATOM 22675 O O . PRO A 1 95 ? 177.592 18.538 19.299 1.00 0.00 95 PRO A O 7
ATOM 22686 N N . ARG A 1 96 ? 176.795 16.441 19.164 1.00 0.00 96 ARG A N 7
ATOM 22687 C CA . ARG A 1 96 ? 176.388 16.396 20.559 1.00 0.00 96 ARG A CA 7
ATOM 22688 C C . ARG A 1 96 ? 176.755 15.057 21.184 1.00 0.00 96 ARG A C 7
ATOM 22689 O O . ARG A 1 96 ? 176.282 14.005 20.755 1.00 0.00 96 ARG A O 7
ATOM 22710 N N . TRP A 1 97 ? 177.607 15.108 22.199 1.00 0.00 97 TRP A N 7
ATOM 22711 C CA . TRP A 1 97 ? 178.055 13.906 22.892 1.00 0.00 97 TRP A CA 7
ATOM 22712 C C . TRP A 1 97 ? 177.216 13.660 24.144 1.00 0.00 97 TRP A C 7
ATOM 22713 O O . TRP A 1 97 ? 177.369 12.643 24.820 1.00 0.00 97 TRP A O 7
ATOM 22734 N N . GLY A 1 98 ? 176.321 14.596 24.441 1.00 0.00 98 GLY A N 7
ATOM 22735 C CA . GLY A 1 98 ? 175.477 14.475 25.615 1.00 0.00 98 GLY A CA 7
ATOM 22736 C C . GLY A 1 98 ? 174.186 13.734 25.336 1.00 0.00 98 GLY A C 7
ATOM 22737 O O . GLY A 1 98 ? 173.112 14.167 25.746 1.00 0.00 98 GLY A O 7
ATOM 22741 N N . VAL A 1 99 ? 174.293 12.613 24.635 1.00 0.00 99 VAL A N 7
ATOM 22742 C CA . VAL A 1 99 ? 173.128 11.807 24.305 1.00 0.00 99 VAL A CA 7
ATOM 22743 C C . VAL A 1 99 ? 173.125 10.503 25.106 1.00 0.00 99 VAL A C 7
ATOM 22744 O O . VAL A 1 99 ? 172.078 9.890 25.317 1.00 0.00 99 VAL A O 7
ATOM 22757 N N . SER A 1 100 ? 174.302 10.094 25.565 1.00 0.00 100 SER A N 7
ATOM 22758 C CA . SER A 1 100 ? 174.433 8.867 26.337 1.00 0.00 100 SER A CA 7
ATOM 22759 C C . SER A 1 100 ? 174.599 9.170 27.822 1.00 0.00 100 SER A C 7
ATOM 22760 O O . SER A 1 100 ? 173.656 9.022 28.601 1.00 0.00 100 SER A O 7
ATOM 22768 N N . LEU A 1 101 ? 175.805 9.604 28.200 1.00 0.00 101 LEU A N 7
ATOM 22769 C CA . LEU A 1 101 ? 176.132 9.927 29.592 1.00 0.00 101 LEU A CA 7
ATOM 22770 C C . LEU A 1 101 ? 175.916 8.715 30.497 1.00 0.00 101 LEU A C 7
ATOM 22771 O O . LEU A 1 101 ? 176.677 7.748 30.429 1.00 0.00 101 LEU A O 7
ATOM 22787 N N . ARG A 1 102 ? 174.868 8.771 31.329 1.00 0.00 102 ARG A N 7
ATOM 22788 C CA . ARG A 1 102 ? 174.541 7.686 32.255 1.00 0.00 102 ARG A CA 7
ATOM 22789 C C . ARG A 1 102 ? 175.714 7.398 33.198 1.00 0.00 102 ARG A C 7
ATOM 22790 O O . ARG A 1 102 ? 176.440 8.312 33.589 1.00 0.00 102 ARG A O 7
ATOM 22811 N N . TYR A 1 103 ? 175.884 6.136 33.576 1.00 0.00 103 TYR A N 7
ATOM 22812 C CA . TYR A 1 103 ? 176.980 5.752 34.456 1.00 0.00 103 TYR A CA 7
ATOM 22813 C C . TYR A 1 103 ? 177.856 4.700 33.787 1.00 0.00 103 TYR A C 7
ATOM 22814 O O . TYR A 1 103 ? 179.051 4.911 33.584 1.00 0.00 103 TYR A O 7
ATOM 22832 N N . GLU A 1 104 ? 177.256 3.566 33.446 1.00 0.00 104 GLU A N 7
ATOM 22833 C CA . GLU A 1 104 ? 177.987 2.489 32.795 1.00 0.00 104 GLU A CA 7
ATOM 22834 C C . GLU A 1 104 ? 177.175 1.911 31.643 1.00 0.00 104 GLU A C 7
ATOM 22835 O O . GLU A 1 104 ? 176.054 1.443 31.836 1.00 0.00 104 GLU A O 7
ATOM 22847 N N . GLY A 1 105 ? 177.752 1.947 30.448 1.00 0.00 105 GLY A N 7
ATOM 22848 C CA . GLY A 1 105 ? 177.074 1.427 29.279 1.00 0.00 105 GLY A CA 7
ATOM 22849 C C . GLY A 1 105 ? 178.028 1.199 28.129 1.00 0.00 105 GLY A C 7
ATOM 22850 O O . GLY A 1 105 ? 178.325 0.056 27.782 1.00 0.00 105 GLY A O 7
ATOM 22854 N N . GLU A 1 106 ? 178.515 2.298 27.545 1.00 0.00 106 GLU A N 7
ATOM 22855 C CA . GLU A 1 106 ? 179.457 2.248 26.421 1.00 0.00 106 GLU A CA 7
ATOM 22856 C C . GLU A 1 106 ? 178.867 1.494 25.229 1.00 0.00 106 GLU A C 7
ATOM 22857 O O . GLU A 1 106 ? 179.592 0.894 24.434 1.00 0.00 106 GLU A O 7
ATOM 22869 N N . THR A 1 107 ? 177.547 1.544 25.101 1.00 0.00 107 THR A N 7
ATOM 22870 C CA . THR A 1 107 ? 176.854 0.869 24.015 1.00 0.00 107 THR A CA 7
ATOM 22871 C C . THR A 1 107 ? 176.727 1.774 22.793 1.00 0.00 107 THR A C 7
ATOM 22872 O O . THR A 1 107 ? 175.628 2.001 22.284 1.00 0.00 107 THR A O 7
ATOM 22883 N N . SER A 1 108 ? 177.858 2.284 22.324 1.00 0.00 108 SER A N 7
ATOM 22884 C CA . SER A 1 108 ? 177.874 3.165 21.163 1.00 0.00 108 SER A CA 7
ATOM 22885 C C . SER A 1 108 ? 177.949 2.369 19.863 1.00 0.00 108 SER A C 7
ATOM 22886 O O . SER A 1 108 ? 177.751 2.920 18.781 1.00 0.00 108 SER A O 7
ATOM 22894 N N . ARG A 1 109 ? 178.234 1.074 19.976 1.00 0.00 109 ARG A N 7
ATOM 22895 C CA . ARG A 1 109 ? 178.335 0.202 18.805 1.00 0.00 109 ARG A CA 7
ATOM 22896 C C . ARG A 1 109 ? 177.003 0.096 18.042 1.00 0.00 109 ARG A C 7
ATOM 22897 O O . ARG A 1 109 ? 176.967 0.361 16.838 1.00 0.00 109 ARG A O 7
ATOM 22918 N N . PRO A 1 110 ? 175.883 -0.289 18.712 1.00 0.00 110 PRO A N 7
ATOM 22919 C CA . PRO A 1 110 ? 174.576 -0.401 18.044 1.00 0.00 110 PRO A CA 7
ATOM 22920 C C . PRO A 1 110 ? 174.078 0.940 17.505 1.00 0.00 110 PRO A C 7
ATOM 22921 O O . PRO A 1 110 ? 173.489 1.003 16.426 1.00 0.00 110 PRO A O 7
ATOM 22932 N N . LEU A 1 111 ? 174.320 2.008 18.261 1.00 0.00 111 LEU A N 7
ATOM 22933 C CA . LEU A 1 111 ? 173.895 3.344 17.856 1.00 0.00 111 LEU A CA 7
ATOM 22934 C C . LEU A 1 111 ? 174.726 3.845 16.678 1.00 0.00 111 LEU A C 7
ATOM 22935 O O . LEU A 1 111 ? 174.193 4.434 15.738 1.00 0.00 111 LEU A O 7
ATOM 22951 N N . GLY A 1 112 ? 176.034 3.610 16.738 1.00 0.00 112 GLY A N 7
ATOM 22952 C CA . GLY A 1 112 ? 176.918 4.028 15.663 1.00 0.00 112 GLY A CA 7
ATOM 22953 C C . GLY A 1 112 ? 176.603 3.320 14.364 1.00 0.00 112 GLY A C 7
ATOM 22954 O O . GLY A 1 112 ? 176.596 3.935 13.297 1.00 0.00 112 GLY A O 7
ATOM 22958 N N . ALA A 1 113 ? 176.332 2.020 14.457 1.00 0.00 113 ALA A N 7
ATOM 22959 C CA . ALA A 1 113 ? 175.996 1.221 13.283 1.00 0.00 113 ALA A CA 7
ATOM 22960 C C . ALA A 1 113 ? 174.644 1.639 12.719 1.00 0.00 113 ALA A C 7
ATOM 22961 O O . ALA A 1 113 ? 174.444 1.658 11.504 1.00 0.00 113 ALA A O 7
ATOM 22968 N N . PHE A 1 114 ? 173.720 1.975 13.614 1.00 0.00 114 PHE A N 7
ATOM 22969 C CA . PHE A 1 114 ? 172.384 2.402 13.217 1.00 0.00 114 PHE A CA 7
ATOM 22970 C C . PHE A 1 114 ? 172.432 3.743 12.491 1.00 0.00 114 PHE A C 7
ATOM 22971 O O . PHE A 1 114 ? 171.786 3.920 11.460 1.00 0.00 114 PHE A O 7
ATOM 22988 N N . LEU A 1 115 ? 173.205 4.685 13.031 1.00 0.00 115 LEU A N 7
ATOM 22989 C CA . LEU A 1 115 ? 173.332 6.007 12.424 1.00 0.00 115 LEU A CA 7
ATOM 22990 C C . LEU A 1 115 ? 174.047 5.924 11.079 1.00 0.00 115 LEU A C 7
ATOM 22991 O O . LEU A 1 115 ? 173.681 6.620 10.134 1.00 0.00 115 LEU A O 7
ATOM 23007 N N . LEU A 1 116 ? 175.065 5.067 10.997 1.00 0.00 116 LEU A N 7
ATOM 23008 C CA . LEU A 1 116 ? 175.813 4.888 9.755 1.00 0.00 116 LEU A CA 7
ATOM 23009 C C . LEU A 1 116 ? 174.921 4.274 8.681 1.00 0.00 116 LEU A C 7
ATOM 23010 O O . LEU A 1 116 ? 175.013 4.626 7.501 1.00 0.00 116 LEU A O 7
ATOM 23026 N N . GLY A 1 117 ? 174.052 3.358 9.098 1.00 0.00 117 GLY A N 7
ATOM 23027 C CA . GLY A 1 117 ? 173.139 2.718 8.171 1.00 0.00 117 GLY A CA 7
ATOM 23028 C C . GLY A 1 117 ? 172.021 3.648 7.753 1.00 0.00 117 GLY A C 7
ATOM 23029 O O . GLY A 1 117 ? 171.574 3.617 6.605 1.00 0.00 117 GLY A O 7
ATOM 23033 N N . ALA A 1 118 ? 171.563 4.473 8.697 1.00 0.00 118 ALA A N 7
ATOM 23034 C CA . ALA A 1 118 ? 170.498 5.440 8.441 1.00 0.00 118 ALA A CA 7
ATOM 23035 C C . ALA A 1 118 ? 170.849 6.347 7.267 1.00 0.00 118 ALA A C 7
ATOM 23036 O O . ALA A 1 118 ? 169.999 6.643 6.429 1.00 0.00 118 ALA A O 7
ATOM 23043 N N . THR A 1 119 ? 172.104 6.787 7.214 1.00 0.00 119 THR A N 7
ATOM 23044 C CA . THR A 1 119 ? 172.565 7.646 6.131 1.00 0.00 119 THR A CA 7
ATOM 23045 C C . THR A 1 119 ? 172.486 6.919 4.790 1.00 0.00 119 THR A C 7
ATOM 23046 O O . THR A 1 119 ? 171.985 7.464 3.809 1.00 0.00 119 THR A O 7
ATOM 23057 N N . LEU A 1 120 ? 172.966 5.679 4.762 1.00 0.00 120 LEU A N 7
ATOM 23058 C CA . LEU A 1 120 ? 172.952 4.880 3.539 1.00 0.00 120 LEU A CA 7
ATOM 23059 C C . LEU A 1 120 ? 171.524 4.574 3.094 1.00 0.00 120 LEU A C 7
ATOM 23060 O O . LEU A 1 120 ? 171.240 4.515 1.902 1.00 0.00 120 LEU A O 7
ATOM 23076 N N . ALA A 1 121 ? 170.632 4.375 4.061 1.00 0.00 121 ALA A N 7
ATOM 23077 C CA . ALA A 1 121 ? 169.230 4.090 3.761 1.00 0.00 121 ALA A CA 7
ATOM 23078 C C . ALA A 1 121 ? 168.512 5.342 3.260 1.00 0.00 121 ALA A C 7
ATOM 23079 O O . ALA A 1 121 ? 167.562 5.253 2.483 1.00 0.00 121 ALA A O 7
ATOM 23086 N N . LEU A 1 122 ? 168.965 6.504 3.720 1.00 0.00 122 LEU A N 7
ATOM 23087 C CA . LEU A 1 122 ? 168.372 7.774 3.309 1.00 0.00 122 LEU A CA 7
ATOM 23088 C C . LEU A 1 122 ? 168.931 8.218 1.959 1.00 0.00 122 LEU A C 7
ATOM 23089 O O . LEU A 1 122 ? 168.274 8.940 1.209 1.00 0.00 122 LEU A O 7
ATOM 23105 N N . GLY A 1 123 ? 170.153 7.790 1.666 1.00 0.00 123 GLY A N 7
ATOM 23106 C CA . GLY A 1 123 ? 170.781 8.137 0.408 1.00 0.00 123 GLY A CA 7
ATOM 23107 C C . GLY A 1 123 ? 170.260 7.298 -0.737 1.00 0.00 123 GLY A C 7
ATOM 23108 O O . GLY A 1 123 ? 170.074 6.093 -0.595 1.00 0.00 123 GLY A O 7
ATOM 23112 N N . TRP A 1 124 ? 170.030 7.930 -1.880 1.00 0.00 124 TRP A N 7
ATOM 23113 C CA . TRP A 1 124 ? 169.516 7.217 -3.043 1.00 0.00 124 TRP A CA 7
ATOM 23114 C C . TRP A 1 124 ? 170.629 6.521 -3.814 1.00 0.00 124 TRP A C 7
ATOM 23115 O O . TRP A 1 124 ? 170.359 5.757 -4.738 1.00 0.00 124 TRP A O 7
ATOM 23136 N N . THR A 1 125 ? 171.873 6.783 -3.416 1.00 0.00 125 THR A N 7
ATOM 23137 C CA . THR A 1 125 ? 173.038 6.186 -4.066 1.00 0.00 125 THR A CA 7
ATOM 23138 C C . THR A 1 125 ? 173.078 6.535 -5.554 1.00 0.00 125 THR A C 7
ATOM 23139 O O . THR A 1 125 ? 172.622 5.760 -6.397 1.00 0.00 125 THR A O 7
ATOM 23150 N N . PRO A 1 126 ? 173.657 7.702 -5.894 1.00 0.00 126 PRO A N 7
ATOM 23151 C CA . PRO A 1 126 ? 173.750 8.177 -7.283 1.00 0.00 126 PRO A CA 7
ATOM 23152 C C . PRO A 1 126 ? 174.508 7.216 -8.197 1.00 0.00 126 PRO A C 7
ATOM 23153 O O . PRO A 1 126 ? 174.395 7.295 -9.419 1.00 0.00 126 PRO A O 7
ATOM 23164 N N . CYS A 1 127 ? 175.276 6.310 -7.598 1.00 0.00 127 CYS A N 7
ATOM 23165 C CA . CYS A 1 127 ? 176.046 5.331 -8.361 1.00 0.00 127 CYS A CA 7
ATOM 23166 C C . CYS A 1 127 ? 175.125 4.374 -9.113 1.00 0.00 127 CYS A C 7
ATOM 23167 O O . CYS A 1 127 ? 175.359 4.064 -10.276 1.00 0.00 127 CYS A O 7
ATOM 23174 N N . ILE A 1 128 ? 174.071 3.912 -8.443 1.00 0.00 128 ILE A N 7
ATOM 23175 C CA . ILE A 1 128 ? 173.126 2.990 -9.062 1.00 0.00 128 ILE A CA 7
ATOM 23176 C C . ILE A 1 128 ? 171.830 3.697 -9.445 1.00 0.00 128 ILE A C 7
ATOM 23177 O O . ILE A 1 128 ? 170.880 3.057 -9.892 1.00 0.00 128 ILE A O 7
ATOM 23193 N N . GLY A 1 129 ? 171.808 5.017 -9.269 1.00 0.00 129 GLY A N 7
ATOM 23194 C CA . GLY A 1 129 ? 170.628 5.809 -9.599 1.00 0.00 129 GLY A CA 7
ATOM 23195 C C . GLY A 1 129 ? 170.175 5.633 -11.039 1.00 0.00 129 GLY A C 7
ATOM 23196 O O . GLY A 1 129 ? 169.101 5.082 -11.284 1.00 0.00 129 GLY A O 7
ATOM 23200 N N . PRO A 1 130 ? 170.974 6.100 -12.020 1.00 0.00 130 PRO A N 7
ATOM 23201 C CA . PRO A 1 130 ? 170.634 5.971 -13.444 1.00 0.00 130 PRO A CA 7
ATOM 23202 C C . PRO A 1 130 ? 170.540 4.509 -13.883 1.00 0.00 130 PRO A C 7
ATOM 23203 O O . PRO A 1 130 ? 169.733 4.160 -14.746 1.00 0.00 130 PRO A O 7
ATOM 23214 N N . ILE A 1 131 ? 171.375 3.664 -13.279 1.00 0.00 131 ILE A N 7
ATOM 23215 C CA . ILE A 1 131 ? 171.392 2.236 -13.588 1.00 0.00 131 ILE A CA 7
ATOM 23216 C C . ILE A 1 131 ? 170.049 1.586 -13.253 1.00 0.00 131 ILE A C 7
ATOM 23217 O O . ILE A 1 131 ? 169.554 0.745 -14.006 1.00 0.00 131 ILE A O 7
ATOM 23233 N N . LEU A 1 132 ? 169.455 1.987 -12.129 1.00 0.00 132 LEU A N 7
ATOM 23234 C CA . LEU A 1 132 ? 168.166 1.446 -11.707 1.00 0.00 132 LEU A CA 7
ATOM 23235 C C . LEU A 1 132 ? 167.069 1.808 -12.705 1.00 0.00 132 LEU A C 7
ATOM 23236 O O . LEU A 1 132 ? 166.095 1.071 -12.863 1.00 0.00 132 LEU A O 7
ATOM 23252 N N . GLY A 1 133 ? 167.235 2.947 -13.375 1.00 0.00 133 GLY A N 7
ATOM 23253 C CA . GLY A 1 133 ? 166.262 3.380 -14.363 1.00 0.00 133 GLY A CA 7
ATOM 23254 C C . GLY A 1 133 ? 166.239 2.462 -15.570 1.00 0.00 133 GLY A C 7
ATOM 23255 O O . GLY A 1 133 ? 165.203 2.292 -16.211 1.00 0.00 133 GLY A O 7
ATOM 23259 N N . ALA A 1 134 ? 167.389 1.866 -15.870 1.00 0.00 134 ALA A N 7
ATOM 23260 C CA . ALA A 1 134 ? 167.511 0.948 -16.997 1.00 0.00 134 ALA A CA 7
ATOM 23261 C C . ALA A 1 134 ? 166.971 -0.426 -16.622 1.00 0.00 134 ALA A C 7
ATOM 23262 O O . ALA A 1 134 ? 166.365 -1.116 -17.446 1.00 0.00 134 ALA A O 7
ATOM 23269 N N . ILE A 1 135 ? 167.195 -0.815 -15.368 1.00 0.00 135 ILE A N 7
ATOM 23270 C CA . ILE A 1 135 ? 166.728 -2.102 -14.863 1.00 0.00 135 ILE A CA 7
ATOM 23271 C C . ILE A 1 135 ? 165.199 -2.134 -14.794 1.00 0.00 135 ILE A C 7
ATOM 23272 O O . ILE A 1 135 ? 164.582 -3.186 -14.969 1.00 0.00 135 ILE A O 7
ATOM 23288 N N . LEU A 1 136 ? 164.593 -0.970 -14.555 1.00 0.00 136 LEU A N 7
ATOM 23289 C CA . LEU A 1 136 ? 163.136 -0.860 -14.476 1.00 0.00 136 LEU A CA 7
ATOM 23290 C C . LEU A 1 136 ? 162.485 -1.328 -15.777 1.00 0.00 136 LEU A C 7
ATOM 23291 O O . LEU A 1 136 ? 161.493 -2.057 -15.760 1.00 0.00 136 LEU A O 7
ATOM 23307 N N . THR A 1 137 ? 163.054 -0.907 -16.904 1.00 0.00 137 THR A N 7
ATOM 23308 C CA . THR A 1 137 ? 162.537 -1.288 -18.212 1.00 0.00 137 THR A CA 7
ATOM 23309 C C . THR A 1 137 ? 162.811 -2.764 -18.503 1.00 0.00 137 THR A C 7
ATOM 23310 O O . THR A 1 137 ? 162.102 -3.394 -19.286 1.00 0.00 137 THR A O 7
ATOM 23321 N N . LEU A 1 138 ? 163.841 -3.307 -17.860 1.00 0.00 138 LEU A N 7
ATOM 23322 C CA . LEU A 1 138 ? 164.201 -4.709 -18.038 1.00 0.00 138 LEU A CA 7
ATOM 23323 C C . LEU A 1 138 ? 163.233 -5.603 -17.271 1.00 0.00 138 LEU A C 7
ATOM 23324 O O . LEU A 1 138 ? 162.849 -6.670 -17.744 1.00 0.00 138 LEU A O 7
ATOM 23340 N N . THR A 1 139 ? 162.829 -5.148 -16.085 1.00 0.00 139 THR A N 7
ATOM 23341 C CA . THR A 1 139 ? 161.898 -5.897 -15.246 1.00 0.00 139 THR A CA 7
ATOM 23342 C C . THR A 1 139 ? 160.504 -5.939 -15.878 1.00 0.00 139 THR A C 7
ATOM 23343 O O . THR A 1 139 ? 159.673 -6.775 -15.520 1.00 0.00 139 THR A O 7
ATOM 23354 N N . ALA A 1 140 ? 160.258 -5.031 -16.822 1.00 0.00 140 ALA A N 7
ATOM 23355 C CA . ALA A 1 140 ? 158.974 -4.973 -17.514 1.00 0.00 140 ALA A CA 7
ATOM 23356 C C . ALA A 1 140 ? 158.762 -6.219 -18.370 1.00 0.00 140 ALA A C 7
ATOM 23357 O O . ALA A 1 140 ? 157.653 -6.742 -18.460 1.00 0.00 140 ALA A O 7
ATOM 23364 N N . VAL A 1 141 ? 159.837 -6.685 -18.999 1.00 0.00 141 VAL A N 7
ATOM 23365 C CA . VAL A 1 141 ? 159.772 -7.874 -19.843 1.00 0.00 141 VAL A CA 7
ATOM 23366 C C . VAL A 1 141 ? 160.342 -9.094 -19.117 1.00 0.00 141 VAL A C 7
ATOM 23367 O O . VAL A 1 141 ? 160.025 -10.234 -19.455 1.00 0.00 141 VAL A O 7
ATOM 23380 N N . GLY A 1 142 ? 161.186 -8.843 -18.123 1.00 0.00 142 GLY A N 7
ATOM 23381 C CA . GLY A 1 142 ? 161.782 -9.921 -17.359 1.00 0.00 142 GLY A CA 7
ATOM 23382 C C . GLY A 1 142 ? 161.625 -9.715 -15.866 1.00 0.00 142 GLY A C 7
ATOM 23383 O O . GLY A 1 142 ? 162.561 -9.285 -15.191 1.00 0.00 142 GLY A O 7
ATOM 23387 N N . GLY A 1 143 ? 160.440 -10.015 -15.351 1.00 0.00 143 GLY A N 7
ATOM 23388 C CA . GLY A 1 143 ? 160.186 -9.848 -13.932 1.00 0.00 143 GLY A CA 7
ATOM 23389 C C . GLY A 1 143 ? 160.015 -11.171 -13.213 1.00 0.00 143 GLY A C 7
ATOM 23390 O O . GLY A 1 143 ? 159.135 -11.961 -13.556 1.00 0.00 143 GLY A O 7
ATOM 23394 N N . GLY A 1 144 ? 160.858 -11.415 -12.218 1.00 0.00 144 GLY A N 7
ATOM 23395 C CA . GLY A 1 144 ? 160.778 -12.650 -11.464 1.00 0.00 144 GLY A CA 7
ATOM 23396 C C . GLY A 1 144 ? 161.379 -12.515 -10.080 1.00 0.00 144 GLY A C 7
ATOM 23397 O O . GLY A 1 144 ? 162.400 -11.850 -9.906 1.00 0.00 144 GLY A O 7
ATOM 23401 N N . VAL A 1 145 ? 160.747 -13.151 -9.095 1.00 0.00 145 VAL A N 7
ATOM 23402 C CA . VAL A 1 145 ? 161.224 -13.097 -7.713 1.00 0.00 145 VAL A CA 7
ATOM 23403 C C . VAL A 1 145 ? 162.567 -13.813 -7.572 1.00 0.00 145 VAL A C 7
ATOM 23404 O O . VAL A 1 145 ? 163.378 -13.473 -6.707 1.00 0.00 145 VAL A O 7
ATOM 23417 N N . GLY A 1 146 ? 162.798 -14.794 -8.440 1.00 0.00 146 GLY A N 7
ATOM 23418 C CA . GLY A 1 146 ? 164.041 -15.543 -8.410 1.00 0.00 146 GLY A CA 7
ATOM 23419 C C . GLY A 1 146 ? 165.251 -14.673 -8.680 1.00 0.00 146 GLY A C 7
ATOM 23420 O O . GLY A 1 146 ? 166.344 -14.955 -8.196 1.00 0.00 146 GLY A O 7
ATOM 23424 N N . PHE A 1 147 ? 165.053 -13.601 -9.445 1.00 0.00 147 PHE A N 7
ATOM 23425 C CA . PHE A 1 147 ? 166.140 -12.687 -9.775 1.00 0.00 147 PHE A CA 7
ATOM 23426 C C . PHE A 1 147 ? 166.596 -11.927 -8.536 1.00 0.00 147 PHE A C 7
ATOM 23427 O O . PHE A 1 147 ? 167.783 -11.912 -8.209 1.00 0.00 147 PHE A O 7
ATOM 23444 N N . LEU A 1 148 ? 165.647 -11.296 -7.849 1.00 0.00 148 LEU A N 7
ATOM 23445 C CA . LEU A 1 148 ? 165.952 -10.540 -6.638 1.00 0.00 148 LEU A CA 7
ATOM 23446 C C . LEU A 1 148 ? 166.514 -11.457 -5.555 1.00 0.00 148 LEU A C 7
ATOM 23447 O O . LEU A 1 148 ? 167.415 -11.068 -4.809 1.00 0.00 148 LEU A O 7
ATOM 23463 N N . LEU A 1 149 ? 165.983 -12.677 -5.478 1.00 0.00 149 LEU A N 7
ATOM 23464 C CA . LEU A 1 149 ? 166.445 -13.655 -4.497 1.00 0.00 149 LEU A CA 7
ATOM 23465 C C . LEU A 1 149 ? 167.892 -14.048 -4.776 1.00 0.00 149 LEU A C 7
ATOM 23466 O O . LEU A 1 149 ? 168.714 -14.126 -3.861 1.00 0.00 149 LEU A O 7
ATOM 23482 N N . ALA A 1 150 ? 168.193 -14.290 -6.051 1.00 0.00 150 ALA A N 7
ATOM 23483 C CA . ALA A 1 150 ? 169.539 -14.659 -6.465 1.00 0.00 150 ALA A CA 7
ATOM 23484 C C . ALA A 1 150 ? 170.518 -13.527 -6.190 1.00 0.00 150 ALA A C 7
ATOM 23485 O O . ALA A 1 150 ? 171.645 -13.763 -5.773 1.00 0.00 150 ALA A O 7
ATOM 23492 N N . TYR A 1 151 ? 170.074 -12.295 -6.427 1.00 0.00 151 TYR A N 7
ATOM 23493 C CA . TYR A 1 151 ? 170.910 -11.120 -6.197 1.00 0.00 151 TYR A CA 7
ATOM 23494 C C . TYR A 1 151 ? 171.327 -11.022 -4.734 1.00 0.00 151 TYR A C 7
ATOM 23495 O O . TYR A 1 151 ? 172.502 -10.808 -4.431 1.00 0.00 151 TYR A O 7
ATOM 23513 N N . ILE A 1 152 ? 170.360 -11.181 -3.832 1.00 0.00 152 ILE A N 7
ATOM 23514 C CA . ILE A 1 152 ? 170.640 -11.122 -2.403 1.00 0.00 152 ILE A CA 7
ATOM 23515 C C . ILE A 1 152 ? 171.564 -12.268 -1.992 1.00 0.00 152 ILE A C 7
ATOM 23516 O O . ILE A 1 152 ? 172.535 -12.059 -1.266 1.00 0.00 152 ILE A O 7
ATOM 23532 N N . LEU A 1 153 ? 171.273 -13.472 -2.479 1.00 0.00 153 LEU A N 7
ATOM 23533 C CA . LEU A 1 153 ? 172.090 -14.643 -2.161 1.00 0.00 153 LEU A CA 7
ATOM 23534 C C . LEU A 1 153 ? 173.496 -14.500 -2.741 1.00 0.00 153 LEU A C 7
ATOM 23535 O O . LEU A 1 153 ? 174.473 -14.951 -2.139 1.00 0.00 153 LEU A O 7
ATOM 23551 N N . GLY A 1 154 ? 173.583 -13.870 -3.911 1.00 0.00 154 GLY A N 7
ATOM 23552 C CA . GLY A 1 154 ? 174.863 -13.656 -4.559 1.00 0.00 154 GLY A CA 7
ATOM 23553 C C . GLY A 1 154 ? 175.801 -12.817 -3.719 1.00 0.00 154 GLY A C 7
ATOM 23554 O O . GLY A 1 154 ? 176.993 -13.095 -3.661 1.00 0.00 154 GLY A O 7
ATOM 23558 N N . LEU A 1 155 ? 175.266 -11.773 -3.087 1.00 0.00 155 LEU A N 7
ATOM 23559 C CA . LEU A 1 155 ? 176.073 -10.908 -2.226 1.00 0.00 155 LEU A CA 7
ATOM 23560 C C . LEU A 1 155 ? 176.221 -11.513 -0.829 1.00 0.00 155 LEU A C 7
ATOM 23561 O O . LEU A 1 155 ? 177.203 -11.252 -0.127 1.00 0.00 155 LEU A O 7
ATOM 23577 N N . ALA A 1 156 ? 175.232 -12.308 -0.430 1.00 0.00 156 ALA A N 7
ATOM 23578 C CA . ALA A 1 156 ? 175.242 -12.966 0.875 1.00 0.00 156 ALA A CA 7
ATOM 23579 C C . ALA A 1 156 ? 176.413 -13.934 1.014 1.00 0.00 156 ALA A C 7
ATOM 23580 O O . ALA A 1 156 ? 177.015 -14.029 2.084 1.00 0.00 156 ALA A O 7
ATOM 23587 N N . VAL A 1 157 ? 176.727 -14.652 -0.066 1.00 0.00 157 VAL A N 7
ATOM 23588 C CA . VAL A 1 157 ? 177.828 -15.616 -0.052 1.00 0.00 157 VAL A CA 7
ATOM 23589 C C . VAL A 1 157 ? 179.164 -14.953 0.336 1.00 0.00 157 VAL A C 7
ATOM 23590 O O . VAL A 1 157 ? 179.787 -15.376 1.313 1.00 0.00 157 VAL A O 7
ATOM 23603 N N . PRO A 1 158 ? 179.637 -13.910 -0.400 1.00 0.00 158 PRO A N 7
ATOM 23604 C CA . PRO A 1 158 ? 180.892 -13.227 -0.065 1.00 0.00 158 PRO A CA 7
ATOM 23605 C C . PRO A 1 158 ? 180.873 -12.643 1.342 1.00 0.00 158 PRO A C 7
ATOM 23606 O O . PRO A 1 158 ? 181.865 -12.727 2.062 1.00 0.00 158 PRO A O 7
ATOM 23617 N N . PHE A 1 159 ? 179.736 -12.063 1.727 1.00 0.00 159 PHE A N 7
ATOM 23618 C CA . PHE A 1 159 ? 179.595 -11.463 3.053 1.00 0.00 159 PHE A CA 7
ATOM 23619 C C . PHE A 1 159 ? 179.821 -12.496 4.151 1.00 0.00 159 PHE A C 7
ATOM 23620 O O . PHE A 1 159 ? 180.537 -12.232 5.118 1.00 0.00 159 PHE A O 7
ATOM 23637 N N . PHE A 1 160 ? 179.219 -13.674 3.997 1.00 0.00 160 PHE A N 7
ATOM 23638 C CA . PHE A 1 160 ? 179.368 -14.741 4.982 1.00 0.00 160 PHE A CA 7
ATOM 23639 C C . PHE A 1 160 ? 180.808 -15.248 5.016 1.00 0.00 160 PHE A C 7
ATOM 23640 O O . PHE A 1 160 ? 181.358 -15.499 6.089 1.00 0.00 160 PHE A O 7
ATOM 23657 N N . VAL A 1 161 ? 181.418 -15.387 3.839 1.00 0.00 161 VAL A N 7
ATOM 23658 C CA . VAL A 1 161 ? 182.801 -15.850 3.744 1.00 0.00 161 VAL A CA 7
ATOM 23659 C C . VAL A 1 161 ? 183.751 -14.857 4.414 1.00 0.00 161 VAL A C 7
ATOM 23660 O O . VAL A 1 161 ? 184.619 -15.249 5.196 1.00 0.00 161 VAL A O 7
ATOM 23673 N N . VAL A 1 162 ? 183.572 -13.570 4.115 1.00 0.00 162 VAL A N 7
ATOM 23674 C CA . VAL A 1 162 ? 184.407 -12.523 4.698 1.00 0.00 162 VAL A CA 7
ATOM 23675 C C . VAL A 1 162 ? 184.198 -12.444 6.211 1.00 0.00 162 VAL A C 7
ATOM 23676 O O . VAL A 1 162 ? 185.162 -12.329 6.967 1.00 0.00 162 VAL A O 7
ATOM 23689 N N . ALA A 1 163 ? 182.939 -12.511 6.645 1.00 0.00 163 ALA A N 7
ATOM 23690 C CA . ALA A 1 163 ? 182.609 -12.458 8.070 1.00 0.00 163 ALA A CA 7
ATOM 23691 C C . ALA A 1 163 ? 183.242 -13.617 8.839 1.00 0.00 163 ALA A C 7
ATOM 23692 O O . ALA A 1 163 ? 183.617 -13.468 10.001 1.00 0.00 163 ALA A O 7
ATOM 23699 N N . LEU A 1 164 ? 183.356 -14.771 8.186 1.00 0.00 164 LEU A N 7
ATOM 23700 C CA . LEU A 1 164 ? 183.945 -15.951 8.812 1.00 0.00 164 LEU A CA 7
ATOM 23701 C C . LEU A 1 164 ? 185.470 -15.874 8.804 1.00 0.00 164 LEU A C 7
ATOM 23702 O O . LEU A 1 164 ? 186.115 -16.137 9.820 1.00 0.00 164 LEU A O 7
ATOM 23718 N N . PHE A 1 165 ? 186.039 -15.504 7.659 1.00 0.00 165 PHE A N 7
ATOM 23719 C CA . PHE A 1 165 ? 187.492 -15.399 7.523 1.00 0.00 165 PHE A CA 7
ATOM 23720 C C . PHE A 1 165 ? 188.041 -14.241 8.356 1.00 0.00 165 PHE A C 7
ATOM 23721 O O . PHE A 1 165 ? 189.233 -14.202 8.670 1.00 0.00 165 PHE A O 7
ATOM 23738 N N . ALA A 1 166 ? 187.163 -13.307 8.718 1.00 0.00 166 ALA A N 7
ATOM 23739 C CA . ALA A 1 166 ? 187.543 -12.154 9.529 1.00 0.00 166 ALA A CA 7
ATOM 23740 C C . ALA A 1 166 ? 187.974 -12.586 10.926 1.00 0.00 166 ALA A C 7
ATOM 23741 O O . ALA A 1 166 ? 188.639 -11.836 11.637 1.00 0.00 166 ALA A O 7
ATOM 23748 N N . ASP A 1 167 ? 187.582 -13.800 11.315 1.00 0.00 167 ASP A N 7
ATOM 23749 C CA . ASP A 1 167 ? 187.928 -14.348 12.624 1.00 0.00 167 ASP A CA 7
ATOM 23750 C C . ASP A 1 167 ? 189.443 -14.440 12.796 1.00 0.00 167 ASP A C 7
ATOM 23751 O O . ASP A 1 167 ? 189.974 -14.148 13.865 1.00 0.00 167 ASP A O 7
ATOM 23760 N N . ARG A 1 168 ? 190.132 -14.849 11.733 1.00 0.00 168 ARG A N 7
ATOM 23761 C CA . ARG A 1 168 ? 191.586 -14.978 11.765 1.00 0.00 168 ARG A CA 7
ATOM 23762 C C . ARG A 1 168 ? 192.258 -13.657 11.398 1.00 0.00 168 ARG A C 7
ATOM 23763 O O . ARG A 1 168 ? 193.335 -13.334 11.904 1.00 0.00 168 ARG A O 7
ATOM 23784 N N . ILE A 1 169 ? 191.615 -12.895 10.514 1.00 0.00 169 ILE A N 7
ATOM 23785 C CA . ILE A 1 169 ? 192.144 -11.605 10.077 1.00 0.00 169 ILE A CA 7
ATOM 23786 C C . ILE A 1 169 ? 192.141 -10.592 11.227 1.00 0.00 169 ILE A C 7
ATOM 23787 O O . ILE A 1 169 ? 193.012 -9.728 11.304 1.00 0.00 169 ILE A O 7
ATOM 23803 N N . LYS A 1 170 ? 191.166 -10.724 12.128 1.00 0.00 170 LYS A N 7
ATOM 23804 C CA . LYS A 1 170 ? 191.041 -9.830 13.284 1.00 0.00 170 LYS A CA 7
ATOM 23805 C C . LYS A 1 170 ? 192.284 -9.884 14.174 1.00 0.00 170 LYS A C 7
ATOM 23806 O O . LYS A 1 170 ? 192.617 -8.908 14.848 1.00 0.00 170 LYS A O 7
ATOM 23825 N N . GLY A 1 171 ? 192.962 -11.031 14.170 1.00 0.00 171 GLY A N 7
ATOM 23826 C CA . GLY A 1 171 ? 194.159 -11.188 14.976 1.00 0.00 171 GLY A CA 7
ATOM 23827 C C . GLY A 1 171 ? 195.322 -10.377 14.442 1.00 0.00 171 GLY A C 7
ATOM 23828 O O . GLY A 1 171 ? 196.109 -9.825 15.208 1.00 0.00 171 GLY A O 7
ATOM 23832 N N . TRP A 1 172 ? 195.422 -10.306 13.120 1.00 0.00 172 TRP A N 7
ATOM 23833 C CA . TRP A 1 172 ? 196.494 -9.560 12.472 1.00 0.00 172 TRP A CA 7
ATOM 23834 C C . TRP A 1 172 ? 196.109 -8.095 12.303 1.00 0.00 172 TRP A C 7
ATOM 23835 O O . TRP A 1 172 ? 196.961 -7.211 12.384 1.00 0.00 172 TRP A O 7
ATOM 23856 N N . LEU A 1 173 ? 194.817 -7.846 12.067 1.00 0.00 173 LEU A N 7
ATOM 23857 C CA . LEU A 1 173 ? 194.304 -6.483 11.899 1.00 0.00 173 LEU A CA 7
ATOM 23858 C C . LEU A 1 173 ? 194.560 -5.634 13.144 1.00 0.00 173 LEU A C 7
ATOM 23859 O O . LEU A 1 173 ? 194.591 -4.407 13.065 1.00 0.00 173 LEU A O 7
ATOM 23875 N N . ARG A 1 174 ? 194.734 -6.295 14.291 1.00 0.00 174 ARG A N 7
ATOM 23876 C CA . ARG A 1 174 ? 195.019 -5.598 15.543 1.00 0.00 174 ARG A CA 7
ATOM 23877 C C . ARG A 1 174 ? 196.317 -4.805 15.420 1.00 0.00 174 ARG A C 7
ATOM 23878 O O . ARG A 1 174 ? 196.356 -3.607 15.695 1.00 0.00 174 ARG A O 7
ATOM 23899 N N . ARG A 1 175 ? 197.380 -5.491 15.007 1.00 0.00 175 ARG A N 7
ATOM 23900 C CA . ARG A 1 175 ? 198.678 -4.853 14.820 1.00 0.00 175 ARG A CA 7
ATOM 23901 C C . ARG A 1 175 ? 198.715 -4.084 13.503 1.00 0.00 175 ARG A C 7
ATOM 23902 O O . ARG A 1 175 ? 199.402 -3.069 13.389 1.00 0.00 175 ARG A O 7
ATOM 23923 N N . ALA A 1 176 ? 197.974 -4.576 12.508 1.00 0.00 176 ALA A N 7
ATOM 23924 C CA . ALA A 1 176 ? 197.909 -3.923 11.203 1.00 0.00 176 ALA A CA 7
ATOM 23925 C C . ALA A 1 176 ? 197.314 -2.529 11.334 1.00 0.00 176 ALA A C 7
ATOM 23926 O O . ALA A 1 176 ? 197.759 -1.602 10.660 1.00 0.00 176 ALA A O 7
ATOM 23933 N N . GLY A 1 177 ? 196.271 -2.414 12.167 1.00 0.00 177 GLY A N 7
ATOM 23934 C CA . GLY A 1 177 ? 195.614 -1.135 12.427 1.00 0.00 177 GLY A CA 7
ATOM 23935 C C . GLY A 1 177 ? 196.575 0.030 12.614 1.00 0.00 177 GLY A C 7
ATOM 23936 O O . GLY A 1 177 ? 196.242 1.165 12.277 1.00 0.00 177 GLY A O 7
ATOM 23940 N N . ARG A 1 178 ? 197.757 -0.248 13.157 1.00 0.00 178 ARG A N 7
ATOM 23941 C CA . ARG A 1 178 ? 198.771 0.780 13.368 1.00 0.00 178 ARG A CA 7
ATOM 23942 C C . ARG A 1 178 ? 199.190 1.396 12.031 1.00 0.00 178 ARG A C 7
ATOM 23943 O O . ARG A 1 178 ? 199.094 2.605 11.831 1.00 0.00 178 ARG A O 7
ATOM 23964 N N . ILE A 1 179 ? 199.642 0.541 11.118 1.00 0.00 179 ILE A N 7
ATOM 23965 C CA . ILE A 1 179 ? 200.074 0.977 9.791 1.00 0.00 179 ILE A CA 7
ATOM 23966 C C . ILE A 1 179 ? 198.871 1.317 8.906 1.00 0.00 179 ILE A C 7
ATOM 23967 O O . ILE A 1 179 ? 198.962 2.146 8.001 1.00 0.00 179 ILE A O 7
ATOM 23983 N N . SER A 1 180 ? 197.740 0.673 9.182 1.00 0.00 180 SER A N 7
ATOM 23984 C CA . SER A 1 180 ? 196.514 0.902 8.420 1.00 0.00 180 SER A CA 7
ATOM 23985 C C . SER A 1 180 ? 195.909 2.272 8.719 1.00 0.00 180 SER A C 7
ATOM 23986 O O . SER A 1 180 ? 195.054 2.746 7.975 1.00 0.00 180 SER A O 7
ATOM 23994 N N . HIS A 1 181 ? 196.338 2.892 9.817 1.00 0.00 181 HIS A N 7
ATOM 23995 C CA . HIS A 1 181 ? 195.837 4.210 10.210 1.00 0.00 181 HIS A CA 7
ATOM 23996 C C . HIS A 1 181 ? 196.034 5.238 9.098 1.00 0.00 181 HIS A C 7
ATOM 23997 O O . HIS A 1 181 ? 195.181 6.098 8.877 1.00 0.00 181 HIS A O 7
ATOM 24011 N N . TYR A 1 182 ? 197.155 5.136 8.394 1.00 0.00 182 TYR A N 7
ATOM 24012 C CA . TYR A 1 182 ? 197.463 6.058 7.305 1.00 0.00 182 TYR A CA 7
ATOM 24013 C C . TYR A 1 182 ? 196.593 5.766 6.084 1.00 0.00 182 TYR A C 7
ATOM 24014 O O . TYR A 1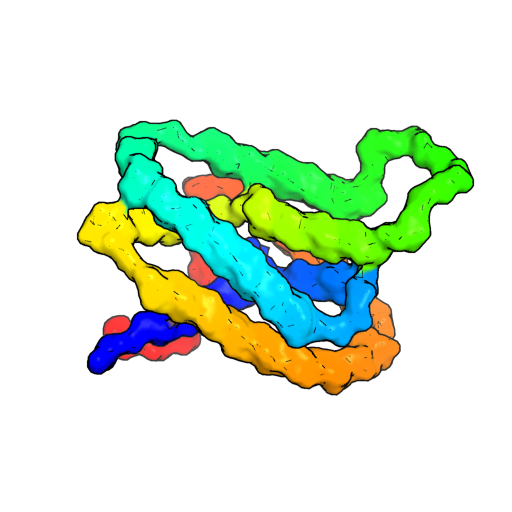 182 ? 196.338 6.644 5.260 1.00 0.00 182 TYR A O 7
ATOM 24032 N N . VAL A 1 183 ? 196.126 4.526 5.988 1.00 0.00 183 VAL A N 7
ATOM 24033 C CA . VAL A 1 183 ? 195.274 4.106 4.883 1.00 0.00 183 VAL A CA 7
ATOM 24034 C C . VAL A 1 183 ? 193.823 4.508 5.151 1.00 0.00 183 VAL A C 7
ATOM 24035 O O . VAL A 1 183 ? 193.022 4.648 4.227 1.00 0.00 183 VAL A O 7
ATOM 24048 N N . GLU A 1 184 ? 193.504 4.723 6.427 1.00 0.00 184 GLU A N 7
ATOM 24049 C CA . GLU A 1 184 ? 192.155 5.112 6.827 1.00 0.00 184 GLU A CA 7
ATOM 24050 C C . GLU A 1 184 ? 191.856 6.535 6.372 1.00 0.00 184 GLU A C 7
ATOM 24051 O O . GLU A 1 184 ? 190.775 6.822 5.857 1.00 0.00 184 GLU A O 7
ATOM 24063 N N . VAL A 1 185 ? 192.830 7.420 6.561 1.00 0.00 185 VAL A N 7
ATOM 24064 C CA . VAL A 1 185 ? 192.679 8.814 6.165 1.00 0.00 185 VAL A CA 7
ATOM 24065 C C . VAL A 1 185 ? 192.663 8.947 4.646 1.00 0.00 185 VAL A C 7
ATOM 24066 O O . VAL A 1 185 ? 191.860 9.696 4.094 1.00 0.00 185 VAL A O 7
ATOM 24079 N N . LEU A 1 186 ? 193.546 8.203 3.981 1.00 0.00 186 LEU A N 7
ATOM 24080 C CA . LEU A 1 186 ? 193.635 8.233 2.523 1.00 0.00 186 LEU A CA 7
ATOM 24081 C C . LEU A 1 186 ? 192.310 7.830 1.884 1.00 0.00 186 LEU A C 7
ATOM 24082 O O . LEU A 1 186 ? 191.813 8.514 0.989 1.00 0.00 186 LEU A O 7
ATOM 24098 N N . ALA A 1 187 ? 191.742 6.719 2.350 1.00 0.00 187 ALA A N 7
ATOM 24099 C CA . ALA A 1 187 ? 190.467 6.236 1.829 1.00 0.00 187 ALA A CA 7
ATOM 24100 C C . ALA A 1 187 ? 189.355 7.238 2.116 1.00 0.00 187 ALA A C 7
ATOM 24101 O O . ALA A 1 187 ? 188.485 7.472 1.275 1.00 0.00 187 ALA A O 7
ATOM 24108 N N . GLY A 1 188 ? 189.395 7.829 3.309 1.00 0.00 188 GLY A N 7
ATOM 24109 C CA . GLY A 1 188 ? 188.398 8.813 3.689 1.00 0.00 188 GLY A CA 7
ATOM 24110 C C . GLY A 1 188 ? 188.437 10.036 2.797 1.00 0.00 188 GLY A C 7
ATOM 24111 O O . GLY A 1 188 ? 187.396 10.520 2.354 1.00 0.00 188 GLY A O 7
ATOM 24115 N N . VAL A 1 189 ? 189.644 10.535 2.533 1.00 0.00 189 VAL A N 7
ATOM 24116 C CA . VAL A 1 189 ? 189.826 11.704 1.677 1.00 0.00 189 VAL A CA 7
ATOM 24117 C C . VAL A 1 189 ? 189.286 11.433 0.274 1.00 0.00 189 VAL A C 7
ATOM 24118 O O . VAL A 1 189 ? 188.544 12.245 -0.281 1.00 0.00 189 VAL A O 7
ATOM 24131 N N . VAL A 1 190 ? 189.653 10.282 -0.287 1.00 0.00 190 VAL A N 7
ATOM 24132 C CA . VAL A 1 190 ? 189.202 9.904 -1.623 1.00 0.00 190 VAL A CA 7
ATOM 24133 C C . VAL A 1 190 ? 187.681 9.784 -1.672 1.00 0.00 190 VAL A C 7
ATOM 24134 O O . VAL A 1 190 ? 187.049 10.269 -2.610 1.00 0.00 190 VAL A O 7
ATOM 24147 N N . LEU A 1 191 ? 187.101 9.148 -0.654 1.00 0.00 191 LEU A N 7
ATOM 24148 C CA . LEU A 1 191 ? 185.650 8.974 -0.583 1.00 0.00 191 LEU A CA 7
ATOM 24149 C C . LEU A 1 191 ? 184.933 10.323 -0.638 1.00 0.00 191 LEU A C 7
ATOM 24150 O O . LEU A 1 191 ? 183.970 10.495 -1.389 1.00 0.00 191 LEU A O 7
ATOM 24166 N N . VAL A 1 192 ? 185.412 11.281 0.154 1.00 0.00 192 VAL A N 7
ATOM 24167 C CA . VAL A 1 192 ? 184.818 12.614 0.178 1.00 0.00 192 VAL A CA 7
ATOM 24168 C C . VAL A 1 192 ? 185.048 13.324 -1.156 1.00 0.00 192 VAL A C 7
ATOM 24169 O O . VAL A 1 192 ? 184.142 13.961 -1.691 1.00 0.00 192 VAL A O 7
ATOM 24182 N N . LEU A 1 193 ? 186.263 13.193 -1.693 1.00 0.00 193 LEU A N 7
ATOM 24183 C CA . LEU A 1 193 ? 186.615 13.814 -2.969 1.00 0.00 193 LEU A CA 7
ATOM 24184 C C . LEU A 1 193 ? 185.697 13.326 -4.088 1.00 0.00 193 LEU A C 7
ATOM 24185 O O . LEU A 1 193 ? 185.252 14.118 -4.920 1.00 0.00 193 LEU A O 7
ATOM 24201 N N . VAL A 1 194 ? 185.421 12.022 -4.105 1.00 0.00 194 VAL A N 7
ATOM 24202 C CA . VAL A 1 194 ? 184.536 11.439 -5.111 1.00 0.00 194 VAL A CA 7
ATOM 24203 C C . VAL A 1 194 ? 183.137 12.042 -4.993 1.00 0.00 194 VAL A C 7
ATOM 24204 O O . VAL A 1 194 ? 182.519 12.399 -5.997 1.00 0.00 194 VAL A O 7
ATOM 24217 N N . GLY A 1 195 ? 182.655 12.167 -3.758 1.00 0.00 195 GLY A N 7
ATOM 24218 C CA . GLY A 1 195 ? 181.342 12.744 -3.526 1.00 0.00 195 GLY A CA 7
ATOM 24219 C C . GLY A 1 195 ? 181.258 14.180 -4.002 1.00 0.00 195 GLY A C 7
ATOM 24220 O O . GLY A 1 195 ? 180.259 14.589 -4.596 1.00 0.00 195 GLY A O 7
ATOM 24224 N N . VAL A 1 196 ? 182.316 14.946 -3.746 1.00 0.00 196 VAL A N 7
ATOM 24225 C CA . VAL A 1 196 ? 182.370 16.345 -4.160 1.00 0.00 196 VAL A CA 7
ATOM 24226 C C . VAL A 1 196 ? 182.459 16.458 -5.681 1.00 0.00 196 VAL A C 7
ATOM 24227 O O . VAL A 1 196 ? 181.779 17.288 -6.287 1.00 0.00 196 VAL A O 7
ATOM 24240 N N . LEU A 1 197 ? 183.286 15.609 -6.297 1.00 0.00 197 LEU A N 7
ATOM 24241 C CA . LEU A 1 197 ? 183.457 15.614 -7.750 1.00 0.00 197 LEU A CA 7
ATOM 24242 C C . LEU A 1 197 ? 182.162 15.233 -8.465 1.00 0.00 197 LEU A C 7
ATOM 24243 O O . LEU A 1 197 ? 181.946 15.605 -9.615 1.00 0.00 197 LEU A O 7
ATOM 24259 N N . LEU A 1 198 ? 181.307 14.474 -7.783 1.00 0.00 198 LEU A N 7
ATOM 24260 C CA . LEU A 1 198 ? 180.030 14.067 -8.353 1.00 0.00 198 LEU A CA 7
ATOM 24261 C C . LEU A 1 198 ? 178.999 15.186 -8.203 1.00 0.00 198 LEU A C 7
ATOM 24262 O O . LEU A 1 198 ? 178.262 15.494 -9.141 1.00 0.00 198 LEU A O 7
ATOM 24278 N N . PHE A 1 199 ? 178.969 15.801 -7.021 1.00 0.00 199 PHE A N 7
ATOM 24279 C CA . PHE A 1 199 ? 178.020 16.878 -6.736 1.00 0.00 199 PHE A CA 7
ATOM 24280 C C . PHE A 1 199 ? 178.364 18.163 -7.492 1.00 0.00 199 PHE A C 7
ATOM 24281 O O . PHE A 1 199 ? 177.496 18.770 -8.114 1.00 0.00 199 PHE A O 7
ATOM 24298 N N . THR A 1 200 ? 179.627 18.578 -7.434 1.00 0.00 200 THR A N 7
ATOM 24299 C CA . THR A 1 200 ? 180.052 19.798 -8.119 1.00 0.00 200 THR A CA 7
ATOM 24300 C C . THR A 1 200 ? 180.380 19.526 -9.583 1.00 0.00 200 THR A C 7
ATOM 24301 O O . THR A 1 200 ? 180.593 20.452 -10.366 1.00 0.00 200 THR A O 7
ATOM 24312 N N . GLY A 1 201 ? 180.417 18.248 -9.946 1.00 0.00 201 GLY A N 7
ATOM 24313 C CA . GLY A 1 201 ? 180.711 17.871 -11.314 1.00 0.00 201 GLY A CA 7
ATOM 24314 C C . GLY A 1 201 ? 179.465 17.839 -12.177 1.00 0.00 201 GLY A C 7
ATOM 24315 O O . GLY A 1 201 ? 179.420 18.483 -13.225 1.00 0.00 201 GLY A O 7
ATOM 24319 N N . THR A 1 202 ? 178.455 17.086 -11.726 1.00 0.00 202 THR A N 7
ATOM 24320 C CA . THR A 1 202 ? 177.184 16.957 -12.446 1.00 0.00 202 THR A CA 7
ATOM 24321 C C . THR A 1 202 ? 177.401 16.543 -13.906 1.00 0.00 202 THR A C 7
ATOM 24322 O O . THR A 1 202 ? 176.799 17.108 -14.821 1.00 0.00 202 THR A O 7
ATOM 24333 N N . PHE A 1 203 ? 178.258 15.549 -14.116 1.00 0.00 203 PHE A N 7
ATOM 24334 C CA . PHE A 1 203 ? 178.553 15.072 -15.460 1.00 0.00 203 PHE A CA 7
ATOM 24335 C C . PHE A 1 203 ? 178.935 13.596 -15.442 1.00 0.00 203 PHE A C 7
ATOM 24336 O O . PHE A 1 203 ? 178.877 12.940 -14.402 1.00 0.00 203 PHE A O 7
ATOM 24353 N N . THR A 1 204 ? 179.344 13.086 -16.600 1.00 0.00 204 THR A N 7
ATOM 24354 C CA . THR A 1 204 ? 179.739 11.689 -16.733 1.00 0.00 204 THR A CA 7
ATOM 24355 C C . THR A 1 204 ? 181.196 11.474 -16.329 1.00 0.00 204 THR A C 7
ATOM 24356 O O . THR A 1 204 ? 181.755 10.400 -16.549 1.00 0.00 204 THR A O 7
ATOM 24367 N N . ALA A 1 205 ? 181.799 12.499 -15.730 1.00 0.00 205 ALA A N 7
ATOM 24368 C CA . ALA A 1 205 ? 183.193 12.432 -15.286 1.00 0.00 205 ALA A CA 7
ATOM 24369 C C . ALA A 1 205 ? 183.400 11.293 -14.289 1.00 0.00 205 ALA A C 7
ATOM 24370 O O . ALA A 1 205 ? 184.458 10.666 -14.256 1.00 0.00 205 ALA A O 7
ATOM 24377 N N . LEU A 1 206 ? 182.373 11.027 -13.490 1.00 0.00 206 LEU A N 7
ATOM 24378 C CA . LEU A 1 206 ? 182.430 9.961 -12.496 1.00 0.00 206 LEU A CA 7
ATOM 24379 C C . LEU A 1 206 ? 182.227 8.595 -13.152 1.00 0.00 206 LEU A C 7
ATOM 24380 O O . LEU A 1 206 ? 182.868 7.613 -12.773 1.00 0.00 206 LEU A O 7
ATOM 24396 N N . ASN A 1 207 ? 181.343 8.540 -14.146 1.00 0.00 207 ASN A N 7
ATOM 24397 C CA . ASN A 1 207 ? 181.060 7.292 -14.856 1.00 0.00 207 ASN A CA 7
ATOM 24398 C C . ASN A 1 207 ? 182.251 6.882 -15.717 1.00 0.00 207 ASN A C 7
ATOM 24399 O O . ASN A 1 207 ? 182.539 5.696 -15.868 1.00 0.00 207 ASN A O 7
ATOM 24410 N N . THR A 1 208 ? 182.929 7.875 -16.285 1.00 0.00 208 THR A N 7
ATOM 24411 C CA . THR A 1 208 ? 184.098 7.624 -17.119 1.00 0.00 208 THR A CA 7
ATOM 24412 C C . THR A 1 208 ? 185.256 7.110 -16.266 1.00 0.00 208 THR A C 7
ATOM 24413 O O . THR A 1 208 ? 186.032 6.261 -16.701 1.00 0.00 208 THR A O 7
ATOM 24424 N N . PHE A 1 209 ? 185.351 7.617 -15.037 1.00 0.00 209 PHE A N 7
ATOM 24425 C CA . PHE A 1 209 ? 186.408 7.202 -14.121 1.00 0.00 209 PHE A CA 7
ATOM 24426 C C . PHE A 1 209 ? 186.169 5.781 -13.620 1.00 0.00 209 PHE A C 7
ATOM 24427 O O . PHE A 1 209 ? 187.114 5.053 -13.317 1.00 0.00 209 PHE A O 7
ATOM 24444 N N . PHE A 1 210 ? 184.900 5.385 -13.543 1.00 0.00 210 PHE A N 7
ATOM 24445 C CA . PHE A 1 210 ? 184.548 4.046 -13.077 1.00 0.00 210 PHE A CA 7
ATOM 24446 C C . PHE A 1 210 ? 184.965 2.982 -14.089 1.00 0.00 210 PHE A C 7
ATOM 24447 O O . PHE A 1 210 ? 185.130 1.814 -13.741 1.00 0.00 210 PHE A O 7
ATOM 24464 N N . LEU A 1 211 ? 185.135 3.391 -15.340 1.00 0.00 211 LEU A N 7
ATOM 24465 C CA . LEU A 1 211 ? 185.553 2.470 -16.391 1.00 0.00 211 LEU A CA 7
ATOM 24466 C C . LEU A 1 211 ? 187.075 2.371 -16.445 1.00 0.00 211 LEU A C 7
ATOM 24467 O O . LEU A 1 211 ? 187.628 1.501 -17.116 1.00 0.00 211 LEU A O 7
ATOM 24483 N N . ARG A 1 212 ? 187.749 3.269 -15.732 1.00 0.00 212 ARG A N 7
ATOM 24484 C CA . ARG A 1 212 ? 189.209 3.283 -15.700 1.00 0.00 212 ARG A CA 7
ATOM 24485 C C . ARG A 1 212 ? 189.742 2.435 -14.549 1.00 0.00 212 ARG A C 7
ATOM 24486 O O . ARG A 1 212 ? 190.926 2.110 -14.501 1.00 0.00 212 ARG A O 7
ATOM 24507 N N . ILE A 1 213 ? 188.859 2.082 -13.624 1.00 0.00 213 ILE A N 7
ATOM 24508 C CA . ILE A 1 213 ? 189.245 1.273 -12.474 1.00 0.00 213 ILE A CA 7
ATOM 24509 C C . ILE A 1 213 ? 188.818 -0.182 -12.649 1.00 0.00 213 ILE A C 7
ATOM 24510 O O . ILE A 1 213 ? 189.157 -1.039 -11.834 1.00 0.00 213 ILE A O 7
ATOM 24526 N N . THR A 1 214 ? 188.066 -0.453 -13.709 1.00 0.00 214 THR A N 7
ATOM 24527 C CA . THR A 1 214 ? 187.611 -1.803 -13.997 1.00 0.00 214 THR A CA 7
ATOM 24528 C C . THR A 1 214 ? 188.650 -2.555 -14.825 1.00 0.00 214 THR A C 7
ATOM 24529 O O . THR A 1 214 ? 188.971 -2.147 -15.942 1.00 0.00 214 THR A O 7
ATOM 24540 N N . PRO A 1 215 ? 189.197 -3.659 -14.284 1.00 0.00 215 PRO A N 7
ATOM 24541 C CA . PRO A 1 215 ? 190.204 -4.460 -14.985 1.00 0.00 215 PRO A CA 7
ATOM 24542 C C . PRO A 1 215 ? 189.619 -5.228 -16.170 1.00 0.00 215 PRO A C 7
ATOM 24543 O O . PRO A 1 215 ? 188.453 -5.629 -16.148 1.00 0.00 215 PRO A O 7
ATOM 24554 N N . GLU A 1 216 ? 190.440 -5.442 -17.198 1.00 0.00 216 GLU A N 7
ATOM 24555 C CA . GLU A 1 216 ? 190.008 -6.159 -18.397 1.00 0.00 216 GLU A CA 7
ATOM 24556 C C . GLU A 1 216 ? 189.632 -7.605 -18.075 1.00 0.00 216 GLU A C 7
ATOM 24557 O O . GLU A 1 216 ? 188.867 -8.238 -18.803 1.00 0.00 216 GLU A O 7
ATOM 24569 N N . TRP A 1 217 ? 190.157 -8.114 -16.963 1.00 0.00 217 TRP A N 7
ATOM 24570 C CA . TRP A 1 217 ? 189.885 -9.482 -16.539 1.00 0.00 217 TRP A CA 7
ATOM 24571 C C . TRP A 1 217 ? 188.419 -9.665 -16.154 1.00 0.00 217 TRP A C 7
ATOM 24572 O O . TRP A 1 217 ? 187.924 -10.791 -16.109 1.00 0.00 217 TRP A O 7
ATOM 24593 N N . LEU A 1 218 ? 187.725 -8.563 -15.883 1.00 0.00 218 LEU A N 7
ATOM 24594 C CA . LEU A 1 218 ? 186.315 -8.630 -15.515 1.00 0.00 218 LEU A CA 7
ATOM 24595 C C . LEU A 1 218 ? 185.459 -8.888 -16.750 1.00 0.00 218 LEU A C 7
ATOM 24596 O O . LEU A 1 218 ? 184.339 -9.387 -16.651 1.00 0.00 218 LEU A O 7
ATOM 24612 N N . GLN A 1 219 ? 186.000 -8.549 -17.915 1.00 0.00 219 GLN A N 7
ATOM 24613 C CA . GLN A 1 219 ? 185.295 -8.752 -19.175 1.00 0.00 219 GLN A CA 7
ATOM 24614 C C . GLN A 1 219 ? 185.504 -10.178 -19.670 1.00 0.00 219 GLN A C 7
ATOM 24615 O O . GLN A 1 219 ? 184.640 -10.749 -20.333 1.00 0.00 219 GLN A O 7
ATOM 24629 N N . ARG A 1 220 ? 186.657 -10.749 -19.335 1.00 0.00 220 ARG A N 7
ATOM 24630 C CA . ARG A 1 220 ? 186.983 -12.115 -19.734 1.00 0.00 220 ARG A CA 7
ATOM 24631 C C . ARG A 1 220 ? 186.458 -13.121 -18.710 1.00 0.00 220 ARG A C 7
ATOM 24632 O O . ARG A 1 220 ? 186.603 -14.330 -18.884 1.00 0.00 220 ARG A O 7
ATOM 24653 N N . TYR A 1 221 ? 185.855 -12.612 -17.641 1.00 0.00 221 TYR A N 7
ATOM 24654 C CA . TYR A 1 221 ? 185.302 -13.466 -16.596 1.00 0.00 221 TYR A CA 7
ATOM 24655 C C . TYR A 1 221 ? 183.822 -13.730 -16.845 1.00 0.00 221 TYR A C 7
ATOM 24656 O O . TYR A 1 221 ? 183.150 -14.385 -16.047 1.00 0.00 221 TYR A O 7
ATOM 24674 N N . LEU A 1 222 ? 183.317 -13.206 -17.953 1.00 0.00 222 LEU A N 7
ATOM 24675 C CA . LEU A 1 222 ? 181.921 -13.388 -18.319 1.00 0.00 222 LEU A CA 7
ATOM 24676 C C . LEU A 1 222 ? 181.772 -14.591 -19.243 1.00 0.00 222 LEU A C 7
ATOM 24677 O O . LEU A 1 222 ? 182.492 -14.704 -20.236 1.00 0.00 222 LEU A O 7
ATOM 24693 N N . PRO A 1 223 ? 180.837 -15.513 -18.922 1.00 0.00 223 PRO A N 7
ATOM 24694 C CA . PRO A 1 223 ? 180.595 -16.718 -19.731 1.00 0.00 223 PRO A CA 7
ATOM 24695 C C . PRO A 1 223 ? 180.292 -16.391 -21.191 1.00 0.00 223 PRO A C 7
ATOM 24696 O O . PRO A 1 223 ? 180.837 -17.010 -22.103 1.00 0.00 223 PRO A O 7
ATOM 24707 N N . SER A 1 224 ? 179.413 -15.422 -21.402 1.00 0.00 224 SER A N 7
ATOM 24708 C CA . SER A 1 224 ? 179.040 -15.007 -22.745 1.00 0.00 224 SER A CA 7
ATOM 24709 C C . SER A 1 224 ? 180.074 -14.046 -23.328 1.00 0.00 224 SER A C 7
ATOM 24710 O O . SER A 1 224 ? 180.326 -12.996 -22.698 1.00 0.00 224 SER A O 7
ATOM 24718 N N . MET A 1 1 ? 169.721 -22.543 -20.432 1.00 0.00 1 MET A N 8
ATOM 24719 C CA . MET A 1 1 ? 170.938 -22.235 -19.635 1.00 0.00 1 MET A CA 8
ATOM 24720 C C . MET A 1 1 ? 170.686 -21.065 -18.688 1.00 0.00 1 MET A C 8
ATOM 24721 O O . MET A 1 1 ? 170.975 -19.912 -19.017 1.00 0.00 1 MET A O 8
ATOM 24737 N N . SER A 1 2 ? 170.143 -21.369 -17.515 1.00 0.00 2 SER A N 8
ATOM 24738 C CA . SER A 1 2 ? 169.850 -20.350 -16.512 1.00 0.00 2 SER A CA 8
ATOM 24739 C C . SER A 1 2 ? 171.121 -19.900 -15.791 1.00 0.00 2 SER A C 8
ATOM 24740 O O . SER A 1 2 ? 171.336 -20.229 -14.624 1.00 0.00 2 SER A O 8
ATOM 24748 N N . LEU A 1 3 ? 171.957 -19.138 -16.487 1.00 0.00 3 LEU A N 8
ATOM 24749 C CA . LEU A 1 3 ? 173.204 -18.644 -15.913 1.00 0.00 3 LEU A CA 8
ATOM 24750 C C . LEU A 1 3 ? 173.001 -17.286 -15.241 1.00 0.00 3 LEU A C 8
ATOM 24751 O O . LEU A 1 3 ? 173.770 -16.348 -15.459 1.00 0.00 3 LEU A O 8
ATOM 24767 N N . SER A 1 4 ? 171.961 -17.193 -14.415 1.00 0.00 4 SER A N 8
ATOM 24768 C CA . SER A 1 4 ? 171.647 -15.961 -13.701 1.00 0.00 4 SER A CA 8
ATOM 24769 C C . SER A 1 4 ? 172.609 -15.739 -12.537 1.00 0.00 4 SER A C 8
ATOM 24770 O O . SER A 1 4 ? 172.785 -14.612 -12.072 1.00 0.00 4 SER A O 8
ATOM 24778 N N . LEU A 1 5 ? 173.231 -16.822 -12.072 1.00 0.00 5 LEU A N 8
ATOM 24779 C CA . LEU A 1 5 ? 174.182 -16.748 -10.967 1.00 0.00 5 LEU A CA 8
ATOM 24780 C C . LEU A 1 5 ? 175.417 -15.951 -11.373 1.00 0.00 5 LEU A C 8
ATOM 24781 O O . LEU A 1 5 ? 175.952 -15.180 -10.581 1.00 0.00 5 LEU A O 8
ATOM 24797 N N . THR A 1 6 ? 175.860 -16.138 -12.615 1.00 0.00 6 THR A N 8
ATOM 24798 C CA . THR A 1 6 ? 177.025 -15.429 -13.133 1.00 0.00 6 THR A CA 8
ATOM 24799 C C . THR A 1 6 ? 176.772 -13.924 -13.174 1.00 0.00 6 THR A C 8
ATOM 24800 O O . THR A 1 6 ? 177.682 -13.126 -12.945 1.00 0.00 6 THR A O 8
ATOM 24811 N N . ALA A 1 7 ? 175.524 -13.549 -13.458 1.00 0.00 7 ALA A N 8
ATOM 24812 C CA . ALA A 1 7 ? 175.135 -12.146 -13.517 1.00 0.00 7 ALA A CA 8
ATOM 24813 C C . ALA A 1 7 ? 175.220 -11.505 -12.137 1.00 0.00 7 ALA A C 8
ATOM 24814 O O . ALA A 1 7 ? 175.821 -10.444 -11.971 1.00 0.00 7 ALA A O 8
ATOM 24821 N N . ALA A 1 8 ? 174.630 -12.171 -11.145 1.00 0.00 8 ALA A N 8
ATOM 24822 C CA . ALA A 1 8 ? 174.641 -11.675 -9.772 1.00 0.00 8 ALA A CA 8
ATOM 24823 C C . ALA A 1 8 ? 176.046 -11.733 -9.175 1.00 0.00 8 ALA A C 8
ATOM 24824 O O . ALA A 1 8 ? 176.381 -10.964 -8.276 1.00 0.00 8 ALA A O 8
ATOM 24831 N N . PHE A 1 9 ? 176.869 -12.633 -9.704 1.00 0.00 9 PHE A N 8
ATOM 24832 C CA . PHE A 1 9 ? 178.238 -12.791 -9.231 1.00 0.00 9 PHE A CA 8
ATOM 24833 C C . PHE A 1 9 ? 179.099 -11.635 -9.726 1.00 0.00 9 PHE A C 8
ATOM 24834 O O . PHE A 1 9 ? 179.795 -10.989 -8.943 1.00 0.00 9 PHE A O 8
ATOM 24851 N N . LEU A 1 10 ? 179.040 -11.374 -11.033 1.00 0.00 10 LEU A N 8
ATOM 24852 C CA . LEU A 1 10 ? 179.807 -10.283 -11.627 1.00 0.00 10 LEU A CA 8
ATOM 24853 C C . LEU A 1 10 ? 179.327 -8.939 -11.087 1.00 0.00 10 LEU A C 8
ATOM 24854 O O . LEU A 1 10 ? 180.119 -8.017 -10.905 1.00 0.00 10 LEU A O 8
ATOM 24870 N N . ALA A 1 11 ? 178.022 -8.840 -10.828 1.00 0.00 11 ALA A N 8
ATOM 24871 C CA . ALA A 1 11 ? 177.440 -7.618 -10.282 1.00 0.00 11 ALA A CA 8
ATOM 24872 C C . ALA A 1 11 ? 178.000 -7.334 -8.890 1.00 0.00 11 ALA A C 8
ATOM 24873 O O . ALA A 1 11 ? 178.337 -6.195 -8.568 1.00 0.00 11 ALA A O 8
ATOM 24880 N N . GLY A 1 12 ? 178.095 -8.381 -8.071 1.00 0.00 12 GLY A N 8
ATOM 24881 C CA . GLY A 1 12 ? 178.636 -8.231 -6.731 1.00 0.00 12 GLY A CA 8
ATOM 24882 C C . GLY A 1 12 ? 180.088 -7.799 -6.757 1.00 0.00 12 GLY A C 8
ATOM 24883 O O . GLY A 1 12 ? 180.498 -6.923 -5.994 1.00 0.00 12 GLY A O 8
ATOM 24887 N N . VAL A 1 13 ? 180.863 -8.410 -7.650 1.00 0.00 13 VAL A N 8
ATOM 24888 C CA . VAL A 1 13 ? 182.275 -8.074 -7.792 1.00 0.00 13 VAL A CA 8
ATOM 24889 C C . VAL A 1 13 ? 182.425 -6.634 -8.282 1.00 0.00 13 VAL A C 8
ATOM 24890 O O . VAL A 1 13 ? 183.271 -5.886 -7.796 1.00 0.00 13 VAL A O 8
ATOM 24903 N N . LEU A 1 14 ? 181.582 -6.248 -9.239 1.00 0.00 14 LEU A N 8
ATOM 24904 C CA . LEU A 1 14 ? 181.610 -4.894 -9.783 1.00 0.00 14 LEU A CA 8
ATOM 24905 C C . LEU A 1 14 ? 181.273 -3.868 -8.704 1.00 0.00 14 LEU A C 8
ATOM 24906 O O . LEU A 1 14 ? 181.877 -2.801 -8.646 1.00 0.00 14 LEU A O 8
ATOM 24922 N N . SER A 1 15 ? 180.310 -4.202 -7.848 1.00 0.00 15 SER A N 8
ATOM 24923 C CA . SER A 1 15 ? 179.903 -3.309 -6.765 1.00 0.00 15 SER A CA 8
ATOM 24924 C C . SER A 1 15 ? 181.030 -3.131 -5.750 1.00 0.00 15 SER A C 8
ATOM 24925 O O . SER A 1 15 ? 181.214 -2.047 -5.198 1.00 0.00 15 SER A O 8
ATOM 24933 N N . PHE A 1 16 ? 181.782 -4.202 -5.509 1.00 0.00 16 PHE A N 8
ATOM 24934 C CA . PHE A 1 16 ? 182.896 -4.161 -4.567 1.00 0.00 16 PHE A CA 8
ATOM 24935 C C . PHE A 1 16 ? 184.076 -3.389 -5.157 1.00 0.00 16 PHE A C 8
ATOM 24936 O O . PHE A 1 16 ? 184.841 -2.760 -4.429 1.00 0.00 16 PHE A O 8
ATOM 24953 N N . LEU A 1 17 ? 184.222 -3.451 -6.480 1.00 0.00 17 LEU A N 8
ATOM 24954 C CA . LEU A 1 17 ? 185.304 -2.745 -7.165 1.00 0.00 17 LEU A CA 8
ATOM 24955 C C . LEU A 1 17 ? 184.926 -1.290 -7.434 1.00 0.00 17 LEU A C 8
ATOM 24956 O O . LEU A 1 17 ? 185.782 -0.469 -7.761 1.00 0.00 17 LEU A O 8
ATOM 24972 N N . SER A 1 18 ? 183.638 -0.984 -7.303 1.00 0.00 18 SER A N 8
ATOM 24973 C CA . SER A 1 18 ? 183.136 0.370 -7.522 1.00 0.00 18 SER A CA 8
ATOM 24974 C C . SER A 1 18 ? 183.770 1.350 -6.534 1.00 0.00 18 SER A C 8
ATOM 24975 O O . SER A 1 18 ? 184.044 0.986 -5.390 1.00 0.00 18 SER A O 8
ATOM 24983 N N . PRO A 1 19 ? 183.995 2.615 -6.958 1.00 0.00 19 PRO A N 8
ATOM 24984 C CA . PRO A 1 19 ? 184.611 3.647 -6.102 1.00 0.00 19 PRO A CA 8
ATOM 24985 C C . PRO A 1 19 ? 183.827 3.904 -4.814 1.00 0.00 19 PRO A C 8
ATOM 24986 O O . PRO A 1 19 ? 184.361 4.446 -3.849 1.00 0.00 19 PRO A O 8
ATOM 24997 N N . CYS A 1 20 ? 182.555 3.523 -4.817 1.00 0.00 20 CYS A N 8
ATOM 24998 C CA . CYS A 1 20 ? 181.697 3.702 -3.654 1.00 0.00 20 CYS A CA 8
ATOM 24999 C C . CYS A 1 20 ? 182.006 2.677 -2.572 1.00 0.00 20 CYS A C 8
ATOM 25000 O O . CYS A 1 20 ? 182.012 3.008 -1.387 1.00 0.00 20 CYS A O 8
ATOM 25007 N N . VAL A 1 21 ? 182.288 1.437 -2.990 1.00 0.00 21 VAL A N 8
ATOM 25008 C CA . VAL A 1 21 ? 182.570 0.340 -2.060 1.00 0.00 21 VAL A CA 8
ATOM 25009 C C . VAL A 1 21 ? 181.407 0.180 -1.066 1.00 0.00 21 VAL A C 8
ATOM 25010 O O . VAL A 1 21 ? 180.273 0.568 -1.366 1.00 0.00 21 VAL A O 8
ATOM 25023 N N . LEU A 1 22 ? 181.689 -0.390 0.104 1.00 0.00 22 LEU A N 8
ATOM 25024 C CA . LEU A 1 22 ? 180.674 -0.592 1.138 1.00 0.00 22 LEU A CA 8
ATOM 25025 C C . LEU A 1 22 ? 181.297 -1.121 2.435 1.00 0.00 22 LEU A C 8
ATOM 25026 O O . LEU A 1 22 ? 181.143 -0.491 3.476 1.00 0.00 22 LEU A O 8
ATOM 25042 N N . PRO A 1 23 ? 182.021 -2.277 2.403 1.00 0.00 23 PRO A N 8
ATOM 25043 C CA . PRO A 1 23 ? 182.652 -2.858 3.610 1.00 0.00 23 PRO A CA 8
ATOM 25044 C C . PRO A 1 23 ? 183.696 -1.944 4.263 1.00 0.00 23 PRO A C 8
ATOM 25045 O O . PRO A 1 23 ? 184.100 -2.178 5.404 1.00 0.00 23 PRO A O 8
ATOM 25056 N N . LEU A 1 24 ? 184.133 -0.922 3.530 1.00 0.00 24 LEU A N 8
ATOM 25057 C CA . LEU A 1 24 ? 185.130 0.031 4.027 1.00 0.00 24 LEU A CA 8
ATOM 25058 C C . LEU A 1 24 ? 184.695 0.674 5.347 1.00 0.00 24 LEU A C 8
ATOM 25059 O O . LEU A 1 24 ? 185.479 0.765 6.287 1.00 0.00 24 LEU A O 8
ATOM 25075 N N . VAL A 1 25 ? 183.447 1.127 5.405 1.00 0.00 25 VAL A N 8
ATOM 25076 C CA . VAL A 1 25 ? 182.918 1.765 6.612 1.00 0.00 25 VAL A CA 8
ATOM 25077 C C . VAL A 1 25 ? 182.782 0.773 7.785 1.00 0.00 25 VAL A C 8
ATOM 25078 O O . VAL A 1 25 ? 183.317 1.035 8.862 1.00 0.00 25 VAL A O 8
ATOM 25091 N N . PRO A 1 26 ? 182.051 -0.364 7.615 1.00 0.00 26 PRO A N 8
ATOM 25092 C CA . PRO A 1 26 ? 181.887 -1.365 8.684 1.00 0.00 26 PRO A CA 8
ATOM 25093 C C . PRO A 1 26 ? 183.211 -1.812 9.309 1.00 0.00 26 PRO A C 8
ATOM 25094 O O . PRO A 1 26 ? 183.315 -1.918 10.531 1.00 0.00 26 PRO A O 8
ATOM 25105 N N . THR A 1 27 ? 184.216 -2.073 8.473 1.00 0.00 27 THR A N 8
ATOM 25106 C CA . THR A 1 27 ? 185.523 -2.512 8.964 1.00 0.00 27 THR A CA 8
ATOM 25107 C C . THR A 1 27 ? 186.196 -1.433 9.812 1.00 0.00 27 THR A C 8
ATOM 25108 O O . THR A 1 27 ? 186.846 -1.735 10.813 1.00 0.00 27 THR A O 8
ATOM 25119 N N . TYR A 1 28 ? 186.032 -0.174 9.412 1.00 0.00 28 TYR A N 8
ATOM 25120 C CA . TYR A 1 28 ? 186.621 0.943 10.142 1.00 0.00 28 TYR A CA 8
ATOM 25121 C C . TYR A 1 28 ? 185.871 1.188 11.451 1.00 0.00 28 TYR A C 8
ATOM 25122 O O . TYR A 1 28 ? 186.473 1.542 12.464 1.00 0.00 28 TYR A O 8
ATOM 25140 N N . LEU A 1 29 ? 184.553 0.994 11.425 1.00 0.00 29 LEU A N 8
ATOM 25141 C CA . LEU A 1 29 ? 183.732 1.178 12.620 1.00 0.00 29 LEU A CA 8
ATOM 25142 C C . LEU A 1 29 ? 184.014 0.069 13.626 1.00 0.00 29 LEU A C 8
ATOM 25143 O O . LEU A 1 29 ? 183.934 0.278 14.835 1.00 0.00 29 LEU A O 8
ATOM 25159 N N . PHE A 1 30 ? 184.337 -1.114 13.110 1.00 0.00 30 PHE A N 8
ATOM 25160 C CA . PHE A 1 30 ? 184.660 -2.258 13.958 1.00 0.00 30 PHE A CA 8
ATOM 25161 C C . PHE A 1 30 ? 185.881 -1.944 14.817 1.00 0.00 30 PHE A C 8
ATOM 25162 O O . PHE A 1 30 ? 185.886 -2.203 16.022 1.00 0.00 30 PHE A O 8
ATOM 25179 N N . TYR A 1 31 ? 186.920 -1.390 14.188 1.00 0.00 31 TYR A N 8
ATOM 25180 C CA . TYR A 1 31 ? 188.137 -1.011 14.905 1.00 0.00 31 TYR A CA 8
ATOM 25181 C C . TYR A 1 31 ? 187.848 0.104 15.909 1.00 0.00 31 TYR A C 8
ATOM 25182 O O . TYR A 1 31 ? 188.444 0.149 16.984 1.00 0.00 31 TYR A O 8
ATOM 25200 N N . LEU A 1 32 ? 186.932 1.000 15.547 1.00 0.00 32 LEU A N 8
ATOM 25201 C CA . LEU A 1 32 ? 186.555 2.109 16.423 1.00 0.00 32 LEU A CA 8
ATOM 25202 C C . LEU A 1 32 ? 185.812 1.595 17.652 1.00 0.00 32 LEU A C 8
ATOM 25203 O O . LEU A 1 32 ? 185.990 2.108 18.756 1.00 0.00 32 LEU A O 8
ATOM 25219 N N . GLY A 1 33 ? 184.973 0.584 17.447 1.00 0.00 33 GLY A N 8
ATOM 25220 C CA . GLY A 1 33 ? 184.225 0.004 18.547 1.00 0.00 33 GLY A CA 8
ATOM 25221 C C . GLY A 1 33 ? 185.095 -0.867 19.432 1.00 0.00 33 GLY A C 8
ATOM 25222 O O . GLY A 1 33 ? 184.881 -0.941 20.642 1.00 0.00 33 GLY A O 8
ATOM 25226 N N . GLY A 1 34 ? 186.078 -1.527 18.823 1.00 0.00 34 GLY A N 8
ATOM 25227 C CA . GLY A 1 34 ? 186.980 -2.386 19.574 1.00 0.00 34 GLY A CA 8
ATOM 25228 C C . GLY A 1 34 ? 186.315 -3.665 20.040 1.00 0.00 34 GLY A C 8
ATOM 25229 O O . GLY A 1 34 ? 186.663 -4.208 21.088 1.00 0.00 34 GLY A O 8
ATOM 25233 N N . ALA A 1 35 ? 185.360 -4.151 19.256 1.00 0.00 35 ALA A N 8
ATOM 25234 C CA . ALA A 1 35 ? 184.642 -5.370 19.598 1.00 0.00 35 ALA A CA 8
ATOM 25235 C C . ALA A 1 35 ? 184.536 -6.298 18.396 1.00 0.00 35 ALA A C 8
ATOM 25236 O O . ALA A 1 35 ? 184.155 -5.873 17.306 1.00 0.00 35 ALA A O 8
ATOM 25243 N N . ARG A 1 36 ? 184.866 -7.567 18.601 1.00 0.00 36 ARG A N 8
ATOM 25244 C CA . ARG A 1 36 ? 184.800 -8.551 17.528 1.00 0.00 36 ARG A CA 8
ATOM 25245 C C . ARG A 1 36 ? 183.414 -9.183 17.456 1.00 0.00 36 ARG A C 8
ATOM 25246 O O . ARG A 1 36 ? 183.241 -10.364 17.758 1.00 0.00 36 ARG A O 8
ATOM 25267 N N . GLY A 1 37 ? 182.426 -8.383 17.071 1.00 0.00 37 GLY A N 8
ATOM 25268 C CA . GLY A 1 37 ? 181.068 -8.881 16.957 1.00 0.00 37 GLY A CA 8
ATOM 25269 C C . GLY A 1 37 ? 180.885 -9.742 15.724 1.00 0.00 37 GLY A C 8
ATOM 25270 O O . GLY A 1 37 ? 181.571 -9.542 14.722 1.00 0.00 37 GLY A O 8
ATOM 25274 N N . ARG A 1 38 ? 179.964 -10.698 15.794 1.00 0.00 38 ARG A N 8
ATOM 25275 C CA . ARG A 1 38 ? 179.703 -11.593 14.670 1.00 0.00 38 ARG A CA 8
ATOM 25276 C C . ARG A 1 38 ? 179.027 -10.847 13.519 1.00 0.00 38 ARG A C 8
ATOM 25277 O O . ARG A 1 38 ? 177.894 -10.380 13.656 1.00 0.00 38 ARG A O 8
ATOM 25298 N N . PRO A 1 39 ? 179.716 -10.738 12.361 1.00 0.00 39 PRO A N 8
ATOM 25299 C CA . PRO A 1 39 ? 179.187 -10.045 11.174 1.00 0.00 39 PRO A CA 8
ATOM 25300 C C . PRO A 1 39 ? 177.902 -10.674 10.643 1.00 0.00 39 PRO A C 8
ATOM 25301 O O . PRO A 1 39 ? 177.140 -10.034 9.918 1.00 0.00 39 PRO A O 8
ATOM 25312 N N . LEU A 1 40 ? 177.671 -11.934 11.007 1.00 0.00 40 LEU A N 8
ATOM 25313 C CA . LEU A 1 40 ? 176.480 -12.659 10.575 1.00 0.00 40 LEU A CA 8
ATOM 25314 C C . LEU A 1 40 ? 175.207 -11.986 11.086 1.00 0.00 40 LEU A C 8
ATOM 25315 O O . LEU A 1 40 ? 174.187 -11.974 10.398 1.00 0.00 40 LEU A O 8
ATOM 25331 N N . PHE A 1 41 ? 175.274 -11.415 12.288 1.00 0.00 41 PHE A N 8
ATOM 25332 C CA . PHE A 1 41 ? 174.120 -10.738 12.876 1.00 0.00 41 PHE A CA 8
ATOM 25333 C C . PHE A 1 41 ? 173.805 -9.459 12.107 1.00 0.00 41 PHE A C 8
ATOM 25334 O O . PHE A 1 41 ? 172.642 -9.145 11.846 1.00 0.00 41 PHE A O 8
ATOM 25351 N N . ASN A 1 42 ? 174.854 -8.723 11.751 1.00 0.00 42 ASN A N 8
ATOM 25352 C CA . ASN A 1 42 ? 174.702 -7.484 10.993 1.00 0.00 42 ASN A CA 8
ATOM 25353 C C . ASN A 1 42 ? 174.184 -7.782 9.591 1.00 0.00 42 ASN A C 8
ATOM 25354 O O . ASN A 1 42 ? 173.314 -7.077 9.078 1.00 0.00 42 ASN A O 8
ATOM 25365 N N . ALA A 1 43 ? 174.727 -8.833 8.982 1.00 0.00 43 ALA A N 8
ATOM 25366 C CA . ALA A 1 43 ? 174.323 -9.246 7.642 1.00 0.00 43 ALA A CA 8
ATOM 25367 C C . ALA A 1 43 ? 172.861 -9.684 7.621 1.00 0.00 43 ALA A C 8
ATOM 25368 O O . ALA A 1 43 ? 172.107 -9.304 6.728 1.00 0.00 43 ALA A O 8
ATOM 25375 N N . LEU A 1 44 ? 172.469 -10.478 8.617 1.00 0.00 44 LEU A N 8
ATOM 25376 C CA . LEU A 1 44 ? 171.093 -10.967 8.722 1.00 0.00 44 LEU A CA 8
ATOM 25377 C C . LEU A 1 44 ? 170.109 -9.805 8.838 1.00 0.00 44 LEU A C 8
ATOM 25378 O O . LEU A 1 44 ? 169.081 -9.780 8.156 1.00 0.00 44 LEU A O 8
ATOM 25394 N N . PHE A 1 45 ? 170.427 -8.849 9.710 1.00 0.00 45 PHE A N 8
ATOM 25395 C CA . PHE A 1 45 ? 169.577 -7.678 9.907 1.00 0.00 45 PHE A CA 8
ATOM 25396 C C . PHE A 1 45 ? 169.476 -6.857 8.623 1.00 0.00 45 PHE A C 8
ATOM 25397 O O . PHE A 1 45 ? 168.408 -6.345 8.291 1.00 0.00 45 PHE A O 8
ATOM 25414 N N . PHE A 1 46 ? 170.594 -6.736 7.907 1.00 0.00 46 PHE A N 8
ATOM 25415 C CA . PHE A 1 46 ? 170.623 -5.984 6.656 1.00 0.00 46 PHE A CA 8
ATOM 25416 C C . PHE A 1 46 ? 169.787 -6.678 5.582 1.00 0.00 46 PHE A C 8
ATOM 25417 O O . PHE A 1 46 ? 169.076 -6.018 4.825 1.00 0.00 46 PHE A O 8
ATOM 25434 N N . ILE A 1 47 ? 169.880 -8.008 5.518 1.00 0.00 47 ILE A N 8
ATOM 25435 C CA . ILE A 1 47 ? 169.111 -8.786 4.547 1.00 0.00 47 ILE A CA 8
ATOM 25436 C C . ILE A 1 47 ? 167.613 -8.585 4.773 1.00 0.00 47 ILE A C 8
ATOM 25437 O O . ILE A 1 47 ? 166.859 -8.351 3.828 1.00 0.00 47 ILE A O 8
ATOM 25453 N N . LEU A 1 48 ? 167.193 -8.664 6.034 1.00 0.00 48 LEU A N 8
ATOM 25454 C CA . LEU A 1 48 ? 165.787 -8.484 6.379 1.00 0.00 48 LEU A CA 8
ATOM 25455 C C . LEU A 1 48 ? 165.351 -7.048 6.113 1.00 0.00 48 LEU A C 8
ATOM 25456 O O . LEU A 1 48 ? 164.300 -6.811 5.514 1.00 0.00 48 LEU A O 8
ATOM 25472 N N . GLY A 1 49 ? 166.170 -6.099 6.569 1.00 0.00 49 GLY A N 8
ATOM 25473 C CA . GLY A 1 49 ? 165.874 -4.690 6.373 1.00 0.00 49 GLY A CA 8
ATOM 25474 C C . GLY A 1 49 ? 165.736 -4.314 4.912 1.00 0.00 49 GLY A C 8
ATOM 25475 O O . GLY A 1 49 ? 164.757 -3.679 4.522 1.00 0.00 49 GLY A O 8
ATOM 25479 N N . PHE A 1 50 ? 166.711 -4.712 4.097 1.00 0.00 50 PHE A N 8
ATOM 25480 C CA . PHE A 1 50 ? 166.682 -4.407 2.670 1.00 0.00 50 PHE A CA 8
ATOM 25481 C C . PHE A 1 50 ? 165.565 -5.175 1.974 1.00 0.00 50 PHE A C 8
ATOM 25482 O O . PHE A 1 50 ? 164.949 -4.669 1.038 1.00 0.00 50 PHE A O 8
ATOM 25499 N N . GLY A 1 51 ? 165.315 -6.400 2.432 1.00 0.00 51 GLY A N 8
ATOM 25500 C CA . GLY A 1 51 ? 164.256 -7.209 1.854 1.00 0.00 51 GLY A CA 8
ATOM 25501 C C . GLY A 1 51 ? 162.907 -6.539 1.994 1.00 0.00 51 GLY A C 8
ATOM 25502 O O . GLY A 1 51 ? 162.146 -6.447 1.029 1.00 0.00 51 GLY A O 8
ATOM 25506 N N . ALA A 1 52 ? 162.611 -6.073 3.206 1.00 0.00 52 ALA A N 8
ATOM 25507 C CA . ALA A 1 52 ? 161.358 -5.379 3.477 1.00 0.00 52 ALA A CA 8
ATOM 25508 C C . ALA A 1 52 ? 161.240 -4.117 2.629 1.00 0.00 52 ALA A C 8
ATOM 25509 O O . ALA A 1 52 ? 160.201 -3.867 2.024 1.00 0.00 52 ALA A O 8
ATOM 25516 N N . VAL A 1 53 ? 162.319 -3.336 2.580 1.00 0.00 53 VAL A N 8
ATOM 25517 C CA . VAL A 1 53 ? 162.340 -2.098 1.802 1.00 0.00 53 VAL A CA 8
ATOM 25518 C C . VAL A 1 53 ? 162.126 -2.377 0.313 1.00 0.00 53 VAL A C 8
ATOM 25519 O O . VAL A 1 53 ? 161.355 -1.683 -0.350 1.00 0.00 53 VAL A O 8
ATOM 25532 N N . PHE A 1 54 ? 162.801 -3.401 -0.203 1.00 0.00 54 PHE A N 8
ATOM 25533 C CA . PHE A 1 54 ? 162.684 -3.764 -1.613 1.00 0.00 54 PHE A CA 8
ATOM 25534 C C . PHE A 1 54 ? 161.259 -4.186 -1.962 1.00 0.00 54 PHE A C 8
ATOM 25535 O O . PHE A 1 54 ? 160.759 -3.863 -3.037 1.00 0.00 54 PHE A O 8
ATOM 25552 N N . PHE A 1 55 ? 160.607 -4.907 -1.055 1.00 0.00 55 PHE A N 8
ATOM 25553 C CA . PHE A 1 55 ? 159.236 -5.352 -1.287 1.00 0.00 55 PHE A CA 8
ATOM 25554 C C . PHE A 1 55 ? 158.257 -4.190 -1.132 1.00 0.00 55 PHE A C 8
ATOM 25555 O O . PHE A 1 55 ? 157.307 -4.059 -1.911 1.00 0.00 55 PHE A O 8
ATOM 25572 N N . LEU A 1 56 ? 158.499 -3.345 -0.128 1.00 0.00 56 LEU A N 8
ATOM 25573 C CA . LEU A 1 56 ? 157.649 -2.184 0.119 1.00 0.00 56 LEU A CA 8
ATOM 25574 C C . LEU A 1 56 ? 157.728 -1.207 -1.046 1.00 0.00 56 LEU A C 8
ATOM 25575 O O . LEU A 1 56 ? 156.795 -0.454 -1.292 1.00 0.00 56 LEU A O 8
ATOM 25591 N N . LEU A 1 57 ? 158.866 -1.206 -1.741 1.00 0.00 57 LEU A N 8
ATOM 25592 C CA . LEU A 1 57 ? 159.057 -0.342 -2.902 1.00 0.00 57 LEU A CA 8
ATOM 25593 C C . LEU A 1 57 ? 158.600 -1.049 -4.174 1.00 0.00 57 LEU A C 8
ATOM 25594 O O . LEU A 1 57 ? 158.331 -0.409 -5.190 1.00 0.00 57 LEU A O 8
ATOM 25610 N N . GLY A 1 58 ? 158.517 -2.374 -4.108 1.00 0.00 58 GLY A N 8
ATOM 25611 C CA . GLY A 1 58 ? 158.084 -3.157 -5.251 1.00 0.00 58 GLY A CA 8
ATOM 25612 C C . GLY A 1 58 ? 156.604 -2.993 -5.526 1.00 0.00 58 GLY A C 8
ATOM 25613 O O . GLY A 1 58 ? 156.177 -3.008 -6.679 1.00 0.00 58 GLY A O 8
ATOM 25617 N N . LEU A 1 59 ? 155.822 -2.843 -4.460 1.00 0.00 59 LEU A N 8
ATOM 25618 C CA . LEU A 1 59 ? 154.373 -2.657 -4.583 1.00 0.00 59 LEU A CA 8
ATOM 25619 C C . LEU A 1 59 ? 154.025 -1.387 -5.386 1.00 0.00 59 LEU A C 8
ATOM 25620 O O . LEU A 1 59 ? 153.304 -1.470 -6.383 1.00 0.00 59 LEU A O 8
ATOM 25636 N N . PRO A 1 60 ? 154.517 -0.188 -4.974 1.00 0.00 60 PRO A N 8
ATOM 25637 C CA . PRO A 1 60 ? 154.238 1.062 -5.693 1.00 0.00 60 PRO A CA 8
ATOM 25638 C C . PRO A 1 60 ? 154.976 1.160 -7.025 1.00 0.00 60 PRO A C 8
ATOM 25639 O O . PRO A 1 60 ? 154.661 2.021 -7.842 1.00 0.00 60 PRO A O 8
ATOM 25650 N N . PHE A 1 61 ? 155.963 0.285 -7.233 1.00 0.00 61 PHE A N 8
ATOM 25651 C CA . PHE A 1 61 ? 156.750 0.276 -8.471 1.00 0.00 61 PHE A CA 8
ATOM 25652 C C . PHE A 1 61 ? 155.853 0.143 -9.700 1.00 0.00 61 PHE A C 8
ATOM 25653 O O . PHE A 1 61 ? 156.169 0.673 -10.765 1.00 0.00 61 PHE A O 8
ATOM 25670 N N . THR A 1 62 ? 154.739 -0.570 -9.548 1.00 0.00 62 THR A N 8
ATOM 25671 C CA . THR A 1 62 ? 153.787 -0.752 -10.638 1.00 0.00 62 THR A CA 8
ATOM 25672 C C . THR A 1 62 ? 153.220 0.594 -11.092 1.00 0.00 62 THR A C 8
ATOM 25673 O O . THR A 1 62 ? 153.043 0.835 -12.285 1.00 0.00 62 THR A O 8
ATOM 25684 N N . LEU A 1 63 ? 152.942 1.468 -10.127 1.00 0.00 63 LEU A N 8
ATOM 25685 C CA . LEU A 1 63 ? 152.406 2.793 -10.418 1.00 0.00 63 LEU A CA 8
ATOM 25686 C C . LEU A 1 63 ? 153.536 3.795 -10.643 1.00 0.00 63 LEU A C 8
ATOM 25687 O O . LEU A 1 63 ? 153.334 4.851 -11.243 1.00 0.00 63 LEU A O 8
ATOM 25703 N N . LEU A 1 64 ? 154.727 3.447 -10.163 1.00 0.00 64 LEU A N 8
ATOM 25704 C CA . LEU A 1 64 ? 155.905 4.300 -10.299 1.00 0.00 64 LEU A CA 8
ATOM 25705 C C . LEU A 1 64 ? 156.344 4.387 -11.755 1.00 0.00 64 LEU A C 8
ATOM 25706 O O . LEU A 1 64 ? 157.109 5.277 -12.125 1.00 0.00 64 LEU A O 8
ATOM 25722 N N . GLY A 1 65 ? 155.867 3.450 -12.575 1.00 0.00 65 GLY A N 8
ATOM 25723 C CA . GLY A 1 65 ? 156.207 3.453 -13.987 1.00 0.00 65 GLY A CA 8
ATOM 25724 C C . GLY A 1 65 ? 155.751 4.728 -14.668 1.00 0.00 65 GLY A C 8
ATOM 25725 O O . GLY A 1 65 ? 156.373 5.189 -15.624 1.00 0.00 65 GLY A O 8
ATOM 25729 N N . GLY A 1 66 ? 154.661 5.304 -14.163 1.00 0.00 66 GLY A N 8
ATOM 25730 C CA . GLY A 1 66 ? 154.145 6.541 -14.720 1.00 0.00 66 GLY A CA 8
ATOM 25731 C C . GLY A 1 66 ? 154.970 7.736 -14.284 1.00 0.00 66 GLY A C 8
ATOM 25732 O O . GLY A 1 66 ? 154.977 8.774 -14.946 1.00 0.00 66 GLY A O 8
ATOM 25736 N N . LEU A 1 67 ? 155.684 7.575 -13.172 1.00 0.00 67 LEU A N 8
ATOM 25737 C CA . LEU A 1 67 ? 156.533 8.631 -12.634 1.00 0.00 67 LEU A CA 8
ATOM 25738 C C . LEU A 1 67 ? 157.789 8.788 -13.484 1.00 0.00 67 LEU A C 8
ATOM 25739 O O . LEU A 1 67 ? 158.456 9.817 -13.432 1.00 0.00 67 LEU A O 8
ATOM 25755 N N . LEU A 1 68 ? 158.111 7.747 -14.257 1.00 0.00 68 LEU A N 8
ATOM 25756 C CA . LEU A 1 68 ? 159.284 7.764 -15.134 1.00 0.00 68 LEU A CA 8
ATOM 25757 C C . LEU A 1 68 ? 159.204 8.913 -16.141 1.00 0.00 68 LEU A C 8
ATOM 25758 O O . LEU A 1 68 ? 160.222 9.355 -16.672 1.00 0.00 68 LEU A O 8
ATOM 25774 N N . PHE A 1 69 ? 157.987 9.385 -16.403 1.00 0.00 69 PHE A N 8
ATOM 25775 C CA . PHE A 1 69 ? 157.776 10.489 -17.335 1.00 0.00 69 PHE A CA 8
ATOM 25776 C C . PHE A 1 69 ? 158.167 11.817 -16.686 1.00 0.00 69 PHE A C 8
ATOM 25777 O O . PHE A 1 69 ? 158.695 12.712 -17.344 1.00 0.00 69 PHE A O 8
ATOM 25794 N N . GLU A 1 70 ? 157.896 11.936 -15.390 1.00 0.00 70 GLU A N 8
ATOM 25795 C CA . GLU A 1 70 ? 158.226 13.140 -14.633 1.00 0.00 70 GLU A CA 8
ATOM 25796 C C . GLU A 1 70 ? 159.135 12.784 -13.461 1.00 0.00 70 GLU A C 8
ATOM 25797 O O . GLU A 1 70 ? 158.713 12.818 -12.303 1.00 0.00 70 GLU A O 8
ATOM 25809 N N . HIS A 1 71 ? 160.378 12.429 -13.772 1.00 0.00 71 HIS A N 8
ATOM 25810 C CA . HIS A 1 71 ? 161.352 12.053 -12.748 1.00 0.00 71 HIS A CA 8
ATOM 25811 C C . HIS A 1 71 ? 161.618 13.205 -11.784 1.00 0.00 71 HIS A C 8
ATOM 25812 O O . HIS A 1 71 ? 161.970 14.310 -12.199 1.00 0.00 71 HIS A O 8
ATOM 25826 N N . ARG A 1 72 ? 161.456 12.935 -10.494 1.00 0.00 72 ARG A N 8
ATOM 25827 C CA . ARG A 1 72 ? 161.666 13.945 -9.466 1.00 0.00 72 ARG A CA 8
ATOM 25828 C C . ARG A 1 72 ? 163.150 14.144 -9.175 1.00 0.00 72 ARG A C 8
ATOM 25829 O O . ARG A 1 72 ? 163.764 13.358 -8.452 1.00 0.00 72 ARG A O 8
ATOM 25850 N N . GLN A 1 73 ? 163.719 15.206 -9.741 1.00 0.00 73 GLN A N 8
ATOM 25851 C CA . GLN A 1 73 ? 165.130 15.526 -9.543 1.00 0.00 73 GLN A CA 8
ATOM 25852 C C . GLN A 1 73 ? 165.393 15.984 -8.112 1.00 0.00 73 GLN A C 8
ATOM 25853 O O . GLN A 1 73 ? 166.534 15.987 -7.650 1.00 0.00 73 GLN A O 8
ATOM 25867 N N . THR A 1 74 ? 164.328 16.373 -7.419 1.00 0.00 74 THR A N 8
ATOM 25868 C CA . THR A 1 74 ? 164.426 16.825 -6.038 1.00 0.00 74 THR A CA 8
ATOM 25869 C C . THR A 1 74 ? 164.965 15.717 -5.137 1.00 0.00 74 THR A C 8
ATOM 25870 O O . THR A 1 74 ? 165.609 15.986 -4.125 1.00 0.00 74 THR A O 8
ATOM 25881 N N . LEU A 1 75 ? 164.708 14.467 -5.525 1.00 0.00 75 LEU A N 8
ATOM 25882 C CA . LEU A 1 75 ? 165.170 13.311 -4.762 1.00 0.00 75 LEU A CA 8
ATOM 25883 C C . LEU A 1 75 ? 166.691 13.201 -4.816 1.00 0.00 75 LEU A C 8
ATOM 25884 O O . LEU A 1 75 ? 167.322 12.708 -3.882 1.00 0.00 75 LEU A O 8
ATOM 25900 N N . ALA A 1 76 ? 167.272 13.674 -5.914 1.00 0.00 76 ALA A N 8
ATOM 25901 C CA . ALA A 1 76 ? 168.718 13.638 -6.091 1.00 0.00 76 ALA A CA 8
ATOM 25902 C C . ALA A 1 76 ? 169.387 14.695 -5.222 1.00 0.00 76 ALA A C 8
ATOM 25903 O O . ALA A 1 76 ? 170.504 14.503 -4.741 1.00 0.00 76 ALA A O 8
ATOM 25910 N N . ARG A 1 77 ? 168.689 15.810 -5.019 1.00 0.00 77 ARG A N 8
ATOM 25911 C CA . ARG A 1 77 ? 169.206 16.899 -4.197 1.00 0.00 77 ARG A CA 8
ATOM 25912 C C . ARG A 1 77 ? 169.299 16.468 -2.737 1.00 0.00 77 ARG A C 8
ATOM 25913 O O . ARG A 1 77 ? 170.261 16.801 -2.044 1.00 0.00 77 ARG A O 8
ATOM 25934 N N . VAL A 1 78 ? 168.294 15.718 -2.279 1.00 0.00 78 VAL A N 8
ATOM 25935 C CA . VAL A 1 78 ? 168.266 15.223 -0.903 1.00 0.00 78 VAL A CA 8
ATOM 25936 C C . VAL A 1 78 ? 169.483 14.342 -0.627 1.00 0.00 78 VAL A C 8
ATOM 25937 O O . VAL A 1 78 ? 170.082 14.412 0.449 1.00 0.00 78 VAL A O 8
ATOM 25950 N N . GLY A 1 79 ? 169.848 13.524 -1.613 1.00 0.00 79 GLY A N 8
ATOM 25951 C CA . GLY A 1 79 ? 171.000 12.651 -1.469 1.00 0.00 79 GLY A CA 8
ATOM 25952 C C . GLY A 1 79 ? 172.283 13.440 -1.306 1.00 0.00 79 GLY A C 8
ATOM 25953 O O . GLY A 1 79 ? 173.145 13.079 -0.504 1.00 0.00 79 GLY A O 8
ATOM 25957 N N . GLY A 1 80 ? 172.400 14.529 -2.063 1.00 0.00 80 GLY A N 8
ATOM 25958 C CA . GLY A 1 80 ? 173.577 15.374 -1.977 1.00 0.00 80 GLY A CA 8
ATOM 25959 C C . GLY A 1 80 ? 173.703 16.023 -0.614 1.00 0.00 80 GLY A C 8
ATOM 25960 O O . GLY A 1 80 ? 174.795 16.087 -0.049 1.00 0.00 80 GLY A O 8
ATOM 25964 N N . VAL A 1 81 ? 172.577 16.506 -0.090 1.00 0.00 81 VAL A N 8
ATOM 25965 C CA . VAL A 1 81 ? 172.541 17.137 1.228 1.00 0.00 81 VAL A CA 8
ATOM 25966 C C . VAL A 1 81 ? 173.027 16.165 2.305 1.00 0.00 81 VAL A C 8
ATOM 25967 O O . VAL A 1 81 ? 173.820 16.532 3.177 1.00 0.00 81 VAL A O 8
ATOM 25980 N N . VAL A 1 82 ? 172.554 14.922 2.230 1.00 0.00 82 VAL A N 8
ATOM 25981 C CA . VAL A 1 82 ? 172.947 13.894 3.188 1.00 0.00 82 VAL A CA 8
ATOM 25982 C C . VAL A 1 82 ? 174.437 13.576 3.051 1.00 0.00 82 VAL A C 8
ATOM 25983 O O . VAL A 1 82 ? 175.138 13.404 4.049 1.00 0.00 82 VAL A O 8
ATOM 25996 N N . LEU A 1 83 ? 174.916 13.513 1.807 1.00 0.00 83 LEU A N 8
ATOM 25997 C CA . LEU A 1 83 ? 176.326 13.231 1.541 1.00 0.00 83 LEU A CA 8
ATOM 25998 C C . LEU A 1 83 ? 177.223 14.298 2.166 1.00 0.00 83 LEU A C 8
ATOM 25999 O O . LEU A 1 83 ? 178.260 13.979 2.748 1.00 0.00 83 LEU A O 8
ATOM 26015 N N . VAL A 1 84 ? 176.819 15.563 2.042 1.00 0.00 84 VAL A N 8
ATOM 26016 C CA . VAL A 1 84 ? 177.581 16.672 2.616 1.00 0.00 84 VAL A CA 8
ATOM 26017 C C . VAL A 1 84 ? 177.642 16.540 4.135 1.00 0.00 84 VAL A C 8
ATOM 26018 O O . VAL A 1 84 ? 178.707 16.683 4.738 1.00 0.00 84 VAL A O 8
ATOM 26031 N N . LEU A 1 85 ? 176.492 16.257 4.746 1.00 0.00 85 LEU A N 8
ATOM 26032 C CA . LEU A 1 85 ? 176.417 16.092 6.195 1.00 0.00 85 LEU A CA 8
ATOM 26033 C C . LEU A 1 85 ? 177.305 14.936 6.653 1.00 0.00 85 LEU A C 8
ATOM 26034 O O . LEU A 1 85 ? 177.984 15.035 7.675 1.00 0.00 85 LEU A O 8
ATOM 26050 N N . PHE A 1 86 ? 177.302 13.843 5.888 1.00 0.00 86 PHE A N 8
ATOM 26051 C CA . PHE A 1 86 ? 178.130 12.684 6.211 1.00 0.00 86 PHE A CA 8
ATOM 26052 C C . PHE A 1 86 ? 179.610 13.042 6.100 1.00 0.00 86 PHE A C 8
ATOM 26053 O O . PHE A 1 86 ? 180.401 12.705 6.979 1.00 0.00 86 PHE A O 8
ATOM 26070 N N . GLY A 1 87 ? 179.973 13.729 5.016 1.00 0.00 87 GLY A N 8
ATOM 26071 C CA . GLY A 1 87 ? 181.356 14.134 4.817 1.00 0.00 87 GLY A CA 8
ATOM 26072 C C . GLY A 1 87 ? 181.845 15.061 5.913 1.00 0.00 87 GLY A C 8
ATOM 26073 O O . GLY A 1 87 ? 182.984 14.950 6.366 1.00 0.00 87 GLY A O 8
ATOM 26077 N N . LEU A 1 88 ? 180.973 15.971 6.343 1.00 0.00 88 LEU A N 8
ATOM 26078 C CA . LEU A 1 88 ? 181.300 16.917 7.406 1.00 0.00 88 LEU A CA 8
ATOM 26079 C C . LEU A 1 88 ? 181.601 16.183 8.712 1.00 0.00 88 LEU A C 8
ATOM 26080 O O . LEU A 1 88 ? 182.550 16.522 9.419 1.00 0.00 88 LEU A O 8
ATOM 26096 N N . TYR A 1 89 ? 180.792 15.171 9.018 1.00 0.00 89 TYR A N 8
ATOM 26097 C CA . TYR A 1 89 ? 180.977 14.382 10.234 1.00 0.00 89 TYR A CA 8
ATOM 26098 C C . TYR A 1 89 ? 182.195 13.463 10.111 1.00 0.00 89 TYR A C 8
ATOM 26099 O O . TYR A 1 89 ? 182.868 13.181 11.101 1.00 0.00 89 TYR A O 8
ATOM 26117 N N . MET A 1 90 ? 182.473 13.002 8.889 1.00 0.00 90 MET A N 8
ATOM 26118 C CA . MET A 1 90 ? 183.621 12.128 8.638 1.00 0.00 90 MET A CA 8
ATOM 26119 C C . MET A 1 90 ? 184.933 12.885 8.828 1.00 0.00 90 MET A C 8
ATOM 26120 O O . MET A 1 90 ? 185.959 12.294 9.164 1.00 0.00 90 MET A O 8
ATOM 26134 N N . LEU A 1 91 ? 184.892 14.198 8.594 1.00 0.00 91 LEU A N 8
ATOM 26135 C CA . LEU A 1 91 ? 186.066 15.056 8.753 1.00 0.00 91 LEU A CA 8
ATOM 26136 C C . LEU A 1 91 ? 186.493 15.146 10.220 1.00 0.00 91 LEU A C 8
ATOM 26137 O O . LEU A 1 91 ? 187.640 15.475 10.521 1.00 0.00 91 LEU A O 8
ATOM 26153 N N . GLY A 1 92 ? 185.562 14.858 11.129 1.00 0.00 92 GLY A N 8
ATOM 26154 C CA . GLY A 1 92 ? 185.864 14.919 12.550 1.00 0.00 92 GLY A CA 8
ATOM 26155 C C . GLY A 1 92 ? 185.809 16.326 13.119 1.00 0.00 92 GLY A C 8
ATOM 26156 O O . GLY A 1 92 ? 186.077 16.530 14.303 1.00 0.00 92 GLY A O 8
ATOM 26160 N N . LEU A 1 93 ? 185.462 17.301 12.285 1.00 0.00 93 LEU A N 8
ATOM 26161 C CA . LEU A 1 93 ? 185.398 18.691 12.720 1.00 0.00 93 LEU A CA 8
ATOM 26162 C C . LEU A 1 93 ? 183.972 19.088 13.078 1.00 0.00 93 LEU A C 8
ATOM 26163 O O . LEU A 1 93 ? 183.013 18.444 12.651 1.00 0.00 93 LEU A O 8
ATOM 26179 N N . ARG A 1 94 ? 183.835 20.155 13.855 1.00 0.00 94 ARG A N 8
ATOM 26180 C CA . ARG A 1 94 ? 182.520 20.639 14.255 1.00 0.00 94 ARG A CA 8
ATOM 26181 C C . ARG A 1 94 ? 182.090 21.803 13.364 1.00 0.00 94 ARG A C 8
ATOM 26182 O O . ARG A 1 94 ? 182.760 22.834 13.319 1.00 0.00 94 ARG A O 8
ATOM 26203 N N . PRO A 1 95 ? 180.967 21.643 12.635 1.00 0.00 95 PRO A N 8
ATOM 26204 C CA . PRO A 1 95 ? 180.455 22.687 11.740 1.00 0.00 95 PRO A CA 8
ATOM 26205 C C . PRO A 1 95 ? 179.904 23.900 12.493 1.00 0.00 95 PRO A C 8
ATOM 26206 O O . PRO A 1 95 ? 180.521 24.966 12.506 1.00 0.00 95 PRO A O 8
ATOM 26217 N N . ARG A 1 96 ? 178.740 23.736 13.115 1.00 0.00 96 ARG A N 8
ATOM 26218 C CA . ARG A 1 96 ? 178.115 24.818 13.863 1.00 0.00 96 ARG A CA 8
ATOM 26219 C C . ARG A 1 96 ? 177.608 24.317 15.212 1.00 0.00 96 ARG A C 8
ATOM 26220 O O . ARG A 1 96 ? 177.764 23.144 15.550 1.00 0.00 96 ARG A O 8
ATOM 26241 N N . TRP A 1 97 ? 176.993 25.213 15.972 1.00 0.00 97 TRP A N 8
ATOM 26242 C CA . TRP A 1 97 ? 176.466 24.885 17.295 1.00 0.00 97 TRP A CA 8
ATOM 26243 C C . TRP A 1 97 ? 175.062 24.286 17.208 1.00 0.00 97 TRP A C 8
ATOM 26244 O O . TRP A 1 97 ? 174.071 24.956 17.503 1.00 0.00 97 TRP A O 8
ATOM 26265 N N . GLY A 1 98 ? 174.982 23.021 16.812 1.00 0.00 98 GLY A N 8
ATOM 26266 C CA . GLY A 1 98 ? 173.693 22.359 16.704 1.00 0.00 98 GLY A CA 8
ATOM 26267 C C . GLY A 1 98 ? 173.375 21.509 17.919 1.00 0.00 98 GLY A C 8
ATOM 26268 O O . GLY A 1 98 ? 173.128 20.310 17.801 1.00 0.00 98 GLY A O 8
ATOM 26272 N N . VAL A 1 99 ? 173.367 22.135 19.092 1.00 0.00 99 VAL A N 8
ATOM 26273 C CA . VAL A 1 99 ? 173.085 21.429 20.341 1.00 0.00 99 VAL A CA 8
ATOM 26274 C C . VAL A 1 99 ? 171.604 21.515 20.716 1.00 0.00 99 VAL A C 8
ATOM 26275 O O . VAL A 1 99 ? 171.255 21.697 21.883 1.00 0.00 99 VAL A O 8
ATOM 26288 N N . SER A 1 100 ? 170.735 21.376 19.721 1.00 0.00 100 SER A N 8
ATOM 26289 C CA . SER A 1 100 ? 169.294 21.437 19.947 1.00 0.00 100 SER A CA 8
ATOM 26290 C C . SER A 1 100 ? 168.683 20.039 19.985 1.00 0.00 100 SER A C 8
ATOM 26291 O O . SER A 1 100 ? 167.468 19.886 20.108 1.00 0.00 100 SER A O 8
ATOM 26299 N N . LEU A 1 101 ? 169.529 19.022 19.878 1.00 0.00 101 LEU A N 8
ATOM 26300 C CA . LEU A 1 101 ? 169.069 17.639 19.901 1.00 0.00 101 LEU A CA 8
ATOM 26301 C C . LEU A 1 101 ? 169.445 16.970 21.218 1.00 0.00 101 LEU A C 8
ATOM 26302 O O . LEU A 1 101 ? 170.568 17.118 21.700 1.00 0.00 101 LEU A O 8
ATOM 26318 N N . ARG A 1 102 ? 168.501 16.234 21.793 1.00 0.00 102 ARG A N 8
ATOM 26319 C CA . ARG A 1 102 ? 168.736 15.542 23.055 1.00 0.00 102 ARG A CA 8
ATOM 26320 C C . ARG A 1 102 ? 169.318 14.155 22.814 1.00 0.00 102 ARG A C 8
ATOM 26321 O O . ARG A 1 102 ? 168.726 13.337 22.109 1.00 0.00 102 ARG A O 8
ATOM 26342 N N . TYR A 1 103 ? 170.478 13.894 23.401 1.00 0.00 103 TYR A N 8
ATOM 26343 C CA . TYR A 1 103 ? 171.131 12.603 23.244 1.00 0.00 103 TYR A CA 8
ATOM 26344 C C . TYR A 1 103 ? 171.201 11.869 24.577 1.00 0.00 103 TYR A C 8
ATOM 26345 O O . TYR A 1 103 ? 171.590 12.442 25.593 1.00 0.00 103 TYR A O 8
ATOM 26363 N N . GLU A 1 104 ? 170.825 10.596 24.561 1.00 0.00 104 GLU A N 8
ATOM 26364 C CA . GLU A 1 104 ? 170.833 9.779 25.767 1.00 0.00 104 GLU A CA 8
ATOM 26365 C C . GLU A 1 104 ? 171.315 8.366 25.452 1.00 0.00 104 GLU A C 8
ATOM 26366 O O . GLU A 1 104 ? 171.199 7.902 24.317 1.00 0.00 104 GLU A O 8
ATOM 26378 N N . GLY A 1 105 ? 171.854 7.688 26.460 1.00 0.00 105 GLY A N 8
ATOM 26379 C CA . GLY A 1 105 ? 172.340 6.333 26.267 1.00 0.00 105 GLY A CA 8
ATOM 26380 C C . GLY A 1 105 ? 173.844 6.227 26.427 1.00 0.00 105 GLY A C 8
ATOM 26381 O O . GLY A 1 105 ? 174.565 7.206 26.236 1.00 0.00 105 GLY A O 8
ATOM 26385 N N . GLU A 1 106 ? 174.321 5.038 26.784 1.00 0.00 106 GLU A N 8
ATOM 26386 C CA . GLU A 1 106 ? 175.753 4.814 26.967 1.00 0.00 106 GLU A CA 8
ATOM 26387 C C . GLU A 1 106 ? 176.312 3.904 25.876 1.00 0.00 106 GLU A C 8
ATOM 26388 O O . GLU A 1 106 ? 177.525 3.797 25.705 1.00 0.00 106 GLU A O 8
ATOM 26400 N N . THR A 1 107 ? 175.421 3.257 25.136 1.00 0.00 107 THR A N 8
ATOM 26401 C CA . THR A 1 107 ? 175.824 2.353 24.065 1.00 0.00 107 THR A CA 8
ATOM 26402 C C . THR A 1 107 ? 175.902 3.081 22.726 1.00 0.00 107 THR A C 8
ATOM 26403 O O . THR A 1 107 ? 175.319 2.642 21.735 1.00 0.00 107 THR A O 8
ATOM 26414 N N . SER A 1 108 ? 176.636 4.187 22.701 1.00 0.00 108 SER A N 8
ATOM 26415 C CA . SER A 1 108 ? 176.784 4.983 21.487 1.00 0.00 108 SER A CA 8
ATOM 26416 C C . SER A 1 108 ? 177.758 4.335 20.503 1.00 0.00 108 SER A C 8
ATOM 26417 O O . SER A 1 108 ? 177.727 4.629 19.310 1.00 0.00 108 SER A O 8
ATOM 26425 N N . ARG A 1 109 ? 178.620 3.454 21.007 1.00 0.00 109 ARG A N 8
ATOM 26426 C CA . ARG A 1 109 ? 179.601 2.774 20.161 1.00 0.00 109 ARG A CA 8
ATOM 26427 C C . ARG A 1 109 ? 178.934 1.768 19.206 1.00 0.00 109 ARG A C 8
ATOM 26428 O O . ARG A 1 109 ? 179.106 1.876 17.992 1.00 0.00 109 ARG A O 8
ATOM 26449 N N . PRO A 1 110 ? 178.162 0.774 19.722 1.00 0.00 110 PRO A N 8
ATOM 26450 C CA . PRO A 1 110 ? 177.488 -0.216 18.864 1.00 0.00 110 PRO A CA 8
ATOM 26451 C C . PRO A 1 110 ? 176.438 0.420 17.955 1.00 0.00 110 PRO A C 8
ATOM 26452 O O . PRO A 1 110 ? 176.223 -0.029 16.829 1.00 0.00 110 PRO A O 8
ATOM 26463 N N . LEU A 1 111 ? 175.789 1.470 18.452 1.00 0.00 111 LEU A N 8
ATOM 26464 C CA . LEU A 1 111 ? 174.764 2.167 17.684 1.00 0.00 111 LEU A CA 8
ATOM 26465 C C . LEU A 1 111 ? 175.392 3.037 16.601 1.00 0.00 111 LEU A C 8
ATOM 26466 O O . LEU A 1 111 ? 174.741 3.370 15.610 1.00 0.00 111 LEU A O 8
ATOM 26482 N N . GLY A 1 112 ? 176.659 3.398 16.793 1.00 0.00 112 GLY A N 8
ATOM 26483 C CA . GLY A 1 112 ? 177.360 4.215 15.816 1.00 0.00 112 GLY A CA 8
ATOM 26484 C C . GLY A 1 112 ? 177.534 3.493 14.497 1.00 0.00 112 GLY A C 8
ATOM 26485 O O . GLY A 1 112 ? 177.458 4.103 13.431 1.00 0.00 112 GLY A O 8
ATOM 26489 N N . ALA A 1 113 ? 177.752 2.183 14.574 1.00 0.00 113 ALA A N 8
ATOM 26490 C CA . ALA A 1 113 ? 177.927 1.360 13.383 1.00 0.00 113 ALA A CA 8
ATOM 26491 C C . ALA A 1 113 ? 176.617 1.237 12.616 1.00 0.00 113 ALA A C 8
ATOM 26492 O O . ALA A 1 113 ? 176.607 1.157 11.388 1.00 0.00 113 ALA A O 8
ATOM 26499 N N . PHE A 1 114 ? 175.509 1.235 13.351 1.00 0.00 114 PHE A N 8
ATOM 26500 C CA . PHE A 1 114 ? 174.190 1.123 12.744 1.00 0.00 114 PHE A CA 8
ATOM 26501 C C . PHE A 1 114 ? 173.725 2.474 12.209 1.00 0.00 114 PHE A C 8
ATOM 26502 O O . PHE A 1 114 ? 173.130 2.550 11.136 1.00 0.00 114 PHE A O 8
ATOM 26519 N N . LEU A 1 115 ? 174.001 3.542 12.960 1.00 0.00 115 LEU A N 8
ATOM 26520 C CA . LEU A 1 115 ? 173.614 4.888 12.543 1.00 0.00 115 LEU A CA 8
ATOM 26521 C C . LEU A 1 115 ? 174.397 5.308 11.304 1.00 0.00 115 LEU A C 8
ATOM 26522 O O . LEU A 1 115 ? 173.820 5.806 10.337 1.00 0.00 115 LEU A O 8
ATOM 26538 N N . LEU A 1 116 ? 175.715 5.102 11.332 1.00 0.00 116 LEU A N 8
ATOM 26539 C CA . LEU A 1 116 ? 176.558 5.449 10.192 1.00 0.00 116 LEU A CA 8
ATOM 26540 C C . LEU A 1 116 ? 176.207 4.567 9.001 1.00 0.00 116 LEU A C 8
ATOM 26541 O O . LEU A 1 116 ? 176.306 4.992 7.853 1.00 0.00 116 LEU A O 8
ATOM 26557 N N . GLY A 1 117 ? 175.789 3.337 9.292 1.00 0.00 117 GLY A N 8
ATOM 26558 C CA . GLY A 1 117 ? 175.401 2.412 8.242 1.00 0.00 117 GLY A CA 8
ATOM 26559 C C . GLY A 1 117 ? 174.096 2.824 7.589 1.00 0.00 117 GLY A C 8
ATOM 26560 O O . GLY A 1 117 ? 173.968 2.783 6.367 1.00 0.00 117 GLY A O 8
ATOM 26564 N N . ALA A 1 118 ? 173.125 3.220 8.412 1.00 0.00 118 ALA A N 8
ATOM 26565 C CA . ALA A 1 118 ? 171.824 3.660 7.916 1.00 0.00 118 ALA A CA 8
ATOM 26566 C C . ALA A 1 118 ? 171.961 4.932 7.085 1.00 0.00 118 ALA A C 8
ATOM 26567 O O . ALA A 1 118 ? 171.381 5.041 6.004 1.00 0.00 118 ALA A O 8
ATOM 26574 N N . THR A 1 119 ? 172.732 5.888 7.597 1.00 0.00 119 THR A N 8
ATOM 26575 C CA . THR A 1 119 ? 172.954 7.148 6.893 1.00 0.00 119 THR A CA 8
ATOM 26576 C C . THR A 1 119 ? 173.694 6.907 5.580 1.00 0.00 119 THR A C 8
ATOM 26577 O O . THR A 1 119 ? 173.371 7.509 4.556 1.00 0.00 119 THR A O 8
ATOM 26588 N N . LEU A 1 120 ? 174.686 6.017 5.614 1.00 0.00 120 LEU A N 8
ATOM 26589 C CA . LEU A 1 120 ? 175.458 5.685 4.421 1.00 0.00 120 LEU A CA 8
ATOM 26590 C C . LEU A 1 120 ? 174.579 4.983 3.391 1.00 0.00 120 LEU A C 8
ATOM 26591 O O . LEU A 1 120 ? 174.741 5.182 2.191 1.00 0.00 120 LEU A O 8
ATOM 26607 N N . ALA A 1 121 ? 173.643 4.167 3.871 1.00 0.00 121 ALA A N 8
ATOM 26608 C CA . ALA A 1 121 ? 172.732 3.438 2.992 1.00 0.00 121 ALA A CA 8
ATOM 26609 C C . ALA A 1 121 ? 171.829 4.403 2.229 1.00 0.00 121 ALA A C 8
ATOM 26610 O O . ALA A 1 121 ? 171.563 4.213 1.044 1.00 0.00 121 ALA A O 8
ATOM 26617 N N . LEU A 1 122 ? 171.375 5.449 2.917 1.00 0.00 122 LEU A N 8
ATOM 26618 C CA . LEU A 1 122 ? 170.511 6.453 2.304 1.00 0.00 122 LEU A CA 8
ATOM 26619 C C . LEU A 1 122 ? 171.320 7.404 1.426 1.00 0.00 122 LEU A C 8
ATOM 26620 O O . LEU A 1 122 ? 170.760 8.210 0.686 1.00 0.00 122 LEU A O 8
ATOM 26636 N N . GLY A 1 123 ? 172.640 7.308 1.526 1.00 0.00 123 GLY A N 8
ATOM 26637 C CA . GLY A 1 123 ? 173.508 8.147 0.728 1.00 0.00 123 GLY A CA 8
ATOM 26638 C C . GLY A 1 123 ? 174.205 7.361 -0.362 1.00 0.00 123 GLY A C 8
ATOM 26639 O O . GLY A 1 123 ? 174.972 7.914 -1.145 1.00 0.00 123 GLY A O 8
ATOM 26643 N N . TRP A 1 124 ? 173.934 6.061 -0.416 1.00 0.00 124 TRP A N 8
ATOM 26644 C CA . TRP A 1 124 ? 174.544 5.198 -1.420 1.00 0.00 124 TRP A CA 8
ATOM 26645 C C . TRP A 1 124 ? 173.640 5.059 -2.633 1.00 0.00 124 TRP A C 8
ATOM 26646 O O . TRP A 1 124 ? 174.023 4.459 -3.639 1.00 0.00 124 TRP A O 8
ATOM 26667 N N . THR A 1 125 ? 172.441 5.622 -2.531 1.00 0.00 125 THR A N 8
ATOM 26668 C CA . THR A 1 125 ? 171.472 5.589 -3.618 1.00 0.00 125 THR A CA 8
ATOM 26669 C C . THR A 1 125 ? 172.025 6.248 -4.889 1.00 0.00 125 THR A C 8
ATOM 26670 O O . THR A 1 125 ? 171.945 5.656 -5.964 1.00 0.00 125 THR A O 8
ATOM 26681 N N . PRO A 1 126 ? 172.587 7.485 -4.803 1.00 0.00 126 PRO A N 8
ATOM 26682 C CA . PRO A 1 126 ? 173.165 8.163 -5.976 1.00 0.00 126 PRO A CA 8
ATOM 26683 C C . PRO A 1 126 ? 174.316 7.369 -6.592 1.00 0.00 126 PRO A C 8
ATOM 26684 O O . PRO A 1 126 ? 174.610 7.502 -7.778 1.00 0.00 126 PRO A O 8
ATOM 26695 N N . CYS A 1 127 ? 174.958 6.540 -5.773 1.00 0.00 127 CYS A N 8
ATOM 26696 C CA . CYS A 1 127 ? 176.078 5.719 -6.224 1.00 0.00 127 CYS A CA 8
ATOM 26697 C C . CYS A 1 127 ? 175.611 4.615 -7.163 1.00 0.00 127 CYS A C 8
ATOM 26698 O O . CYS A 1 127 ? 176.263 4.323 -8.163 1.00 0.00 127 CYS A O 8
ATOM 26705 N N . ILE A 1 128 ? 174.478 4.002 -6.836 1.00 0.00 128 ILE A N 8
ATOM 26706 C CA . ILE A 1 128 ? 173.929 2.932 -7.660 1.00 0.00 128 ILE A CA 8
ATOM 26707 C C . ILE A 1 128 ? 172.875 3.474 -8.622 1.00 0.00 128 ILE A C 8
ATOM 26708 O O . ILE A 1 128 ? 172.230 2.715 -9.344 1.00 0.00 128 ILE A O 8
ATOM 26724 N N . GLY A 1 129 ? 172.713 4.796 -8.621 1.00 0.00 129 GLY A N 8
ATOM 26725 C CA . GLY A 1 129 ? 171.749 5.451 -9.495 1.00 0.00 129 GLY A CA 8
ATOM 26726 C C . GLY A 1 129 ? 171.974 5.147 -10.967 1.00 0.00 129 GLY A C 8
ATOM 26727 O O . GLY A 1 129 ? 171.078 4.619 -11.627 1.00 0.00 129 GLY A O 8
ATOM 26731 N N . PRO A 1 130 ? 173.165 5.473 -11.520 1.00 0.00 130 PRO A N 8
ATOM 26732 C CA . PRO A 1 130 ? 173.484 5.207 -12.933 1.00 0.00 130 PRO A CA 8
ATOM 26733 C C . PRO A 1 130 ? 173.393 3.720 -13.278 1.00 0.00 130 PRO A C 8
ATOM 26734 O O . PRO A 1 130 ? 173.156 3.353 -14.429 1.00 0.00 130 PRO A O 8
ATOM 26745 N N . ILE A 1 131 ? 173.577 2.872 -12.270 1.00 0.00 131 ILE A N 8
ATOM 26746 C CA . ILE A 1 131 ? 173.516 1.427 -12.457 1.00 0.00 131 ILE A CA 8
ATOM 26747 C C . ILE A 1 131 ? 172.066 0.939 -12.492 1.00 0.00 131 ILE A C 8
ATOM 26748 O O . ILE A 1 131 ? 171.733 0.019 -13.240 1.00 0.00 131 ILE A O 8
ATOM 26764 N N . LEU A 1 132 ? 171.204 1.572 -11.692 1.00 0.00 132 LEU A N 8
ATOM 26765 C CA . LEU A 1 132 ? 169.788 1.201 -11.634 1.00 0.00 132 LEU A CA 8
ATOM 26766 C C . LEU A 1 132 ? 169.112 1.394 -12.989 1.00 0.00 132 LEU A C 8
ATOM 26767 O O . LEU A 1 132 ? 168.109 0.745 -13.288 1.00 0.00 132 LEU A O 8
ATOM 26783 N N . GLY A 1 133 ? 169.668 2.289 -13.804 1.00 0.00 133 GLY A N 8
ATOM 26784 C CA . GLY A 1 133 ? 169.116 2.541 -15.125 1.00 0.00 133 GLY A CA 8
ATOM 26785 C C . GLY A 1 133 ? 169.183 1.314 -16.016 1.00 0.00 133 GLY A C 8
ATOM 26786 O O . GLY A 1 133 ? 168.291 1.079 -16.830 1.00 0.00 133 GLY A O 8
ATOM 26790 N N . ALA A 1 134 ? 170.243 0.525 -15.849 1.00 0.00 134 ALA A N 8
ATOM 26791 C CA . ALA A 1 134 ? 170.428 -0.696 -16.629 1.00 0.00 134 ALA A CA 8
ATOM 26792 C C . ALA A 1 134 ? 169.620 -1.845 -16.033 1.00 0.00 134 ALA A C 8
ATOM 26793 O O . ALA A 1 134 ? 169.303 -2.818 -16.716 1.00 0.00 134 ALA A O 8
ATOM 26800 N N . ILE A 1 135 ? 169.295 -1.724 -14.750 1.00 0.00 135 ILE A N 8
ATOM 26801 C CA . ILE A 1 135 ? 168.515 -2.740 -14.058 1.00 0.00 135 ILE A CA 8
ATOM 26802 C C . ILE A 1 135 ? 167.029 -2.572 -14.376 1.00 0.00 135 ILE A C 8
ATOM 26803 O O . ILE A 1 135 ? 166.288 -3.550 -14.466 1.00 0.00 135 ILE A O 8
ATOM 26819 N N . LEU A 1 136 ? 166.607 -1.322 -14.568 1.00 0.00 136 LEU A N 8
ATOM 26820 C CA . LEU A 1 136 ? 165.212 -1.022 -14.883 1.00 0.00 136 LEU A CA 8
ATOM 26821 C C . LEU A 1 136 ? 164.832 -1.546 -16.268 1.00 0.00 136 LEU A C 8
ATOM 26822 O O . LEU A 1 136 ? 163.671 -1.869 -16.520 1.00 0.00 136 LEU A O 8
ATOM 26838 N N . THR A 1 137 ? 165.814 -1.629 -17.166 1.00 0.00 137 THR A N 8
ATOM 26839 C CA . THR A 1 137 ? 165.574 -2.133 -18.516 1.00 0.00 137 THR A CA 8
ATOM 26840 C C . THR A 1 137 ? 165.308 -3.638 -18.491 1.00 0.00 137 THR A C 8
ATOM 26841 O O . THR A 1 137 ? 164.724 -4.191 -19.423 1.00 0.00 137 THR A O 8
ATOM 26852 N N . LEU A 1 138 ? 165.734 -4.289 -17.410 1.00 0.00 138 LEU A N 8
ATOM 26853 C CA . LEU A 1 138 ? 165.545 -5.726 -17.252 1.00 0.00 138 LEU A CA 8
ATOM 26854 C C . LEU A 1 138 ? 164.126 -6.042 -16.781 1.00 0.00 138 LEU A C 8
ATOM 26855 O O . LEU A 1 138 ? 163.661 -7.172 -16.904 1.00 0.00 138 LEU A O 8
ATOM 26871 N N . THR A 1 139 ? 163.441 -5.037 -16.241 1.00 0.00 139 THR A N 8
ATOM 26872 C CA . THR A 1 139 ? 162.073 -5.216 -15.772 1.00 0.00 139 THR A CA 8
ATOM 26873 C C . THR A 1 139 ? 161.085 -5.097 -16.931 1.00 0.00 139 THR A C 8
ATOM 26874 O O . THR A 1 139 ? 159.936 -5.527 -16.830 1.00 0.00 139 THR A O 8
ATOM 26885 N N . ALA A 1 140 ? 161.549 -4.517 -18.036 1.00 0.00 140 ALA A N 8
ATOM 26886 C CA . ALA A 1 140 ? 160.714 -4.340 -19.219 1.00 0.00 140 ALA A CA 8
ATOM 26887 C C . ALA A 1 140 ? 160.671 -5.614 -20.060 1.00 0.00 140 ALA A C 8
ATOM 26888 O O . ALA A 1 140 ? 159.742 -5.826 -20.837 1.00 0.00 140 ALA A O 8
ATOM 26895 N N . VAL A 1 141 ? 161.685 -6.461 -19.898 1.00 0.00 141 VAL A N 8
ATOM 26896 C CA . VAL A 1 141 ? 161.758 -7.717 -20.639 1.00 0.00 141 VAL A CA 8
ATOM 26897 C C . VAL A 1 141 ? 161.283 -8.893 -19.785 1.00 0.00 141 VAL A C 8
ATOM 26898 O O . VAL A 1 141 ? 161.344 -10.046 -20.213 1.00 0.00 141 VAL A O 8
ATOM 26911 N N . GLY A 1 142 ? 160.813 -8.593 -18.577 1.00 0.00 142 GLY A N 8
ATOM 26912 C CA . GLY A 1 142 ? 160.336 -9.638 -17.689 1.00 0.00 142 GLY A CA 8
ATOM 26913 C C . GLY A 1 142 ? 160.562 -9.310 -16.225 1.00 0.00 142 GLY A C 8
ATOM 26914 O O . GLY A 1 142 ? 161.655 -9.518 -15.697 1.00 0.00 142 GLY A O 8
ATOM 26918 N N . GLY A 1 143 ? 159.525 -8.805 -15.562 1.00 0.00 143 GLY A N 8
ATOM 26919 C CA . GLY A 1 143 ? 159.637 -8.459 -14.156 1.00 0.00 143 GLY A CA 8
ATOM 26920 C C . GLY A 1 143 ? 159.460 -9.659 -13.244 1.00 0.00 143 GLY A C 8
ATOM 26921 O O . GLY A 1 143 ? 158.381 -9.872 -12.692 1.00 0.00 143 GLY A O 8
ATOM 26925 N N . GLY A 1 144 ? 160.519 -10.446 -13.091 1.00 0.00 144 GLY A N 8
ATOM 26926 C CA . GLY A 1 144 ? 160.455 -11.619 -12.240 1.00 0.00 144 GLY A CA 8
ATOM 26927 C C . GLY A 1 144 ? 161.082 -11.390 -10.877 1.00 0.00 144 GLY A C 8
ATOM 26928 O O . GLY A 1 144 ? 162.103 -10.713 -10.763 1.00 0.00 144 GLY A O 8
ATOM 26932 N N . VAL A 1 145 ? 160.473 -11.969 -9.842 1.00 0.00 145 VAL A N 8
ATOM 26933 C CA . VAL A 1 145 ? 160.971 -11.826 -8.474 1.00 0.00 145 VAL A CA 8
ATOM 26934 C C . VAL A 1 145 ? 162.223 -12.674 -8.243 1.00 0.00 145 VAL A C 8
ATOM 26935 O O . VAL A 1 145 ? 162.977 -12.441 -7.295 1.00 0.00 145 VAL A O 8
ATOM 26948 N N . GLY A 1 146 ? 162.433 -13.659 -9.115 1.00 0.00 146 GLY A N 8
ATOM 26949 C CA . GLY A 1 146 ? 163.593 -14.528 -8.999 1.00 0.00 146 GLY A CA 8
ATOM 26950 C C . GLY A 1 146 ? 164.897 -13.786 -9.206 1.00 0.00 146 GLY A C 8
ATOM 26951 O O . GLY A 1 146 ? 165.917 -14.149 -8.623 1.00 0.00 146 GLY A O 8
ATOM 26955 N N . PHE A 1 147 ? 164.861 -12.735 -10.026 1.00 0.00 147 PHE A N 8
ATOM 26956 C CA . PHE A 1 147 ? 166.052 -11.934 -10.301 1.00 0.00 147 PHE A CA 8
ATOM 26957 C C . PHE A 1 147 ? 166.500 -11.198 -9.042 1.00 0.00 147 PHE A C 8
ATOM 26958 O O . PHE A 1 147 ? 167.688 -11.157 -8.726 1.00 0.00 147 PHE A O 8
ATOM 26975 N N . LEU A 1 148 ? 165.535 -10.617 -8.329 1.00 0.00 148 LEU A N 8
ATOM 26976 C CA . LEU A 1 148 ? 165.820 -9.893 -7.093 1.00 0.00 148 LEU A CA 8
ATOM 26977 C C . LEU A 1 148 ? 166.421 -10.830 -6.050 1.00 0.00 148 LEU A C 8
ATOM 26978 O O . LEU A 1 148 ? 167.387 -10.478 -5.372 1.00 0.00 148 LEU A O 8
ATOM 26994 N N . LEU A 1 149 ? 165.848 -12.028 -5.933 1.00 0.00 149 LEU A N 8
ATOM 26995 C CA . LEU A 1 149 ? 166.335 -13.022 -4.978 1.00 0.00 149 LEU A CA 8
ATOM 26996 C C . LEU A 1 149 ? 167.734 -13.499 -5.354 1.00 0.00 149 LEU A C 8
ATOM 26997 O O . LEU A 1 149 ? 168.598 -13.655 -4.488 1.00 0.00 149 LEU A O 8
ATOM 27013 N N . ALA A 1 150 ? 167.950 -13.731 -6.651 1.00 0.00 150 ALA A N 8
ATOM 27014 C CA . ALA A 1 150 ? 169.249 -14.177 -7.143 1.00 0.00 150 ALA A CA 8
ATOM 27015 C C . ALA A 1 150 ? 170.312 -13.117 -6.882 1.00 0.00 150 ALA A C 8
ATOM 27016 O O . ALA A 1 150 ? 171.450 -13.442 -6.553 1.00 0.00 150 ALA A O 8
ATOM 27023 N N . TYR A 1 151 ? 169.933 -11.849 -7.031 1.00 0.00 151 TYR A N 8
ATOM 27024 C CA . TYR A 1 151 ? 170.849 -10.737 -6.793 1.00 0.00 151 TYR A CA 8
ATOM 27025 C C . TYR A 1 151 ? 171.337 -10.734 -5.347 1.00 0.00 151 TYR A C 8
ATOM 27026 O O . TYR A 1 151 ? 172.538 -10.621 -5.089 1.00 0.00 151 TYR A O 8
ATOM 27044 N N . ILE A 1 152 ? 170.399 -10.863 -4.407 1.00 0.00 152 ILE A N 8
ATOM 27045 C CA . ILE A 1 152 ? 170.742 -10.878 -2.986 1.00 0.00 152 ILE A CA 8
ATOM 27046 C C . ILE A 1 152 ? 171.611 -12.092 -2.656 1.00 0.00 152 ILE A C 8
ATOM 27047 O O . ILE A 1 152 ? 172.617 -11.969 -1.962 1.00 0.00 152 ILE A O 8
ATOM 27063 N N . LEU A 1 153 ? 171.228 -13.260 -3.170 1.00 0.00 153 LEU A N 8
ATOM 27064 C CA . LEU A 1 153 ? 171.987 -14.486 -2.926 1.00 0.00 153 LEU A CA 8
ATOM 27065 C C . LEU A 1 153 ? 173.378 -14.400 -3.552 1.00 0.00 153 LEU A C 8
ATOM 27066 O O . LEU A 1 153 ? 174.358 -14.870 -2.971 1.00 0.00 153 LEU A O 8
ATOM 27082 N N . GLY A 1 154 ? 173.449 -13.798 -4.740 1.00 0.00 154 GLY A N 8
ATOM 27083 C CA . GLY A 1 154 ? 174.715 -13.641 -5.433 1.00 0.00 154 GLY A CA 8
ATOM 27084 C C . GLY A 1 154 ? 175.721 -12.845 -4.626 1.00 0.00 154 GLY A C 8
ATOM 27085 O O . GLY A 1 154 ? 176.896 -13.193 -4.592 1.00 0.00 154 GLY A O 8
ATOM 27089 N N . LEU A 1 155 ? 175.265 -11.764 -3.994 1.00 0.00 155 LEU A N 8
ATOM 27090 C CA . LEU A 1 155 ? 176.143 -10.934 -3.168 1.00 0.00 155 LEU A CA 8
ATOM 27091 C C . LEU A 1 155 ? 176.335 -11.545 -1.779 1.00 0.00 155 LEU A C 8
ATOM 27092 O O . LEU A 1 155 ? 177.337 -11.282 -1.110 1.00 0.00 155 LEU A O 8
ATOM 27108 N N . ALA A 1 156 ? 175.364 -12.347 -1.353 1.00 0.00 156 ALA A N 8
ATOM 27109 C CA . ALA A 1 156 ? 175.422 -13.016 -0.052 1.00 0.00 156 ALA A CA 8
ATOM 27110 C C . ALA A 1 156 ? 176.600 -13.987 0.031 1.00 0.00 156 ALA A C 8
ATOM 27111 O O . ALA A 1 156 ? 177.246 -14.095 1.074 1.00 0.00 156 ALA A O 8
ATOM 27118 N N . VAL A 1 157 ? 176.871 -14.693 -1.068 1.00 0.00 157 VAL A N 8
ATOM 27119 C CA . VAL A 1 157 ? 177.973 -15.656 -1.109 1.00 0.00 157 VAL A CA 8
ATOM 27120 C C . VAL A 1 157 ? 179.328 -14.995 -0.771 1.00 0.00 157 VAL A C 8
ATOM 27121 O O . VAL A 1 157 ? 180.001 -15.434 0.165 1.00 0.00 157 VAL A O 8
ATOM 27134 N N . PRO A 1 158 ? 179.758 -13.935 -1.506 1.00 0.00 158 PRO A N 8
ATOM 27135 C CA . PRO A 1 158 ? 181.027 -13.249 -1.221 1.00 0.00 158 PRO A CA 8
ATOM 27136 C C . PRO A 1 158 ? 181.052 -12.639 0.176 1.00 0.00 158 PRO A C 8
ATOM 27137 O O . PRO A 1 158 ? 182.096 -12.619 0.829 1.00 0.00 158 PRO A O 8
ATOM 27148 N N . PHE A 1 159 ? 179.896 -12.142 0.630 1.00 0.00 159 PHE A N 8
ATOM 27149 C CA . PHE A 1 159 ? 179.792 -11.536 1.954 1.00 0.00 159 PHE A CA 8
ATOM 27150 C C . PHE A 1 159 ? 180.119 -12.550 3.041 1.00 0.00 159 PHE A C 8
ATOM 27151 O O . PHE A 1 159 ? 180.824 -12.233 3.993 1.00 0.00 159 PHE A O 8
ATOM 27168 N N . PHE A 1 160 ? 179.606 -13.768 2.898 1.00 0.00 160 PHE A N 8
ATOM 27169 C CA . PHE A 1 160 ? 179.868 -14.818 3.878 1.00 0.00 160 PHE A CA 8
ATOM 27170 C C . PHE A 1 160 ? 181.349 -15.193 3.877 1.00 0.00 160 PHE A C 8
ATOM 27171 O O . PHE A 1 160 ? 181.933 -15.444 4.931 1.00 0.00 160 PHE A O 8
ATOM 27188 N N . VAL A 1 161 ? 181.950 -15.215 2.687 1.00 0.00 161 VAL A N 8
ATOM 27189 C CA . VAL A 1 161 ? 183.368 -15.548 2.544 1.00 0.00 161 VAL A CA 8
ATOM 27190 C C . VAL A 1 161 ? 184.246 -14.553 3.307 1.00 0.00 161 VAL A C 8
ATOM 27191 O O . VAL A 1 161 ? 185.119 -14.950 4.084 1.00 0.00 161 VAL A O 8
ATOM 27204 N N . VAL A 1 162 ? 184.009 -13.261 3.090 1.00 0.00 162 VAL A N 8
ATOM 27205 C CA . VAL A 1 162 ? 184.793 -12.231 3.764 1.00 0.00 162 VAL A CA 8
ATOM 27206 C C . VAL A 1 162 ? 184.428 -12.127 5.245 1.00 0.00 162 VAL A C 8
ATOM 27207 O O . VAL A 1 162 ? 185.295 -11.885 6.079 1.00 0.00 162 VAL A O 8
ATOM 27220 N N . ALA A 1 163 ? 183.145 -12.310 5.566 1.00 0.00 163 ALA A N 8
ATOM 27221 C CA . ALA A 1 163 ? 182.676 -12.246 6.952 1.00 0.00 163 ALA A CA 8
ATOM 27222 C C . ALA A 1 163 ? 183.396 -13.254 7.843 1.00 0.00 163 ALA A C 8
ATOM 27223 O O . ALA A 1 163 ? 183.660 -12.978 9.013 1.00 0.00 163 ALA A O 8
ATOM 27230 N N . LEU A 1 164 ? 183.704 -14.423 7.293 1.00 0.00 164 LEU A N 8
ATOM 27231 C CA . LEU A 1 164 ? 184.394 -15.462 8.048 1.00 0.00 164 LEU A CA 8
ATOM 27232 C C . LEU A 1 164 ? 185.893 -15.186 8.116 1.00 0.00 164 LEU A C 8
ATOM 27233 O O . LEU A 1 164 ? 186.502 -15.281 9.182 1.00 0.00 164 LEU A O 8
ATOM 27249 N N . PHE A 1 165 ? 186.480 -14.830 6.975 1.00 0.00 165 PHE A N 8
ATOM 27250 C CA . PHE A 1 165 ? 187.914 -14.554 6.900 1.00 0.00 165 PHE A CA 8
ATOM 27251 C C . PHE A 1 165 ? 188.301 -13.324 7.719 1.00 0.00 165 PHE A C 8
ATOM 27252 O O . PHE A 1 165 ? 189.299 -13.341 8.440 1.00 0.00 165 PHE A O 8
ATOM 27269 N N . ALA A 1 166 ? 187.509 -12.260 7.608 1.00 0.00 166 ALA A N 8
ATOM 27270 C CA . ALA A 1 166 ? 187.780 -11.025 8.339 1.00 0.00 166 ALA A CA 8
ATOM 27271 C C . ALA A 1 166 ? 187.498 -11.187 9.827 1.00 0.00 166 ALA A C 8
ATOM 27272 O O . ALA A 1 166 ? 187.978 -10.406 10.643 1.00 0.00 166 ALA A O 8
ATOM 27279 N N . ASP A 1 167 ? 186.715 -12.202 10.172 1.00 0.00 167 ASP A N 8
ATOM 27280 C CA . ASP A 1 167 ? 186.368 -12.466 11.565 1.00 0.00 167 ASP A CA 8
ATOM 27281 C C . ASP A 1 167 ? 187.528 -13.122 12.306 1.00 0.00 167 ASP A C 8
ATOM 27282 O O . ASP A 1 167 ? 187.806 -12.789 13.455 1.00 0.00 167 ASP A O 8
ATOM 27291 N N . ARG A 1 168 ? 188.200 -14.054 11.636 1.00 0.00 168 ARG A N 8
ATOM 27292 C CA . ARG A 1 168 ? 189.328 -14.764 12.235 1.00 0.00 168 ARG A CA 8
ATOM 27293 C C . ARG A 1 168 ? 190.530 -13.839 12.419 1.00 0.00 168 ARG A C 8
ATOM 27294 O O . ARG A 1 168 ? 191.183 -13.857 13.462 1.00 0.00 168 ARG A O 8
ATOM 27315 N N . ILE A 1 169 ? 190.811 -13.027 11.405 1.00 0.00 169 ILE A N 8
ATOM 27316 C CA . ILE A 1 169 ? 191.944 -12.105 11.453 1.00 0.00 169 ILE A CA 8
ATOM 27317 C C . ILE A 1 169 ? 191.656 -10.885 12.329 1.00 0.00 169 ILE A C 8
ATOM 27318 O O . ILE A 1 169 ? 192.581 -10.202 12.767 1.00 0.00 169 ILE A O 8
ATOM 27334 N N . LYS A 1 170 ? 190.375 -10.622 12.587 1.00 0.00 170 LYS A N 8
ATOM 27335 C CA . LYS A 1 170 ? 189.966 -9.479 13.407 1.00 0.00 170 LYS A CA 8
ATOM 27336 C C . LYS A 1 170 ? 190.547 -9.563 14.816 1.00 0.00 170 LYS A C 8
ATOM 27337 O O . LYS A 1 170 ? 190.860 -8.541 15.426 1.00 0.00 170 LYS A O 8
ATOM 27356 N N . GLY A 1 171 ? 190.689 -10.785 15.322 1.00 0.00 171 GLY A N 8
ATOM 27357 C CA . GLY A 1 171 ? 191.232 -10.982 16.654 1.00 0.00 171 GLY A CA 8
ATOM 27358 C C . GLY A 1 171 ? 192.670 -10.514 16.772 1.00 0.00 171 GLY A C 8
ATOM 27359 O O . GLY A 1 171 ? 193.064 -9.947 17.791 1.00 0.00 171 GLY A O 8
ATOM 27363 N N . TRP A 1 172 ? 193.454 -10.751 15.727 1.00 0.00 172 TRP A N 8
ATOM 27364 C CA . TRP A 1 172 ? 194.855 -10.350 15.719 1.00 0.00 172 TRP A CA 8
ATOM 27365 C C . TRP A 1 172 ? 195.016 -8.912 15.236 1.00 0.00 172 TRP A C 8
ATOM 27366 O O . TRP A 1 172 ? 195.831 -8.159 15.769 1.00 0.00 172 TRP A O 8
ATOM 27387 N N . LEU A 1 173 ? 194.222 -8.532 14.236 1.00 0.00 173 LEU A N 8
ATOM 27388 C CA . LEU A 1 173 ? 194.275 -7.182 13.671 1.00 0.00 173 LEU A CA 8
ATOM 27389 C C . LEU A 1 173 ? 193.843 -6.126 14.690 1.00 0.00 173 LEU A C 8
ATOM 27390 O O . LEU A 1 173 ? 194.081 -4.939 14.490 1.00 0.00 173 LEU A O 8
ATOM 27406 N N . ARG A 1 174 ? 193.176 -6.558 15.758 1.00 0.00 174 ARG A N 8
ATOM 27407 C CA . ARG A 1 174 ? 192.737 -5.641 16.809 1.00 0.00 174 ARG A CA 8
ATOM 27408 C C . ARG A 1 174 ? 193.934 -4.898 17.412 1.00 0.00 174 ARG A C 8
ATOM 27409 O O . ARG A 1 174 ? 193.942 -3.671 17.484 1.00 0.00 174 ARG A O 8
ATOM 27430 N N . ARG A 1 175 ? 194.946 -5.650 17.839 1.00 0.00 175 ARG A N 8
ATOM 27431 C CA . ARG A 1 175 ? 196.140 -5.051 18.430 1.00 0.00 175 ARG A CA 8
ATOM 27432 C C . ARG A 1 175 ? 197.237 -4.833 17.386 1.00 0.00 175 ARG A C 8
ATOM 27433 O O . ARG A 1 175 ? 198.029 -3.899 17.496 1.00 0.00 175 ARG A O 8
ATOM 27454 N N . ALA A 1 176 ? 197.279 -5.691 16.368 1.00 0.00 176 ALA A N 8
ATOM 27455 C CA . ALA A 1 176 ? 198.291 -5.583 15.316 1.00 0.00 176 ALA A CA 8
ATOM 27456 C C . ALA A 1 176 ? 197.873 -4.600 14.225 1.00 0.00 176 ALA A C 8
ATOM 27457 O O . ALA A 1 176 ? 198.566 -4.446 13.217 1.00 0.00 176 ALA A O 8
ATOM 27464 N N . GLY A 1 177 ? 196.745 -3.929 14.428 1.00 0.00 177 GLY A N 8
ATOM 27465 C CA . GLY A 1 177 ? 196.251 -2.976 13.449 1.00 0.00 177 GLY A CA 8
ATOM 27466 C C . GLY A 1 177 ? 196.924 -1.619 13.538 1.00 0.00 177 GLY A C 8
ATOM 27467 O O . GLY A 1 177 ? 196.302 -0.589 13.267 1.00 0.00 177 GLY A O 8
ATOM 27471 N N . ARG A 1 178 ? 198.200 -1.616 13.898 1.00 0.00 178 ARG A N 8
ATOM 27472 C CA . ARG A 1 178 ? 198.958 -0.380 14.017 1.00 0.00 178 ARG A CA 8
ATOM 27473 C C . ARG A 1 178 ? 199.425 0.100 12.648 1.00 0.00 178 ARG A C 8
ATOM 27474 O O . ARG A 1 178 ? 199.408 1.294 12.358 1.00 0.00 178 ARG A O 8
ATOM 27495 N N . ILE A 1 179 ? 199.825 -0.844 11.801 1.00 0.00 179 ILE A N 8
ATOM 27496 C CA . ILE A 1 179 ? 200.301 -0.519 10.459 1.00 0.00 179 ILE A CA 8
ATOM 27497 C C . ILE A 1 179 ? 199.139 -0.109 9.554 1.00 0.00 179 ILE A C 8
ATOM 27498 O O . ILE A 1 179 ? 199.299 0.714 8.650 1.00 0.00 179 ILE A O 8
ATOM 27514 N N . SER A 1 180 ? 197.960 -0.667 9.824 1.00 0.00 180 SER A N 8
ATOM 27515 C CA . SER A 1 180 ? 196.766 -0.367 9.040 1.00 0.00 180 SER A CA 8
ATOM 27516 C C . SER A 1 180 ? 196.323 1.081 9.233 1.00 0.00 180 SER A C 8
ATOM 27517 O O . SER A 1 180 ? 195.545 1.607 8.440 1.00 0.00 180 SER A O 8
ATOM 27525 N N . HIS A 1 181 ? 196.825 1.717 10.291 1.00 0.00 181 HIS A N 8
ATOM 27526 C CA . HIS A 1 181 ? 196.486 3.104 10.593 1.00 0.00 181 HIS A CA 8
ATOM 27527 C C . HIS A 1 181 ? 196.935 4.037 9.469 1.00 0.00 181 HIS A C 8
ATOM 27528 O O . HIS A 1 181 ? 196.234 4.986 9.122 1.00 0.00 181 HIS A O 8
ATOM 27542 N N . TYR A 1 182 ? 198.104 3.756 8.892 1.00 0.00 182 TYR A N 8
ATOM 27543 C CA . TYR A 1 182 ? 198.634 4.575 7.805 1.00 0.00 182 TYR A CA 8
ATOM 27544 C C . TYR A 1 182 ? 197.894 4.279 6.504 1.00 0.00 182 TYR A C 8
ATOM 27545 O O . TYR A 1 182 ? 197.781 5.138 5.628 1.00 0.00 182 TYR A O 8
ATOM 27563 N N . VAL A 1 183 ? 197.380 3.060 6.397 1.00 0.00 183 VAL A N 8
ATOM 27564 C CA . VAL A 1 183 ? 196.636 2.628 5.218 1.00 0.00 183 VAL A CA 8
ATOM 27565 C C . VAL A 1 183 ? 195.230 3.231 5.222 1.00 0.00 183 VAL A C 8
ATOM 27566 O O . VAL A 1 183 ? 194.565 3.304 4.188 1.00 0.00 183 VAL A O 8
ATOM 27579 N N . GLU A 1 184 ? 194.793 3.684 6.394 1.00 0.00 184 GLU A N 8
ATOM 27580 C CA . GLU A 1 184 ? 193.467 4.271 6.541 1.00 0.00 184 GLU A CA 8
ATOM 27581 C C . GLU A 1 184 ? 193.484 5.742 6.140 1.00 0.00 184 GLU A C 8
ATOM 27582 O O . GLU A 1 184 ? 192.471 6.284 5.701 1.00 0.00 184 GLU A O 8
ATOM 27594 N N . VAL A 1 185 ? 194.644 6.378 6.291 1.00 0.00 185 VAL A N 8
ATOM 27595 C CA . VAL A 1 185 ? 194.797 7.786 5.940 1.00 0.00 185 VAL A CA 8
ATOM 27596 C C . VAL A 1 185 ? 194.570 7.993 4.446 1.00 0.00 185 VAL A C 8
ATOM 27597 O O . VAL A 1 185 ? 193.818 8.880 4.041 1.00 0.00 185 VAL A O 8
ATOM 27610 N N . LEU A 1 186 ? 195.210 7.156 3.633 1.00 0.00 186 LEU A N 8
ATOM 27611 C CA . LEU A 1 186 ? 195.077 7.245 2.183 1.00 0.00 186 LEU A CA 8
ATOM 27612 C C . LEU A 1 186 ? 193.635 7.008 1.757 1.00 0.00 186 LEU A C 8
ATOM 27613 O O . LEU A 1 186 ? 193.125 7.693 0.872 1.00 0.00 186 LEU A O 8
ATOM 27629 N N . ALA A 1 187 ? 192.984 6.041 2.400 1.00 0.00 187 ALA A N 8
ATOM 27630 C CA . ALA A 1 187 ? 191.593 5.722 2.100 1.00 0.00 187 ALA A CA 8
ATOM 27631 C C . ALA A 1 187 ? 190.694 6.915 2.404 1.00 0.00 187 ALA A C 8
ATOM 27632 O O . ALA A 1 187 ? 189.742 7.190 1.674 1.00 0.00 187 ALA A O 8
ATOM 27639 N N . GLY A 1 188 ? 191.008 7.620 3.489 1.00 0.00 188 GLY A N 8
ATOM 27640 C CA . GLY A 1 188 ? 190.235 8.787 3.869 1.00 0.00 188 GLY A CA 8
ATOM 27641 C C . GLY A 1 188 ? 190.417 9.933 2.892 1.00 0.00 188 GLY A C 8
ATOM 27642 O O . GLY A 1 188 ? 189.449 10.596 2.519 1.00 0.00 188 GLY A O 8
ATOM 27646 N N . VAL A 1 189 ? 191.663 10.160 2.474 1.00 0.00 189 VAL A N 8
ATOM 27647 C CA . VAL A 1 189 ? 191.973 11.225 1.522 1.00 0.00 189 VAL A CA 8
ATOM 27648 C C . VAL A 1 189 ? 191.261 10.984 0.193 1.00 0.00 189 VAL A C 8
ATOM 27649 O O . VAL A 1 189 ? 190.604 11.881 -0.343 1.00 0.00 189 VAL A O 8
ATOM 27662 N N . VAL A 1 190 ? 191.392 9.767 -0.334 1.00 0.00 190 VAL A N 8
ATOM 27663 C CA . VAL A 1 190 ? 190.752 9.410 -1.595 1.00 0.00 190 VAL A CA 8
ATOM 27664 C C . VAL A 1 190 ? 189.231 9.481 -1.468 1.00 0.00 190 VAL A C 8
ATOM 27665 O O . VAL A 1 190 ? 188.546 9.877 -2.407 1.00 0.00 190 VAL A O 8
ATOM 27678 N N . LEU A 1 191 ? 188.712 9.110 -0.296 1.00 0.00 191 LEU A N 8
ATOM 27679 C CA . LEU A 1 191 ? 187.272 9.146 -0.045 1.00 0.00 191 LEU A CA 8
ATOM 27680 C C . LEU A 1 191 ? 186.719 10.553 -0.260 1.00 0.00 191 LEU A C 8
ATOM 27681 O O . LEU A 1 191 ? 185.696 10.730 -0.926 1.00 0.00 191 LEU A O 8
ATOM 27697 N N . VAL A 1 192 ? 187.405 11.549 0.301 1.00 0.00 192 VAL A N 8
ATOM 27698 C CA . VAL A 1 192 ? 186.987 12.943 0.161 1.00 0.00 192 VAL A CA 8
ATOM 27699 C C . VAL A 1 192 ? 187.025 13.364 -1.307 1.00 0.00 192 VAL A C 8
ATOM 27700 O O . VAL A 1 192 ? 186.114 14.034 -1.796 1.00 0.00 192 VAL A O 8
ATOM 27713 N N . LEU A 1 193 ? 188.082 12.953 -2.005 1.00 0.00 193 LEU A N 8
ATOM 27714 C CA . LEU A 1 193 ? 188.241 13.278 -3.419 1.00 0.00 193 LEU A CA 8
ATOM 27715 C C . LEU A 1 193 ? 187.134 12.634 -4.251 1.00 0.00 193 LEU A C 8
ATOM 27716 O O . LEU A 1 193 ? 186.552 13.278 -5.124 1.00 0.00 193 LEU A O 8
ATOM 27732 N N . VAL A 1 194 ? 186.846 11.363 -3.972 1.00 0.00 194 VAL A N 8
ATOM 27733 C CA . VAL A 1 194 ? 185.797 10.639 -4.684 1.00 0.00 194 VAL A CA 8
ATOM 27734 C C . VAL A 1 194 ? 184.436 11.277 -4.417 1.00 0.00 194 VAL A C 8
ATOM 27735 O O . VAL A 1 194 ? 183.615 11.402 -5.326 1.00 0.00 194 VAL A O 8
ATOM 27748 N N . GLY A 1 195 ? 184.209 11.684 -3.168 1.00 0.00 195 GLY A N 8
ATOM 27749 C CA . GLY A 1 195 ? 182.954 12.321 -2.806 1.00 0.00 195 GLY A CA 8
ATOM 27750 C C . GLY A 1 195 ? 182.685 13.565 -3.631 1.00 0.00 195 GLY A C 8
ATOM 27751 O O . GLY A 1 195 ? 181.578 13.757 -4.135 1.00 0.00 195 GLY A O 8
ATOM 27755 N N . VAL A 1 196 ? 183.705 14.407 -3.784 1.00 0.00 196 VAL A N 8
ATOM 27756 C CA . VAL A 1 196 ? 183.570 15.630 -4.570 1.00 0.00 196 VAL A CA 8
ATOM 27757 C C . VAL A 1 196 ? 183.456 15.303 -6.058 1.00 0.00 196 VAL A C 8
ATOM 27758 O O . VAL A 1 196 ? 182.664 15.914 -6.777 1.00 0.00 196 VAL A O 8
ATOM 27771 N N . LEU A 1 197 ? 184.242 14.326 -6.510 1.00 0.00 197 LEU A N 8
ATOM 27772 C CA . LEU A 1 197 ? 184.223 13.913 -7.910 1.00 0.00 197 LEU A CA 8
ATOM 27773 C C . LEU A 1 197 ? 182.860 13.349 -8.296 1.00 0.00 197 LEU A C 8
ATOM 27774 O O . LEU A 1 197 ? 182.376 13.587 -9.396 1.00 0.00 197 LEU A O 8
ATOM 27790 N N . LEU A 1 198 ? 182.249 12.591 -7.388 1.00 0.00 198 LEU A N 8
ATOM 27791 C CA . LEU A 1 198 ? 180.938 12.001 -7.639 1.00 0.00 198 LEU A CA 8
ATOM 27792 C C . LEU A 1 198 ? 179.834 13.053 -7.596 1.00 0.00 198 LEU A C 8
ATOM 27793 O O . LEU A 1 198 ? 178.829 12.922 -8.286 1.00 0.00 198 LEU A O 8
ATOM 27809 N N . PHE A 1 199 ? 180.027 14.092 -6.781 1.00 0.00 199 PHE A N 8
ATOM 27810 C CA . PHE A 1 199 ? 179.043 15.170 -6.655 1.00 0.00 199 PHE A CA 8
ATOM 27811 C C . PHE A 1 199 ? 178.795 15.847 -8.002 1.00 0.00 199 PHE A C 8
ATOM 27812 O O . PHE A 1 199 ? 177.656 15.950 -8.460 1.00 0.00 199 PHE A O 8
ATOM 27829 N N . THR A 1 200 ? 179.867 16.311 -8.633 1.00 0.00 200 THR A N 8
ATOM 27830 C CA . THR A 1 200 ? 179.768 16.969 -9.932 1.00 0.00 200 THR A CA 8
ATOM 27831 C C . THR A 1 200 ? 179.873 15.955 -11.067 1.00 0.00 200 THR A C 8
ATOM 27832 O O . THR A 1 200 ? 179.683 16.291 -12.235 1.00 0.00 200 THR A O 8
ATOM 27843 N N . GLY A 1 201 ? 180.178 14.713 -10.711 1.00 0.00 201 GLY A N 8
ATOM 27844 C CA . GLY A 1 201 ? 180.317 13.656 -11.697 1.00 0.00 201 GLY A CA 8
ATOM 27845 C C . GLY A 1 201 ? 178.989 13.044 -12.089 1.00 0.00 201 GLY A C 8
ATOM 27846 O O . GLY A 1 201 ? 178.940 12.171 -12.961 1.00 0.00 201 GLY A O 8
ATOM 27850 N N . THR A 1 202 ? 177.919 13.482 -11.422 1.00 0.00 202 THR A N 8
ATOM 27851 C CA . THR A 1 202 ? 176.566 12.995 -11.692 1.00 0.00 202 THR A CA 8
ATOM 27852 C C . THR A 1 202 ? 176.074 13.435 -13.074 1.00 0.00 202 THR A C 8
ATOM 27853 O O . THR A 1 202 ? 175.165 14.259 -13.189 1.00 0.00 202 THR A O 8
ATOM 27864 N N . PHE A 1 203 ? 176.686 12.881 -14.113 1.00 0.00 203 PHE A N 8
ATOM 27865 C CA . PHE A 1 203 ? 176.323 13.195 -15.488 1.00 0.00 203 PHE A CA 8
ATOM 27866 C C . PHE A 1 203 ? 176.920 12.166 -16.444 1.00 0.00 203 PHE A C 8
ATOM 27867 O O . PHE A 1 203 ? 176.210 11.316 -16.976 1.00 0.00 203 PHE A O 8
ATOM 27884 N N . THR A 1 204 ? 178.233 12.241 -16.646 1.00 0.00 204 THR A N 8
ATOM 27885 C CA . THR A 1 204 ? 178.920 11.316 -17.540 1.00 0.00 204 THR A CA 8
ATOM 27886 C C . THR A 1 204 ? 180.417 11.234 -17.214 1.00 0.00 204 THR A C 8
ATOM 27887 O O . THR A 1 204 ? 181.202 10.659 -17.969 1.00 0.00 204 THR A O 8
ATOM 27898 N N . ALA A 1 205 ? 180.804 11.783 -16.064 1.00 0.00 205 ALA A N 8
ATOM 27899 C CA . ALA A 1 205 ? 182.206 11.783 -15.658 1.00 0.00 205 ALA A CA 8
ATOM 27900 C C . ALA A 1 205 ? 182.581 10.474 -14.971 1.00 0.00 205 ALA A C 8
ATOM 27901 O O . ALA A 1 205 ? 183.762 10.155 -14.826 1.00 0.00 205 ALA A O 8
ATOM 27908 N N . LEU A 1 206 ? 181.571 9.718 -14.558 1.00 0.00 206 LEU A N 8
ATOM 27909 C CA . LEU A 1 206 ? 181.797 8.445 -13.886 1.00 0.00 206 LEU A CA 8
ATOM 27910 C C . LEU A 1 206 ? 182.234 7.369 -14.875 1.00 0.00 206 LEU A C 8
ATOM 27911 O O . LEU A 1 206 ? 182.982 6.464 -14.519 1.00 0.00 206 LEU A O 8
ATOM 27927 N N . ASN A 1 207 ? 181.778 7.481 -16.121 1.00 0.00 207 ASN A N 8
ATOM 27928 C CA . ASN A 1 207 ? 182.122 6.501 -17.154 1.00 0.00 207 ASN A CA 8
ATOM 27929 C C . ASN A 1 207 ? 183.600 6.587 -17.525 1.00 0.00 207 ASN A C 8
ATOM 27930 O O . ASN A 1 207 ? 184.227 5.574 -17.833 1.00 0.00 207 ASN A O 8
ATOM 27941 N N . THR A 1 208 ? 184.140 7.800 -17.503 1.00 0.00 208 THR A N 8
ATOM 27942 C CA . THR A 1 208 ? 185.544 8.028 -17.827 1.00 0.00 208 THR A CA 8
ATOM 27943 C C . THR A 1 208 ? 186.464 7.287 -16.860 1.00 0.00 208 THR A C 8
ATOM 27944 O O . THR A 1 208 ? 187.477 6.719 -17.265 1.00 0.00 208 THR A O 8
ATOM 27955 N N . PHE A 1 209 ? 186.099 7.292 -15.585 1.00 0.00 209 PHE A N 8
ATOM 27956 C CA . PHE A 1 209 ? 186.894 6.625 -14.562 1.00 0.00 209 PHE A CA 8
ATOM 27957 C C . PHE A 1 209 ? 186.505 5.156 -14.430 1.00 0.00 209 PHE A C 8
ATOM 27958 O O . PHE A 1 209 ? 187.319 4.325 -14.031 1.00 0.00 209 PHE A O 8
ATOM 27975 N N . PHE A 1 210 ? 185.259 4.838 -14.778 1.00 0.00 210 PHE A N 8
ATOM 27976 C CA . PHE A 1 210 ? 184.765 3.463 -14.702 1.00 0.00 210 PHE A CA 8
ATOM 27977 C C . PHE A 1 210 ? 185.479 2.565 -15.709 1.00 0.00 210 PHE A C 8
ATOM 27978 O O . PHE A 1 210 ? 185.502 1.347 -15.549 1.00 0.00 210 PHE A O 8
ATOM 27995 N N . LEU A 1 211 ? 186.061 3.175 -16.742 1.00 0.00 211 LEU A N 8
ATOM 27996 C CA . LEU A 1 211 ? 186.793 2.432 -17.768 1.00 0.00 211 LEU A CA 8
ATOM 27997 C C . LEU A 1 211 ? 187.997 1.712 -17.161 1.00 0.00 211 LEU A C 8
ATOM 27998 O O . LEU A 1 211 ? 188.440 0.681 -17.667 1.00 0.00 211 LEU A O 8
ATOM 28014 N N . ARG A 1 212 ? 188.520 2.267 -16.073 1.00 0.00 212 ARG A N 8
ATOM 28015 C CA . ARG A 1 212 ? 189.664 1.681 -15.381 1.00 0.00 212 ARG A CA 8
ATOM 28016 C C . ARG A 1 212 ? 189.199 0.742 -14.271 1.00 0.00 212 ARG A C 8
ATOM 28017 O O . ARG A 1 212 ? 190.010 0.086 -13.619 1.00 0.00 212 ARG A O 8
ATOM 28038 N N . ILE A 1 213 ? 187.889 0.684 -14.058 1.00 0.00 213 ILE A N 8
ATOM 28039 C CA . ILE A 1 213 ? 187.317 -0.167 -13.018 1.00 0.00 213 ILE A CA 8
ATOM 28040 C C . ILE A 1 213 ? 186.693 -1.428 -13.622 1.00 0.00 213 ILE A C 8
ATOM 28041 O O . ILE A 1 213 ? 186.341 -2.365 -12.903 1.00 0.00 213 ILE A O 8
ATOM 28057 N N . THR A 1 214 ? 186.559 -1.447 -14.947 1.00 0.00 214 THR A N 8
ATOM 28058 C CA . THR A 1 214 ? 185.983 -2.593 -15.647 1.00 0.00 214 THR A CA 8
ATOM 28059 C C . THR A 1 214 ? 186.810 -3.857 -15.410 1.00 0.00 214 THR A C 8
ATOM 28060 O O . THR A 1 214 ? 187.985 -3.913 -15.780 1.00 0.00 214 THR A O 8
ATOM 28071 N N . PRO A 1 215 ? 186.203 -4.892 -14.786 1.00 0.00 215 PRO A N 8
ATOM 28072 C CA . PRO A 1 215 ? 186.886 -6.161 -14.501 1.00 0.00 215 PRO A CA 8
ATOM 28073 C C . PRO A 1 215 ? 187.346 -6.874 -15.770 1.00 0.00 215 PRO A C 8
ATOM 28074 O O . PRO A 1 215 ? 186.777 -6.679 -16.845 1.00 0.00 215 PRO A O 8
ATOM 28085 N N . GLU A 1 216 ? 188.366 -7.720 -15.629 1.00 0.00 216 GLU A N 8
ATOM 28086 C CA . GLU A 1 216 ? 188.917 -8.466 -16.760 1.00 0.00 216 GLU A CA 8
ATOM 28087 C C . GLU A 1 216 ? 187.867 -9.381 -17.391 1.00 0.00 216 GLU A C 8
ATOM 28088 O O . GLU A 1 216 ? 187.932 -9.679 -18.585 1.00 0.00 216 GLU A O 8
ATOM 28100 N N . TRP A 1 217 ? 186.896 -9.812 -16.588 1.00 0.00 217 TRP A N 8
ATOM 28101 C CA . TRP A 1 217 ? 185.829 -10.683 -17.074 1.00 0.00 217 TRP A CA 8
ATOM 28102 C C . TRP A 1 217 ? 184.914 -9.932 -18.037 1.00 0.00 217 TRP A C 8
ATOM 28103 O O . TRP A 1 217 ? 184.315 -10.532 -18.927 1.00 0.00 217 TRP A O 8
ATOM 28124 N N . LEU A 1 218 ? 184.811 -8.617 -17.859 1.00 0.00 218 LEU A N 8
ATOM 28125 C CA . LEU A 1 218 ? 183.977 -7.796 -18.727 1.00 0.00 218 LEU A CA 8
ATOM 28126 C C . LEU A 1 218 ? 184.752 -7.417 -19.982 1.00 0.00 218 LEU A C 8
ATOM 28127 O O . LEU A 1 218 ? 184.168 -7.222 -21.047 1.00 0.00 218 LEU A O 8
ATOM 28143 N N . GLN A 1 219 ? 186.074 -7.321 -19.849 1.00 0.00 219 GLN A N 8
ATOM 28144 C CA . GLN A 1 219 ? 186.936 -6.989 -20.980 1.00 0.00 219 GLN A CA 8
ATOM 28145 C C . GLN A 1 219 ? 186.933 -8.127 -21.995 1.00 0.00 219 GLN A C 8
ATOM 28146 O O . GLN A 1 219 ? 186.944 -7.898 -23.203 1.00 0.00 219 GLN A O 8
ATOM 28160 N N . ARG A 1 220 ? 186.911 -9.359 -21.488 1.00 0.00 220 ARG A N 8
ATOM 28161 C CA . ARG A 1 220 ? 186.892 -10.542 -22.345 1.00 0.00 220 ARG A CA 8
ATOM 28162 C C . ARG A 1 220 ? 185.468 -10.879 -22.784 1.00 0.00 220 ARG A C 8
ATOM 28163 O O . ARG A 1 220 ? 185.252 -11.808 -23.563 1.00 0.00 220 ARG A O 8
ATOM 28184 N N . TYR A 1 221 ? 184.496 -10.123 -22.279 1.00 0.00 221 TYR A N 8
ATOM 28185 C CA . TYR A 1 221 ? 183.095 -10.341 -22.625 1.00 0.00 221 TYR A CA 8
ATOM 28186 C C . TYR A 1 221 ? 182.575 -9.213 -23.511 1.00 0.00 221 TYR A C 8
ATOM 28187 O O . TYR A 1 221 ? 181.380 -9.137 -23.800 1.00 0.00 221 TYR A O 8
ATOM 28205 N N . LEU A 1 222 ? 183.477 -8.336 -23.936 1.00 0.00 222 LEU A N 8
ATOM 28206 C CA . LEU A 1 222 ? 183.106 -7.217 -24.791 1.00 0.00 222 LEU A CA 8
ATOM 28207 C C . LEU A 1 222 ? 183.139 -7.635 -26.258 1.00 0.00 222 LEU A C 8
ATOM 28208 O O . LEU A 1 222 ? 184.189 -8.020 -26.773 1.00 0.00 222 LEU A O 8
ATOM 28224 N N . PRO A 1 223 ? 181.985 -7.570 -26.948 1.00 0.00 223 PRO A N 8
ATOM 28225 C CA . PRO A 1 223 ? 181.891 -7.953 -28.360 1.00 0.00 223 PRO A CA 8
ATOM 28226 C C . PRO A 1 223 ? 182.604 -6.968 -29.286 1.00 0.00 223 PRO A C 8
ATOM 28227 O O . PRO A 1 223 ? 182.594 -5.759 -29.053 1.00 0.00 223 PRO A O 8
ATOM 28238 N N . SER A 1 224 ? 183.223 -7.494 -30.336 1.00 0.00 224 SER A N 8
ATOM 28239 C CA . SER A 1 224 ? 183.942 -6.665 -31.296 1.00 0.00 224 SER A CA 8
ATOM 28240 C C . SER A 1 224 ? 182.976 -5.875 -32.176 1.00 0.00 224 SER A C 8
ATOM 28241 O O . SER A 1 224 ? 181.878 -6.394 -32.464 1.00 0.00 224 SER A O 8
ATOM 28249 N N . MET A 1 1 ? 172.347 -22.667 -18.820 1.00 0.00 1 MET A N 9
ATOM 28250 C CA . MET A 1 1 ? 170.900 -22.966 -18.966 1.00 0.00 1 MET A CA 9
ATOM 28251 C C . MET A 1 1 ? 170.056 -21.905 -18.267 1.00 0.00 1 MET A C 9
ATOM 28252 O O . MET A 1 1 ? 169.305 -21.172 -18.910 1.00 0.00 1 MET A O 9
ATOM 28268 N N . SER A 1 2 ? 170.185 -21.832 -16.950 1.00 0.00 2 SER A N 9
ATOM 28269 C CA . SER A 1 2 ? 169.441 -20.861 -16.160 1.00 0.00 2 SER A CA 9
ATOM 28270 C C . SER A 1 2 ? 170.199 -19.538 -16.072 1.00 0.00 2 SER A C 9
ATOM 28271 O O . SER A 1 2 ? 169.588 -18.472 -15.990 1.00 0.00 2 SER A O 9
ATOM 28279 N N . LEU A 1 3 ? 171.534 -19.633 -16.082 1.00 0.00 3 LEU A N 9
ATOM 28280 C CA . LEU A 1 3 ? 172.421 -18.465 -16.003 1.00 0.00 3 LEU A CA 9
ATOM 28281 C C . LEU A 1 3 ? 172.246 -17.708 -14.686 1.00 0.00 3 LEU A C 9
ATOM 28282 O O . LEU A 1 3 ? 172.540 -16.514 -14.600 1.00 0.00 3 LEU A O 9
ATOM 28298 N N . SER A 1 4 ? 171.783 -18.412 -13.655 1.00 0.00 4 SER A N 9
ATOM 28299 C CA . SER A 1 4 ? 171.576 -17.814 -12.342 1.00 0.00 4 SER A CA 9
ATOM 28300 C C . SER A 1 4 ? 172.904 -17.605 -11.620 1.00 0.00 4 SER A C 9
ATOM 28301 O O . SER A 1 4 ? 173.022 -16.745 -10.748 1.00 0.00 4 SER A O 9
ATOM 28309 N N . LEU A 1 5 ? 173.905 -18.395 -11.997 1.00 0.00 5 LEU A N 9
ATOM 28310 C CA . LEU A 1 5 ? 175.224 -18.298 -11.386 1.00 0.00 5 LEU A CA 9
ATOM 28311 C C . LEU A 1 5 ? 176.017 -17.154 -12.012 1.00 0.00 5 LEU A C 9
ATOM 28312 O O . LEU A 1 5 ? 176.674 -16.388 -11.309 1.00 0.00 5 LEU A O 9
ATOM 28328 N N . THR A 1 6 ? 175.944 -17.040 -13.338 1.00 0.00 6 THR A N 9
ATOM 28329 C CA . THR A 1 6 ? 176.641 -15.978 -14.055 1.00 0.00 6 THR A CA 9
ATOM 28330 C C . THR A 1 6 ? 176.036 -14.617 -13.717 1.00 0.00 6 THR A C 9
ATOM 28331 O O . THR A 1 6 ? 176.730 -13.598 -13.714 1.00 0.00 6 THR A O 9
ATOM 28342 N N . ALA A 1 7 ? 174.738 -14.619 -13.411 1.00 0.00 7 ALA A N 9
ATOM 28343 C CA . ALA A 1 7 ? 174.027 -13.396 -13.054 1.00 0.00 7 ALA A CA 9
ATOM 28344 C C . ALA A 1 7 ? 174.492 -12.892 -11.695 1.00 0.00 7 ALA A C 9
ATOM 28345 O O . ALA A 1 7 ? 174.871 -11.727 -11.550 1.00 0.00 7 ALA A O 9
ATOM 28352 N N . ALA A 1 8 ? 174.462 -13.779 -10.700 1.00 0.00 8 ALA A N 9
ATOM 28353 C CA . ALA A 1 8 ? 174.892 -13.436 -9.349 1.00 0.00 8 ALA A CA 9
ATOM 28354 C C . ALA A 1 8 ? 176.370 -13.059 -9.325 1.00 0.00 8 ALA A C 9
ATOM 28355 O O . ALA A 1 8 ? 176.803 -12.265 -8.490 1.00 0.00 8 ALA A O 9
ATOM 28362 N N . PHE A 1 9 ? 177.131 -13.614 -10.265 1.00 0.00 9 PHE A N 9
ATOM 28363 C CA . PHE A 1 9 ? 178.559 -13.343 -10.355 1.00 0.00 9 PHE A CA 9
ATOM 28364 C C . PHE A 1 9 ? 178.803 -11.909 -10.806 1.00 0.00 9 PHE A C 9
ATOM 28365 O O . PHE A 1 9 ? 179.590 -11.185 -10.192 1.00 0.00 9 PHE A O 9
ATOM 28382 N N . LEU A 1 10 ? 178.126 -11.501 -11.879 1.00 0.00 10 LEU A N 9
ATOM 28383 C CA . LEU A 1 10 ? 178.269 -10.144 -12.395 1.00 0.00 10 LEU A CA 9
ATOM 28384 C C . LEU A 1 10 ? 177.739 -9.130 -11.385 1.00 0.00 10 LEU A C 9
ATOM 28385 O O . LEU A 1 10 ? 178.309 -8.055 -11.223 1.00 0.00 10 LEU A O 9
ATOM 28401 N N . ALA A 1 11 ? 176.655 -9.485 -10.699 1.00 0.00 11 ALA A N 9
ATOM 28402 C CA . ALA A 1 11 ? 176.062 -8.604 -9.695 1.00 0.00 11 ALA A CA 9
ATOM 28403 C C . ALA A 1 11 ? 177.008 -8.407 -8.513 1.00 0.00 11 ALA A C 9
ATOM 28404 O O . ALA A 1 11 ? 177.215 -7.280 -8.050 1.00 0.00 11 ALA A O 9
ATOM 28411 N N . GLY A 1 12 ? 177.579 -9.509 -8.031 1.00 0.00 12 GLY A N 9
ATOM 28412 C CA . GLY A 1 12 ? 178.505 -9.443 -6.916 1.00 0.00 12 GLY A CA 9
ATOM 28413 C C . GLY A 1 12 ? 179.773 -8.692 -7.265 1.00 0.00 12 GLY A C 9
ATOM 28414 O O . GLY A 1 12 ? 180.246 -7.867 -6.485 1.00 0.00 12 GLY A O 9
ATOM 28418 N N . VAL A 1 13 ? 180.316 -8.963 -8.451 1.00 0.00 13 VAL A N 9
ATOM 28419 C CA . VAL A 1 13 ? 181.537 -8.301 -8.894 1.00 0.00 13 VAL A CA 9
ATOM 28420 C C . VAL A 1 13 ? 181.297 -6.804 -9.128 1.00 0.00 13 VAL A C 9
ATOM 28421 O O . VAL A 1 13 ? 182.188 -5.981 -8.910 1.00 0.00 13 VAL A O 9
ATOM 28434 N N . LEU A 1 14 ? 180.080 -6.456 -9.546 1.00 0.00 14 LEU A N 9
ATOM 28435 C CA . LEU A 1 14 ? 179.718 -5.067 -9.800 1.00 0.00 14 LEU A CA 9
ATOM 28436 C C . LEU A 1 14 ? 179.692 -4.260 -8.507 1.00 0.00 14 LEU A C 9
ATOM 28437 O O . LEU A 1 14 ? 180.303 -3.193 -8.419 1.00 0.00 14 LEU A O 9
ATOM 28453 N N . SER A 1 15 ? 178.993 -4.770 -7.497 1.00 0.00 15 SER A N 9
ATOM 28454 C CA . SER A 1 15 ? 178.904 -4.080 -6.213 1.00 0.00 15 SER A CA 9
ATOM 28455 C C . SER A 1 15 ? 180.257 -4.072 -5.508 1.00 0.00 15 SER A C 9
ATOM 28456 O O . SER A 1 15 ? 180.529 -3.206 -4.680 1.00 0.00 15 SER A O 9
ATOM 28464 N N . PHE A 1 16 ? 181.098 -5.050 -5.843 1.00 0.00 16 PHE A N 9
ATOM 28465 C CA . PHE A 1 16 ? 182.430 -5.156 -5.256 1.00 0.00 16 PHE A CA 9
ATOM 28466 C C . PHE A 1 16 ? 183.359 -4.078 -5.799 1.00 0.00 16 PHE A C 9
ATOM 28467 O O . PHE A 1 16 ? 184.145 -3.494 -5.056 1.00 0.00 16 PHE A O 9
ATOM 28484 N N . LEU A 1 17 ? 183.273 -3.821 -7.100 1.00 0.00 17 LEU A N 9
ATOM 28485 C CA . LEU A 1 17 ? 184.109 -2.808 -7.727 1.00 0.00 17 LEU A CA 9
ATOM 28486 C C . LEU A 1 17 ? 183.465 -1.431 -7.634 1.00 0.00 17 LEU A C 9
ATOM 28487 O O . LEU A 1 17 ? 184.080 -0.428 -7.990 1.00 0.00 17 LEU A O 9
ATOM 28503 N N . SER A 1 18 ? 182.220 -1.391 -7.167 1.00 0.00 18 SER A N 9
ATOM 28504 C CA . SER A 1 18 ? 181.500 -0.134 -7.008 1.00 0.00 18 SER A CA 9
ATOM 28505 C C . SER A 1 18 ? 182.221 0.770 -6.011 1.00 0.00 18 SER A C 9
ATOM 28506 O O . SER A 1 18 ? 182.554 0.342 -4.908 1.00 0.00 18 SER A O 9
ATOM 28514 N N . PRO A 1 19 ? 182.460 2.039 -6.387 1.00 0.00 19 PRO A N 9
ATOM 28515 C CA . PRO A 1 19 ? 183.152 3.001 -5.521 1.00 0.00 19 PRO A CA 9
ATOM 28516 C C . PRO A 1 19 ? 182.302 3.445 -4.329 1.00 0.00 19 PRO A C 9
ATOM 28517 O O . PRO A 1 19 ? 182.784 4.146 -3.441 1.00 0.00 19 PRO A O 9
ATOM 28528 N N . CYS A 1 20 ? 181.034 3.046 -4.330 1.00 0.00 20 CYS A N 9
ATOM 28529 C CA . CYS A 1 20 ? 180.119 3.392 -3.249 1.00 0.00 20 CYS A CA 9
ATOM 28530 C C . CYS A 1 20 ? 180.528 2.712 -1.946 1.00 0.00 20 CYS A C 9
ATOM 28531 O O . CYS A 1 20 ? 181.106 1.624 -1.951 1.00 0.00 20 CYS A O 9
ATOM 28538 N N . VAL A 1 21 ? 180.213 3.361 -0.833 1.00 0.00 21 VAL A N 9
ATOM 28539 C CA . VAL A 1 21 ? 180.547 2.840 0.487 1.00 0.00 21 VAL A CA 9
ATOM 28540 C C . VAL A 1 21 ? 179.685 1.633 0.844 1.00 0.00 21 VAL A C 9
ATOM 28541 O O . VAL A 1 21 ? 178.567 1.777 1.334 1.00 0.00 21 VAL A O 9
ATOM 28554 N N . LEU A 1 22 ? 180.213 0.444 0.582 1.00 0.00 22 LEU A N 9
ATOM 28555 C CA . LEU A 1 22 ? 179.508 -0.800 0.878 1.00 0.00 22 LEU A CA 9
ATOM 28556 C C . LEU A 1 22 ? 180.477 -1.894 1.349 1.00 0.00 22 LEU A C 9
ATOM 28557 O O . LEU A 1 22 ? 180.281 -2.462 2.420 1.00 0.00 22 LEU A O 9
ATOM 28573 N N . PRO A 1 23 ? 181.545 -2.209 0.567 1.00 0.00 23 PRO A N 9
ATOM 28574 C CA . PRO A 1 23 ? 182.522 -3.242 0.950 1.00 0.00 23 PRO A CA 9
ATOM 28575 C C . PRO A 1 23 ? 183.327 -2.852 2.188 1.00 0.00 23 PRO A C 9
ATOM 28576 O O . PRO A 1 23 ? 183.932 -3.701 2.839 1.00 0.00 23 PRO A O 9
ATOM 28587 N N . LEU A 1 24 ? 183.330 -1.562 2.503 1.00 0.00 24 LEU A N 9
ATOM 28588 C CA . LEU A 1 24 ? 184.059 -1.058 3.659 1.00 0.00 24 LEU A CA 9
ATOM 28589 C C . LEU A 1 24 ? 183.201 -1.107 4.920 1.00 0.00 24 LEU A C 9
ATOM 28590 O O . LEU A 1 24 ? 183.712 -0.954 6.030 1.00 0.00 24 LEU A O 9
ATOM 28606 N N . VAL A 1 25 ? 181.895 -1.322 4.743 1.00 0.00 25 VAL A N 9
ATOM 28607 C CA . VAL A 1 25 ? 180.962 -1.398 5.870 1.00 0.00 25 VAL A CA 9
ATOM 28608 C C . VAL A 1 25 ? 181.370 -2.495 6.872 1.00 0.00 25 VAL A C 9
ATOM 28609 O O . VAL A 1 25 ? 181.442 -2.223 8.069 1.00 0.00 25 VAL A O 9
ATOM 28622 N N . PRO A 1 26 ? 181.645 -3.749 6.414 1.00 0.00 26 PRO A N 9
ATOM 28623 C CA . PRO A 1 26 ? 182.053 -4.843 7.314 1.00 0.00 26 PRO A CA 9
ATOM 28624 C C . PRO A 1 26 ? 183.286 -4.498 8.149 1.00 0.00 26 PRO A C 9
ATOM 28625 O O . PRO A 1 26 ? 183.352 -4.823 9.335 1.00 0.00 26 PRO A O 9
ATOM 28636 N N . THR A 1 27 ? 184.259 -3.837 7.527 1.00 0.00 27 THR A N 9
ATOM 28637 C CA . THR A 1 27 ? 185.487 -3.453 8.213 1.00 0.00 27 THR A CA 9
ATOM 28638 C C . THR A 1 27 ? 185.226 -2.374 9.260 1.00 0.00 27 THR A C 9
ATOM 28639 O O . THR A 1 27 ? 185.832 -2.375 10.329 1.00 0.00 27 THR A O 9
ATOM 28650 N N . TYR A 1 28 ? 184.316 -1.458 8.948 1.00 0.00 28 TYR A N 9
ATOM 28651 C CA . TYR A 1 28 ? 183.984 -0.370 9.862 1.00 0.00 28 TYR A CA 9
ATOM 28652 C C . TYR A 1 28 ? 183.076 -0.851 10.987 1.00 0.00 28 TYR A C 9
ATOM 28653 O O . TYR A 1 28 ? 183.256 -0.470 12.143 1.00 0.00 28 TYR A O 9
ATOM 28671 N N . LEU A 1 29 ? 182.106 -1.696 10.644 1.00 0.00 29 LEU A N 9
ATOM 28672 C CA . LEU A 1 29 ? 181.175 -2.229 11.633 1.00 0.00 29 LEU A CA 9
ATOM 28673 C C . LEU A 1 29 ? 181.892 -3.142 12.623 1.00 0.00 29 LEU A C 9
ATOM 28674 O O . LEU A 1 29 ? 181.412 -3.354 13.735 1.00 0.00 29 LEU A O 9
ATOM 28690 N N . PHE A 1 30 ? 183.039 -3.683 12.212 1.00 0.00 30 PHE A N 9
ATOM 28691 C CA . PHE A 1 30 ? 183.825 -4.553 13.079 1.00 0.00 30 PHE A CA 9
ATOM 28692 C C . PHE A 1 30 ? 184.342 -3.768 14.278 1.00 0.00 30 PHE A C 9
ATOM 28693 O O . PHE A 1 30 ? 184.052 -4.106 15.425 1.00 0.00 30 PHE A O 9
ATOM 28710 N N . TYR A 1 31 ? 185.114 -2.720 13.999 1.00 0.00 31 TYR A N 9
ATOM 28711 C CA . TYR A 1 31 ? 185.665 -1.866 15.048 1.00 0.00 31 TYR A CA 9
ATOM 28712 C C . TYR A 1 31 ? 184.554 -1.211 15.863 1.00 0.00 31 TYR A C 9
ATOM 28713 O O . TYR A 1 31 ? 184.702 -0.991 17.063 1.00 0.00 31 TYR A O 9
ATOM 28731 N N . LEU A 1 32 ? 183.437 -0.910 15.204 1.00 0.00 32 LEU A N 9
ATOM 28732 C CA . LEU A 1 32 ? 182.296 -0.291 15.871 1.00 0.00 32 LEU A CA 9
ATOM 28733 C C . LEU A 1 32 ? 181.594 -1.290 16.788 1.00 0.00 32 LEU A C 9
ATOM 28734 O O . LEU A 1 32 ? 180.804 -0.908 17.651 1.00 0.00 32 LEU A O 9
ATOM 28750 N N . GLY A 1 33 ? 181.882 -2.571 16.588 1.00 0.00 33 GLY A N 9
ATOM 28751 C CA . GLY A 1 33 ? 181.292 -3.608 17.415 1.00 0.00 33 GLY A CA 9
ATOM 28752 C C . GLY A 1 33 ? 182.190 -3.965 18.581 1.00 0.00 33 GLY A C 9
ATOM 28753 O O . GLY A 1 33 ? 181.853 -4.823 19.400 1.00 0.00 33 GLY A O 9
ATOM 28757 N N . GLY A 1 34 ? 183.343 -3.302 18.646 1.00 0.00 34 GLY A N 9
ATOM 28758 C CA . GLY A 1 34 ? 184.293 -3.542 19.714 1.00 0.00 34 GLY A CA 9
ATOM 28759 C C . GLY A 1 34 ? 184.900 -4.929 19.656 1.00 0.00 34 GLY A C 9
ATOM 28760 O O . GLY A 1 34 ? 185.698 -5.229 18.769 1.00 0.00 34 GLY A O 9
ATOM 28764 N N . ALA A 1 35 ? 184.519 -5.774 20.604 1.00 0.00 35 ALA A N 9
ATOM 28765 C CA . ALA A 1 35 ? 185.023 -7.138 20.661 1.00 0.00 35 ALA A CA 9
ATOM 28766 C C . ALA A 1 35 ? 183.880 -8.140 20.531 1.00 0.00 35 ALA A C 9
ATOM 28767 O O . ALA A 1 35 ? 184.061 -9.338 20.740 1.00 0.00 35 ALA A O 9
ATOM 28774 N N . ARG A 1 36 ? 182.700 -7.637 20.176 1.00 0.00 36 ARG A N 9
ATOM 28775 C CA . ARG A 1 36 ? 181.523 -8.483 20.023 1.00 0.00 36 ARG A CA 9
ATOM 28776 C C . ARG A 1 36 ? 180.818 -8.200 18.700 1.00 0.00 36 ARG A C 9
ATOM 28777 O O . ARG A 1 36 ? 179.590 -8.149 18.630 1.00 0.00 36 ARG A O 9
ATOM 28798 N N . GLY A 1 37 ? 181.606 -8.013 17.648 1.00 0.00 37 GLY A N 9
ATOM 28799 C CA . GLY A 1 37 ? 181.044 -7.743 16.339 1.00 0.00 37 GLY A CA 9
ATOM 28800 C C . GLY A 1 37 ? 181.017 -8.977 15.462 1.00 0.00 37 GLY A C 9
ATOM 28801 O O . GLY A 1 37 ? 182.033 -9.354 14.878 1.00 0.00 37 GLY A O 9
ATOM 28805 N N . ARG A 1 38 ? 179.858 -9.616 15.373 1.00 0.00 38 ARG A N 9
ATOM 28806 C CA . ARG A 1 38 ? 179.714 -10.818 14.562 1.00 0.00 38 ARG A CA 9
ATOM 28807 C C . ARG A 1 38 ? 179.098 -10.487 13.204 1.00 0.00 38 ARG A C 9
ATOM 28808 O O . ARG A 1 38 ? 178.060 -9.826 13.131 1.00 0.00 38 ARG A O 9
ATOM 28829 N N . PRO A 1 39 ? 179.732 -10.954 12.111 1.00 0.00 39 PRO A N 9
ATOM 28830 C CA . PRO A 1 39 ? 179.251 -10.706 10.744 1.00 0.00 39 PRO A CA 9
ATOM 28831 C C . PRO A 1 39 ? 177.905 -11.366 10.461 1.00 0.00 39 PRO A C 9
ATOM 28832 O O . PRO A 1 39 ? 177.169 -10.933 9.576 1.00 0.00 39 PRO A O 9
ATOM 28843 N N . LEU A 1 40 ? 177.591 -12.412 11.222 1.00 0.00 40 LEU A N 9
ATOM 28844 C CA . LEU A 1 40 ? 176.337 -13.139 11.055 1.00 0.00 40 LEU A CA 9
ATOM 28845 C C . LEU A 1 40 ? 175.142 -12.262 11.416 1.00 0.00 40 LEU A C 9
ATOM 28846 O O . LEU A 1 40 ? 174.144 -12.238 10.698 1.00 0.00 40 LEU A O 9
ATOM 28862 N N . PHE A 1 41 ? 175.250 -11.541 12.529 1.00 0.00 41 PHE A N 9
ATOM 28863 C CA . PHE A 1 41 ? 174.170 -10.663 12.968 1.00 0.00 41 PHE A CA 9
ATOM 28864 C C . PHE A 1 41 ? 174.084 -9.441 12.063 1.00 0.00 41 PHE A C 9
ATOM 28865 O O . PHE A 1 41 ? 173.000 -8.915 11.817 1.00 0.00 41 PHE A O 9
ATOM 28882 N N . ASN A 1 42 ? 175.239 -9.000 11.571 1.00 0.00 42 ASN A N 9
ATOM 28883 C CA . ASN A 1 42 ? 175.300 -7.855 10.670 1.00 0.00 42 ASN A CA 9
ATOM 28884 C C . ASN A 1 42 ? 174.596 -8.177 9.356 1.00 0.00 42 ASN A C 9
ATOM 28885 O O . ASN A 1 42 ? 173.742 -7.419 8.901 1.00 0.00 42 ASN A O 9
ATOM 28896 N N . ALA A 1 43 ? 174.951 -9.316 8.763 1.00 0.00 43 ALA A N 9
ATOM 28897 C CA . ALA A 1 43 ? 174.353 -9.742 7.502 1.00 0.00 43 ALA A CA 9
ATOM 28898 C C . ALA A 1 43 ? 172.861 -10.002 7.669 1.00 0.00 43 ALA A C 9
ATOM 28899 O O . ALA A 1 43 ? 172.065 -9.664 6.792 1.00 0.00 43 ALA A O 9
ATOM 28906 N N . LEU A 1 44 ? 172.492 -10.603 8.799 1.00 0.00 44 LEU A N 9
ATOM 28907 C CA . LEU A 1 44 ? 171.092 -10.902 9.096 1.00 0.00 44 LEU A CA 9
ATOM 28908 C C . LEU A 1 44 ? 170.267 -9.620 9.189 1.00 0.00 44 LEU A C 9
ATOM 28909 O O . LEU A 1 44 ? 169.217 -9.505 8.564 1.00 0.00 44 LEU A O 9
ATOM 28925 N N . PHE A 1 45 ? 170.745 -8.662 9.976 1.00 0.00 45 PHE A N 9
ATOM 28926 C CA . PHE A 1 45 ? 170.041 -7.392 10.136 1.00 0.00 45 PHE A CA 9
ATOM 28927 C C . PHE A 1 45 ? 170.031 -6.603 8.832 1.00 0.00 45 PHE A C 9
ATOM 28928 O O . PHE A 1 45 ? 169.045 -5.937 8.513 1.00 0.00 45 PHE A O 9
ATOM 28945 N N . PHE A 1 46 ? 171.131 -6.679 8.085 1.00 0.00 46 PHE A N 9
ATOM 28946 C CA . PHE A 1 46 ? 171.246 -5.980 6.807 1.00 0.00 46 PHE A CA 9
ATOM 28947 C C . PHE A 1 46 ? 170.228 -6.500 5.800 1.00 0.00 46 PHE A C 9
ATOM 28948 O O . PHE A 1 46 ? 169.504 -5.717 5.186 1.00 0.00 46 PHE A O 9
ATOM 28965 N N . ILE A 1 47 ? 170.163 -7.823 5.641 1.00 0.00 47 ILE A N 9
ATOM 28966 C CA . ILE A 1 47 ? 169.230 -8.430 4.697 1.00 0.00 47 ILE A CA 9
ATOM 28967 C C . ILE A 1 47 ? 167.783 -8.197 5.134 1.00 0.00 47 ILE A C 9
ATOM 28968 O O . ILE A 1 47 ? 166.880 -8.123 4.303 1.00 0.00 47 ILE A O 9
ATOM 28984 N N . LEU A 1 48 ? 167.571 -8.068 6.440 1.00 0.00 48 LEU A N 9
ATOM 28985 C CA . LEU A 1 48 ? 166.239 -7.829 6.977 1.00 0.00 48 LEU A CA 9
ATOM 28986 C C . LEU A 1 48 ? 165.818 -6.383 6.749 1.00 0.00 48 LEU A C 9
ATOM 28987 O O . LEU A 1 48 ? 164.759 -6.125 6.170 1.00 0.00 48 LEU A O 9
ATOM 29003 N N . GLY A 1 49 ? 166.644 -5.444 7.223 1.00 0.00 49 GLY A N 9
ATOM 29004 C CA . GLY A 1 49 ? 166.349 -4.030 7.046 1.00 0.00 49 GLY A CA 9
ATOM 29005 C C . GLY A 1 49 ? 166.193 -3.658 5.588 1.00 0.00 49 GLY A C 9
ATOM 29006 O O . GLY A 1 49 ? 165.258 -2.949 5.218 1.00 0.00 49 GLY A O 9
ATOM 29010 N N . PHE A 1 50 ? 167.102 -4.155 4.753 1.00 0.00 50 PHE A N 9
ATOM 29011 C CA . PHE A 1 50 ? 167.056 -3.879 3.324 1.00 0.00 50 PHE A CA 9
ATOM 29012 C C . PHE A 1 50 ? 165.887 -4.612 2.676 1.00 0.00 50 PHE A C 9
ATOM 29013 O O . PHE A 1 50 ? 165.303 -4.124 1.711 1.00 0.00 50 PHE A O 9
ATOM 29030 N N . GLY A 1 51 ? 165.557 -5.786 3.212 1.00 0.00 51 GLY A N 9
ATOM 29031 C CA . GLY A 1 51 ? 164.446 -6.557 2.686 1.00 0.00 51 GLY A CA 9
ATOM 29032 C C . GLY A 1 51 ? 163.134 -5.819 2.844 1.00 0.00 51 GLY A C 9
ATOM 29033 O O . GLY A 1 51 ? 162.358 -5.712 1.896 1.00 0.00 51 GLY A O 9
ATOM 29037 N N . ALA A 1 52 ? 162.890 -5.310 4.051 1.00 0.00 52 ALA A N 9
ATOM 29038 C CA . ALA A 1 52 ? 161.675 -4.553 4.331 1.00 0.00 52 ALA A CA 9
ATOM 29039 C C . ALA A 1 52 ? 161.579 -3.330 3.424 1.00 0.00 52 ALA A C 9
ATOM 29040 O O . ALA A 1 52 ? 160.517 -3.031 2.883 1.00 0.00 52 ALA A O 9
ATOM 29047 N N . VAL A 1 53 ? 162.701 -2.635 3.256 1.00 0.00 53 VAL A N 9
ATOM 29048 C CA . VAL A 1 53 ? 162.749 -1.450 2.406 1.00 0.00 53 VAL A CA 9
ATOM 29049 C C . VAL A 1 53 ? 162.518 -1.817 0.939 1.00 0.00 53 VAL A C 9
ATOM 29050 O O . VAL A 1 53 ? 161.768 -1.141 0.234 1.00 0.00 53 VAL A O 9
ATOM 29063 N N . PHE A 1 54 ? 163.152 -2.900 0.489 1.00 0.00 54 PHE A N 9
ATOM 29064 C CA . PHE A 1 54 ? 163.014 -3.349 -0.894 1.00 0.00 54 PHE A CA 9
ATOM 29065 C C . PHE A 1 54 ? 161.590 -3.806 -1.191 1.00 0.00 54 PHE A C 9
ATOM 29066 O O . PHE A 1 54 ? 161.133 -3.727 -2.329 1.00 0.00 54 PHE A O 9
ATOM 29083 N N . PHE A 1 55 ? 160.893 -4.294 -0.173 1.00 0.00 55 PHE A N 9
ATOM 29084 C CA . PHE A 1 55 ? 159.519 -4.745 -0.346 1.00 0.00 55 PHE A CA 9
ATOM 29085 C C . PHE A 1 55 ? 158.548 -3.577 -0.241 1.00 0.00 55 PHE A C 9
ATOM 29086 O O . PHE A 1 55 ? 157.638 -3.444 -1.061 1.00 0.00 55 PHE A O 9
ATOM 29103 N N . LEU A 1 56 ? 158.753 -2.725 0.761 1.00 0.00 56 LEU A N 9
ATOM 29104 C CA . LEU A 1 56 ? 157.890 -1.568 0.970 1.00 0.00 56 LEU A CA 9
ATOM 29105 C C . LEU A 1 56 ? 157.981 -0.595 -0.198 1.00 0.00 56 LEU A C 9
ATOM 29106 O O . LEU A 1 56 ? 156.981 -0.009 -0.597 1.00 0.00 56 LEU A O 9
ATOM 29122 N N . LEU A 1 57 ? 159.184 -0.408 -0.732 1.00 0.00 57 LEU A N 9
ATOM 29123 C CA . LEU A 1 57 ? 159.373 0.487 -1.869 1.00 0.00 57 LEU A CA 9
ATOM 29124 C C . LEU A 1 57 ? 159.197 -0.274 -3.179 1.00 0.00 57 LEU A C 9
ATOM 29125 O O . LEU A 1 57 ? 158.982 0.326 -4.230 1.00 0.00 57 LEU A O 9
ATOM 29141 N N . GLY A 1 58 ? 159.288 -1.599 -3.103 1.00 0.00 58 GLY A N 9
ATOM 29142 C CA . GLY A 1 58 ? 159.121 -2.433 -4.280 1.00 0.00 58 GLY A CA 9
ATOM 29143 C C . GLY A 1 58 ? 157.696 -2.426 -4.790 1.00 0.00 58 GLY A C 9
ATOM 29144 O O . GLY A 1 58 ? 157.463 -2.529 -5.992 1.00 0.00 58 GLY A O 9
ATOM 29148 N N . LEU A 1 59 ? 156.737 -2.309 -3.872 1.00 0.00 59 LEU A N 9
ATOM 29149 C CA . LEU A 1 59 ? 155.324 -2.277 -4.243 1.00 0.00 59 LEU A CA 9
ATOM 29150 C C . LEU A 1 59 ? 154.990 -1.034 -5.084 1.00 0.00 59 LEU A C 9
ATOM 29151 O O . LEU A 1 59 ? 154.504 -1.175 -6.205 1.00 0.00 59 LEU A O 9
ATOM 29167 N N . PRO A 1 60 ? 155.240 0.204 -4.579 1.00 0.00 60 PRO A N 9
ATOM 29168 C CA . PRO A 1 60 ? 154.955 1.427 -5.338 1.00 0.00 60 PRO A CA 9
ATOM 29169 C C . PRO A 1 60 ? 155.863 1.588 -6.555 1.00 0.00 60 PRO A C 9
ATOM 29170 O O . PRO A 1 60 ? 155.605 2.426 -7.418 1.00 0.00 60 PRO A O 9
ATOM 29181 N N . PHE A 1 61 ? 156.936 0.790 -6.612 1.00 0.00 61 PHE A N 9
ATOM 29182 C CA . PHE A 1 61 ? 157.884 0.840 -7.725 1.00 0.00 61 PHE A CA 9
ATOM 29183 C C . PHE A 1 61 ? 157.186 0.633 -9.069 1.00 0.00 61 PHE A C 9
ATOM 29184 O O . PHE A 1 61 ? 157.655 1.118 -10.096 1.00 0.00 61 PHE A O 9
ATOM 29201 N N . THR A 1 62 ? 156.063 -0.086 -9.054 1.00 0.00 62 THR A N 9
ATOM 29202 C CA . THR A 1 62 ? 155.304 -0.327 -10.280 1.00 0.00 62 THR A CA 9
ATOM 29203 C C . THR A 1 62 ? 154.714 0.980 -10.815 1.00 0.00 62 THR A C 9
ATOM 29204 O O . THR A 1 62 ? 154.580 1.165 -12.023 1.00 0.00 62 THR A O 9
ATOM 29215 N N . LEU A 1 63 ? 154.365 1.884 -9.902 1.00 0.00 63 LEU A N 9
ATOM 29216 C CA . LEU A 1 63 ? 153.799 3.174 -10.271 1.00 0.00 63 LEU A CA 9
ATOM 29217 C C . LEU A 1 63 ? 154.898 4.206 -10.489 1.00 0.00 63 LEU A C 9
ATOM 29218 O O . LEU A 1 63 ? 154.690 5.218 -11.156 1.00 0.00 63 LEU A O 9
ATOM 29234 N N . LEU A 1 64 ? 156.077 3.934 -9.925 1.00 0.00 64 LEU A N 9
ATOM 29235 C CA . LEU A 1 64 ? 157.223 4.835 -10.052 1.00 0.00 64 LEU A CA 9
ATOM 29236 C C . LEU A 1 64 ? 157.689 4.933 -11.499 1.00 0.00 64 LEU A C 9
ATOM 29237 O O . LEU A 1 64 ? 158.416 5.859 -11.860 1.00 0.00 64 LEU A O 9
ATOM 29253 N N . GLY A 1 65 ? 157.272 3.973 -12.326 1.00 0.00 65 GLY A N 9
ATOM 29254 C CA . GLY A 1 65 ? 157.644 3.988 -13.730 1.00 0.00 65 GLY A CA 9
ATOM 29255 C C . GLY A 1 65 ? 157.083 5.205 -14.440 1.00 0.00 65 GLY A C 9
ATOM 29256 O O . GLY A 1 65 ? 157.679 5.710 -15.391 1.00 0.00 65 GLY A O 9
ATOM 29260 N N . GLY A 1 66 ? 155.933 5.682 -13.965 1.00 0.00 66 GLY A N 9
ATOM 29261 C CA . GLY A 1 66 ? 155.314 6.859 -14.547 1.00 0.00 66 GLY A CA 9
ATOM 29262 C C . GLY A 1 66 ? 156.034 8.129 -14.141 1.00 0.00 66 GLY A C 9
ATOM 29263 O O . GLY A 1 66 ? 155.982 9.136 -14.846 1.00 0.00 66 GLY A O 9
ATOM 29267 N N . LEU A 1 67 ? 156.716 8.077 -12.998 1.00 0.00 67 LEU A N 9
ATOM 29268 C CA . LEU A 1 67 ? 157.462 9.225 -12.498 1.00 0.00 67 LEU A CA 9
ATOM 29269 C C . LEU A 1 67 ? 158.852 9.271 -13.118 1.00 0.00 67 LEU A C 9
ATOM 29270 O O . LEU A 1 67 ? 159.489 10.322 -13.153 1.00 0.00 67 LEU A O 9
ATOM 29286 N N . LEU A 1 68 ? 159.313 8.121 -13.619 1.00 0.00 68 LEU A N 9
ATOM 29287 C CA . LEU A 1 68 ? 160.629 8.022 -14.250 1.00 0.00 68 LEU A CA 9
ATOM 29288 C C . LEU A 1 68 ? 160.706 8.904 -15.497 1.00 0.00 68 LEU A C 9
ATOM 29289 O O . LEU A 1 68 ? 161.796 9.238 -15.965 1.00 0.00 68 LEU A O 9
ATOM 29305 N N . PHE A 1 69 ? 159.540 9.266 -16.029 1.00 0.00 69 PHE A N 9
ATOM 29306 C CA . PHE A 1 69 ? 159.456 10.124 -17.207 1.00 0.00 69 PHE A CA 9
ATOM 29307 C C . PHE A 1 69 ? 160.021 11.511 -16.909 1.00 0.00 69 PHE A C 9
ATOM 29308 O O . PHE A 1 69 ? 160.462 12.221 -17.812 1.00 0.00 69 PHE A O 9
ATOM 29325 N N . GLU A 1 70 ? 159.998 11.895 -15.638 1.00 0.00 70 GLU A N 9
ATOM 29326 C CA . GLU A 1 70 ? 160.528 13.181 -15.219 1.00 0.00 70 GLU A CA 9
ATOM 29327 C C . GLU A 1 70 ? 161.826 12.979 -14.448 1.00 0.00 70 GLU A C 9
ATOM 29328 O O . GLU A 1 70 ? 161.844 12.330 -13.402 1.00 0.00 70 GLU A O 9
ATOM 29340 N N . HIS A 1 71 ? 162.916 13.526 -14.969 1.00 0.00 71 HIS A N 9
ATOM 29341 C CA . HIS A 1 71 ? 164.216 13.382 -14.324 1.00 0.00 71 HIS A CA 9
ATOM 29342 C C . HIS A 1 71 ? 164.341 14.326 -13.136 1.00 0.00 71 HIS A C 9
ATOM 29343 O O . HIS A 1 71 ? 164.445 15.541 -13.298 1.00 0.00 71 HIS A O 9
ATOM 29357 N N . ARG A 1 72 ? 164.324 13.750 -11.939 1.00 0.00 72 ARG A N 9
ATOM 29358 C CA . ARG A 1 72 ? 164.428 14.524 -10.710 1.00 0.00 72 ARG A CA 9
ATOM 29359 C C . ARG A 1 72 ? 165.872 14.926 -10.428 1.00 0.00 72 ARG A C 9
ATOM 29360 O O . ARG A 1 72 ? 166.611 14.203 -9.761 1.00 0.00 72 ARG A O 9
ATOM 29381 N N . GLN A 1 73 ? 166.264 16.092 -10.939 1.00 0.00 73 GLN A N 9
ATOM 29382 C CA . GLN A 1 73 ? 167.620 16.603 -10.741 1.00 0.00 73 GLN A CA 9
ATOM 29383 C C . GLN A 1 73 ? 167.846 16.991 -9.282 1.00 0.00 73 GLN A C 9
ATOM 29384 O O . GLN A 1 73 ? 168.985 17.114 -8.831 1.00 0.00 73 GLN A O 9
ATOM 29398 N N . THR A 1 74 ? 166.750 17.173 -8.547 1.00 0.00 74 THR A N 9
ATOM 29399 C CA . THR A 1 74 ? 166.817 17.532 -7.135 1.00 0.00 74 THR A CA 9
ATOM 29400 C C . THR A 1 74 ? 167.384 16.381 -6.298 1.00 0.00 74 THR A C 9
ATOM 29401 O O . THR A 1 74 ? 167.971 16.606 -5.239 1.00 0.00 74 THR A O 9
ATOM 29412 N N . LEU A 1 75 ? 167.218 15.150 -6.787 1.00 0.00 75 LEU A N 9
ATOM 29413 C CA . LEU A 1 75 ? 167.715 13.969 -6.086 1.00 0.00 75 LEU A CA 9
ATOM 29414 C C . LEU A 1 75 ? 169.241 13.925 -6.106 1.00 0.00 75 LEU A C 9
ATOM 29415 O O . LEU A 1 75 ? 169.870 13.497 -5.138 1.00 0.00 75 LEU A O 9
ATOM 29431 N N . ALA A 1 76 ? 169.828 14.374 -7.216 1.00 0.00 76 ALA A N 9
ATOM 29432 C CA . ALA A 1 76 ? 171.280 14.402 -7.361 1.00 0.00 76 ALA A CA 9
ATOM 29433 C C . ALA A 1 76 ? 171.893 15.390 -6.375 1.00 0.00 76 ALA A C 9
ATOM 29434 O O . ALA A 1 76 ? 172.987 15.171 -5.854 1.00 0.00 76 ALA A O 9
ATOM 29441 N N . ARG A 1 77 ? 171.171 16.478 -6.124 1.00 0.00 77 ARG A N 9
ATOM 29442 C CA . ARG A 1 77 ? 171.620 17.502 -5.190 1.00 0.00 77 ARG A CA 9
ATOM 29443 C C . ARG A 1 77 ? 171.577 16.974 -3.760 1.00 0.00 77 ARG A C 9
ATOM 29444 O O . ARG A 1 77 ? 172.507 17.194 -2.986 1.00 0.00 77 ARG A O 9
ATOM 29465 N N . VAL A 1 78 ? 170.494 16.273 -3.417 1.00 0.00 78 VAL A N 9
ATOM 29466 C CA . VAL A 1 78 ? 170.346 15.702 -2.080 1.00 0.00 78 VAL A CA 9
ATOM 29467 C C . VAL A 1 78 ? 171.416 14.636 -1.840 1.00 0.00 78 VAL A C 9
ATOM 29468 O O . VAL A 1 78 ? 172.049 14.607 -0.782 1.00 0.00 78 VAL A O 9
ATOM 29481 N N . GLY A 1 79 ? 171.614 13.766 -2.832 1.00 0.00 79 GLY A N 9
ATOM 29482 C CA . GLY A 1 79 ? 172.623 12.724 -2.724 1.00 0.00 79 GLY A CA 9
ATOM 29483 C C . GLY A 1 79 ? 174.016 13.299 -2.550 1.00 0.00 79 GLY A C 9
ATOM 29484 O O . GLY A 1 79 ? 174.819 12.777 -1.773 1.00 0.00 79 GLY A O 9
ATOM 29488 N N . GLY A 1 80 ? 174.303 14.378 -3.278 1.00 0.00 80 GLY A N 9
ATOM 29489 C CA . GLY A 1 80 ? 175.599 15.027 -3.176 1.00 0.00 80 GLY A CA 9
ATOM 29490 C C . GLY A 1 80 ? 175.828 15.613 -1.797 1.00 0.00 80 GLY A C 9
ATOM 29491 O O . GLY A 1 80 ? 176.937 15.549 -1.266 1.00 0.00 80 GLY A O 9
ATOM 29495 N N . VAL A 1 81 ? 174.771 16.180 -1.215 1.00 0.00 81 VAL A N 9
ATOM 29496 C CA . VAL A 1 81 ? 174.847 16.764 0.122 1.00 0.00 81 VAL A CA 9
ATOM 29497 C C . VAL A 1 81 ? 175.202 15.694 1.157 1.00 0.00 81 VAL A C 9
ATOM 29498 O O . VAL A 1 81 ? 176.016 15.929 2.050 1.00 0.00 81 VAL A O 9
ATOM 29511 N N . VAL A 1 82 ? 174.591 14.516 1.019 1.00 0.00 82 VAL A N 9
ATOM 29512 C CA . VAL A 1 82 ? 174.852 13.401 1.929 1.00 0.00 82 VAL A CA 9
ATOM 29513 C C . VAL A 1 82 ? 176.327 12.998 1.880 1.00 0.00 82 VAL A C 9
ATOM 29514 O O . VAL A 1 82 ? 176.946 12.732 2.913 1.00 0.00 82 VAL A O 9
ATOM 29527 N N . LEU A 1 83 ? 176.885 12.967 0.672 1.00 0.00 83 LEU A N 9
ATOM 29528 C CA . LEU A 1 83 ? 178.288 12.611 0.482 1.00 0.00 83 LEU A CA 9
ATOM 29529 C C . LEU A 1 83 ? 179.199 13.645 1.146 1.00 0.00 83 LEU A C 9
ATOM 29530 O O . LEU A 1 83 ? 180.194 13.293 1.782 1.00 0.00 83 LEU A O 9
ATOM 29546 N N . VAL A 1 84 ? 178.851 14.923 0.997 1.00 0.00 84 VAL A N 9
ATOM 29547 C CA . VAL A 1 84 ? 179.625 16.001 1.605 1.00 0.00 84 VAL A CA 9
ATOM 29548 C C . VAL A 1 84 ? 179.514 15.939 3.130 1.00 0.00 84 VAL A C 9
ATOM 29549 O O . VAL A 1 84 ? 180.502 16.120 3.844 1.00 0.00 84 VAL A O 9
ATOM 29562 N N . LEU A 1 85 ? 178.302 15.670 3.622 1.00 0.00 85 LEU A N 9
ATOM 29563 C CA . LEU A 1 85 ? 178.059 15.563 5.060 1.00 0.00 85 LEU A CA 9
ATOM 29564 C C . LEU A 1 85 ? 178.874 14.424 5.661 1.00 0.00 85 LEU A C 9
ATOM 29565 O O . LEU A 1 85 ? 179.423 14.556 6.756 1.00 0.00 85 LEU A O 9
ATOM 29581 N N . PHE A 1 86 ? 178.939 13.299 4.945 1.00 0.00 86 PHE A N 9
ATOM 29582 C CA . PHE A 1 86 ? 179.714 12.150 5.402 1.00 0.00 86 PHE A CA 9
ATOM 29583 C C . PHE A 1 86 ? 181.185 12.528 5.510 1.00 0.00 86 PHE A C 9
ATOM 29584 O O . PHE A 1 86 ? 181.862 12.148 6.462 1.00 0.00 86 PHE A O 9
ATOM 29601 N N . GLY A 1 87 ? 181.669 13.285 4.528 1.00 0.00 87 GLY A N 9
ATOM 29602 C CA . GLY A 1 87 ? 183.050 13.728 4.542 1.00 0.00 87 GLY A CA 9
ATOM 29603 C C . GLY A 1 87 ? 183.329 14.666 5.700 1.00 0.00 87 GLY A C 9
ATOM 29604 O O . GLY A 1 87 ? 184.373 14.576 6.342 1.00 0.00 87 GLY A O 9
ATOM 29608 N N . LEU A 1 88 ? 182.383 15.563 5.970 1.00 0.00 88 LEU A N 9
ATOM 29609 C CA . LEU A 1 88 ? 182.513 16.519 7.066 1.00 0.00 88 LEU A CA 9
ATOM 29610 C C . LEU A 1 88 ? 182.602 15.797 8.410 1.00 0.00 88 LEU A C 9
ATOM 29611 O O . LEU A 1 88 ? 183.345 16.210 9.299 1.00 0.00 88 LEU A O 9
ATOM 29627 N N . TYR A 1 89 ? 181.834 14.722 8.553 1.00 0.00 89 TYR A N 9
ATOM 29628 C CA . TYR A 1 89 ? 181.846 13.937 9.784 1.00 0.00 89 TYR A CA 9
ATOM 29629 C C . TYR A 1 89 ? 183.085 13.049 9.844 1.00 0.00 89 TYR A C 9
ATOM 29630 O O . TYR A 1 89 ? 183.600 12.758 10.923 1.00 0.00 89 TYR A O 9
ATOM 29648 N N . MET A 1 90 ? 183.567 12.629 8.677 1.00 0.00 90 MET A N 9
ATOM 29649 C CA . MET A 1 90 ? 184.756 11.784 8.593 1.00 0.00 90 MET A CA 9
ATOM 29650 C C . MET A 1 90 ? 186.018 12.585 8.919 1.00 0.00 90 MET A C 9
ATOM 29651 O O . MET A 1 90 ? 187.058 12.012 9.240 1.00 0.00 90 MET A O 9
ATOM 29665 N N . LEU A 1 91 ? 185.919 13.913 8.818 1.00 0.00 91 LEU A N 9
ATOM 29666 C CA . LEU A 1 91 ? 187.041 14.805 9.127 1.00 0.00 91 LEU A CA 9
ATOM 29667 C C . LEU A 1 91 ? 187.369 14.781 10.619 1.00 0.00 91 LEU A C 9
ATOM 29668 O O . LEU A 1 91 ? 188.357 15.373 11.057 1.00 0.00 91 LEU A O 9
ATOM 29684 N N . GLY A 1 92 ? 186.529 14.103 11.397 1.00 0.00 92 GLY A N 9
ATOM 29685 C CA . GLY A 1 92 ? 186.748 14.010 12.827 1.00 0.00 92 GLY A CA 9
ATOM 29686 C C . GLY A 1 92 ? 186.085 15.131 13.599 1.00 0.00 92 GLY A C 9
ATOM 29687 O O . GLY A 1 92 ? 186.461 15.409 14.738 1.00 0.00 92 GLY A O 9
ATOM 29691 N N . LEU A 1 93 ? 185.108 15.789 12.981 1.00 0.00 93 LEU A N 9
ATOM 29692 C CA . LEU A 1 93 ? 184.394 16.879 13.635 1.00 0.00 93 LEU A CA 9
ATOM 29693 C C . LEU A 1 93 ? 183.534 16.349 14.777 1.00 0.00 93 LEU A C 9
ATOM 29694 O O . LEU A 1 93 ? 182.779 15.391 14.603 1.00 0.00 93 LEU A O 9
ATOM 29710 N N . ARG A 1 94 ? 183.656 16.975 15.941 1.00 0.00 94 ARG A N 9
ATOM 29711 C CA . ARG A 1 94 ? 182.899 16.563 17.116 1.00 0.00 94 ARG A CA 9
ATOM 29712 C C . ARG A 1 94 ? 181.422 16.941 16.983 1.00 0.00 94 ARG A C 9
ATOM 29713 O O . ARG A 1 94 ? 181.092 17.966 16.382 1.00 0.00 94 ARG A O 9
ATOM 29734 N N . PRO A 1 95 ? 180.513 16.110 17.536 1.00 0.00 95 PRO A N 9
ATOM 29735 C CA . PRO A 1 95 ? 179.068 16.363 17.481 1.00 0.00 95 PRO A CA 9
ATOM 29736 C C . PRO A 1 95 ? 178.674 17.644 18.212 1.00 0.00 95 PRO A C 9
ATOM 29737 O O . PRO A 1 95 ? 178.770 17.726 19.438 1.00 0.00 95 PRO A O 9
ATOM 29748 N N . ARG A 1 96 ? 178.232 18.642 17.459 1.00 0.00 96 ARG A N 9
ATOM 29749 C CA . ARG A 1 96 ? 177.828 19.911 18.046 1.00 0.00 96 ARG A CA 9
ATOM 29750 C C . ARG A 1 96 ? 176.318 19.957 18.250 1.00 0.00 96 ARG A C 9
ATOM 29751 O O . ARG A 1 96 ? 175.574 20.390 17.369 1.00 0.00 96 ARG A O 9
ATOM 29772 N N . TRP A 1 97 ? 175.870 19.501 19.412 1.00 0.00 97 TRP A N 9
ATOM 29773 C CA . TRP A 1 97 ? 174.450 19.498 19.730 1.00 0.00 97 TRP A CA 9
ATOM 29774 C C . TRP A 1 97 ? 174.205 19.998 21.147 1.00 0.00 97 TRP A C 9
ATOM 29775 O O . TRP A 1 97 ? 174.340 19.246 22.113 1.00 0.00 97 TRP A O 9
ATOM 29796 N N . GLY A 1 98 ? 173.846 21.270 21.260 1.00 0.00 98 GLY A N 9
ATOM 29797 C CA . GLY A 1 98 ? 173.579 21.855 22.562 1.00 0.00 98 GLY A CA 9
ATOM 29798 C C . GLY A 1 98 ? 174.841 22.085 23.370 1.00 0.00 98 GLY A C 9
ATOM 29799 O O . GLY A 1 98 ? 175.865 22.506 22.830 1.00 0.00 98 GLY A O 9
ATOM 29803 N N . VAL A 1 99 ? 174.764 21.814 24.667 1.00 0.00 99 VAL A N 9
ATOM 29804 C CA . VAL A 1 99 ? 175.905 21.991 25.557 1.00 0.00 99 VAL A CA 9
ATOM 29805 C C . VAL A 1 99 ? 176.342 20.649 26.140 1.00 0.00 99 VAL A C 9
ATOM 29806 O O . VAL A 1 99 ? 175.529 19.736 26.291 1.00 0.00 99 VAL A O 9
ATOM 29819 N N . SER A 1 100 ? 177.626 20.537 26.475 1.00 0.00 100 SER A N 9
ATOM 29820 C CA . SER A 1 100 ? 178.174 19.310 27.045 1.00 0.00 100 SER A CA 9
ATOM 29821 C C . SER A 1 100 ? 177.615 19.045 28.443 1.00 0.00 100 SER A C 9
ATOM 29822 O O . SER A 1 100 ? 177.668 17.920 28.938 1.00 0.00 100 SER A O 9
ATOM 29830 N N . LEU A 1 101 ? 177.076 20.088 29.072 1.00 0.00 101 LEU A N 9
ATOM 29831 C CA . LEU A 1 101 ? 176.503 19.967 30.409 1.00 0.00 101 LEU A CA 9
ATOM 29832 C C . LEU A 1 101 ? 175.114 19.336 30.357 1.00 0.00 101 LEU A C 9
ATOM 29833 O O . LEU A 1 101 ? 174.522 19.026 31.390 1.00 0.00 101 LEU A O 9
ATOM 29849 N N . ARG A 1 102 ? 174.597 19.152 29.147 1.00 0.00 102 ARG A N 9
ATOM 29850 C CA . ARG A 1 102 ? 173.285 18.553 28.958 1.00 0.00 102 ARG A CA 9
ATOM 29851 C C . ARG A 1 102 ? 173.358 17.426 27.941 1.00 0.00 102 ARG A C 9
ATOM 29852 O O . ARG A 1 102 ? 172.441 17.232 27.141 1.00 0.00 102 ARG A O 9
ATOM 29873 N N . TYR A 1 103 ? 174.460 16.686 27.970 1.00 0.00 103 TYR A N 9
ATOM 29874 C CA . TYR A 1 103 ? 174.649 15.576 27.050 1.00 0.00 103 TYR A CA 9
ATOM 29875 C C . TYR A 1 103 ? 173.818 14.379 27.481 1.00 0.00 103 TYR A C 9
ATOM 29876 O O . TYR A 1 103 ? 174.043 13.799 28.544 1.00 0.00 103 TYR A O 9
ATOM 29894 N N . GLU A 1 104 ? 172.846 14.020 26.656 1.00 0.00 104 GLU A N 9
ATOM 29895 C CA . GLU A 1 104 ? 171.971 12.899 26.950 1.00 0.00 104 GLU A CA 9
ATOM 29896 C C . GLU A 1 104 ? 172.180 11.771 25.948 1.00 0.00 104 GLU A C 9
ATOM 29897 O O . GLU A 1 104 ? 172.089 11.975 24.738 1.00 0.00 104 GLU A O 9
ATOM 29909 N N . GLY A 1 105 ? 172.463 10.585 26.466 1.00 0.00 105 GLY A N 9
ATOM 29910 C CA . GLY A 1 105 ? 172.690 9.433 25.617 1.00 0.00 105 GLY A CA 9
ATOM 29911 C C . GLY A 1 105 ? 173.575 8.406 26.292 1.00 0.00 105 GLY A C 9
ATOM 29912 O O . GLY A 1 105 ? 174.711 8.704 26.655 1.00 0.00 105 GLY A O 9
ATOM 29916 N N . GLU A 1 106 ? 173.056 7.200 26.476 1.00 0.00 106 GLU A N 9
ATOM 29917 C CA . GLU A 1 106 ? 173.818 6.138 27.117 1.00 0.00 106 GLU A CA 9
ATOM 29918 C C . GLU A 1 106 ? 174.145 5.039 26.117 1.00 0.00 106 GLU A C 9
ATOM 29919 O O . GLU A 1 106 ? 173.297 4.667 25.308 1.00 0.00 106 GLU A O 9
ATOM 29931 N N . THR A 1 107 ? 175.371 4.516 26.192 1.00 0.00 107 THR A N 9
ATOM 29932 C CA . THR A 1 107 ? 175.826 3.462 25.286 1.00 0.00 107 THR A CA 9
ATOM 29933 C C . THR A 1 107 ? 175.742 3.922 23.830 1.00 0.00 107 THR A C 9
ATOM 29934 O O . THR A 1 107 ? 174.879 3.483 23.071 1.00 0.00 107 THR A O 9
ATOM 29945 N N . SER A 1 108 ? 176.655 4.812 23.446 1.00 0.00 108 SER A N 9
ATOM 29946 C CA . SER A 1 108 ? 176.691 5.354 22.091 1.00 0.00 108 SER A CA 9
ATOM 29947 C C . SER A 1 108 ? 177.312 4.373 21.091 1.00 0.00 108 SER A C 9
ATOM 29948 O O . SER A 1 108 ? 177.389 4.665 19.899 1.00 0.00 108 SER A O 9
ATOM 29956 N N . ARG A 1 109 ? 177.751 3.214 21.581 1.00 0.00 109 ARG A N 9
ATOM 29957 C CA . ARG A 1 109 ? 178.361 2.195 20.724 1.00 0.00 109 ARG A CA 9
ATOM 29958 C C . ARG A 1 109 ? 177.378 1.678 19.657 1.00 0.00 109 ARG A C 9
ATOM 29959 O O . ARG A 1 109 ? 177.678 1.755 18.466 1.00 0.00 109 ARG A O 9
ATOM 29980 N N . PRO A 1 110 ? 176.187 1.150 20.050 1.00 0.00 110 PRO A N 9
ATOM 29981 C CA . PRO A 1 110 ? 175.203 0.647 19.080 1.00 0.00 110 PRO A CA 9
ATOM 29982 C C . PRO A 1 110 ? 174.619 1.767 18.223 1.00 0.00 110 PRO A C 9
ATOM 29983 O O . PRO A 1 110 ? 174.199 1.541 17.090 1.00 0.00 110 PRO A O 9
ATOM 29994 N N . LEU A 1 111 ? 174.604 2.979 18.775 1.00 0.00 111 LEU A N 9
ATOM 29995 C CA . LEU A 1 111 ? 174.078 4.137 18.064 1.00 0.00 111 LEU A CA 9
ATOM 29996 C C . LEU A 1 111 ? 175.008 4.536 16.927 1.00 0.00 111 LEU A C 9
ATOM 29997 O O . LEU A 1 111 ? 174.555 5.011 15.886 1.00 0.00 111 LEU A O 9
ATOM 30013 N N . GLY A 1 112 ? 176.310 4.342 17.130 1.00 0.00 112 GLY A N 9
ATOM 30014 C CA . GLY A 1 112 ? 177.281 4.667 16.101 1.00 0.00 112 GLY A CA 9
ATOM 30015 C C . GLY A 1 112 ? 177.099 3.799 14.875 1.00 0.00 112 GLY A C 9
ATOM 30016 O O . GLY A 1 112 ? 177.177 4.277 13.743 1.00 0.00 112 GLY A O 9
ATOM 30020 N N . ALA A 1 113 ? 176.844 2.513 15.106 1.00 0.00 113 ALA A N 9
ATOM 30021 C CA . ALA A 1 113 ? 176.625 1.570 14.020 1.00 0.00 113 ALA A CA 9
ATOM 30022 C C . ALA A 1 113 ? 175.251 1.788 13.394 1.00 0.00 113 ALA A C 9
ATOM 30023 O O . ALA A 1 113 ? 175.084 1.655 12.182 1.00 0.00 113 ALA A O 9
ATOM 30030 N N . PHE A 1 114 ? 174.268 2.128 14.229 1.00 0.00 114 PHE A N 9
ATOM 30031 C CA . PHE A 1 114 ? 172.910 2.375 13.752 1.00 0.00 114 PHE A CA 9
ATOM 30032 C C . PHE A 1 114 ? 172.862 3.614 12.864 1.00 0.00 114 PHE A C 9
ATOM 30033 O O . PHE A 1 114 ? 172.225 3.603 11.813 1.00 0.00 114 PHE A O 9
ATOM 30050 N N . LEU A 1 115 ? 173.539 4.677 13.289 1.00 0.00 115 LEU A N 9
ATOM 30051 C CA . LEU A 1 115 ? 173.567 5.918 12.522 1.00 0.00 115 LEU A CA 9
ATOM 30052 C C . LEU A 1 115 ? 174.259 5.714 11.178 1.00 0.00 115 LEU A C 9
ATOM 30053 O O . LEU A 1 115 ? 173.878 6.324 10.179 1.00 0.00 115 LEU A O 9
ATOM 30069 N N . LEU A 1 116 ? 175.270 4.848 11.155 1.00 0.00 116 LEU A N 9
ATOM 30070 C CA . LEU A 1 116 ? 175.993 4.556 9.923 1.00 0.00 116 LEU A CA 9
ATOM 30071 C C . LEU A 1 116 ? 175.096 3.783 8.959 1.00 0.00 116 LEU A C 9
ATOM 30072 O O . LEU A 1 116 ? 175.229 3.896 7.742 1.00 0.00 116 LEU A O 9
ATOM 30088 N N . GLY A 1 117 ? 174.184 2.996 9.520 1.00 0.00 117 GLY A N 9
ATOM 30089 C CA . GLY A 1 117 ? 173.256 2.238 8.705 1.00 0.00 117 GLY A CA 9
ATOM 30090 C C . GLY A 1 117 ? 172.100 3.099 8.243 1.00 0.00 117 GLY A C 9
ATOM 30091 O O . GLY A 1 117 ? 171.680 3.020 7.090 1.00 0.00 117 GLY A O 9
ATOM 30095 N N . ALA A 1 118 ? 171.590 3.925 9.155 1.00 0.00 118 ALA A N 9
ATOM 30096 C CA . ALA A 1 118 ? 170.483 4.828 8.853 1.00 0.00 118 ALA A CA 9
ATOM 30097 C C . ALA A 1 118 ? 170.853 5.796 7.732 1.00 0.00 118 ALA A C 9
ATOM 30098 O O . ALA A 1 118 ? 170.054 6.046 6.831 1.00 0.00 118 ALA A O 9
ATOM 30105 N N . THR A 1 119 ? 172.068 6.335 7.790 1.00 0.00 119 THR A N 9
ATOM 30106 C CA . THR A 1 119 ? 172.536 7.274 6.773 1.00 0.00 119 THR A CA 9
ATOM 30107 C C . THR A 1 119 ? 172.705 6.581 5.423 1.00 0.00 119 THR A C 9
ATOM 30108 O O . THR A 1 119 ? 172.392 7.153 4.380 1.00 0.00 119 THR A O 9
ATOM 30119 N N . LEU A 1 120 ? 173.195 5.342 5.451 1.00 0.00 120 LEU A N 9
ATOM 30120 C CA . LEU A 1 120 ? 173.400 4.569 4.228 1.00 0.00 120 LEU A CA 9
ATOM 30121 C C . LEU A 1 120 ? 172.061 4.170 3.608 1.00 0.00 120 LEU A C 9
ATOM 30122 O O . LEU A 1 120 ? 171.962 3.978 2.399 1.00 0.00 120 LEU A O 9
ATOM 30138 N N . ALA A 1 121 ? 171.041 4.032 4.449 1.00 0.00 121 ALA A N 9
ATOM 30139 C CA . ALA A 1 121 ? 169.707 3.673 3.981 1.00 0.00 121 ALA A CA 9
ATOM 30140 C C . ALA A 1 121 ? 168.967 4.901 3.456 1.00 0.00 121 ALA A C 9
ATOM 30141 O O . ALA A 1 121 ? 168.180 4.808 2.515 1.00 0.00 121 ALA A O 9
ATOM 30148 N N . LEU A 1 122 ? 169.218 6.048 4.081 1.00 0.00 122 LEU A N 9
ATOM 30149 C CA . LEU A 1 122 ? 168.582 7.299 3.677 1.00 0.00 122 LEU A CA 9
ATOM 30150 C C . LEU A 1 122 ? 169.246 7.872 2.429 1.00 0.00 122 LEU A C 9
ATOM 30151 O O . LEU A 1 122 ? 168.576 8.435 1.564 1.00 0.00 122 LEU A O 9
ATOM 30167 N N . GLY A 1 123 ? 170.566 7.743 2.352 1.00 0.00 123 GLY A N 9
ATOM 30168 C CA . GLY A 1 123 ? 171.294 8.238 1.198 1.00 0.00 123 GLY A CA 9
ATOM 30169 C C . GLY A 1 123 ? 171.163 7.306 0.013 1.00 0.00 123 GLY A C 9
ATOM 30170 O O . GLY A 1 123 ? 171.587 6.154 0.076 1.00 0.00 123 GLY A O 9
ATOM 30174 N N . TRP A 1 124 ? 170.569 7.800 -1.068 1.00 0.00 124 TRP A N 9
ATOM 30175 C CA . TRP A 1 124 ? 170.379 6.992 -2.265 1.00 0.00 124 TRP A CA 9
ATOM 30176 C C . TRP A 1 124 ? 171.711 6.670 -2.928 1.00 0.00 124 TRP A C 9
ATOM 30177 O O . TRP A 1 124 ? 172.622 7.497 -2.942 1.00 0.00 124 TRP A O 9
ATOM 30198 N N . THR A 1 125 ? 171.816 5.462 -3.472 1.00 0.00 125 THR A N 9
ATOM 30199 C CA . THR A 1 125 ? 173.031 5.015 -4.135 1.00 0.00 125 THR A CA 9
ATOM 30200 C C . THR A 1 125 ? 173.004 5.344 -5.627 1.00 0.00 125 THR A C 9
ATOM 30201 O O . THR A 1 125 ? 172.348 4.656 -6.409 1.00 0.00 125 THR A O 9
ATOM 30212 N N . PRO A 1 126 ? 173.731 6.399 -6.041 1.00 0.00 126 PRO A N 9
ATOM 30213 C CA . PRO A 1 126 ? 173.780 6.826 -7.442 1.00 0.00 126 PRO A CA 9
ATOM 30214 C C . PRO A 1 126 ? 174.640 5.912 -8.311 1.00 0.00 126 PRO A C 9
ATOM 30215 O O . PRO A 1 126 ? 174.554 5.941 -9.535 1.00 0.00 126 PRO A O 9
ATOM 30226 N N . CYS A 1 127 ? 175.475 5.109 -7.664 1.00 0.00 127 CYS A N 9
ATOM 30227 C CA . CYS A 1 127 ? 176.358 4.183 -8.363 1.00 0.00 127 CYS A CA 9
ATOM 30228 C C . CYS A 1 127 ? 175.561 3.113 -9.096 1.00 0.00 127 CYS A C 9
ATOM 30229 O O . CYS A 1 127 ? 175.803 2.837 -10.266 1.00 0.00 127 CYS A O 9
ATOM 30236 N N . ILE A 1 128 ? 174.607 2.515 -8.394 1.00 0.00 128 ILE A N 9
ATOM 30237 C CA . ILE A 1 128 ? 173.782 1.463 -8.969 1.00 0.00 128 ILE A CA 9
ATOM 30238 C C . ILE A 1 128 ? 172.408 1.988 -9.376 1.00 0.00 128 ILE A C 9
ATOM 30239 O O . ILE A 1 128 ? 171.542 1.218 -9.792 1.00 0.00 128 ILE A O 9
ATOM 30255 N N . GLY A 1 129 ? 172.222 3.301 -9.255 1.00 0.00 129 GLY A N 9
ATOM 30256 C CA . GLY A 1 129 ? 170.956 3.927 -9.611 1.00 0.00 129 GLY A CA 9
ATOM 30257 C C . GLY A 1 129 ? 170.568 3.695 -11.062 1.00 0.00 129 GLY A C 9
ATOM 30258 O O . GLY A 1 129 ? 169.585 3.006 -11.332 1.00 0.00 129 GLY A O 9
ATOM 30262 N N . PRO A 1 130 ? 171.319 4.266 -12.026 1.00 0.00 130 PRO A N 9
ATOM 30263 C CA . PRO A 1 130 ? 171.029 4.092 -13.454 1.00 0.00 130 PRO A CA 9
ATOM 30264 C C . PRO A 1 130 ? 171.134 2.632 -13.893 1.00 0.00 130 PRO A C 9
ATOM 30265 O O . PRO A 1 130 ? 170.445 2.204 -14.817 1.00 0.00 130 PRO A O 9
ATOM 30276 N N . ILE A 1 131 ? 171.996 1.876 -13.219 1.00 0.00 131 ILE A N 9
ATOM 30277 C CA . ILE A 1 131 ? 172.189 0.465 -13.536 1.00 0.00 131 ILE A CA 9
ATOM 30278 C C . ILE A 1 131 ? 170.936 -0.347 -13.218 1.00 0.00 131 ILE A C 9
ATOM 30279 O O . ILE A 1 131 ? 170.405 -1.049 -14.079 1.00 0.00 131 ILE A O 9
ATOM 30295 N N . LEU A 1 132 ? 170.461 -0.242 -11.979 1.00 0.00 132 LEU A N 9
ATOM 30296 C CA . LEU A 1 132 ? 169.275 -0.978 -11.562 1.00 0.00 132 LEU A CA 9
ATOM 30297 C C . LEU A 1 132 ? 168.013 -0.368 -12.159 1.00 0.00 132 LEU A C 9
ATOM 30298 O O . LEU A 1 132 ? 167.047 -1.079 -12.427 1.00 0.00 132 LEU A O 9
ATOM 30314 N N . GLY A 1 133 ? 168.026 0.947 -12.367 1.00 0.00 133 GLY A N 9
ATOM 30315 C CA . GLY A 1 133 ? 166.878 1.618 -12.953 1.00 0.00 133 GLY A CA 9
ATOM 30316 C C . GLY A 1 133 ? 166.603 1.152 -14.370 1.00 0.00 133 GLY A C 9
ATOM 30317 O O . GLY A 1 133 ? 165.449 1.030 -14.775 1.00 0.00 133 GLY A O 9
ATOM 30321 N N . ALA A 1 134 ? 167.670 0.881 -15.120 1.00 0.00 134 ALA A N 9
ATOM 30322 C CA . ALA A 1 134 ? 167.544 0.415 -16.497 1.00 0.00 134 ALA A CA 9
ATOM 30323 C C . ALA A 1 134 ? 166.993 -1.008 -16.545 1.00 0.00 134 ALA A C 9
ATOM 30324 O O . ALA A 1 134 ? 166.119 -1.320 -17.356 1.00 0.00 134 ALA A O 9
ATOM 30331 N N . ILE A 1 135 ? 167.506 -1.861 -15.662 1.00 0.00 135 ILE A N 9
ATOM 30332 C CA . ILE A 1 135 ? 167.072 -3.254 -15.599 1.00 0.00 135 ILE A CA 9
ATOM 30333 C C . ILE A 1 135 ? 165.661 -3.368 -15.019 1.00 0.00 135 ILE A C 9
ATOM 30334 O O . ILE A 1 135 ? 164.913 -4.280 -15.368 1.00 0.00 135 ILE A O 9
ATOM 30350 N N . LEU A 1 136 ? 165.299 -2.431 -14.143 1.00 0.00 136 LEU A N 9
ATOM 30351 C CA . LEU A 1 136 ? 163.975 -2.429 -13.523 1.00 0.00 136 LEU A CA 9
ATOM 30352 C C . LEU A 1 136 ? 162.876 -2.383 -14.580 1.00 0.00 136 LEU A C 9
ATOM 30353 O O . LEU A 1 136 ? 161.921 -3.155 -14.517 1.00 0.00 136 LEU A O 9
ATOM 30369 N N . THR A 1 137 ? 163.021 -1.488 -15.555 1.00 0.00 137 THR A N 9
ATOM 30370 C CA . THR A 1 137 ? 162.045 -1.357 -16.636 1.00 0.00 137 THR A CA 9
ATOM 30371 C C . THR A 1 137 ? 161.962 -2.632 -17.477 1.00 0.00 137 THR A C 9
ATOM 30372 O O . THR A 1 137 ? 160.958 -2.887 -18.138 1.00 0.00 137 THR A O 9
ATOM 30383 N N . LEU A 1 138 ? 163.024 -3.429 -17.443 1.00 0.00 138 LEU A N 9
ATOM 30384 C CA . LEU A 1 138 ? 163.070 -4.676 -18.196 1.00 0.00 138 LEU A CA 9
ATOM 30385 C C . LEU A 1 138 ? 162.443 -5.813 -17.395 1.00 0.00 138 LEU A C 9
ATOM 30386 O O . LEU A 1 138 ? 161.798 -6.697 -17.952 1.00 0.00 138 LEU A O 9
ATOM 30402 N N . THR A 1 139 ? 162.636 -5.787 -16.083 1.00 0.00 139 THR A N 9
ATOM 30403 C CA . THR A 1 139 ? 162.085 -6.819 -15.215 1.00 0.00 139 THR A CA 9
ATOM 30404 C C . THR A 1 139 ? 160.621 -6.540 -14.879 1.00 0.00 139 THR A C 9
ATOM 30405 O O . THR A 1 139 ? 159.887 -7.444 -14.486 1.00 0.00 139 THR A O 9
ATOM 30416 N N . ALA A 1 140 ? 160.206 -5.285 -15.042 1.00 0.00 140 ALA A N 9
ATOM 30417 C CA . ALA A 1 140 ? 158.829 -4.885 -14.759 1.00 0.00 140 ALA A CA 9
ATOM 30418 C C . ALA A 1 140 ? 157.907 -5.190 -15.935 1.00 0.00 140 ALA A C 9
ATOM 30419 O O . ALA A 1 140 ? 156.689 -5.066 -15.826 1.00 0.00 140 ALA A O 9
ATOM 30426 N N . VAL A 1 141 ? 158.492 -5.588 -17.061 1.00 0.00 141 VAL A N 9
ATOM 30427 C CA . VAL A 1 141 ? 157.713 -5.908 -18.249 1.00 0.00 141 VAL A CA 9
ATOM 30428 C C . VAL A 1 141 ? 157.289 -7.382 -18.246 1.00 0.00 141 VAL A C 9
ATOM 30429 O O . VAL A 1 141 ? 156.494 -7.818 -19.079 1.00 0.00 141 VAL A O 9
ATOM 30442 N N . GLY A 1 142 ? 157.820 -8.143 -17.290 1.00 0.00 142 GLY A N 9
ATOM 30443 C CA . GLY A 1 142 ? 157.485 -9.554 -17.191 1.00 0.00 142 GLY A CA 9
ATOM 30444 C C . GLY A 1 142 ? 157.439 -10.042 -15.756 1.00 0.00 142 GLY A C 9
ATOM 30445 O O . GLY A 1 142 ? 156.386 -10.440 -15.261 1.00 0.00 142 GLY A O 9
ATOM 30449 N N . GLY A 1 143 ? 158.585 -10.008 -15.087 1.00 0.00 143 GLY A N 9
ATOM 30450 C CA . GLY A 1 143 ? 158.656 -10.456 -13.708 1.00 0.00 143 GLY A CA 9
ATOM 30451 C C . GLY A 1 143 ? 159.969 -11.144 -13.397 1.00 0.00 143 GLY A C 9
ATOM 30452 O O . GLY A 1 143 ? 159.988 -12.294 -12.958 1.00 0.00 143 GLY A O 9
ATOM 30456 N N . GLY A 1 144 ? 161.070 -10.435 -13.617 1.00 0.00 144 GLY A N 9
ATOM 30457 C CA . GLY A 1 144 ? 162.384 -11.000 -13.359 1.00 0.00 144 GLY A CA 9
ATOM 30458 C C . GLY A 1 144 ? 162.789 -10.899 -11.903 1.00 0.00 144 GLY A C 9
ATOM 30459 O O . GLY A 1 144 ? 163.784 -10.254 -11.573 1.00 0.00 144 GLY A O 9
ATOM 30463 N N . VAL A 1 145 ? 162.022 -11.547 -11.031 1.00 0.00 145 VAL A N 9
ATOM 30464 C CA . VAL A 1 145 ? 162.299 -11.527 -9.598 1.00 0.00 145 VAL A CA 9
ATOM 30465 C C . VAL A 1 145 ? 163.556 -12.329 -9.265 1.00 0.00 145 VAL A C 9
ATOM 30466 O O . VAL A 1 145 ? 164.216 -12.079 -8.253 1.00 0.00 145 VAL A O 9
ATOM 30479 N N . GLY A 1 146 ? 163.880 -13.299 -10.122 1.00 0.00 146 GLY A N 9
ATOM 30480 C CA . GLY A 1 146 ? 165.062 -14.116 -9.911 1.00 0.00 146 GLY A CA 9
ATOM 30481 C C . GLY A 1 146 ? 166.339 -13.304 -9.973 1.00 0.00 146 GLY A C 9
ATOM 30482 O O . GLY A 1 146 ? 167.316 -13.623 -9.297 1.00 0.00 146 GLY A O 9
ATOM 30486 N N . PHE A 1 147 ? 166.326 -12.240 -10.775 1.00 0.00 147 PHE A N 9
ATOM 30487 C CA . PHE A 1 147 ? 167.490 -11.372 -10.915 1.00 0.00 147 PHE A CA 9
ATOM 30488 C C . PHE A 1 147 ? 167.751 -10.628 -9.614 1.00 0.00 147 PHE A C 9
ATOM 30489 O O . PHE A 1 147 ? 168.894 -10.500 -9.180 1.00 0.00 147 PHE A O 9
ATOM 30506 N N . LEU A 1 148 ? 166.681 -10.141 -8.994 1.00 0.00 148 LEU A N 9
ATOM 30507 C CA . LEU A 1 148 ? 166.789 -9.418 -7.732 1.00 0.00 148 LEU A CA 9
ATOM 30508 C C . LEU A 1 148 ? 167.366 -10.318 -6.647 1.00 0.00 148 LEU A C 9
ATOM 30509 O O . LEU A 1 148 ? 168.200 -9.885 -5.850 1.00 0.00 148 LEU A O 9
ATOM 30525 N N . LEU A 1 149 ? 166.921 -11.574 -6.629 1.00 0.00 149 LEU A N 9
ATOM 30526 C CA . LEU A 1 149 ? 167.405 -12.543 -5.652 1.00 0.00 149 LEU A CA 9
ATOM 30527 C C . LEU A 1 149 ? 168.867 -12.884 -5.919 1.00 0.00 149 LEU A C 9
ATOM 30528 O O . LEU A 1 149 ? 169.669 -12.981 -4.988 1.00 0.00 149 LEU A O 9
ATOM 30544 N N . ALA A 1 150 ? 169.208 -13.060 -7.195 1.00 0.00 150 ALA A N 9
ATOM 30545 C CA . ALA A 1 150 ? 170.578 -13.371 -7.585 1.00 0.00 150 ALA A CA 9
ATOM 30546 C C . ALA A 1 150 ? 171.502 -12.196 -7.285 1.00 0.00 150 ALA A C 9
ATOM 30547 O O . ALA A 1 150 ? 172.684 -12.385 -7.020 1.00 0.00 150 ALA A O 9
ATOM 30554 N N . TYR A 1 151 ? 170.958 -10.983 -7.336 1.00 0.00 151 TYR A N 9
ATOM 30555 C CA . TYR A 1 151 ? 171.732 -9.779 -7.053 1.00 0.00 151 TYR A CA 9
ATOM 30556 C C . TYR A 1 151 ? 172.202 -9.758 -5.601 1.00 0.00 151 TYR A C 9
ATOM 30557 O O . TYR A 1 151 ? 173.404 -9.689 -5.329 1.00 0.00 151 TYR A O 9
ATOM 30575 N N . ILE A 1 152 ? 171.249 -9.828 -4.673 1.00 0.00 152 ILE A N 9
ATOM 30576 C CA . ILE A 1 152 ? 171.572 -9.803 -3.250 1.00 0.00 152 ILE A CA 9
ATOM 30577 C C . ILE A 1 152 ? 172.410 -11.012 -2.849 1.00 0.00 152 ILE A C 9
ATOM 30578 O O . ILE A 1 152 ? 173.376 -10.886 -2.100 1.00 0.00 152 ILE A O 9
ATOM 30594 N N . LEU A 1 153 ? 172.046 -12.187 -3.355 1.00 0.00 153 LEU A N 9
ATOM 30595 C CA . LEU A 1 153 ? 172.782 -13.404 -3.044 1.00 0.00 153 LEU A CA 9
ATOM 30596 C C . LEU A 1 153 ? 174.163 -13.379 -3.688 1.00 0.00 153 LEU A C 9
ATOM 30597 O O . LEU A 1 153 ? 175.119 -13.918 -3.129 1.00 0.00 153 LEU A O 9
ATOM 30613 N N . GLY A 1 154 ? 174.258 -12.750 -4.860 1.00 0.00 154 GLY A N 9
ATOM 30614 C CA . GLY A 1 154 ? 175.529 -12.649 -5.556 1.00 0.00 154 GLY A CA 9
ATOM 30615 C C . GLY A 1 154 ? 176.565 -11.917 -4.738 1.00 0.00 154 GLY A C 9
ATOM 30616 O O . GLY A 1 154 ? 177.726 -12.302 -4.724 1.00 0.00 154 GLY A O 9
ATOM 30620 N N . LEU A 1 155 ? 176.146 -10.842 -4.074 1.00 0.00 155 LEU A N 9
ATOM 30621 C CA . LEU A 1 155 ? 177.055 -10.078 -3.224 1.00 0.00 155 LEU A CA 9
ATOM 30622 C C . LEU A 1 155 ? 177.228 -10.757 -1.867 1.00 0.00 155 LEU A C 9
ATOM 30623 O O . LEU A 1 155 ? 178.269 -10.619 -1.223 1.00 0.00 155 LEU A O 9
ATOM 30639 N N . ALA A 1 156 ? 176.198 -11.478 -1.432 1.00 0.00 156 ALA A N 9
ATOM 30640 C CA . ALA A 1 156 ? 176.237 -12.192 -0.158 1.00 0.00 156 ALA A CA 9
ATOM 30641 C C . ALA A 1 156 ? 177.394 -13.192 -0.113 1.00 0.00 156 ALA A C 9
ATOM 30642 O O . ALA A 1 156 ? 178.048 -13.338 0.920 1.00 0.00 156 ALA A O 9
ATOM 30649 N N . VAL A 1 157 ? 177.640 -13.870 -1.238 1.00 0.00 157 VAL A N 9
ATOM 30650 C CA . VAL A 1 157 ? 178.721 -14.855 -1.325 1.00 0.00 157 VAL A CA 9
ATOM 30651 C C . VAL A 1 157 ? 180.090 -14.236 -0.976 1.00 0.00 157 VAL A C 9
ATOM 30652 O O . VAL A 1 157 ? 180.699 -14.633 0.017 1.00 0.00 157 VAL A O 9
ATOM 30665 N N . PRO A 1 158 ? 180.603 -13.252 -1.766 1.00 0.00 158 PRO A N 9
ATOM 30666 C CA . PRO A 1 158 ? 181.897 -12.613 -1.481 1.00 0.00 158 PRO A CA 9
ATOM 30667 C C . PRO A 1 158 ? 181.922 -11.917 -0.123 1.00 0.00 158 PRO A C 9
ATOM 30668 O O . PRO A 1 158 ? 182.958 -11.878 0.538 1.00 0.00 158 PRO A O 9
ATOM 30679 N N . PHE A 1 159 ? 180.778 -11.366 0.288 1.00 0.00 159 PHE A N 9
ATOM 30680 C CA . PHE A 1 159 ? 180.675 -10.674 1.570 1.00 0.00 159 PHE A CA 9
ATOM 30681 C C . PHE A 1 159 ? 181.001 -11.615 2.725 1.00 0.00 159 PHE A C 9
ATOM 30682 O O . PHE A 1 159 ? 181.747 -11.252 3.635 1.00 0.00 159 PHE A O 9
ATOM 30699 N N . PHE A 1 160 ? 180.454 -12.829 2.680 1.00 0.00 160 PHE A N 9
ATOM 30700 C CA . PHE A 1 160 ? 180.705 -13.814 3.725 1.00 0.00 160 PHE A CA 9
ATOM 30701 C C . PHE A 1 160 ? 182.150 -14.294 3.665 1.00 0.00 160 PHE A C 9
ATOM 30702 O O . PHE A 1 160 ? 182.767 -14.563 4.695 1.00 0.00 160 PHE A O 9
ATOM 30719 N N . VAL A 1 161 ? 182.688 -14.392 2.450 1.00 0.00 161 VAL A N 9
ATOM 30720 C CA . VAL A 1 161 ? 184.072 -14.812 2.253 1.00 0.00 161 VAL A CA 9
ATOM 30721 C C . VAL A 1 161 ? 185.027 -13.814 2.914 1.00 0.00 161 VAL A C 9
ATOM 30722 O O . VAL A 1 161 ? 185.941 -14.205 3.642 1.00 0.00 161 VAL A O 9
ATOM 30735 N N . VAL A 1 162 ? 184.798 -12.524 2.668 1.00 0.00 162 VAL A N 9
ATOM 30736 C CA . VAL A 1 162 ? 185.630 -11.475 3.250 1.00 0.00 162 VAL A CA 9
ATOM 30737 C C . VAL A 1 162 ? 185.443 -11.419 4.766 1.00 0.00 162 VAL A C 9
ATOM 30738 O O . VAL A 1 162 ? 186.407 -11.266 5.509 1.00 0.00 162 VAL A O 9
ATOM 30751 N N . ALA A 1 163 ? 184.192 -11.543 5.211 1.00 0.00 163 ALA A N 9
ATOM 30752 C CA . ALA A 1 163 ? 183.873 -11.521 6.638 1.00 0.00 163 ALA A CA 9
ATOM 30753 C C . ALA A 1 163 ? 184.629 -12.610 7.398 1.00 0.00 163 ALA A C 9
ATOM 30754 O O . ALA A 1 163 ? 185.096 -12.389 8.516 1.00 0.00 163 ALA A O 9
ATOM 30761 N N . LEU A 1 164 ? 184.746 -13.784 6.787 1.00 0.00 164 LEU A N 9
ATOM 30762 C CA . LEU A 1 164 ? 185.445 -14.902 7.409 1.00 0.00 164 LEU A CA 9
ATOM 30763 C C . LEU A 1 164 ? 186.960 -14.730 7.311 1.00 0.00 164 LEU A C 9
ATOM 30764 O O . LEU A 1 164 ? 187.683 -15.009 8.269 1.00 0.00 164 LEU A O 9
ATOM 30780 N N . PHE A 1 165 ? 187.437 -14.264 6.158 1.00 0.00 165 PHE A N 9
ATOM 30781 C CA . PHE A 1 165 ? 188.870 -14.059 5.955 1.00 0.00 165 PHE A CA 9
ATOM 30782 C C . PHE A 1 165 ? 189.382 -12.882 6.785 1.00 0.00 165 PHE A C 9
ATOM 30783 O O . PHE A 1 165 ? 190.580 -12.772 7.046 1.00 0.00 165 PHE A O 9
ATOM 30800 N N . ALA A 1 166 ? 188.462 -12.011 7.202 1.00 0.00 166 ALA A N 9
ATOM 30801 C CA . ALA A 1 166 ? 188.804 -10.851 8.023 1.00 0.00 166 ALA A CA 9
ATOM 30802 C C . ALA A 1 166 ? 189.363 -11.280 9.376 1.00 0.00 166 ALA A C 9
ATOM 30803 O O . ALA A 1 166 ? 190.136 -10.552 9.998 1.00 0.00 166 ALA A O 9
ATOM 30810 N N . ASP A 1 167 ? 188.969 -12.472 9.824 1.00 0.00 167 ASP A N 9
ATOM 30811 C CA . ASP A 1 167 ? 189.436 -13.006 11.101 1.00 0.00 167 ASP A CA 9
ATOM 30812 C C . ASP A 1 167 ? 190.933 -13.305 11.042 1.00 0.00 167 ASP A C 9
ATOM 30813 O O . ASP A 1 167 ? 191.654 -13.090 12.015 1.00 0.00 167 ASP A O 9
ATOM 30822 N N . ARG A 1 168 ? 191.387 -13.810 9.897 1.00 0.00 168 ARG A N 9
ATOM 30823 C CA . ARG A 1 168 ? 192.801 -14.123 9.694 1.00 0.00 168 ARG A CA 9
ATOM 30824 C C . ARG A 1 168 ? 193.644 -12.850 9.710 1.00 0.00 168 ARG A C 9
ATOM 30825 O O . ARG A 1 168 ? 194.784 -12.853 10.175 1.00 0.00 168 ARG A O 9
ATOM 30846 N N . ILE A 1 169 ? 193.071 -11.761 9.204 1.00 0.00 169 ILE A N 9
ATOM 30847 C CA . ILE A 1 169 ? 193.767 -10.480 9.163 1.00 0.00 169 ILE A CA 9
ATOM 30848 C C . ILE A 1 169 ? 193.811 -9.842 10.551 1.00 0.00 169 ILE A C 9
ATOM 30849 O O . ILE A 1 169 ? 194.735 -9.092 10.867 1.00 0.00 169 ILE A O 9
ATOM 30865 N N . LYS A 1 170 ? 192.814 -10.158 11.379 1.00 0.00 170 LYS A N 9
ATOM 30866 C CA . LYS A 1 170 ? 192.733 -9.619 12.738 1.00 0.00 170 LYS A CA 9
ATOM 30867 C C . LYS A 1 170 ? 193.960 -10.012 13.563 1.00 0.00 170 LYS A C 9
ATOM 30868 O O . LYS A 1 170 ? 194.442 -9.223 14.375 1.00 0.00 170 LYS A O 9
ATOM 30887 N N . GLY A 1 171 ? 194.457 -11.228 13.349 1.00 0.00 171 GLY A N 9
ATOM 30888 C CA . GLY A 1 171 ? 195.629 -11.692 14.074 1.00 0.00 171 GLY A CA 9
ATOM 30889 C C . GLY A 1 171 ? 196.852 -10.836 13.802 1.00 0.00 171 GLY A C 9
ATOM 30890 O O . GLY A 1 171 ? 197.534 -10.399 14.728 1.00 0.00 171 GLY A O 9
ATOM 30894 N N . TRP A 1 172 ? 197.127 -10.597 12.524 1.00 0.00 172 TRP A N 9
ATOM 30895 C CA . TRP A 1 172 ? 198.267 -9.780 12.121 1.00 0.00 172 TRP A CA 9
ATOM 30896 C C . TRP A 1 172 ? 198.022 -8.304 12.425 1.00 0.00 172 TRP A C 9
ATOM 30897 O O . TRP A 1 172 ? 198.963 -7.536 12.618 1.00 0.00 172 TRP A O 9
ATOM 30918 N N . LEU A 1 173 ? 196.753 -7.915 12.463 1.00 0.00 173 LEU A N 9
ATOM 30919 C CA . LEU A 1 173 ? 196.381 -6.533 12.757 1.00 0.00 173 LEU A CA 9
ATOM 30920 C C . LEU A 1 173 ? 196.621 -6.204 14.229 1.00 0.00 173 LEU A C 9
ATOM 30921 O O . LEU A 1 173 ? 196.799 -5.041 14.589 1.00 0.00 173 LEU A O 9
ATOM 30937 N N . ARG A 1 174 ? 196.631 -7.232 15.072 1.00 0.00 174 ARG A N 9
ATOM 30938 C CA . ARG A 1 174 ? 196.859 -7.047 16.503 1.00 0.00 174 ARG A CA 9
ATOM 30939 C C . ARG A 1 174 ? 198.335 -6.782 16.793 1.00 0.00 174 ARG A C 9
ATOM 30940 O O . ARG A 1 174 ? 198.684 -6.303 17.870 1.00 0.00 174 ARG A O 9
ATOM 30961 N N . ARG A 1 175 ? 199.196 -7.120 15.831 1.00 0.00 175 ARG A N 9
ATOM 30962 C CA . ARG A 1 175 ? 200.635 -6.898 15.969 1.00 0.00 175 ARG A CA 9
ATOM 30963 C C . ARG A 1 175 ? 200.930 -5.413 16.160 1.00 0.00 175 ARG A C 9
ATOM 30964 O O . ARG A 1 175 ? 201.747 -5.031 16.995 1.00 0.00 175 ARG A O 9
ATOM 30985 N N . ALA A 1 176 ? 200.262 -4.584 15.365 1.00 0.00 176 ALA A N 9
ATOM 30986 C CA . ALA A 1 176 ? 200.430 -3.140 15.461 1.00 0.00 176 ALA A CA 9
ATOM 30987 C C . ALA A 1 176 ? 199.180 -2.505 16.065 1.00 0.00 176 ALA A C 9
ATOM 30988 O O . ALA A 1 176 ? 199.173 -2.117 17.231 1.00 0.00 176 ALA A O 9
ATOM 30995 N N . GLY A 1 177 ? 198.130 -2.387 15.259 1.00 0.00 177 GLY A N 9
ATOM 30996 C CA . GLY A 1 177 ? 196.881 -1.825 15.746 1.00 0.00 177 GLY A CA 9
ATOM 30997 C C . GLY A 1 177 ? 196.725 -0.361 15.383 1.00 0.00 177 GLY A C 9
ATOM 30998 O O . GLY A 1 177 ? 195.609 0.146 15.273 1.00 0.00 177 GLY A O 9
ATOM 31002 N N . ARG A 1 178 ? 197.849 0.318 15.187 1.00 0.00 178 ARG A N 9
ATOM 31003 C CA . ARG A 1 178 ? 197.838 1.734 14.830 1.00 0.00 178 ARG A CA 9
ATOM 31004 C C . ARG A 1 178 ? 197.658 1.917 13.325 1.00 0.00 178 ARG A C 9
ATOM 31005 O O . ARG A 1 178 ? 197.420 3.025 12.846 1.00 0.00 178 ARG A O 9
ATOM 31026 N N . ILE A 1 179 ? 197.762 0.819 12.583 1.00 0.00 179 ILE A N 9
ATOM 31027 C CA . ILE A 1 179 ? 197.612 0.853 11.133 1.00 0.00 179 ILE A CA 9
ATOM 31028 C C . ILE A 1 179 ? 196.143 0.965 10.732 1.00 0.00 179 ILE A C 9
ATOM 31029 O O . ILE A 1 179 ? 195.824 1.349 9.606 1.00 0.00 179 ILE A O 9
ATOM 31045 N N . SER A 1 180 ? 195.255 0.625 11.668 1.00 0.00 180 SER A N 9
ATOM 31046 C CA . SER A 1 180 ? 193.815 0.690 11.434 1.00 0.00 180 SER A CA 9
ATOM 31047 C C . SER A 1 180 ? 193.361 2.119 11.141 1.00 0.00 180 SER A C 9
ATOM 31048 O O . SER A 1 180 ? 192.315 2.332 10.535 1.00 0.00 180 SER A O 9
ATOM 31056 N N . HIS A 1 181 ? 194.154 3.095 11.574 1.00 0.00 181 HIS A N 9
ATOM 31057 C CA . HIS A 1 181 ? 193.823 4.497 11.352 1.00 0.00 181 HIS A CA 9
ATOM 31058 C C . HIS A 1 181 ? 194.284 4.954 9.971 1.00 0.00 181 HIS A C 9
ATOM 31059 O O . HIS A 1 181 ? 193.747 5.910 9.416 1.00 0.00 181 HIS A O 9
ATOM 31073 N N . TYR A 1 182 ? 195.267 4.254 9.412 1.00 0.00 182 TYR A N 9
ATOM 31074 C CA . TYR A 1 182 ? 195.800 4.600 8.095 1.00 0.00 182 TYR A CA 9
ATOM 31075 C C . TYR A 1 182 ? 194.808 4.229 6.999 1.00 0.00 182 TYR A C 9
ATOM 31076 O O . TYR A 1 182 ? 194.586 4.996 6.062 1.00 0.00 182 TYR A O 9
ATOM 31094 N N . VAL A 1 183 ? 194.209 3.052 7.133 1.00 0.00 183 VAL A N 9
ATOM 31095 C CA . VAL A 1 183 ? 193.231 2.574 6.163 1.00 0.00 183 VAL A CA 9
ATOM 31096 C C . VAL A 1 183 ? 191.924 3.359 6.268 1.00 0.00 183 VAL A C 9
ATOM 31097 O O . VAL A 1 183 ? 191.118 3.373 5.337 1.00 0.00 183 VAL A O 9
ATOM 31110 N N . GLU A 1 184 ? 191.725 4.023 7.404 1.00 0.00 184 GLU A N 9
ATOM 31111 C CA . GLU A 1 184 ? 190.516 4.806 7.633 1.00 0.00 184 GLU A CA 9
ATOM 31112 C C . GLU A 1 184 ? 190.619 6.166 6.948 1.00 0.00 184 GLU A C 9
ATOM 31113 O O . GLU A 1 184 ? 189.634 6.678 6.413 1.00 0.00 184 GLU A O 9
ATOM 31125 N N . VAL A 1 185 ? 191.816 6.749 6.966 1.00 0.00 185 VAL A N 9
ATOM 31126 C CA . VAL A 1 185 ? 192.045 8.047 6.338 1.00 0.00 185 VAL A CA 9
ATOM 31127 C C . VAL A 1 185 ? 191.952 7.936 4.816 1.00 0.00 185 VAL A C 9
ATOM 31128 O O . VAL A 1 185 ? 191.365 8.797 4.159 1.00 0.00 185 VAL A O 9
ATOM 31141 N N . LEU A 1 186 ? 192.523 6.869 4.263 1.00 0.00 186 LEU A N 9
ATOM 31142 C CA . LEU A 1 186 ? 192.493 6.652 2.818 1.00 0.00 186 LEU A CA 9
ATOM 31143 C C . LEU A 1 186 ? 191.057 6.520 2.321 1.00 0.00 186 LEU A C 9
ATOM 31144 O O . LEU A 1 186 ? 190.713 7.024 1.250 1.00 0.00 186 LEU A O 9
ATOM 31160 N N . ALA A 1 187 ? 190.222 5.842 3.110 1.00 0.00 187 ALA A N 9
ATOM 31161 C CA . ALA A 1 187 ? 188.816 5.663 2.761 1.00 0.00 187 ALA A CA 9
ATOM 31162 C C . ALA A 1 187 ? 188.091 7.004 2.796 1.00 0.00 187 ALA A C 9
ATOM 31163 O O . ALA A 1 187 ? 187.208 7.267 1.979 1.00 0.00 187 ALA A O 9
ATOM 31170 N N . GLY A 1 188 ? 188.481 7.851 3.748 1.00 0.00 188 GLY A N 9
ATOM 31171 C CA . GLY A 1 188 ? 187.884 9.169 3.870 1.00 0.00 188 GLY A CA 9
ATOM 31172 C C . GLY A 1 188 ? 188.215 10.051 2.681 1.00 0.00 188 GLY A C 9
ATOM 31173 O O . GLY A 1 188 ? 187.381 10.843 2.239 1.00 0.00 188 GLY A O 9
ATOM 31177 N N . VAL A 1 189 ? 189.436 9.905 2.169 1.00 0.00 189 VAL A N 9
ATOM 31178 C CA . VAL A 1 189 ? 189.888 10.672 1.010 1.00 0.00 189 VAL A CA 9
ATOM 31179 C C . VAL A 1 189 ? 189.027 10.361 -0.212 1.00 0.00 189 VAL A C 9
ATOM 31180 O O . VAL A 1 189 ? 188.494 11.265 -0.855 1.00 0.00 189 VAL A O 9
ATOM 31193 N N . VAL A 1 190 ? 188.892 9.075 -0.531 1.00 0.00 190 VAL A N 9
ATOM 31194 C CA . VAL A 1 190 ? 188.088 8.656 -1.674 1.00 0.00 190 VAL A CA 9
ATOM 31195 C C . VAL A 1 190 ? 186.620 9.031 -1.477 1.00 0.00 190 VAL A C 9
ATOM 31196 O O . VAL A 1 190 ? 185.910 9.318 -2.441 1.00 0.00 190 VAL A O 9
ATOM 31209 N N . LEU A 1 191 ? 186.178 9.040 -0.220 1.00 0.00 191 LEU A N 9
ATOM 31210 C CA . LEU A 1 191 ? 184.798 9.385 0.115 1.00 0.00 191 LEU A CA 9
ATOM 31211 C C . LEU A 1 191 ? 184.466 10.811 -0.314 1.00 0.00 191 LEU A C 9
ATOM 31212 O O . LEU A 1 191 ? 183.500 11.040 -1.043 1.00 0.00 191 LEU A O 9
ATOM 31228 N N . VAL A 1 192 ? 185.275 11.769 0.135 1.00 0.00 192 VAL A N 9
ATOM 31229 C CA . VAL A 1 192 ? 185.051 13.168 -0.210 1.00 0.00 192 VAL A CA 9
ATOM 31230 C C . VAL A 1 192 ? 185.309 13.409 -1.698 1.00 0.00 192 VAL A C 9
ATOM 31231 O O . VAL A 1 192 ? 184.680 14.269 -2.311 1.00 0.00 192 VAL A O 9
ATOM 31244 N N . LEU A 1 193 ? 186.228 12.631 -2.269 1.00 0.00 193 LEU A N 9
ATOM 31245 C CA . LEU A 1 193 ? 186.570 12.742 -3.684 1.00 0.00 193 LEU A CA 9
ATOM 31246 C C . LEU A 1 193 ? 185.370 12.415 -4.569 1.00 0.00 193 LEU A C 9
ATOM 31247 O O . LEU A 1 193 ? 185.029 13.187 -5.465 1.00 0.00 193 LEU A O 9
ATOM 31263 N N . VAL A 1 194 ? 184.728 11.275 -4.313 1.00 0.00 194 VAL A N 9
ATOM 31264 C CA . VAL A 1 194 ? 183.562 10.869 -5.095 1.00 0.00 194 VAL A CA 9
ATOM 31265 C C . VAL A 1 194 ? 182.401 11.830 -4.849 1.00 0.00 194 VAL A C 9
ATOM 31266 O O . VAL A 1 194 ? 181.657 12.171 -5.769 1.00 0.00 194 VAL A O 9
ATOM 31279 N N . GLY A 1 195 ? 182.265 12.276 -3.600 1.00 0.00 195 GLY A N 9
ATOM 31280 C CA . GLY A 1 195 ? 181.211 13.211 -3.254 1.00 0.00 195 GLY A CA 9
ATOM 31281 C C . GLY A 1 195 ? 181.304 14.504 -4.039 1.00 0.00 195 GLY A C 9
ATOM 31282 O O . GLY A 1 195 ? 180.313 14.973 -4.597 1.00 0.00 195 GLY A O 9
ATOM 31286 N N . VAL A 1 196 ? 182.505 15.072 -4.104 1.00 0.00 196 VAL A N 9
ATOM 31287 C CA . VAL A 1 196 ? 182.722 16.318 -4.831 1.00 0.00 196 VAL A CA 9
ATOM 31288 C C . VAL A 1 196 ? 182.651 16.091 -6.343 1.00 0.00 196 VAL A C 9
ATOM 31289 O O . VAL A 1 196 ? 182.135 16.932 -7.080 1.00 0.00 196 VAL A O 9
ATOM 31302 N N . LEU A 1 197 ? 183.156 14.944 -6.804 1.00 0.00 197 LEU A N 9
ATOM 31303 C CA . LEU A 1 197 ? 183.133 14.615 -8.229 1.00 0.00 197 LEU A CA 9
ATOM 31304 C C . LEU A 1 197 ? 181.701 14.440 -8.733 1.00 0.00 197 LEU A C 9
ATOM 31305 O O . LEU A 1 197 ? 181.404 14.727 -9.889 1.00 0.00 197 LEU A O 9
ATOM 31321 N N . LEU A 1 198 ? 180.818 13.963 -7.865 1.00 0.00 198 LEU A N 9
ATOM 31322 C CA . LEU A 1 198 ? 179.423 13.764 -8.237 1.00 0.00 198 LEU A CA 9
ATOM 31323 C C . LEU A 1 198 ? 178.614 15.049 -8.065 1.00 0.00 198 LEU A C 9
ATOM 31324 O O . LEU A 1 198 ? 177.687 15.307 -8.830 1.00 0.00 198 LEU A O 9
ATOM 31340 N N . PHE A 1 199 ? 178.962 15.850 -7.061 1.00 0.00 199 PHE A N 9
ATOM 31341 C CA . PHE A 1 199 ? 178.251 17.101 -6.802 1.00 0.00 199 PHE A CA 9
ATOM 31342 C C . PHE A 1 199 ? 178.660 18.202 -7.784 1.00 0.00 199 PHE A C 9
ATOM 31343 O O . PHE A 1 199 ? 177.806 18.885 -8.345 1.00 0.00 199 PHE A O 9
ATOM 31360 N N . THR A 1 200 ? 179.960 18.370 -7.986 1.00 0.00 200 THR A N 9
ATOM 31361 C CA . THR A 1 200 ? 180.462 19.404 -8.890 1.00 0.00 200 THR A CA 9
ATOM 31362 C C . THR A 1 200 ? 180.569 18.894 -10.323 1.00 0.00 200 THR A C 9
ATOM 31363 O O . THR A 1 200 ? 180.348 19.642 -11.273 1.00 0.00 200 THR A O 9
ATOM 31374 N N . GLY A 1 201 ? 180.923 17.623 -10.473 1.00 0.00 201 GLY A N 9
ATOM 31375 C CA . GLY A 1 201 ? 181.050 17.041 -11.796 1.00 0.00 201 GLY A CA 9
ATOM 31376 C C . GLY A 1 201 ? 179.722 16.570 -12.349 1.00 0.00 201 GLY A C 9
ATOM 31377 O O . GLY A 1 201 ? 179.247 17.095 -13.358 1.00 0.00 201 GLY A O 9
ATOM 31381 N N . THR A 1 202 ? 179.123 15.582 -11.677 1.00 0.00 202 THR A N 9
ATOM 31382 C CA . THR A 1 202 ? 177.836 15.019 -12.091 1.00 0.00 202 THR A CA 9
ATOM 31383 C C . THR A 1 202 ? 177.889 14.554 -13.551 1.00 0.00 202 THR A C 9
ATOM 31384 O O . THR A 1 202 ? 178.939 14.115 -14.023 1.00 0.00 202 THR A O 9
ATOM 31395 N N . PHE A 1 203 ? 176.751 14.640 -14.251 1.00 0.00 203 PHE A N 9
ATOM 31396 C CA . PHE A 1 203 ? 176.659 14.251 -15.661 1.00 0.00 203 PHE A CA 9
ATOM 31397 C C . PHE A 1 203 ? 177.281 12.874 -15.919 1.00 0.00 203 PHE A C 9
ATOM 31398 O O . PHE A 1 203 ? 176.752 11.854 -15.481 1.00 0.00 203 PHE A O 9
ATOM 31415 N N . THR A 1 204 ? 178.404 12.853 -16.630 1.00 0.00 204 THR A N 9
ATOM 31416 C CA . THR A 1 204 ? 179.089 11.606 -16.941 1.00 0.00 204 THR A CA 9
ATOM 31417 C C . THR A 1 204 ? 180.502 11.599 -16.361 1.00 0.00 204 THR A C 9
ATOM 31418 O O . THR A 1 204 ? 181.408 10.975 -16.914 1.00 0.00 204 THR A O 9
ATOM 31429 N N . ALA A 1 205 ? 180.678 12.288 -15.233 1.00 0.00 205 ALA A N 9
ATOM 31430 C CA . ALA A 1 205 ? 181.976 12.362 -14.563 1.00 0.00 205 ALA A CA 9
ATOM 31431 C C . ALA A 1 205 ? 182.362 11.020 -13.948 1.00 0.00 205 ALA A C 9
ATOM 31432 O O . ALA A 1 205 ? 183.509 10.812 -13.566 1.00 0.00 205 ALA A O 9
ATOM 31439 N N . LEU A 1 206 ? 181.395 10.117 -13.842 1.00 0.00 206 LEU A N 9
ATOM 31440 C CA . LEU A 1 206 ? 181.645 8.798 -13.276 1.00 0.00 206 LEU A CA 9
ATOM 31441 C C . LEU A 1 206 ? 182.347 7.893 -14.288 1.00 0.00 206 LEU A C 9
ATOM 31442 O O . LEU A 1 206 ? 182.907 6.863 -13.919 1.00 0.00 206 LEU A O 9
ATOM 31458 N N . ASN A 1 207 ? 182.319 8.286 -15.565 1.00 0.00 207 ASN A N 9
ATOM 31459 C CA . ASN A 1 207 ? 182.958 7.503 -16.627 1.00 0.00 207 ASN A CA 9
ATOM 31460 C C . ASN A 1 207 ? 184.472 7.453 -16.441 1.00 0.00 207 ASN A C 9
ATOM 31461 O O . ASN A 1 207 ? 185.104 6.437 -16.726 1.00 0.00 207 ASN A O 9
ATOM 31472 N N . THR A 1 208 ? 185.044 8.555 -15.962 1.00 0.00 208 THR A N 9
ATOM 31473 C CA . THR A 1 208 ? 186.486 8.634 -15.739 1.00 0.00 208 THR A CA 9
ATOM 31474 C C . THR A 1 208 ? 186.937 7.619 -14.693 1.00 0.00 208 THR A C 9
ATOM 31475 O O . THR A 1 208 ? 188.012 7.030 -14.807 1.00 0.00 208 THR A O 9
ATOM 31486 N N . PHE A 1 209 ? 186.106 7.412 -13.676 1.00 0.00 209 PHE A N 9
ATOM 31487 C CA . PHE A 1 209 ? 186.421 6.468 -12.613 1.00 0.00 209 PHE A CA 9
ATOM 31488 C C . PHE A 1 209 ? 185.966 5.061 -12.978 1.00 0.00 209 PHE A C 9
ATOM 31489 O O . PHE A 1 209 ? 186.494 4.080 -12.458 1.00 0.00 209 PHE A O 9
ATOM 31506 N N . PHE A 1 210 ? 184.998 4.971 -13.888 1.00 0.00 210 PHE A N 9
ATOM 31507 C CA . PHE A 1 210 ? 184.466 3.680 -14.328 1.00 0.00 210 PHE A CA 9
ATOM 31508 C C . PHE A 1 210 ? 185.528 2.850 -15.038 1.00 0.00 210 PHE A C 9
ATOM 31509 O O . PHE A 1 210 ? 185.372 1.641 -15.202 1.00 0.00 210 PHE A O 9
ATOM 31526 N N . LEU A 1 211 ? 186.613 3.500 -15.447 1.00 0.00 211 LEU A N 9
ATOM 31527 C CA . LEU A 1 211 ? 187.708 2.815 -16.125 1.00 0.00 211 LEU A CA 9
ATOM 31528 C C . LEU A 1 211 ? 188.405 1.838 -15.177 1.00 0.00 211 LEU A C 9
ATOM 31529 O O . LEU A 1 211 ? 188.944 0.819 -15.606 1.00 0.00 211 LEU A O 9
ATOM 31545 N N . ARG A 1 212 ? 188.392 2.157 -13.885 1.00 0.00 212 ARG A N 9
ATOM 31546 C CA . ARG A 1 212 ? 189.008 1.296 -12.878 1.00 0.00 212 ARG A CA 9
ATOM 31547 C C . ARG A 1 212 ? 187.976 0.332 -12.301 1.00 0.00 212 ARG A C 9
ATOM 31548 O O . ARG A 1 212 ? 188.308 -0.558 -11.518 1.00 0.00 212 ARG A O 9
ATOM 31569 N N . ILE A 1 213 ? 186.722 0.521 -12.695 1.00 0.00 213 ILE A N 9
ATOM 31570 C CA . ILE A 1 213 ? 185.632 -0.322 -12.217 1.00 0.00 213 ILE A CA 9
ATOM 31571 C C . ILE A 1 213 ? 185.379 -1.481 -13.184 1.00 0.00 213 ILE A C 9
ATOM 31572 O O . ILE A 1 213 ? 184.539 -2.346 -12.928 1.00 0.00 213 ILE A O 9
ATOM 31588 N N . THR A 1 214 ? 186.107 -1.494 -14.300 1.00 0.00 214 THR A N 9
ATOM 31589 C CA . THR A 1 214 ? 185.969 -2.557 -15.290 1.00 0.00 214 THR A CA 9
ATOM 31590 C C . THR A 1 214 ? 186.379 -3.902 -14.689 1.00 0.00 214 THR A C 9
ATOM 31591 O O . THR A 1 214 ? 187.535 -4.088 -14.306 1.00 0.00 214 THR A O 9
ATOM 31602 N N . PRO A 1 215 ? 185.435 -4.859 -14.599 1.00 0.00 215 PRO A N 9
ATOM 31603 C CA . PRO A 1 215 ? 185.706 -6.184 -14.033 1.00 0.00 215 PRO A CA 9
ATOM 31604 C C . PRO A 1 215 ? 186.620 -7.031 -14.911 1.00 0.00 215 PRO A C 9
ATOM 31605 O O . PRO A 1 215 ? 186.310 -7.300 -16.072 1.00 0.00 215 PRO A O 9
ATOM 31616 N N . GLU A 1 216 ? 187.744 -7.461 -14.343 1.00 0.00 216 GLU A N 9
ATOM 31617 C CA . GLU A 1 216 ? 188.699 -8.288 -15.071 1.00 0.00 216 GLU A CA 9
ATOM 31618 C C . GLU A 1 216 ? 188.173 -9.713 -15.228 1.00 0.00 216 GLU A C 9
ATOM 31619 O O . GLU A 1 216 ? 188.580 -10.435 -16.137 1.00 0.00 216 GLU A O 9
ATOM 31631 N N . TRP A 1 217 ? 187.254 -10.106 -14.346 1.00 0.00 217 TRP A N 9
ATOM 31632 C CA . TRP A 1 217 ? 186.670 -11.447 -14.394 1.00 0.00 217 TRP A CA 9
ATOM 31633 C C . TRP A 1 217 ? 185.757 -11.601 -15.605 1.00 0.00 217 TRP A C 9
ATOM 31634 O O . TRP A 1 217 ? 185.530 -12.710 -16.084 1.00 0.00 217 TRP A O 9
ATOM 31655 N N . LEU A 1 218 ? 185.235 -10.483 -16.095 1.00 0.00 218 LEU A N 9
ATOM 31656 C CA . LEU A 1 218 ? 184.354 -10.501 -17.254 1.00 0.00 218 LEU A CA 9
ATOM 31657 C C . LEU A 1 218 ? 185.161 -10.702 -18.526 1.00 0.00 218 LEU A C 9
ATOM 31658 O O . LEU A 1 218 ? 184.678 -11.288 -19.494 1.00 0.00 218 LEU A O 9
ATOM 31674 N N . GLN A 1 219 ? 186.395 -10.215 -18.514 1.00 0.00 219 GLN A N 9
ATOM 31675 C CA . GLN A 1 219 ? 187.280 -10.355 -19.661 1.00 0.00 219 GLN A CA 9
ATOM 31676 C C . GLN A 1 219 ? 187.783 -11.790 -19.761 1.00 0.00 219 GLN A C 9
ATOM 31677 O O . GLN A 1 219 ? 188.170 -12.255 -20.831 1.00 0.00 219 GLN A O 9
ATOM 31691 N N . ARG A 1 220 ? 187.761 -12.486 -18.629 1.00 0.00 220 ARG A N 9
ATOM 31692 C CA . ARG A 1 220 ? 188.199 -13.875 -18.568 1.00 0.00 220 ARG A CA 9
ATOM 31693 C C . ARG A 1 220 ? 187.050 -14.822 -18.907 1.00 0.00 220 ARG A C 9
ATOM 31694 O O . ARG A 1 220 ? 187.220 -16.041 -18.926 1.00 0.00 220 ARG A O 9
ATOM 31715 N N . TYR A 1 221 ? 185.877 -14.256 -19.171 1.00 0.00 221 TYR A N 9
ATOM 31716 C CA . TYR A 1 221 ? 184.706 -15.053 -19.514 1.00 0.00 221 TYR A CA 9
ATOM 31717 C C . TYR A 1 221 ? 184.554 -15.170 -21.023 1.00 0.00 221 TYR A C 9
ATOM 31718 O O . TYR A 1 221 ? 183.596 -15.765 -21.521 1.00 0.00 221 TYR A O 9
ATOM 31736 N N . LEU A 1 222 ? 185.503 -14.597 -21.750 1.00 0.00 222 LEU A N 9
ATOM 31737 C CA . LEU A 1 222 ? 185.480 -14.645 -23.201 1.00 0.00 222 LEU A CA 9
ATOM 31738 C C . LEU A 1 222 ? 186.196 -15.894 -23.708 1.00 0.00 222 LEU A C 9
ATOM 31739 O O . LEU A 1 222 ? 187.266 -16.249 -23.210 1.00 0.00 222 LEU A O 9
ATOM 31755 N N . PRO A 1 223 ? 185.609 -16.578 -24.709 1.00 0.00 223 PRO A N 9
ATOM 31756 C CA . PRO A 1 223 ? 186.185 -17.801 -25.284 1.00 0.00 223 PRO A CA 9
ATOM 31757 C C . PRO A 1 223 ? 187.535 -17.556 -25.956 1.00 0.00 223 PRO A C 9
ATOM 31758 O O . PRO A 1 223 ? 187.604 -17.068 -27.084 1.00 0.00 223 PRO A O 9
ATOM 31769 N N . SER A 1 224 ? 188.606 -17.902 -25.256 1.00 0.00 224 SER A N 9
ATOM 31770 C CA . SER A 1 224 ? 189.954 -17.723 -25.776 1.00 0.00 224 SER A CA 9
ATOM 31771 C C . SER A 1 224 ? 190.480 -19.016 -26.398 1.00 0.00 224 SER A C 9
ATOM 31772 O O . SER A 1 224 ? 189.815 -20.064 -26.236 1.00 0.00 224 SER A O 9
ATOM 31780 N N . MET A 1 1 ? 170.846 -21.860 -11.362 1.00 0.00 1 MET A N 10
ATOM 31781 C CA . MET A 1 1 ? 169.599 -22.042 -12.147 1.00 0.00 1 MET A CA 10
ATOM 31782 C C . MET A 1 1 ? 169.508 -21.000 -13.258 1.00 0.00 1 MET A C 10
ATOM 31783 O O . MET A 1 1 ? 169.473 -19.796 -12.986 1.00 0.00 1 MET A O 10
ATOM 31799 N N . SER A 1 2 ? 169.471 -21.478 -14.506 1.00 0.00 2 SER A N 10
ATOM 31800 C CA . SER A 1 2 ? 169.396 -20.606 -15.677 1.00 0.00 2 SER A CA 10
ATOM 31801 C C . SER A 1 2 ? 170.594 -19.657 -15.713 1.00 0.00 2 SER A C 10
ATOM 31802 O O . SER A 1 2 ? 171.689 -20.014 -15.281 1.00 0.00 2 SER A O 10
ATOM 31810 N N . LEU A 1 3 ? 170.391 -18.454 -16.234 1.00 0.00 3 LEU A N 10
ATOM 31811 C CA . LEU A 1 3 ? 171.466 -17.471 -16.301 1.00 0.00 3 LEU A CA 10
ATOM 31812 C C . LEU A 1 3 ? 171.309 -16.435 -15.195 1.00 0.00 3 LEU A C 10
ATOM 31813 O O . LEU A 1 3 ? 172.012 -15.429 -15.168 1.00 0.00 3 LEU A O 10
ATOM 31829 N N . SER A 1 4 ? 170.380 -16.695 -14.280 1.00 0.00 4 SER A N 10
ATOM 31830 C CA . SER A 1 4 ? 170.119 -15.795 -13.163 1.00 0.00 4 SER A CA 10
ATOM 31831 C C . SER A 1 4 ? 171.230 -15.877 -12.120 1.00 0.00 4 SER A C 10
ATOM 31832 O O . SER A 1 4 ? 171.678 -14.860 -11.594 1.00 0.00 4 SER A O 10
ATOM 31840 N N . LEU A 1 5 ? 171.672 -17.098 -11.828 1.00 0.00 5 LEU A N 10
ATOM 31841 C CA . LEU A 1 5 ? 172.730 -17.312 -10.844 1.00 0.00 5 LEU A CA 10
ATOM 31842 C C . LEU A 1 5 ? 174.082 -16.869 -11.397 1.00 0.00 5 LEU A C 10
ATOM 31843 O O . LEU A 1 5 ? 174.874 -16.244 -10.689 1.00 0.00 5 LEU A O 10
ATOM 31859 N N . THR A 1 6 ? 174.342 -17.198 -12.660 1.00 0.00 6 THR A N 10
ATOM 31860 C CA . THR A 1 6 ? 175.594 -16.822 -13.308 1.00 0.00 6 THR A CA 10
ATOM 31861 C C . THR A 1 6 ? 175.712 -15.302 -13.405 1.00 0.00 6 THR A C 10
ATOM 31862 O O . THR A 1 6 ? 176.771 -14.735 -13.120 1.00 0.00 6 THR A O 10
ATOM 31873 N N . ALA A 1 7 ? 174.622 -14.652 -13.821 1.00 0.00 7 ALA A N 10
ATOM 31874 C CA . ALA A 1 7 ? 174.590 -13.194 -13.924 1.00 0.00 7 ALA A CA 10
ATOM 31875 C C . ALA A 1 7 ? 174.866 -12.554 -12.568 1.00 0.00 7 ALA A C 10
ATOM 31876 O O . ALA A 1 7 ? 175.581 -11.557 -12.479 1.00 0.00 7 ALA A O 10
ATOM 31883 N N . ALA A 1 8 ? 174.291 -13.141 -11.518 1.00 0.00 8 ALA A N 10
ATOM 31884 C CA . ALA A 1 8 ? 174.479 -12.647 -10.158 1.00 0.00 8 ALA A CA 10
ATOM 31885 C C . ALA A 1 8 ? 175.949 -12.700 -9.764 1.00 0.00 8 ALA A C 10
ATOM 31886 O O . ALA A 1 8 ? 176.495 -11.733 -9.239 1.00 0.00 8 ALA A O 10
ATOM 31893 N N . PHE A 1 9 ? 176.574 -13.852 -10.008 1.00 0.00 9 PHE A N 10
ATOM 31894 C CA . PHE A 1 9 ? 177.988 -14.041 -9.699 1.00 0.00 9 PHE A CA 10
ATOM 31895 C C . PHE A 1 9 ? 178.843 -13.000 -10.417 1.00 0.00 9 PHE A C 10
ATOM 31896 O O . PHE A 1 9 ? 179.723 -12.388 -9.811 1.00 0.00 9 PHE A O 10
ATOM 31913 N N . LEU A 1 10 ? 178.581 -12.805 -11.709 1.00 0.00 10 LEU A N 10
ATOM 31914 C CA . LEU A 1 10 ? 179.315 -11.817 -12.497 1.00 0.00 10 LEU A CA 10
ATOM 31915 C C . LEU A 1 10 ? 179.097 -10.413 -11.933 1.00 0.00 10 LEU A C 10
ATOM 31916 O O . LEU A 1 10 ? 180.046 -9.641 -11.784 1.00 0.00 10 LEU A O 10
ATOM 31932 N N . ALA A 1 11 ? 177.837 -10.089 -11.631 1.00 0.00 11 ALA A N 10
ATOM 31933 C CA . ALA A 1 11 ? 177.492 -8.791 -11.055 1.00 0.00 11 ALA A CA 10
ATOM 31934 C C . ALA A 1 11 ? 178.221 -8.582 -9.733 1.00 0.00 11 ALA A C 10
ATOM 31935 O O . ALA A 1 11 ? 178.730 -7.493 -9.460 1.00 0.00 11 ALA A O 10
ATOM 31942 N N . GLY A 1 12 ? 178.265 -9.635 -8.916 1.00 0.00 12 GLY A N 10
ATOM 31943 C CA . GLY A 1 12 ? 178.955 -9.569 -7.641 1.00 0.00 12 GLY A CA 10
ATOM 31944 C C . GLY A 1 12 ? 180.430 -9.269 -7.812 1.00 0.00 12 GLY A C 10
ATOM 31945 O O . GLY A 1 12 ? 180.984 -8.435 -7.098 1.00 0.00 12 GLY A O 10
ATOM 31949 N N . VAL A 1 13 ? 181.062 -9.943 -8.772 1.00 0.00 13 VAL A N 10
ATOM 31950 C CA . VAL A 1 13 ? 182.478 -9.731 -9.052 1.00 0.00 13 VAL A CA 10
ATOM 31951 C C . VAL A 1 13 ? 182.721 -8.299 -9.533 1.00 0.00 13 VAL A C 10
ATOM 31952 O O . VAL A 1 13 ? 183.681 -7.650 -9.119 1.00 0.00 13 VAL A O 10
ATOM 31965 N N . LEU A 1 14 ? 181.835 -7.803 -10.396 1.00 0.00 14 LEU A N 10
ATOM 31966 C CA . LEU A 1 14 ? 181.952 -6.441 -10.914 1.00 0.00 14 LEU A CA 10
ATOM 31967 C C . LEU A 1 14 ? 181.805 -5.423 -9.783 1.00 0.00 14 LEU A C 10
ATOM 31968 O O . LEU A 1 14 ? 182.582 -4.472 -9.685 1.00 0.00 14 LEU A O 10
ATOM 31984 N N . SER A 1 15 ? 180.812 -5.634 -8.924 1.00 0.00 15 SER A N 10
ATOM 31985 C CA . SER A 1 15 ? 180.573 -4.741 -7.794 1.00 0.00 15 SER A CA 10
ATOM 31986 C C . SER A 1 15 ? 181.746 -4.775 -6.816 1.00 0.00 15 SER A C 10
ATOM 31987 O O . SER A 1 15 ? 182.090 -3.760 -6.217 1.00 0.00 15 SER A O 10
ATOM 31995 N N . PHE A 1 16 ? 182.356 -5.950 -6.665 1.00 0.00 16 PHE A N 10
ATOM 31996 C CA . PHE A 1 16 ? 183.495 -6.116 -5.767 1.00 0.00 16 PHE A CA 10
ATOM 31997 C C . PHE A 1 16 ? 184.756 -5.482 -6.347 1.00 0.00 16 PHE A C 10
ATOM 31998 O O . PHE A 1 16 ? 185.595 -4.966 -5.610 1.00 0.00 16 PHE A O 10
ATOM 32015 N N . LEU A 1 17 ? 184.894 -5.531 -7.669 1.00 0.00 17 LEU A N 10
ATOM 32016 C CA . LEU A 1 17 ? 186.054 -4.948 -8.335 1.00 0.00 17 LEU A CA 10
ATOM 32017 C C . LEU A 1 17 ? 185.902 -3.435 -8.460 1.00 0.00 17 LEU A C 10
ATOM 32018 O O . LEU A 1 17 ? 186.863 -2.724 -8.748 1.00 0.00 17 LEU A O 10
ATOM 32034 N N . SER A 1 18 ? 184.684 -2.953 -8.252 1.00 0.00 18 SER A N 10
ATOM 32035 C CA . SER A 1 18 ? 184.407 -1.525 -8.309 1.00 0.00 18 SER A CA 10
ATOM 32036 C C . SER A 1 18 ? 184.679 -0.888 -6.946 1.00 0.00 18 SER A C 10
ATOM 32037 O O . SER A 1 18 ? 184.157 -1.343 -5.930 1.00 0.00 18 SER A O 10
ATOM 32045 N N . PRO A 1 19 ? 185.505 0.180 -6.904 1.00 0.00 19 PRO A N 10
ATOM 32046 C CA . PRO A 1 19 ? 185.839 0.880 -5.654 1.00 0.00 19 PRO A CA 10
ATOM 32047 C C . PRO A 1 19 ? 184.614 1.490 -4.976 1.00 0.00 19 PRO A C 10
ATOM 32048 O O . PRO A 1 19 ? 184.665 1.875 -3.809 1.00 0.00 19 PRO A O 10
ATOM 32059 N N . CYS A 1 20 ? 183.518 1.581 -5.718 1.00 0.00 20 CYS A N 10
ATOM 32060 C CA . CYS A 1 20 ? 182.280 2.137 -5.192 1.00 0.00 20 CYS A CA 10
ATOM 32061 C C . CYS A 1 20 ? 181.523 1.090 -4.378 1.00 0.00 20 CYS A C 10
ATOM 32062 O O . CYS A 1 20 ? 180.448 0.636 -4.768 1.00 0.00 20 CYS A O 10
ATOM 32069 N N . VAL A 1 21 ? 182.103 0.703 -3.250 1.00 0.00 21 VAL A N 10
ATOM 32070 C CA . VAL A 1 21 ? 181.492 -0.285 -2.374 1.00 0.00 21 VAL A CA 10
ATOM 32071 C C . VAL A 1 21 ? 180.589 0.387 -1.343 1.00 0.00 21 VAL A C 10
ATOM 32072 O O . VAL A 1 21 ? 180.699 1.587 -1.096 1.00 0.00 21 VAL A O 10
ATOM 32085 N N . LEU A 1 22 ? 179.698 -0.392 -0.747 1.00 0.00 22 LEU A N 10
ATOM 32086 C CA . LEU A 1 22 ? 178.782 0.133 0.259 1.00 0.00 22 LEU A CA 10
ATOM 32087 C C . LEU A 1 22 ? 178.881 -0.651 1.574 1.00 0.00 22 LEU A C 10
ATOM 32088 O O . LEU A 1 22 ? 179.145 -0.057 2.614 1.00 0.00 22 LEU A O 10
ATOM 32104 N N . PRO A 1 23 ? 178.695 -1.999 1.560 1.00 0.00 23 PRO A N 10
ATOM 32105 C CA . PRO A 1 23 ? 178.770 -2.817 2.784 1.00 0.00 23 PRO A CA 10
ATOM 32106 C C . PRO A 1 23 ? 180.172 -2.860 3.384 1.00 0.00 23 PRO A C 10
ATOM 32107 O O . PRO A 1 23 ? 180.337 -3.147 4.566 1.00 0.00 23 PRO A O 10
ATOM 32118 N N . LEU A 1 24 ? 181.179 -2.596 2.560 1.00 0.00 24 LEU A N 10
ATOM 32119 C CA . LEU A 1 24 ? 182.562 -2.590 3.023 1.00 0.00 24 LEU A CA 10
ATOM 32120 C C . LEU A 1 24 ? 182.871 -1.345 3.858 1.00 0.00 24 LEU A C 10
ATOM 32121 O O . LEU A 1 24 ? 183.894 -1.291 4.542 1.00 0.00 24 LEU A O 10
ATOM 32137 N N . VAL A 1 25 ? 181.986 -0.353 3.811 1.00 0.00 25 VAL A N 10
ATOM 32138 C CA . VAL A 1 25 ? 182.172 0.877 4.580 1.00 0.00 25 VAL A CA 10
ATOM 32139 C C . VAL A 1 25 ? 181.888 0.652 6.078 1.00 0.00 25 VAL A C 10
ATOM 32140 O O . VAL A 1 25 ? 182.760 0.913 6.911 1.00 0.00 25 VAL A O 10
ATOM 32153 N N . PRO A 1 26 ? 180.675 0.161 6.455 1.00 0.00 26 PRO A N 10
ATOM 32154 C CA . PRO A 1 26 ? 180.323 -0.091 7.864 1.00 0.00 26 PRO A CA 10
ATOM 32155 C C . PRO A 1 26 ? 181.277 -1.059 8.566 1.00 0.00 26 PRO A C 10
ATOM 32156 O O . PRO A 1 26 ? 181.383 -1.037 9.791 1.00 0.00 26 PRO A O 10
ATOM 32167 N N . THR A 1 27 ? 181.965 -1.904 7.798 1.00 0.00 27 THR A N 10
ATOM 32168 C CA . THR A 1 27 ? 182.913 -2.864 8.365 1.00 0.00 27 THR A CA 10
ATOM 32169 C C . THR A 1 27 ? 184.046 -2.157 9.108 1.00 0.00 27 THR A C 10
ATOM 32170 O O . THR A 1 27 ? 184.656 -2.726 10.011 1.00 0.00 27 THR A O 10
ATOM 32181 N N . TYR A 1 28 ? 184.314 -0.910 8.728 1.00 0.00 28 TYR A N 10
ATOM 32182 C CA . TYR A 1 28 ? 185.368 -0.130 9.363 1.00 0.00 28 TYR A CA 10
ATOM 32183 C C . TYR A 1 28 ? 184.916 0.390 10.722 1.00 0.00 28 TYR A C 10
ATOM 32184 O O . TYR A 1 28 ? 185.694 0.424 11.675 1.00 0.00 28 TYR A O 10
ATOM 32202 N N . LEU A 1 29 ? 183.650 0.784 10.807 1.00 0.00 29 LEU A N 10
ATOM 32203 C CA . LEU A 1 29 ? 183.095 1.295 12.056 1.00 0.00 29 LEU A CA 10
ATOM 32204 C C . LEU A 1 29 ? 182.663 0.143 12.958 1.00 0.00 29 LEU A C 10
ATOM 32205 O O . LEU A 1 29 ? 182.541 0.307 14.170 1.00 0.00 29 LEU A O 10
ATOM 32221 N N . PHE A 1 30 ? 182.413 -1.017 12.343 1.00 0.00 30 PHE A N 10
ATOM 32222 C CA . PHE A 1 30 ? 182.016 -2.225 13.072 1.00 0.00 30 PHE A CA 10
ATOM 32223 C C . PHE A 1 30 ? 183.006 -2.555 14.186 1.00 0.00 30 PHE A C 10
ATOM 32224 O O . PHE A 1 30 ? 182.638 -3.166 15.184 1.00 0.00 30 PHE A O 10
ATOM 32241 N N . TYR A 1 31 ? 184.266 -2.166 13.995 1.00 0.00 31 TYR A N 10
ATOM 32242 C CA . TYR A 1 31 ? 185.306 -2.392 14.997 1.00 0.00 31 TYR A CA 10
ATOM 32243 C C . TYR A 1 31 ? 184.983 -1.649 16.294 1.00 0.00 31 TYR A C 10
ATOM 32244 O O . TYR A 1 31 ? 185.296 -2.122 17.387 1.00 0.00 31 TYR A O 10
ATOM 32262 N N . LEU A 1 32 ? 184.349 -0.488 16.157 1.00 0.00 32 LEU A N 10
ATOM 32263 C CA . LEU A 1 32 ? 183.976 0.328 17.306 1.00 0.00 32 LEU A CA 10
ATOM 32264 C C . LEU A 1 32 ? 182.621 -0.107 17.857 1.00 0.00 32 LEU A C 10
ATOM 32265 O O . LEU A 1 32 ? 182.306 0.129 19.022 1.00 0.00 32 LEU A O 10
ATOM 32281 N N . GLY A 1 33 ? 181.826 -0.746 17.004 1.00 0.00 33 GLY A N 10
ATOM 32282 C CA . GLY A 1 33 ? 180.520 -1.229 17.417 1.00 0.00 33 GLY A CA 10
ATOM 32283 C C . GLY A 1 33 ? 180.575 -2.675 17.870 1.00 0.00 33 GLY A C 10
ATOM 32284 O O . GLY A 1 33 ? 179.551 -3.274 18.202 1.00 0.00 33 GLY A O 10
ATOM 32288 N N . GLY A 1 34 ? 181.783 -3.232 17.883 1.00 0.00 34 GLY A N 10
ATOM 32289 C CA . GLY A 1 34 ? 181.976 -4.611 18.296 1.00 0.00 34 GLY A CA 10
ATOM 32290 C C . GLY A 1 34 ? 182.030 -4.763 19.802 1.00 0.00 34 GLY A C 10
ATOM 32291 O O . GLY A 1 34 ? 183.066 -5.127 20.360 1.00 0.00 34 GLY A O 10
ATOM 32295 N N . ALA A 1 35 ? 180.910 -4.481 20.457 1.00 0.00 35 ALA A N 10
ATOM 32296 C CA . ALA A 1 35 ? 180.819 -4.586 21.908 1.00 0.00 35 ALA A CA 10
ATOM 32297 C C . ALA A 1 35 ? 180.380 -5.983 22.333 1.00 0.00 35 ALA A C 10
ATOM 32298 O O . ALA A 1 35 ? 180.582 -6.389 23.477 1.00 0.00 35 ALA A O 10
ATOM 32305 N N . ARG A 1 36 ? 179.774 -6.712 21.403 1.00 0.00 36 ARG A N 10
ATOM 32306 C CA . ARG A 1 36 ? 179.295 -8.063 21.678 1.00 0.00 36 ARG A CA 10
ATOM 32307 C C . ARG A 1 36 ? 180.144 -9.104 20.951 1.00 0.00 36 ARG A C 10
ATOM 32308 O O . ARG A 1 36 ? 181.209 -9.499 21.427 1.00 0.00 36 ARG A O 10
ATOM 32329 N N . GLY A 1 37 ? 179.664 -9.546 19.794 1.00 0.00 37 GLY A N 10
ATOM 32330 C CA . GLY A 1 37 ? 180.377 -10.539 19.017 1.00 0.00 37 GLY A CA 10
ATOM 32331 C C . GLY A 1 37 ? 179.493 -11.146 17.949 1.00 0.00 37 GLY A C 10
ATOM 32332 O O . GLY A 1 37 ? 178.345 -10.730 17.794 1.00 0.00 37 GLY A O 10
ATOM 32336 N N . ARG A 1 38 ? 180.031 -12.129 17.222 1.00 0.00 38 ARG A N 10
ATOM 32337 C CA . ARG A 1 38 ? 179.297 -12.811 16.148 1.00 0.00 38 ARG A CA 10
ATOM 32338 C C . ARG A 1 38 ? 178.809 -11.817 15.087 1.00 0.00 38 ARG A C 10
ATOM 32339 O O . ARG A 1 38 ? 177.613 -11.542 14.987 1.00 0.00 38 ARG A O 10
ATOM 32360 N N . PRO A 1 39 ? 179.733 -11.286 14.257 1.00 0.00 39 PRO A N 10
ATOM 32361 C CA . PRO A 1 39 ? 179.388 -10.315 13.210 1.00 0.00 39 PRO A CA 10
ATOM 32362 C C . PRO A 1 39 ? 178.550 -10.933 12.093 1.00 0.00 39 PRO A C 10
ATOM 32363 O O . PRO A 1 39 ? 177.816 -10.235 11.396 1.00 0.00 39 PRO A O 10
ATOM 32374 N N . LEU A 1 40 ? 178.666 -12.248 11.938 1.00 0.00 40 LEU A N 10
ATOM 32375 C CA . LEU A 1 40 ? 177.925 -12.971 10.912 1.00 0.00 40 LEU A CA 10
ATOM 32376 C C . LEU A 1 40 ? 176.426 -12.936 11.194 1.00 0.00 40 LEU A C 10
ATOM 32377 O O . LEU A 1 40 ? 175.614 -12.878 10.271 1.00 0.00 40 LEU A O 10
ATOM 32393 N N . PHE A 1 41 ? 176.063 -12.970 12.476 1.00 0.00 41 PHE A N 10
ATOM 32394 C CA . PHE A 1 41 ? 174.659 -12.929 12.868 1.00 0.00 41 PHE A CA 10
ATOM 32395 C C . PHE A 1 41 ? 174.106 -11.525 12.663 1.00 0.00 41 PHE A C 10
ATOM 32396 O O . PHE A 1 41 ? 172.953 -11.351 12.265 1.00 0.00 41 PHE A O 10
ATOM 32413 N N . ASN A 1 42 ? 174.939 -10.524 12.949 1.00 0.00 42 ASN A N 10
ATOM 32414 C CA . ASN A 1 42 ? 174.552 -9.130 12.772 1.00 0.00 42 ASN A CA 10
ATOM 32415 C C . ASN A 1 42 ? 174.322 -8.836 11.291 1.00 0.00 42 ASN A C 10
ATOM 32416 O O . ASN A 1 42 ? 173.429 -8.070 10.934 1.00 0.00 42 ASN A O 10
ATOM 32427 N N . ALA A 1 43 ? 175.142 -9.455 10.441 1.00 0.00 43 ALA A N 10
ATOM 32428 C CA . ALA A 1 43 ? 175.024 -9.287 8.997 1.00 0.00 43 ALA A CA 10
ATOM 32429 C C . ALA A 1 43 ? 173.684 -9.825 8.509 1.00 0.00 43 ALA A C 10
ATOM 32430 O O . ALA A 1 43 ? 172.992 -9.169 7.732 1.00 0.00 43 ALA A O 10
ATOM 32437 N N . LEU A 1 44 ? 173.339 -11.031 8.965 1.00 0.00 44 LEU A N 10
ATOM 32438 C CA . LEU A 1 44 ? 172.073 -11.667 8.602 1.00 0.00 44 LEU A CA 10
ATOM 32439 C C . LEU A 1 44 ? 170.885 -10.772 8.954 1.00 0.00 44 LEU A C 10
ATOM 32440 O O . LEU A 1 44 ? 169.947 -10.642 8.173 1.00 0.00 44 LEU A O 10
ATOM 32456 N N . PHE A 1 45 ? 170.933 -10.149 10.130 1.00 0.00 45 PHE A N 10
ATOM 32457 C CA . PHE A 1 45 ? 169.852 -9.266 10.561 1.00 0.00 45 PHE A CA 10
ATOM 32458 C C . PHE A 1 45 ? 169.821 -7.992 9.722 1.00 0.00 45 PHE A C 10
ATOM 32459 O O . PHE A 1 45 ? 168.747 -7.479 9.399 1.00 0.00 45 PHE A O 10
ATOM 32476 N N . PHE A 1 46 ? 171.002 -7.488 9.374 1.00 0.00 46 PHE A N 10
ATOM 32477 C CA . PHE A 1 46 ? 171.119 -6.276 8.568 1.00 0.00 46 PHE A CA 10
ATOM 32478 C C . PHE A 1 46 ? 170.554 -6.485 7.167 1.00 0.00 46 PHE A C 10
ATOM 32479 O O . PHE A 1 46 ? 169.766 -5.670 6.683 1.00 0.00 46 PHE A O 10
ATOM 32496 N N . ILE A 1 47 ? 170.951 -7.580 6.521 1.00 0.00 47 ILE A N 10
ATOM 32497 C CA . ILE A 1 47 ? 170.476 -7.881 5.173 1.00 0.00 47 ILE A CA 10
ATOM 32498 C C . ILE A 1 47 ? 168.989 -8.223 5.183 1.00 0.00 47 ILE A C 10
ATOM 32499 O O . ILE A 1 47 ? 168.290 -8.014 4.192 1.00 0.00 47 ILE A O 10
ATOM 32515 N N . LEU A 1 48 ? 168.510 -8.752 6.306 1.00 0.00 48 LEU A N 10
ATOM 32516 C CA . LEU A 1 48 ? 167.101 -9.096 6.449 1.00 0.00 48 LEU A CA 10
ATOM 32517 C C . LEU A 1 48 ? 166.262 -7.826 6.529 1.00 0.00 48 LEU A C 10
ATOM 32518 O O . LEU A 1 48 ? 165.282 -7.670 5.798 1.00 0.00 48 LEU A O 10
ATOM 32534 N N . GLY A 1 49 ? 166.656 -6.924 7.427 1.00 0.00 49 GLY A N 10
ATOM 32535 C CA . GLY A 1 49 ? 165.946 -5.665 7.582 1.00 0.00 49 GLY A CA 10
ATOM 32536 C C . GLY A 1 49 ? 165.980 -4.832 6.316 1.00 0.00 49 GLY A C 10
ATOM 32537 O O . GLY A 1 49 ? 164.960 -4.273 5.904 1.00 0.00 49 GLY A O 10
ATOM 32541 N N . PHE A 1 50 ? 167.154 -4.758 5.688 1.00 0.00 50 PHE A N 10
ATOM 32542 C CA . PHE A 1 50 ? 167.313 -3.997 4.454 1.00 0.00 50 PHE A CA 10
ATOM 32543 C C . PHE A 1 50 ? 166.533 -4.648 3.318 1.00 0.00 50 PHE A C 10
ATOM 32544 O O . PHE A 1 50 ? 165.987 -3.958 2.455 1.00 0.00 50 PHE A O 10
ATOM 32561 N N . GLY A 1 51 ? 166.490 -5.981 3.321 1.00 0.00 51 GLY A N 10
ATOM 32562 C CA . GLY A 1 51 ? 165.754 -6.705 2.301 1.00 0.00 51 GLY A CA 10
ATOM 32563 C C . GLY A 1 51 ? 164.276 -6.393 2.362 1.00 0.00 51 GLY A C 10
ATOM 32564 O O . GLY A 1 51 ? 163.633 -6.198 1.330 1.00 0.00 51 GLY A O 10
ATOM 32568 N N . ALA A 1 52 ? 163.737 -6.347 3.580 1.00 0.00 52 ALA A N 10
ATOM 32569 C CA . ALA A 1 52 ? 162.327 -6.031 3.787 1.00 0.00 52 ALA A CA 10
ATOM 32570 C C . ALA A 1 52 ? 161.996 -4.653 3.224 1.00 0.00 52 ALA A C 10
ATOM 32571 O O . ALA A 1 52 ? 160.986 -4.479 2.545 1.00 0.00 52 ALA A O 10
ATOM 32578 N N . VAL A 1 53 ? 162.861 -3.679 3.505 1.00 0.00 53 VAL A N 10
ATOM 32579 C CA . VAL A 1 53 ? 162.662 -2.317 3.015 1.00 0.00 53 VAL A CA 10
ATOM 32580 C C . VAL A 1 53 ? 162.760 -2.264 1.489 1.00 0.00 53 VAL A C 10
ATOM 32581 O O . VAL A 1 53 ? 161.964 -1.591 0.830 1.00 0.00 53 VAL A O 10
ATOM 32594 N N . PHE A 1 54 ? 163.733 -2.983 0.932 1.00 0.00 54 PHE A N 10
ATOM 32595 C CA . PHE A 1 54 ? 163.926 -3.014 -0.516 1.00 0.00 54 PHE A CA 10
ATOM 32596 C C . PHE A 1 54 ? 162.732 -3.662 -1.211 1.00 0.00 54 PHE A C 10
ATOM 32597 O O . PHE A 1 54 ? 162.364 -3.273 -2.317 1.00 0.00 54 PHE A O 10
ATOM 32614 N N . PHE A 1 55 ? 162.134 -4.656 -0.562 1.00 0.00 55 PHE A N 10
ATOM 32615 C CA . PHE A 1 55 ? 160.971 -5.337 -1.121 1.00 0.00 55 PHE A CA 10
ATOM 32616 C C . PHE A 1 55 ? 159.722 -4.479 -0.966 1.00 0.00 55 PHE A C 10
ATOM 32617 O O . PHE A 1 55 ? 158.919 -4.360 -1.897 1.00 0.00 55 PHE A O 10
ATOM 32634 N N . LEU A 1 56 ? 159.561 -3.879 0.213 1.00 0.00 56 LEU A N 10
ATOM 32635 C CA . LEU A 1 56 ? 158.413 -3.025 0.485 1.00 0.00 56 LEU A CA 10
ATOM 32636 C C . LEU A 1 56 ? 158.383 -1.834 -0.463 1.00 0.00 56 LEU A C 10
ATOM 32637 O O . LEU A 1 56 ? 157.316 -1.349 -0.816 1.00 0.00 56 LEU A O 10
ATOM 32653 N N . LEU A 1 57 ? 159.562 -1.353 -0.851 1.00 0.00 57 LEU A N 10
ATOM 32654 C CA . LEU A 1 57 ? 159.658 -0.232 -1.778 1.00 0.00 57 LEU A CA 10
ATOM 32655 C C . LEU A 1 57 ? 159.697 -0.718 -3.226 1.00 0.00 57 LEU A C 10
ATOM 32656 O O . LEU A 1 57 ? 159.439 0.048 -4.153 1.00 0.00 57 LEU A O 10
ATOM 32672 N N . GLY A 1 58 ? 160.019 -1.996 -3.412 1.00 0.00 58 GLY A N 10
ATOM 32673 C CA . GLY A 1 58 ? 160.077 -2.570 -4.747 1.00 0.00 58 GLY A CA 10
ATOM 32674 C C . GLY A 1 58 ? 158.701 -2.752 -5.356 1.00 0.00 58 GLY A C 10
ATOM 32675 O O . GLY A 1 58 ? 158.535 -2.655 -6.571 1.00 0.00 58 GLY A O 10
ATOM 32679 N N . LEU A 1 59 ? 157.714 -3.022 -4.507 1.00 0.00 59 LEU A N 10
ATOM 32680 C CA . LEU A 1 59 ? 156.333 -3.203 -4.961 1.00 0.00 59 LEU A CA 10
ATOM 32681 C C . LEU A 1 59 ? 155.752 -1.902 -5.553 1.00 0.00 59 LEU A C 10
ATOM 32682 O O . LEU A 1 59 ? 155.280 -1.905 -6.693 1.00 0.00 59 LEU A O 10
ATOM 32698 N N . PRO A 1 60 ? 155.779 -0.767 -4.802 1.00 0.00 60 PRO A N 10
ATOM 32699 C CA . PRO A 1 60 ? 155.263 0.521 -5.294 1.00 0.00 60 PRO A CA 10
ATOM 32700 C C . PRO A 1 60 ? 156.100 1.088 -6.436 1.00 0.00 60 PRO A C 10
ATOM 32701 O O . PRO A 1 60 ? 155.678 2.024 -7.117 1.00 0.00 60 PRO A O 10
ATOM 32712 N N . PHE A 1 61 ? 157.294 0.521 -6.634 1.00 0.00 61 PHE A N 10
ATOM 32713 C CA . PHE A 1 61 ? 158.199 0.959 -7.696 1.00 0.00 61 PHE A CA 10
ATOM 32714 C C . PHE A 1 61 ? 157.537 0.859 -9.068 1.00 0.00 61 PHE A C 10
ATOM 32715 O O . PHE A 1 61 ? 157.964 1.512 -10.019 1.00 0.00 61 PHE A O 10
ATOM 32732 N N . THR A 1 62 ? 156.496 0.035 -9.159 1.00 0.00 62 THR A N 10
ATOM 32733 C CA . THR A 1 62 ? 155.750 -0.136 -10.398 1.00 0.00 62 THR A CA 10
ATOM 32734 C C . THR A 1 62 ? 155.106 1.184 -10.820 1.00 0.00 62 THR A C 10
ATOM 32735 O O . THR A 1 62 ? 155.017 1.500 -12.006 1.00 0.00 62 THR A O 10
ATOM 32746 N N . LEU A 1 63 ? 154.666 1.953 -9.828 1.00 0.00 63 LEU A N 10
ATOM 32747 C CA . LEU A 1 63 ? 154.038 3.248 -10.067 1.00 0.00 63 LEU A CA 10
ATOM 32748 C C . LEU A 1 63 ? 155.087 4.354 -10.119 1.00 0.00 63 LEU A C 10
ATOM 32749 O O . LEU A 1 63 ? 154.845 5.432 -10.661 1.00 0.00 63 LEU A O 10
ATOM 32765 N N . LEU A 1 64 ? 156.261 4.071 -9.562 1.00 0.00 64 LEU A N 10
ATOM 32766 C CA . LEU A 1 64 ? 157.357 5.035 -9.529 1.00 0.00 64 LEU A CA 10
ATOM 32767 C C . LEU A 1 64 ? 158.020 5.156 -10.898 1.00 0.00 64 LEU A C 10
ATOM 32768 O O . LEU A 1 64 ? 158.737 6.122 -11.162 1.00 0.00 64 LEU A O 10
ATOM 32784 N N . GLY A 1 65 ? 157.779 4.170 -11.763 1.00 0.00 65 GLY A N 10
ATOM 32785 C CA . GLY A 1 65 ? 158.353 4.194 -13.100 1.00 0.00 65 GLY A CA 10
ATOM 32786 C C . GLY A 1 65 ? 157.861 5.381 -13.906 1.00 0.00 65 GLY A C 10
ATOM 32787 O O . GLY A 1 65 ? 158.582 5.907 -14.756 1.00 0.00 65 GLY A O 10
ATOM 32791 N N . GLY A 1 66 ? 156.629 5.804 -13.632 1.00 0.00 66 GLY A N 10
ATOM 32792 C CA . GLY A 1 66 ? 156.059 6.945 -14.326 1.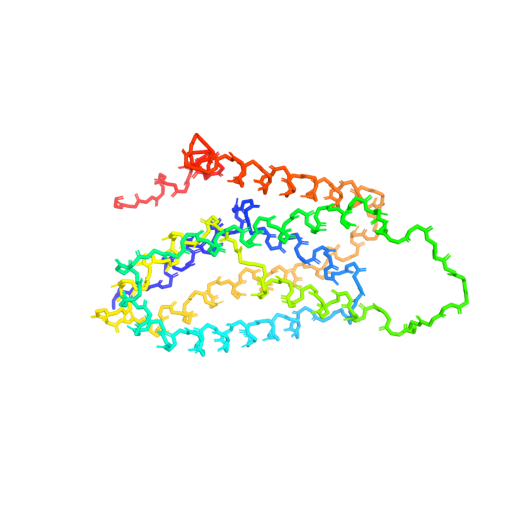00 0.00 66 GLY A CA 10
ATOM 32793 C C . GLY A 1 66 ? 156.598 8.262 -13.800 1.00 0.00 66 GLY A C 10
ATOM 32794 O O . GLY A 1 66 ? 156.692 9.241 -14.537 1.00 0.00 66 GLY A O 10
ATOM 32798 N N . LEU A 1 67 ? 156.961 8.283 -12.516 1.00 0.00 67 LEU A N 10
ATOM 32799 C CA . LEU A 1 67 ? 157.502 9.487 -11.890 1.00 0.00 67 LEU A CA 10
ATOM 32800 C C . LEU A 1 67 ? 158.955 9.701 -12.294 1.00 0.00 67 LEU A C 10
ATOM 32801 O O . LEU A 1 67 ? 159.451 10.827 -12.288 1.00 0.00 67 LEU A O 10
ATOM 32817 N N . LEU A 1 68 ? 159.628 8.612 -12.657 1.00 0.00 68 LEU A N 10
ATOM 32818 C CA . LEU A 1 68 ? 161.028 8.673 -13.070 1.00 0.00 68 LEU A CA 10
ATOM 32819 C C . LEU A 1 68 ? 161.174 9.416 -14.394 1.00 0.00 68 LEU A C 10
ATOM 32820 O O . LEU A 1 68 ? 162.266 9.861 -14.749 1.00 0.00 68 LEU A O 10
ATOM 32836 N N . PHE A 1 69 ? 160.072 9.521 -15.129 1.00 0.00 69 PHE A N 10
ATOM 32837 C CA . PHE A 1 69 ? 160.059 10.226 -16.407 1.00 0.00 69 PHE A CA 10
ATOM 32838 C C . PHE A 1 69 ? 160.184 11.732 -16.190 1.00 0.00 69 PHE A C 10
ATOM 32839 O O . PHE A 1 69 ? 160.498 12.480 -17.116 1.00 0.00 69 PHE A O 10
ATOM 32856 N N . GLU A 1 70 ? 159.921 12.171 -14.962 1.00 0.00 70 GLU A N 10
ATOM 32857 C CA . GLU A 1 70 ? 160.017 13.582 -14.615 1.00 0.00 70 GLU A CA 10
ATOM 32858 C C . GLU A 1 70 ? 161.439 13.928 -14.180 1.00 0.00 70 GLU A C 10
ATOM 32859 O O . GLU A 1 70 ? 162.222 13.046 -13.825 1.00 0.00 70 GLU A O 10
ATOM 32871 N N . HIS A 1 71 ? 161.767 15.214 -14.194 1.00 0.00 71 HIS A N 10
ATOM 32872 C CA . HIS A 1 71 ? 163.102 15.661 -13.810 1.00 0.00 71 HIS A CA 10
ATOM 32873 C C . HIS A 1 71 ? 163.236 15.773 -12.294 1.00 0.00 71 HIS A C 10
ATOM 32874 O O . HIS A 1 71 ? 163.206 16.869 -11.733 1.00 0.00 71 HIS A O 10
ATOM 32888 N N . ARG A 1 72 ? 163.394 14.628 -11.639 1.00 0.00 72 ARG A N 10
ATOM 32889 C CA . ARG A 1 72 ? 163.537 14.585 -10.187 1.00 0.00 72 ARG A CA 10
ATOM 32890 C C . ARG A 1 72 ? 165.010 14.520 -9.788 1.00 0.00 72 ARG A C 10
ATOM 32891 O O . ARG A 1 72 ? 165.408 13.693 -8.968 1.00 0.00 72 ARG A O 10
ATOM 32912 N N . GLN A 1 73 ? 165.812 15.410 -10.366 1.00 0.00 73 GLN A N 10
ATOM 32913 C CA . GLN A 1 73 ? 167.243 15.459 -10.077 1.00 0.00 73 GLN A CA 10
ATOM 32914 C C . GLN A 1 73 ? 167.497 16.032 -8.687 1.00 0.00 73 GLN A C 10
ATOM 32915 O O . GLN A 1 73 ? 168.543 15.789 -8.088 1.00 0.00 73 GLN A O 10
ATOM 32929 N N . THR A 1 74 ? 166.525 16.786 -8.178 1.00 0.00 74 THR A N 10
ATOM 32930 C CA . THR A 1 74 ? 166.629 17.396 -6.857 1.00 0.00 74 THR A CA 10
ATOM 32931 C C . THR A 1 74 ? 166.670 16.337 -5.758 1.00 0.00 74 THR A C 10
ATOM 32932 O O . THR A 1 74 ? 167.195 16.577 -4.672 1.00 0.00 74 THR A O 10
ATOM 32943 N N . LEU A 1 75 ? 166.118 15.162 -6.051 1.00 0.00 75 LEU A N 10
ATOM 32944 C CA . LEU A 1 75 ? 166.093 14.065 -5.090 1.00 0.00 75 LEU A CA 10
ATOM 32945 C C . LEU A 1 75 ? 167.442 13.356 -5.045 1.00 0.00 75 LEU A C 10
ATOM 32946 O O . LEU A 1 75 ? 167.784 12.715 -4.053 1.00 0.00 75 LEU A O 10
ATOM 32962 N N . ALA A 1 76 ? 168.207 13.478 -6.124 1.00 0.00 76 ALA A N 10
ATOM 32963 C CA . ALA A 1 76 ? 169.524 12.861 -6.194 1.00 0.00 76 ALA A CA 10
ATOM 32964 C C . ALA A 1 76 ? 170.559 13.763 -5.535 1.00 0.00 76 ALA A C 10
ATOM 32965 O O . ALA A 1 76 ? 171.541 13.285 -4.972 1.00 0.00 76 ALA A O 10
ATOM 32972 N N . ARG A 1 77 ? 170.312 15.072 -5.599 1.00 0.00 77 ARG A N 10
ATOM 32973 C CA . ARG A 1 77 ? 171.208 16.070 -5.013 1.00 0.00 77 ARG A CA 10
ATOM 32974 C C . ARG A 1 77 ? 171.357 15.872 -3.506 1.00 0.00 77 ARG A C 10
ATOM 32975 O O . ARG A 1 77 ? 172.385 16.225 -2.924 1.00 0.00 77 ARG A O 10
ATOM 32996 N N . VAL A 1 78 ? 170.328 15.303 -2.881 1.00 0.00 78 VAL A N 10
ATOM 32997 C CA . VAL A 1 78 ? 170.346 15.045 -1.442 1.00 0.00 78 VAL A CA 10
ATOM 32998 C C . VAL A 1 78 ? 171.450 14.045 -1.090 1.00 0.00 78 VAL A C 10
ATOM 32999 O O . VAL A 1 78 ? 171.982 14.053 0.022 1.00 0.00 78 VAL A O 10
ATOM 33012 N N . GLY A 1 79 ? 171.802 13.201 -2.060 1.00 0.00 79 GLY A N 10
ATOM 33013 C CA . GLY A 1 79 ? 172.849 12.216 -1.849 1.00 0.00 79 GLY A CA 10
ATOM 33014 C C . GLY A 1 79 ? 174.199 12.868 -1.623 1.00 0.00 79 GLY A C 10
ATOM 33015 O O . GLY A 1 79 ? 175.015 12.373 -0.844 1.00 0.00 79 GLY A O 10
ATOM 33019 N N . GLY A 1 80 ? 174.431 13.991 -2.302 1.00 0.00 80 GLY A N 10
ATOM 33020 C CA . GLY A 1 80 ? 175.684 14.707 -2.148 1.00 0.00 80 GLY A CA 10
ATOM 33021 C C . GLY A 1 80 ? 175.819 15.292 -0.759 1.00 0.00 80 GLY A C 10
ATOM 33022 O O . GLY A 1 80 ? 176.899 15.275 -0.172 1.00 0.00 80 GLY A O 10
ATOM 33026 N N . VAL A 1 81 ? 174.708 15.807 -0.235 1.00 0.00 81 VAL A N 10
ATOM 33027 C CA . VAL A 1 81 ? 174.682 16.389 1.104 1.00 0.00 81 VAL A CA 10
ATOM 33028 C C . VAL A 1 81 ? 175.042 15.336 2.156 1.00 0.00 81 VAL A C 10
ATOM 33029 O O . VAL A 1 81 ? 175.770 15.618 3.110 1.00 0.00 81 VAL A O 10
ATOM 33042 N N . VAL A 1 82 ? 174.530 14.121 1.969 1.00 0.00 82 VAL A N 10
ATOM 33043 C CA . VAL A 1 82 ? 174.810 13.018 2.885 1.00 0.00 82 VAL A CA 10
ATOM 33044 C C . VAL A 1 82 ? 176.302 12.682 2.874 1.00 0.00 82 VAL A C 10
ATOM 33045 O O . VAL A 1 82 ? 176.898 12.402 3.918 1.00 0.00 82 VAL A O 10
ATOM 33058 N N . LEU A 1 83 ? 176.903 12.720 1.685 1.00 0.00 83 LEU A N 10
ATOM 33059 C CA . LEU A 1 83 ? 178.327 12.438 1.531 1.00 0.00 83 LEU A CA 10
ATOM 33060 C C . LEU A 1 83 ? 179.168 13.466 2.285 1.00 0.00 83 LEU A C 10
ATOM 33061 O O . LEU A 1 83 ? 180.173 13.118 2.910 1.00 0.00 83 LEU A O 10
ATOM 33077 N N . VAL A 1 84 ? 178.752 14.731 2.224 1.00 0.00 84 VAL A N 10
ATOM 33078 C CA . VAL A 1 84 ? 179.459 15.805 2.920 1.00 0.00 84 VAL A CA 10
ATOM 33079 C C . VAL A 1 84 ? 179.406 15.580 4.431 1.00 0.00 84 VAL A C 10
ATOM 33080 O O . VAL A 1 84 ? 180.413 15.733 5.128 1.00 0.00 84 VAL A O 10
ATOM 33093 N N . LEU A 1 85 ? 178.227 15.213 4.931 1.00 0.00 85 LEU A N 10
ATOM 33094 C CA . LEU A 1 85 ? 178.047 14.949 6.357 1.00 0.00 85 LEU A CA 10
ATOM 33095 C C . LEU A 1 85 ? 178.952 13.805 6.810 1.00 0.00 85 LEU A C 10
ATOM 33096 O O . LEU A 1 85 ? 179.548 13.864 7.887 1.00 0.00 85 LEU A O 10
ATOM 33112 N N . PHE A 1 86 ? 179.053 12.767 5.980 1.00 0.00 86 PHE A N 10
ATOM 33113 C CA . PHE A 1 86 ? 179.905 11.625 6.294 1.00 0.00 86 PHE A CA 10
ATOM 33114 C C . PHE A 1 86 ? 181.371 12.047 6.314 1.00 0.00 86 PHE A C 10
ATOM 33115 O O . PHE A 1 86 ? 182.126 11.651 7.201 1.00 0.00 86 PHE A O 10
ATOM 33132 N N . GLY A 1 87 ? 181.762 12.857 5.331 1.00 0.00 87 GLY A N 10
ATOM 33133 C CA . GLY A 1 87 ? 183.132 13.338 5.259 1.00 0.00 87 GLY A CA 10
ATOM 33134 C C . GLY A 1 87 ? 183.511 14.175 6.466 1.00 0.00 87 GLY A C 10
ATOM 33135 O O . GLY A 1 87 ? 184.631 14.082 6.965 1.00 0.00 87 GLY A O 10
ATOM 33139 N N . LEU A 1 88 ? 182.570 14.987 6.943 1.00 0.00 88 LEU A N 10
ATOM 33140 C CA . LEU A 1 88 ? 182.806 15.836 8.110 1.00 0.00 88 LEU A CA 10
ATOM 33141 C C . LEU A 1 88 ? 183.031 14.990 9.360 1.00 0.00 88 LEU A C 10
ATOM 33142 O O . LEU A 1 88 ? 183.864 15.321 10.204 1.00 0.00 88 LEU A O 10
ATOM 33158 N N . TYR A 1 89 ? 182.281 13.899 9.475 1.00 0.00 89 TYR A N 10
ATOM 33159 C CA . TYR A 1 89 ? 182.413 13.000 10.617 1.00 0.00 89 TYR A CA 10
ATOM 33160 C C . TYR A 1 89 ? 183.697 12.184 10.504 1.00 0.00 89 TYR A C 10
ATOM 33161 O O . TYR A 1 89 ? 184.297 11.808 11.510 1.00 0.00 89 TYR A O 10
ATOM 33179 N N . MET A 1 90 ? 184.111 11.922 9.266 1.00 0.00 90 MET A N 10
ATOM 33180 C CA . MET A 1 90 ? 185.332 11.168 9.007 1.00 0.00 90 MET A CA 10
ATOM 33181 C C . MET A 1 90 ? 186.561 12.001 9.361 1.00 0.00 90 MET A C 10
ATOM 33182 O O . MET A 1 90 ? 187.616 11.458 9.683 1.00 0.00 90 MET A O 10
ATOM 33196 N N . LEU A 1 91 ? 186.415 13.325 9.283 1.00 0.00 91 LEU A N 10
ATOM 33197 C CA . LEU A 1 91 ? 187.501 14.248 9.616 1.00 0.00 91 LEU A CA 10
ATOM 33198 C C . LEU A 1 91 ? 187.889 14.138 11.088 1.00 0.00 91 LEU A C 10
ATOM 33199 O O . LEU A 1 91 ? 188.951 14.612 11.494 1.00 0.00 91 LEU A O 10
ATOM 33215 N N . GLY A 1 92 ? 187.020 13.524 11.889 1.00 0.00 92 GLY A N 10
ATOM 33216 C CA . GLY A 1 92 ? 187.301 13.361 13.302 1.00 0.00 92 GLY A CA 10
ATOM 33217 C C . GLY A 1 92 ? 186.985 14.601 14.108 1.00 0.00 92 GLY A C 10
ATOM 33218 O O . GLY A 1 92 ? 187.433 14.736 15.247 1.00 0.00 92 GLY A O 10
ATOM 33222 N N . LEU A 1 93 ? 186.215 15.512 13.525 1.00 0.00 93 LEU A N 10
ATOM 33223 C CA . LEU A 1 93 ? 185.854 16.744 14.209 1.00 0.00 93 LEU A CA 10
ATOM 33224 C C . LEU A 1 93 ? 184.757 16.485 15.229 1.00 0.00 93 LEU A C 10
ATOM 33225 O O . LEU A 1 93 ? 183.802 15.754 14.960 1.00 0.00 93 LEU A O 10
ATOM 33241 N N . ARG A 1 94 ? 184.893 17.092 16.399 1.00 0.00 94 ARG A N 10
ATOM 33242 C CA . ARG A 1 94 ? 183.927 16.911 17.469 1.00 0.00 94 ARG A CA 10
ATOM 33243 C C . ARG A 1 94 ? 183.083 18.169 17.659 1.00 0.00 94 ARG A C 10
ATOM 33244 O O . ARG A 1 94 ? 183.608 19.226 18.012 1.00 0.00 94 ARG A O 10
ATOM 33265 N N . PRO A 1 95 ? 181.763 18.075 17.401 1.00 0.00 95 PRO A N 10
ATOM 33266 C CA . PRO A 1 95 ? 180.844 19.210 17.552 1.00 0.00 95 PRO A CA 10
ATOM 33267 C C . PRO A 1 95 ? 180.757 19.690 18.997 1.00 0.00 95 PRO A C 10
ATOM 33268 O O . PRO A 1 95 ? 180.453 18.913 19.902 1.00 0.00 95 PRO A O 10
ATOM 33279 N N . ARG A 1 96 ? 181.024 20.971 19.208 1.00 0.00 96 ARG A N 10
ATOM 33280 C CA . ARG A 1 96 ? 180.977 21.547 20.545 1.00 0.00 96 ARG A CA 10
ATOM 33281 C C . ARG A 1 96 ? 179.604 22.139 20.831 1.00 0.00 96 ARG A C 10
ATOM 33282 O O . ARG A 1 96 ? 179.053 22.876 20.014 1.00 0.00 96 ARG A O 10
ATOM 33303 N N . TRP A 1 97 ? 179.053 21.811 21.993 1.00 0.00 97 TRP A N 10
ATOM 33304 C CA . TRP A 1 97 ? 177.747 22.315 22.388 1.00 0.00 97 TRP A CA 10
ATOM 33305 C C . TRP A 1 97 ? 177.756 22.739 23.853 1.00 0.00 97 TRP A C 10
ATOM 33306 O O . TRP A 1 97 ? 177.651 23.923 24.169 1.00 0.00 97 TRP A O 10
ATOM 33327 N N . GLY A 1 98 ? 177.885 21.763 24.742 1.00 0.00 98 GLY A N 10
ATOM 33328 C CA . GLY A 1 98 ? 177.907 22.055 26.162 1.00 0.00 98 GLY A CA 10
ATOM 33329 C C . GLY A 1 98 ? 179.259 21.777 26.783 1.00 0.00 98 GLY A C 10
ATOM 33330 O O . GLY A 1 98 ? 180.210 21.428 26.082 1.00 0.00 98 GLY A O 10
ATOM 33334 N N . VAL A 1 99 ? 179.349 21.929 28.099 1.00 0.00 99 VAL A N 10
ATOM 33335 C CA . VAL A 1 99 ? 180.597 21.690 28.813 1.00 0.00 99 VAL A CA 10
ATOM 33336 C C . VAL A 1 99 ? 180.863 20.192 28.954 1.00 0.00 99 VAL A C 10
ATOM 33337 O O . VAL A 1 99 ? 180.338 19.536 29.856 1.00 0.00 99 VAL A O 10
ATOM 33350 N N . SER A 1 100 ? 181.675 19.658 28.051 1.00 0.00 100 SER A N 10
ATOM 33351 C CA . SER A 1 100 ? 182.013 18.240 28.064 1.00 0.00 100 SER A CA 10
ATOM 33352 C C . SER A 1 100 ? 183.365 18.010 28.735 1.00 0.00 100 SER A C 10
ATOM 33353 O O . SER A 1 100 ? 184.412 18.188 28.116 1.00 0.00 100 SER A O 10
ATOM 33361 N N . LEU A 1 101 ? 183.334 17.615 30.005 1.00 0.00 101 LEU A N 10
ATOM 33362 C CA . LEU A 1 101 ? 184.561 17.355 30.753 1.00 0.00 101 LEU A CA 10
ATOM 33363 C C . LEU A 1 101 ? 184.682 15.872 31.082 1.00 0.00 101 LEU A C 10
ATOM 33364 O O . LEU A 1 101 ? 185.240 15.490 32.112 1.00 0.00 101 LEU A O 10
ATOM 33380 N N . ARG A 1 102 ? 184.149 15.040 30.200 1.00 0.00 102 ARG A N 10
ATOM 33381 C CA . ARG A 1 102 ? 184.185 13.597 30.380 1.00 0.00 102 ARG A CA 10
ATOM 33382 C C . ARG A 1 102 ? 184.648 12.924 29.093 1.00 0.00 102 ARG A C 10
ATOM 33383 O O . ARG A 1 102 ? 184.535 13.498 28.012 1.00 0.00 102 ARG A O 10
ATOM 33404 N N . TYR A 1 103 ? 185.169 11.710 29.211 1.00 0.00 103 TYR A N 10
ATOM 33405 C CA . TYR A 1 103 ? 185.644 10.978 28.043 1.00 0.00 103 TYR A CA 10
ATOM 33406 C C . TYR A 1 103 ? 184.633 9.926 27.601 1.00 0.00 103 TYR A C 10
ATOM 33407 O O . TYR A 1 103 ? 184.775 9.320 26.540 1.00 0.00 103 TYR A O 10
ATOM 33425 N N . GLU A 1 104 ? 183.617 9.708 28.426 1.00 0.00 104 GLU A N 10
ATOM 33426 C CA . GLU A 1 104 ? 182.579 8.733 28.119 1.00 0.00 104 GLU A CA 10
ATOM 33427 C C . GLU A 1 104 ? 181.197 9.371 28.231 1.00 0.00 104 GLU A C 10
ATOM 33428 O O . GLU A 1 104 ? 180.595 9.750 27.226 1.00 0.00 104 GLU A O 10
ATOM 33440 N N . GLY A 1 105 ? 180.699 9.489 29.460 1.00 0.00 105 GLY A N 10
ATOM 33441 C CA . GLY A 1 105 ? 179.391 10.083 29.679 1.00 0.00 105 GLY A CA 10
ATOM 33442 C C . GLY A 1 105 ? 178.258 9.111 29.415 1.00 0.00 105 GLY A C 10
ATOM 33443 O O . GLY A 1 105 ? 177.477 8.798 30.314 1.00 0.00 105 GLY A O 10
ATOM 33447 N N . GLU A 1 106 ? 178.165 8.637 28.177 1.00 0.00 106 GLU A N 10
ATOM 33448 C CA . GLU A 1 106 ? 177.126 7.692 27.788 1.00 0.00 106 GLU A CA 10
ATOM 33449 C C . GLU A 1 106 ? 177.741 6.479 27.092 1.00 0.00 106 GLU A C 10
ATOM 33450 O O . GLU A 1 106 ? 178.963 6.355 27.007 1.00 0.00 106 GLU A O 10
ATOM 33462 N N . THR A 1 107 ? 176.888 5.589 26.595 1.00 0.00 107 THR A N 10
ATOM 33463 C CA . THR A 1 107 ? 177.337 4.385 25.910 1.00 0.00 107 THR A CA 10
ATOM 33464 C C . THR A 1 107 ? 177.797 4.693 24.482 1.00 0.00 107 THR A C 10
ATOM 33465 O O . THR A 1 107 ? 176.978 4.925 23.592 1.00 0.00 107 THR A O 10
ATOM 33476 N N . SER A 1 108 ? 179.112 4.685 24.270 1.00 0.00 108 SER A N 10
ATOM 33477 C CA . SER A 1 108 ? 179.689 4.975 22.959 1.00 0.00 108 SER A CA 10
ATOM 33478 C C . SER A 1 108 ? 179.714 3.742 22.053 1.00 0.00 108 SER A C 10
ATOM 33479 O O . SER A 1 108 ? 179.445 3.845 20.856 1.00 0.00 108 SER A O 10
ATOM 33487 N N . ARG A 1 109 ? 180.040 2.582 22.624 1.00 0.00 109 ARG A N 10
ATOM 33488 C CA . ARG A 1 109 ? 180.106 1.332 21.858 1.00 0.00 109 ARG A CA 10
ATOM 33489 C C . ARG A 1 109 ? 178.765 0.995 21.182 1.00 0.00 109 ARG A C 10
ATOM 33490 O O . ARG A 1 109 ? 178.723 0.824 19.962 1.00 0.00 109 ARG A O 10
ATOM 33511 N N . PRO A 1 110 ? 177.645 0.886 21.946 1.00 0.00 110 PRO A N 10
ATOM 33512 C CA . PRO A 1 110 ? 176.323 0.584 21.368 1.00 0.00 110 PRO A CA 10
ATOM 33513 C C . PRO A 1 110 ? 175.864 1.647 20.371 1.00 0.00 110 PRO A C 10
ATOM 33514 O O . PRO A 1 110 ? 175.106 1.353 19.444 1.00 0.00 110 PRO A O 10
ATOM 33525 N N . LEU A 1 111 ? 176.326 2.883 20.564 1.00 0.00 111 LEU A N 10
ATOM 33526 C CA . LEU A 1 111 ? 175.966 3.983 19.674 1.00 0.00 111 LEU A CA 10
ATOM 33527 C C . LEU A 1 111 ? 176.603 3.798 18.300 1.00 0.00 111 LEU A C 10
ATOM 33528 O O . LEU A 1 111 ? 176.062 4.252 17.292 1.00 0.00 111 LEU A O 10
ATOM 33544 N N . GLY A 1 112 ? 177.757 3.125 18.268 1.00 0.00 112 GLY A N 10
ATOM 33545 C CA . GLY A 1 112 ? 178.437 2.867 17.009 1.00 0.00 112 GLY A CA 10
ATOM 33546 C C . GLY A 1 112 ? 177.603 1.997 16.089 1.00 0.00 112 GLY A C 10
ATOM 33547 O O . GLY A 1 112 ? 177.636 2.153 14.869 1.00 0.00 112 GLY A O 10
ATOM 33551 N N . ALA A 1 113 ? 176.844 1.082 16.687 1.00 0.00 113 ALA A N 10
ATOM 33552 C CA . ALA A 1 113 ? 175.972 0.191 15.933 1.00 0.00 113 ALA A CA 10
ATOM 33553 C C . ALA A 1 113 ? 174.705 0.922 15.500 1.00 0.00 113 ALA A C 10
ATOM 33554 O O . ALA A 1 113 ? 174.161 0.664 14.426 1.00 0.00 113 ALA A O 10
ATOM 33561 N N . PHE A 1 114 ? 174.242 1.840 16.347 1.00 0.00 114 PHE A N 10
ATOM 33562 C CA . PHE A 1 114 ? 173.042 2.619 16.055 1.00 0.00 114 PHE A CA 10
ATOM 33563 C C . PHE A 1 114 ? 173.306 3.615 14.931 1.00 0.00 114 PHE A C 10
ATOM 33564 O O . PHE A 1 114 ? 172.448 3.843 14.079 1.00 0.00 114 PHE A O 10
ATOM 33581 N N . LEU A 1 115 ? 174.500 4.206 14.932 1.00 0.00 115 LEU A N 10
ATOM 33582 C CA . LEU A 1 115 ? 174.874 5.164 13.896 1.00 0.00 115 LEU A CA 10
ATOM 33583 C C . LEU A 1 115 ? 175.125 4.449 12.573 1.00 0.00 115 LEU A C 10
ATOM 33584 O O . LEU A 1 115 ? 174.955 5.033 11.504 1.00 0.00 115 LEU A O 10
ATOM 33600 N N . LEU A 1 116 ? 175.528 3.179 12.656 1.00 0.00 116 LEU A N 10
ATOM 33601 C CA . LEU A 1 116 ? 175.788 2.371 11.467 1.00 0.00 116 LEU A CA 10
ATOM 33602 C 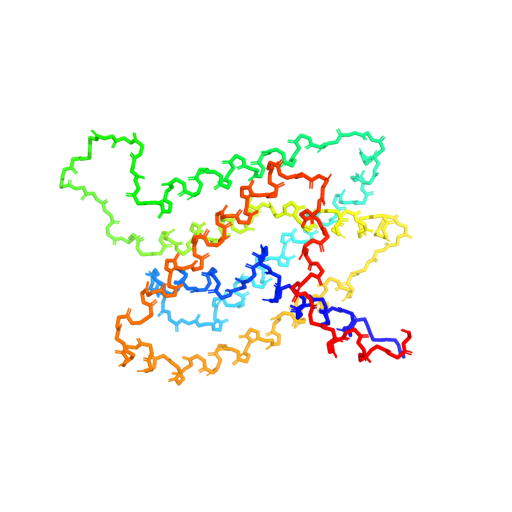C . LEU A 1 116 ? 174.527 2.257 10.619 1.00 0.00 116 LEU A C 10
ATOM 33603 O O . LEU A 1 116 ? 174.569 2.408 9.396 1.00 0.00 116 LEU A O 10
ATOM 33619 N N . GLY A 1 117 ? 173.402 1.994 11.284 1.00 0.00 117 GLY A N 10
ATOM 33620 C CA . GLY A 1 117 ? 172.135 1.887 10.586 1.00 0.00 117 GLY A CA 10
ATOM 33621 C C . GLY A 1 117 ? 171.649 3.238 10.105 1.00 0.00 117 GLY A C 10
ATOM 33622 O O . GLY A 1 117 ? 170.938 3.331 9.109 1.00 0.00 117 GLY A O 10
ATOM 33626 N N . ALA A 1 118 ? 172.050 4.291 10.816 1.00 0.00 118 ALA A N 10
ATOM 33627 C CA . ALA A 1 118 ? 171.668 5.653 10.461 1.00 0.00 118 ALA A CA 10
ATOM 33628 C C . ALA A 1 118 ? 172.327 6.077 9.152 1.00 0.00 118 ALA A C 10
ATOM 33629 O O . ALA A 1 118 ? 171.663 6.594 8.253 1.00 0.00 118 ALA A O 10
ATOM 33636 N N . THR A 1 119 ? 173.635 5.850 9.046 1.00 0.00 119 THR A N 10
ATOM 33637 C CA . THR A 1 119 ? 174.375 6.206 7.840 1.00 0.00 119 THR A CA 10
ATOM 33638 C C . THR A 1 119 ? 173.973 5.314 6.669 1.00 0.00 119 THR A C 10
ATOM 33639 O O . THR A 1 119 ? 173.981 5.744 5.516 1.00 0.00 119 THR A O 10
ATOM 33650 N N . LEU A 1 120 ? 173.618 4.069 6.974 1.00 0.00 120 LEU A N 10
ATOM 33651 C CA . LEU A 1 120 ? 173.207 3.117 5.947 1.00 0.00 120 LEU A CA 10
ATOM 33652 C C . LEU A 1 120 ? 171.807 3.443 5.436 1.00 0.00 120 LEU A C 10
ATOM 33653 O O . LEU A 1 120 ? 171.540 3.338 4.242 1.00 0.00 120 LEU A O 10
ATOM 33669 N N . ALA A 1 121 ? 170.915 3.832 6.347 1.00 0.00 121 ALA A N 10
ATOM 33670 C CA . ALA A 1 121 ? 169.546 4.196 5.977 1.00 0.00 121 ALA A CA 10
ATOM 33671 C C . ALA A 1 121 ? 169.531 5.445 5.104 1.00 0.00 121 ALA A C 10
ATOM 33672 O O . ALA A 1 121 ? 168.588 5.679 4.353 1.00 0.00 121 ALA A O 10
ATOM 33679 N N . LEU A 1 122 ? 170.581 6.252 5.224 1.00 0.00 122 LEU A N 10
ATOM 33680 C CA . LEU A 1 122 ? 170.707 7.474 4.440 1.00 0.00 122 LEU A CA 10
ATOM 33681 C C . LEU A 1 122 ? 171.220 7.158 3.037 1.00 0.00 122 LEU A C 10
ATOM 33682 O O . LEU A 1 122 ? 171.088 7.967 2.117 1.00 0.00 122 LEU A O 10
ATOM 33698 N N . GLY A 1 123 ? 171.808 5.977 2.880 1.00 0.00 123 GLY A N 10
ATOM 33699 C CA . GLY A 1 123 ? 172.320 5.563 1.590 1.00 0.00 123 GLY A CA 10
ATOM 33700 C C . GLY A 1 123 ? 171.319 4.706 0.847 1.00 0.00 123 GLY A C 10
ATOM 33701 O O . GLY A 1 123 ? 171.410 3.481 0.863 1.00 0.00 123 GLY A O 10
ATOM 33705 N N . TRP A 1 124 ? 170.356 5.362 0.207 1.00 0.00 124 TRP A N 10
ATOM 33706 C CA . TRP A 1 124 ? 169.307 4.669 -0.538 1.00 0.00 124 TRP A CA 10
ATOM 33707 C C . TRP A 1 124 ? 169.877 3.944 -1.756 1.00 0.00 124 TRP A C 10
ATOM 33708 O O . TRP A 1 124 ? 170.139 2.743 -1.707 1.00 0.00 124 TRP A O 10
ATOM 33729 N N . THR A 1 125 ? 170.065 4.672 -2.848 1.00 0.00 125 THR A N 10
ATOM 33730 C CA . THR A 1 125 ? 170.617 4.091 -4.066 1.00 0.00 125 THR A CA 10
ATOM 33731 C C . THR A 1 125 ? 171.510 5.102 -4.787 1.00 0.00 125 THR A C 10
ATOM 33732 O O . THR A 1 125 ? 171.187 5.543 -5.889 1.00 0.00 125 THR A O 10
ATOM 33743 N N . PRO A 1 126 ? 172.646 5.486 -4.172 1.00 0.00 126 PRO A N 10
ATOM 33744 C CA . PRO A 1 126 ? 173.562 6.457 -4.771 1.00 0.00 126 PRO A CA 10
ATOM 33745 C C . PRO A 1 126 ? 174.378 5.861 -5.917 1.00 0.00 126 PRO A C 10
ATOM 33746 O O . PRO A 1 126 ? 174.333 6.353 -7.041 1.00 0.00 126 PRO A O 10
ATOM 33757 N N . CYS A 1 127 ? 175.116 4.794 -5.631 1.00 0.00 127 CYS A N 10
ATOM 33758 C CA . CYS A 1 127 ? 175.925 4.140 -6.653 1.00 0.00 127 CYS A CA 10
ATOM 33759 C C . CYS A 1 127 ? 175.094 3.122 -7.418 1.00 0.00 127 CYS A C 10
ATOM 33760 O O . CYS A 1 127 ? 175.467 2.688 -8.506 1.00 0.00 127 CYS A O 10
ATOM 33767 N N . ILE A 1 128 ? 173.957 2.746 -6.845 1.00 0.00 128 ILE A N 10
ATOM 33768 C CA . ILE A 1 128 ? 173.070 1.781 -7.478 1.00 0.00 128 ILE A CA 10
ATOM 33769 C C . ILE A 1 128 ? 172.024 2.498 -8.332 1.00 0.00 128 ILE A C 10
ATOM 33770 O O . ILE A 1 128 ? 171.150 1.865 -8.920 1.00 0.00 128 ILE A O 10
ATOM 33786 N N . GLY A 1 129 ? 172.126 3.826 -8.394 1.00 0.00 129 GLY A N 10
ATOM 33787 C CA . GLY A 1 129 ? 171.202 4.622 -9.194 1.00 0.00 129 GLY A CA 10
ATOM 33788 C C . GLY A 1 129 ? 171.192 4.204 -10.656 1.00 0.00 129 GLY A C 10
ATOM 33789 O O . GLY A 1 129 ? 170.147 3.805 -11.173 1.00 0.00 129 GLY A O 10
ATOM 33793 N N . PRO A 1 130 ? 172.342 4.296 -11.360 1.00 0.00 130 PRO A N 10
ATOM 33794 C CA . PRO A 1 130 ? 172.438 3.893 -12.771 1.00 0.00 130 PRO A CA 10
ATOM 33795 C C . PRO A 1 130 ? 172.081 2.423 -12.975 1.00 0.00 130 PRO A C 10
ATOM 33796 O O . PRO A 1 130 ? 171.491 2.052 -13.990 1.00 0.00 130 PRO A O 10
ATOM 33807 N N . ILE A 1 131 ? 172.440 1.592 -11.997 1.00 0.00 131 ILE A N 10
ATOM 33808 C CA . ILE A 1 131 ? 172.158 0.164 -12.061 1.00 0.00 131 ILE A CA 10
ATOM 33809 C C . ILE A 1 131 ? 170.658 -0.102 -11.952 1.00 0.00 131 ILE A C 10
ATOM 33810 O O . ILE A 1 131 ? 170.092 -0.830 -12.766 1.00 0.00 131 ILE A O 10
ATOM 33826 N N . LEU A 1 132 ? 170.016 0.506 -10.953 1.00 0.00 132 LEU A N 10
ATOM 33827 C CA . LEU A 1 132 ? 168.579 0.335 -10.746 1.00 0.00 132 LEU A CA 10
ATOM 33828 C C . LEU A 1 132 ? 167.793 0.896 -11.925 1.00 0.00 132 LEU A C 10
ATOM 33829 O O . LEU A 1 132 ? 166.743 0.363 -12.288 1.00 0.00 132 LEU A O 10
ATOM 33845 N N . GLY A 1 133 ? 168.303 1.977 -12.515 1.00 0.00 133 GLY A N 10
ATOM 33846 C CA . GLY A 1 133 ? 167.651 2.574 -13.670 1.00 0.00 133 GLY A CA 10
ATOM 33847 C C . GLY A 1 133 ? 167.581 1.606 -14.833 1.00 0.00 133 GLY A C 10
ATOM 33848 O O . GLY A 1 133 ? 166.572 1.538 -15.534 1.00 0.00 133 GLY A O 10
ATOM 33852 N N . ALA A 1 134 ? 168.660 0.850 -15.029 1.00 0.00 134 ALA A N 10
ATOM 33853 C CA . ALA A 1 134 ? 168.724 -0.141 -16.098 1.00 0.00 134 ALA A CA 10
ATOM 33854 C C . ALA A 1 134 ? 167.820 -1.333 -15.784 1.00 0.00 134 ALA A C 10
ATOM 33855 O O . ALA A 1 134 ? 167.281 -1.971 -16.688 1.00 0.00 134 ALA A O 10
ATOM 33862 N N . ILE A 1 135 ? 167.664 -1.626 -14.493 1.00 0.00 135 ILE A N 10
ATOM 33863 C CA . ILE A 1 135 ? 166.814 -2.730 -14.052 1.00 0.00 135 ILE A CA 10
ATOM 33864 C C . ILE A 1 135 ? 165.337 -2.384 -14.246 1.00 0.00 135 ILE A C 10
ATOM 33865 O O . ILE A 1 135 ? 164.515 -3.261 -14.518 1.00 0.00 135 ILE A O 10
ATOM 33881 N N . LEU A 1 136 ? 165.008 -1.097 -14.116 1.00 0.00 136 LEU A N 10
ATOM 33882 C CA . LEU A 1 136 ? 163.632 -0.630 -14.290 1.00 0.00 136 LEU A CA 10
ATOM 33883 C C . LEU A 1 136 ? 163.124 -0.941 -15.699 1.00 0.00 136 LEU A C 10
ATOM 33884 O O . LEU A 1 136 ? 161.950 -1.254 -15.888 1.00 0.00 136 LEU A O 10
ATOM 33900 N N . THR A 1 137 ? 164.018 -0.849 -16.683 1.00 0.00 137 THR A N 10
ATOM 33901 C CA . THR A 1 137 ? 163.665 -1.150 -18.067 1.00 0.00 137 THR A CA 10
ATOM 33902 C C . THR A 1 137 ? 163.407 -2.648 -18.249 1.00 0.00 137 THR A C 10
ATOM 33903 O O . THR A 1 137 ? 162.714 -3.061 -19.178 1.00 0.00 137 THR A O 10
ATOM 33914 N N . LEU A 1 138 ? 163.967 -3.453 -17.348 1.00 0.00 138 LEU A N 10
ATOM 33915 C CA . LEU A 1 138 ? 163.787 -4.902 -17.393 1.00 0.00 138 LEU A CA 10
ATOM 33916 C C . LEU A 1 138 ? 162.454 -5.292 -16.760 1.00 0.00 138 LEU A C 10
ATOM 33917 O O . LEU A 1 138 ? 161.862 -6.312 -17.113 1.00 0.00 138 LEU A O 10
ATOM 33933 N N . THR A 1 139 ? 161.979 -4.468 -15.829 1.00 0.00 139 THR A N 10
ATOM 33934 C CA . THR A 1 139 ? 160.708 -4.724 -15.159 1.00 0.00 139 THR A CA 10
ATOM 33935 C C . THR A 1 139 ? 159.537 -4.375 -16.075 1.00 0.00 139 THR A C 10
ATOM 33936 O O . THR A 1 139 ? 158.406 -4.811 -15.850 1.00 0.00 139 THR A O 10
ATOM 33947 N N . ALA A 1 140 ? 159.825 -3.595 -17.116 1.00 0.00 140 ALA A N 10
ATOM 33948 C CA . ALA A 1 140 ? 158.811 -3.181 -18.082 1.00 0.00 140 ALA A CA 10
ATOM 33949 C C . ALA A 1 140 ? 158.382 -4.346 -18.972 1.00 0.00 140 ALA A C 10
ATOM 33950 O O . ALA A 1 140 ? 157.332 -4.295 -19.612 1.00 0.00 140 ALA A O 10
ATOM 33957 N N . VAL A 1 141 ? 159.203 -5.393 -19.009 1.00 0.00 141 VAL A N 10
ATOM 33958 C CA . VAL A 1 141 ? 158.910 -6.576 -19.813 1.00 0.00 141 VAL A CA 10
ATOM 33959 C C . VAL A 1 141 ? 157.798 -7.406 -19.169 1.00 0.00 141 VAL A C 10
ATOM 33960 O O . VAL A 1 141 ? 157.041 -8.094 -19.856 1.00 0.00 141 VAL A O 10
ATOM 33973 N N . GLY A 1 142 ? 157.703 -7.330 -17.846 1.00 0.00 142 GLY A N 10
ATOM 33974 C CA . GLY A 1 142 ? 156.689 -8.078 -17.129 1.00 0.00 142 GLY A CA 10
ATOM 33975 C C . GLY A 1 142 ? 157.272 -8.874 -15.981 1.00 0.00 142 GLY A C 10
ATOM 33976 O O . GLY A 1 142 ? 157.241 -10.103 -15.988 1.00 0.00 142 GLY A O 10
ATOM 33980 N N . GLY A 1 143 ? 157.808 -8.170 -14.992 1.00 0.00 143 GLY A N 10
ATOM 33981 C CA . GLY A 1 143 ? 158.397 -8.834 -13.845 1.00 0.00 143 GLY A CA 10
ATOM 33982 C C . GLY A 1 143 ? 159.896 -8.631 -13.775 1.00 0.00 143 GLY A C 10
ATOM 33983 O O . GLY A 1 143 ? 160.412 -7.629 -14.263 1.00 0.00 143 GLY A O 10
ATOM 33987 N N . GLY A 1 144 ? 160.598 -9.584 -13.173 1.00 0.00 144 GLY A N 10
ATOM 33988 C CA . GLY A 1 144 ? 162.041 -9.471 -13.057 1.00 0.00 144 GLY A CA 10
ATOM 33989 C C . GLY A 1 144 ? 162.506 -9.362 -11.619 1.00 0.00 144 GLY A C 10
ATOM 33990 O O . GLY A 1 144 ? 163.617 -8.903 -11.353 1.00 0.00 144 GLY A O 10
ATOM 33994 N N . VAL A 1 145 ? 161.658 -9.795 -10.688 1.00 0.00 145 VAL A N 10
ATOM 33995 C CA . VAL A 1 145 ? 161.983 -9.745 -9.264 1.00 0.00 145 VAL A CA 10
ATOM 33996 C C . VAL A 1 145 ? 163.145 -10.688 -8.933 1.00 0.00 145 VAL A C 10
ATOM 33997 O O . VAL A 1 145 ? 163.881 -10.474 -7.964 1.00 0.00 145 VAL A O 10
ATOM 34010 N N . GLY A 1 146 ? 163.309 -11.724 -9.755 1.00 0.00 146 GLY A N 10
ATOM 34011 C CA . GLY A 1 146 ? 164.383 -12.677 -9.550 1.00 0.00 146 GLY A CA 10
ATOM 34012 C C . GLY A 1 146 ? 165.747 -12.031 -9.665 1.00 0.00 146 GLY A C 10
ATOM 34013 O O . GLY A 1 146 ? 166.692 -12.454 -9.004 1.00 0.00 146 GLY A O 10
ATOM 34017 N N . PHE A 1 147 ? 165.844 -10.988 -10.489 1.00 0.00 147 PHE A N 10
ATOM 34018 C CA . PHE A 1 147 ? 167.101 -10.278 -10.681 1.00 0.00 147 PHE A CA 10
ATOM 34019 C C . PHE A 1 147 ? 167.500 -9.546 -9.407 1.00 0.00 147 PHE A C 10
ATOM 34020 O O . PHE A 1 147 ? 168.664 -9.562 -9.015 1.00 0.00 147 PHE A O 10
ATOM 34037 N N . LEU A 1 148 ? 166.525 -8.908 -8.761 1.00 0.00 148 LEU A N 10
ATOM 34038 C CA . LEU A 1 148 ? 166.779 -8.181 -7.521 1.00 0.00 148 LEU A CA 10
ATOM 34039 C C . LEU A 1 148 ? 167.275 -9.130 -6.438 1.00 0.00 148 LEU A C 10
ATOM 34040 O O . LEU A 1 148 ? 168.223 -8.816 -5.716 1.00 0.00 148 LEU A O 10
ATOM 34056 N N . LEU A 1 149 ? 166.632 -10.292 -6.334 1.00 0.00 149 LEU A N 10
ATOM 34057 C CA . LEU A 1 149 ? 167.012 -11.297 -5.345 1.00 0.00 149 LEU A CA 10
ATOM 34058 C C . LEU A 1 149 ? 168.378 -11.886 -5.675 1.00 0.00 149 LEU A C 10
ATOM 34059 O O . LEU A 1 149 ? 169.200 -12.103 -4.784 1.00 0.00 149 LEU A O 10
ATOM 34075 N N . ALA A 1 150 ? 168.617 -12.148 -6.958 1.00 0.00 150 ALA A N 10
ATOM 34076 C CA . ALA A 1 150 ? 169.895 -12.690 -7.397 1.00 0.00 150 ALA A CA 10
ATOM 34077 C C . ALA A 1 150 ? 171.016 -11.690 -7.137 1.00 0.00 150 ALA A C 10
ATOM 34078 O O . ALA A 1 150 ? 172.130 -12.074 -6.804 1.00 0.00 150 ALA A O 10
ATOM 34085 N N . TYR A 1 151 ? 170.705 -10.405 -7.283 1.00 0.00 151 TYR A N 10
ATOM 34086 C CA . TYR A 1 151 ? 171.685 -9.345 -7.055 1.00 0.00 151 TYR A CA 10
ATOM 34087 C C . TYR A 1 151 ? 172.197 -9.359 -5.617 1.00 0.00 151 TYR A C 10
ATOM 34088 O O . TYR A 1 151 ? 173.407 -9.422 -5.386 1.00 0.00 151 TYR A O 10
ATOM 34106 N N . ILE A 1 152 ? 171.277 -9.299 -4.657 1.00 0.00 152 ILE A N 10
ATOM 34107 C CA . ILE A 1 152 ? 171.654 -9.301 -3.246 1.00 0.00 152 ILE A CA 10
ATOM 34108 C C . ILE A 1 152 ? 172.335 -10.613 -2.867 1.00 0.00 152 ILE A C 10
ATOM 34109 O O . ILE A 1 152 ? 173.338 -10.613 -2.159 1.00 0.00 152 ILE A O 10
ATOM 34125 N N . LEU A 1 153 ? 171.791 -11.726 -3.350 1.00 0.00 153 LEU A N 10
ATOM 34126 C CA . LEU A 1 153 ? 172.360 -13.042 -3.069 1.00 0.00 153 LEU A CA 10
ATOM 34127 C C . LEU A 1 153 ? 173.754 -13.181 -3.676 1.00 0.00 153 LEU A C 10
ATOM 34128 O O . LEU A 1 153 ? 174.654 -13.737 -3.049 1.00 0.00 153 LEU A O 10
ATOM 34144 N N . GLY A 1 154 ? 173.919 -12.668 -4.896 1.00 0.00 154 GLY A N 10
ATOM 34145 C CA . GLY A 1 154 ? 175.200 -12.733 -5.576 1.00 0.00 154 GLY A CA 10
ATOM 34146 C C . GLY A 1 154 ? 176.306 -12.046 -4.807 1.00 0.00 154 GLY A C 10
ATOM 34147 O O . GLY A 1 154 ? 177.424 -12.545 -4.749 1.00 0.00 154 GLY A O 10
ATOM 34151 N N . LEU A 1 155 ? 176.001 -10.886 -4.232 1.00 0.00 155 LEU A N 10
ATOM 34152 C CA . LEU A 1 155 ? 176.985 -10.146 -3.446 1.00 0.00 155 LEU A CA 10
ATOM 34153 C C . LEU A 1 155 ? 177.100 -10.717 -2.035 1.00 0.00 155 LEU A C 10
ATOM 34154 O O . LEU A 1 155 ? 178.140 -10.596 -1.389 1.00 0.00 155 LEU A O 10
ATOM 34170 N N . ALA A 1 156 ? 176.019 -11.335 -1.563 1.00 0.00 156 ALA A N 10
ATOM 34171 C CA . ALA A 1 156 ? 175.996 -11.946 -0.236 1.00 0.00 156 ALA A CA 10
ATOM 34172 C C . ALA A 1 156 ? 177.011 -13.080 -0.130 1.00 0.00 156 ALA A C 10
ATOM 34173 O O . ALA A 1 156 ? 177.637 -13.253 0.914 1.00 0.00 156 ALA A O 10
ATOM 34180 N N . VAL A 1 157 ? 177.167 -13.844 -1.217 1.00 0.00 157 VAL A N 10
ATOM 34181 C CA . VAL A 1 157 ? 178.112 -14.964 -1.249 1.00 0.00 157 VAL A CA 10
ATOM 34182 C C . VAL A 1 157 ? 179.536 -14.517 -0.867 1.00 0.00 157 VAL A C 10
ATOM 34183 O O . VAL A 1 157 ? 180.059 -14.965 0.154 1.00 0.00 157 VAL A O 10
ATOM 34196 N N . PRO A 1 158 ? 180.191 -13.626 -1.656 1.00 0.00 158 PRO A N 10
ATOM 34197 C CA . PRO A 1 158 ? 181.545 -13.159 -1.335 1.00 0.00 158 PRO A CA 10
ATOM 34198 C C . PRO A 1 158 ? 181.605 -12.400 -0.011 1.00 0.00 158 PRO A C 10
ATOM 34199 O O . PRO A 1 158 ? 182.574 -12.530 0.731 1.00 0.00 158 PRO A O 10
ATOM 34210 N N . PHE A 1 159 ? 180.560 -11.623 0.286 1.00 0.00 159 PHE A N 10
ATOM 34211 C CA . PHE A 1 159 ? 180.509 -10.846 1.523 1.00 0.00 159 PHE A CA 10
ATOM 34212 C C . PHE A 1 159 ? 180.613 -11.746 2.749 1.00 0.00 159 PHE A C 10
ATOM 34213 O O . PHE A 1 159 ? 181.406 -11.480 3.652 1.00 0.00 159 PHE A O 10
ATOM 34230 N N . PHE A 1 160 ? 179.821 -12.815 2.774 1.00 0.00 160 PHE A N 10
ATOM 34231 C CA . PHE A 1 160 ? 179.833 -13.740 3.901 1.00 0.00 160 PHE A CA 10
ATOM 34232 C C . PHE A 1 160 ? 181.173 -14.462 4.000 1.00 0.00 160 PHE A C 10
ATOM 34233 O O . PHE A 1 160 ? 181.691 -14.668 5.097 1.00 0.00 160 PHE A O 10
ATOM 34250 N N . VAL A 1 161 ? 181.735 -14.832 2.851 1.00 0.00 161 VAL A N 10
ATOM 34251 C CA . VAL A 1 161 ? 183.029 -15.510 2.821 1.00 0.00 161 VAL A CA 10
ATOM 34252 C C . VAL A 1 161 ? 184.121 -14.589 3.372 1.00 0.00 161 VAL A C 10
ATOM 34253 O O . VAL A 1 161 ? 184.960 -15.013 4.173 1.00 0.00 161 VAL A O 10
ATOM 34266 N N . VAL A 1 162 ? 184.096 -13.326 2.949 1.00 0.00 162 VAL A N 10
ATOM 34267 C CA . VAL A 1 162 ? 185.068 -12.344 3.417 1.00 0.00 162 VAL A CA 10
ATOM 34268 C C . VAL A 1 162 ? 184.874 -12.076 4.908 1.00 0.00 162 VAL A C 10
ATOM 34269 O O . VAL A 1 162 ? 185.840 -12.040 5.663 1.00 0.00 162 VAL A O 10
ATOM 34282 N N . ALA A 1 163 ? 183.618 -11.902 5.325 1.00 0.00 163 ALA A N 10
ATOM 34283 C CA . ALA A 1 163 ? 183.293 -11.649 6.730 1.00 0.00 163 ALA A CA 10
ATOM 34284 C C . ALA A 1 163 ? 183.800 -12.774 7.630 1.00 0.00 163 ALA A C 10
ATOM 34285 O O . ALA A 1 163 ? 184.225 -12.536 8.760 1.00 0.00 163 ALA A O 10
ATOM 34292 N N . LEU A 1 164 ? 183.750 -14.002 7.120 1.00 0.00 164 LEU A N 10
ATOM 34293 C CA . LEU A 1 164 ? 184.209 -15.164 7.871 1.00 0.00 164 LEU A CA 10
ATOM 34294 C C . LEU A 1 164 ? 185.726 -15.141 8.042 1.00 0.00 164 LEU A C 10
ATOM 34295 O O . LEU A 1 164 ? 186.236 -15.374 9.137 1.00 0.00 164 LEU A O 10
ATOM 34311 N N . PHE A 1 165 ? 186.444 -14.855 6.958 1.00 0.00 165 PHE A N 10
ATOM 34312 C CA . PHE A 1 165 ? 187.903 -14.800 7.008 1.00 0.00 165 PHE A CA 10
ATOM 34313 C C . PHE A 1 165 ? 188.368 -13.559 7.761 1.00 0.00 165 PHE A C 10
ATOM 34314 O O . PHE A 1 165 ? 189.380 -13.587 8.465 1.00 0.00 165 PHE A O 10
ATOM 34331 N N . ALA A 1 166 ? 187.615 -12.471 7.618 1.00 0.00 166 ALA A N 10
ATOM 34332 C CA . ALA A 1 166 ? 187.934 -11.218 8.290 1.00 0.00 166 ALA A CA 10
ATOM 34333 C C . ALA A 1 166 ? 187.706 -11.331 9.795 1.00 0.00 166 ALA A C 10
ATOM 34334 O O . ALA A 1 166 ? 188.232 -10.538 10.567 1.00 0.00 166 ALA A O 10
ATOM 34341 N N . ASP A 1 167 ? 186.921 -12.326 10.201 1.00 0.00 167 ASP A N 10
ATOM 34342 C CA . ASP A 1 167 ? 186.624 -12.547 11.617 1.00 0.00 167 ASP A CA 10
ATOM 34343 C C . ASP A 1 167 ? 187.870 -12.978 12.386 1.00 0.00 167 ASP A C 10
ATOM 34344 O O . ASP A 1 167 ? 187.974 -12.755 13.590 1.00 0.00 167 ASP A O 10
ATOM 34353 N N . ARG A 1 168 ? 188.815 -13.596 11.684 1.00 0.00 168 ARG A N 10
ATOM 34354 C CA . ARG A 1 168 ? 190.055 -14.050 12.303 1.00 0.00 168 ARG A CA 10
ATOM 34355 C C . ARG A 1 168 ? 191.024 -12.888 12.481 1.00 0.00 168 ARG A C 10
ATOM 34356 O O . ARG A 1 168 ? 191.607 -12.706 13.548 1.00 0.00 168 ARG A O 10
ATOM 34377 N N . ILE A 1 169 ? 191.178 -12.094 11.426 1.00 0.00 169 ILE A N 10
ATOM 34378 C CA . ILE A 1 169 ? 192.080 -10.948 11.449 1.00 0.00 169 ILE A CA 10
ATOM 34379 C C . ILE A 1 169 ? 191.489 -9.793 12.256 1.00 0.00 169 ILE A C 10
ATOM 34380 O O . ILE A 1 169 ? 192.211 -8.892 12.674 1.00 0.00 169 ILE A O 10
ATOM 34396 N N . LYS A 1 170 ? 190.172 -9.829 12.464 1.00 0.00 170 LYS A N 10
ATOM 34397 C CA . LYS A 1 170 ? 189.470 -8.795 13.223 1.00 0.00 170 LYS A CA 10
ATOM 34398 C C . LYS A 1 170 ? 190.046 -8.661 14.629 1.00 0.00 170 LYS A C 10
ATOM 34399 O O . LYS A 1 170 ? 190.280 -7.552 15.105 1.00 0.00 170 LYS A O 10
ATOM 34418 N N . GLY A 1 171 ? 190.292 -9.798 15.278 1.00 0.00 171 GLY A N 10
ATOM 34419 C CA . GLY A 1 171 ? 190.842 -9.786 16.625 1.00 0.00 171 GLY A CA 10
ATOM 34420 C C . GLY A 1 171 ? 192.274 -9.283 16.668 1.00 0.00 171 GLY A C 10
ATOM 34421 O O . GLY A 1 171 ? 192.734 -8.780 17.692 1.00 0.00 171 GLY A O 10
ATOM 34425 N N . TRP A 1 172 ? 192.980 -9.426 15.553 1.00 0.00 172 TRP A N 10
ATOM 34426 C CA . TRP A 1 172 ? 194.367 -8.984 15.459 1.00 0.00 172 TRP A CA 10
ATOM 34427 C C . TRP A 1 172 ? 194.452 -7.512 15.055 1.00 0.00 172 TRP A C 10
ATOM 34428 O O . TRP A 1 172 ? 195.267 -6.761 15.589 1.00 0.00 172 TRP A O 10
ATOM 34449 N N . LEU A 1 173 ? 193.603 -7.108 14.114 1.00 0.00 173 LEU A N 10
ATOM 34450 C CA . LEU A 1 173 ? 193.580 -5.728 13.629 1.00 0.00 173 LEU A CA 10
ATOM 34451 C C . LEU A 1 173 ? 193.021 -4.772 14.681 1.00 0.00 173 LEU A C 10
ATOM 34452 O O . LEU A 1 173 ? 193.172 -3.562 14.557 1.00 0.00 173 LEU A O 10
ATOM 34468 N N . ARG A 1 174 ? 192.342 -5.319 15.688 1.00 0.00 174 ARG A N 10
ATOM 34469 C CA . ARG A 1 174 ? 191.772 -4.513 16.767 1.00 0.00 174 ARG A CA 10
ATOM 34470 C C . ARG A 1 174 ? 192.825 -3.594 17.392 1.00 0.00 174 ARG A C 10
ATOM 34471 O O . ARG A 1 174 ? 192.636 -2.381 17.468 1.00 0.00 174 ARG A O 10
ATOM 34492 N N . ARG A 1 175 ? 193.931 -4.180 17.837 1.00 0.00 175 ARG A N 10
ATOM 34493 C CA . ARG A 1 175 ? 195.008 -3.411 18.453 1.00 0.00 175 ARG A CA 10
ATOM 34494 C C . ARG A 1 175 ? 196.081 -3.027 17.431 1.00 0.00 175 ARG A C 10
ATOM 34495 O O . ARG A 1 175 ? 196.899 -2.145 17.684 1.00 0.00 175 ARG A O 10
ATOM 34516 N N . ALA A 1 176 ? 196.075 -3.695 16.279 1.00 0.00 176 ALA A N 10
ATOM 34517 C CA . ALA A 1 176 ? 197.054 -3.416 15.230 1.00 0.00 176 ALA A CA 10
ATOM 34518 C C . ALA A 1 176 ? 196.535 -2.378 14.237 1.00 0.00 176 ALA A C 10
ATOM 34519 O O . ALA A 1 176 ? 197.219 -2.033 13.272 1.00 0.00 176 ALA A O 10
ATOM 34526 N N . GLY A 1 177 ? 195.328 -1.879 14.480 1.00 0.00 177 GLY A N 10
ATOM 34527 C CA . GLY A 1 177 ? 194.737 -0.888 13.597 1.00 0.00 177 GLY A CA 10
ATOM 34528 C C . GLY A 1 177 ? 195.172 0.525 13.933 1.00 0.00 177 GLY A C 10
ATOM 34529 O O . GLY A 1 177 ? 194.339 1.399 14.168 1.00 0.00 177 GLY A O 10
ATOM 34533 N N . ARG A 1 178 ? 196.478 0.742 13.959 1.00 0.00 178 ARG A N 10
ATOM 34534 C CA . ARG A 1 178 ? 197.035 2.054 14.262 1.00 0.00 178 ARG A CA 10
ATOM 34535 C C . ARG A 1 178 ? 197.406 2.784 12.976 1.00 0.00 178 ARG A C 10
ATOM 34536 O O . ARG A 1 178 ? 196.978 3.914 12.743 1.00 0.00 178 ARG A O 10
ATOM 34557 N N . ILE A 1 179 ? 198.195 2.120 12.136 1.00 0.00 179 ILE A N 10
ATOM 34558 C CA . ILE A 1 179 ? 198.629 2.696 10.867 1.00 0.00 179 ILE A CA 10
ATOM 34559 C C . ILE A 1 179 ? 197.494 2.708 9.845 1.00 0.00 179 ILE A C 10
ATOM 34560 O O . ILE A 1 179 ? 197.505 3.495 8.897 1.00 0.00 179 ILE A O 10
ATOM 34576 N N . SER A 1 180 ? 196.508 1.836 10.055 1.00 0.00 180 SER A N 10
ATOM 34577 C CA . SER A 1 180 ? 195.358 1.732 9.165 1.00 0.00 180 SER A CA 10
ATOM 34578 C C . SER A 1 180 ? 194.498 2.992 9.214 1.00 0.00 180 SER A C 10
ATOM 34579 O O . SER A 1 180 ? 193.706 3.244 8.307 1.00 0.00 180 SER A O 10
ATOM 34587 N N . HIS A 1 181 ? 194.666 3.782 10.273 1.00 0.00 181 HIS A N 10
ATOM 34588 C CA . HIS A 1 181 ? 193.906 5.018 10.439 1.00 0.00 181 HIS A CA 10
ATOM 34589 C C . HIS A 1 181 ? 194.236 6.016 9.334 1.00 0.00 181 HIS A C 10
ATOM 34590 O O . HIS A 1 181 ? 193.377 6.784 8.904 1.00 0.00 181 HIS A O 10
ATOM 34604 N N . TYR A 1 182 ? 195.479 5.989 8.863 1.00 0.00 182 TYR A N 10
ATOM 34605 C CA . TYR A 1 182 ? 195.913 6.894 7.803 1.00 0.00 182 TYR A CA 10
ATOM 34606 C C . TYR A 1 182 ? 195.465 6.379 6.441 1.00 0.00 182 TYR A C 10
ATOM 34607 O O . TYR A 1 182 ? 195.288 7.152 5.499 1.00 0.00 182 TYR A O 10
ATOM 34625 N N . VAL A 1 183 ? 195.268 5.068 6.352 1.00 0.00 183 VAL A N 10
ATOM 34626 C CA . VAL A 1 183 ? 194.827 4.436 5.114 1.00 0.00 183 VAL A CA 10
ATOM 34627 C C . VAL A 1 183 ? 193.342 4.715 4.871 1.00 0.00 183 VAL A C 10
ATOM 34628 O O . VAL A 1 183 ? 192.875 4.722 3.730 1.00 0.00 183 VAL A O 10
ATOM 34641 N N . GLU A 1 184 ? 192.611 4.971 5.953 1.00 0.00 184 GLU A N 10
ATOM 34642 C CA . GLU A 1 184 ? 191.183 5.257 5.861 1.00 0.00 184 GLU A CA 10
ATOM 34643 C C . GLU A 1 184 ? 190.950 6.662 5.316 1.00 0.00 184 GLU A C 10
ATOM 34644 O O . GLU A 1 184 ? 189.940 6.925 4.665 1.00 0.00 184 GLU A O 10
ATOM 34656 N N . VAL A 1 185 ? 191.893 7.561 5.587 1.00 0.00 185 VAL A N 10
ATOM 34657 C CA . VAL A 1 185 ? 191.795 8.941 5.119 1.00 0.00 185 VAL A CA 10
ATOM 34658 C C . VAL A 1 185 ? 191.967 9.010 3.607 1.00 0.00 185 VAL A C 10
ATOM 34659 O O . VAL A 1 185 ? 191.164 9.631 2.914 1.00 0.00 185 VAL A O 10
ATOM 34672 N N . LEU A 1 186 ? 193.011 8.356 3.103 1.00 0.00 186 LEU A N 10
ATOM 34673 C CA . LEU A 1 186 ? 193.289 8.340 1.669 1.00 0.00 186 LEU A CA 10
ATOM 34674 C C . LEU A 1 186 ? 192.118 7.743 0.896 1.00 0.00 186 LEU A C 10
ATOM 34675 O O . LEU A 1 186 ? 191.721 8.268 -0.143 1.00 0.00 186 LEU A O 10
ATOM 34691 N N . ALA A 1 187 ? 191.566 6.649 1.418 1.00 0.00 187 ALA A N 10
ATOM 34692 C CA . ALA A 1 187 ? 190.429 5.989 0.785 1.00 0.00 187 ALA A CA 10
ATOM 34693 C C . ALA A 1 187 ? 189.178 6.856 0.885 1.00 0.00 187 ALA A C 10
ATOM 34694 O O . ALA A 1 187 ? 188.405 6.957 -0.069 1.00 0.00 187 ALA A O 10
ATOM 34701 N N . GLY A 1 188 ? 188.993 7.481 2.047 1.00 0.00 188 GLY A N 10
ATOM 34702 C CA . GLY A 1 188 ? 187.846 8.348 2.258 1.00 0.00 188 GLY A CA 10
ATOM 34703 C C . GLY A 1 188 ? 187.849 9.542 1.324 1.00 0.00 188 GLY A C 10
ATOM 34704 O O . GLY A 1 188 ? 186.806 9.915 0.788 1.00 0.00 188 GLY A O 10
ATOM 34708 N N . VAL A 1 189 ? 189.025 10.139 1.126 1.00 0.00 189 VAL A N 10
ATOM 34709 C CA . VAL A 1 189 ? 189.164 11.292 0.242 1.00 0.00 189 VAL A CA 10
ATOM 34710 C C . VAL A 1 189 ? 188.776 10.928 -1.189 1.00 0.00 189 VAL A C 10
ATOM 34711 O O . VAL A 1 189 ? 187.949 11.601 -1.800 1.00 0.00 189 VAL A O 10
ATOM 34724 N N . VAL A 1 190 ? 189.375 9.858 -1.717 1.00 0.00 190 VAL A N 10
ATOM 34725 C CA . VAL A 1 190 ? 189.080 9.412 -3.077 1.00 0.00 190 VAL A CA 10
ATOM 34726 C C . VAL A 1 190 ? 187.591 9.105 -3.240 1.00 0.00 190 VAL A C 10
ATOM 34727 O O . VAL A 1 190 ? 186.993 9.433 -4.265 1.00 0.00 190 VAL A O 10
ATOM 34740 N N . LEU A 1 191 ? 187.001 8.495 -2.213 1.00 0.00 191 LEU A N 10
ATOM 34741 C CA . LEU A 1 191 ? 185.580 8.149 -2.228 1.00 0.00 191 LEU A CA 10
ATOM 34742 C C . LEU A 1 191 ? 184.708 9.400 -2.349 1.00 0.00 191 LEU A C 10
ATOM 34743 O O . LEU A 1 191 ? 183.787 9.446 -3.165 1.00 0.00 191 LEU A O 10
ATOM 34759 N N . VAL A 1 192 ? 185.002 10.414 -1.541 1.00 0.00 192 VAL A N 10
ATOM 34760 C CA . VAL A 1 192 ? 184.238 11.658 -1.580 1.00 0.00 192 VAL A CA 10
ATOM 34761 C C . VAL A 1 192 ? 184.535 12.432 -2.866 1.00 0.00 192 VAL A C 10
ATOM 34762 O O . VAL A 1 192 ? 183.643 13.059 -3.443 1.00 0.00 192 VAL A O 10
ATOM 34775 N N . LEU A 1 193 ? 185.788 12.366 -3.318 1.00 0.00 193 LEU A N 10
ATOM 34776 C CA . LEU A 1 193 ? 186.211 13.044 -4.543 1.00 0.00 193 LEU A CA 10
ATOM 34777 C C . LEU A 1 193 ? 185.419 12.549 -5.746 1.00 0.00 193 LEU A C 10
ATOM 34778 O O . LEU A 1 193 ? 184.854 13.347 -6.495 1.00 0.00 193 LEU A O 10
ATOM 34794 N N . VAL A 1 194 ? 185.373 11.228 -5.928 1.00 0.00 194 VAL A N 10
ATOM 34795 C CA . VAL A 1 194 ? 184.644 10.649 -7.049 1.00 0.00 194 VAL A CA 10
ATOM 34796 C C . VAL A 1 194 ? 183.142 10.882 -6.891 1.00 0.00 194 VAL A C 10
ATOM 34797 O O . VAL A 1 194 ? 182.421 11.004 -7.879 1.00 0.00 194 VAL A O 10
ATOM 34810 N N . GLY A 1 195 ? 182.685 10.963 -5.642 1.00 0.00 195 GLY A N 10
ATOM 34811 C CA . GLY A 1 195 ? 181.279 11.208 -5.378 1.00 0.00 195 GLY A CA 10
ATOM 34812 C C . GLY A 1 195 ? 180.850 12.582 -5.855 1.00 0.00 195 GLY A C 10
ATOM 34813 O O . GLY A 1 195 ? 179.854 12.716 -6.566 1.00 0.00 195 GLY A O 10
ATOM 34817 N N . VAL A 1 196 ? 181.610 13.608 -5.480 1.00 0.00 196 VAL A N 10
ATOM 34818 C CA . VAL A 1 196 ? 181.295 14.971 -5.893 1.00 0.00 196 VAL A CA 10
ATOM 34819 C C . VAL A 1 196 ? 181.478 15.124 -7.402 1.00 0.00 196 VAL A C 10
ATOM 34820 O O . VAL A 1 196 ? 180.691 15.801 -8.064 1.00 0.00 196 VAL A O 10
ATOM 34833 N N . LEU A 1 197 ? 182.506 14.470 -7.945 1.00 0.00 197 LEU A N 10
ATOM 34834 C CA . LEU A 1 197 ? 182.779 14.524 -9.380 1.00 0.00 197 LEU A CA 10
ATOM 34835 C C . LEU A 1 197 ? 181.643 13.881 -10.172 1.00 0.00 197 LEU A C 10
ATOM 34836 O O . LEU A 1 197 ? 181.368 14.276 -11.303 1.00 0.00 197 LEU A O 10
ATOM 34852 N N . LEU A 1 198 ? 180.990 12.882 -9.582 1.00 0.00 198 LEU A N 10
ATOM 34853 C CA . LEU A 1 198 ? 179.869 12.207 -10.231 1.00 0.00 198 LEU A CA 10
ATOM 34854 C C . LEU A 1 198 ? 178.616 13.078 -10.172 1.00 0.00 198 LEU A C 10
ATOM 34855 O O . LEU A 1 198 ? 177.753 13.007 -11.043 1.00 0.00 198 LEU A O 10
ATOM 34871 N N . PHE A 1 199 ? 178.516 13.892 -9.131 1.00 0.00 199 PHE A N 10
ATOM 34872 C CA . PHE A 1 199 ? 177.369 14.777 -8.967 1.00 0.00 199 PHE A CA 10
ATOM 34873 C C . PHE A 1 199 ? 177.478 16.009 -9.860 1.00 0.00 199 PHE A C 10
ATOM 34874 O O . PHE A 1 199 ? 176.492 16.442 -10.451 1.00 0.00 199 PHE A O 10
ATOM 34891 N N . THR A 1 200 ? 178.679 16.577 -9.956 1.00 0.00 200 THR A N 10
ATOM 34892 C CA . THR A 1 200 ? 178.894 17.765 -10.782 1.00 0.00 200 THR A CA 10
ATOM 34893 C C . THR A 1 200 ? 179.190 17.400 -12.238 1.00 0.00 200 THR A C 10
ATOM 34894 O O . THR A 1 200 ? 178.711 18.059 -13.161 1.00 0.00 200 THR A O 10
ATOM 34905 N N . GLY A 1 201 ? 179.976 16.347 -12.438 1.00 0.00 201 GLY A N 10
ATOM 34906 C CA . GLY A 1 201 ? 180.332 15.916 -13.781 1.00 0.00 201 GLY A CA 10
ATOM 34907 C C . GLY A 1 201 ? 179.366 14.890 -14.342 1.00 0.00 201 GLY A C 10
ATOM 34908 O O . GLY A 1 201 ? 179.488 14.486 -15.502 1.00 0.00 201 GLY A O 10
ATOM 34912 N N . THR A 1 202 ? 178.414 14.467 -13.511 1.00 0.00 202 THR A N 10
ATOM 34913 C CA . THR A 1 202 ? 177.409 13.476 -13.899 1.00 0.00 202 THR A CA 10
ATOM 34914 C C . THR A 1 202 ? 178.071 12.152 -14.303 1.00 0.00 202 THR A C 10
ATOM 34915 O O . THR A 1 202 ? 179.065 11.737 -13.702 1.00 0.00 202 THR A O 10
ATOM 34926 N N . PHE A 1 203 ? 177.523 11.491 -15.318 1.00 0.00 203 PHE A N 10
ATOM 34927 C CA . PHE A 1 203 ? 178.069 10.223 -15.781 1.00 0.00 203 PHE A CA 10
ATOM 34928 C C . PHE A 1 203 ? 179.223 10.448 -16.751 1.00 0.00 203 PHE A C 10
ATOM 34929 O O . PHE A 1 203 ? 179.951 9.517 -17.089 1.00 0.00 203 PHE A O 10
ATOM 34946 N N . THR A 1 204 ? 179.383 11.694 -17.191 1.00 0.00 204 THR A N 10
ATOM 34947 C CA . THR A 1 204 ? 180.456 12.055 -18.107 1.00 0.00 204 THR A CA 10
ATOM 34948 C C . THR A 1 204 ? 181.810 11.937 -17.415 1.00 0.00 204 THR A C 10
ATOM 34949 O O . THR A 1 204 ? 182.768 11.415 -17.987 1.00 0.00 204 THR A O 10
ATOM 34960 N N . ALA A 1 205 ? 181.877 12.416 -16.176 1.00 0.00 205 ALA A N 10
ATOM 34961 C CA . ALA A 1 205 ? 183.108 12.357 -15.396 1.00 0.00 205 ALA A CA 10
ATOM 34962 C C . ALA A 1 205 ? 183.370 10.936 -14.901 1.00 0.00 205 ALA A C 10
ATOM 34963 O O . ALA A 1 205 ? 184.519 10.528 -14.735 1.00 0.00 205 ALA A O 10
ATOM 34970 N N . LEU A 1 206 ? 182.294 10.185 -14.670 1.00 0.00 206 LEU A N 10
ATOM 34971 C CA . LEU A 1 206 ? 182.414 8.807 -14.204 1.00 0.00 206 LEU A CA 10
ATOM 34972 C C . LEU A 1 206 ? 182.896 7.897 -15.329 1.00 0.00 206 LEU A C 10
ATOM 34973 O O . LEU A 1 206 ? 183.619 6.937 -15.085 1.00 0.00 206 LEU A O 10
ATOM 34989 N N . ASN A 1 207 ? 182.491 8.204 -16.560 1.00 0.00 207 ASN A N 10
ATOM 34990 C CA . ASN A 1 207 ? 182.893 7.412 -17.724 1.00 0.00 207 ASN A CA 10
ATOM 34991 C C . ASN A 1 207 ? 184.405 7.469 -17.930 1.00 0.00 207 ASN A C 10
ATOM 34992 O O . ASN A 1 207 ? 185.038 6.458 -18.233 1.00 0.00 207 ASN A O 10
ATOM 35003 N N . THR A 1 208 ? 184.981 8.656 -17.755 1.00 0.00 208 THR A N 10
ATOM 35004 C CA . THR A 1 208 ? 186.419 8.838 -17.918 1.00 0.00 208 THR A CA 10
ATOM 35005 C C . THR A 1 208 ? 187.187 8.229 -16.744 1.00 0.00 208 THR A C 10
ATOM 35006 O O . THR A 1 208 ? 188.352 7.856 -16.878 1.00 0.00 208 THR A O 10
ATOM 35017 N N . PHE A 1 209 ? 186.521 8.132 -15.597 1.00 0.00 209 PHE A N 10
ATOM 35018 C CA . PHE A 1 209 ? 187.138 7.567 -14.400 1.00 0.00 209 PHE A CA 10
ATOM 35019 C C . PHE A 1 209 ? 186.969 6.050 -14.353 1.00 0.00 209 PHE A C 10
ATOM 35020 O O . PHE A 1 209 ? 187.780 5.351 -13.757 1.00 0.00 209 PHE A O 10
ATOM 35037 N N . PHE A 1 210 ? 185.912 5.548 -14.983 1.00 0.00 210 PHE A N 10
ATOM 35038 C CA . PHE A 1 210 ? 185.643 4.111 -15.006 1.00 0.00 210 PHE A CA 10
ATOM 35039 C C . PHE A 1 210 ? 186.480 3.403 -16.065 1.00 0.00 210 PHE A C 10
ATOM 35040 O O . PHE A 1 210 ? 186.601 2.179 -16.051 1.00 0.00 210 PHE A O 10
ATOM 35057 N N . LEU A 1 211 ? 187.048 4.175 -16.988 1.00 0.00 211 LEU A N 10
ATOM 35058 C CA . LEU A 1 211 ? 187.883 3.622 -18.054 1.00 0.00 211 LEU A CA 10
ATOM 35059 C C . LEU A 1 211 ? 189.067 2.842 -17.482 1.00 0.00 211 LEU A C 10
ATOM 35060 O O . LEU A 1 211 ? 189.481 1.828 -18.045 1.00 0.00 211 LEU A O 10
ATOM 35076 N N . ARG A 1 212 ? 189.598 3.314 -16.357 1.00 0.00 212 ARG A N 10
ATOM 35077 C CA . ARG A 1 212 ? 190.734 2.660 -15.707 1.00 0.00 212 ARG A CA 10
ATOM 35078 C C . ARG A 1 212 ? 190.266 1.613 -14.695 1.00 0.00 212 ARG A C 10
ATOM 35079 O O . ARG A 1 212 ? 191.074 0.875 -14.134 1.00 0.00 212 ARG A O 10
ATOM 35100 N N . ILE A 1 213 ? 188.959 1.554 -14.470 1.00 0.00 213 ILE A N 10
ATOM 35101 C CA . ILE A 1 213 ? 188.380 0.603 -13.525 1.00 0.00 213 ILE A CA 10
ATOM 35102 C C . ILE A 1 213 ? 187.652 -0.523 -14.264 1.00 0.00 213 ILE A C 10
ATOM 35103 O O . ILE A 1 213 ? 186.973 -1.350 -13.654 1.00 0.00 213 ILE A O 10
ATOM 35119 N N . THR A 1 214 ? 187.792 -0.543 -15.586 1.00 0.00 214 THR A N 10
ATOM 35120 C CA . THR A 1 214 ? 187.157 -1.565 -16.407 1.00 0.00 214 THR A CA 10
ATOM 35121 C C . THR A 1 214 ? 187.668 -2.956 -16.036 1.00 0.00 214 THR A C 10
ATOM 35122 O O . THR A 1 214 ? 188.873 -3.212 -16.079 1.00 0.00 214 THR A O 10
ATOM 35133 N N . PRO A 1 215 ? 186.759 -3.870 -15.647 1.00 0.00 215 PRO A N 10
ATOM 35134 C CA . PRO A 1 215 ? 187.133 -5.236 -15.264 1.00 0.00 215 PRO A CA 10
ATOM 35135 C C . PRO A 1 215 ? 187.822 -5.987 -16.398 1.00 0.00 215 PRO A C 10
ATOM 35136 O O . PRO A 1 215 ? 187.490 -5.803 -17.572 1.00 0.00 215 PRO A O 10
ATOM 35147 N N . GLU A 1 216 ? 188.772 -6.850 -16.039 1.00 0.00 216 GLU A N 10
ATOM 35148 C CA . GLU A 1 216 ? 189.514 -7.632 -17.024 1.00 0.00 216 GLU A CA 10
ATOM 35149 C C . GLU A 1 216 ? 188.594 -8.588 -17.782 1.00 0.00 216 GLU A C 10
ATOM 35150 O O . GLU A 1 216 ? 188.920 -9.031 -18.883 1.00 0.00 216 GLU A O 10
ATOM 35162 N N . TRP A 1 217 ? 187.441 -8.897 -17.193 1.00 0.00 217 TRP A N 10
ATOM 35163 C CA . TRP A 1 217 ? 186.477 -9.795 -17.822 1.00 0.00 217 TRP A CA 10
ATOM 35164 C C . TRP A 1 217 ? 185.772 -9.107 -18.989 1.00 0.00 217 TRP A C 10
ATOM 35165 O O . TRP A 1 217 ? 185.313 -9.764 -19.922 1.00 0.00 217 TRP A O 10
ATOM 35186 N N . LEU A 1 218 ? 185.688 -7.782 -18.930 1.00 0.00 218 LEU A N 10
ATOM 35187 C CA . LEU A 1 218 ? 185.046 -7.014 -19.991 1.00 0.00 218 LEU A CA 10
ATOM 35188 C C . LEU A 1 218 ? 186.065 -6.621 -21.052 1.00 0.00 218 LEU A C 10
ATOM 35189 O O . LEU A 1 218 ? 185.729 -6.491 -22.228 1.00 0.00 218 LEU A O 10
ATOM 35205 N N . GLN A 1 219 ? 187.316 -6.439 -20.630 1.00 0.00 219 GLN A N 10
ATOM 35206 C CA . GLN A 1 219 ? 188.392 -6.078 -21.553 1.00 0.00 219 GLN A CA 10
ATOM 35207 C C . GLN A 1 219 ? 188.727 -7.253 -22.471 1.00 0.00 219 GLN A C 10
ATOM 35208 O O . GLN A 1 219 ? 189.282 -7.069 -23.553 1.00 0.00 219 GLN A O 10
ATOM 35222 N N . ARG A 1 220 ? 188.394 -8.462 -22.023 1.00 0.00 220 ARG A N 10
ATOM 35223 C CA . ARG A 1 220 ? 188.639 -9.672 -22.806 1.00 0.00 220 ARG A CA 10
ATOM 35224 C C . ARG A 1 220 ? 187.492 -9.925 -23.784 1.00 0.00 220 ARG A C 10
ATOM 35225 O O . ARG A 1 220 ? 187.626 -10.698 -24.730 1.00 0.00 220 ARG A O 10
ATOM 35246 N N . TYR A 1 221 ? 186.363 -9.261 -23.552 1.00 0.00 221 TYR A N 10
ATOM 35247 C CA . TYR A 1 221 ? 185.195 -9.420 -24.412 1.00 0.00 221 TYR A CA 10
ATOM 35248 C C . TYR A 1 221 ? 185.054 -8.241 -25.366 1.00 0.00 221 TYR A C 10
ATOM 35249 O O . TYR A 1 221 ? 184.011 -8.057 -25.994 1.00 0.00 221 TYR A O 10
ATOM 35267 N N . LEU A 1 222 ? 186.108 -7.441 -25.465 1.00 0.00 222 LEU A N 10
ATOM 35268 C CA . LEU A 1 222 ? 186.104 -6.283 -26.347 1.00 0.00 222 LEU A CA 10
ATOM 35269 C C . LEU A 1 222 ? 186.613 -6.661 -27.735 1.00 0.00 222 LEU A C 10
ATOM 35270 O O . LEU A 1 222 ? 187.742 -7.131 -27.884 1.00 0.00 222 LEU A O 10
ATOM 35286 N N . PRO A 1 223 ? 185.779 -6.469 -28.770 1.00 0.00 223 PRO A N 10
ATOM 35287 C CA . PRO A 1 223 ? 186.148 -6.786 -30.151 1.00 0.00 223 PRO A CA 10
ATOM 35288 C C . PRO A 1 223 ? 187.059 -5.725 -30.772 1.00 0.00 223 PRO A C 10
ATOM 35289 O O . PRO A 1 223 ? 186.647 -4.985 -31.667 1.00 0.00 223 PRO A O 10
ATOM 35300 N N . SER A 1 224 ? 188.294 -5.657 -30.288 1.00 0.00 224 SER A N 10
ATOM 35301 C CA . SER A 1 224 ? 189.269 -4.692 -30.788 1.00 0.00 224 SER A CA 10
ATOM 35302 C C . SER A 1 224 ? 189.638 -4.976 -32.244 1.00 0.00 224 SER A C 10
ATOM 35303 O O . SER A 1 224 ? 189.654 -4.020 -33.044 1.00 0.00 224 SER A O 10
#

InterPro domains:
  IPR003834 Cytochrome C biogenesis protein, transmembrane domain [PF02683] (3-199)
  IPR051790 Cytochrome c-type biogenesis DsbD-related [PTHR31272] (3-204)

Radius of gyration: 19.51 Å; Cα contacts (8 Å, |Δi|>4): 109; chains: 1; bounding box: 46×49×58 Å

Sequence (224 aa):
MSLSLTAAFLAGVLSFLSPCVLPLVPTYLFYLGGARGRPLFNALFFILGFGAVFFLLGLPFTLLGGLLFEHRQTLARVGGVVLVLFGLYMLGLRPRWGVSLRYEGETSRPLGAFLLGATLALGWTPCIGPILGAILTLTAVGGGVGFLLAYILGLAVPFFVVALFADRIKGWLRRAGRISHYVEVLAGVVLVLVGVLLFTGTFTALNTFFLRITPEWLQRYLPSMSLSLTAAFLAGVLSFLSPCVLPLVPTYLFYLGGARGRPLFNALFFILGFGAVFFLLGLPFTLLGGLLFEHRQTLARVGGVVLVLFGLYMLGLRPRWGVSLRYEGETSRPLGAFLLGATLALGWTPCIGPILGAILTLTAVGGGVGFLLAYILGLAVPFFVVALFADRIKGWLRRAGRISHYVEVLAGVVLVLVGVLLFTGTFTALNTFFLRITPEWLQRYLPSMSLSLTAAFLAGVLSFLSPCVLPLVPTYLFYLGGARGRPLFNALFFILGFGAVFFLLGLPFTLLGGLLFEHRQTLARVGGVVLVLFGLYMLGLRPRWGVSLRYEGETSRPLGAFLLGATLALGWTPCIGPILGAILTLTAVGGGVGFLLAYILGLAVPFFVVALFADRIKGWLRRAGRISHYVEVLAGVVLVLVGVLLFTGTFTALNTFFLRITPEWLQRYLPSMSLSLTAAFLAGVLSFLSPCVLPLVPTYLFYLGGARGRPLFNALFFILGFGAVFFLLGLPFTLLGGLLFEHRQTLARVGGVVLVLFGLYMLGLRPRWGVSLRYEGETSRPLGAFLLGATLALGWTPCIGPILGAILTLTAVGGGVGFLLAYILGLAVPFFVVALFADRIKGWLRRAGRISHYVEVLAGVVLVLVGVLLFTGTFTALNTFFLRITPEWLQRYLPSMSLSLTAAFLAGVLSFLSPCVLPLVPTYLFYLGGARGRPLFNALFFILGFGAVFFLLGLPFTLLGGLLFEHRQTLARVGGVVLVLFGLYMLGLRPRWGVSLRYEGETSRPLGAFLLGATLALGWTPCIGPILGAILTLTAVGGGVGFLLAYILGLAVPFFVVALFADRIKGWLRRAGRISHYVEVLAGVVLVLVGVLLFTGTFTALNTFFLRITPEWLQRYLPSMSLSLTAAFLAGVLSFLSPCVLPLVPTYLFYLGGARGRPLFNALFFILGFGAVFFLLGLPFTLLGGLLFEHRQTLARVGGVVLVLFGLYMLGLRPRWGVSLRYEGETSRPLGAFLLGATLALGWTPCIGPILGAILTLTAVGGGVGFLLAYILGLAVPFFVVALFADRIKGWLRRAGRISHYVEVLAGVVLVLVGVLLFTGTFTALNTFFLRITPEWLQRYLPSMSLSLTAAFLAGVLSFLSPCVLPLVPTYLFYLGGARGRPLFNALFFILGFGAVFFLLGLPFTLLGGLLFEHRQTLARVGGVVLVLFGLYMLGLRPRWGVSLRYEGETSRPLGAFLLGATLALGWTPCIGPILGAILTLTAVGGGVGFLLAYILGLAVPFFVVALFADRIKGWLRRAGRISHYVEVLAGVVLVLVGVLLFTGTFTALNTFFLRITPEWLQRYLPSMSLSLTAAFLAGVLSFLSPCVLPLVPTYLFYLGGARGRPLFNALFFILGFGAVFFLLGLPFTLLGGLLFEHRQTLARVGGVVLVLFGLYMLGLRPRWGVSLRYEGETSRPLGAFLLGATLALGWTPCIGPILGAILTLTAVGGGVGFLLAYILGLAVPFFVVALFADRIKGWLRRAGRISHYVEVLAGVVLVLVGVLLFTGTFTALNTFFLRITPEWLQRYLPSMSLSLTAAFLAGVLSFLSPCVLPLVPTYLFYLGGARGRPLFNALFFILGFGAVFFLLGLPFTLLGGLLFEHRQTLARVGGVVLVLFGLYMLGLRPRWGVSLRYEGETSRPLGAFLLGATLALGWTPCIGPILGAILTLTAVGGGVGFLLAYILGLAVPFFVVALFADRIKGWLRRAGRISHYVEVLAGVVLVLVGVLLFTGTFTALNTFFLRITPEWLQRYLPSMSLSLTAAFLAGVLSFLSPCVLPLVPTYLFYLGGARGRPLFNALFFILGFGAVFFLLGLPFTLLGGLLFEHRQTLARVGGVVLVLFGLYMLGLRPRWGVSLRYEGETSRPLGAFLLGATLALGWTPCIGPILGAILTLTAVGGGVGFLLAYILGLAVPFFVVALFADRIKGWLRRAGRISHYVEVLAGVVLVLVGVLLFTGTFTALNTFFLRITPEWLQRYLPS

Secondary structure (DSSP, 8-state):
---THHHHHHHHHHHHH-TTT-THHHHHHHGGG---S-HHHHHHHHHHHHHHHHHHTTTTHHHHTTGGGS--THHHHHHHHHHHHHHHHHTT--SSS---SS---SS-HHHHHHHHHHHHHH---GGGHHHHHHHHHHHTTT--HHHHHHHHHHHHHHHHHHHHHHHHHHHHHHHH-SHHHHHHHHHHHHHHHHHHHHHTT-SSHHHHHHHHHS-HHHHTT---

Organism: Thermus thermophilus (strain ATCC 27634 / DSM 579 / HB8) (NCBI:txid300852)

Solvent-accessible surface area: 17962 Å² total; per-residue (Å²): 249,108,134,49,68,77,56,1,80,69,21,4,65,76,28,59,80,16,24,24,54,57,15,104,23,24,53,69,80,32,108,112,20,47,27,191,42,124,51,96,116,54,10,97,154,70,44,117,36,84,9,56,71,75,86,135,93,26,131,55,50,78,150,60,19,46,88,80,188,112,149,72,118,89,117,55,156,89,14,3,86,57,60,84,107,74,4,92,129,91,126,54,93,155,111,174,227,36,98,86,154,217,142,158,45,162,81,68,150,42,101,34,13,168,108,28,21,53,30,69,57,153,29,131,48,50,27,47,13,96,109,46,27,53,78,14,94,113,32,55,131,66,46,27,102,47,96,46,85,4,96,36,98,2,38,19,64,40,82,77,75,67,15,128,136,30,92,191,83,111,35,152,75,218,184,29,46,201,116,12,113,170,67,54,103,110,33,15,89,72,46,46,95,31,8,69,78,34,86,105,17,73,183,69,61,34,111,86,117,53,112,199,76,30,45,137,173,58,89,167,172,90,137,127

Foldseek 3Di:
DPCLLVVQLVLLVLQVLDLQHDVVVLVVLVLLLPPDDDVLVVVVVVCVVVVVVCVVVVVCVVVVLVVVVDPPLVVLVVLLVLLVVVVVVLVVDDDDDDDDPDPDPDDRNNVSVVVSVVSNVSCDQNVCVVVVVVVSVVCVVPHDVSNVVSNSVSNVVVVSVCVVVVSVCSVVCSVVVPVVSVVVNVSSVVNSVVSVCCSVVPVVSVVVVCVVSDDPVVVVVDPD